Protein 2HC5 (pdb70)

Nearest PDB structures (foldseek):
  2hc5-assembly1_A  TM=8.595E-01  e=7.241E-18  Bacillus subtilis
  3j8g-assembly1_O  TM=4.737E-01  e=1.038E+00  Escherichia coli K-12
  5hl7-assembly1_L  TM=4.450E-01  e=1.623E+00  Staphylococcus aureus subsp. aureus NCTC 8325
  4v6o-assembly1_BQ  TM=3.387E-01  e=7.547E-01  Escherichia coli
  6wqq-assembly1_a  TM=3.383E-01  e=8.574E-01  Staphylococcus aureus

Structure (mmCIF, N/CA/C/O backbone):
data_2HC5
#
_entry.id   2HC5
#
_cell.length_a   1.000
_cell.length_b   1.000
_cell.length_c   1.000
_cell.angle_alpha   90.00
_cell.angle_beta   90.00
_cell.angle_gamma   90.00
#
_symmetry.space_group_name_H-M   'P 1'
#
loop_
_atom_site.group_PDB
_atom_site.id
_atom_site.type_symbol
_atom_site.label_atom_id
_atom_site.label_alt_id
_atom_site.label_comp_id
_atom_site.label_asym_id
_atom_site.label_entity_id
_atom_site.label_seq_id
_atom_site.pdbx_PDB_ins_code
_atom_site.Cartn_x
_atom_site.Cartn_y
_atom_site.Cartn_z
_atom_site.occupancy
_atom_site.B_iso_or_equiv
_atom_site.auth_seq_id
_atom_site.auth_comp_id
_atom_site.auth_asym_id
_atom_site.auth_atom_id
_atom_site.pdbx_PDB_model_num
ATOM 1 N N . LEU A 1 1 ? -0.303 3.244 -0.440 1.00 0.00 1 LEU A N 1
ATOM 2 C CA . LEU A 1 1 ? 1.094 2.829 -0.171 1.00 0.00 1 LEU A CA 1
ATOM 3 C C . LEU A 1 1 ? 2.030 4.024 -0.309 1.00 0.00 1 LEU A C 1
ATOM 4 O O . LEU A 1 1 ? 1.577 5.150 -0.504 1.00 0.00 1 LEU A O 1
ATOM 19 N N . ASN A 1 2 ? 3.333 3.775 -0.215 1.00 0.00 2 ASN A N 1
ATOM 20 C CA . ASN A 1 2 ? 4.327 4.830 -0.352 1.00 0.00 2 ASN A CA 1
ATOM 21 C C . ASN A 1 2 ? 5.244 4.535 -1.531 1.00 0.00 2 ASN A C 1
ATOM 22 O O . ASN A 1 2 ? 5.888 3.488 -1.578 1.00 0.00 2 ASN A O 1
ATOM 33 N N . ILE A 1 3 ? 5.303 5.460 -2.478 1.00 0.00 3 ILE A N 1
ATOM 34 C CA . ILE A 1 3 ? 6.092 5.264 -3.689 1.00 0.00 3 ILE A CA 1
ATOM 35 C C . ILE A 1 3 ? 7.480 5.883 -3.531 1.00 0.00 3 ILE A C 1
ATOM 36 O O . ILE A 1 3 ? 8.395 5.595 -4.300 1.00 0.00 3 ILE A O 1
ATOM 52 N N . GLU A 1 4 ? 7.645 6.694 -2.493 1.00 0.00 4 GLU A N 1
ATOM 53 C CA . GLU A 1 4 ? 8.893 7.421 -2.270 1.00 0.00 4 GLU A CA 1
ATOM 54 C C . GLU A 1 4 ? 10.026 6.470 -1.880 1.00 0.00 4 GLU A C 1
ATOM 55 O O . GLU A 1 4 ? 11.183 6.874 -1.778 1.00 0.00 4 GLU A O 1
ATOM 67 N N . ARG A 1 5 ? 9.685 5.207 -1.651 1.00 0.00 5 ARG A N 1
ATOM 68 C CA . ARG A 1 5 ? 10.669 4.204 -1.275 1.00 0.00 5 ARG A CA 1
ATOM 69 C C . ARG A 1 5 ? 10.646 3.048 -2.269 1.00 0.00 5 ARG A C 1
ATOM 70 O O . ARG A 1 5 ? 11.248 2.001 -2.041 1.00 0.00 5 ARG A O 1
ATOM 91 N N . LEU A 1 6 ? 9.957 3.257 -3.382 1.00 0.00 6 LEU A N 1
ATOM 92 C CA . LEU A 1 6 ? 9.862 2.249 -4.428 1.00 0.00 6 LEU A CA 1
ATOM 93 C C . LEU A 1 6 ? 11.084 2.320 -5.338 1.00 0.00 6 LEU A C 1
ATOM 94 O O . LEU A 1 6 ? 11.424 3.390 -5.845 1.00 0.00 6 LEU A O 1
ATOM 110 N N . THR A 1 7 ? 11.755 1.187 -5.529 1.00 0.00 7 THR A N 1
ATOM 111 C CA . THR A 1 7 ? 12.979 1.151 -6.324 1.00 0.00 7 THR A CA 1
ATOM 112 C C . THR A 1 7 ? 12.889 0.162 -7.494 1.00 0.00 7 THR A C 1
ATOM 113 O O . THR A 1 7 ? 13.634 0.276 -8.466 1.00 0.00 7 THR A O 1
ATOM 124 N N . THR A 1 8 ? 11.982 -0.811 -7.401 1.00 0.00 8 THR A N 1
ATOM 125 C CA . THR A 1 8 ? 11.980 -1.934 -8.335 1.00 0.00 8 THR A CA 1
ATOM 126 C C . THR A 1 8 ? 10.710 -1.982 -9.188 1.00 0.00 8 THR A C 1
ATOM 127 O O . THR A 1 8 ? 9.686 -1.392 -8.840 1.00 0.00 8 THR A O 1
ATOM 138 N N . LEU A 1 9 ? 10.800 -2.692 -10.309 1.00 0.00 9 LEU A N 1
ATOM 139 C CA . LEU A 1 9 ? 9.659 -2.924 -11.183 1.00 0.00 9 LEU A CA 1
ATOM 140 C C . LEU A 1 9 ? 9.411 -4.419 -11.333 1.00 0.00 9 LEU A C 1
ATOM 141 O O . LEU A 1 9 ? 8.748 -4.854 -12.274 1.00 0.00 9 LEU A O 1
ATOM 157 N N . GLN A 1 10 ? 9.945 -5.201 -10.399 1.00 0.00 10 GLN A N 1
ATOM 158 C CA . GLN A 1 10 ? 9.819 -6.660 -10.444 1.00 0.00 10 GLN A CA 1
ATOM 159 C C . GLN A 1 10 ? 8.362 -7.120 -10.647 1.00 0.00 10 GLN A C 1
ATOM 160 O O . GLN A 1 10 ? 8.103 -7.933 -11.535 1.00 0.00 10 GLN A O 1
ATOM 174 N N . PRO A 1 11 ? 7.384 -6.622 -9.848 1.00 0.00 11 PRO A N 1
ATOM 175 C CA . PRO A 1 11 ? 5.968 -6.991 -10.022 1.00 0.00 11 PRO A CA 1
ATOM 176 C C . PRO A 1 11 ? 5.423 -6.597 -11.397 1.00 0.00 11 PRO A C 1
ATOM 177 O O . PRO A 1 11 ? 4.489 -7.221 -11.908 1.00 0.00 11 PRO A O 1
ATOM 188 N N . VAL A 1 12 ? 6.017 -5.573 -12.001 1.00 0.00 12 VAL A N 1
ATOM 189 C CA . VAL A 1 12 ? 5.602 -5.118 -13.321 1.00 0.00 12 VAL A CA 1
ATOM 190 C C . VAL A 1 12 ? 6.085 -6.099 -14.378 1.00 0.00 12 VAL A C 1
ATOM 191 O O . VAL A 1 12 ? 5.316 -6.530 -15.229 1.00 0.00 12 VAL A O 1
ATOM 204 N N . TRP A 1 13 ? 7.364 -6.456 -14.300 1.00 0.00 13 TRP A N 1
ATOM 205 C CA . TRP A 1 13 ? 7.944 -7.431 -15.214 1.00 0.00 13 TRP A CA 1
ATOM 206 C C . TRP A 1 13 ? 7.261 -8.781 -15.046 1.00 0.00 13 TRP A C 1
ATOM 207 O O . TRP A 1 13 ? 7.034 -9.499 -16.021 1.00 0.00 13 TRP A O 1
ATOM 228 N N . ASP A 1 14 ? 6.938 -9.108 -13.799 1.00 0.00 14 ASP A N 1
ATOM 229 C CA . ASP A 1 14 ? 6.167 -10.305 -13.480 1.00 0.00 14 ASP A CA 1
ATOM 230 C C . ASP A 1 14 ? 4.897 -10.356 -14.324 1.00 0.00 14 ASP A C 1
ATOM 231 O O . ASP A 1 14 ? 4.646 -11.325 -15.038 1.00 0.00 14 ASP A O 1
ATOM 240 N N . ARG A 1 15 ? 4.117 -9.287 -14.261 1.00 0.00 15 ARG A N 1
ATOM 241 C CA . ARG A 1 15 ? 2.875 -9.195 -15.017 1.00 0.00 15 ARG A CA 1
ATOM 242 C C . ARG A 1 15 ? 3.142 -9.095 -16.520 1.00 0.00 15 ARG A C 1
ATOM 243 O O . ARG A 1 15 ? 2.567 -9.840 -17.308 1.00 0.00 15 ARG A O 1
ATOM 264 N N . TYR A 1 16 ? 4.031 -8.182 -16.896 1.00 0.00 16 TYR A N 1
ATOM 265 C CA . TYR A 1 16 ? 4.295 -7.879 -18.300 1.00 0.00 16 TYR A CA 1
ATOM 266 C C . TYR A 1 16 ? 4.723 -9.122 -19.074 1.00 0.00 16 TYR A C 1
ATOM 267 O O . TYR A 1 16 ? 4.210 -9.395 -20.159 1.00 0.00 16 TYR A O 1
ATOM 285 N N . ASP A 1 17 ? 5.651 -9.886 -18.516 1.00 0.00 17 ASP A N 1
ATOM 286 C CA . ASP A 1 17 ? 6.129 -11.082 -19.196 1.00 0.00 17 ASP A CA 1
ATOM 287 C C . ASP A 1 17 ? 5.107 -12.210 -19.113 1.00 0.00 17 ASP A C 1
ATOM 288 O O . ASP A 1 17 ? 5.118 -13.119 -19.931 1.00 0.00 17 ASP A O 1
ATOM 297 N N . THR A 1 18 ? 4.211 -12.154 -18.143 1.00 0.00 18 THR A N 1
ATOM 298 C CA . THR A 1 18 ? 3.104 -13.101 -18.110 1.00 0.00 18 THR A CA 1
ATOM 299 C C . THR A 1 18 ? 2.123 -12.775 -19.238 1.00 0.00 18 THR A C 1
ATOM 300 O O . THR A 1 18 ? 1.614 -13.666 -19.916 1.00 0.00 18 THR A O 1
ATOM 311 N N . GLN A 1 19 ? 1.901 -11.486 -19.451 1.00 0.00 19 GLN A N 1
ATOM 312 C CA . GLN A 1 19 ? 0.958 -11.010 -20.456 1.00 0.00 19 GLN A CA 1
ATOM 313 C C . GLN A 1 19 ? 1.476 -11.204 -21.870 1.00 0.00 19 GLN A C 1
ATOM 314 O O . GLN A 1 19 ? 0.878 -11.915 -22.670 1.00 0.00 19 GLN A O 1
ATOM 328 N N . ILE A 1 20 ? 2.589 -10.559 -22.161 1.00 0.00 20 ILE A N 1
ATOM 329 C CA . ILE A 1 20 ? 3.188 -10.579 -23.489 1.00 0.00 20 ILE A CA 1
ATOM 330 C C . ILE A 1 20 ? 3.434 -12.004 -23.987 1.00 0.00 20 ILE A C 1
ATOM 331 O O . ILE A 1 20 ? 3.319 -12.285 -25.179 1.00 0.00 20 ILE A O 1
ATOM 347 N N . HIS A 1 21 ? 3.758 -12.900 -23.067 1.00 0.00 21 HIS A N 1
ATOM 348 C CA . HIS A 1 21 ? 4.104 -14.267 -23.434 1.00 0.00 21 HIS A CA 1
ATOM 349 C C . HIS A 1 21 ? 2.861 -15.153 -23.470 1.00 0.00 21 HIS A C 1
ATOM 350 O O . HIS A 1 21 ? 2.783 -16.092 -24.262 1.00 0.00 21 HIS A O 1
ATOM 364 N N . ASN A 1 22 ? 1.890 -14.851 -22.621 1.00 0.00 22 ASN A N 1
ATOM 365 C CA . ASN A 1 22 ? 0.625 -15.574 -22.628 1.00 0.00 22 ASN A CA 1
ATOM 366 C C . ASN A 1 22 ? -0.506 -14.625 -23.013 1.00 0.00 22 ASN A C 1
ATOM 367 O O . ASN A 1 22 ? -1.333 -14.239 -22.179 1.00 0.00 22 ASN A O 1
ATOM 378 N N . GLN A 1 23 ? -0.505 -14.225 -24.278 1.00 0.00 23 GLN A N 1
ATOM 379 C CA . GLN A 1 23 ? -1.484 -13.279 -24.788 1.00 0.00 23 GLN A CA 1
ATOM 380 C C . GLN A 1 23 ? -2.862 -13.916 -24.885 1.00 0.00 23 GLN A C 1
ATOM 381 O O . GLN A 1 23 ? -3.000 -15.088 -25.247 1.00 0.00 23 GLN A O 1
ATOM 395 N N . LYS A 1 24 ? -3.877 -13.129 -24.576 1.00 0.00 24 LYS A N 1
ATOM 396 C CA . LYS A 1 24 ? -5.232 -13.636 -24.447 1.00 0.00 24 LYS A CA 1
ATOM 397 C C . LYS A 1 24 ? -6.162 -12.981 -25.466 1.00 0.00 24 LYS A C 1
ATOM 398 O O . LYS A 1 24 ? -5.746 -12.116 -26.244 1.00 0.00 24 LYS A O 1
ATOM 417 N N . ASP A 1 25 ? -7.417 -13.403 -25.449 1.00 0.00 25 ASP A N 1
ATOM 418 C CA . ASP A 1 25 ? -8.449 -12.820 -26.294 1.00 0.00 25 ASP A CA 1
ATOM 419 C C . ASP A 1 25 ? -9.651 -12.474 -25.426 1.00 0.00 25 ASP A C 1
ATOM 420 O O . ASP A 1 25 ? -10.595 -13.257 -25.294 1.00 0.00 25 ASP A O 1
ATOM 429 N N . ASN A 1 26 ? -9.586 -11.312 -24.798 1.00 0.00 26 ASN A N 1
ATOM 430 C CA . ASN A 1 26 ? -10.578 -10.918 -23.810 1.00 0.00 26 ASN A CA 1
ATOM 431 C C . ASN A 1 26 ? -10.498 -9.420 -23.557 1.00 0.00 26 ASN A C 1
ATOM 432 O O . ASN A 1 26 ? -9.407 -8.849 -23.548 1.00 0.00 26 ASN A O 1
ATOM 443 N N . ASP A 1 27 ? -11.643 -8.787 -23.361 1.00 0.00 27 ASP A N 1
ATOM 444 C CA . ASP A 1 27 ? -11.674 -7.362 -23.063 1.00 0.00 27 ASP A CA 1
ATOM 445 C C . ASP A 1 27 ? -12.046 -7.143 -21.603 1.00 0.00 27 ASP A C 1
ATOM 446 O O . ASP A 1 27 ? -13.070 -7.634 -21.129 1.00 0.00 27 ASP A O 1
ATOM 455 N N . ASN A 1 28 ? -11.191 -6.429 -20.895 1.00 0.00 28 ASN A N 1
ATOM 456 C CA . ASN A 1 28 ? -11.430 -6.094 -19.497 1.00 0.00 28 ASN A CA 1
ATOM 457 C C . ASN A 1 28 ? -11.344 -4.583 -19.316 1.00 0.00 28 ASN A C 1
ATOM 458 O O . ASN A 1 28 ? -10.939 -4.090 -18.258 1.00 0.00 28 ASN A O 1
ATOM 469 N N . GLU A 1 29 ? -11.762 -3.863 -20.361 1.00 0.00 29 GLU A N 1
ATOM 470 C CA . GLU A 1 29 ? -11.628 -2.410 -20.435 1.00 0.00 29 GLU A CA 1
ATOM 471 C C . GLU A 1 29 ? -10.160 -2.017 -20.463 1.00 0.00 29 GLU A C 1
ATOM 472 O O . GLU A 1 29 ? -9.734 -1.054 -19.822 1.00 0.00 29 GLU A O 1
ATOM 484 N N . VAL A 1 30 ? -9.395 -2.782 -21.221 1.00 0.00 30 VAL A N 1
ATOM 485 C CA . VAL A 1 30 ? -7.992 -2.492 -21.442 1.00 0.00 30 VAL A CA 1
ATOM 486 C C . VAL A 1 30 ? -7.860 -1.361 -22.462 1.00 0.00 30 VAL A C 1
ATOM 487 O O . VAL A 1 30 ? -8.607 -1.324 -23.442 1.00 0.00 30 VAL A O 1
ATOM 500 N N . PRO A 1 31 ? -6.959 -0.394 -22.213 1.00 0.00 31 PRO A N 1
ATOM 501 C CA . PRO A 1 31 ? -6.733 0.731 -23.129 1.00 0.00 31 PRO A CA 1
ATOM 502 C C . PRO A 1 31 ? -6.374 0.281 -24.547 1.00 0.00 31 PRO A C 1
ATOM 503 O O . PRO A 1 31 ? -5.246 -0.127 -24.816 1.00 0.00 31 PRO A O 1
ATOM 514 N N . VAL A 1 32 ? -7.351 0.342 -25.441 1.00 0.00 32 VAL A N 1
ATOM 515 C CA . VAL A 1 32 ? -7.145 -0.008 -26.834 1.00 0.00 32 VAL A CA 1
ATOM 516 C C . VAL A 1 32 ? -7.255 1.234 -27.692 1.00 0.00 32 VAL A C 1
ATOM 517 O O . VAL A 1 32 ? -8.323 1.842 -27.797 1.00 0.00 32 VAL A O 1
ATOM 530 N N . HIS A 1 33 ? -6.146 1.617 -28.284 1.00 0.00 33 HIS A N 1
ATOM 531 C CA . HIS A 1 33 ? -6.095 2.815 -29.096 1.00 0.00 33 HIS A CA 1
ATOM 532 C C . HIS A 1 33 ? -5.111 2.629 -30.235 1.00 0.00 33 HIS A C 1
ATOM 533 O O . HIS A 1 33 ? -4.195 1.814 -30.137 1.00 0.00 33 HIS A O 1
ATOM 547 N N . GLN A 1 34 ? -5.306 3.368 -31.314 1.00 0.00 34 GLN A N 1
ATOM 548 C CA . GLN A 1 34 ? -4.353 3.361 -32.407 1.00 0.00 34 GLN A CA 1
ATOM 549 C C . GLN A 1 34 ? -3.162 4.223 -32.029 1.00 0.00 34 GLN A C 1
ATOM 550 O O . GLN A 1 34 ? -3.281 5.443 -31.898 1.00 0.00 34 GLN A O 1
ATOM 564 N N . VAL A 1 35 ? -2.026 3.578 -31.826 1.00 0.00 35 VAL A N 1
ATOM 565 C CA . VAL A 1 35 ? -0.843 4.260 -31.338 1.00 0.00 35 VAL A CA 1
ATOM 566 C C . VAL A 1 35 ? -0.211 5.095 -32.441 1.00 0.00 35 VAL A C 1
ATOM 567 O O . VAL A 1 35 ? 0.555 4.599 -33.265 1.00 0.00 35 VAL A O 1
ATOM 580 N N . SER A 1 36 ? -0.593 6.354 -32.478 1.00 0.00 36 SER A N 1
ATOM 581 C CA . SER A 1 36 ? -0.002 7.306 -33.393 1.00 0.00 36 SER A CA 1
ATOM 582 C C . SER A 1 36 ? 1.172 7.986 -32.704 1.00 0.00 36 SER A C 1
ATOM 583 O O . SER A 1 36 ? 1.322 7.867 -31.487 1.00 0.00 36 SER A O 1
ATOM 591 N N . TYR A 1 37 ? 1.991 8.706 -33.466 1.00 0.00 37 TYR A N 1
ATOM 592 C CA . TYR A 1 37 ? 3.192 9.340 -32.925 1.00 0.00 37 TYR A CA 1
ATOM 593 C C . TYR A 1 37 ? 2.836 10.271 -31.764 1.00 0.00 37 TYR A C 1
ATOM 594 O O . TYR A 1 37 ? 3.568 10.365 -30.780 1.00 0.00 37 TYR A O 1
ATOM 612 N N . THR A 1 38 ? 1.685 10.927 -31.876 1.00 0.00 38 THR A N 1
ATOM 613 C CA . THR A 1 38 ? 1.203 11.823 -30.834 1.00 0.00 38 THR A CA 1
ATOM 614 C C . THR A 1 38 ? 0.852 11.049 -29.560 1.00 0.00 38 THR A C 1
ATOM 615 O O . THR A 1 38 ? 1.027 11.545 -28.450 1.00 0.00 38 THR A O 1
ATOM 626 N N . ASN A 1 39 ? 0.379 9.817 -29.731 1.00 0.00 39 ASN A N 1
ATOM 627 C CA . ASN A 1 39 ? -0.084 9.005 -28.608 1.00 0.00 39 ASN A CA 1
ATOM 628 C C . ASN A 1 39 ? 1.077 8.551 -27.738 1.00 0.00 39 ASN A C 1
ATOM 629 O O . ASN A 1 39 ? 0.916 8.381 -26.529 1.00 0.00 39 ASN A O 1
ATOM 640 N N . LEU A 1 40 ? 2.248 8.364 -28.345 1.00 0.00 40 LEU A N 1
ATOM 641 C CA . LEU A 1 40 ? 3.439 7.993 -27.584 1.00 0.00 40 LEU A CA 1
ATOM 642 C C . LEU A 1 40 ? 3.715 9.022 -26.498 1.00 0.00 40 LEU A C 1
ATOM 643 O O . LEU A 1 40 ? 3.787 8.687 -25.316 1.00 0.00 40 LEU A O 1
ATOM 659 N N . ALA A 1 41 ? 3.831 10.279 -26.907 1.00 0.00 41 ALA A N 1
ATOM 660 C CA . ALA A 1 41 ? 4.151 11.365 -25.990 1.00 0.00 41 ALA A CA 1
ATOM 661 C C . ALA A 1 41 ? 3.115 11.483 -24.873 1.00 0.00 41 ALA A C 1
ATOM 662 O O . ALA A 1 41 ? 3.464 11.771 -23.727 1.00 0.00 41 ALA A O 1
ATOM 669 N N . GLU A 1 42 ? 1.851 11.239 -25.210 1.00 0.00 42 GLU A N 1
ATOM 670 C CA . GLU A 1 42 ? 0.762 11.324 -24.240 1.00 0.00 42 GLU A CA 1
ATOM 671 C C . GLU A 1 42 ? 0.990 10.391 -23.055 1.00 0.00 42 GLU A C 1
ATOM 672 O O . GLU A 1 42 ? 1.021 10.838 -21.906 1.00 0.00 42 GLU A O 1
ATOM 684 N N . MET A 1 43 ? 1.166 9.107 -23.334 1.00 0.00 43 MET A N 1
ATOM 685 C CA . MET A 1 43 ? 1.351 8.124 -22.273 1.00 0.00 43 MET A CA 1
ATOM 686 C C . MET A 1 43 ? 2.737 8.234 -21.645 1.00 0.00 43 MET A C 1
ATOM 687 O O . MET A 1 43 ? 2.893 8.031 -20.444 1.00 0.00 43 MET A O 1
ATOM 701 N N . VAL A 1 44 ? 3.740 8.563 -22.452 1.00 0.00 44 VAL A N 1
ATOM 702 C CA . VAL A 1 44 ? 5.103 8.706 -21.948 1.00 0.00 44 VAL A CA 1
ATOM 703 C C . VAL A 1 44 ? 5.195 9.863 -20.950 1.00 0.00 44 VAL A C 1
ATOM 704 O O . VAL A 1 44 ? 5.890 9.766 -19.935 1.00 0.00 44 VAL A O 1
ATOM 717 N N . GLY A 1 45 ? 4.472 10.941 -21.234 1.00 0.00 45 GLY A N 1
ATOM 718 C CA . GLY A 1 45 ? 4.497 12.111 -20.375 1.00 0.00 45 GLY A CA 1
ATOM 719 C C . GLY A 1 45 ? 4.051 11.813 -18.956 1.00 0.00 45 GLY A C 1
ATOM 720 O O . GLY A 1 45 ? 4.766 12.115 -17.998 1.00 0.00 45 GLY A O 1
ATOM 724 N N . GLU A 1 46 ? 2.877 11.204 -18.817 1.00 0.00 46 GLU A N 1
ATOM 725 C CA . GLU A 1 46 ? 2.338 10.887 -17.500 1.00 0.00 46 GLU A CA 1
ATOM 726 C C . GLU A 1 46 ? 3.133 9.761 -16.844 1.00 0.00 46 GLU A C 1
ATOM 727 O O . GLU A 1 46 ? 3.261 9.710 -15.623 1.00 0.00 46 GLU A O 1
ATOM 739 N N . MET A 1 47 ? 3.687 8.882 -17.669 1.00 0.00 47 MET A N 1
ATOM 740 C CA . MET A 1 47 ? 4.463 7.749 -17.183 1.00 0.00 47 MET A CA 1
ATOM 741 C C . MET A 1 47 ? 5.703 8.225 -16.426 1.00 0.00 47 MET A C 1
ATOM 742 O O . MET A 1 47 ? 6.035 7.694 -15.367 1.00 0.00 47 MET A O 1
ATOM 756 N N . ASN A 1 48 ? 6.370 9.240 -16.967 1.00 0.00 48 ASN A N 1
ATOM 757 C CA . ASN A 1 48 ? 7.590 9.765 -16.356 1.00 0.00 48 ASN A CA 1
ATOM 758 C C . ASN A 1 48 ? 7.301 10.449 -15.025 1.00 0.00 48 ASN A C 1
ATOM 759 O O . ASN A 1 48 ? 7.988 10.206 -14.034 1.00 0.00 48 ASN A O 1
ATOM 770 N N . LYS A 1 49 ? 6.260 11.278 -14.994 1.00 0.00 49 LYS A N 1
ATOM 771 C CA . LYS A 1 49 ? 5.957 12.082 -13.809 1.00 0.00 49 LYS A CA 1
ATOM 772 C C . LYS A 1 49 ? 5.398 11.225 -12.672 1.00 0.00 49 LYS A C 1
ATOM 773 O O . LYS A 1 49 ? 5.147 11.721 -11.572 1.00 0.00 49 LYS A O 1
ATOM 792 N N . LEU A 1 50 ? 5.208 9.938 -12.936 1.00 0.00 50 LEU A N 1
ATOM 793 C CA . LEU A 1 50 ? 4.751 9.007 -11.912 1.00 0.00 50 LEU A CA 1
ATOM 794 C C . LEU A 1 50 ? 5.931 8.339 -11.212 1.00 0.00 50 LEU A C 1
ATOM 795 O O . LEU A 1 50 ? 5.811 7.895 -10.073 1.00 0.00 50 LEU A O 1
ATOM 811 N N . LEU A 1 51 ? 7.073 8.287 -11.890 1.00 0.00 51 LEU A N 1
ATOM 812 C CA . LEU A 1 51 ? 8.236 7.566 -11.375 1.00 0.00 51 LEU A CA 1
ATOM 813 C C . LEU A 1 51 ? 9.292 8.510 -10.804 1.00 0.00 51 LEU A C 1
ATOM 814 O O . LEU A 1 51 ? 10.134 8.104 -10.003 1.00 0.00 51 LEU A O 1
ATOM 830 N N . GLU A 1 52 ? 9.236 9.770 -11.208 1.00 0.00 52 GLU A N 1
ATOM 831 C CA . GLU A 1 52 ? 10.186 10.776 -10.733 1.00 0.00 52 GLU A CA 1
ATOM 832 C C . GLU A 1 52 ? 10.232 10.902 -9.196 1.00 0.00 52 GLU A C 1
ATOM 833 O O . GLU A 1 52 ? 11.322 11.023 -8.632 1.00 0.00 52 GLU A O 1
ATOM 845 N N . PRO A 1 53 ? 9.081 10.892 -8.479 1.00 0.00 53 PRO A N 1
ATOM 846 C CA . PRO A 1 53 ? 9.082 10.989 -7.008 1.00 0.00 53 PRO A CA 1
ATOM 847 C C . PRO A 1 53 ? 9.496 9.691 -6.299 1.00 0.00 53 PRO A C 1
ATOM 848 O O . PRO A 1 53 ? 9.308 9.554 -5.090 1.00 0.00 53 PRO A O 1
ATOM 859 N N . SER A 1 54 ? 10.062 8.747 -7.039 1.00 0.00 54 SER A N 1
ATOM 860 C CA . SER A 1 54 ? 10.504 7.490 -6.451 1.00 0.00 54 SER A CA 1
ATOM 861 C C . SER A 1 54 ? 11.979 7.252 -6.761 1.00 0.00 54 SER A C 1
ATOM 862 O O . SER A 1 54 ? 12.663 8.131 -7.293 1.00 0.00 54 SER A O 1
ATOM 870 N N . GLN A 1 55 ? 12.467 6.065 -6.423 1.00 0.00 55 GLN A N 1
ATOM 871 C CA . GLN A 1 55 ? 13.834 5.684 -6.747 1.00 0.00 55 GLN A CA 1
ATOM 872 C C . GLN A 1 55 ? 13.897 5.115 -8.153 1.00 0.00 55 GLN A C 1
ATOM 873 O O . GLN A 1 55 ? 14.975 4.986 -8.733 1.00 0.00 55 GLN A O 1
ATOM 887 N N . VAL A 1 56 ? 12.735 4.783 -8.698 1.00 0.00 56 VAL A N 1
ATOM 888 C CA . VAL A 1 56 ? 12.657 4.223 -10.032 1.00 0.00 56 VAL A CA 1
ATOM 889 C C . VAL A 1 56 ? 12.823 5.332 -11.069 1.00 0.00 56 VAL A C 1
ATOM 890 O O . VAL A 1 56 ? 11.855 5.781 -11.682 1.00 0.00 56 VAL A O 1
ATOM 903 N N . HIS A 1 57 ? 14.044 5.812 -11.230 1.00 0.00 57 HIS A N 1
ATOM 904 C CA . HIS A 1 57 ? 14.300 6.867 -12.191 1.00 0.00 57 HIS A CA 1
ATOM 905 C C . HIS A 1 57 ? 14.573 6.284 -13.561 1.00 0.00 57 HIS A C 1
ATOM 906 O O . HIS A 1 57 ? 15.722 6.121 -13.976 1.00 0.00 57 HIS A O 1
ATOM 920 N N . LEU A 1 58 ? 13.500 5.923 -14.238 1.00 0.00 58 LEU A N 1
ATOM 921 C CA . LEU A 1 58 ? 13.589 5.457 -15.605 1.00 0.00 58 LEU A CA 1
ATOM 922 C C . LEU A 1 58 ? 13.455 6.637 -16.550 1.00 0.00 58 LEU A C 1
ATOM 923 O O . LEU A 1 58 ? 12.602 7.505 -16.354 1.00 0.00 58 LEU A O 1
ATOM 939 N N . LYS A 1 59 ? 14.310 6.687 -17.547 1.00 0.00 59 LYS A N 1
ATOM 940 C CA . LYS A 1 59 ? 14.245 7.736 -18.540 1.00 0.00 59 LYS A CA 1
ATOM 941 C C . LYS A 1 59 ? 13.806 7.142 -19.864 1.00 0.00 59 LYS A C 1
ATOM 942 O O . LYS A 1 59 ? 14.555 6.417 -20.518 1.00 0.00 59 LYS A O 1
ATOM 961 N N . PHE A 1 60 ? 12.562 7.415 -20.220 1.00 0.00 60 PHE A N 1
ATOM 962 C CA . PHE A 1 60 ? 11.963 6.836 -21.409 1.00 0.00 60 PHE A CA 1
ATOM 963 C C . PHE A 1 60 ? 12.393 7.598 -22.652 1.00 0.00 60 PHE A C 1
ATOM 964 O O . PHE A 1 60 ? 12.290 8.825 -22.711 1.00 0.00 60 PHE A O 1
ATOM 981 N N . GLU A 1 61 ? 12.867 6.862 -23.642 1.00 0.00 61 GLU A N 1
ATOM 982 C CA . GLU A 1 61 ? 13.326 7.455 -24.885 1.00 0.00 61 GLU A CA 1
ATOM 983 C C . GLU A 1 61 ? 12.497 6.960 -26.057 1.00 0.00 61 GLU A C 1
ATOM 984 O O . GLU A 1 61 ? 12.254 5.763 -26.197 1.00 0.00 61 GLU A O 1
ATOM 996 N N . LEU A 1 62 ? 12.087 7.884 -26.906 1.00 0.00 62 LEU A N 1
ATOM 997 C CA . LEU A 1 62 ? 11.348 7.538 -28.104 1.00 0.00 62 LEU A CA 1
ATOM 998 C C . LEU A 1 62 ? 12.303 7.510 -29.281 1.00 0.00 62 LEU A C 1
ATOM 999 O O . LEU A 1 62 ? 12.916 8.523 -29.611 1.00 0.00 62 LEU A O 1
ATOM 1015 N N . HIS A 1 63 ? 12.455 6.354 -29.896 1.00 0.00 63 HIS A N 1
ATOM 1016 C CA . HIS A 1 63 ? 13.346 6.230 -31.032 1.00 0.00 63 HIS A CA 1
ATOM 1017 C C . HIS A 1 63 ? 12.662 5.516 -32.178 1.00 0.00 63 HIS A C 1
ATOM 1018 O O . HIS A 1 63 ? 12.072 4.447 -32.010 1.00 0.00 63 HIS A O 1
ATOM 1032 N N . ASP A 1 64 ? 12.741 6.133 -33.336 1.00 0.00 64 ASP A N 1
ATOM 1033 C CA . ASP A 1 64 ? 12.059 5.652 -34.520 1.00 0.00 64 ASP A CA 1
ATOM 1034 C C . ASP A 1 64 ? 13.015 4.867 -35.406 1.00 0.00 64 ASP A C 1
ATOM 1035 O O . ASP A 1 64 ? 14.194 5.211 -35.529 1.00 0.00 64 ASP A O 1
ATOM 1044 N N . LYS A 1 65 ? 12.506 3.797 -35.996 1.00 0.00 65 LYS A N 1
ATOM 1045 C CA . LYS A 1 65 ? 13.304 2.941 -36.855 1.00 0.00 65 LYS A CA 1
ATOM 1046 C C . LYS A 1 65 ? 12.453 2.357 -37.974 1.00 0.00 65 LYS A C 1
ATOM 1047 O O . LYS A 1 65 ? 11.431 1.723 -37.714 1.00 0.00 65 LYS A O 1
ATOM 1066 N N . LEU A 1 66 ? 12.877 2.594 -39.208 1.00 0.00 66 LEU A N 1
ATOM 1067 C CA . LEU A 1 66 ? 12.275 1.970 -40.385 1.00 0.00 66 LEU A CA 1
ATOM 1068 C C . LEU A 1 66 ? 10.788 2.342 -40.529 1.00 0.00 66 LEU A C 1
ATOM 1069 O O . LEU A 1 66 ? 10.444 3.280 -41.248 1.00 0.00 66 LEU A O 1
ATOM 1085 N N . ASN A 1 67 ? 9.918 1.619 -39.830 1.00 0.00 67 ASN A N 1
ATOM 1086 C CA . ASN A 1 67 ? 8.479 1.841 -39.912 1.00 0.00 67 ASN A CA 1
ATOM 1087 C C . ASN A 1 67 ? 7.898 2.049 -38.519 1.00 0.00 67 ASN A C 1
ATOM 1088 O O . ASN A 1 67 ? 6.758 2.489 -38.364 1.00 0.00 67 ASN A O 1
ATOM 1099 N N . GLU A 1 68 ? 8.700 1.755 -37.501 1.00 0.00 68 GLU A N 1
ATOM 1100 C CA . GLU A 1 68 ? 8.219 1.791 -36.132 1.00 0.00 68 GLU A CA 1
ATOM 1101 C C . GLU A 1 68 ? 8.853 2.939 -35.363 1.00 0.00 68 GLU A C 1
ATOM 1102 O O . GLU A 1 68 ? 9.810 3.564 -35.823 1.00 0.00 68 GLU A O 1
ATOM 1114 N N . TYR A 1 69 ? 8.294 3.212 -34.199 1.00 0.00 69 TYR A N 1
ATOM 1115 C CA . TYR A 1 69 ? 8.853 4.170 -33.257 1.00 0.00 69 TYR A CA 1
ATOM 1116 C C . TYR A 1 69 ? 8.521 3.710 -31.848 1.00 0.00 69 TYR A C 1
ATOM 1117 O O . TYR A 1 69 ? 7.383 3.826 -31.397 1.00 0.00 69 TYR A O 1
ATOM 1135 N N . TYR A 1 70 ? 9.505 3.144 -31.170 1.00 0.00 70 TYR A N 1
ATOM 1136 C CA . TYR A 1 70 ? 9.261 2.497 -29.894 1.00 0.00 70 TYR A CA 1
ATOM 1137 C C . TYR A 1 70 ? 9.896 3.268 -28.750 1.00 0.00 70 TYR A C 1
ATOM 1138 O O . TYR A 1 70 ? 10.738 4.150 -28.964 1.00 0.00 70 TYR A O 1
ATOM 1156 N N . VAL A 1 71 ? 9.496 2.922 -27.538 1.00 0.00 71 VAL A N 1
ATOM 1157 C CA . VAL A 1 71 ? 10.017 3.565 -26.350 1.00 0.00 71 VAL A CA 1
ATOM 1158 C C . VAL A 1 71 ? 10.984 2.633 -25.635 1.00 0.00 71 VAL A C 1
ATOM 1159 O O . VAL A 1 71 ? 10.603 1.555 -25.168 1.00 0.00 71 VAL A O 1
ATOM 1172 N N . LYS A 1 72 ? 12.240 3.038 -25.578 1.00 0.00 72 LYS A N 1
ATOM 1173 C CA . LYS A 1 72 ? 13.247 2.273 -24.867 1.00 0.00 72 LYS A CA 1
ATOM 1174 C C . LYS A 1 72 ? 13.450 2.858 -23.479 1.00 0.00 72 LYS A C 1
ATOM 1175 O O . LYS A 1 72 ? 13.562 4.075 -23.312 1.00 0.00 72 LYS A O 1
ATOM 1194 N N . VAL A 1 73 ? 13.468 1.987 -22.485 1.00 0.00 73 VAL A N 1
ATOM 1195 C CA . VAL A 1 73 ? 13.611 2.399 -21.100 1.00 0.00 73 VAL A CA 1
ATOM 1196 C C . VAL A 1 73 ? 15.078 2.427 -20.705 1.00 0.00 73 VAL A C 1
ATOM 1197 O O . VAL A 1 73 ? 15.745 1.389 -20.680 1.00 0.00 73 VAL A O 1
ATOM 1210 N N . ILE A 1 74 ? 15.578 3.614 -20.405 1.00 0.00 74 ILE A N 1
ATOM 1211 C CA . ILE A 1 74 ? 16.954 3.772 -19.973 1.00 0.00 74 ILE A CA 1
ATOM 1212 C C . ILE A 1 74 ? 17.009 3.936 -18.460 1.00 0.00 74 ILE A C 1
ATOM 1213 O O . ILE A 1 74 ? 16.383 4.840 -17.902 1.00 0.00 74 ILE A O 1
ATOM 1229 N N . GLU A 1 75 ? 17.736 3.047 -17.802 1.00 0.00 75 GLU A N 1
ATOM 1230 C CA . GLU A 1 75 ? 17.891 3.109 -16.359 1.00 0.00 75 GLU A CA 1
ATOM 1231 C C . GLU A 1 75 ? 18.950 4.148 -16.009 1.00 0.00 75 GLU A C 1
ATOM 1232 O O . GLU A 1 75 ? 20.105 4.026 -16.418 1.00 0.00 75 GLU A O 1
ATOM 1244 N N . ASP A 1 76 ? 18.554 5.169 -15.258 1.00 0.00 76 ASP A N 1
ATOM 1245 C CA . ASP A 1 76 ? 19.433 6.302 -14.972 1.00 0.00 76 ASP A CA 1
ATOM 1246 C C . ASP A 1 76 ? 20.703 5.877 -14.239 1.00 0.00 76 ASP A C 1
ATOM 1247 O O . ASP A 1 76 ? 21.773 6.435 -14.467 1.00 0.00 76 ASP A O 1
ATOM 1256 N N . SER A 1 77 ? 20.590 4.870 -13.389 1.00 0.00 77 SER A N 1
ATOM 1257 C CA . SER A 1 77 ? 21.712 4.430 -12.571 1.00 0.00 77 SER A CA 1
ATOM 1258 C C . SER A 1 77 ? 22.810 3.754 -13.397 1.00 0.00 77 SER A C 1
ATOM 1259 O O . SER A 1 77 ? 23.965 3.690 -12.965 1.00 0.00 77 SER A O 1
ATOM 1267 N N . THR A 1 78 ? 22.459 3.251 -14.576 1.00 0.00 78 THR A N 1
ATOM 1268 C CA . THR A 1 78 ? 23.424 2.554 -15.419 1.00 0.00 78 THR A CA 1
ATOM 1269 C C . THR A 1 78 ? 23.631 3.247 -16.767 1.00 0.00 78 THR A C 1
ATOM 1270 O O . THR A 1 78 ? 24.628 2.998 -17.448 1.00 0.00 78 THR A O 1
ATOM 1281 N N . ASN A 1 79 ? 22.680 4.105 -17.145 1.00 0.00 79 ASN A N 1
ATOM 1282 C CA . ASN A 1 79 ? 22.761 4.892 -18.386 1.00 0.00 79 ASN A CA 1
ATOM 1283 C C . ASN A 1 79 ? 22.554 4.026 -19.627 1.00 0.00 79 ASN A C 1
ATOM 1284 O O . ASN A 1 79 ? 22.863 4.449 -20.744 1.00 0.00 79 ASN A O 1
ATOM 1295 N N . GLU A 1 80 ? 22.007 2.830 -19.446 1.00 0.00 80 GLU A N 1
ATOM 1296 C CA . GLU A 1 80 ? 21.779 1.936 -20.572 1.00 0.00 80 GLU A CA 1
ATOM 1297 C C . GLU A 1 80 ? 20.310 1.550 -20.690 1.00 0.00 80 GLU A C 1
ATOM 1298 O O . GLU A 1 80 ? 19.534 1.692 -19.740 1.00 0.00 80 GLU A O 1
ATOM 1310 N N . VAL A 1 81 ? 19.941 1.067 -21.867 1.00 0.00 81 VAL A N 1
ATOM 1311 C CA . VAL A 1 81 ? 18.587 0.605 -22.122 1.00 0.00 81 VAL A CA 1
ATOM 1312 C C . VAL A 1 81 ? 18.386 -0.786 -21.535 1.00 0.00 81 VAL A C 1
ATOM 1313 O O . VAL A 1 81 ? 19.056 -1.737 -21.937 1.00 0.00 81 VAL A O 1
ATOM 1326 N N . ILE A 1 82 ? 17.473 -0.901 -20.585 1.00 0.00 82 ILE A N 1
ATOM 1327 C CA . ILE A 1 82 ? 17.226 -2.172 -19.916 1.00 0.00 82 ILE A CA 1
ATOM 1328 C C . ILE A 1 82 ? 15.992 -2.870 -20.477 1.00 0.00 82 ILE A C 1
ATOM 1329 O O . ILE A 1 82 ? 15.777 -4.057 -20.242 1.00 0.00 82 ILE A O 1
ATOM 1345 N N . ARG A 1 83 ? 15.186 -2.133 -21.230 1.00 0.00 83 ARG A N 1
ATOM 1346 C CA . ARG A 1 83 ? 13.936 -2.670 -21.751 1.00 0.00 83 ARG A CA 1
ATOM 1347 C C . ARG A 1 83 ? 13.485 -1.864 -22.963 1.00 0.00 83 ARG A C 1
ATOM 1348 O O . ARG A 1 83 ? 13.498 -0.638 -22.934 1.00 0.00 83 ARG A O 1
ATOM 1369 N N . GLU A 1 84 ? 13.105 -2.546 -24.031 1.00 0.00 84 GLU A N 1
ATOM 1370 C CA . GLU A 1 84 ? 12.606 -1.868 -25.219 1.00 0.00 84 GLU A CA 1
ATOM 1371 C C . GLU A 1 84 ? 11.180 -2.312 -25.511 1.00 0.00 84 GLU A C 1
ATOM 1372 O O . GLU A 1 84 ? 10.931 -3.496 -25.747 1.00 0.00 84 GLU A O 1
ATOM 1384 N N . ILE A 1 85 ? 10.247 -1.370 -25.478 1.00 0.00 85 ILE A N 1
ATOM 1385 C CA . ILE A 1 85 ? 8.845 -1.688 -25.689 1.00 0.00 85 ILE A CA 1
ATOM 1386 C C . ILE A 1 85 ? 8.343 -1.061 -26.988 1.00 0.00 85 ILE A C 1
ATOM 1387 O O . ILE A 1 85 ? 8.315 0.164 -27.127 1.00 0.00 85 ILE A O 1
ATOM 1403 N N . PRO A 1 86 ? 7.961 -1.895 -27.965 1.00 0.00 86 PRO A N 1
ATOM 1404 C CA . PRO A 1 86 ? 7.364 -1.422 -29.213 1.00 0.00 86 PRO A CA 1
ATOM 1405 C C . PRO A 1 86 ? 6.001 -0.770 -28.969 1.00 0.00 86 PRO A C 1
ATOM 1406 O O . PRO A 1 86 ? 5.290 -1.139 -28.030 1.00 0.00 86 PRO A O 1
ATOM 1417 N N . PRO A 1 87 ? 5.608 0.194 -29.821 1.00 0.00 87 PRO A N 1
ATOM 1418 C CA . PRO A 1 87 ? 4.367 0.966 -29.645 1.00 0.00 87 PRO A CA 1
ATOM 1419 C C . PRO A 1 87 ? 3.130 0.074 -29.564 1.00 0.00 87 PRO A C 1
ATOM 1420 O O . PRO A 1 87 ? 2.167 0.386 -28.866 1.00 0.00 87 PRO A O 1
ATOM 1431 N N . LYS A 1 88 ? 3.184 -1.056 -30.251 1.00 0.00 88 LYS A N 1
ATOM 1432 C CA . LYS A 1 88 ? 2.055 -1.974 -30.311 1.00 0.00 88 LYS A CA 1
ATOM 1433 C C . LYS A 1 88 ? 1.990 -2.885 -29.080 1.00 0.00 88 LYS A C 1
ATOM 1434 O O . LYS A 1 88 ? 1.140 -3.771 -28.998 1.00 0.00 88 LYS A O 1
ATOM 1453 N N . ARG A 1 89 ? 2.892 -2.669 -28.127 1.00 0.00 89 ARG A N 1
ATOM 1454 C CA . ARG A 1 89 ? 2.820 -3.359 -26.840 1.00 0.00 89 ARG A CA 1
ATOM 1455 C C . ARG A 1 89 ? 2.855 -2.345 -25.703 1.00 0.00 89 ARG A C 1
ATOM 1456 O O . ARG A 1 89 ? 2.752 -2.706 -24.530 1.00 0.00 89 ARG A O 1
ATOM 1477 N N . TRP A 1 90 ? 2.989 -1.075 -26.064 1.00 0.00 90 TRP A N 1
ATOM 1478 C CA . TRP A 1 90 ? 3.124 -0.007 -25.083 1.00 0.00 90 TRP A CA 1
ATOM 1479 C C . TRP A 1 90 ? 1.842 0.143 -24.265 1.00 0.00 90 TRP A C 1
ATOM 1480 O O . TRP A 1 90 ? 1.883 0.498 -23.090 1.00 0.00 90 TRP A O 1
ATOM 1501 N N . LEU A 1 91 ? 0.708 -0.158 -24.892 1.00 0.00 91 LEU A N 1
ATOM 1502 C CA . LEU A 1 91 ? -0.589 -0.058 -24.230 1.00 0.00 91 LEU A CA 1
ATOM 1503 C C . LEU A 1 91 ? -0.679 -1.022 -23.050 1.00 0.00 91 LEU A C 1
ATOM 1504 O O . LEU A 1 91 ? -1.219 -0.678 -21.997 1.00 0.00 91 LEU A O 1
ATOM 1520 N N . ASP A 1 92 ? -0.134 -2.224 -23.225 1.00 0.00 92 ASP A N 1
ATOM 1521 C CA . ASP A 1 92 ? -0.161 -3.231 -22.170 1.00 0.00 92 ASP A CA 1
ATOM 1522 C C . ASP A 1 92 ? 0.791 -2.849 -21.047 1.00 0.00 92 ASP A C 1
ATOM 1523 O O . ASP A 1 92 ? 0.433 -2.913 -19.874 1.00 0.00 92 ASP A O 1
ATOM 1532 N N . PHE A 1 93 ? 1.998 -2.425 -21.418 1.00 0.00 93 PHE A N 1
ATOM 1533 C CA . PHE A 1 93 ? 2.985 -1.973 -20.442 1.00 0.00 93 PHE A CA 1
ATOM 1534 C C . PHE A 1 93 ? 2.442 -0.793 -19.642 1.00 0.00 93 PHE A C 1
ATOM 1535 O O . PHE A 1 93 ? 2.623 -0.719 -18.423 1.00 0.00 93 PHE A O 1
ATOM 1552 N N . TYR A 1 94 ? 1.785 0.123 -20.345 1.00 0.00 94 TYR A N 1
ATOM 1553 C CA . TYR A 1 94 ? 1.145 1.271 -19.722 1.00 0.00 94 TYR A CA 1
ATOM 1554 C C . TYR A 1 94 ? 0.204 0.817 -18.613 1.00 0.00 94 TYR A C 1
ATOM 1555 O O . TYR A 1 94 ? 0.320 1.261 -17.474 1.00 0.00 94 TYR A O 1
ATOM 1573 N N . ALA A 1 95 ? -0.703 -0.094 -18.943 1.00 0.00 95 ALA A N 1
ATOM 1574 C CA . ALA A 1 95 ? -1.657 -0.606 -17.970 1.00 0.00 95 ALA A CA 1
ATOM 1575 C C . ALA A 1 95 ? -0.946 -1.379 -16.865 1.00 0.00 95 ALA A C 1
ATOM 1576 O O . ALA A 1 95 ? -1.215 -1.172 -15.680 1.00 0.00 95 ALA A O 1
ATOM 1583 N N . ALA A 1 96 ? -0.022 -2.250 -17.267 1.00 0.00 96 ALA A N 1
ATOM 1584 C CA . ALA A 1 96 ? 0.716 -3.099 -16.337 1.00 0.00 96 ALA A CA 1
ATOM 1585 C C . ALA A 1 96 ? 1.333 -2.295 -15.206 1.00 0.00 96 ALA A C 1
ATOM 1586 O O . ALA A 1 96 ? 1.181 -2.633 -14.030 1.00 0.00 96 ALA A O 1
ATOM 1593 N N . MET A 1 97 ? 2.025 -1.225 -15.559 1.00 0.00 97 MET A N 1
ATOM 1594 C CA . MET A 1 97 ? 2.704 -0.421 -14.561 1.00 0.00 97 MET A CA 1
ATOM 1595 C C . MET A 1 97 ? 1.743 0.550 -13.881 1.00 0.00 97 MET A C 1
ATOM 1596 O O . MET A 1 97 ? 1.957 0.921 -12.736 1.00 0.00 97 MET A O 1
ATOM 1610 N N . THR A 1 98 ? 0.691 0.966 -14.578 1.00 0.00 98 THR A N 1
ATOM 1611 C CA . THR A 1 98 ? -0.305 1.859 -13.985 1.00 0.00 98 THR A CA 1
ATOM 1612 C C . THR A 1 98 ? -1.037 1.189 -12.829 1.00 0.00 98 THR A C 1
ATOM 1613 O O . THR A 1 98 ? -1.213 1.802 -11.778 1.00 0.00 98 THR A O 1
ATOM 1624 N N . GLU A 1 99 ? -1.454 -0.061 -13.003 1.00 0.00 99 GLU A N 1
ATOM 1625 C CA . GLU A 1 99 ? -2.051 -0.798 -11.897 1.00 0.00 99 GLU A CA 1
ATOM 1626 C C . GLU A 1 99 ? -1.078 -0.849 -10.724 1.00 0.00 99 GLU A C 1
ATOM 1627 O O . GLU A 1 99 ? -1.458 -0.641 -9.577 1.00 0.00 99 GLU A O 1
ATOM 1639 N N . PHE A 1 100 ? 0.178 -1.117 -11.036 1.00 0.00 100 PHE A N 1
ATOM 1640 C CA . PHE A 1 100 ? 1.235 -1.173 -10.034 1.00 0.00 100 PHE A CA 1
ATOM 1641 C C . PHE A 1 100 ? 1.455 0.191 -9.363 1.00 0.00 100 PHE A C 1
ATOM 1642 O O . PHE A 1 100 ? 1.337 0.312 -8.146 1.00 0.00 100 PHE A O 1
ATOM 1659 N N . LEU A 1 101 ? 1.745 1.217 -10.159 1.00 0.00 101 LEU A N 1
ATOM 1660 C CA . LEU A 1 101 ? 2.073 2.538 -9.626 1.00 0.00 101 LEU A CA 1
ATOM 1661 C C . LEU A 1 101 ? 0.863 3.188 -8.971 1.00 0.00 101 LEU A C 1
ATOM 1662 O O . LEU A 1 101 ? 0.994 3.859 -7.951 1.00 0.00 101 LEU A O 1
ATOM 1678 N N . GLY A 1 102 ? -0.314 2.972 -9.545 1.00 0.00 102 GLY A N 1
ATOM 1679 C CA . GLY A 1 102 ? -1.523 3.569 -9.006 1.00 0.00 102 GLY A CA 1
ATOM 1680 C C . GLY A 1 102 ? -1.925 2.956 -7.681 1.00 0.00 102 GLY A C 1
ATOM 1681 O O . GLY A 1 102 ? -2.778 3.491 -6.972 1.00 0.00 102 GLY A O 1
ATOM 1685 N N . LEU A 1 103 ? -1.317 1.823 -7.352 1.00 0.00 103 LEU A N 1
ATOM 1686 C CA . LEU A 1 103 ? -1.498 1.228 -6.030 1.00 0.00 103 LEU A CA 1
ATOM 1687 C C . LEU A 1 103 ? -0.689 1.996 -4.990 1.00 0.00 103 LEU A C 1
ATOM 1688 O O . LEU A 1 103 ? -1.012 1.991 -3.801 1.00 0.00 103 LEU A O 1
ATOM 1704 N N . PHE A 1 104 ? 0.361 2.662 -5.450 1.00 0.00 104 PHE A N 1
ATOM 1705 C CA . PHE A 1 104 ? 1.202 3.461 -4.574 1.00 0.00 104 PHE A CA 1
ATOM 1706 C C . PHE A 1 104 ? 0.694 4.894 -4.497 1.00 0.00 104 PHE A C 1
ATOM 1707 O O . PHE A 1 104 ? 0.512 5.434 -3.406 1.00 0.00 104 PHE A O 1
ATOM 1724 N N . VAL A 1 105 ? 0.452 5.504 -5.654 1.00 0.00 105 VAL A N 1
ATOM 1725 C CA . VAL A 1 105 ? -0.010 6.887 -5.697 1.00 0.00 105 VAL A CA 1
ATOM 1726 C C . VAL A 1 105 ? -1.435 7.025 -5.221 1.00 0.00 105 VAL A C 1
ATOM 1727 O O . VAL A 1 105 ? -2.212 6.067 -5.235 1.00 0.00 105 VAL A O 1
ATOM 1740 N N . ASP A 1 106 ? -1.758 8.230 -4.787 1.00 0.00 106 ASP A N 1
ATOM 1741 C CA . ASP A 1 106 ? -3.093 8.556 -4.365 1.00 0.00 106 ASP A CA 1
ATOM 1742 C C . ASP A 1 106 ? -4.002 8.556 -5.573 1.00 0.00 106 ASP A C 1
ATOM 1743 O O . ASP A 1 106 ? -3.928 9.435 -6.433 1.00 0.00 106 ASP A O 1
ATOM 1752 N N . GLU A 1 107 ? -4.768 7.492 -5.652 1.00 0.00 107 GLU A N 1
ATOM 1753 C CA . GLU A 1 107 ? -5.790 7.267 -6.692 1.00 0.00 107 GLU A CA 1
ATOM 1754 C C . GLU A 1 107 ? -6.890 8.354 -6.691 1.00 0.00 107 GLU A C 1
ATOM 1755 O O . GLU A 1 107 ? -8.088 8.067 -6.683 1.00 0.00 107 GLU A O 1
ATOM 1767 N N . LYS A 1 108 ? -6.450 9.592 -6.703 1.00 0.00 108 LYS A N 1
ATOM 1768 C CA . LYS A 1 108 ? -7.304 10.770 -6.836 1.00 0.00 108 LYS A CA 1
ATOM 1769 C C . LYS A 1 108 ? -6.482 11.844 -7.533 1.00 0.00 108 LYS A C 1
ATOM 1770 O O . LYS A 1 108 ? -6.940 12.516 -8.455 1.00 0.00 108 LYS A O 1
ATOM 1789 N N . LYS A 1 109 ? -5.237 11.963 -7.083 1.00 0.00 109 LYS A N 1
ATOM 1790 C CA . LYS A 1 109 ? -4.272 12.905 -7.636 1.00 0.00 109 LYS A CA 1
ATOM 1791 C C . LYS A 1 109 ? -3.742 12.447 -8.989 1.00 0.00 109 LYS A C 1
ATOM 1792 O O . LYS A 1 109 ? -3.019 13.184 -9.660 1.00 0.00 109 LYS A O 1
ATOM 1811 N N . LEU A 1 110 ? -4.079 11.226 -9.384 1.00 0.00 110 LEU A N 1
ATOM 1812 C CA . LEU A 1 110 ? -3.573 10.681 -10.632 1.00 0.00 110 LEU A CA 1
ATOM 1813 C C . LEU A 1 110 ? -4.084 11.476 -11.834 1.00 0.00 110 LEU A C 1
ATOM 1814 O O . LEU A 1 110 ? -3.326 11.748 -12.764 1.00 0.00 110 LEU A O 1
ATOM 1830 N N . GLU A 1 111 ? -5.353 11.878 -11.752 1.00 0.00 111 GLU A N 1
ATOM 1831 C CA . GLU A 1 111 ? -6.067 12.641 -12.791 1.00 0.00 111 GLU A CA 1
ATOM 1832 C C . GLU A 1 111 ? -5.549 12.402 -14.212 1.00 0.00 111 GLU A C 1
ATOM 1833 O O . GLU A 1 111 ? -5.389 13.346 -14.988 1.00 0.00 111 GLU A O 1
ATOM 1845 N N . HIS A 1 112 ? -5.305 11.149 -14.564 1.00 0.00 112 HIS A N 1
ATOM 1846 C CA . HIS A 1 112 ? -4.906 10.838 -15.923 1.00 0.00 112 HIS A CA 1
ATOM 1847 C C . HIS A 1 112 ? -6.071 10.183 -16.660 1.00 0.00 112 HIS A C 1
ATOM 1848 O O . HIS A 1 112 ? -6.173 8.963 -16.768 1.00 0.00 112 HIS A O 1
ATOM 1862 N N . HIS A 1 113 ? -6.973 11.023 -17.140 1.00 0.00 113 HIS A N 1
ATOM 1863 C CA . HIS A 1 113 ? -8.233 10.554 -17.691 1.00 0.00 113 HIS A CA 1
ATOM 1864 C C . HIS A 1 113 ? -8.134 10.293 -19.189 1.00 0.00 113 HIS A C 1
ATOM 1865 O O . HIS A 1 113 ? -8.169 11.208 -20.006 1.00 0.00 113 HIS A O 1
ATOM 1879 N N . HIS A 1 114 ? -7.972 9.030 -19.537 1.00 0.00 114 HIS A N 1
ATOM 1880 C CA . HIS A 1 114 ? -8.046 8.615 -20.928 1.00 0.00 114 HIS A CA 1
ATOM 1881 C C . HIS A 1 114 ? -9.457 8.146 -21.233 1.00 0.00 114 HIS A C 1
ATOM 1882 O O . HIS A 1 114 ? -9.820 6.996 -20.974 1.00 0.00 114 HIS A O 1
ATOM 1896 N N . HIS A 1 115 ? -10.258 9.055 -21.764 1.00 0.00 115 HIS A N 1
ATOM 1897 C CA . HIS A 1 115 ? -11.678 8.810 -21.934 1.00 0.00 115 HIS A CA 1
ATOM 1898 C C . HIS A 1 115 ? -11.954 7.965 -23.175 1.00 0.00 115 HIS A C 1
ATOM 1899 O O . HIS A 1 115 ? -12.132 8.485 -24.274 1.00 0.00 115 HIS A O 1
ATOM 1913 N N . HIS A 1 116 ? -11.940 6.658 -22.985 1.00 0.00 116 HIS A N 1
ATOM 1914 C CA . HIS A 1 116 ? -12.380 5.721 -24.006 1.00 0.00 116 HIS A CA 1
ATOM 1915 C C . HIS A 1 116 ? -12.884 4.457 -23.332 1.00 0.00 116 HIS A C 1
ATOM 1916 O O . HIS A 1 116 ? -12.155 3.477 -23.178 1.00 0.00 116 HIS A O 1
ATOM 1930 N N . HIS A 1 117 ? -14.117 4.519 -22.872 1.00 0.00 117 HIS A N 1
ATOM 1931 C CA . HIS A 1 117 ? -14.759 3.394 -22.217 1.00 0.00 117 HIS A CA 1
ATOM 1932 C C . HIS A 1 117 ? -16.172 3.235 -22.744 1.00 0.00 117 HIS A C 1
ATOM 1946 N N . LEU A 1 1 ? 1.764 3.146 2.349 1.00 0.00 1 LEU A N 2
ATOM 1947 C CA . LEU A 1 1 ? 2.381 2.401 1.226 1.00 0.00 1 LEU A CA 2
ATOM 1948 C C . LEU A 1 1 ? 3.726 3.018 0.868 1.00 0.00 1 LEU A C 2
ATOM 1949 O O . LEU A 1 1 ? 4.761 2.346 0.897 1.00 0.00 1 LEU A O 2
ATOM 1964 N N . ASN A 1 2 ? 3.690 4.309 0.541 1.00 0.00 2 ASN A N 2
ATOM 1965 C CA . ASN A 1 2 ? 4.876 5.084 0.188 1.00 0.00 2 ASN A CA 2
ATOM 1966 C C . ASN A 1 2 ? 5.500 4.595 -1.113 1.00 0.00 2 ASN A C 2
ATOM 1967 O O . ASN A 1 2 ? 6.288 3.648 -1.128 1.00 0.00 2 ASN A O 2
ATOM 1978 N N . ILE A 1 3 ? 5.142 5.254 -2.210 1.00 0.00 3 ILE A N 2
ATOM 1979 C CA . ILE A 1 3 ? 5.753 4.978 -3.506 1.00 0.00 3 ILE A CA 2
ATOM 1980 C C . ILE A 1 3 ? 7.178 5.520 -3.507 1.00 0.00 3 ILE A C 2
ATOM 1981 O O . ILE A 1 3 ? 7.990 5.215 -4.381 1.00 0.00 3 ILE A O 2
ATOM 1997 N N . GLU A 1 4 ? 7.478 6.311 -2.484 1.00 0.00 4 GLU A N 2
ATOM 1998 C CA . GLU A 1 4 ? 8.817 6.824 -2.257 1.00 0.00 4 GLU A CA 2
ATOM 1999 C C . GLU A 1 4 ? 9.778 5.687 -1.898 1.00 0.00 4 GLU A C 2
ATOM 2000 O O . GLU A 1 4 ? 10.979 5.902 -1.758 1.00 0.00 4 GLU A O 2
ATOM 2012 N N . ARG A 1 5 ? 9.242 4.478 -1.758 1.00 0.00 5 ARG A N 2
ATOM 2013 C CA . ARG A 1 5 ? 10.050 3.315 -1.422 1.00 0.00 5 ARG A CA 2
ATOM 2014 C C . ARG A 1 5 ? 10.229 2.444 -2.654 1.00 0.00 5 ARG A C 2
ATOM 2015 O O . ARG A 1 5 ? 10.932 1.434 -2.619 1.00 0.00 5 ARG A O 2
ATOM 2036 N N . LEU A 1 6 ? 9.582 2.845 -3.740 1.00 0.00 6 LEU A N 2
ATOM 2037 C CA . LEU A 1 6 ? 9.615 2.089 -4.978 1.00 0.00 6 LEU A CA 2
ATOM 2038 C C . LEU A 1 6 ? 11.004 2.155 -5.603 1.00 0.00 6 LEU A C 2
ATOM 2039 O O . LEU A 1 6 ? 11.387 3.170 -6.185 1.00 0.00 6 LEU A O 2
ATOM 2055 N N . THR A 1 7 ? 11.760 1.081 -5.447 1.00 0.00 7 THR A N 2
ATOM 2056 C CA . THR A 1 7 ? 13.123 1.022 -5.938 1.00 0.00 7 THR A CA 2
ATOM 2057 C C . THR A 1 7 ? 13.226 0.263 -7.268 1.00 0.00 7 THR A C 2
ATOM 2058 O O . THR A 1 7 ? 13.908 0.703 -8.190 1.00 0.00 7 THR A O 2
ATOM 2069 N N . THR A 1 8 ? 12.544 -0.874 -7.364 1.00 0.00 8 THR A N 2
ATOM 2070 C CA . THR A 1 8 ? 12.676 -1.746 -8.526 1.00 0.00 8 THR A CA 2
ATOM 2071 C C . THR A 1 8 ? 11.322 -1.988 -9.205 1.00 0.00 8 THR A C 2
ATOM 2072 O O . THR A 1 8 ? 10.287 -2.043 -8.541 1.00 0.00 8 THR A O 2
ATOM 2083 N N . LEU A 1 9 ? 11.341 -2.148 -10.531 1.00 0.00 9 LEU A N 2
ATOM 2084 C CA . LEU A 1 9 ? 10.128 -2.431 -11.309 1.00 0.00 9 LEU A CA 2
ATOM 2085 C C . LEU A 1 9 ? 9.870 -3.933 -11.394 1.00 0.00 9 LEU A C 2
ATOM 2086 O O . LEU A 1 9 ? 9.218 -4.405 -12.327 1.00 0.00 9 LEU A O 2
ATOM 2102 N N . GLN A 1 10 ? 10.357 -4.673 -10.405 1.00 0.00 10 GLN A N 2
ATOM 2103 C CA . GLN A 1 10 ? 10.272 -6.134 -10.410 1.00 0.00 10 GLN A CA 2
ATOM 2104 C C . GLN A 1 10 ? 8.830 -6.641 -10.595 1.00 0.00 10 GLN A C 2
ATOM 2105 O O . GLN A 1 10 ? 8.594 -7.492 -11.457 1.00 0.00 10 GLN A O 2
ATOM 2119 N N . PRO A 1 11 ? 7.841 -6.142 -9.814 1.00 0.00 11 PRO A N 2
ATOM 2120 C CA . PRO A 1 11 ? 6.442 -6.570 -9.964 1.00 0.00 11 PRO A CA 2
ATOM 2121 C C . PRO A 1 11 ? 5.875 -6.243 -11.346 1.00 0.00 11 PRO A C 2
ATOM 2122 O O . PRO A 1 11 ? 5.031 -6.973 -11.871 1.00 0.00 11 PRO A O 2
ATOM 2133 N N . VAL A 1 12 ? 6.362 -5.158 -11.939 1.00 0.00 12 VAL A N 2
ATOM 2134 C CA . VAL A 1 12 ? 5.865 -4.702 -13.233 1.00 0.00 12 VAL A CA 2
ATOM 2135 C C . VAL A 1 12 ? 6.365 -5.613 -14.344 1.00 0.00 12 VAL A C 2
ATOM 2136 O O . VAL A 1 12 ? 5.608 -5.985 -15.236 1.00 0.00 12 VAL A O 2
ATOM 2149 N N . TRP A 1 13 ? 7.636 -5.988 -14.271 1.00 0.00 13 TRP A N 2
ATOM 2150 C CA . TRP A 1 13 ? 8.217 -6.891 -15.257 1.00 0.00 13 TRP A CA 2
ATOM 2151 C C . TRP A 1 13 ? 7.509 -8.243 -15.242 1.00 0.00 13 TRP A C 2
ATOM 2152 O O . TRP A 1 13 ? 7.301 -8.867 -16.287 1.00 0.00 13 TRP A O 2
ATOM 2173 N N . ASP A 1 14 ? 7.135 -8.689 -14.054 1.00 0.00 14 ASP A N 2
ATOM 2174 C CA . ASP A 1 14 ? 6.384 -9.931 -13.904 1.00 0.00 14 ASP A CA 2
ATOM 2175 C C . ASP A 1 14 ? 4.974 -9.775 -14.463 1.00 0.00 14 ASP A C 2
ATOM 2176 O O . ASP A 1 14 ? 4.453 -10.675 -15.126 1.00 0.00 14 ASP A O 2
ATOM 2185 N N . ARG A 1 15 ? 4.373 -8.616 -14.217 1.00 0.00 15 ARG A N 2
ATOM 2186 C CA . ARG A 1 15 ? 3.015 -8.345 -14.665 1.00 0.00 15 ARG A CA 2
ATOM 2187 C C . ARG A 1 15 ? 2.968 -8.183 -16.186 1.00 0.00 15 ARG A C 2
ATOM 2188 O O . ARG A 1 15 ? 1.993 -8.557 -16.830 1.00 0.00 15 ARG A O 2
ATOM 2209 N N . TYR A 1 16 ? 4.034 -7.628 -16.750 1.00 0.00 16 TYR A N 2
ATOM 2210 C CA . TYR A 1 16 ? 4.157 -7.473 -18.197 1.00 0.00 16 TYR A CA 2
ATOM 2211 C C . TYR A 1 16 ? 4.167 -8.827 -18.884 1.00 0.00 16 TYR A C 2
ATOM 2212 O O . TYR A 1 16 ? 3.420 -9.053 -19.837 1.00 0.00 16 TYR A O 2
ATOM 2230 N N . ASP A 1 17 ? 4.998 -9.729 -18.384 1.00 0.00 17 ASP A N 2
ATOM 2231 C CA . ASP A 1 17 ? 5.085 -11.067 -18.950 1.00 0.00 17 ASP A CA 2
ATOM 2232 C C . ASP A 1 17 ? 3.734 -11.763 -18.880 1.00 0.00 17 ASP A C 2
ATOM 2233 O O . ASP A 1 17 ? 3.243 -12.267 -19.884 1.00 0.00 17 ASP A O 2
ATOM 2242 N N . THR A 1 18 ? 3.121 -11.752 -17.701 1.00 0.00 18 THR A N 2
ATOM 2243 C CA . THR A 1 18 ? 1.875 -12.477 -17.485 1.00 0.00 18 THR A CA 2
ATOM 2244 C C . THR A 1 18 ? 0.713 -11.856 -18.275 1.00 0.00 18 THR A C 2
ATOM 2245 O O . THR A 1 18 ? -0.149 -12.572 -18.782 1.00 0.00 18 THR A O 2
ATOM 2256 N N . GLN A 1 19 ? 0.706 -10.533 -18.405 1.00 0.00 19 GLN A N 2
ATOM 2257 C CA . GLN A 1 19 ? -0.317 -9.840 -19.170 1.00 0.00 19 GLN A CA 2
ATOM 2258 C C . GLN A 1 19 ? -0.203 -10.212 -20.643 1.00 0.00 19 GLN A C 2
ATOM 2259 O O . GLN A 1 19 ? -1.200 -10.385 -21.336 1.00 0.00 19 GLN A O 2
ATOM 2273 N N . ILE A 1 20 ? 1.034 -10.346 -21.098 1.00 0.00 20 ILE A N 2
ATOM 2274 C CA . ILE A 1 20 ? 1.336 -10.729 -22.471 1.00 0.00 20 ILE A CA 2
ATOM 2275 C C . ILE A 1 20 ? 0.665 -12.063 -22.854 1.00 0.00 20 ILE A C 2
ATOM 2276 O O . ILE A 1 20 ? 0.426 -12.333 -24.032 1.00 0.00 20 ILE A O 2
ATOM 2292 N N . HIS A 1 21 ? 0.330 -12.883 -21.854 1.00 0.00 21 HIS A N 2
ATOM 2293 C CA . HIS A 1 21 ? -0.386 -14.137 -22.104 1.00 0.00 21 HIS A CA 2
ATOM 2294 C C . HIS A 1 21 ? -1.828 -13.842 -22.505 1.00 0.00 21 HIS A C 2
ATOM 2295 O O . HIS A 1 21 ? -2.429 -14.563 -23.304 1.00 0.00 21 HIS A O 2
ATOM 2309 N N . ASN A 1 22 ? -2.379 -12.775 -21.944 1.00 0.00 22 ASN A N 2
ATOM 2310 C CA . ASN A 1 22 ? -3.733 -12.349 -22.266 1.00 0.00 22 ASN A CA 2
ATOM 2311 C C . ASN A 1 22 ? -3.725 -11.535 -23.554 1.00 0.00 22 ASN A C 2
ATOM 2312 O O . ASN A 1 22 ? -4.303 -11.945 -24.563 1.00 0.00 22 ASN A O 2
ATOM 2323 N N . GLN A 1 23 ? -3.067 -10.376 -23.496 1.00 0.00 23 GLN A N 2
ATOM 2324 C CA . GLN A 1 23 ? -2.882 -9.493 -24.654 1.00 0.00 23 GLN A CA 2
ATOM 2325 C C . GLN A 1 23 ? -4.209 -8.893 -25.142 1.00 0.00 23 GLN A C 2
ATOM 2326 O O . GLN A 1 23 ? -4.234 -8.142 -26.116 1.00 0.00 23 GLN A O 2
ATOM 2340 N N . LYS A 1 24 ? -5.308 -9.213 -24.469 1.00 0.00 24 LYS A N 2
ATOM 2341 C CA . LYS A 1 24 ? -6.617 -8.722 -24.882 1.00 0.00 24 LYS A CA 2
ATOM 2342 C C . LYS A 1 24 ? -7.457 -8.286 -23.689 1.00 0.00 24 LYS A C 2
ATOM 2343 O O . LYS A 1 24 ? -8.019 -9.115 -22.972 1.00 0.00 24 LYS A O 2
ATOM 2362 N N . ASP A 1 25 ? -7.528 -6.987 -23.472 1.00 0.00 25 ASP A N 2
ATOM 2363 C CA . ASP A 1 25 ? -8.427 -6.423 -22.473 1.00 0.00 25 ASP A CA 2
ATOM 2364 C C . ASP A 1 25 ? -8.867 -5.043 -22.919 1.00 0.00 25 ASP A C 2
ATOM 2365 O O . ASP A 1 25 ? -8.039 -4.212 -23.286 1.00 0.00 25 ASP A O 2
ATOM 2374 N N . ASN A 1 26 ? -10.164 -4.806 -22.920 1.00 0.00 26 ASN A N 2
ATOM 2375 C CA . ASN A 1 26 ? -10.680 -3.519 -23.349 1.00 0.00 26 ASN A CA 2
ATOM 2376 C C . ASN A 1 26 ? -11.852 -3.095 -22.483 1.00 0.00 26 ASN A C 2
ATOM 2377 O O . ASN A 1 26 ? -12.961 -3.623 -22.612 1.00 0.00 26 ASN A O 2
ATOM 2388 N N . ASP A 1 27 ? -11.586 -2.165 -21.581 1.00 0.00 27 ASP A N 2
ATOM 2389 C CA . ASP A 1 27 ? -12.618 -1.601 -20.721 1.00 0.00 27 ASP A CA 2
ATOM 2390 C C . ASP A 1 27 ? -12.918 -0.182 -21.188 1.00 0.00 27 ASP A C 2
ATOM 2391 O O . ASP A 1 27 ? -12.053 0.477 -21.764 1.00 0.00 27 ASP A O 2
ATOM 2400 N N . ASN A 1 28 ? -14.128 0.298 -20.937 1.00 0.00 28 ASN A N 2
ATOM 2401 C CA . ASN A 1 28 ? -14.539 1.612 -21.425 1.00 0.00 28 ASN A CA 2
ATOM 2402 C C . ASN A 1 28 ? -13.768 2.732 -20.726 1.00 0.00 28 ASN A C 2
ATOM 2403 O O . ASN A 1 28 ? -13.755 3.874 -21.192 1.00 0.00 28 ASN A O 2
ATOM 2414 N N . GLU A 1 29 ? -13.116 2.404 -19.615 1.00 0.00 29 GLU A N 2
ATOM 2415 C CA . GLU A 1 29 ? -12.339 3.391 -18.878 1.00 0.00 29 GLU A CA 2
ATOM 2416 C C . GLU A 1 29 ? -10.854 3.311 -19.196 1.00 0.00 29 GLU A C 2
ATOM 2417 O O . GLU A 1 29 ? -10.044 4.006 -18.584 1.00 0.00 29 GLU A O 2
ATOM 2429 N N . VAL A 1 30 ? -10.493 2.473 -20.145 1.00 0.00 30 VAL A N 2
ATOM 2430 C CA . VAL A 1 30 ? -9.095 2.328 -20.514 1.00 0.00 30 VAL A CA 2
ATOM 2431 C C . VAL A 1 30 ? -8.936 1.949 -21.983 1.00 0.00 30 VAL A C 2
ATOM 2432 O O . VAL A 1 30 ? -9.263 0.840 -22.411 1.00 0.00 30 VAL A O 2
ATOM 2445 N N . PRO A 1 31 ? -8.436 2.896 -22.776 1.00 0.00 31 PRO A N 2
ATOM 2446 C CA . PRO A 1 31 ? -8.214 2.697 -24.198 1.00 0.00 31 PRO A CA 2
ATOM 2447 C C . PRO A 1 31 ? -6.904 1.974 -24.482 1.00 0.00 31 PRO A C 2
ATOM 2448 O O . PRO A 1 31 ? -5.852 2.594 -24.635 1.00 0.00 31 PRO A O 2
ATOM 2459 N N . VAL A 1 32 ? -6.968 0.656 -24.522 1.00 0.00 32 VAL A N 2
ATOM 2460 C CA . VAL A 1 32 ? -5.795 -0.153 -24.813 1.00 0.00 32 VAL A CA 2
ATOM 2461 C C . VAL A 1 32 ? -5.631 -0.301 -26.322 1.00 0.00 32 VAL A C 2
ATOM 2462 O O . VAL A 1 32 ? -5.646 -1.407 -26.865 1.00 0.00 32 VAL A O 2
ATOM 2475 N N . HIS A 1 33 ? -5.497 0.842 -26.986 1.00 0.00 33 HIS A N 2
ATOM 2476 C CA . HIS A 1 33 ? -5.352 0.908 -28.435 1.00 0.00 33 HIS A CA 2
ATOM 2477 C C . HIS A 1 33 ? -5.381 2.372 -28.868 1.00 0.00 33 HIS A C 2
ATOM 2478 O O . HIS A 1 33 ? -5.289 3.256 -28.018 1.00 0.00 33 HIS A O 2
ATOM 2492 N N . GLN A 1 34 ? -5.508 2.619 -30.178 1.00 0.00 34 GLN A N 2
ATOM 2493 C CA . GLN A 1 34 ? -5.582 3.983 -30.717 1.00 0.00 34 GLN A CA 2
ATOM 2494 C C . GLN A 1 34 ? -4.270 4.727 -30.480 1.00 0.00 34 GLN A C 2
ATOM 2495 O O . GLN A 1 34 ? -4.248 5.948 -30.309 1.00 0.00 34 GLN A O 2
ATOM 2509 N N . VAL A 1 35 ? -3.176 3.977 -30.506 1.00 0.00 35 VAL A N 2
ATOM 2510 C CA . VAL A 1 35 ? -1.861 4.524 -30.219 1.00 0.00 35 VAL A CA 2
ATOM 2511 C C . VAL A 1 35 ? -1.300 5.260 -31.430 1.00 0.00 35 VAL A C 2
ATOM 2512 O O . VAL A 1 35 ? -0.740 4.650 -32.341 1.00 0.00 35 VAL A O 2
ATOM 2525 N N . SER A 1 36 ? -1.487 6.567 -31.446 1.00 0.00 36 SER A N 2
ATOM 2526 C CA . SER A 1 36 ? -0.923 7.409 -32.486 1.00 0.00 36 SER A CA 2
ATOM 2527 C C . SER A 1 36 ? 0.375 8.031 -31.977 1.00 0.00 36 SER A C 2
ATOM 2528 O O . SER A 1 36 ? 0.714 7.872 -30.803 1.00 0.00 36 SER A O 2
ATOM 2536 N N . TYR A 1 37 ? 1.096 8.729 -32.852 1.00 0.00 37 TYR A N 2
ATOM 2537 C CA . TYR A 1 37 ? 2.371 9.352 -32.483 1.00 0.00 37 TYR A CA 2
ATOM 2538 C C . TYR A 1 37 ? 2.225 10.224 -31.237 1.00 0.00 37 TYR A C 2
ATOM 2539 O O . TYR A 1 37 ? 3.085 10.209 -30.352 1.00 0.00 37 TYR A O 2
ATOM 2557 N N . THR A 1 38 ? 1.131 10.971 -31.173 1.00 0.00 38 THR A N 2
ATOM 2558 C CA . THR A 1 38 ? 0.843 11.835 -30.037 1.00 0.00 38 THR A CA 2
ATOM 2559 C C . THR A 1 38 ? 0.812 11.042 -28.729 1.00 0.00 38 THR A C 2
ATOM 2560 O O . THR A 1 38 ? 1.307 11.505 -27.703 1.00 0.00 38 THR A O 2
ATOM 2571 N N . ASN A 1 39 ? 0.252 9.838 -28.784 1.00 0.00 39 ASN A N 2
ATOM 2572 C CA . ASN A 1 39 ? 0.136 8.981 -27.607 1.00 0.00 39 ASN A CA 2
ATOM 2573 C C . ASN A 1 39 ? 1.496 8.658 -27.017 1.00 0.00 39 ASN A C 2
ATOM 2574 O O . ASN A 1 39 ? 1.678 8.733 -25.805 1.00 0.00 39 ASN A O 2
ATOM 2585 N N . LEU A 1 40 ? 2.455 8.320 -27.875 1.00 0.00 40 LEU A N 2
ATOM 2586 C CA . LEU A 1 40 ? 3.805 8.002 -27.421 1.00 0.00 40 LEU A CA 2
ATOM 2587 C C . LEU A 1 40 ? 4.397 9.175 -26.652 1.00 0.00 40 LEU A C 2
ATOM 2588 O O . LEU A 1 40 ? 4.884 9.012 -25.537 1.00 0.00 40 LEU A O 2
ATOM 2604 N N . ALA A 1 41 ? 4.316 10.361 -27.244 1.00 0.00 41 ALA A N 2
ATOM 2605 C CA . ALA A 1 41 ? 4.852 11.572 -26.628 1.00 0.00 41 ALA A CA 2
ATOM 2606 C C . ALA A 1 41 ? 4.177 11.854 -25.288 1.00 0.00 41 ALA A C 2
ATOM 2607 O O . ALA A 1 41 ? 4.841 12.183 -24.305 1.00 0.00 41 ALA A O 2
ATOM 2614 N N . GLU A 1 42 ? 2.859 11.709 -25.256 1.00 0.00 42 GLU A N 2
ATOM 2615 C CA . GLU A 1 42 ? 2.096 11.931 -24.037 1.00 0.00 42 GLU A CA 2
ATOM 2616 C C . GLU A 1 42 ? 2.482 10.931 -22.953 1.00 0.00 42 GLU A C 2
ATOM 2617 O O . GLU A 1 42 ? 2.755 11.313 -21.812 1.00 0.00 42 GLU A O 2
ATOM 2629 N N . MET A 1 43 ? 2.531 9.656 -23.323 1.00 0.00 43 MET A N 2
ATOM 2630 C CA . MET A 1 43 ? 2.826 8.594 -22.370 1.00 0.00 43 MET A CA 2
ATOM 2631 C C . MET A 1 43 ? 4.240 8.717 -21.817 1.00 0.00 43 MET A C 2
ATOM 2632 O O . MET A 1 43 ? 4.471 8.443 -20.642 1.00 0.00 43 MET A O 2
ATOM 2646 N N . VAL A 1 44 ? 5.182 9.142 -22.655 1.00 0.00 44 VAL A N 2
ATOM 2647 C CA . VAL A 1 44 ? 6.558 9.360 -22.206 1.00 0.00 44 VAL A CA 2
ATOM 2648 C C . VAL A 1 44 ? 6.594 10.329 -21.024 1.00 0.00 44 VAL A C 2
ATOM 2649 O O . VAL A 1 44 ? 7.300 10.098 -20.038 1.00 0.00 44 VAL A O 2
ATOM 2662 N N . GLY A 1 45 ? 5.805 11.393 -21.119 1.00 0.00 45 GLY A N 2
ATOM 2663 C CA . GLY A 1 45 ? 5.768 12.388 -20.068 1.00 0.00 45 GLY A CA 2
ATOM 2664 C C . GLY A 1 45 ? 5.104 11.878 -18.805 1.00 0.00 45 GLY A C 2
ATOM 2665 O O . GLY A 1 45 ? 5.661 12.003 -17.714 1.00 0.00 45 GLY A O 2
ATOM 2669 N N . GLU A 1 46 ? 3.925 11.281 -18.947 1.00 0.00 46 GLU A N 2
ATOM 2670 C CA . GLU A 1 46 ? 3.153 10.841 -17.788 1.00 0.00 46 GLU A CA 2
ATOM 2671 C C . GLU A 1 46 ? 3.803 9.644 -17.094 1.00 0.00 46 GLU A C 2
ATOM 2672 O O . GLU A 1 46 ? 3.750 9.534 -15.871 1.00 0.00 46 GLU A O 2
ATOM 2684 N N . MET A 1 47 ? 4.438 8.763 -17.863 1.00 0.00 47 MET A N 2
ATOM 2685 C CA . MET A 1 47 ? 5.156 7.631 -17.281 1.00 0.00 47 MET A CA 2
ATOM 2686 C C . MET A 1 47 ? 6.299 8.123 -16.404 1.00 0.00 47 MET A C 2
ATOM 2687 O O . MET A 1 47 ? 6.541 7.585 -15.326 1.00 0.00 47 MET A O 2
ATOM 2701 N N . ASN A 1 48 ? 6.982 9.164 -16.865 1.00 0.00 48 ASN A N 2
ATOM 2702 C CA . ASN A 1 48 ? 8.058 9.775 -16.094 1.00 0.00 48 ASN A CA 2
ATOM 2703 C C . ASN A 1 48 ? 7.512 10.418 -14.826 1.00 0.00 48 ASN A C 2
ATOM 2704 O O . ASN A 1 48 ? 8.140 10.369 -13.766 1.00 0.00 48 ASN A O 2
ATOM 2715 N N . LYS A 1 49 ? 6.332 11.009 -14.941 1.00 0.00 49 LYS A N 2
ATOM 2716 C CA . LYS A 1 49 ? 5.743 11.775 -13.858 1.00 0.00 49 LYS A CA 2
ATOM 2717 C C . LYS A 1 49 ? 5.158 10.861 -12.782 1.00 0.00 49 LYS A C 2
ATOM 2718 O O . LYS A 1 49 ? 5.140 11.210 -11.603 1.00 0.00 49 LYS A O 2
ATOM 2737 N N . LEU A 1 50 ? 4.695 9.683 -13.186 1.00 0.00 50 LEU A N 2
ATOM 2738 C CA . LEU A 1 50 ? 4.154 8.712 -12.234 1.00 0.00 50 LEU A CA 2
ATOM 2739 C C . LEU A 1 50 ? 5.269 8.091 -11.396 1.00 0.00 50 LEU A C 2
ATOM 2740 O O . LEU A 1 50 ? 5.024 7.535 -10.327 1.00 0.00 50 LEU A O 2
ATOM 2756 N N . LEU A 1 51 ? 6.497 8.211 -11.881 1.00 0.00 51 LEU A N 2
ATOM 2757 C CA . LEU A 1 51 ? 7.654 7.652 -11.197 1.00 0.00 51 LEU A CA 2
ATOM 2758 C C . LEU A 1 51 ? 8.504 8.771 -10.616 1.00 0.00 51 LEU A C 2
ATOM 2759 O O . LEU A 1 51 ? 9.671 8.571 -10.275 1.00 0.00 51 LEU A O 2
ATOM 2775 N N . GLU A 1 52 ? 7.900 9.949 -10.504 1.00 0.00 52 GLU A N 2
ATOM 2776 C CA . GLU A 1 52 ? 8.569 11.139 -10.000 1.00 0.00 52 GLU A CA 2
ATOM 2777 C C . GLU A 1 52 ? 9.191 10.913 -8.607 1.00 0.00 52 GLU A C 2
ATOM 2778 O O . GLU A 1 52 ? 10.391 11.129 -8.430 1.00 0.00 52 GLU A O 2
ATOM 2790 N N . PRO A 1 53 ? 8.409 10.468 -7.597 1.00 0.00 53 PRO A N 2
ATOM 2791 C CA . PRO A 1 53 ? 8.916 10.304 -6.238 1.00 0.00 53 PRO A CA 2
ATOM 2792 C C . PRO A 1 53 ? 9.460 8.903 -5.952 1.00 0.00 53 PRO A C 2
ATOM 2793 O O . PRO A 1 53 ? 9.570 8.500 -4.794 1.00 0.00 53 PRO A O 2
ATOM 2804 N N . SER A 1 54 ? 9.809 8.162 -6.998 1.00 0.00 54 SER A N 2
ATOM 2805 C CA . SER A 1 54 ? 10.327 6.811 -6.820 1.00 0.00 54 SER A CA 2
ATOM 2806 C C . SER A 1 54 ? 11.840 6.834 -6.609 1.00 0.00 54 SER A C 2
ATOM 2807 O O . SER A 1 54 ? 12.468 7.896 -6.662 1.00 0.00 54 SER A O 2
ATOM 2815 N N . GLN A 1 55 ? 12.422 5.668 -6.366 1.00 0.00 55 GLN A N 2
ATOM 2816 C CA . GLN A 1 55 ? 13.867 5.548 -6.210 1.00 0.00 55 GLN A CA 2
ATOM 2817 C C . GLN A 1 55 ? 14.469 4.854 -7.421 1.00 0.00 55 GLN A C 2
ATOM 2818 O O . GLN A 1 55 ? 15.631 4.448 -7.406 1.00 0.00 55 GLN A O 2
ATOM 2832 N N . VAL A 1 56 ? 13.676 4.728 -8.469 1.00 0.00 56 VAL A N 2
ATOM 2833 C CA . VAL A 1 56 ? 14.091 3.986 -9.645 1.00 0.00 56 VAL A CA 2
ATOM 2834 C C . VAL A 1 56 ? 14.990 4.821 -10.544 1.00 0.00 56 VAL A C 2
ATOM 2835 O O . VAL A 1 56 ? 16.077 4.386 -10.917 1.00 0.00 56 VAL A O 2
ATOM 2848 N N . HIS A 1 57 ? 14.534 6.032 -10.857 1.00 0.00 57 HIS A N 2
ATOM 2849 C CA . HIS A 1 57 ? 15.155 6.859 -11.886 1.00 0.00 57 HIS A CA 2
ATOM 2850 C C . HIS A 1 57 ? 15.109 6.126 -13.225 1.00 0.00 57 HIS A C 2
ATOM 2851 O O . HIS A 1 57 ? 16.121 5.641 -13.727 1.00 0.00 57 HIS A O 2
ATOM 2865 N N . LEU A 1 58 ? 13.910 6.006 -13.771 1.00 0.00 58 LEU A N 2
ATOM 2866 C CA . LEU A 1 58 ? 13.703 5.292 -15.012 1.00 0.00 58 LEU A CA 2
ATOM 2867 C C . LEU A 1 58 ? 13.308 6.273 -16.110 1.00 0.00 58 LEU A C 2
ATOM 2868 O O . LEU A 1 58 ? 12.352 7.031 -15.954 1.00 0.00 58 LEU A O 2
ATOM 2884 N N . LYS A 1 59 ? 14.045 6.260 -17.210 1.00 0.00 59 LYS A N 2
ATOM 2885 C CA . LYS A 1 59 ? 13.773 7.167 -18.315 1.00 0.00 59 LYS A CA 2
ATOM 2886 C C . LYS A 1 59 ? 13.119 6.440 -19.481 1.00 0.00 59 LYS A C 2
ATOM 2887 O O . LYS A 1 59 ? 13.268 5.227 -19.640 1.00 0.00 59 LYS A O 2
ATOM 2906 N N . PHE A 1 60 ? 12.404 7.201 -20.292 1.00 0.00 60 PHE A N 2
ATOM 2907 C CA . PHE A 1 60 ? 11.751 6.678 -21.480 1.00 0.00 60 PHE A CA 2
ATOM 2908 C C . PHE A 1 60 ? 12.027 7.608 -22.657 1.00 0.00 60 PHE A C 2
ATOM 2909 O O . PHE A 1 60 ? 11.583 8.754 -22.657 1.00 0.00 60 PHE A O 2
ATOM 2926 N N . GLU A 1 61 ? 12.738 7.122 -23.666 1.00 0.00 61 GLU A N 2
ATOM 2927 C CA . GLU A 1 61 ? 13.090 7.958 -24.806 1.00 0.00 61 GLU A CA 2
ATOM 2928 C C . GLU A 1 61 ? 12.443 7.427 -26.075 1.00 0.00 61 GLU A C 2
ATOM 2929 O O . GLU A 1 61 ? 12.433 6.221 -26.321 1.00 0.00 61 GLU A O 2
ATOM 2941 N N . LEU A 1 62 ? 11.895 8.335 -26.867 1.00 0.00 62 LEU A N 2
ATOM 2942 C CA . LEU A 1 62 ? 11.215 7.971 -28.101 1.00 0.00 62 LEU A CA 2
ATOM 2943 C C . LEU A 1 62 ? 12.223 7.766 -29.222 1.00 0.00 62 LEU A C 2
ATOM 2944 O O . LEU A 1 62 ? 13.018 8.653 -29.531 1.00 0.00 62 LEU A O 2
ATOM 2960 N N . HIS A 1 63 ? 12.197 6.585 -29.817 1.00 0.00 63 HIS A N 2
ATOM 2961 C CA . HIS A 1 63 ? 13.064 6.280 -30.942 1.00 0.00 63 HIS A CA 2
ATOM 2962 C C . HIS A 1 63 ? 12.304 5.486 -31.986 1.00 0.00 63 HIS A C 2
ATOM 2963 O O . HIS A 1 63 ? 11.537 4.582 -31.657 1.00 0.00 63 HIS A O 2
ATOM 2977 N N . ASP A 1 64 ? 12.510 5.838 -33.241 1.00 0.00 64 ASP A N 2
ATOM 2978 C CA . ASP A 1 64 ? 11.778 5.217 -34.332 1.00 0.00 64 ASP A CA 2
ATOM 2979 C C . ASP A 1 64 ? 12.675 4.271 -35.125 1.00 0.00 64 ASP A C 2
ATOM 2980 O O . ASP A 1 64 ? 13.899 4.417 -35.140 1.00 0.00 64 ASP A O 2
ATOM 2989 N N . LYS A 1 65 ? 12.050 3.290 -35.757 1.00 0.00 65 LYS A N 2
ATOM 2990 C CA . LYS A 1 65 ? 12.739 2.350 -36.622 1.00 0.00 65 LYS A CA 2
ATOM 2991 C C . LYS A 1 65 ? 11.880 2.044 -37.843 1.00 0.00 65 LYS A C 2
ATOM 2992 O O . LYS A 1 65 ? 10.967 1.212 -37.779 1.00 0.00 65 LYS A O 2
ATOM 3011 N N . LEU A 1 66 ? 12.155 2.765 -38.932 1.00 0.00 66 LEU A N 2
ATOM 3012 C CA . LEU A 1 66 ? 11.444 2.609 -40.206 1.00 0.00 66 LEU A CA 2
ATOM 3013 C C . LEU A 1 66 ? 9.983 3.040 -40.089 1.00 0.00 66 LEU A C 2
ATOM 3014 O O . LEU A 1 66 ? 9.599 4.104 -40.574 1.00 0.00 66 LEU A O 2
ATOM 3030 N N . ASN A 1 67 ? 9.173 2.213 -39.448 1.00 0.00 67 ASN A N 2
ATOM 3031 C CA . ASN A 1 67 ? 7.759 2.507 -39.280 1.00 0.00 67 ASN A CA 2
ATOM 3032 C C . ASN A 1 67 ? 7.357 2.395 -37.809 1.00 0.00 67 ASN A C 2
ATOM 3033 O O . ASN A 1 67 ? 6.278 2.833 -37.410 1.00 0.00 67 ASN A O 2
ATOM 3044 N N . GLU A 1 68 ? 8.235 1.819 -37.000 1.00 0.00 68 GLU A N 2
ATOM 3045 C CA . GLU A 1 68 ? 7.942 1.621 -35.589 1.00 0.00 68 GLU A CA 2
ATOM 3046 C C . GLU A 1 68 ? 8.557 2.713 -34.741 1.00 0.00 68 GLU A C 2
ATOM 3047 O O . GLU A 1 68 ? 9.761 2.729 -34.504 1.00 0.00 68 GLU A O 2
ATOM 3059 N N . TYR A 1 69 ? 7.727 3.628 -34.306 1.00 0.00 69 TYR A N 2
ATOM 3060 C CA . TYR A 1 69 ? 8.134 4.635 -33.340 1.00 0.00 69 TYR A CA 2
ATOM 3061 C C . TYR A 1 69 ? 7.789 4.150 -31.939 1.00 0.00 69 TYR A C 2
ATOM 3062 O O . TYR A 1 69 ? 6.623 4.111 -31.549 1.00 0.00 69 TYR A O 2
ATOM 3080 N N . TYR A 1 70 ? 8.810 3.748 -31.198 1.00 0.00 70 TYR A N 2
ATOM 3081 C CA . TYR A 1 70 ? 8.604 3.074 -29.928 1.00 0.00 70 TYR A CA 2
ATOM 3082 C C . TYR A 1 70 ? 9.293 3.802 -28.781 1.00 0.00 70 TYR A C 2
ATOM 3083 O O . TYR A 1 70 ? 10.016 4.780 -28.988 1.00 0.00 70 TYR A O 2
ATOM 3101 N N . VAL A 1 71 ? 9.077 3.297 -27.575 1.00 0.00 71 VAL A N 2
ATOM 3102 C CA . VAL A 1 71 ? 9.647 3.888 -26.380 1.00 0.00 71 VAL A CA 2
ATOM 3103 C C . VAL A 1 71 ? 10.769 3.009 -25.841 1.00 0.00 71 VAL A C 2
ATOM 3104 O O . VAL A 1 71 ? 10.606 1.797 -25.676 1.00 0.00 71 VAL A O 2
ATOM 3117 N N . LYS A 1 72 ? 11.913 3.622 -25.594 1.00 0.00 72 LYS A N 2
ATOM 3118 C CA . LYS A 1 72 ? 13.057 2.918 -25.046 1.00 0.00 72 LYS A CA 2
ATOM 3119 C C . LYS A 1 72 ? 13.071 3.035 -23.531 1.00 0.00 72 LYS A C 2
ATOM 3120 O O . LYS A 1 72 ? 13.092 4.141 -22.990 1.00 0.00 72 LYS A O 2
ATOM 3139 N N . VAL A 1 73 ? 13.048 1.899 -22.857 1.00 0.00 73 VAL A N 2
ATOM 3140 C CA . VAL A 1 73 ? 13.142 1.875 -21.408 1.00 0.00 73 VAL A CA 2
ATOM 3141 C C . VAL A 1 73 ? 14.605 1.971 -21.001 1.00 0.00 73 VAL A C 2
ATOM 3142 O O . VAL A 1 73 ? 15.400 1.062 -21.261 1.00 0.00 73 VAL A O 2
ATOM 3155 N N . ILE A 1 74 ? 14.959 3.072 -20.365 1.00 0.00 74 ILE A N 2
ATOM 3156 C CA . ILE A 1 74 ? 16.345 3.340 -20.031 1.00 0.00 74 ILE A CA 2
ATOM 3157 C C . ILE A 1 74 ? 16.514 3.551 -18.537 1.00 0.00 74 ILE A C 2
ATOM 3158 O O . ILE A 1 74 ? 15.890 4.429 -17.948 1.00 0.00 74 ILE A O 2
ATOM 3174 N N . GLU A 1 75 ? 17.351 2.732 -17.932 1.00 0.00 75 GLU A N 2
ATOM 3175 C CA . GLU A 1 75 ? 17.670 2.869 -16.524 1.00 0.00 75 GLU A CA 2
ATOM 3176 C C . GLU A 1 75 ? 18.692 3.996 -16.383 1.00 0.00 75 GLU A C 2
ATOM 3177 O O . GLU A 1 75 ? 19.716 3.986 -17.060 1.00 0.00 75 GLU A O 2
ATOM 3189 N N . ASP A 1 76 ? 18.406 4.968 -15.528 1.00 0.00 76 ASP A N 2
ATOM 3190 C CA . ASP A 1 76 ? 19.186 6.205 -15.489 1.00 0.00 76 ASP A CA 2
ATOM 3191 C C . ASP A 1 76 ? 20.555 6.009 -14.845 1.00 0.00 76 ASP A C 2
ATOM 3192 O O . ASP A 1 76 ? 21.536 6.615 -15.276 1.00 0.00 76 ASP A O 2
ATOM 3201 N N . SER A 1 77 ? 20.626 5.158 -13.831 1.00 0.00 77 SER A N 2
ATOM 3202 C CA . SER A 1 77 ? 21.866 4.950 -13.089 1.00 0.00 77 SER A CA 2
ATOM 3203 C C . SER A 1 77 ? 22.945 4.363 -13.998 1.00 0.00 77 SER A C 2
ATOM 3204 O O . SER A 1 77 ? 24.072 4.865 -14.057 1.00 0.00 77 SER A O 2
ATOM 3212 N N . THR A 1 78 ? 22.591 3.301 -14.706 1.00 0.00 78 THR A N 2
ATOM 3213 C CA . THR A 1 78 ? 23.498 2.675 -15.656 1.00 0.00 78 THR A CA 2
ATOM 3214 C C . THR A 1 78 ? 23.512 3.438 -16.979 1.00 0.00 78 THR A C 2
ATOM 3215 O O . THR A 1 78 ? 24.484 3.366 -17.734 1.00 0.00 78 THR A O 2
ATOM 3226 N N . ASN A 1 79 ? 22.418 4.155 -17.246 1.00 0.00 79 ASN A N 2
ATOM 3227 C CA . ASN A 1 79 ? 22.305 5.058 -18.396 1.00 0.00 79 ASN A CA 2
ATOM 3228 C C . ASN A 1 79 ? 22.209 4.272 -19.706 1.00 0.00 79 ASN A C 2
ATOM 3229 O O . ASN A 1 79 ? 22.348 4.826 -20.795 1.00 0.00 79 ASN A O 2
ATOM 3240 N N . GLU A 1 80 ? 21.923 2.983 -19.600 1.00 0.00 80 GLU A N 2
ATOM 3241 C CA . GLU A 1 80 ? 21.833 2.133 -20.776 1.00 0.00 80 GLU A CA 2
ATOM 3242 C C . GLU A 1 80 ? 20.392 1.697 -21.016 1.00 0.00 80 GLU A C 2
ATOM 3243 O O . GLU A 1 80 ? 19.556 1.750 -20.108 1.00 0.00 80 GLU A O 2
ATOM 3255 N N . VAL A 1 81 ? 20.102 1.273 -22.240 1.00 0.00 81 VAL A N 2
ATOM 3256 C CA . VAL A 1 81 ? 18.767 0.812 -22.590 1.00 0.00 81 VAL A CA 2
ATOM 3257 C C . VAL A 1 81 ? 18.563 -0.610 -22.087 1.00 0.00 81 VAL A C 2
ATOM 3258 O O . VAL A 1 81 ? 19.031 -1.571 -22.697 1.00 0.00 81 VAL A O 2
ATOM 3271 N N . ILE A 1 82 ? 17.876 -0.731 -20.962 1.00 0.00 82 ILE A N 2
ATOM 3272 C CA . ILE A 1 82 ? 17.706 -2.019 -20.305 1.00 0.00 82 ILE A CA 2
ATOM 3273 C C . ILE A 1 82 ? 16.546 -2.803 -20.902 1.00 0.00 82 ILE A C 2
ATOM 3274 O O . ILE A 1 82 ? 16.452 -4.015 -20.719 1.00 0.00 82 ILE A O 2
ATOM 3290 N N . ARG A 1 83 ? 15.661 -2.114 -21.605 1.00 0.00 83 ARG A N 2
ATOM 3291 C CA . ARG A 1 83 ? 14.491 -2.754 -22.181 1.00 0.00 83 ARG A CA 2
ATOM 3292 C C . ARG A 1 83 ? 14.003 -1.959 -23.384 1.00 0.00 83 ARG A C 2
ATOM 3293 O O . ARG A 1 83 ? 14.005 -0.730 -23.361 1.00 0.00 83 ARG A O 2
ATOM 3314 N N . GLU A 1 84 ? 13.611 -2.652 -24.437 1.00 0.00 84 GLU A N 2
ATOM 3315 C CA . GLU A 1 84 ? 13.038 -2.004 -25.597 1.00 0.00 84 GLU A CA 2
ATOM 3316 C C . GLU A 1 84 ? 11.649 -2.562 -25.856 1.00 0.00 84 GLU A C 2
ATOM 3317 O O . GLU A 1 84 ? 11.478 -3.769 -26.026 1.00 0.00 84 GLU A O 2
ATOM 3329 N N . ILE A 1 85 ? 10.659 -1.684 -25.860 1.00 0.00 85 ILE A N 2
ATOM 3330 C CA . ILE A 1 85 ? 9.276 -2.105 -25.997 1.00 0.00 85 ILE A CA 2
ATOM 3331 C C . ILE A 1 85 ? 8.619 -1.430 -27.197 1.00 0.00 85 ILE A C 2
ATOM 3332 O O . ILE A 1 85 ? 8.464 -0.209 -27.226 1.00 0.00 85 ILE A O 2
ATOM 3348 N N . PRO A 1 86 ? 8.242 -2.222 -28.212 1.00 0.00 86 PRO A N 2
ATOM 3349 C CA . PRO A 1 86 ? 7.551 -1.717 -29.402 1.00 0.00 86 PRO A CA 2
ATOM 3350 C C . PRO A 1 86 ? 6.117 -1.287 -29.085 1.00 0.00 86 PRO A C 2
ATOM 3351 O O . PRO A 1 86 ? 5.550 -1.711 -28.079 1.00 0.00 86 PRO A O 2
ATOM 3362 N N . PRO A 1 87 ? 5.506 -0.446 -29.939 1.00 0.00 87 PRO A N 2
ATOM 3363 C CA . PRO A 1 87 ? 4.141 0.058 -29.724 1.00 0.00 87 PRO A CA 2
ATOM 3364 C C . PRO A 1 87 ? 3.120 -1.065 -29.536 1.00 0.00 87 PRO A C 2
ATOM 3365 O O . PRO A 1 87 ? 2.163 -0.927 -28.774 1.00 0.00 87 PRO A O 2
ATOM 3376 N N . LYS A 1 88 ? 3.356 -2.189 -30.204 1.00 0.00 88 LYS A N 2
ATOM 3377 C CA . LYS A 1 88 ? 2.450 -3.333 -30.134 1.00 0.00 88 LYS A CA 2
ATOM 3378 C C . LYS A 1 88 ? 2.588 -4.078 -28.801 1.00 0.00 88 LYS A C 2
ATOM 3379 O O . LYS A 1 88 ? 1.860 -5.033 -28.542 1.00 0.00 88 LYS A O 2
ATOM 3398 N N . ARG A 1 89 ? 3.533 -3.646 -27.970 1.00 0.00 89 ARG A N 2
ATOM 3399 C CA . ARG A 1 89 ? 3.758 -4.269 -26.667 1.00 0.00 89 ARG A CA 2
ATOM 3400 C C . ARG A 1 89 ? 3.691 -3.230 -25.551 1.00 0.00 89 ARG A C 2
ATOM 3401 O O . ARG A 1 89 ? 3.678 -3.568 -24.367 1.00 0.00 89 ARG A O 2
ATOM 3422 N N . TRP A 1 90 ? 3.660 -1.962 -25.942 1.00 0.00 90 TRP A N 2
ATOM 3423 C CA . TRP A 1 90 ? 3.694 -0.862 -24.990 1.00 0.00 90 TRP A CA 2
ATOM 3424 C C . TRP A 1 90 ? 2.391 -0.790 -24.203 1.00 0.00 90 TRP A C 2
ATOM 3425 O O . TRP A 1 90 ? 2.380 -0.400 -23.035 1.00 0.00 90 TRP A O 2
ATOM 3446 N N . LEU A 1 91 ? 1.302 -1.190 -24.844 1.00 0.00 91 LEU A N 2
ATOM 3447 C CA . LEU A 1 91 ? -0.007 -1.199 -24.207 1.00 0.00 91 LEU A CA 2
ATOM 3448 C C . LEU A 1 91 ? -0.008 -2.109 -22.987 1.00 0.00 91 LEU A C 2
ATOM 3449 O O . LEU A 1 91 ? -0.541 -1.754 -21.935 1.00 0.00 91 LEU A O 2
ATOM 3465 N N . ASP A 1 92 ? 0.612 -3.272 -23.131 1.00 0.00 92 ASP A N 2
ATOM 3466 C CA . ASP A 1 92 ? 0.691 -4.244 -22.049 1.00 0.00 92 ASP A CA 2
ATOM 3467 C C . ASP A 1 92 ? 1.505 -3.684 -20.889 1.00 0.00 92 ASP A C 2
ATOM 3468 O O . ASP A 1 92 ? 1.161 -3.877 -19.723 1.00 0.00 92 ASP A O 2
ATOM 3477 N N . PHE A 1 93 ? 2.575 -2.971 -21.220 1.00 0.00 93 PHE A N 2
ATOM 3478 C CA . PHE A 1 93 ? 3.433 -2.360 -20.210 1.00 0.00 93 PHE A CA 2
ATOM 3479 C C . PHE A 1 93 ? 2.701 -1.226 -19.500 1.00 0.00 93 PHE A C 2
ATOM 3480 O O . PHE A 1 93 ? 2.709 -1.144 -18.272 1.00 0.00 93 PHE A O 2
ATOM 3497 N N . TYR A 1 94 ? 2.061 -0.360 -20.279 1.00 0.00 94 TYR A N 2
ATOM 3498 C CA . TYR A 1 94 ? 1.320 0.767 -19.723 1.00 0.00 94 TYR A CA 2
ATOM 3499 C C . TYR A 1 94 ? 0.186 0.274 -18.827 1.00 0.00 94 TYR A C 2
ATOM 3500 O O . TYR A 1 94 ? -0.076 0.844 -17.767 1.00 0.00 94 TYR A O 2
ATOM 3518 N N . ALA A 1 95 ? -0.475 -0.798 -19.254 1.00 0.00 95 ALA A N 2
ATOM 3519 C CA . ALA A 1 95 ? -1.544 -1.403 -18.468 1.00 0.00 95 ALA A CA 2
ATOM 3520 C C . ALA A 1 95 ? -1.013 -1.930 -17.139 1.00 0.00 95 ALA A C 2
ATOM 3521 O O . ALA A 1 95 ? -1.646 -1.767 -16.098 1.00 0.00 95 ALA A O 2
ATOM 3528 N N . ALA A 1 96 ? 0.161 -2.547 -17.178 1.00 0.00 96 ALA A N 2
ATOM 3529 C CA . ALA A 1 96 ? 0.788 -3.067 -15.972 1.00 0.00 96 ALA A CA 2
ATOM 3530 C C . ALA A 1 96 ? 1.171 -1.932 -15.028 1.00 0.00 96 ALA A C 2
ATOM 3531 O O . ALA A 1 96 ? 1.048 -2.054 -13.810 1.00 0.00 96 ALA A O 2
ATOM 3538 N N . MET A 1 97 ? 1.616 -0.820 -15.603 1.00 0.00 97 MET A N 2
ATOM 3539 C CA . MET A 1 97 ? 2.038 0.336 -14.822 1.00 0.00 97 MET A CA 2
ATOM 3540 C C . MET A 1 97 ? 0.846 1.072 -14.213 1.00 0.00 97 MET A C 2
ATOM 3541 O O . MET A 1 97 ? 0.894 1.473 -13.059 1.00 0.00 97 MET A O 2
ATOM 3555 N N . THR A 1 98 ? -0.230 1.235 -14.969 1.00 0.00 98 THR A N 2
ATOM 3556 C CA . THR A 1 98 ? -1.379 1.987 -14.475 1.00 0.00 98 THR A CA 2
ATOM 3557 C C . THR A 1 98 ? -2.055 1.262 -13.310 1.00 0.00 98 THR A C 2
ATOM 3558 O O . THR A 1 98 ? -2.548 1.899 -12.379 1.00 0.00 98 THR A O 2
ATOM 3569 N N . GLU A 1 99 ? -2.039 -0.066 -13.332 1.00 0.00 99 GLU A N 2
ATOM 3570 C CA . GLU A 1 99 ? -2.564 -0.837 -12.214 1.00 0.00 99 GLU A CA 2
ATOM 3571 C C . GLU A 1 99 ? -1.597 -0.803 -11.036 1.00 0.00 99 GLU A C 2
ATOM 3572 O O . GLU A 1 99 ? -2.005 -0.922 -9.887 1.00 0.00 99 GLU A O 2
ATOM 3584 N N . PHE A 1 100 ? -0.312 -0.658 -11.330 1.00 0.00 100 PHE A N 2
ATOM 3585 C CA . PHE A 1 100 ? 0.712 -0.644 -10.291 1.00 0.00 100 PHE A CA 2
ATOM 3586 C C . PHE A 1 100 ? 0.829 0.737 -9.639 1.00 0.00 100 PHE A C 2
ATOM 3587 O O . PHE A 1 100 ? 0.638 0.875 -8.435 1.00 0.00 100 PHE A O 2
ATOM 3604 N N . LEU A 1 101 ? 1.107 1.762 -10.444 1.00 0.00 101 LEU A N 2
ATOM 3605 C CA . LEU A 1 101 ? 1.357 3.103 -9.919 1.00 0.00 101 LEU A CA 2
ATOM 3606 C C . LEU A 1 101 ? 0.063 3.771 -9.471 1.00 0.00 101 LEU A C 2
ATOM 3607 O O . LEU A 1 101 ? 0.068 4.588 -8.552 1.00 0.00 101 LEU A O 2
ATOM 3623 N N . GLY A 1 102 ? -1.048 3.412 -10.107 1.00 0.00 102 GLY A N 2
ATOM 3624 C CA . GLY A 1 102 ? -2.329 3.987 -9.731 1.00 0.00 102 GLY A CA 2
ATOM 3625 C C . GLY A 1 102 ? -2.826 3.450 -8.406 1.00 0.00 102 GLY A C 2
ATOM 3626 O O . GLY A 1 102 ? -3.812 3.933 -7.864 1.00 0.00 102 GLY A O 2
ATOM 3630 N N . LEU A 1 103 ? -2.149 2.436 -7.888 1.00 0.00 103 LEU A N 2
ATOM 3631 C CA . LEU A 1 103 ? -2.431 1.956 -6.537 1.00 0.00 103 LEU A CA 2
ATOM 3632 C C . LEU A 1 103 ? -1.628 2.753 -5.514 1.00 0.00 103 LEU A C 2
ATOM 3633 O O . LEU A 1 103 ? -1.863 2.656 -4.309 1.00 0.00 103 LEU A O 2
ATOM 3649 N N . PHE A 1 104 ? -0.685 3.545 -6.006 1.00 0.00 104 PHE A N 2
ATOM 3650 C CA . PHE A 1 104 ? 0.160 4.358 -5.145 1.00 0.00 104 PHE A CA 2
ATOM 3651 C C . PHE A 1 104 ? -0.290 5.815 -5.148 1.00 0.00 104 PHE A C 2
ATOM 3652 O O . PHE A 1 104 ? 0.220 6.630 -4.379 1.00 0.00 104 PHE A O 2
ATOM 3669 N N . VAL A 1 105 ? -1.244 6.136 -6.016 1.00 0.00 105 VAL A N 2
ATOM 3670 C CA . VAL A 1 105 ? -1.800 7.477 -6.071 1.00 0.00 105 VAL A CA 2
ATOM 3671 C C . VAL A 1 105 ? -2.622 7.740 -4.812 1.00 0.00 105 VAL A C 2
ATOM 3672 O O . VAL A 1 105 ? -3.284 6.837 -4.293 1.00 0.00 105 VAL A O 2
ATOM 3685 N N . ASP A 1 106 ? -2.567 8.959 -4.305 1.00 0.00 106 ASP A N 2
ATOM 3686 C CA . ASP A 1 106 ? -3.218 9.266 -3.040 1.00 0.00 106 ASP A CA 2
ATOM 3687 C C . ASP A 1 106 ? -4.645 9.755 -3.256 1.00 0.00 106 ASP A C 2
ATOM 3688 O O . ASP A 1 106 ? -4.912 10.956 -3.210 1.00 0.00 106 ASP A O 2
ATOM 3697 N N . GLU A 1 107 ? -5.538 8.804 -3.541 1.00 0.00 107 GLU A N 2
ATOM 3698 C CA . GLU A 1 107 ? -6.980 9.055 -3.678 1.00 0.00 107 GLU A CA 2
ATOM 3699 C C . GLU A 1 107 ? -7.309 9.989 -4.846 1.00 0.00 107 GLU A C 2
ATOM 3700 O O . GLU A 1 107 ? -7.765 9.536 -5.880 1.00 0.00 107 GLU A O 2
ATOM 3712 N N . LYS A 1 108 ? -7.051 11.282 -4.679 1.00 0.00 108 LYS A N 2
ATOM 3713 C CA . LYS A 1 108 ? -7.490 12.303 -5.637 1.00 0.00 108 LYS A CA 2
ATOM 3714 C C . LYS A 1 108 ? -6.962 12.053 -7.046 1.00 0.00 108 LYS A C 2
ATOM 3715 O O . LYS A 1 108 ? -7.640 12.348 -8.031 1.00 0.00 108 LYS A O 2
ATOM 3734 N N . LYS A 1 109 ? -5.771 11.490 -7.146 1.00 0.00 109 LYS A N 2
ATOM 3735 C CA . LYS A 1 109 ? -5.144 11.266 -8.443 1.00 0.00 109 LYS A CA 2
ATOM 3736 C C . LYS A 1 109 ? -5.597 9.944 -9.060 1.00 0.00 109 LYS A C 2
ATOM 3737 O O . LYS A 1 109 ? -4.984 9.450 -10.007 1.00 0.00 109 LYS A O 2
ATOM 3756 N N . LEU A 1 110 ? -6.686 9.389 -8.537 1.00 0.00 110 LEU A N 2
ATOM 3757 C CA . LEU A 1 110 ? -7.208 8.119 -9.027 1.00 0.00 110 LEU A CA 2
ATOM 3758 C C . LEU A 1 110 ? -7.851 8.292 -10.403 1.00 0.00 110 LEU A C 2
ATOM 3759 O O . LEU A 1 110 ? -7.936 7.338 -11.179 1.00 0.00 110 LEU A O 2
ATOM 3775 N N . GLU A 1 111 ? -8.296 9.523 -10.680 1.00 0.00 111 GLU A N 2
ATOM 3776 C CA . GLU A 1 111 ? -8.921 9.911 -11.949 1.00 0.00 111 GLU A CA 2
ATOM 3777 C C . GLU A 1 111 ? -10.288 9.253 -12.144 1.00 0.00 111 GLU A C 2
ATOM 3778 O O . GLU A 1 111 ? -11.277 9.922 -12.452 1.00 0.00 111 GLU A O 2
ATOM 3790 N N . HIS A 1 112 ? -10.332 7.945 -11.963 1.00 0.00 112 HIS A N 2
ATOM 3791 C CA . HIS A 1 112 ? -11.528 7.169 -12.237 1.00 0.00 112 HIS A CA 2
ATOM 3792 C C . HIS A 1 112 ? -12.565 7.352 -11.147 1.00 0.00 112 HIS A C 2
ATOM 3793 O O . HIS A 1 112 ? -12.259 7.826 -10.050 1.00 0.00 112 HIS A O 2
ATOM 3807 N N . HIS A 1 113 ? -13.795 6.979 -11.453 1.00 0.00 113 HIS A N 2
ATOM 3808 C CA . HIS A 1 113 ? -14.864 7.039 -10.479 1.00 0.00 113 HIS A CA 2
ATOM 3809 C C . HIS A 1 113 ? -14.792 5.823 -9.566 1.00 0.00 113 HIS A C 2
ATOM 3810 O O . HIS A 1 113 ? -15.130 4.711 -9.968 1.00 0.00 113 HIS A O 2
ATOM 3824 N N . HIS A 1 114 ? -14.332 6.041 -8.345 1.00 0.00 114 HIS A N 2
ATOM 3825 C CA . HIS A 1 114 ? -14.204 4.963 -7.376 1.00 0.00 114 HIS A CA 2
ATOM 3826 C C . HIS A 1 114 ? -15.591 4.567 -6.897 1.00 0.00 114 HIS A C 2
ATOM 3827 O O . HIS A 1 114 ? -16.240 5.316 -6.167 1.00 0.00 114 HIS A O 2
ATOM 3841 N N . HIS A 1 115 ? -16.045 3.401 -7.326 1.00 0.00 115 HIS A N 2
ATOM 3842 C CA . HIS A 1 115 ? -17.419 2.984 -7.088 1.00 0.00 115 HIS A CA 2
ATOM 3843 C C . HIS A 1 115 ? -17.651 2.627 -5.626 1.00 0.00 115 HIS A C 2
ATOM 3844 O O . HIS A 1 115 ? -18.615 3.086 -5.018 1.00 0.00 115 HIS A O 2
ATOM 3858 N N . HIS A 1 116 ? -16.770 1.817 -5.063 1.00 0.00 116 HIS A N 2
ATOM 3859 C CA . HIS A 1 116 ? -16.951 1.348 -3.698 1.00 0.00 116 HIS A CA 2
ATOM 3860 C C . HIS A 1 116 ? -15.709 1.629 -2.859 1.00 0.00 116 HIS A C 2
ATOM 3861 O O . HIS A 1 116 ? -14.616 1.158 -3.174 1.00 0.00 116 HIS A O 2
ATOM 3875 N N . HIS A 1 117 ? -15.883 2.416 -1.808 1.00 0.00 117 HIS A N 2
ATOM 3876 C CA . HIS A 1 117 ? -14.797 2.714 -0.883 1.00 0.00 117 HIS A CA 2
ATOM 3877 C C . HIS A 1 117 ? -15.129 2.171 0.499 1.00 0.00 117 HIS A C 2
ATOM 3891 N N . LEU A 1 1 ? 4.472 1.673 2.107 1.00 0.00 1 LEU A N 3
ATOM 3892 C CA . LEU A 1 1 ? 4.826 1.610 0.671 1.00 0.00 1 LEU A CA 3
ATOM 3893 C C . LEU A 1 1 ? 5.829 2.702 0.326 1.00 0.00 1 LEU A C 3
ATOM 3894 O O . LEU A 1 1 ? 6.971 2.406 -0.003 1.00 0.00 1 LEU A O 3
ATOM 3909 N N . ASN A 1 2 ? 5.386 3.958 0.422 1.00 0.00 2 ASN A N 3
ATOM 3910 C CA . ASN A 1 2 ? 6.227 5.123 0.175 1.00 0.00 2 ASN A CA 3
ATOM 3911 C C . ASN A 1 2 ? 6.960 5.032 -1.170 1.00 0.00 2 ASN A C 3
ATOM 3912 O O . ASN A 1 2 ? 8.085 4.532 -1.254 1.00 0.00 2 ASN A O 3
ATOM 3923 N N . ILE A 1 3 ? 6.312 5.546 -2.217 1.00 0.00 3 ILE A N 3
ATOM 3924 C CA . ILE A 1 3 ? 6.814 5.442 -3.592 1.00 0.00 3 ILE A CA 3
ATOM 3925 C C . ILE A 1 3 ? 8.247 5.983 -3.730 1.00 0.00 3 ILE A C 3
ATOM 3926 O O . ILE A 1 3 ? 9.014 5.523 -4.578 1.00 0.00 3 ILE A O 3
ATOM 3942 N N . GLU A 1 4 ? 8.610 6.922 -2.857 1.00 0.00 4 GLU A N 3
ATOM 3943 C CA . GLU A 1 4 ? 9.919 7.580 -2.891 1.00 0.00 4 GLU A CA 3
ATOM 3944 C C . GLU A 1 4 ? 11.067 6.566 -2.768 1.00 0.00 4 GLU A C 3
ATOM 3945 O O . GLU A 1 4 ? 12.200 6.852 -3.143 1.00 0.00 4 GLU A O 3
ATOM 3957 N N . ARG A 1 5 ? 10.763 5.367 -2.276 1.00 0.00 5 ARG A N 3
ATOM 3958 C CA . ARG A 1 5 ? 11.791 4.362 -2.029 1.00 0.00 5 ARG A CA 3
ATOM 3959 C C . ARG A 1 5 ? 11.384 3.033 -2.635 1.00 0.00 5 ARG A C 3
ATOM 3960 O O . ARG A 1 5 ? 11.860 1.978 -2.223 1.00 0.00 5 ARG A O 3
ATOM 3981 N N . LEU A 1 6 ? 10.506 3.101 -3.629 1.00 0.00 6 LEU A N 3
ATOM 3982 C CA . LEU A 1 6 ? 10.038 1.914 -4.332 1.00 0.00 6 LEU A CA 3
ATOM 3983 C C . LEU A 1 6 ? 11.213 1.140 -4.933 1.00 0.00 6 LEU A C 3
ATOM 3984 O O . LEU A 1 6 ? 11.395 -0.042 -4.647 1.00 0.00 6 LEU A O 3
ATOM 4000 N N . THR A 1 7 ? 12.002 1.845 -5.754 1.00 0.00 7 THR A N 3
ATOM 4001 C CA . THR A 1 7 ? 13.230 1.324 -6.385 1.00 0.00 7 THR A CA 3
ATOM 4002 C C . THR A 1 7 ? 13.084 -0.109 -6.923 1.00 0.00 7 THR A C 3
ATOM 4003 O O . THR A 1 7 ? 13.962 -0.951 -6.736 1.00 0.00 7 THR A O 3
ATOM 4014 N N . THR A 1 8 ? 11.996 -0.370 -7.639 1.00 0.00 8 THR A N 3
ATOM 4015 C CA . THR A 1 8 ? 11.794 -1.679 -8.247 1.00 0.00 8 THR A CA 3
ATOM 4016 C C . THR A 1 8 ? 10.591 -1.670 -9.189 1.00 0.00 8 THR A C 3
ATOM 4017 O O . THR A 1 8 ? 9.569 -1.043 -8.907 1.00 0.00 8 THR A O 3
ATOM 4028 N N . LEU A 1 9 ? 10.740 -2.341 -10.324 1.00 0.00 9 LEU A N 3
ATOM 4029 C CA . LEU A 1 9 ? 9.650 -2.504 -11.279 1.00 0.00 9 LEU A CA 3
ATOM 4030 C C . LEU A 1 9 ? 9.491 -3.972 -11.654 1.00 0.00 9 LEU A C 3
ATOM 4031 O O . LEU A 1 9 ? 8.885 -4.301 -12.673 1.00 0.00 9 LEU A O 3
ATOM 4047 N N . GLN A 1 10 ? 10.021 -4.851 -10.809 1.00 0.00 10 GLN A N 3
ATOM 4048 C CA . GLN A 1 10 ? 9.979 -6.289 -11.064 1.00 0.00 10 GLN A CA 3
ATOM 4049 C C . GLN A 1 10 ? 8.542 -6.799 -11.280 1.00 0.00 10 GLN A C 3
ATOM 4050 O O . GLN A 1 10 ? 8.292 -7.511 -12.254 1.00 0.00 10 GLN A O 3
ATOM 4064 N N . PRO A 1 11 ? 7.573 -6.458 -10.394 1.00 0.00 11 PRO A N 3
ATOM 4065 C CA . PRO A 1 11 ? 6.178 -6.892 -10.566 1.00 0.00 11 PRO A CA 3
ATOM 4066 C C . PRO A 1 11 ? 5.560 -6.375 -11.866 1.00 0.00 11 PRO A C 3
ATOM 4067 O O . PRO A 1 11 ? 4.604 -6.952 -12.386 1.00 0.00 11 PRO A O 3
ATOM 4078 N N . VAL A 1 12 ? 6.121 -5.295 -12.397 1.00 0.00 12 VAL A N 3
ATOM 4079 C CA . VAL A 1 12 ? 5.628 -4.704 -13.633 1.00 0.00 12 VAL A CA 3
ATOM 4080 C C . VAL A 1 12 ? 5.996 -5.586 -14.817 1.00 0.00 12 VAL A C 3
ATOM 4081 O O . VAL A 1 12 ? 5.177 -5.824 -15.705 1.00 0.00 12 VAL A O 3
ATOM 4094 N N . TRP A 1 13 ? 7.225 -6.094 -14.804 1.00 0.00 13 TRP A N 3
ATOM 4095 C CA . TRP A 1 13 ? 7.702 -6.971 -15.867 1.00 0.00 13 TRP A CA 3
ATOM 4096 C C . TRP A 1 13 ? 6.918 -8.280 -15.890 1.00 0.00 13 TRP A C 3
ATOM 4097 O O . TRP A 1 13 ? 6.762 -8.904 -16.943 1.00 0.00 13 TRP A O 3
ATOM 4118 N N . ASP A 1 14 ? 6.414 -8.683 -14.731 1.00 0.00 14 ASP A N 3
ATOM 4119 C CA . ASP A 1 14 ? 5.634 -9.910 -14.627 1.00 0.00 14 ASP A CA 3
ATOM 4120 C C . ASP A 1 14 ? 4.292 -9.743 -15.327 1.00 0.00 14 ASP A C 3
ATOM 4121 O O . ASP A 1 14 ? 3.919 -10.556 -16.173 1.00 0.00 14 ASP A O 3
ATOM 4130 N N . ARG A 1 15 ? 3.581 -8.664 -14.989 1.00 0.00 15 ARG A N 3
ATOM 4131 C CA . ARG A 1 15 ? 2.293 -8.365 -15.617 1.00 0.00 15 ARG A CA 3
ATOM 4132 C C . ARG A 1 15 ? 2.467 -8.101 -17.111 1.00 0.00 15 ARG A C 3
ATOM 4133 O O . ARG A 1 15 ? 1.576 -8.386 -17.913 1.00 0.00 15 ARG A O 3
ATOM 4154 N N . TYR A 1 16 ? 3.619 -7.541 -17.465 1.00 0.00 16 TYR A N 3
ATOM 4155 C CA . TYR A 1 16 ? 3.976 -7.294 -18.858 1.00 0.00 16 TYR A CA 3
ATOM 4156 C C . TYR A 1 16 ? 3.990 -8.599 -19.636 1.00 0.00 16 TYR A C 3
ATOM 4157 O O . TYR A 1 16 ? 3.545 -8.656 -20.775 1.00 0.00 16 TYR A O 3
ATOM 4175 N N . ASP A 1 17 ? 4.473 -9.655 -19.000 1.00 0.00 17 ASP A N 3
ATOM 4176 C CA . ASP A 1 17 ? 4.531 -10.954 -19.645 1.00 0.00 17 ASP A CA 3
ATOM 4177 C C . ASP A 1 17 ? 3.156 -11.611 -19.642 1.00 0.00 17 ASP A C 3
ATOM 4178 O O . ASP A 1 17 ? 2.644 -11.973 -20.695 1.00 0.00 17 ASP A O 3
ATOM 4187 N N . THR A 1 18 ? 2.541 -11.717 -18.467 1.00 0.00 18 THR A N 3
ATOM 4188 C CA . THR A 1 18 ? 1.266 -12.421 -18.319 1.00 0.00 18 THR A CA 3
ATOM 4189 C C . THR A 1 18 ? 0.226 -11.946 -19.335 1.00 0.00 18 THR A C 3
ATOM 4190 O O . THR A 1 18 ? -0.457 -12.759 -19.965 1.00 0.00 18 THR A O 3
ATOM 4201 N N . GLN A 1 19 ? 0.136 -10.635 -19.519 1.00 0.00 19 GLN A N 3
ATOM 4202 C CA . GLN A 1 19 ? -0.843 -10.053 -20.408 1.00 0.00 19 GLN A CA 3
ATOM 4203 C C . GLN A 1 19 ? -0.488 -10.312 -21.866 1.00 0.00 19 GLN A C 3
ATOM 4204 O O . GLN A 1 19 ? -1.367 -10.525 -22.703 1.00 0.00 19 GLN A O 3
ATOM 4218 N N . ILE A 1 20 ? 0.803 -10.286 -22.157 1.00 0.00 20 ILE A N 3
ATOM 4219 C CA . ILE A 1 20 ? 1.307 -10.565 -23.496 1.00 0.00 20 ILE A CA 3
ATOM 4220 C C . ILE A 1 20 ? 0.911 -11.976 -23.949 1.00 0.00 20 ILE A C 3
ATOM 4221 O O . ILE A 1 20 ? 0.799 -12.252 -25.141 1.00 0.00 20 ILE A O 3
ATOM 4237 N N . HIS A 1 21 ? 0.667 -12.858 -22.987 1.00 0.00 21 HIS A N 3
ATOM 4238 C CA . HIS A 1 21 ? 0.248 -14.225 -23.289 1.00 0.00 21 HIS A CA 3
ATOM 4239 C C . HIS A 1 21 ? -1.266 -14.361 -23.167 1.00 0.00 21 HIS A C 3
ATOM 4240 O O . HIS A 1 21 ? -1.825 -15.444 -23.347 1.00 0.00 21 HIS A O 3
ATOM 4254 N N . ASN A 1 22 ? -1.918 -13.251 -22.854 1.00 0.00 22 ASN A N 3
ATOM 4255 C CA . ASN A 1 22 ? -3.368 -13.213 -22.714 1.00 0.00 22 ASN A CA 3
ATOM 4256 C C . ASN A 1 22 ? -3.986 -12.562 -23.949 1.00 0.00 22 ASN A C 3
ATOM 4257 O O . ASN A 1 22 ? -4.660 -13.227 -24.735 1.00 0.00 22 ASN A O 3
ATOM 4268 N N . GLN A 1 23 ? -3.739 -11.259 -24.110 1.00 0.00 23 GLN A N 3
ATOM 4269 C CA . GLN A 1 23 ? -4.135 -10.517 -25.315 1.00 0.00 23 GLN A CA 3
ATOM 4270 C C . GLN A 1 23 ? -5.632 -10.639 -25.610 1.00 0.00 23 GLN A C 3
ATOM 4271 O O . GLN A 1 23 ? -6.036 -10.680 -26.772 1.00 0.00 23 GLN A O 3
ATOM 4285 N N . LYS A 1 24 ? -6.460 -10.665 -24.572 1.00 0.00 24 LYS A N 3
ATOM 4286 C CA . LYS A 1 24 ? -7.902 -10.807 -24.763 1.00 0.00 24 LYS A CA 3
ATOM 4287 C C . LYS A 1 24 ? -8.585 -9.456 -24.988 1.00 0.00 24 LYS A C 3
ATOM 4288 O O . LYS A 1 24 ? -9.725 -9.247 -24.572 1.00 0.00 24 LYS A O 3
ATOM 4307 N N . ASP A 1 25 ? -7.863 -8.561 -25.659 1.00 0.00 25 ASP A N 3
ATOM 4308 C CA . ASP A 1 25 ? -8.407 -7.306 -26.192 1.00 0.00 25 ASP A CA 3
ATOM 4309 C C . ASP A 1 25 ? -8.773 -6.283 -25.110 1.00 0.00 25 ASP A C 3
ATOM 4310 O O . ASP A 1 25 ? -7.984 -5.386 -24.810 1.00 0.00 25 ASP A O 3
ATOM 4319 N N . ASN A 1 26 ? -9.954 -6.418 -24.524 1.00 0.00 26 ASN A N 3
ATOM 4320 C CA . ASN A 1 26 ? -10.473 -5.397 -23.616 1.00 0.00 26 ASN A CA 3
ATOM 4321 C C . ASN A 1 26 ? -10.914 -6.005 -22.289 1.00 0.00 26 ASN A C 3
ATOM 4322 O O . ASN A 1 26 ? -11.345 -7.158 -22.237 1.00 0.00 26 ASN A O 3
ATOM 4333 N N . ASP A 1 27 ? -10.796 -5.224 -21.220 1.00 0.00 27 ASP A N 3
ATOM 4334 C CA . ASP A 1 27 ? -11.239 -5.656 -19.899 1.00 0.00 27 ASP A CA 3
ATOM 4335 C C . ASP A 1 27 ? -12.300 -4.704 -19.345 1.00 0.00 27 ASP A C 3
ATOM 4336 O O . ASP A 1 27 ? -13.497 -4.920 -19.545 1.00 0.00 27 ASP A O 3
ATOM 4345 N N . ASN A 1 28 ? -11.866 -3.643 -18.663 1.00 0.00 28 ASN A N 3
ATOM 4346 C CA . ASN A 1 28 ? -12.793 -2.680 -18.067 1.00 0.00 28 ASN A CA 3
ATOM 4347 C C . ASN A 1 28 ? -12.201 -1.274 -18.050 1.00 0.00 28 ASN A C 3
ATOM 4348 O O . ASN A 1 28 ? -12.558 -0.429 -18.866 1.00 0.00 28 ASN A O 3
ATOM 4359 N N . GLU A 1 29 ? -11.271 -1.044 -17.130 1.00 0.00 29 GLU A N 3
ATOM 4360 C CA . GLU A 1 29 ? -10.750 0.295 -16.882 1.00 0.00 29 GLU A CA 3
ATOM 4361 C C . GLU A 1 29 ? -9.585 0.619 -17.795 1.00 0.00 29 GLU A C 3
ATOM 4362 O O . GLU A 1 29 ? -9.246 1.785 -18.011 1.00 0.00 29 GLU A O 3
ATOM 4374 N N . VAL A 1 30 ? -8.996 -0.426 -18.323 1.00 0.00 30 VAL A N 3
ATOM 4375 C CA . VAL A 1 30 ? -7.821 -0.309 -19.174 1.00 0.00 30 VAL A CA 3
ATOM 4376 C C . VAL A 1 30 ? -8.134 0.484 -20.444 1.00 0.00 30 VAL A C 3
ATOM 4377 O O . VAL A 1 30 ? -9.072 0.163 -21.182 1.00 0.00 30 VAL A O 3
ATOM 4390 N N . PRO A 1 31 ? -7.372 1.558 -20.692 1.00 0.00 31 PRO A N 3
ATOM 4391 C CA . PRO A 1 31 ? -7.557 2.396 -21.866 1.00 0.00 31 PRO A CA 3
ATOM 4392 C C . PRO A 1 31 ? -6.921 1.789 -23.114 1.00 0.00 31 PRO A C 3
ATOM 4393 O O . PRO A 1 31 ? -5.725 1.943 -23.365 1.00 0.00 31 PRO A O 3
ATOM 4404 N N . VAL A 1 32 ? -7.730 1.076 -23.882 1.00 0.00 32 VAL A N 3
ATOM 4405 C CA . VAL A 1 32 ? -7.272 0.458 -25.107 1.00 0.00 32 VAL A CA 3
ATOM 4406 C C . VAL A 1 32 ? -7.704 1.299 -26.288 1.00 0.00 32 VAL A C 3
ATOM 4407 O O . VAL A 1 32 ? -8.889 1.405 -26.597 1.00 0.00 32 VAL A O 3
ATOM 4420 N N . HIS A 1 33 ? -6.729 1.914 -26.919 1.00 0.00 33 HIS A N 3
ATOM 4421 C CA . HIS A 1 33 ? -6.983 2.826 -28.018 1.00 0.00 33 HIS A CA 3
ATOM 4422 C C . HIS A 1 33 ? -5.853 2.760 -29.036 1.00 0.00 33 HIS A C 3
ATOM 4423 O O . HIS A 1 33 ? -4.773 2.250 -28.739 1.00 0.00 33 HIS A O 3
ATOM 4437 N N . GLN A 1 34 ? -6.114 3.271 -30.233 1.00 0.00 34 GLN A N 3
ATOM 4438 C CA . GLN A 1 34 ? -5.137 3.250 -31.314 1.00 0.00 34 GLN A CA 3
ATOM 4439 C C . GLN A 1 34 ? -3.985 4.202 -31.000 1.00 0.00 34 GLN A C 3
ATOM 4440 O O . GLN A 1 34 ? -4.190 5.400 -30.792 1.00 0.00 34 GLN A O 3
ATOM 4454 N N . VAL A 1 35 ? -2.777 3.663 -30.959 1.00 0.00 35 VAL A N 3
ATOM 4455 C CA . VAL A 1 35 ? -1.616 4.441 -30.562 1.00 0.00 35 VAL A CA 3
ATOM 4456 C C . VAL A 1 35 ? -0.878 4.990 -31.778 1.00 0.00 35 VAL A C 3
ATOM 4457 O O . VAL A 1 35 ? -0.496 4.241 -32.679 1.00 0.00 35 VAL A O 3
ATOM 4470 N N . SER A 1 36 ? -0.701 6.300 -31.800 1.00 0.00 36 SER A N 3
ATOM 4471 C CA . SER A 1 36 ? 0.058 6.956 -32.847 1.00 0.00 36 SER A CA 3
ATOM 4472 C C . SER A 1 36 ? 1.295 7.624 -32.239 1.00 0.00 36 SER A C 3
ATOM 4473 O O . SER A 1 36 ? 1.520 7.534 -31.027 1.00 0.00 36 SER A O 3
ATOM 4481 N N . TYR A 1 37 ? 2.082 8.298 -33.071 1.00 0.00 37 TYR A N 3
ATOM 4482 C CA . TYR A 1 37 ? 3.327 8.932 -32.634 1.00 0.00 37 TYR A CA 3
ATOM 4483 C C . TYR A 1 37 ? 3.056 9.956 -31.528 1.00 0.00 37 TYR A C 3
ATOM 4484 O O . TYR A 1 37 ? 3.715 9.957 -30.486 1.00 0.00 37 TYR A O 3
ATOM 4502 N N . THR A 1 38 ? 2.075 10.815 -31.759 1.00 0.00 38 THR A N 3
ATOM 4503 C CA . THR A 1 38 ? 1.695 11.838 -30.794 1.00 0.00 38 THR A CA 3
ATOM 4504 C C . THR A 1 38 ? 1.200 11.228 -29.484 1.00 0.00 38 THR A C 3
ATOM 4505 O O . THR A 1 38 ? 1.482 11.745 -28.402 1.00 0.00 38 THR A O 3
ATOM 4516 N N . ASN A 1 39 ? 0.481 10.116 -29.584 1.00 0.00 39 ASN A N 3
ATOM 4517 C CA . ASN A 1 39 ? -0.065 9.452 -28.404 1.00 0.00 39 ASN A CA 3
ATOM 4518 C C . ASN A 1 39 ? 1.039 8.901 -27.519 1.00 0.00 39 ASN A C 3
ATOM 4519 O O . ASN A 1 39 ? 0.963 8.995 -26.297 1.00 0.00 39 ASN A O 3
ATOM 4530 N N . LEU A 1 40 ? 2.070 8.336 -28.140 1.00 0.00 40 LEU A N 3
ATOM 4531 C CA . LEU A 1 40 ? 3.206 7.804 -27.397 1.00 0.00 40 LEU A CA 3
ATOM 4532 C C . LEU A 1 40 ? 3.793 8.869 -26.484 1.00 0.00 40 LEU A C 3
ATOM 4533 O O . LEU A 1 40 ? 3.971 8.636 -25.293 1.00 0.00 40 LEU A O 3
ATOM 4549 N N . ALA A 1 41 ? 4.044 10.050 -27.041 1.00 0.00 41 ALA A N 3
ATOM 4550 C CA . ALA A 1 41 ? 4.600 11.160 -26.272 1.00 0.00 41 ALA A CA 3
ATOM 4551 C C . ALA A 1 41 ? 3.700 11.525 -25.091 1.00 0.00 41 ALA A C 3
ATOM 4552 O O . ALA A 1 41 ? 4.180 11.950 -24.038 1.00 0.00 41 ALA A O 3
ATOM 4559 N N . GLU A 1 42 ? 2.395 11.349 -25.270 1.00 0.00 42 GLU A N 3
ATOM 4560 C CA . GLU A 1 42 ? 1.429 11.637 -24.220 1.00 0.00 42 GLU A CA 3
ATOM 4561 C C . GLU A 1 42 ? 1.595 10.666 -23.059 1.00 0.00 42 GLU A C 3
ATOM 4562 O O . GLU A 1 42 ? 1.765 11.086 -21.912 1.00 0.00 42 GLU A O 3
ATOM 4574 N N . MET A 1 43 ? 1.565 9.370 -23.361 1.00 0.00 43 MET A N 3
ATOM 4575 C CA . MET A 1 43 ? 1.730 8.352 -22.330 1.00 0.00 43 MET A CA 3
ATOM 4576 C C . MET A 1 43 ? 3.127 8.408 -21.725 1.00 0.00 43 MET A C 3
ATOM 4577 O O . MET A 1 43 ? 3.287 8.236 -20.522 1.00 0.00 43 MET A O 3
ATOM 4591 N N . VAL A 1 44 ? 4.135 8.663 -22.555 1.00 0.00 44 VAL A N 3
ATOM 4592 C CA . VAL A 1 44 ? 5.513 8.791 -22.072 1.00 0.00 44 VAL A CA 3
ATOM 4593 C C . VAL A 1 44 ? 5.611 9.840 -20.964 1.00 0.00 44 VAL A C 3
ATOM 4594 O O . VAL A 1 44 ? 6.321 9.643 -19.973 1.00 0.00 44 VAL A O 3
ATOM 4607 N N . GLY A 1 45 ? 4.871 10.932 -21.123 1.00 0.00 45 GLY A N 3
ATOM 4608 C CA . GLY A 1 45 ? 4.867 11.986 -20.125 1.00 0.00 45 GLY A CA 3
ATOM 4609 C C . GLY A 1 45 ? 4.379 11.500 -18.774 1.00 0.00 45 GLY A C 3
ATOM 4610 O O . GLY A 1 45 ? 5.063 11.663 -17.762 1.00 0.00 45 GLY A O 3
ATOM 4614 N N . GLU A 1 46 ? 3.208 10.872 -18.756 1.00 0.00 46 GLU A N 3
ATOM 4615 C CA . GLU A 1 46 ? 2.619 10.414 -17.505 1.00 0.00 46 GLU A CA 3
ATOM 4616 C C . GLU A 1 46 ? 3.397 9.232 -16.920 1.00 0.00 46 GLU A C 3
ATOM 4617 O O . GLU A 1 46 ? 3.451 9.065 -15.703 1.00 0.00 46 GLU A O 3
ATOM 4629 N N . MET A 1 47 ? 4.014 8.430 -17.789 1.00 0.00 47 MET A N 3
ATOM 4630 C CA . MET A 1 47 ? 4.848 7.309 -17.348 1.00 0.00 47 MET A CA 3
ATOM 4631 C C . MET A 1 47 ? 6.047 7.807 -16.545 1.00 0.00 47 MET A C 3
ATOM 4632 O O . MET A 1 47 ? 6.327 7.301 -15.458 1.00 0.00 47 MET A O 3
ATOM 4646 N N . ASN A 1 48 ? 6.743 8.810 -17.075 1.00 0.00 48 ASN A N 3
ATOM 4647 C CA . ASN A 1 48 ? 7.923 9.358 -16.404 1.00 0.00 48 ASN A CA 3
ATOM 4648 C C . ASN A 1 48 ? 7.554 9.962 -15.055 1.00 0.00 48 ASN A C 3
ATOM 4649 O O . ASN A 1 48 ? 8.242 9.743 -14.061 1.00 0.00 48 ASN A O 3
ATOM 4660 N N . LYS A 1 49 ? 6.441 10.689 -15.017 1.00 0.00 49 LYS A N 3
ATOM 4661 C CA . LYS A 1 49 ? 6.028 11.397 -13.805 1.00 0.00 49 LYS A CA 3
ATOM 4662 C C . LYS A 1 49 ? 5.536 10.437 -12.725 1.00 0.00 49 LYS A C 3
ATOM 4663 O O . LYS A 1 49 ? 5.205 10.855 -11.615 1.00 0.00 49 LYS A O 3
ATOM 4682 N N . LEU A 1 50 ? 5.487 9.156 -13.052 1.00 0.00 50 LEU A N 3
ATOM 4683 C CA . LEU A 1 50 ? 5.136 8.134 -12.075 1.00 0.00 50 LEU A CA 3
ATOM 4684 C C . LEU A 1 50 ? 6.378 7.644 -11.338 1.00 0.00 50 LEU A C 3
ATOM 4685 O O . LEU A 1 50 ? 6.294 7.188 -10.201 1.00 0.00 50 LEU A O 3
ATOM 4701 N N . LEU A 1 51 ? 7.530 7.760 -11.981 1.00 0.00 51 LEU A N 3
ATOM 4702 C CA . LEU A 1 51 ? 8.773 7.256 -11.409 1.00 0.00 51 LEU A CA 3
ATOM 4703 C C . LEU A 1 51 ? 9.719 8.390 -11.029 1.00 0.00 51 LEU A C 3
ATOM 4704 O O . LEU A 1 51 ? 10.700 8.178 -10.319 1.00 0.00 51 LEU A O 3
ATOM 4720 N N . GLU A 1 52 ? 9.421 9.594 -11.499 1.00 0.00 52 GLU A N 3
ATOM 4721 C CA . GLU A 1 52 ? 10.179 10.781 -11.111 1.00 0.00 52 GLU A CA 3
ATOM 4722 C C . GLU A 1 52 ? 10.203 10.983 -9.588 1.00 0.00 52 GLU A C 3
ATOM 4723 O O . GLU A 1 52 ? 11.267 11.215 -9.019 1.00 0.00 52 GLU A O 3
ATOM 4735 N N . PRO A 1 53 ? 9.044 10.908 -8.893 1.00 0.00 53 PRO A N 3
ATOM 4736 C CA . PRO A 1 53 ? 8.994 11.039 -7.435 1.00 0.00 53 PRO A CA 3
ATOM 4737 C C . PRO A 1 53 ? 9.316 9.729 -6.713 1.00 0.00 53 PRO A C 3
ATOM 4738 O O . PRO A 1 53 ? 8.776 9.454 -5.639 1.00 0.00 53 PRO A O 3
ATOM 4749 N N . SER A 1 54 ? 10.201 8.926 -7.289 1.00 0.00 54 SER A N 3
ATOM 4750 C CA . SER A 1 54 ? 10.600 7.681 -6.655 1.00 0.00 54 SER A CA 3
ATOM 4751 C C . SER A 1 54 ? 12.121 7.550 -6.652 1.00 0.00 54 SER A C 3
ATOM 4752 O O . SER A 1 54 ? 12.833 8.463 -7.078 1.00 0.00 54 SER A O 3
ATOM 4760 N N . GLN A 1 55 ? 12.604 6.412 -6.169 1.00 0.00 55 GLN A N 3
ATOM 4761 C CA . GLN A 1 55 ? 14.024 6.130 -6.096 1.00 0.00 55 GLN A CA 3
ATOM 4762 C C . GLN A 1 55 ? 14.582 5.868 -7.488 1.00 0.00 55 GLN A C 3
ATOM 4763 O O . GLN A 1 55 ? 15.670 6.327 -7.839 1.00 0.00 55 GLN A O 3
ATOM 4777 N N . VAL A 1 56 ? 13.812 5.131 -8.275 1.00 0.00 56 VAL A N 3
ATOM 4778 C CA . VAL A 1 56 ? 14.235 4.726 -9.601 1.00 0.00 56 VAL A CA 3
ATOM 4779 C C . VAL A 1 56 ? 13.645 5.643 -10.662 1.00 0.00 56 VAL A C 3
ATOM 4780 O O . VAL A 1 56 ? 12.454 5.579 -10.971 1.00 0.00 56 VAL A O 3
ATOM 4793 N N . HIS A 1 57 ? 14.480 6.503 -11.210 1.00 0.00 57 HIS A N 3
ATOM 4794 C CA . HIS A 1 57 ? 14.032 7.457 -12.208 1.00 0.00 57 HIS A CA 3
ATOM 4795 C C . HIS A 1 57 ? 14.199 6.877 -13.604 1.00 0.00 57 HIS A C 3
ATOM 4796 O O . HIS A 1 57 ? 15.199 7.130 -14.276 1.00 0.00 57 HIS A O 3
ATOM 4810 N N . LEU A 1 58 ? 13.238 6.068 -14.024 1.00 0.00 58 LEU A N 3
ATOM 4811 C CA . LEU A 1 58 ? 13.274 5.493 -15.358 1.00 0.00 58 LEU A CA 3
ATOM 4812 C C . LEU A 1 58 ? 12.989 6.559 -16.396 1.00 0.00 58 LEU A C 3
ATOM 4813 O O . LEU A 1 58 ? 11.928 7.185 -16.386 1.00 0.00 58 LEU A O 3
ATOM 4829 N N . LYS A 1 59 ? 13.943 6.768 -17.280 1.00 0.00 59 LYS A N 3
ATOM 4830 C CA . LYS A 1 59 ? 13.803 7.753 -18.334 1.00 0.00 59 LYS A CA 3
ATOM 4831 C C . LYS A 1 59 ? 13.267 7.085 -19.593 1.00 0.00 59 LYS A C 3
ATOM 4832 O O . LYS A 1 59 ? 13.972 6.333 -20.265 1.00 0.00 59 LYS A O 3
ATOM 4851 N N . PHE A 1 60 ? 11.997 7.330 -19.879 1.00 0.00 60 PHE A N 3
ATOM 4852 C CA . PHE A 1 60 ? 11.353 6.755 -21.050 1.00 0.00 60 PHE A CA 3
ATOM 4853 C C . PHE A 1 60 ? 11.552 7.669 -22.247 1.00 0.00 60 PHE A C 3
ATOM 4854 O O . PHE A 1 60 ? 11.094 8.810 -22.245 1.00 0.00 60 PHE A O 3
ATOM 4871 N N . GLU A 1 61 ? 12.241 7.176 -23.261 1.00 0.00 61 GLU A N 3
ATOM 4872 C CA . GLU A 1 61 ? 12.533 7.985 -24.432 1.00 0.00 61 GLU A CA 3
ATOM 4873 C C . GLU A 1 61 ? 11.924 7.355 -25.678 1.00 0.00 61 GLU A C 3
ATOM 4874 O O . GLU A 1 61 ? 12.001 6.139 -25.869 1.00 0.00 61 GLU A O 3
ATOM 4886 N N . LEU A 1 62 ? 11.311 8.181 -26.513 1.00 0.00 62 LEU A N 3
ATOM 4887 C CA . LEU A 1 62 ? 10.709 7.714 -27.751 1.00 0.00 62 LEU A CA 3
ATOM 4888 C C . LEU A 1 62 ? 11.743 7.714 -28.869 1.00 0.00 62 LEU A C 3
ATOM 4889 O O . LEU A 1 62 ? 12.414 8.721 -29.110 1.00 0.00 62 LEU A O 3
ATOM 4905 N N . HIS A 1 63 ? 11.889 6.575 -29.528 1.00 0.00 63 HIS A N 3
ATOM 4906 C CA . HIS A 1 63 ? 12.805 6.453 -30.650 1.00 0.00 63 HIS A CA 3
ATOM 4907 C C . HIS A 1 63 ? 12.147 5.711 -31.800 1.00 0.00 63 HIS A C 3
ATOM 4908 O O . HIS A 1 63 ? 11.492 4.687 -31.604 1.00 0.00 63 HIS A O 3
ATOM 4922 N N . ASP A 1 64 ? 12.325 6.239 -32.992 1.00 0.00 64 ASP A N 3
ATOM 4923 C CA . ASP A 1 64 ? 11.715 5.676 -34.180 1.00 0.00 64 ASP A CA 3
ATOM 4924 C C . ASP A 1 64 ? 12.779 5.123 -35.115 1.00 0.00 64 ASP A C 3
ATOM 4925 O O . ASP A 1 64 ? 13.965 5.431 -34.979 1.00 0.00 64 ASP A O 3
ATOM 4934 N N . LYS A 1 65 ? 12.347 4.299 -36.053 1.00 0.00 65 LYS A N 3
ATOM 4935 C CA . LYS A 1 65 ? 13.216 3.794 -37.098 1.00 0.00 65 LYS A CA 3
ATOM 4936 C C . LYS A 1 65 ? 12.442 3.762 -38.413 1.00 0.00 65 LYS A C 3
ATOM 4937 O O . LYS A 1 65 ? 11.537 4.573 -38.610 1.00 0.00 65 LYS A O 3
ATOM 4956 N N . LEU A 1 66 ? 12.801 2.839 -39.296 1.00 0.00 66 LEU A N 3
ATOM 4957 C CA . LEU A 1 66 ? 12.183 2.724 -40.616 1.00 0.00 66 LEU A CA 3
ATOM 4958 C C . LEU A 1 66 ? 10.652 2.725 -40.529 1.00 0.00 66 LEU A C 3
ATOM 4959 O O . LEU A 1 66 ? 9.999 3.674 -40.966 1.00 0.00 66 LEU A O 3
ATOM 4975 N N . ASN A 1 67 ? 10.086 1.666 -39.966 1.00 0.00 67 ASN A N 3
ATOM 4976 C CA . ASN A 1 67 ? 8.635 1.516 -39.927 1.00 0.00 67 ASN A CA 3
ATOM 4977 C C . ASN A 1 67 ? 8.092 1.605 -38.500 1.00 0.00 67 ASN A C 3
ATOM 4978 O O . ASN A 1 67 ? 6.949 2.007 -38.288 1.00 0.00 67 ASN A O 3
ATOM 4989 N N . GLU A 1 68 ? 8.910 1.238 -37.521 1.00 0.00 68 GLU A N 3
ATOM 4990 C CA . GLU A 1 68 ? 8.458 1.213 -36.132 1.00 0.00 68 GLU A CA 3
ATOM 4991 C C . GLU A 1 68 ? 8.926 2.438 -35.356 1.00 0.00 68 GLU A C 3
ATOM 4992 O O . GLU A 1 68 ? 9.953 3.039 -35.672 1.00 0.00 68 GLU A O 3
ATOM 5004 N N . TYR A 1 69 ? 8.150 2.796 -34.345 1.00 0.00 69 TYR A N 3
ATOM 5005 C CA . TYR A 1 69 ? 8.512 3.845 -33.405 1.00 0.00 69 TYR A CA 3
ATOM 5006 C C . TYR A 1 69 ? 8.140 3.401 -31.995 1.00 0.00 69 TYR A C 3
ATOM 5007 O O . TYR A 1 69 ? 6.966 3.214 -31.685 1.00 0.00 69 TYR A O 3
ATOM 5025 N N . TYR A 1 70 ? 9.143 3.205 -31.153 1.00 0.00 70 TYR A N 3
ATOM 5026 C CA . TYR A 1 70 ? 8.930 2.567 -29.860 1.00 0.00 70 TYR A CA 3
ATOM 5027 C C . TYR A 1 70 ? 9.461 3.422 -28.715 1.00 0.00 70 TYR A C 3
ATOM 5028 O O . TYR A 1 70 ? 10.216 4.374 -28.924 1.00 0.00 70 TYR A O 3
ATOM 5046 N N . VAL A 1 71 ? 9.071 3.061 -27.500 1.00 0.00 71 VAL A N 3
ATOM 5047 C CA . VAL A 1 71 ? 9.538 3.748 -26.308 1.00 0.00 71 VAL A CA 3
ATOM 5048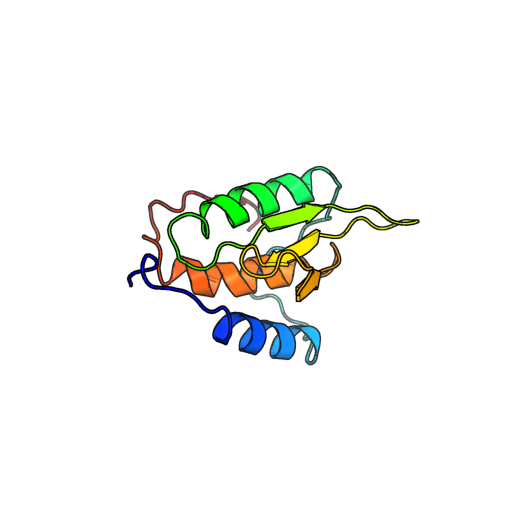 C C . VAL A 1 71 ? 10.486 2.840 -25.536 1.00 0.00 71 VAL A C 3
ATOM 5049 O O . VAL A 1 71 ? 10.197 1.663 -25.318 1.00 0.00 71 VAL A O 3
ATOM 5062 N N . LYS A 1 72 ? 11.622 3.380 -25.137 1.00 0.00 72 LYS A N 3
ATOM 5063 C CA . LYS A 1 72 ? 12.621 2.593 -24.439 1.00 0.00 72 LYS A CA 3
ATOM 5064 C C . LYS A 1 72 ? 12.739 3.038 -22.986 1.00 0.00 72 LYS A C 3
ATOM 5065 O O . LYS A 1 72 ? 12.608 4.222 -22.674 1.00 0.00 72 LYS A O 3
ATOM 5084 N N . VAL A 1 73 ? 12.969 2.072 -22.109 1.00 0.00 73 VAL A N 3
ATOM 5085 C CA . VAL A 1 73 ? 13.127 2.333 -20.689 1.00 0.00 73 VAL A CA 3
ATOM 5086 C C . VAL A 1 73 ? 14.606 2.436 -20.356 1.00 0.00 73 VAL A C 3
ATOM 5087 O O . VAL A 1 73 ? 15.349 1.455 -20.461 1.00 0.00 73 VAL A O 3
ATOM 5100 N N . ILE A 1 74 ? 15.031 3.624 -19.961 1.00 0.00 74 ILE A N 3
ATOM 5101 C CA . ILE A 1 74 ? 16.423 3.861 -19.631 1.00 0.00 74 ILE A CA 3
ATOM 5102 C C . ILE A 1 74 ? 16.577 4.103 -18.137 1.00 0.00 74 ILE A C 3
ATOM 5103 O O . ILE A 1 74 ? 16.105 5.109 -17.606 1.00 0.00 74 ILE A O 3
ATOM 5119 N N . GLU A 1 75 ? 17.215 3.162 -17.464 1.00 0.00 75 GLU A N 3
ATOM 5120 C CA . GLU A 1 75 ? 17.476 3.287 -16.041 1.00 0.00 75 GLU A CA 3
ATOM 5121 C C . GLU A 1 75 ? 18.473 4.413 -15.803 1.00 0.00 75 GLU A C 3
ATOM 5122 O O . GLU A 1 75 ? 19.461 4.537 -16.523 1.00 0.00 75 GLU A O 3
ATOM 5134 N N . ASP A 1 76 ? 18.206 5.244 -14.810 1.00 0.00 76 ASP A N 3
ATOM 5135 C CA . ASP A 1 76 ? 19.048 6.402 -14.546 1.00 0.00 76 ASP A CA 3
ATOM 5136 C C . ASP A 1 76 ? 20.284 6.001 -13.757 1.00 0.00 76 ASP A C 3
ATOM 5137 O O . ASP A 1 76 ? 21.354 6.589 -13.918 1.00 0.00 76 ASP A O 3
ATOM 5146 N N . SER A 1 77 ? 20.132 4.990 -12.917 1.00 0.00 77 SER A N 3
ATOM 5147 C CA . SER A 1 77 ? 21.227 4.535 -12.078 1.00 0.00 77 SER A CA 3
ATOM 5148 C C . SER A 1 77 ? 22.347 3.931 -12.931 1.00 0.00 77 SER A C 3
ATOM 5149 O O . SER A 1 77 ? 23.523 4.233 -12.732 1.00 0.00 77 SER A O 3
ATOM 5157 N N . THR A 1 78 ? 21.977 3.092 -13.891 1.00 0.00 78 THR A N 3
ATOM 5158 C CA . THR A 1 78 ? 22.954 2.434 -14.748 1.00 0.00 78 THR A CA 3
ATOM 5159 C C . THR A 1 78 ? 23.179 3.207 -16.047 1.00 0.00 78 THR A C 3
ATOM 5160 O O . THR A 1 78 ? 24.233 3.085 -16.674 1.00 0.00 78 THR A O 3
ATOM 5171 N N . ASN A 1 79 ? 22.175 3.992 -16.440 1.00 0.00 79 ASN A N 3
ATOM 5172 C CA . ASN A 1 79 ? 22.200 4.756 -17.694 1.00 0.00 79 ASN A CA 3
ATOM 5173 C C . ASN A 1 79 ? 22.176 3.834 -18.908 1.00 0.00 79 ASN A C 3
ATOM 5174 O O . ASN A 1 79 ? 22.539 4.232 -20.018 1.00 0.00 79 ASN A O 3
ATOM 5185 N N . GLU A 1 80 ? 21.732 2.604 -18.699 1.00 0.00 80 GLU A N 3
ATOM 5186 C CA . GLU A 1 80 ? 21.610 1.649 -19.787 1.00 0.00 80 GLU A CA 3
ATOM 5187 C C . GLU A 1 80 ? 20.146 1.460 -20.154 1.00 0.00 80 GLU A C 3
ATOM 5188 O O . GLU A 1 80 ? 19.246 1.894 -19.429 1.00 0.00 80 GLU A O 3
ATOM 5200 N N . VAL A 1 81 ? 19.910 0.809 -21.277 1.00 0.00 81 VAL A N 3
ATOM 5201 C CA . VAL A 1 81 ? 18.560 0.499 -21.705 1.00 0.00 81 VAL A CA 3
ATOM 5202 C C . VAL A 1 81 ? 18.161 -0.869 -21.172 1.00 0.00 81 VAL A C 3
ATOM 5203 O O . VAL A 1 81 ? 18.684 -1.894 -21.616 1.00 0.00 81 VAL A O 3
ATOM 5216 N N . ILE A 1 82 ? 17.256 -0.889 -20.209 1.00 0.00 82 ILE A N 3
ATOM 5217 C CA . ILE A 1 82 ? 16.872 -2.139 -19.570 1.00 0.00 82 ILE A CA 3
ATOM 5218 C C . ILE A 1 82 ? 15.692 -2.796 -20.281 1.00 0.00 82 ILE A C 3
ATOM 5219 O O . ILE A 1 82 ? 15.391 -3.966 -20.038 1.00 0.00 82 ILE A O 3
ATOM 5235 N N . ARG A 1 83 ? 15.031 -2.049 -21.161 1.00 0.00 83 ARG A N 3
ATOM 5236 C CA . ARG A 1 83 ? 13.922 -2.600 -21.930 1.00 0.00 83 ARG A CA 3
ATOM 5237 C C . ARG A 1 83 ? 13.536 -1.675 -23.080 1.00 0.00 83 ARG A C 3
ATOM 5238 O O . ARG A 1 83 ? 13.544 -0.452 -22.933 1.00 0.00 83 ARG A O 3
ATOM 5259 N N . GLU A 1 84 ? 13.206 -2.266 -24.219 1.00 0.00 84 GLU A N 3
ATOM 5260 C CA . GLU A 1 84 ? 12.688 -1.522 -25.358 1.00 0.00 84 GLU A CA 3
ATOM 5261 C C . GLU A 1 84 ? 11.321 -2.074 -25.743 1.00 0.00 84 GLU A C 3
ATOM 5262 O O . GLU A 1 84 ? 11.209 -3.218 -26.186 1.00 0.00 84 GLU A O 3
ATOM 5274 N N . ILE A 1 85 ? 10.285 -1.268 -25.558 1.00 0.00 85 ILE A N 3
ATOM 5275 C CA . ILE A 1 85 ? 8.921 -1.719 -25.788 1.00 0.00 85 ILE A CA 3
ATOM 5276 C C . ILE A 1 85 ? 8.379 -1.160 -27.101 1.00 0.00 85 ILE A C 3
ATOM 5277 O O . ILE A 1 85 ? 8.234 0.056 -27.258 1.00 0.00 85 ILE A O 3
ATOM 5293 N N . PRO A 1 86 ? 8.085 -2.044 -28.068 1.00 0.00 86 PRO A N 3
ATOM 5294 C CA . PRO A 1 86 ? 7.485 -1.646 -29.343 1.00 0.00 86 PRO A CA 3
ATOM 5295 C C . PRO A 1 86 ? 6.049 -1.150 -29.156 1.00 0.00 86 PRO A C 3
ATOM 5296 O O . PRO A 1 86 ? 5.381 -1.525 -28.191 1.00 0.00 86 PRO A O 3
ATOM 5307 N N . PRO A 1 87 ? 5.550 -0.311 -30.079 1.00 0.00 87 PRO A N 3
ATOM 5308 C CA . PRO A 1 87 ? 4.238 0.335 -29.948 1.00 0.00 87 PRO A CA 3
ATOM 5309 C C . PRO A 1 87 ? 3.093 -0.659 -29.749 1.00 0.00 87 PRO A C 3
ATOM 5310 O O . PRO A 1 87 ? 2.129 -0.371 -29.042 1.00 0.00 87 PRO A O 3
ATOM 5321 N N . LYS A 1 88 ? 3.206 -1.836 -30.353 1.00 0.00 88 LYS A N 3
ATOM 5322 C CA . LYS A 1 88 ? 2.149 -2.836 -30.258 1.00 0.00 88 LYS A CA 3
ATOM 5323 C C . LYS A 1 88 ? 2.337 -3.741 -29.037 1.00 0.00 88 LYS A C 3
ATOM 5324 O O . LYS A 1 88 ? 1.650 -4.748 -28.888 1.00 0.00 88 LYS A O 3
ATOM 5343 N N . ARG A 1 89 ? 3.278 -3.377 -28.173 1.00 0.00 89 ARG A N 3
ATOM 5344 C CA . ARG A 1 89 ? 3.445 -4.037 -26.878 1.00 0.00 89 ARG A CA 3
ATOM 5345 C C . ARG A 1 89 ? 3.322 -3.002 -25.768 1.00 0.00 89 ARG A C 3
ATOM 5346 O O . ARG A 1 89 ? 3.331 -3.326 -24.580 1.00 0.00 89 ARG A O 3
ATOM 5367 N N . TRP A 1 90 ? 3.208 -1.747 -26.181 1.00 0.00 90 TRP A N 3
ATOM 5368 C CA . TRP A 1 90 ? 3.167 -0.621 -25.261 1.00 0.00 90 TRP A CA 3
ATOM 5369 C C . TRP A 1 90 ? 1.961 -0.701 -24.332 1.00 0.00 90 TRP A C 3
ATOM 5370 O O . TRP A 1 90 ? 2.053 -0.352 -23.156 1.00 0.00 90 TRP A O 3
ATOM 5391 N N . LEU A 1 91 ? 0.841 -1.173 -24.859 1.00 0.00 91 LEU A N 3
ATOM 5392 C CA . LEU A 1 91 ? -0.395 -1.229 -24.091 1.00 0.00 91 LEU A CA 3
ATOM 5393 C C . LEU A 1 91 ? -0.255 -2.195 -22.921 1.00 0.00 91 LEU A C 3
ATOM 5394 O O . LEU A 1 91 ? -0.835 -1.979 -21.857 1.00 0.00 91 LEU A O 3
ATOM 5410 N N . ASP A 1 92 ? 0.539 -3.238 -23.119 1.00 0.00 92 ASP A N 3
ATOM 5411 C CA . ASP A 1 92 ? 0.796 -4.219 -22.073 1.00 0.00 92 ASP A CA 3
ATOM 5412 C C . ASP A 1 92 ? 1.609 -3.585 -20.954 1.00 0.00 92 ASP A C 3
ATOM 5413 O O . ASP A 1 92 ? 1.282 -3.715 -19.772 1.00 0.00 92 ASP A O 3
ATOM 5422 N N . PHE A 1 93 ? 2.655 -2.875 -21.346 1.00 0.00 93 PHE A N 3
ATOM 5423 C CA . PHE A 1 93 ? 3.537 -2.199 -20.403 1.00 0.00 93 PHE A CA 3
ATOM 5424 C C . PHE A 1 93 ? 2.804 -1.066 -19.680 1.00 0.00 93 PHE A C 3
ATOM 5425 O O . PHE A 1 93 ? 2.903 -0.926 -18.459 1.00 0.00 93 PHE A O 3
ATOM 5442 N N . TYR A 1 94 ? 2.063 -0.275 -20.446 1.00 0.00 94 TYR A N 3
ATOM 5443 C CA . TYR A 1 94 ? 1.311 0.857 -19.907 1.00 0.00 94 TYR A CA 3
ATOM 5444 C C . TYR A 1 94 ? 0.297 0.396 -18.861 1.00 0.00 94 TYR A C 3
ATOM 5445 O O . TYR A 1 94 ? 0.151 1.016 -17.803 1.00 0.00 94 TYR A O 3
ATOM 5463 N N . ALA A 1 95 ? -0.393 -0.697 -19.156 1.00 0.00 95 ALA A N 3
ATOM 5464 C CA . ALA A 1 95 ? -1.366 -1.256 -18.230 1.00 0.00 95 ALA A CA 3
ATOM 5465 C C . ALA A 1 95 ? -0.677 -1.766 -16.970 1.00 0.00 95 ALA A C 3
ATOM 5466 O O . ALA A 1 95 ? -1.134 -1.511 -15.856 1.00 0.00 95 ALA A O 3
ATOM 5473 N N . ALA A 1 96 ? 0.439 -2.466 -17.161 1.00 0.00 96 ALA A N 3
ATOM 5474 C CA . ALA A 1 96 ? 1.196 -3.044 -16.055 1.00 0.00 96 ALA A CA 3
ATOM 5475 C C . ALA A 1 96 ? 1.624 -1.980 -15.047 1.00 0.00 96 ALA A C 3
ATOM 5476 O O . ALA A 1 96 ? 1.470 -2.164 -13.839 1.00 0.00 96 ALA A O 3
ATOM 5483 N N . MET A 1 97 ? 2.152 -0.865 -15.546 1.00 0.00 97 MET A N 3
ATOM 5484 C CA . MET A 1 97 ? 2.615 0.209 -14.673 1.00 0.00 97 MET A CA 3
ATOM 5485 C C . MET A 1 97 ? 1.461 0.853 -13.915 1.00 0.00 97 MET A C 3
ATOM 5486 O O . MET A 1 97 ? 1.569 1.119 -12.724 1.00 0.00 97 MET A O 3
ATOM 5500 N N . THR A 1 98 ? 0.355 1.091 -14.605 1.00 0.00 98 THR A N 3
ATOM 5501 C CA . THR A 1 98 ? -0.803 1.732 -13.992 1.00 0.00 98 THR A CA 3
ATOM 5502 C C . THR A 1 98 ? -1.412 0.841 -12.911 1.00 0.00 98 THR A C 3
ATOM 5503 O O . THR A 1 98 ? -1.825 1.324 -11.858 1.00 0.00 98 THR A O 3
ATOM 5514 N N . GLU A 1 99 ? -1.444 -0.459 -13.168 1.00 0.00 99 GLU A N 3
ATOM 5515 C CA . GLU A 1 99 ? -1.921 -1.420 -12.185 1.00 0.00 99 GLU A CA 3
ATOM 5516 C C . GLU A 1 99 ? -1.063 -1.392 -10.926 1.00 0.00 99 GLU A C 3
ATOM 5517 O O . GLU A 1 99 ? -1.574 -1.500 -9.815 1.00 0.00 99 GLU A O 3
ATOM 5529 N N . PHE A 1 100 ? 0.243 -1.259 -11.112 1.00 0.00 100 PHE A N 3
ATOM 5530 C CA . PHE A 1 100 ? 1.180 -1.278 -9.996 1.00 0.00 100 PHE A CA 3
ATOM 5531 C C . PHE A 1 100 ? 1.288 0.087 -9.306 1.00 0.00 100 PHE A C 3
ATOM 5532 O O . PHE A 1 100 ? 1.035 0.206 -8.108 1.00 0.00 100 PHE A O 3
ATOM 5549 N N . LEU A 1 101 ? 1.647 1.122 -10.062 1.00 0.00 101 LEU A N 3
ATOM 5550 C CA . LEU A 1 101 ? 1.918 2.433 -9.471 1.00 0.00 101 LEU A CA 3
ATOM 5551 C C . LEU A 1 101 ? 0.631 3.184 -9.146 1.00 0.00 101 LEU A C 3
ATOM 5552 O O . LEU A 1 101 ? 0.633 4.102 -8.324 1.00 0.00 101 LEU A O 3
ATOM 5568 N N . GLY A 1 102 ? -0.475 2.783 -9.765 1.00 0.00 102 GLY A N 3
ATOM 5569 C CA . GLY A 1 102 ? -1.753 3.407 -9.465 1.00 0.00 102 GLY A CA 3
ATOM 5570 C C . GLY A 1 102 ? -2.342 2.877 -8.177 1.00 0.00 102 GLY A C 3
ATOM 5571 O O . GLY A 1 102 ? -3.499 3.133 -7.858 1.00 0.00 102 GLY A O 3
ATOM 5575 N N . LEU A 1 103 ? -1.547 2.106 -7.454 1.00 0.00 103 LEU A N 3
ATOM 5576 C CA . LEU A 1 103 ? -1.918 1.666 -6.115 1.00 0.00 103 LEU A CA 3
ATOM 5577 C C . LEU A 1 103 ? -1.396 2.651 -5.073 1.00 0.00 103 LEU A C 3
ATOM 5578 O O . LEU A 1 103 ? -1.882 2.695 -3.942 1.00 0.00 103 LEU A O 3
ATOM 5594 N N . PHE A 1 104 ? -0.419 3.459 -5.471 1.00 0.00 104 PHE A N 3
ATOM 5595 C CA . PHE A 1 104 ? 0.196 4.428 -4.566 1.00 0.00 104 PHE A CA 3
ATOM 5596 C C . PHE A 1 104 ? -0.476 5.790 -4.713 1.00 0.00 104 PHE A C 3
ATOM 5597 O O . PHE A 1 104 ? 0.034 6.805 -4.239 1.00 0.00 104 PHE A O 3
ATOM 5614 N N . VAL A 1 105 ? -1.630 5.799 -5.366 1.00 0.00 105 VAL A N 3
ATOM 5615 C CA . VAL A 1 105 ? -2.345 7.035 -5.641 1.00 0.00 105 VAL A CA 3
ATOM 5616 C C . VAL A 1 105 ? -3.135 7.522 -4.453 1.00 0.00 105 VAL A C 3
ATOM 5617 O O . VAL A 1 105 ? -3.770 6.753 -3.731 1.00 0.00 105 VAL A O 3
ATOM 5630 N N . ASP A 1 106 ? -3.037 8.819 -4.253 1.00 0.00 106 ASP A N 3
ATOM 5631 C CA . ASP A 1 106 ? -3.837 9.521 -3.290 1.00 0.00 106 ASP A CA 3
ATOM 5632 C C . ASP A 1 106 ? -4.765 10.424 -4.043 1.00 0.00 106 ASP A C 3
ATOM 5633 O O . ASP A 1 106 ? -4.337 11.238 -4.844 1.00 0.00 106 ASP A O 3
ATOM 5642 N N . GLU A 1 107 ? -6.020 10.142 -3.857 1.00 0.00 107 GLU A N 3
ATOM 5643 C CA . GLU A 1 107 ? -7.150 10.948 -4.343 1.00 0.00 107 GLU A CA 3
ATOM 5644 C C . GLU A 1 107 ? -6.798 12.410 -4.665 1.00 0.00 107 GLU A C 3
ATOM 5645 O O . GLU A 1 107 ? -7.041 12.876 -5.779 1.00 0.00 107 GLU A O 3
ATOM 5657 N N . LYS A 1 108 ? -6.242 13.133 -3.696 1.00 0.00 108 LYS A N 3
ATOM 5658 C CA . LYS A 1 108 ? -5.973 14.563 -3.871 1.00 0.00 108 LYS A CA 3
ATOM 5659 C C . LYS A 1 108 ? -4.698 14.817 -4.669 1.00 0.00 108 LYS A C 3
ATOM 5660 O O . LYS A 1 108 ? -4.388 15.955 -5.018 1.00 0.00 108 LYS A O 3
ATOM 5679 N N . LYS A 1 109 ? -3.972 13.759 -4.964 1.00 0.00 109 LYS A N 3
ATOM 5680 C CA . LYS A 1 109 ? -2.773 13.844 -5.779 1.00 0.00 109 LYS A CA 3
ATOM 5681 C C . LYS A 1 109 ? -3.027 13.228 -7.151 1.00 0.00 109 LYS A C 3
ATOM 5682 O O . LYS A 1 109 ? -2.108 13.058 -7.953 1.00 0.00 109 LYS A O 3
ATOM 5701 N N . LEU A 1 110 ? -4.287 12.896 -7.411 1.00 0.00 110 LEU A N 3
ATOM 5702 C CA . LEU A 1 110 ? -4.672 12.268 -8.669 1.00 0.00 110 LEU A CA 3
ATOM 5703 C C . LEU A 1 110 ? -4.605 13.251 -9.827 1.00 0.00 110 LEU A C 3
ATOM 5704 O O . LEU A 1 110 ? -3.750 13.134 -10.703 1.00 0.00 110 LEU A O 3
ATOM 5720 N N . GLU A 1 111 ? -5.522 14.206 -9.817 1.00 0.00 111 GLU A N 3
ATOM 5721 C CA . GLU A 1 111 ? -5.649 15.195 -10.890 1.00 0.00 111 GLU A CA 3
ATOM 5722 C C . GLU A 1 111 ? -5.965 14.525 -12.227 1.00 0.00 111 GLU A C 3
ATOM 5723 O O . GLU A 1 111 ? -5.590 15.017 -13.291 1.00 0.00 111 GLU A O 3
ATOM 5735 N N . HIS A 1 112 ? -6.666 13.400 -12.163 1.00 0.00 112 HIS A N 3
ATOM 5736 C CA . HIS A 1 112 ? -7.150 12.732 -13.364 1.00 0.00 112 HIS A CA 3
ATOM 5737 C C . HIS A 1 112 ? -8.631 13.024 -13.530 1.00 0.00 112 HIS A C 3
ATOM 5738 O O . HIS A 1 112 ? -9.376 13.043 -12.546 1.00 0.00 112 HIS A O 3
ATOM 5752 N N . HIS A 1 113 ? -9.043 13.245 -14.774 1.00 0.00 113 HIS A N 3
ATOM 5753 C CA . HIS A 1 113 ? -10.379 13.754 -15.072 1.00 0.00 113 HIS A CA 3
ATOM 5754 C C . HIS A 1 113 ? -11.484 12.881 -14.477 1.00 0.00 113 HIS A C 3
ATOM 5755 O O . HIS A 1 113 ? -11.571 11.682 -14.756 1.00 0.00 113 HIS A O 3
ATOM 5769 N N . HIS A 1 114 ? -12.314 13.515 -13.650 1.00 0.00 114 HIS A N 3
ATOM 5770 C CA . HIS A 1 114 ? -13.495 12.892 -13.060 1.00 0.00 114 HIS A CA 3
ATOM 5771 C C . HIS A 1 114 ? -13.116 11.781 -12.083 1.00 0.00 114 HIS A C 3
ATOM 5772 O O . HIS A 1 114 ? -12.870 12.048 -10.908 1.00 0.00 114 HIS A O 3
ATOM 5786 N N . HIS A 1 115 ? -13.031 10.553 -12.582 1.00 0.00 115 HIS A N 3
ATOM 5787 C CA . HIS A 1 115 ? -12.840 9.382 -11.733 1.00 0.00 115 HIS A CA 3
ATOM 5788 C C . HIS A 1 115 ? -12.836 8.128 -12.600 1.00 0.00 115 HIS A C 3
ATOM 5789 O O . HIS A 1 115 ? -13.884 7.551 -12.872 1.00 0.00 115 HIS A O 3
ATOM 5803 N N . HIS A 1 116 ? -11.659 7.730 -13.057 1.00 0.00 116 HIS A N 3
ATOM 5804 C CA . HIS A 1 116 ? -11.539 6.582 -13.952 1.00 0.00 116 HIS A CA 3
ATOM 5805 C C . HIS A 1 116 ? -11.000 5.368 -13.189 1.00 0.00 116 HIS A C 3
ATOM 5806 O O . HIS A 1 116 ? -10.254 4.553 -13.728 1.00 0.00 116 HIS A O 3
ATOM 5820 N N . HIS A 1 117 ? -11.400 5.258 -11.933 1.00 0.00 117 HIS A N 3
ATOM 5821 C CA . HIS A 1 117 ? -11.024 4.130 -11.095 1.00 0.00 117 HIS A CA 3
ATOM 5822 C C . HIS A 1 117 ? -11.907 4.105 -9.860 1.00 0.00 117 HIS A C 3
ATOM 5836 N N . LEU A 1 1 ? 3.003 0.740 -0.114 1.00 0.00 1 LEU A N 4
ATOM 5837 C CA . LEU A 1 1 ? 2.432 1.793 -0.987 1.00 0.00 1 LEU A CA 4
ATOM 5838 C C . LEU A 1 1 ? 3.337 3.024 -0.990 1.00 0.00 1 LEU A C 4
ATOM 5839 O O . LEU A 1 1 ? 4.450 2.971 -0.463 1.00 0.00 1 LEU A O 4
ATOM 5854 N N . ASN A 1 2 ? 2.835 4.126 -1.565 1.00 0.00 2 ASN A N 4
ATOM 5855 C CA . ASN A 1 2 ? 3.581 5.361 -1.733 1.00 0.00 2 ASN A CA 4
ATOM 5856 C C . ASN A 1 2 ? 4.806 5.170 -2.628 1.00 0.00 2 ASN A C 4
ATOM 5857 O O . ASN A 1 2 ? 5.745 4.450 -2.287 1.00 0.00 2 ASN A O 4
ATOM 5868 N N . ILE A 1 3 ? 4.797 5.840 -3.771 1.00 0.00 3 ILE A N 4
ATOM 5869 C CA . ILE A 1 3 ? 5.837 5.661 -4.774 1.00 0.00 3 ILE A CA 4
ATOM 5870 C C . ILE A 1 3 ? 7.185 6.205 -4.291 1.00 0.00 3 ILE A C 4
ATOM 5871 O O . ILE A 1 3 ? 8.237 5.832 -4.810 1.00 0.00 3 ILE A O 4
ATOM 5887 N N . GLU A 1 4 ? 7.149 7.055 -3.268 1.00 0.00 4 GLU A N 4
ATOM 5888 C CA . GLU A 1 4 ? 8.368 7.599 -2.677 1.00 0.00 4 GLU A CA 4
ATOM 5889 C C . GLU A 1 4 ? 9.199 6.491 -2.037 1.00 0.00 4 GLU A C 4
ATOM 5890 O O . GLU A 1 4 ? 10.377 6.671 -1.745 1.00 0.00 4 GLU A O 4
ATOM 5902 N N . ARG A 1 5 ? 8.581 5.336 -1.838 1.00 0.00 5 ARG A N 4
ATOM 5903 C CA . ARG A 1 5 ? 9.233 4.232 -1.153 1.00 0.00 5 ARG A CA 4
ATOM 5904 C C . ARG A 1 5 ? 9.469 3.091 -2.131 1.00 0.00 5 ARG A C 4
ATOM 5905 O O . ARG A 1 5 ? 9.842 1.981 -1.748 1.00 0.00 5 ARG A O 4
ATOM 5926 N N . LEU A 1 6 ? 9.249 3.386 -3.401 1.00 0.00 6 LEU A N 4
ATOM 5927 C CA . LEU A 1 6 ? 9.423 2.410 -4.463 1.00 0.00 6 LEU A CA 4
ATOM 5928 C C . LEU A 1 6 ? 10.840 2.501 -5.017 1.00 0.00 6 LEU A C 4
ATOM 5929 O O . LEU A 1 6 ? 11.368 3.599 -5.183 1.00 0.00 6 LEU A O 4
ATOM 5945 N N . THR A 1 7 ? 11.461 1.359 -5.285 1.00 0.00 7 THR A N 4
ATOM 5946 C CA . THR A 1 7 ? 12.820 1.352 -5.812 1.00 0.00 7 THR A CA 4
ATOM 5947 C C . THR A 1 7 ? 12.920 0.576 -7.124 1.00 0.00 7 THR A C 4
ATOM 5948 O O . THR A 1 7 ? 13.536 1.040 -8.083 1.00 0.00 7 THR A O 4
ATOM 5959 N N . THR A 1 8 ? 12.318 -0.607 -7.165 1.00 0.00 8 THR A N 4
ATOM 5960 C CA . THR A 1 8 ? 12.429 -1.475 -8.327 1.00 0.00 8 THR A CA 4
ATOM 5961 C C . THR A 1 8 ? 11.132 -1.503 -9.134 1.00 0.00 8 THR A C 4
ATOM 5962 O O . THR A 1 8 ? 10.055 -1.204 -8.618 1.00 0.00 8 THR A O 4
ATOM 5973 N N . LEU A 1 9 ? 11.254 -1.866 -10.405 1.00 0.00 9 LEU A N 4
ATOM 5974 C CA . LEU A 1 9 ? 10.108 -1.962 -11.297 1.00 0.00 9 LEU A CA 4
ATOM 5975 C C . LEU A 1 9 ? 9.868 -3.425 -11.665 1.00 0.00 9 LEU A C 4
ATOM 5976 O O . LEU A 1 9 ? 9.080 -3.738 -12.558 1.00 0.00 9 LEU A O 4
ATOM 5992 N N . GLN A 1 10 ? 10.553 -4.316 -10.956 1.00 0.00 10 GLN A N 4
ATOM 5993 C CA . GLN A 1 10 ? 10.477 -5.754 -11.221 1.00 0.00 10 GLN A CA 4
ATOM 5994 C C . GLN A 1 10 ? 9.029 -6.283 -11.214 1.00 0.00 10 GLN A C 4
ATOM 5995 O O . GLN A 1 10 ? 8.664 -7.061 -12.097 1.00 0.00 10 GLN A O 4
ATOM 6009 N N . PRO A 1 11 ? 8.175 -5.890 -10.235 1.00 0.00 11 PRO A N 4
ATOM 6010 C CA . PRO A 1 11 ? 6.760 -6.300 -10.220 1.00 0.00 11 PRO A CA 4
ATOM 6011 C C . PRO A 1 11 ? 6.015 -5.944 -11.513 1.00 0.00 11 PRO A C 4
ATOM 6012 O O . PRO A 1 11 ? 4.996 -6.555 -11.838 1.00 0.00 11 PRO A O 4
ATOM 6023 N N . VAL A 1 12 ? 6.521 -4.959 -12.251 1.00 0.00 12 VAL A N 4
ATOM 6024 C CA . VAL A 1 12 ? 5.920 -4.583 -13.525 1.00 0.00 12 VAL A CA 4
ATOM 6025 C C . VAL A 1 12 ? 6.336 -5.555 -14.623 1.00 0.00 12 VAL A C 4
ATOM 6026 O O . VAL A 1 12 ? 5.511 -5.982 -15.430 1.00 0.00 12 VAL A O 4
ATOM 6039 N N . TRP A 1 13 ? 7.617 -5.909 -14.643 1.00 0.00 13 TRP A N 4
ATOM 6040 C CA . TRP A 1 13 ? 8.123 -6.876 -15.609 1.00 0.00 13 TRP A CA 4
ATOM 6041 C C . TRP A 1 13 ? 7.454 -8.226 -15.387 1.00 0.00 13 TRP A C 4
ATOM 6042 O O . TRP A 1 13 ? 7.245 -8.999 -16.325 1.00 0.00 13 TRP A O 4
ATOM 6063 N N . ASP A 1 14 ? 7.098 -8.481 -14.136 1.00 0.00 14 ASP A N 4
ATOM 6064 C CA . ASP A 1 14 ? 6.345 -9.673 -13.772 1.00 0.00 14 ASP A CA 4
ATOM 6065 C C . ASP A 1 14 ? 4.967 -9.637 -14.418 1.00 0.00 14 ASP A C 4
ATOM 6066 O O . ASP A 1 14 ? 4.531 -10.614 -15.025 1.00 0.00 14 ASP A O 4
ATOM 6075 N N . ARG A 1 15 ? 4.293 -8.494 -14.292 1.00 0.00 15 ARG A N 4
ATOM 6076 C CA . ARG A 1 15 ? 3.013 -8.265 -14.966 1.00 0.00 15 ARG A CA 4
ATOM 6077 C C . ARG A 1 15 ? 3.158 -8.493 -16.465 1.00 0.00 15 ARG A C 4
ATOM 6078 O O . ARG A 1 15 ? 2.341 -9.170 -17.088 1.00 0.00 15 ARG A O 4
ATOM 6099 N N . TYR A 1 16 ? 4.214 -7.913 -17.020 1.00 0.00 16 TYR A N 4
ATOM 6100 C CA . TYR A 1 16 ? 4.488 -7.980 -18.449 1.00 0.00 16 TYR A CA 4
ATOM 6101 C C . TYR A 1 16 ? 4.587 -9.430 -18.918 1.00 0.00 16 TYR A C 4
ATOM 6102 O O . TYR A 1 16 ? 3.848 -9.853 -19.806 1.00 0.00 16 TYR A O 4
ATOM 6120 N N . ASP A 1 17 ? 5.463 -10.199 -18.285 1.00 0.00 17 ASP A N 4
ATOM 6121 C CA . ASP A 1 17 ? 5.677 -11.588 -18.681 1.00 0.00 17 ASP A CA 4
ATOM 6122 C C . ASP A 1 17 ? 4.412 -12.410 -18.492 1.00 0.00 17 ASP A C 4
ATOM 6123 O O . ASP A 1 17 ? 4.047 -13.202 -19.356 1.00 0.00 17 ASP A O 4
ATOM 6132 N N . THR A 1 18 ? 3.733 -12.202 -17.374 1.00 0.00 18 THR A N 4
ATOM 6133 C CA . THR A 1 18 ? 2.535 -12.966 -17.047 1.00 0.00 18 THR A CA 4
ATOM 6134 C C . THR A 1 18 ? 1.445 -12.803 -18.122 1.00 0.00 18 THR A C 4
ATOM 6135 O O . THR A 1 18 ? 0.581 -13.668 -18.282 1.00 0.00 18 THR A O 4
ATOM 6146 N N . GLN A 1 19 ? 1.500 -11.714 -18.874 1.00 0.00 19 GLN A N 4
ATOM 6147 C CA . GLN A 1 19 ? 0.567 -11.513 -19.974 1.00 0.00 19 GLN A CA 4
ATOM 6148 C C . GLN A 1 19 ? 1.160 -12.041 -21.273 1.00 0.00 19 GLN A C 4
ATOM 6149 O O . GLN A 1 19 ? 0.554 -12.856 -21.971 1.00 0.00 19 GLN A O 4
ATOM 6163 N N . ILE A 1 20 ? 2.369 -11.594 -21.560 1.00 0.00 20 ILE A N 4
ATOM 6164 C CA . ILE A 1 20 ? 3.066 -11.927 -22.792 1.00 0.00 20 ILE A CA 4
ATOM 6165 C C . ILE A 1 20 ? 3.305 -13.433 -22.950 1.00 0.00 20 ILE A C 4
ATOM 6166 O O . ILE A 1 20 ? 3.131 -13.982 -24.040 1.00 0.00 20 ILE A O 4
ATOM 6182 N N . HIS A 1 21 ? 3.669 -14.101 -21.856 1.00 0.00 21 HIS A N 4
ATOM 6183 C CA . HIS A 1 21 ? 4.072 -15.511 -21.901 1.00 0.00 21 HIS A CA 4
ATOM 6184 C C . HIS A 1 21 ? 2.905 -16.421 -22.299 1.00 0.00 21 HIS A C 4
ATOM 6185 O O . HIS A 1 21 ? 3.097 -17.607 -22.561 1.00 0.00 21 HIS A O 4
ATOM 6199 N N . ASN A 1 22 ? 1.699 -15.863 -22.332 1.00 0.00 22 ASN A N 4
ATOM 6200 C CA . ASN A 1 22 ? 0.508 -16.637 -22.670 1.00 0.00 22 ASN A CA 4
ATOM 6201 C C . ASN A 1 22 ? 0.370 -16.744 -24.188 1.00 0.00 22 ASN A C 4
ATOM 6202 O O . ASN A 1 22 ? -0.338 -17.615 -24.696 1.00 0.00 22 ASN A O 4
ATOM 6213 N N . GLN A 1 23 ? 1.066 -15.854 -24.902 1.00 0.00 23 GLN A N 4
ATOM 6214 C CA . GLN A 1 23 ? 1.021 -15.811 -26.366 1.00 0.00 23 GLN A CA 4
ATOM 6215 C C . GLN A 1 23 ? -0.416 -15.650 -26.855 1.00 0.00 23 GLN A C 4
ATOM 6216 O O . GLN A 1 23 ? -0.816 -16.216 -27.873 1.00 0.00 23 GLN A O 4
ATOM 6230 N N . LYS A 1 24 ? -1.180 -14.857 -26.125 1.00 0.00 24 LYS A N 4
ATOM 6231 C CA . LYS A 1 24 ? -2.579 -14.633 -26.436 1.00 0.00 24 LYS A CA 4
ATOM 6232 C C . LYS A 1 24 ? -2.867 -13.139 -26.518 1.00 0.00 24 LYS A C 4
ATOM 6233 O O . LYS A 1 24 ? -2.602 -12.402 -25.568 1.00 0.00 24 LYS A O 4
ATOM 6252 N N . ASP A 1 25 ? -3.383 -12.691 -27.655 1.00 0.00 25 ASP A N 4
ATOM 6253 C CA . ASP A 1 25 ? -3.775 -11.295 -27.804 1.00 0.00 25 ASP A CA 4
ATOM 6254 C C . ASP A 1 25 ? -5.101 -11.059 -27.095 1.00 0.00 25 ASP A C 4
ATOM 6255 O O . ASP A 1 25 ? -6.008 -11.892 -27.160 1.00 0.00 25 ASP A O 4
ATOM 6264 N N . ASN A 1 26 ? -5.198 -9.937 -26.396 1.00 0.00 26 ASN A N 4
ATOM 6265 C CA . ASN A 1 26 ? -6.342 -9.670 -25.535 1.00 0.00 26 ASN A CA 4
ATOM 6266 C C . ASN A 1 26 ? -6.729 -8.194 -25.564 1.00 0.00 26 ASN A C 4
ATOM 6267 O O . ASN A 1 26 ? -5.871 -7.317 -25.479 1.00 0.00 26 ASN A O 4
ATOM 6278 N N . ASP A 1 27 ? -8.024 -7.932 -25.694 1.00 0.00 27 ASP A N 4
ATOM 6279 C CA . ASP A 1 27 ? -8.545 -6.568 -25.665 1.00 0.00 27 ASP A CA 4
ATOM 6280 C C . ASP A 1 27 ? -9.791 -6.501 -24.789 1.00 0.00 27 ASP A C 4
ATOM 6281 O O . ASP A 1 27 ? -10.468 -5.474 -24.726 1.00 0.00 27 ASP A O 4
ATOM 6290 N N . ASN A 1 28 ? -10.070 -7.596 -24.091 1.00 0.00 28 ASN A N 4
ATOM 6291 C CA . ASN A 1 28 ? -11.313 -7.732 -23.334 1.00 0.00 28 ASN A CA 4
ATOM 6292 C C . ASN A 1 28 ? -11.360 -6.784 -22.144 1.00 0.00 28 ASN A C 4
ATOM 6293 O O . ASN A 1 28 ? -12.358 -6.095 -21.930 1.00 0.00 28 ASN A O 4
ATOM 6304 N N . GLU A 1 29 ? -10.281 -6.738 -21.376 1.00 0.00 29 GLU A N 4
ATOM 6305 C CA . GLU A 1 29 ? -10.223 -5.884 -20.201 1.00 0.00 29 GLU A CA 4
ATOM 6306 C C . GLU A 1 29 ? -8.918 -5.104 -20.192 1.00 0.00 29 GLU A C 4
ATOM 6307 O O . GLU A 1 29 ? -7.908 -5.550 -19.645 1.00 0.00 29 GLU A O 4
ATOM 6319 N N . VAL A 1 30 ? -8.946 -3.971 -20.865 1.00 0.00 30 VAL A N 4
ATOM 6320 C CA . VAL A 1 30 ? -7.798 -3.077 -20.955 1.00 0.00 30 VAL A CA 4
ATOM 6321 C C . VAL A 1 30 ? -8.294 -1.637 -21.121 1.00 0.00 30 VAL A C 4
ATOM 6322 O O . VAL A 1 30 ? -9.329 -1.411 -21.752 1.00 0.00 30 VAL A O 4
ATOM 6335 N N . PRO A 1 31 ? -7.599 -0.637 -20.537 1.00 0.00 31 PRO A N 4
ATOM 6336 C CA . PRO A 1 31 ? -7.998 0.773 -20.660 1.00 0.00 31 PRO A CA 4
ATOM 6337 C C . PRO A 1 31 ? -7.687 1.352 -22.034 1.00 0.00 31 PRO A C 4
ATOM 6338 O O . PRO A 1 31 ? -7.604 2.568 -22.218 1.00 0.00 31 PRO A O 4
ATOM 6349 N N . VAL A 1 32 ? -7.568 0.438 -22.973 1.00 0.00 32 VAL A N 4
ATOM 6350 C CA . VAL A 1 32 ? -7.326 0.708 -24.382 1.00 0.00 32 VAL A CA 4
ATOM 6351 C C . VAL A 1 32 ? -6.244 1.746 -24.624 1.00 0.00 32 VAL A C 4
ATOM 6352 O O . VAL A 1 32 ? -5.066 1.401 -24.683 1.00 0.00 32 VAL A O 4
ATOM 6365 N N . HIS A 1 33 ? -6.655 3.005 -24.737 1.00 0.00 33 HIS A N 4
ATOM 6366 C CA . HIS A 1 33 ? -5.771 4.069 -25.186 1.00 0.00 33 HIS A CA 4
ATOM 6367 C C . HIS A 1 33 ? -5.361 3.823 -26.632 1.00 0.00 33 HIS A C 4
ATOM 6368 O O . HIS A 1 33 ? -4.368 3.147 -26.900 1.00 0.00 33 HIS A O 4
ATOM 6382 N N . GLN A 1 34 ? -6.160 4.341 -27.558 1.00 0.00 34 GLN A N 4
ATOM 6383 C CA . GLN A 1 34 ? -5.902 4.161 -28.979 1.00 0.00 34 GLN A CA 4
ATOM 6384 C C . GLN A 1 34 ? -4.535 4.723 -29.346 1.00 0.00 34 GLN A C 4
ATOM 6385 O O . GLN A 1 34 ? -4.330 5.941 -29.377 1.00 0.00 34 GLN A O 4
ATOM 6399 N N . VAL A 1 35 ? -3.608 3.809 -29.606 1.00 0.00 35 VAL A N 4
ATOM 6400 C CA . VAL A 1 35 ? -2.213 4.147 -29.824 1.00 0.00 35 VAL A CA 4
ATOM 6401 C C . VAL A 1 35 ? -2.029 5.096 -30.999 1.00 0.00 35 VAL A C 4
ATOM 6402 O O . VAL A 1 35 ? -2.678 4.971 -32.038 1.00 0.00 35 VAL A O 4
ATOM 6415 N N . SER A 1 36 ? -1.134 6.039 -30.804 1.00 0.00 36 SER A N 4
ATOM 6416 C CA . SER A 1 36 ? -0.755 6.995 -31.818 1.00 0.00 36 SER A CA 4
ATOM 6417 C C . SER A 1 36 ? 0.622 7.522 -31.453 1.00 0.00 36 SER A C 4
ATOM 6418 O O . SER A 1 36 ? 1.072 7.310 -30.323 1.00 0.00 36 SER A O 4
ATOM 6426 N N . TYR A 1 37 ? 1.295 8.190 -32.380 1.00 0.00 37 TYR A N 4
ATOM 6427 C CA . TYR A 1 37 ? 2.593 8.779 -32.076 1.00 0.00 37 TYR A CA 4
ATOM 6428 C C . TYR A 1 37 ? 2.421 9.788 -30.943 1.00 0.00 37 TYR A C 4
ATOM 6429 O O . TYR A 1 37 ? 3.292 9.944 -30.087 1.00 0.00 37 TYR A O 4
ATOM 6447 N N . THR A 1 38 ? 1.262 10.438 -30.935 1.00 0.00 38 THR A N 4
ATOM 6448 C CA . THR A 1 38 ? 0.889 11.349 -29.868 1.00 0.00 38 THR A CA 4
ATOM 6449 C C . THR A 1 38 ? 0.704 10.587 -28.560 1.00 0.00 38 THR A C 4
ATOM 6450 O O . THR A 1 38 ? 1.347 10.885 -27.555 1.00 0.00 38 THR A O 4
ATOM 6461 N N . ASN A 1 39 ? -0.160 9.578 -28.607 1.00 0.00 39 ASN A N 4
ATOM 6462 C CA . ASN A 1 39 ? -0.569 8.834 -27.420 1.00 0.00 39 ASN A CA 4
ATOM 6463 C C . ASN A 1 39 ? 0.618 8.190 -26.725 1.00 0.00 39 ASN A C 4
ATOM 6464 O O . ASN A 1 39 ? 0.685 8.165 -25.499 1.00 0.00 39 ASN A O 4
ATOM 6475 N N . LEU A 1 40 ? 1.550 7.664 -27.508 1.00 0.00 40 LEU A N 4
ATOM 6476 C CA . LEU A 1 40 ? 2.755 7.067 -26.953 1.00 0.00 40 LEU A CA 4
ATOM 6477 C C . LEU A 1 40 ? 3.529 8.094 -26.137 1.00 0.00 40 LEU A C 4
ATOM 6478 O O . LEU A 1 40 ? 3.894 7.838 -24.994 1.00 0.00 40 LEU A O 4
ATOM 6494 N N . ALA A 1 41 ? 3.749 9.266 -26.723 1.00 0.00 41 ALA A N 4
ATOM 6495 C CA . ALA A 1 41 ? 4.464 10.341 -26.046 1.00 0.00 41 ALA A CA 4
ATOM 6496 C C . ALA A 1 41 ? 3.690 10.829 -24.822 1.00 0.00 41 ALA A C 4
ATOM 6497 O O . ALA A 1 41 ? 4.283 11.210 -23.814 1.00 0.00 41 ALA A O 4
ATOM 6504 N N . GLU A 1 42 ? 2.363 10.811 -24.917 1.00 0.00 42 GLU A N 4
ATOM 6505 C CA . GLU A 1 42 ? 1.506 11.211 -23.808 1.00 0.00 42 GLU A CA 4
ATOM 6506 C C . GLU A 1 42 ? 1.599 10.210 -22.660 1.00 0.00 42 GLU A C 4
ATOM 6507 O O . GLU A 1 42 ? 1.739 10.596 -21.499 1.00 0.00 42 GLU A O 4
ATOM 6519 N N . MET A 1 43 ? 1.535 8.926 -22.994 1.00 0.00 43 MET A N 4
ATOM 6520 C CA . MET A 1 43 ? 1.644 7.871 -21.995 1.00 0.00 43 MET A CA 4
ATOM 6521 C C . MET A 1 43 ? 3.054 7.806 -21.417 1.00 0.00 43 MET A C 4
ATOM 6522 O O . MET A 1 43 ? 3.236 7.525 -20.235 1.00 0.00 43 MET A O 4
ATOM 6536 N N . VAL A 1 44 ? 4.054 8.070 -22.245 1.00 0.00 44 VAL A N 4
ATOM 6537 C CA . VAL A 1 44 ? 5.421 8.204 -21.758 1.00 0.00 44 VAL A CA 4
ATOM 6538 C C . VAL A 1 44 ? 5.516 9.415 -20.832 1.00 0.00 44 VAL A C 4
ATOM 6539 O O . VAL A 1 44 ? 6.181 9.376 -19.793 1.00 0.00 44 VAL A O 4
ATOM 6552 N N . GLY A 1 45 ? 4.816 10.477 -21.206 1.00 0.00 45 GLY A N 4
ATOM 6553 C CA . GLY A 1 45 ? 4.794 11.684 -20.407 1.00 0.00 45 GLY A CA 4
ATOM 6554 C C . GLY A 1 45 ? 4.206 11.462 -19.028 1.00 0.00 45 GLY A C 4
ATOM 6555 O O . GLY A 1 45 ? 4.800 11.864 -18.027 1.00 0.00 45 GLY A O 4
ATOM 6559 N N . GLU A 1 46 ? 3.047 10.809 -18.965 1.00 0.00 46 GLU A N 4
ATOM 6560 C CA . GLU A 1 46 ? 2.392 10.554 -17.685 1.00 0.00 46 GLU A CA 4
ATOM 6561 C C . GLU A 1 46 ? 3.233 9.615 -16.822 1.00 0.00 46 GLU A C 4
ATOM 6562 O O . GLU A 1 46 ? 3.239 9.732 -15.598 1.00 0.00 46 GLU A O 4
ATOM 6574 N N . MET A 1 47 ? 3.973 8.711 -17.459 1.00 0.00 47 MET A N 4
ATOM 6575 C CA . MET A 1 47 ? 4.889 7.835 -16.733 1.00 0.00 47 MET A CA 4
ATOM 6576 C C . MET A 1 47 ? 5.984 8.648 -16.068 1.00 0.00 47 MET A C 4
ATOM 6577 O O . MET A 1 47 ? 6.308 8.436 -14.901 1.00 0.00 47 MET A O 4
ATOM 6591 N N . ASN A 1 48 ? 6.532 9.599 -16.812 1.00 0.00 48 ASN A N 4
ATOM 6592 C CA . ASN A 1 48 ? 7.569 10.482 -16.290 1.00 0.00 48 ASN A CA 4
ATOM 6593 C C . ASN A 1 48 ? 7.033 11.337 -15.146 1.00 0.00 48 ASN A C 4
ATOM 6594 O O . ASN A 1 48 ? 7.798 11.838 -14.331 1.00 0.00 48 ASN A O 4
ATOM 6605 N N . LYS A 1 49 ? 5.718 11.512 -15.102 1.00 0.00 49 LYS A N 4
ATOM 6606 C CA . LYS A 1 49 ? 5.075 12.240 -14.012 1.00 0.00 49 LYS A CA 4
ATOM 6607 C C . LYS A 1 49 ? 4.995 11.371 -12.759 1.00 0.00 49 LYS A C 4
ATOM 6608 O O . LYS A 1 49 ? 5.332 11.812 -11.659 1.00 0.00 49 LYS A O 4
ATOM 6627 N N . LEU A 1 50 ? 4.564 10.128 -12.947 1.00 0.00 50 LEU A N 4
ATOM 6628 C CA . LEU A 1 50 ? 4.259 9.235 -11.834 1.00 0.00 50 LEU A CA 4
ATOM 6629 C C . LEU A 1 50 ? 5.488 8.921 -10.976 1.00 0.00 50 LEU A C 4
ATOM 6630 O O . LEU A 1 50 ? 5.432 9.013 -9.750 1.00 0.00 50 LEU A O 4
ATOM 6646 N N . LEU A 1 51 ? 6.607 8.592 -11.614 1.00 0.00 51 LEU A N 4
ATOM 6647 C CA . LEU A 1 51 ? 7.738 8.000 -10.898 1.00 0.00 51 LEU A CA 4
ATOM 6648 C C . LEU A 1 51 ? 8.872 8.992 -10.691 1.00 0.00 51 LEU A C 4
ATOM 6649 O O . LEU A 1 51 ? 9.994 8.606 -10.360 1.00 0.00 51 LEU A O 4
ATOM 6665 N N . GLU A 1 52 ? 8.567 10.269 -10.862 1.00 0.00 52 GLU A N 4
ATOM 6666 C CA . GLU A 1 52 ? 9.534 11.331 -10.610 1.00 0.00 52 GLU A CA 4
ATOM 6667 C C . GLU A 1 52 ? 10.106 11.270 -9.181 1.00 0.00 52 GLU A C 4
ATOM 6668 O O . GLU A 1 52 ? 11.327 11.238 -9.010 1.00 0.00 52 GLU A O 4
ATOM 6680 N N . PRO A 1 53 ? 9.253 11.238 -8.131 1.00 0.00 53 PRO A N 4
ATOM 6681 C CA . PRO A 1 53 ? 9.717 11.228 -6.743 1.00 0.00 53 PRO A CA 4
ATOM 6682 C C . PRO A 1 53 ? 10.045 9.823 -6.237 1.00 0.00 53 PRO A C 4
ATOM 6683 O O . PRO A 1 53 ? 10.103 9.587 -5.030 1.00 0.00 53 PRO A O 4
ATOM 6694 N N . SER A 1 54 ? 10.271 8.895 -7.154 1.00 0.00 54 SER A N 4
ATOM 6695 C CA . SER A 1 54 ? 10.552 7.519 -6.774 1.00 0.00 54 SER A CA 4
ATOM 6696 C C . SER A 1 54 ? 12.035 7.204 -6.949 1.00 0.00 54 SER A C 4
ATOM 6697 O O . SER A 1 54 ? 12.769 7.948 -7.602 1.00 0.00 54 SER A O 4
ATOM 6705 N N . GLN A 1 55 ? 12.470 6.093 -6.362 1.00 0.00 55 GLN A N 4
ATOM 6706 C CA . GLN A 1 55 ? 13.849 5.644 -6.498 1.00 0.00 55 GLN A CA 4
ATOM 6707 C C . GLN A 1 55 ? 14.026 4.853 -7.788 1.00 0.00 55 GLN A C 4
ATOM 6708 O O . GLN A 1 55 ? 15.136 4.437 -8.129 1.00 0.00 55 GLN A O 4
ATOM 6722 N N . VAL A 1 56 ? 12.925 4.640 -8.495 1.00 0.00 56 VAL A N 4
ATOM 6723 C CA . VAL A 1 56 ? 12.957 3.923 -9.757 1.00 0.00 56 VAL A CA 4
ATOM 6724 C C . VAL A 1 56 ? 13.544 4.811 -10.852 1.00 0.00 56 VAL A C 4
ATOM 6725 O O . VAL A 1 56 ? 12.823 5.553 -11.520 1.00 0.00 56 VAL A O 4
ATOM 6738 N N . HIS A 1 57 ? 14.858 4.758 -11.014 1.00 0.00 57 HIS A N 4
ATOM 6739 C CA . HIS A 1 57 ? 15.525 5.570 -12.022 1.00 0.00 57 HIS A CA 4
ATOM 6740 C C . HIS A 1 57 ? 15.547 4.857 -13.365 1.00 0.00 57 HIS A C 4
ATOM 6741 O O . HIS A 1 57 ? 16.593 4.402 -13.831 1.00 0.00 57 HIS A O 4
ATOM 6755 N N . LEU A 1 58 ? 14.375 4.734 -13.964 1.00 0.00 58 LEU A N 4
ATOM 6756 C CA . LEU A 1 58 ? 14.253 4.184 -15.300 1.00 0.00 58 LEU A CA 4
ATOM 6757 C C . LEU A 1 58 ? 13.649 5.228 -16.225 1.00 0.00 58 LEU A C 4
ATOM 6758 O O . LEU A 1 58 ? 12.561 5.744 -15.970 1.00 0.00 58 LEU A O 4
ATOM 6774 N N . LYS A 1 59 ? 14.371 5.554 -17.278 1.00 0.00 59 LYS A N 4
ATOM 6775 C CA . LYS A 1 59 ? 13.946 6.587 -18.203 1.00 0.00 59 LYS A CA 4
ATOM 6776 C C . LYS A 1 59 ? 13.339 5.961 -19.448 1.00 0.00 59 LYS A C 4
ATOM 6777 O O . LYS A 1 59 ? 13.955 5.113 -20.094 1.00 0.00 59 LYS A O 4
ATOM 6796 N N . PHE A 1 60 ? 12.119 6.362 -19.762 1.00 0.00 60 PHE A N 4
ATOM 6797 C CA . PHE A 1 60 ? 11.416 5.843 -20.920 1.00 0.00 60 PHE A CA 4
ATOM 6798 C C . PHE A 1 60 ? 11.268 6.935 -21.966 1.00 0.00 60 PHE A C 4
ATOM 6799 O O . PHE A 1 60 ? 10.778 8.023 -21.662 1.00 0.00 60 PHE A O 4
ATOM 6816 N N . GLU A 1 61 ? 11.710 6.656 -23.184 1.00 0.00 61 GLU A N 4
ATOM 6817 C CA . GLU A 1 61 ? 11.567 7.607 -24.275 1.00 0.00 61 GLU A CA 4
ATOM 6818 C C . GLU A 1 61 ? 10.981 6.940 -25.506 1.00 0.00 61 GLU A C 4
ATOM 6819 O O . GLU A 1 61 ? 11.325 5.802 -25.831 1.00 0.00 61 GLU A O 4
ATOM 6831 N N . LEU A 1 62 ? 10.108 7.657 -26.198 1.00 0.00 62 LEU A N 4
ATOM 6832 C CA . LEU A 1 62 ? 9.600 7.200 -27.479 1.00 0.00 62 LEU A CA 4
ATOM 6833 C C . LEU A 1 62 ? 10.527 7.676 -28.581 1.00 0.00 62 LEU A C 4
ATOM 6834 O O . LEU A 1 62 ? 10.453 8.825 -29.014 1.00 0.00 62 LEU A O 4
ATOM 6850 N N . HIS A 1 63 ? 11.419 6.807 -29.014 1.00 0.00 63 HIS A N 4
ATOM 6851 C CA . HIS A 1 63 ? 12.360 7.166 -30.057 1.00 0.00 63 HIS A CA 4
ATOM 6852 C C . HIS A 1 63 ? 12.179 6.285 -31.273 1.00 0.00 63 HIS A C 4
ATOM 6853 O O . HIS A 1 63 ? 12.447 5.083 -31.236 1.00 0.00 63 HIS A O 4
ATOM 6867 N N . ASP A 1 64 ? 11.704 6.892 -32.343 1.00 0.00 64 ASP A N 4
ATOM 6868 C CA . ASP A 1 64 ? 11.533 6.199 -33.603 1.00 0.00 64 ASP A CA 4
ATOM 6869 C C . ASP A 1 64 ? 12.874 6.086 -34.313 1.00 0.00 64 ASP A C 4
ATOM 6870 O O . ASP A 1 64 ? 13.730 6.960 -34.179 1.00 0.00 64 ASP A O 4
ATOM 6879 N N . LYS A 1 65 ? 13.074 4.993 -35.027 1.00 0.00 65 LYS A N 4
ATOM 6880 C CA . LYS A 1 65 ? 14.281 4.825 -35.823 1.00 0.00 65 LYS A CA 4
ATOM 6881 C C . LYS A 1 65 ? 14.054 5.384 -37.221 1.00 0.00 65 LYS A C 4
ATOM 6882 O O . LYS A 1 65 ? 14.955 5.950 -37.839 1.00 0.00 65 LYS A O 4
ATOM 6901 N N . LEU A 1 66 ? 12.818 5.256 -37.681 1.00 0.00 66 LEU A N 4
ATOM 6902 C CA . LEU A 1 66 ? 12.432 5.648 -39.017 1.00 0.00 66 LEU A CA 4
ATOM 6903 C C . LEU A 1 66 ? 10.937 5.424 -39.171 1.00 0.00 66 LEU A C 4
ATOM 6904 O O . LEU A 1 66 ? 10.159 6.366 -39.289 1.00 0.00 66 LEU A O 4
ATOM 6920 N N . ASN A 1 67 ? 10.550 4.159 -39.144 1.00 0.00 67 ASN A N 4
ATOM 6921 C CA . ASN A 1 67 ? 9.146 3.781 -39.175 1.00 0.00 67 ASN A CA 4
ATOM 6922 C C . ASN A 1 67 ? 8.763 3.143 -37.851 1.00 0.00 67 ASN A C 4
ATOM 6923 O O . ASN A 1 67 ? 7.667 3.348 -37.333 1.00 0.00 67 ASN A O 4
ATOM 6934 N N . GLU A 1 68 ? 9.681 2.355 -37.311 1.00 0.00 68 GLU A N 4
ATOM 6935 C CA . GLU A 1 68 ? 9.485 1.716 -36.022 1.00 0.00 68 GLU A CA 4
ATOM 6936 C C . GLU A 1 68 ? 9.700 2.711 -34.889 1.00 0.00 68 GLU A C 4
ATOM 6937 O O . GLU A 1 68 ? 10.828 3.131 -34.621 1.00 0.00 68 GLU A O 4
ATOM 6949 N N . TYR A 1 69 ? 8.613 3.107 -34.261 1.00 0.00 69 TYR A N 4
ATOM 6950 C CA . TYR A 1 69 ? 8.676 3.934 -33.066 1.00 0.00 69 TYR A CA 4
ATOM 6951 C C . TYR A 1 69 ? 8.347 3.095 -31.843 1.00 0.00 69 TYR A C 4
ATOM 6952 O O . TYR A 1 69 ? 7.264 2.523 -31.746 1.00 0.00 69 TYR A O 4
ATOM 6970 N N . TYR A 1 70 ? 9.291 2.999 -30.923 1.00 0.00 70 TYR A N 4
ATOM 6971 C CA . TYR A 1 70 ? 9.093 2.198 -29.728 1.00 0.00 70 TYR A CA 4
ATOM 6972 C C . TYR A 1 70 ? 9.645 2.906 -28.503 1.00 0.00 70 TYR A C 4
ATOM 6973 O O . TYR A 1 70 ? 10.369 3.900 -28.617 1.00 0.00 70 TYR A O 4
ATOM 6991 N N . VAL A 1 71 ? 9.296 2.394 -27.336 1.00 0.00 71 VAL A N 4
ATOM 6992 C CA . VAL A 1 71 ? 9.736 2.978 -26.084 1.00 0.00 71 VAL A CA 4
ATOM 6993 C C . VAL A 1 71 ? 11.024 2.322 -25.617 1.00 0.00 71 VAL A C 4
ATOM 6994 O O . VAL A 1 71 ? 11.093 1.102 -25.453 1.00 0.00 71 VAL A O 4
ATOM 7007 N N . LYS A 1 72 ? 12.043 3.138 -25.425 1.00 0.00 72 LYS A N 4
ATOM 7008 C CA . LYS A 1 72 ? 13.329 2.659 -24.952 1.00 0.00 72 LYS A CA 4
ATOM 7009 C C . LYS A 1 72 ? 13.341 2.645 -23.436 1.00 0.00 72 LYS A C 4
ATOM 7010 O O . LYS A 1 72 ? 13.114 3.681 -22.809 1.00 0.00 72 LYS A O 4
ATOM 7029 N N . VAL A 1 73 ? 13.584 1.488 -22.843 1.00 0.00 73 VAL A N 4
ATOM 7030 C CA . VAL A 1 73 ? 13.745 1.423 -21.406 1.00 0.00 73 VAL A CA 4
ATOM 7031 C C . VAL A 1 73 ? 15.210 1.640 -21.069 1.00 0.00 73 VAL A C 4
ATOM 7032 O O . VAL A 1 73 ? 16.063 0.811 -21.392 1.00 0.00 73 VAL A O 4
ATOM 7045 N N . ILE A 1 74 ? 15.499 2.757 -20.428 1.00 0.00 74 ILE A N 4
ATOM 7046 C CA . ILE A 1 74 ? 16.867 3.106 -20.093 1.00 0.00 74 ILE A CA 4
ATOM 7047 C C . ILE A 1 74 ? 17.059 3.110 -18.590 1.00 0.00 74 ILE A C 4
ATOM 7048 O O . ILE A 1 74 ? 16.511 3.957 -17.882 1.00 0.00 74 ILE A O 4
ATOM 7064 N N . GLU A 1 75 ? 17.828 2.159 -18.103 1.00 0.00 75 GLU A N 4
ATOM 7065 C CA . GLU A 1 75 ? 18.156 2.111 -16.697 1.00 0.00 75 GLU A CA 4
ATOM 7066 C C . GLU A 1 75 ? 19.231 3.153 -16.415 1.00 0.00 75 GLU A C 4
ATOM 7067 O O . GLU A 1 75 ? 20.345 3.064 -16.937 1.00 0.00 75 GLU A O 4
ATOM 7079 N N . ASP A 1 76 ? 18.895 4.150 -15.609 1.00 0.00 76 ASP A N 4
ATOM 7080 C CA . ASP A 1 76 ? 19.773 5.302 -15.413 1.00 0.00 76 ASP A CA 4
ATOM 7081 C C . ASP A 1 76 ? 21.067 4.911 -14.705 1.00 0.00 76 ASP A C 4
ATOM 7082 O O . ASP A 1 76 ? 22.119 5.484 -14.972 1.00 0.00 76 ASP A O 4
ATOM 7091 N N . SER A 1 77 ? 20.990 3.919 -13.829 1.00 0.00 77 SER A N 4
ATOM 7092 C CA . SER A 1 77 ? 22.145 3.506 -13.043 1.00 0.00 77 SER A CA 4
ATOM 7093 C C . SER A 1 77 ? 23.266 2.954 -13.925 1.00 0.00 77 SER A C 4
ATOM 7094 O O . SER A 1 77 ? 24.450 3.155 -13.639 1.00 0.00 77 SER A O 4
ATOM 7102 N N . THR A 1 78 ? 22.896 2.265 -14.995 1.00 0.00 78 THR A N 4
ATOM 7103 C CA . THR A 1 78 ? 23.870 1.735 -15.935 1.00 0.00 78 THR A CA 4
ATOM 7104 C C . THR A 1 78 ? 24.090 2.705 -17.094 1.00 0.00 78 THR A C 4
ATOM 7105 O O . THR A 1 78 ? 25.145 2.694 -17.732 1.00 0.00 78 THR A O 4
ATOM 7116 N N . ASN A 1 79 ? 23.081 3.549 -17.337 1.00 0.00 79 ASN A N 4
ATOM 7117 C CA . ASN A 1 79 ? 23.121 4.569 -18.393 1.00 0.00 79 ASN A CA 4
ATOM 7118 C C . ASN A 1 79 ? 23.058 3.933 -19.775 1.00 0.00 79 ASN A C 4
ATOM 7119 O O . ASN A 1 79 ? 23.638 4.450 -20.730 1.00 0.00 79 ASN A O 4
ATOM 7130 N N . GLU A 1 80 ? 22.341 2.823 -19.886 1.00 0.00 80 GLU A N 4
ATOM 7131 C CA . GLU A 1 80 ? 22.187 2.151 -21.169 1.00 0.00 80 GLU A CA 4
ATOM 7132 C C . GLU A 1 80 ? 20.751 1.671 -21.357 1.00 0.00 80 GLU A C 4
ATOM 7133 O O . GLU A 1 80 ? 19.981 1.581 -20.397 1.00 0.00 80 GLU A O 4
ATOM 7145 N N . VAL A 1 81 ? 20.393 1.377 -22.599 1.00 0.00 81 VAL A N 4
ATOM 7146 C CA . VAL A 1 81 ? 19.074 0.844 -22.904 1.00 0.00 81 VAL A CA 4
ATOM 7147 C C . VAL A 1 81 ? 19.042 -0.648 -22.600 1.00 0.00 81 VAL A C 4
ATOM 7148 O O . VAL A 1 81 ? 19.734 -1.436 -23.246 1.00 0.00 81 VAL A O 4
ATOM 7161 N N . ILE A 1 82 ? 18.252 -1.029 -21.611 1.00 0.00 82 ILE A N 4
ATOM 7162 C CA . ILE A 1 82 ? 18.205 -2.416 -21.182 1.00 0.00 82 ILE A CA 4
ATOM 7163 C C . ILE A 1 82 ? 17.219 -3.225 -22.014 1.00 0.00 82 ILE A C 4
ATOM 7164 O O . ILE A 1 82 ? 17.461 -4.400 -22.288 1.00 0.00 82 ILE A O 4
ATOM 7180 N N . ARG A 1 83 ? 16.117 -2.605 -22.426 1.00 0.00 83 ARG A N 4
ATOM 7181 C CA . ARG A 1 83 ? 15.107 -3.305 -23.194 1.00 0.00 83 ARG A CA 4
ATOM 7182 C C . ARG A 1 83 ? 14.315 -2.327 -24.057 1.00 0.00 83 ARG A C 4
ATOM 7183 O O . ARG A 1 83 ? 14.161 -1.160 -23.697 1.00 0.00 83 ARG A O 4
ATOM 7204 N N . GLU A 1 84 ? 13.824 -2.801 -25.191 1.00 0.00 84 GLU A N 4
ATOM 7205 C CA . GLU A 1 84 ? 12.930 -2.013 -26.023 1.00 0.00 84 GLU A CA 4
ATOM 7206 C C . GLU A 1 84 ? 11.499 -2.518 -25.882 1.00 0.00 84 GLU A C 4
ATOM 7207 O O . GLU A 1 84 ? 11.267 -3.726 -25.774 1.00 0.00 84 GLU A O 4
ATOM 7219 N N . ILE A 1 85 ? 10.548 -1.594 -25.861 1.00 0.00 85 ILE A N 4
ATOM 7220 C CA . ILE A 1 85 ? 9.138 -1.946 -25.810 1.00 0.00 85 ILE A CA 4
ATOM 7221 C C . ILE A 1 85 ? 8.435 -1.454 -27.074 1.00 0.00 85 ILE A C 4
ATOM 7222 O O . ILE A 1 85 ? 8.274 -0.250 -27.271 1.00 0.00 85 ILE A O 4
ATOM 7238 N N . PRO A 1 86 ? 8.036 -2.381 -27.958 1.00 0.00 86 PRO A N 4
ATOM 7239 C CA . PRO A 1 86 ? 7.337 -2.041 -29.204 1.00 0.00 86 PRO A CA 4
ATOM 7240 C C . PRO A 1 86 ? 5.954 -1.439 -28.936 1.00 0.00 86 PRO A C 4
ATOM 7241 O O . PRO A 1 86 ? 5.330 -1.733 -27.915 1.00 0.00 86 PRO A O 4
ATOM 7252 N N . PRO A 1 87 ? 5.450 -0.610 -29.868 1.00 0.00 87 PRO A N 4
ATOM 7253 C CA . PRO A 1 87 ? 4.216 0.170 -29.677 1.00 0.00 87 PRO A CA 4
ATOM 7254 C C . PRO A 1 87 ? 2.999 -0.679 -29.303 1.00 0.00 87 PRO A C 4
ATOM 7255 O O . PRO A 1 87 ? 2.250 -0.331 -28.394 1.00 0.00 87 PRO A O 4
ATOM 7266 N N . LYS A 1 88 ? 2.801 -1.794 -29.988 1.00 0.00 88 LYS A N 4
ATOM 7267 C CA . LYS A 1 88 ? 1.615 -2.608 -29.746 1.00 0.00 88 LYS A CA 4
ATOM 7268 C C . LYS A 1 88 ? 1.837 -3.620 -28.617 1.00 0.00 88 LYS A C 4
ATOM 7269 O O . LYS A 1 88 ? 0.969 -4.438 -28.321 1.00 0.00 88 LYS A O 4
ATOM 7288 N N . ARG A 1 89 ? 3.002 -3.547 -27.987 1.00 0.00 89 ARG A N 4
ATOM 7289 C CA . ARG A 1 89 ? 3.278 -4.314 -26.775 1.00 0.00 89 ARG A CA 4
ATOM 7290 C C . ARG A 1 89 ? 3.337 -3.361 -25.588 1.00 0.00 89 ARG A C 4
ATOM 7291 O O . ARG A 1 89 ? 3.534 -3.763 -24.446 1.00 0.00 89 ARG A O 4
ATOM 7312 N N . TRP A 1 90 ? 3.194 -2.081 -25.893 1.00 0.00 90 TRP A N 4
ATOM 7313 C CA . TRP A 1 90 ? 3.141 -1.037 -24.884 1.00 0.00 90 TRP A CA 4
ATOM 7314 C C . TRP A 1 90 ? 1.818 -1.083 -24.124 1.00 0.00 90 TRP A C 4
ATOM 7315 O O . TRP A 1 90 ? 1.750 -0.688 -22.969 1.00 0.00 90 TRP A O 4
ATOM 7336 N N . LEU A 1 91 ? 0.777 -1.578 -24.782 1.00 0.00 91 LEU A N 4
ATOM 7337 C CA . LEU A 1 91 ? -0.568 -1.599 -24.206 1.00 0.00 91 LEU A CA 4
ATOM 7338 C C . LEU A 1 91 ? -0.626 -2.417 -22.920 1.00 0.00 91 LEU A C 4
ATOM 7339 O O . LEU A 1 91 ? -1.084 -1.928 -21.885 1.00 0.00 91 LEU A O 4
ATOM 7355 N N . ASP A 1 92 ? -0.155 -3.654 -22.981 1.00 0.00 92 ASP A N 4
ATOM 7356 C CA . ASP A 1 92 ? -0.167 -4.532 -21.815 1.00 0.00 92 ASP A CA 4
ATOM 7357 C C . ASP A 1 92 ? 0.818 -4.038 -20.759 1.00 0.00 92 ASP A C 4
ATOM 7358 O O . ASP A 1 92 ? 0.606 -4.228 -19.556 1.00 0.00 92 ASP A O 4
ATOM 7367 N N . PHE A 1 93 ? 1.875 -3.380 -21.213 1.00 0.00 93 PHE A N 4
ATOM 7368 C CA . PHE A 1 93 ? 2.858 -2.797 -20.316 1.00 0.00 93 PHE A CA 4
ATOM 7369 C C . PHE A 1 93 ? 2.267 -1.579 -19.601 1.00 0.00 93 PHE A C 4
ATOM 7370 O O . PHE A 1 93 ? 2.440 -1.404 -18.390 1.00 0.00 93 PHE A O 4
ATOM 7387 N N . TYR A 1 94 ? 1.553 -0.755 -20.358 1.00 0.00 94 TYR A N 4
ATOM 7388 C CA . TYR A 1 94 ? 0.907 0.436 -19.820 1.00 0.00 94 TYR A CA 4
ATOM 7389 C C . TYR A 1 94 ? -0.176 0.060 -18.818 1.00 0.00 94 TYR A C 4
ATOM 7390 O O . TYR A 1 94 ? -0.279 0.666 -17.748 1.00 0.00 94 TYR A O 4
ATOM 7408 N N . ALA A 1 95 ? -0.979 -0.941 -19.169 1.00 0.00 95 ALA A N 4
ATOM 7409 C CA . ALA A 1 95 ? -2.045 -1.417 -18.295 1.00 0.00 95 ALA A CA 4
ATOM 7410 C C . ALA A 1 95 ? -1.485 -1.856 -16.947 1.00 0.00 95 ALA A C 4
ATOM 7411 O O . ALA A 1 95 ? -2.085 -1.612 -15.900 1.00 0.00 95 ALA A O 4
ATOM 7418 N N . ALA A 1 96 ? -0.319 -2.484 -16.983 1.00 0.00 96 ALA A N 4
ATOM 7419 C CA . ALA A 1 96 ? 0.343 -2.940 -15.772 1.00 0.00 96 ALA A CA 4
ATOM 7420 C C . ALA A 1 96 ? 0.806 -1.766 -14.916 1.00 0.00 96 ALA A C 4
ATOM 7421 O O . ALA A 1 96 ? 0.589 -1.743 -13.704 1.00 0.00 96 ALA A O 4
ATOM 7428 N N . MET A 1 97 ? 1.429 -0.783 -15.554 1.00 0.00 97 MET A N 4
ATOM 7429 C CA . MET A 1 97 ? 2.025 0.337 -14.833 1.00 0.00 97 MET A CA 4
ATOM 7430 C C . MET A 1 97 ? 0.980 1.333 -14.337 1.00 0.00 97 MET A C 4
ATOM 7431 O O . MET A 1 97 ? 1.163 1.940 -13.285 1.00 0.00 97 MET A O 4
ATOM 7445 N N . THR A 1 98 ? -0.108 1.510 -15.073 1.00 0.00 98 THR A N 4
ATOM 7446 C CA . THR A 1 98 ? -1.124 2.478 -14.676 1.00 0.00 98 THR A CA 4
ATOM 7447 C C . THR A 1 98 ? -1.793 2.048 -13.371 1.00 0.00 98 THR A C 4
ATOM 7448 O O . THR A 1 98 ? -2.185 2.890 -12.563 1.00 0.00 98 THR A O 4
ATOM 7459 N N . GLU A 1 99 ? -1.890 0.741 -13.148 1.00 0.00 99 GLU A N 4
ATOM 7460 C CA . GLU A 1 99 ? -2.319 0.244 -11.856 1.00 0.00 99 GLU A CA 4
ATOM 7461 C C . GLU A 1 99 ? -1.176 0.391 -10.860 1.00 0.00 99 GLU A C 4
ATOM 7462 O O . GLU A 1 99 ? -1.328 1.006 -9.810 1.00 0.00 99 GLU A O 4
ATOM 7474 N N . PHE A 1 100 ? -0.015 -0.135 -11.238 1.00 0.00 100 PHE A N 4
ATOM 7475 C CA . PHE A 1 100 ? 1.152 -0.196 -10.361 1.00 0.00 100 PHE A CA 4
ATOM 7476 C C . PHE A 1 100 ? 1.540 1.180 -9.811 1.00 0.00 100 PHE A C 4
ATOM 7477 O O . PHE A 1 100 ? 1.568 1.377 -8.599 1.00 0.00 100 PHE A O 4
ATOM 7494 N N . LEU A 1 101 ? 1.813 2.137 -10.693 1.00 0.00 101 LEU A N 4
ATOM 7495 C CA . LEU A 1 101 ? 2.268 3.455 -10.255 1.00 0.00 101 LEU A CA 4
ATOM 7496 C C . LEU A 1 101 ? 1.102 4.295 -9.761 1.00 0.00 101 LEU A C 4
ATOM 7497 O O . LEU A 1 101 ? 1.253 5.081 -8.831 1.00 0.00 101 LEU A O 4
ATOM 7513 N N . GLY A 1 102 ? -0.066 4.115 -10.367 1.00 0.00 102 GLY A N 4
ATOM 7514 C CA . GLY A 1 102 ? -1.220 4.895 -9.968 1.00 0.00 102 GLY A CA 4
ATOM 7515 C C . GLY A 1 102 ? -1.714 4.520 -8.583 1.00 0.00 102 GLY A C 4
ATOM 7516 O O . GLY A 1 102 ? -2.386 5.307 -7.921 1.00 0.00 102 GLY A O 4
ATOM 7520 N N . LEU A 1 103 ? -1.387 3.311 -8.147 1.00 0.00 103 LEU A N 4
ATOM 7521 C CA . LEU A 1 103 ? -1.666 2.899 -6.768 1.00 0.00 103 LEU A CA 4
ATOM 7522 C C . LEU A 1 103 ? -0.747 3.633 -5.793 1.00 0.00 103 LEU A C 4
ATOM 7523 O O . LEU A 1 103 ? -1.042 3.740 -4.602 1.00 0.00 103 LEU A O 4
ATOM 7539 N N . PHE A 1 104 ? 0.361 4.142 -6.310 1.00 0.00 104 PHE A N 4
ATOM 7540 C CA . PHE A 1 104 ? 1.384 4.766 -5.483 1.00 0.00 104 PHE A CA 4
ATOM 7541 C C . PHE A 1 104 ? 1.325 6.293 -5.568 1.00 0.00 104 PHE A C 4
ATOM 7542 O O . PHE A 1 104 ? 2.124 6.984 -4.933 1.00 0.00 104 PHE A O 4
ATOM 7559 N N . VAL A 1 105 ? 0.382 6.814 -6.347 1.00 0.00 105 VAL A N 4
ATOM 7560 C CA . VAL A 1 105 ? 0.265 8.258 -6.550 1.00 0.00 105 VAL A CA 4
ATOM 7561 C C . VAL A 1 105 ? -0.946 8.825 -5.823 1.00 0.00 105 VAL A C 4
ATOM 7562 O O . VAL A 1 105 ? -1.807 8.079 -5.352 1.00 0.00 105 VAL A O 4
ATOM 7575 N N . ASP A 1 106 ? -1.014 10.148 -5.744 1.00 0.00 106 ASP A N 4
ATOM 7576 C CA . ASP A 1 106 ? -2.094 10.805 -5.023 1.00 0.00 106 ASP A CA 4
ATOM 7577 C C . ASP A 1 106 ? -2.992 11.605 -5.961 1.00 0.00 106 ASP A C 4
ATOM 7578 O O . ASP A 1 106 ? -2.777 12.794 -6.172 1.00 0.00 106 ASP A O 4
ATOM 7587 N N . GLU A 1 107 ? -3.925 10.892 -6.581 1.00 0.00 107 GLU A N 4
ATOM 7588 C CA . GLU A 1 107 ? -5.097 11.466 -7.269 1.00 0.00 107 GLU A CA 4
ATOM 7589 C C . GLU A 1 107 ? -4.771 12.534 -8.320 1.00 0.00 107 GLU A C 4
ATOM 7590 O O . GLU A 1 107 ? -4.787 12.247 -9.509 1.00 0.00 107 GLU A O 4
ATOM 7602 N N . LYS A 1 108 ? -4.511 13.773 -7.906 1.00 0.00 108 LYS A N 4
ATOM 7603 C CA . LYS A 1 108 ? -4.288 14.847 -8.871 1.00 0.00 108 LYS A CA 4
ATOM 7604 C C . LYS A 1 108 ? -2.937 14.695 -9.556 1.00 0.00 108 LYS A C 4
ATOM 7605 O O . LYS A 1 108 ? -2.648 15.368 -10.544 1.00 0.00 108 LYS A O 4
ATOM 7624 N N . LYS A 1 109 ? -2.120 13.792 -9.041 1.00 0.00 109 LYS A N 4
ATOM 7625 C CA . LYS A 1 109 ? -0.869 13.438 -9.697 1.00 0.00 109 LYS A CA 4
ATOM 7626 C C . LYS A 1 109 ? -1.145 12.386 -10.774 1.00 0.00 109 LYS A C 4
ATOM 7627 O O . LYS A 1 109 ? -0.233 11.847 -11.394 1.00 0.00 109 LYS A O 4
ATOM 7646 N N . LEU A 1 110 ? -2.432 12.106 -10.969 1.00 0.00 110 LEU A N 4
ATOM 7647 C CA . LEU A 1 110 ? -2.907 11.216 -12.023 1.00 0.00 110 LEU A CA 4
ATOM 7648 C C . LEU A 1 110 ? -3.423 12.023 -13.213 1.00 0.00 110 LEU A C 4
ATOM 7649 O O . LEU A 1 110 ? 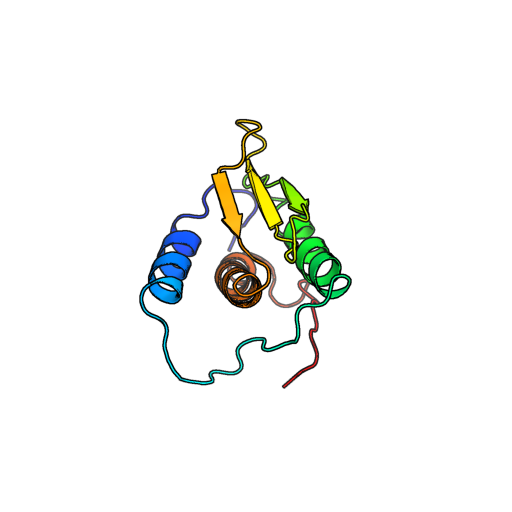-3.846 11.452 -14.218 1.00 0.00 110 LEU A O 4
ATOM 7665 N N . GLU A 1 111 ? -3.402 13.354 -13.072 1.00 0.00 111 GLU A N 4
ATOM 7666 C CA . GLU A 1 111 ? -3.862 14.278 -14.088 1.00 0.00 111 GLU A CA 4
ATOM 7667 C C . GLU A 1 111 ? -5.359 14.131 -14.428 1.00 0.00 111 GLU A C 4
ATOM 7668 O O . GLU A 1 111 ? -5.918 14.953 -15.152 1.00 0.00 111 GLU A O 4
ATOM 7680 N N . HIS A 1 112 ? -6.034 13.124 -13.884 1.00 0.00 112 HIS A N 4
ATOM 7681 C CA . HIS A 1 112 ? -7.443 12.919 -14.217 1.00 0.00 112 HIS A CA 4
ATOM 7682 C C . HIS A 1 112 ? -8.358 13.796 -13.353 1.00 0.00 112 HIS A C 4
ATOM 7683 O O . HIS A 1 112 ? -9.342 13.328 -12.777 1.00 0.00 112 HIS A O 4
ATOM 7697 N N . HIS A 1 113 ? -8.018 15.083 -13.297 1.00 0.00 113 HIS A N 4
ATOM 7698 C CA . HIS A 1 113 ? -8.774 16.077 -12.538 1.00 0.00 113 HIS A CA 4
ATOM 7699 C C . HIS A 1 113 ? -8.808 15.747 -11.051 1.00 0.00 113 HIS A C 4
ATOM 7700 O O . HIS A 1 113 ? -7.831 15.968 -10.336 1.00 0.00 113 HIS A O 4
ATOM 7714 N N . HIS A 1 114 ? -9.925 15.205 -10.591 1.00 0.00 114 HIS A N 4
ATOM 7715 C CA . HIS A 1 114 ? -10.090 14.877 -9.185 1.00 0.00 114 HIS A CA 4
ATOM 7716 C C . HIS A 1 114 ? -10.767 13.520 -9.051 1.00 0.00 114 HIS A C 4
ATOM 7717 O O . HIS A 1 114 ? -10.375 12.701 -8.227 1.00 0.00 114 HIS A O 4
ATOM 7731 N N . HIS A 1 115 ? -11.792 13.301 -9.866 1.00 0.00 115 HIS A N 4
ATOM 7732 C CA . HIS A 1 115 ? -12.460 12.004 -9.963 1.00 0.00 115 HIS A CA 4
ATOM 7733 C C . HIS A 1 115 ? -13.114 11.858 -11.329 1.00 0.00 115 HIS A C 4
ATOM 7734 O O . HIS A 1 115 ? -13.318 12.849 -12.033 1.00 0.00 115 HIS A O 4
ATOM 7748 N N . HIS A 1 116 ? -13.429 10.628 -11.711 1.00 0.00 116 HIS A N 4
ATOM 7749 C CA . HIS A 1 116 ? -14.113 10.381 -12.974 1.00 0.00 116 HIS A CA 4
ATOM 7750 C C . HIS A 1 116 ? -15.419 9.643 -12.728 1.00 0.00 116 HIS A C 4
ATOM 7751 O O . HIS A 1 116 ? -15.670 9.157 -11.622 1.00 0.00 116 HIS A O 4
ATOM 7765 N N . HIS A 1 117 ? -16.235 9.553 -13.760 1.00 0.00 117 HIS A N 4
ATOM 7766 C CA . HIS A 1 117 ? -17.450 8.765 -13.705 1.00 0.00 117 HIS A CA 4
ATOM 7767 C C . HIS A 1 117 ? -17.459 7.802 -14.888 1.00 0.00 117 HIS A C 4
ATOM 7781 N N . LEU A 1 1 ? 2.166 0.015 1.315 1.00 0.00 1 LEU A N 5
ATOM 7782 C CA . LEU A 1 1 ? 3.247 0.139 0.310 1.00 0.00 1 LEU A CA 5
ATOM 7783 C C . LEU A 1 1 ? 3.738 1.577 0.244 1.00 0.00 1 LEU A C 5
ATOM 7784 O O . LEU A 1 1 ? 2.945 2.515 0.338 1.00 0.00 1 LEU A O 5
ATOM 7799 N N . ASN A 1 2 ? 5.044 1.751 0.090 1.00 0.00 2 ASN A N 5
ATOM 7800 C CA . ASN A 1 2 ? 5.634 3.076 0.033 1.00 0.00 2 ASN A CA 5
ATOM 7801 C C . ASN A 1 2 ? 6.325 3.297 -1.308 1.00 0.00 2 ASN A C 5
ATOM 7802 O O . ASN A 1 2 ? 7.271 2.586 -1.659 1.00 0.00 2 ASN A O 5
ATOM 7813 N N . ILE A 1 3 ? 5.850 4.286 -2.053 1.00 0.00 3 ILE A N 5
ATOM 7814 C CA . ILE A 1 3 ? 6.413 4.603 -3.359 1.00 0.00 3 ILE A CA 5
ATOM 7815 C C . ILE A 1 3 ? 7.781 5.278 -3.217 1.00 0.00 3 ILE A C 5
ATOM 7816 O O . ILE A 1 3 ? 8.655 5.123 -4.072 1.00 0.00 3 ILE A O 5
ATOM 7832 N N . GLU A 1 4 ? 7.982 5.975 -2.101 1.00 0.00 4 GLU A N 5
ATOM 7833 C CA . GLU A 1 4 ? 9.214 6.723 -1.866 1.00 0.00 4 GLU A CA 5
ATOM 7834 C C . GLU A 1 4 ? 10.350 5.782 -1.480 1.00 0.00 4 GLU A C 5
ATOM 7835 O O . GLU A 1 4 ? 11.464 6.224 -1.194 1.00 0.00 4 GLU A O 5
ATOM 7847 N N . ARG A 1 5 ? 10.055 4.488 -1.443 1.00 0.00 5 ARG A N 5
ATOM 7848 C CA . ARG A 1 5 ? 11.041 3.483 -1.070 1.00 0.00 5 ARG A CA 5
ATOM 7849 C C . ARG A 1 5 ? 10.995 2.310 -2.045 1.00 0.00 5 ARG A C 5
ATOM 7850 O O . ARG A 1 5 ? 11.620 1.279 -1.815 1.00 0.00 5 ARG A O 5
ATOM 7871 N N . LEU A 1 6 ? 10.262 2.488 -3.141 1.00 0.00 6 LEU A N 5
ATOM 7872 C CA . LEU A 1 6 ? 10.044 1.416 -4.113 1.00 0.00 6 LEU A CA 5
ATOM 7873 C C . LEU A 1 6 ? 11.358 0.964 -4.755 1.00 0.00 6 LEU A C 5
ATOM 7874 O O . LEU A 1 6 ? 11.755 -0.186 -4.605 1.00 0.00 6 LEU A O 5
ATOM 7890 N N . THR A 1 7 ? 11.993 1.889 -5.484 1.00 0.00 7 THR A N 5
ATOM 7891 C CA . THR A 1 7 ? 13.303 1.689 -6.138 1.00 0.00 7 THR A CA 5
ATOM 7892 C C . THR A 1 7 ? 13.393 0.401 -6.973 1.00 0.00 7 THR A C 5
ATOM 7893 O O . THR A 1 7 ? 14.489 -0.092 -7.247 1.00 0.00 7 THR A O 5
ATOM 7904 N N . THR A 1 8 ? 12.254 -0.119 -7.414 1.00 0.00 8 THR A N 5
ATOM 7905 C CA . THR A 1 8 ? 12.245 -1.275 -8.297 1.00 0.00 8 THR A CA 5
ATOM 7906 C C . THR A 1 8 ? 10.901 -1.412 -9.003 1.00 0.00 8 THR A C 5
ATOM 7907 O O . THR A 1 8 ? 9.841 -1.238 -8.397 1.00 0.00 8 THR A O 5
ATOM 7918 N N . LEU A 1 9 ? 10.951 -1.688 -10.295 1.00 0.00 9 LEU A N 5
ATOM 7919 C CA . LEU A 1 9 ? 9.745 -1.944 -11.067 1.00 0.00 9 LEU A CA 5
ATOM 7920 C C . LEU A 1 9 ? 9.650 -3.421 -11.419 1.00 0.00 9 LEU A C 5
ATOM 7921 O O . LEU A 1 9 ? 9.022 -3.799 -12.408 1.00 0.00 9 LEU A O 5
ATOM 7937 N N . GLN A 1 10 ? 10.268 -4.254 -10.588 1.00 0.00 10 GLN A N 5
ATOM 7938 C CA . GLN A 1 10 ? 10.239 -5.702 -10.774 1.00 0.00 10 GLN A CA 5
ATOM 7939 C C . GLN A 1 10 ? 8.804 -6.241 -10.901 1.00 0.00 10 GLN A C 5
ATOM 7940 O O . GLN A 1 10 ? 8.528 -7.013 -11.820 1.00 0.00 10 GLN A O 5
ATOM 7954 N N . PRO A 1 11 ? 7.862 -5.860 -9.997 1.00 0.00 11 PRO A N 5
ATOM 7955 C CA . PRO A 1 11 ? 6.459 -6.288 -10.109 1.00 0.00 11 PRO A CA 5
ATOM 7956 C C . PRO A 1 11 ? 5.828 -5.856 -11.431 1.00 0.00 11 PRO A C 5
ATOM 7957 O O . PRO A 1 11 ? 4.945 -6.529 -11.964 1.00 0.00 11 PRO A O 5
ATOM 7968 N N . VAL A 1 12 ? 6.303 -4.737 -11.963 1.00 0.00 12 VAL A N 5
ATOM 7969 C CA . VAL A 1 12 ? 5.791 -4.210 -13.216 1.00 0.00 12 VAL A CA 5
ATOM 7970 C C . VAL A 1 12 ? 6.305 -5.043 -14.386 1.00 0.00 12 VAL A C 5
ATOM 7971 O O . VAL A 1 12 ? 5.540 -5.424 -15.271 1.00 0.00 12 VAL A O 5
ATOM 7984 N N . TRP A 1 13 ? 7.601 -5.334 -14.374 1.00 0.00 13 TRP A N 5
ATOM 7985 C CA . TRP A 1 13 ? 8.195 -6.201 -15.385 1.00 0.00 13 TRP A CA 5
ATOM 7986 C C . TRP A 1 13 ? 7.602 -7.601 -15.299 1.00 0.00 13 TRP A C 5
ATOM 7987 O O . TRP A 1 13 ? 7.421 -8.277 -16.312 1.00 0.00 13 TRP A O 5
ATOM 8008 N N . ASP A 1 14 ? 7.303 -8.024 -14.078 1.00 0.00 14 ASP A N 5
ATOM 8009 C CA . ASP A 1 14 ? 6.645 -9.302 -13.841 1.00 0.00 14 ASP A CA 5
ATOM 8010 C C . ASP A 1 14 ? 5.311 -9.346 -14.571 1.00 0.00 14 ASP A C 5
ATOM 8011 O O . ASP A 1 14 ? 4.983 -10.325 -15.240 1.00 0.00 14 ASP A O 5
ATOM 8020 N N . ARG A 1 15 ? 4.554 -8.263 -14.453 1.00 0.00 15 ARG A N 5
ATOM 8021 C CA . ARG A 1 15 ? 3.291 -8.125 -15.162 1.00 0.00 15 ARG A CA 5
ATOM 8022 C C . ARG A 1 15 ? 3.510 -8.075 -16.668 1.00 0.00 15 ARG A C 5
ATOM 8023 O O . ARG A 1 15 ? 2.734 -8.631 -17.426 1.00 0.00 15 ARG A O 5
ATOM 8044 N N . TYR A 1 16 ? 4.571 -7.400 -17.088 1.00 0.00 16 TYR A N 5
ATOM 8045 C CA . TYR A 1 16 ? 4.889 -7.250 -18.507 1.00 0.00 16 TYR A CA 5
ATOM 8046 C C . TYR A 1 16 ? 5.146 -8.603 -19.151 1.00 0.00 16 TYR A C 5
ATOM 8047 O O . TYR A 1 16 ? 4.658 -8.880 -20.244 1.00 0.00 16 TYR A O 5
ATOM 8065 N N . ASP A 1 17 ? 5.894 -9.448 -18.464 1.00 0.00 17 ASP A N 5
ATOM 8066 C CA . ASP A 1 17 ? 6.169 -10.783 -18.967 1.00 0.00 17 ASP A CA 5
ATOM 8067 C C . ASP A 1 17 ? 4.914 -11.653 -18.937 1.00 0.00 17 ASP A C 5
ATOM 8068 O O . ASP A 1 17 ? 4.656 -12.392 -19.881 1.00 0.00 17 ASP A O 5
ATOM 8077 N N . THR A 1 18 ? 4.119 -11.538 -17.875 1.00 0.00 18 THR A N 5
ATOM 8078 C CA . THR A 1 18 ? 2.929 -12.371 -17.716 1.00 0.00 18 THR A CA 5
ATOM 8079 C C . THR A 1 18 ? 1.775 -11.914 -18.617 1.00 0.00 18 THR A C 5
ATOM 8080 O O . THR A 1 18 ? 1.064 -12.740 -19.191 1.00 0.00 18 THR A O 5
ATOM 8091 N N . GLN A 1 19 ? 1.595 -10.603 -18.747 1.00 0.00 19 GLN A N 5
ATOM 8092 C CA . GLN A 1 19 ? 0.555 -10.036 -19.600 1.00 0.00 19 GLN A CA 5
ATOM 8093 C C . GLN A 1 19 ? 0.757 -10.489 -21.037 1.00 0.00 19 GLN A C 5
ATOM 8094 O O . GLN A 1 19 ? -0.198 -10.736 -21.771 1.00 0.00 19 GLN A O 5
ATOM 8108 N N . ILE A 1 20 ? 2.021 -10.597 -21.415 1.00 0.00 20 ILE A N 5
ATOM 8109 C CA . ILE A 1 20 ? 2.422 -11.056 -22.735 1.00 0.00 20 ILE A CA 5
ATOM 8110 C C . ILE A 1 20 ? 1.795 -12.421 -23.083 1.00 0.00 20 ILE A C 5
ATOM 8111 O O . ILE A 1 20 ? 1.634 -12.759 -24.257 1.00 0.00 20 ILE A O 5
ATOM 8127 N N . HIS A 1 21 ? 1.390 -13.168 -22.057 1.00 0.00 21 HIS A N 5
ATOM 8128 C CA . HIS A 1 21 ? 0.754 -14.475 -22.250 1.00 0.00 21 HIS A CA 5
ATOM 8129 C C . HIS A 1 21 ? -0.720 -14.316 -22.634 1.00 0.00 21 HIS A C 5
ATOM 8130 O O . HIS A 1 21 ? -1.380 -15.284 -23.013 1.00 0.00 21 HIS A O 5
ATOM 8144 N N . ASN A 1 22 ? -1.235 -13.097 -22.528 1.00 0.00 22 ASN A N 5
ATOM 8145 C CA . ASN A 1 22 ? -2.649 -12.835 -22.772 1.00 0.00 22 ASN A CA 5
ATOM 8146 C C . ASN A 1 22 ? -2.828 -11.734 -23.816 1.00 0.00 22 ASN A C 5
ATOM 8147 O O . ASN A 1 22 ? -3.135 -12.014 -24.975 1.00 0.00 22 ASN A O 5
ATOM 8158 N N . GLN A 1 23 ? -2.613 -10.485 -23.392 1.00 0.00 23 GLN A N 5
ATOM 8159 C CA . GLN A 1 23 ? -2.744 -9.313 -24.266 1.00 0.00 23 GLN A CA 5
ATOM 8160 C C . GLN A 1 23 ? -4.150 -9.201 -24.852 1.00 0.00 23 GLN A C 5
ATOM 8161 O O . GLN A 1 23 ? -4.328 -8.723 -25.974 1.00 0.00 23 GLN A O 5
ATOM 8175 N N . LYS A 1 24 ? -5.146 -9.623 -24.088 1.00 0.00 24 LYS A N 5
ATOM 8176 C CA . LYS A 1 24 ? -6.524 -9.600 -24.555 1.00 0.00 24 LYS A CA 5
ATOM 8177 C C . LYS A 1 24 ? -7.386 -8.725 -23.654 1.00 0.00 24 LYS A C 5
ATOM 8178 O O . LYS A 1 24 ? -7.508 -8.985 -22.454 1.00 0.00 24 LYS A O 5
ATOM 8197 N N . ASP A 1 25 ? -7.961 -7.676 -24.232 1.00 0.00 25 ASP A N 5
ATOM 8198 C CA . ASP A 1 25 ? -8.857 -6.786 -23.497 1.00 0.00 25 ASP A CA 5
ATOM 8199 C C . ASP A 1 25 ? -10.251 -7.400 -23.451 1.00 0.00 25 ASP A C 5
ATOM 8200 O O . ASP A 1 25 ? -11.006 -7.201 -22.500 1.00 0.00 25 ASP A O 5
ATOM 8209 N N . ASN A 1 26 ? -10.572 -8.136 -24.511 1.00 0.00 26 ASN A N 5
ATOM 8210 C CA . ASN A 1 26 ? -11.788 -8.941 -24.595 1.00 0.00 26 ASN A CA 5
ATOM 8211 C C . ASN A 1 26 ? -13.062 -8.095 -24.574 1.00 0.00 26 ASN A C 5
ATOM 8212 O O . ASN A 1 26 ? -13.732 -7.990 -23.543 1.00 0.00 26 ASN A O 5
ATOM 8223 N N . ASP A 1 27 ? -13.340 -7.441 -25.707 1.00 0.00 27 ASP A N 5
ATOM 8224 C CA . ASP A 1 27 ? -14.678 -6.905 -26.024 1.00 0.00 27 ASP A CA 5
ATOM 8225 C C . ASP A 1 27 ? -15.098 -5.676 -25.204 1.00 0.00 27 ASP A C 5
ATOM 8226 O O . ASP A 1 27 ? -15.916 -4.880 -25.664 1.00 0.00 27 ASP A O 5
ATOM 8235 N N . ASN A 1 28 ? -14.529 -5.499 -24.021 1.00 0.00 28 ASN A N 5
ATOM 8236 C CA . ASN A 1 28 ? -15.049 -4.519 -23.062 1.00 0.00 28 ASN A CA 5
ATOM 8237 C C . ASN A 1 28 ? -14.674 -3.084 -23.432 1.00 0.00 28 ASN A C 5
ATOM 8238 O O . ASN A 1 28 ? -14.942 -2.154 -22.671 1.00 0.00 28 ASN A O 5
ATOM 8249 N N . GLU A 1 29 ? -14.058 -2.916 -24.600 1.00 0.00 29 GLU A N 5
ATOM 8250 C CA . GLU A 1 29 ? -13.754 -1.597 -25.157 1.00 0.00 29 GLU A CA 5
ATOM 8251 C C . GLU A 1 29 ? -12.902 -0.746 -24.217 1.00 0.00 29 GLU A C 5
ATOM 8252 O O . GLU A 1 29 ? -13.380 0.229 -23.631 1.00 0.00 29 GLU A O 5
ATOM 8264 N N . VAL A 1 30 ? -11.648 -1.126 -24.068 1.00 0.00 30 VAL A N 5
ATOM 8265 C CA . VAL A 1 30 ? -10.691 -0.342 -23.323 1.00 0.00 30 VAL A CA 5
ATOM 8266 C C . VAL A 1 30 ? -9.759 0.364 -24.303 1.00 0.00 30 VAL A C 5
ATOM 8267 O O . VAL A 1 30 ? -9.830 0.108 -25.507 1.00 0.00 30 VAL A O 5
ATOM 8280 N N . PRO A 1 31 ? -8.905 1.284 -23.829 1.00 0.00 31 PRO A N 5
ATOM 8281 C CA . PRO A 1 31 ? -7.854 1.869 -24.667 1.00 0.00 31 PRO A CA 5
ATOM 8282 C C . PRO A 1 31 ? -6.913 0.793 -25.216 1.00 0.00 31 PRO A C 5
ATOM 8283 O O . PRO A 1 31 ? -6.033 0.298 -24.509 1.00 0.00 31 PRO A O 5
ATOM 8294 N N . VAL A 1 32 ? -7.118 0.422 -26.473 1.00 0.00 32 VAL A N 5
ATOM 8295 C CA . VAL A 1 32 ? -6.392 -0.670 -27.083 1.00 0.00 32 VAL A CA 5
ATOM 8296 C C . VAL A 1 32 ? -6.382 -0.506 -28.590 1.00 0.00 32 VAL A C 5
ATOM 8297 O O . VAL A 1 32 ? -7.246 0.167 -29.155 1.00 0.00 32 VAL A O 5
ATOM 8310 N N . HIS A 1 33 ? -5.360 -1.078 -29.213 1.00 0.00 33 HIS A N 5
ATOM 8311 C CA . HIS A 1 33 ? -5.218 -1.102 -30.668 1.00 0.00 33 HIS A CA 5
ATOM 8312 C C . HIS A 1 33 ? -4.751 0.241 -31.223 1.00 0.00 33 HIS A C 5
ATOM 8313 O O . HIS A 1 33 ? -3.622 0.364 -31.697 1.00 0.00 33 HIS A O 5
ATOM 8327 N N . GLN A 1 34 ? -5.615 1.245 -31.152 1.00 0.00 34 GLN A N 5
ATOM 8328 C CA . GLN A 1 34 ? -5.331 2.533 -31.762 1.00 0.00 34 GLN A CA 5
ATOM 8329 C C . GLN A 1 34 ? -4.410 3.378 -30.888 1.00 0.00 34 GLN A C 5
ATOM 8330 O O . GLN A 1 34 ? -4.861 4.176 -30.066 1.00 0.00 34 GLN A O 5
ATOM 8344 N N . VAL A 1 35 ? -3.118 3.155 -31.052 1.00 0.00 35 VAL A N 5
ATOM 8345 C CA . VAL A 1 35 ? -2.101 3.972 -30.410 1.00 0.00 35 VAL A CA 5
ATOM 8346 C C . VAL A 1 35 ? -1.194 4.560 -31.481 1.00 0.00 35 VAL A C 5
ATOM 8347 O O . VAL A 1 35 ? -0.492 3.827 -32.182 1.00 0.00 35 VAL A O 5
ATOM 8360 N N . SER A 1 36 ? -1.238 5.871 -31.632 1.00 0.00 36 SER A N 5
ATOM 8361 C CA . SER A 1 36 ? -0.487 6.535 -32.683 1.00 0.00 36 SER A CA 5
ATOM 8362 C C . SER A 1 36 ? 0.761 7.211 -32.117 1.00 0.00 36 SER A C 5
ATOM 8363 O O . SER A 1 36 ? 1.008 7.170 -30.911 1.00 0.00 36 SER A O 5
ATOM 8371 N N . TYR A 1 37 ? 1.536 7.835 -33.004 1.00 0.00 37 TYR A N 5
ATOM 8372 C CA . TYR A 1 37 ? 2.759 8.544 -32.632 1.00 0.00 37 TYR A CA 5
ATOM 8373 C C . TYR A 1 37 ? 2.467 9.586 -31.553 1.00 0.00 37 TYR A C 5
ATOM 8374 O O . TYR A 1 37 ? 3.273 9.810 -30.649 1.00 0.00 37 TYR A O 5
ATOM 8392 N N . THR A 1 38 ? 1.296 10.201 -31.654 1.00 0.00 38 THR A N 5
ATOM 8393 C CA . THR A 1 38 ? 0.843 11.171 -30.675 1.00 0.00 38 THR A CA 5
ATOM 8394 C C . THR A 1 38 ? 0.695 10.538 -29.295 1.00 0.00 38 THR A C 5
ATOM 8395 O O . THR A 1 38 ? 1.209 11.062 -28.307 1.00 0.00 38 THR A O 5
ATOM 8406 N N . ASN A 1 39 ? 0.024 9.390 -29.241 1.00 0.00 39 ASN A N 5
ATOM 8407 C CA . ASN A 1 39 ? -0.292 8.733 -27.978 1.00 0.00 39 ASN A CA 5
ATOM 8408 C C . ASN A 1 39 ? 0.967 8.320 -27.237 1.00 0.00 39 ASN A C 5
ATOM 8409 O O . ASN A 1 39 ? 0.993 8.319 -26.006 1.00 0.00 39 ASN A O 5
ATOM 8420 N N . LEU A 1 40 ? 2.010 7.975 -27.983 1.00 0.00 40 LEU A N 5
ATOM 8421 C CA . LEU A 1 40 ? 3.302 7.683 -27.379 1.00 0.00 40 LEU A CA 5
ATOM 8422 C C . LEU A 1 40 ? 3.791 8.884 -26.584 1.00 0.00 40 LEU A C 5
ATOM 8423 O O . LEU A 1 40 ? 4.051 8.777 -25.390 1.00 0.00 40 LEU A O 5
ATOM 8439 N N . ALA A 1 41 ? 3.871 10.036 -27.242 1.00 0.00 41 ALA A N 5
ATOM 8440 C CA . ALA A 1 41 ? 4.337 11.258 -26.596 1.00 0.00 41 ALA A CA 5
ATOM 8441 C C . ALA A 1 41 ? 3.430 11.639 -25.430 1.00 0.00 41 ALA A C 5
ATOM 8442 O O . ALA A 1 41 ? 3.907 12.035 -24.365 1.00 0.00 41 ALA A O 5
ATOM 8449 N N . GLU A 1 42 ? 2.127 11.502 -25.642 1.00 0.00 42 GLU A N 5
ATOM 8450 C CA . GLU A 1 42 ? 1.128 11.809 -24.623 1.00 0.00 42 GLU A CA 5
ATOM 8451 C C . GLU A 1 42 ? 1.339 10.969 -23.363 1.00 0.00 42 GLU A C 5
ATOM 8452 O O . GLU A 1 42 ? 1.496 11.498 -22.262 1.00 0.00 42 GLU A O 5
ATOM 8464 N N . MET A 1 43 ? 1.356 9.656 -23.541 1.00 0.00 43 MET A N 5
ATOM 8465 C CA . MET A 1 43 ? 1.372 8.725 -22.419 1.00 0.00 43 MET A CA 5
ATOM 8466 C C . MET A 1 43 ? 2.763 8.576 -21.803 1.00 0.00 43 MET A C 5
ATOM 8467 O O . MET A 1 43 ? 2.878 8.361 -20.602 1.00 0.00 43 MET A O 5
ATOM 8481 N N . VAL A 1 44 ? 3.817 8.706 -22.606 1.00 0.00 44 VAL A N 5
ATOM 8482 C CA . VAL A 1 44 ? 5.179 8.623 -22.074 1.00 0.00 44 VAL A CA 5
ATOM 8483 C C . VAL A 1 44 ? 5.425 9.739 -21.058 1.00 0.00 44 VAL A C 5
ATOM 8484 O O . VAL A 1 44 ? 6.091 9.534 -20.041 1.00 0.00 44 VAL A O 5
ATOM 8497 N N . GLY A 1 45 ? 4.853 10.909 -21.320 1.00 0.00 45 GLY A N 5
ATOM 8498 C CA . GLY A 1 45 ? 4.964 12.011 -20.383 1.00 0.00 45 GLY A CA 5
ATOM 8499 C C . GLY A 1 45 ? 4.273 11.707 -19.068 1.00 0.00 45 GLY A C 5
ATOM 8500 O O . GLY A 1 45 ? 4.774 12.049 -17.994 1.00 0.00 45 GLY A O 5
ATOM 8504 N N . GLU A 1 46 ? 3.128 11.043 -19.150 1.00 0.00 46 GLU A N 5
ATOM 8505 C CA . GLU A 1 46 ? 2.371 10.672 -17.969 1.00 0.00 46 GLU A CA 5
ATOM 8506 C C . GLU A 1 46 ? 3.046 9.505 -17.247 1.00 0.00 46 GLU A C 5
ATOM 8507 O O . GLU A 1 46 ? 2.996 9.415 -16.020 1.00 0.00 46 GLU A O 5
ATOM 8519 N N . MET A 1 47 ? 3.708 8.645 -18.010 1.00 0.00 47 MET A N 5
ATOM 8520 C CA . MET A 1 47 ? 4.464 7.533 -17.443 1.00 0.00 47 MET A CA 5
ATOM 8521 C C . MET A 1 47 ? 5.619 8.044 -16.590 1.00 0.00 47 MET A C 5
ATOM 8522 O O . MET A 1 47 ? 5.894 7.509 -15.517 1.00 0.00 47 MET A O 5
ATOM 8536 N N . ASN A 1 48 ? 6.285 9.089 -17.068 1.00 0.00 48 ASN A N 5
ATOM 8537 C CA . ASN A 1 48 ? 7.388 9.698 -16.326 1.00 0.00 48 ASN A CA 5
ATOM 8538 C C . ASN A 1 48 ? 6.891 10.279 -15.007 1.00 0.00 48 ASN A C 5
ATOM 8539 O O . ASN A 1 48 ? 7.587 10.235 -13.996 1.00 0.00 48 ASN A O 5
ATOM 8550 N N . LYS A 1 49 ? 5.663 10.789 -15.010 1.00 0.00 49 LYS A N 5
ATOM 8551 C CA . LYS A 1 49 ? 5.089 11.384 -13.808 1.00 0.00 49 LYS A CA 5
ATOM 8552 C C . LYS A 1 49 ? 4.419 10.341 -12.924 1.00 0.00 49 LYS A C 5
ATOM 8553 O O . LYS A 1 49 ? 3.742 10.681 -11.953 1.00 0.00 49 LYS A O 5
ATOM 8572 N N . LEU A 1 50 ? 4.589 9.079 -13.269 1.00 0.00 50 LEU A N 5
ATOM 8573 C CA . LEU A 1 50 ? 4.149 7.991 -12.403 1.00 0.00 50 LEU A CA 5
ATOM 8574 C C . LEU A 1 50 ? 5.260 7.600 -11.431 1.00 0.00 50 LEU A C 5
ATOM 8575 O O . LEU A 1 50 ? 4.998 7.061 -10.357 1.00 0.00 50 LEU A O 5
ATOM 8591 N N . LEU A 1 51 ? 6.501 7.894 -11.809 1.00 0.00 51 LEU A N 5
ATOM 8592 C CA . LEU A 1 51 ? 7.661 7.522 -11.004 1.00 0.00 51 LEU A CA 5
ATOM 8593 C C . LEU A 1 51 ? 8.292 8.744 -10.349 1.00 0.00 51 LEU A C 5
ATOM 8594 O O . LEU A 1 51 ? 9.328 8.638 -9.691 1.00 0.00 51 LEU A O 5
ATOM 8610 N N . GLU A 1 52 ? 7.648 9.895 -10.517 1.00 0.00 52 GLU A N 5
ATOM 8611 C CA . GLU A 1 52 ? 8.168 11.166 -10.013 1.00 0.00 52 GLU A CA 5
ATOM 8612 C C . GLU A 1 52 ? 8.549 11.117 -8.523 1.00 0.00 52 GLU A C 5
ATOM 8613 O O . GLU A 1 52 ? 9.682 11.448 -8.178 1.00 0.00 52 GLU A O 5
ATOM 8625 N N . PRO A 1 53 ? 7.639 10.709 -7.612 1.00 0.00 53 PRO A N 5
ATOM 8626 C CA . PRO A 1 53 ? 7.925 10.710 -6.180 1.00 0.00 53 PRO A CA 5
ATOM 8627 C C . PRO A 1 53 ? 8.526 9.393 -5.684 1.00 0.00 53 PRO A C 5
ATOM 8628 O O . PRO A 1 53 ? 8.500 9.104 -4.486 1.00 0.00 53 PRO A O 5
ATOM 8639 N N . SER A 1 54 ? 9.075 8.598 -6.592 1.00 0.00 54 SER A N 5
ATOM 8640 C CA . SER A 1 54 ? 9.605 7.295 -6.223 1.00 0.00 54 SER A CA 5
ATOM 8641 C C . SER A 1 54 ? 11.133 7.310 -6.169 1.00 0.00 54 SER A C 5
ATOM 8642 O O . SER A 1 54 ? 11.765 8.368 -6.200 1.00 0.00 54 SER A O 5
ATOM 8650 N N . GLN A 1 55 ? 11.710 6.118 -6.075 1.00 0.00 55 GLN A N 5
ATOM 8651 C CA . GLN A 1 55 ? 13.156 5.947 -6.068 1.00 0.00 55 GLN A CA 5
ATOM 8652 C C . GLN A 1 55 ? 13.615 5.424 -7.423 1.00 0.00 55 GLN A C 5
ATOM 8653 O O . GLN A 1 55 ? 14.808 5.236 -7.659 1.00 0.00 55 GLN A O 5
ATOM 8667 N N . VAL A 1 56 ? 12.657 5.185 -8.309 1.00 0.00 56 VAL A N 5
ATOM 8668 C CA . VAL A 1 56 ? 12.937 4.539 -9.577 1.00 0.00 56 VAL A CA 5
ATOM 8669 C C . VAL A 1 56 ? 13.301 5.576 -10.629 1.00 0.00 56 VAL A C 5
ATOM 8670 O O . VAL A 1 56 ? 12.476 6.407 -11.005 1.00 0.00 56 VAL A O 5
ATOM 8683 N N . HIS A 1 57 ? 14.536 5.532 -11.095 1.00 0.00 57 HIS A N 5
ATOM 8684 C CA . HIS A 1 57 ? 14.995 6.484 -12.092 1.00 0.00 57 HIS A CA 5
ATOM 8685 C C . HIS A 1 57 ? 15.099 5.823 -13.456 1.00 0.00 57 HIS A C 5
ATOM 8686 O O . HIS A 1 57 ? 16.184 5.428 -13.893 1.00 0.00 57 HIS A O 5
ATOM 8700 N N . LEU A 1 58 ? 13.957 5.669 -14.112 1.00 0.00 58 LEU A N 5
ATOM 8701 C CA . LEU A 1 58 ? 13.918 5.107 -15.454 1.00 0.00 58 LEU A CA 5
ATOM 8702 C C . LEU A 1 58 ? 13.489 6.169 -16.454 1.00 0.00 58 LEU A C 5
ATOM 8703 O O . LEU A 1 58 ? 12.459 6.816 -16.281 1.00 0.00 58 LEU A O 5
ATOM 8719 N N . LYS A 1 59 ? 14.291 6.347 -17.486 1.00 0.00 59 LYS A N 5
ATOM 8720 C CA . LYS A 1 59 ? 14.019 7.343 -18.506 1.00 0.00 59 LYS A CA 5
ATOM 8721 C C . LYS A 1 59 ? 13.522 6.670 -19.776 1.00 0.00 59 LYS A C 5
ATOM 8722 O O . LYS A 1 59 ? 14.077 5.661 -20.211 1.00 0.00 59 LYS A O 5
ATOM 8741 N N . PHE A 1 60 ? 12.462 7.217 -20.346 1.00 0.00 60 PHE A N 5
ATOM 8742 C CA . PHE A 1 60 ? 11.837 6.631 -21.518 1.00 0.00 60 PHE A CA 5
ATOM 8743 C C . PHE A 1 60 ? 12.024 7.535 -22.728 1.00 0.00 60 PHE A C 5
ATOM 8744 O O . PHE A 1 60 ? 11.763 8.736 -22.661 1.00 0.00 60 PHE A O 5
ATOM 8761 N N . GLU A 1 61 ? 12.470 6.953 -23.828 1.00 0.00 61 GLU A N 5
ATOM 8762 C CA . GLU A 1 61 ? 12.684 7.693 -25.063 1.00 0.00 61 GLU A CA 5
ATOM 8763 C C . GLU A 1 61 ? 11.786 7.161 -26.168 1.00 0.00 61 GLU A C 5
ATOM 8764 O O . GLU A 1 61 ? 11.369 6.007 -26.131 1.00 0.00 61 GLU A O 5
ATOM 8776 N N . LEU A 1 62 ? 11.487 8.000 -27.141 1.00 0.00 62 LEU A N 5
ATOM 8777 C CA . LEU A 1 62 ? 10.768 7.560 -28.323 1.00 0.00 62 LEU A CA 5
ATOM 8778 C C . LEU A 1 62 ? 11.711 7.567 -29.512 1.00 0.00 62 LEU A C 5
ATOM 8779 O O . LEU A 1 62 ? 11.945 8.606 -30.130 1.00 0.00 62 LEU A O 5
ATOM 8795 N N . HIS A 1 63 ? 12.280 6.416 -29.815 1.00 0.00 63 HIS A N 5
ATOM 8796 C CA . HIS A 1 63 ? 13.231 6.330 -30.903 1.00 0.00 63 HIS A CA 5
ATOM 8797 C C . HIS A 1 63 ? 12.611 5.693 -32.125 1.00 0.00 63 HIS A C 5
ATOM 8798 O O . HIS A 1 63 ? 12.022 4.612 -32.061 1.00 0.00 63 HIS A O 5
ATOM 8812 N N . ASP A 1 64 ? 12.734 6.399 -33.227 1.00 0.00 64 ASP A N 5
ATOM 8813 C CA . ASP A 1 64 ? 12.263 5.929 -34.511 1.00 0.00 64 ASP A CA 5
ATOM 8814 C C . ASP A 1 64 ? 13.399 5.218 -35.234 1.00 0.00 64 ASP A C 5
ATOM 8815 O O . ASP A 1 64 ? 14.573 5.492 -34.977 1.00 0.00 64 ASP A O 5
ATOM 8824 N N . LYS A 1 65 ? 13.062 4.297 -36.118 1.00 0.00 65 LYS A N 5
ATOM 8825 C CA . LYS A 1 65 ? 14.079 3.549 -36.839 1.00 0.00 65 LYS A CA 5
ATOM 8826 C C . LYS A 1 65 ? 13.963 3.793 -38.338 1.00 0.00 65 LYS A C 5
ATOM 8827 O O . LYS A 1 65 ? 14.632 4.670 -38.883 1.00 0.00 65 LYS A O 5
ATOM 8846 N N . LEU A 1 66 ? 13.106 3.033 -39.001 1.00 0.00 66 LEU A N 5
ATOM 8847 C CA . LEU A 1 66 ? 12.868 3.226 -40.421 1.00 0.00 66 LEU A CA 5
ATOM 8848 C C . LEU A 1 66 ? 11.450 3.729 -40.629 1.00 0.00 66 LEU A C 5
ATOM 8849 O O . LEU A 1 66 ? 11.232 4.874 -41.027 1.00 0.00 66 LEU A O 5
ATOM 8865 N N . ASN A 1 67 ? 10.492 2.867 -40.347 1.00 0.00 67 ASN A N 5
ATOM 8866 C CA . ASN A 1 67 ? 9.086 3.245 -40.345 1.00 0.00 67 ASN A CA 5
ATOM 8867 C C . ASN A 1 67 ? 8.531 2.997 -38.947 1.00 0.00 67 ASN A C 5
ATOM 8868 O O . ASN A 1 67 ? 7.394 3.343 -38.617 1.00 0.00 67 ASN A O 5
ATOM 8879 N N . GLU A 1 68 ? 9.387 2.414 -38.124 1.00 0.00 68 GLU A N 5
ATOM 8880 C CA . GLU A 1 68 ? 9.035 1.992 -36.784 1.00 0.00 68 GLU A CA 5
ATOM 8881 C C . GLU A 1 68 ? 9.396 3.073 -35.778 1.00 0.00 68 GLU A C 5
ATOM 8882 O O . GLU A 1 68 ? 10.243 3.928 -36.041 1.00 0.00 68 GLU A O 5
ATOM 8894 N N . TYR A 1 69 ? 8.748 3.017 -34.630 1.00 0.00 69 TYR A N 5
ATOM 8895 C CA . TYR A 1 69 ? 9.038 3.902 -33.516 1.00 0.00 69 TYR A CA 5
ATOM 8896 C C . TYR A 1 69 ? 8.601 3.210 -32.235 1.00 0.00 69 TYR A C 5
ATOM 8897 O O . TYR A 1 69 ? 7.497 2.681 -32.169 1.00 0.00 69 TYR A O 5
ATOM 8915 N N . TYR A 1 70 ? 9.468 3.164 -31.238 1.00 0.00 70 TYR A N 5
ATOM 8916 C CA . TYR A 1 70 ? 9.156 2.442 -30.015 1.00 0.00 70 TYR A CA 5
ATOM 8917 C C . TYR A 1 70 ? 9.763 3.121 -28.794 1.00 0.00 70 TYR A C 5
ATOM 8918 O O . TYR A 1 70 ? 10.527 4.085 -28.915 1.00 0.00 70 TYR A O 5
ATOM 8936 N N . VAL A 1 71 ? 9.428 2.597 -27.626 1.00 0.00 71 VAL A N 5
ATOM 8937 C CA . VAL A 1 71 ? 9.860 3.172 -26.366 1.00 0.00 71 VAL A CA 5
ATOM 8938 C C . VAL A 1 71 ? 11.219 2.623 -25.953 1.00 0.00 71 VAL A C 5
ATOM 8939 O O . VAL A 1 71 ? 11.428 1.408 -25.887 1.00 0.00 71 VAL A O 5
ATOM 8952 N N . LYS A 1 72 ? 12.134 3.535 -25.694 1.00 0.00 72 LYS A N 5
ATOM 8953 C CA . LYS A 1 72 ? 13.476 3.201 -25.259 1.00 0.00 72 LYS A CA 5
ATOM 8954 C C . LYS A 1 72 ? 13.558 3.325 -23.744 1.00 0.00 72 LYS A C 5
ATOM 8955 O O . LYS A 1 72 ? 13.608 4.435 -23.220 1.00 0.00 72 LYS A O 5
ATOM 8974 N N . VAL A 1 73 ? 13.537 2.203 -23.041 1.00 0.00 73 VAL A N 5
ATOM 8975 C CA . VAL A 1 73 ? 13.619 2.241 -21.589 1.00 0.00 73 VAL A CA 5
ATOM 8976 C C . VAL A 1 73 ? 15.076 2.213 -21.149 1.00 0.00 73 VAL A C 5
ATOM 8977 O O . VAL A 1 73 ? 15.775 1.213 -21.335 1.00 0.00 73 VAL A O 5
ATOM 8990 N N . ILE A 1 74 ? 15.526 3.308 -20.558 1.00 0.00 74 ILE A N 5
ATOM 8991 C CA . ILE A 1 74 ? 16.908 3.435 -20.132 1.00 0.00 74 ILE A CA 5
ATOM 8992 C C . ILE A 1 74 ? 16.984 3.642 -18.630 1.00 0.00 74 ILE A C 5
ATOM 8993 O O . ILE A 1 74 ? 16.354 4.551 -18.084 1.00 0.00 74 ILE A O 5
ATOM 9009 N N . GLU A 1 75 ? 17.749 2.794 -17.966 1.00 0.00 75 GLU A N 5
ATOM 9010 C CA . GLU A 1 75 ? 17.947 2.909 -16.532 1.00 0.00 75 GLU A CA 5
ATOM 9011 C C . GLU A 1 75 ? 19.069 3.905 -16.251 1.00 0.00 75 GLU A C 5
ATOM 9012 O O . GLU A 1 75 ? 20.155 3.795 -16.820 1.00 0.00 75 GLU A O 5
ATOM 9024 N N . ASP A 1 76 ? 18.798 4.871 -15.380 1.00 0.00 76 ASP A N 5
ATOM 9025 C CA . ASP A 1 76 ? 19.747 5.952 -15.094 1.00 0.00 76 ASP A CA 5
ATOM 9026 C C . ASP A 1 76 ? 21.064 5.427 -14.524 1.00 0.00 76 ASP A C 5
ATOM 9027 O O . ASP A 1 76 ? 22.128 5.995 -14.775 1.00 0.00 76 ASP A O 5
ATOM 9036 N N . SER A 1 77 ? 20.987 4.341 -13.772 1.00 0.00 77 SER A N 5
ATOM 9037 C CA . SER A 1 77 ? 22.152 3.791 -13.097 1.00 0.00 77 SER A CA 5
ATOM 9038 C C . SER A 1 77 ? 23.122 3.130 -14.082 1.00 0.00 77 SER A C 5
ATOM 9039 O O . SER A 1 77 ? 24.311 3.455 -14.104 1.00 0.00 77 SER A O 5
ATOM 9047 N N . THR A 1 78 ? 22.619 2.216 -14.900 1.00 0.00 78 THR A N 5
ATOM 9048 C CA . THR A 1 78 ? 23.468 1.468 -15.822 1.00 0.00 78 THR A CA 5
ATOM 9049 C C . THR A 1 78 ? 23.653 2.190 -17.159 1.00 0.00 78 THR A C 5
ATOM 9050 O O . THR A 1 78 ? 24.571 1.865 -17.918 1.00 0.00 78 THR A O 5
ATOM 9061 N N . ASN A 1 79 ? 22.773 3.156 -17.441 1.00 0.00 79 ASN A N 5
ATOM 9062 C CA . ASN A 1 79 ? 22.803 3.927 -18.694 1.00 0.00 79 ASN A CA 5
ATOM 9063 C C . ASN A 1 79 ? 22.594 3.029 -19.909 1.00 0.00 79 ASN A C 5
ATOM 9064 O O . ASN A 1 79 ? 22.987 3.372 -21.026 1.00 0.00 79 ASN A O 5
ATOM 9075 N N . GLU A 1 80 ? 21.957 1.889 -19.697 1.00 0.00 80 GLU A N 5
ATOM 9076 C CA . GLU A 1 80 ? 21.693 0.971 -20.789 1.00 0.00 80 GLU A CA 5
ATOM 9077 C C . GLU A 1 80 ? 20.201 0.788 -20.994 1.00 0.00 80 GLU A C 5
ATOM 9078 O O . GLU A 1 80 ? 19.387 1.202 -20.163 1.00 0.00 80 GLU A O 5
ATOM 9090 N N . VAL A 1 81 ? 19.853 0.166 -22.104 1.00 0.00 81 VAL A N 5
ATOM 9091 C CA . VAL A 1 81 ? 18.469 -0.094 -22.428 1.00 0.00 81 VAL A CA 5
ATOM 9092 C C . VAL A 1 81 ? 18.042 -1.412 -21.806 1.00 0.00 81 VAL A C 5
ATOM 9093 O O . VAL A 1 81 ? 18.488 -2.481 -22.221 1.00 0.00 81 VAL A O 5
ATOM 9106 N N . ILE A 1 82 ? 17.200 -1.334 -20.791 1.00 0.00 82 ILE A N 5
ATOM 9107 C CA . ILE A 1 82 ? 16.772 -2.527 -20.077 1.00 0.00 82 ILE A CA 5
ATOM 9108 C C . ILE A 1 82 ? 15.499 -3.106 -20.685 1.00 0.00 82 ILE A C 5
ATOM 9109 O O . ILE A 1 82 ? 15.039 -4.174 -20.276 1.00 0.00 82 ILE A O 5
ATOM 9125 N N . ARG A 1 83 ? 14.937 -2.402 -21.665 1.00 0.00 83 ARG A N 5
ATOM 9126 C CA . ARG A 1 83 ? 13.753 -2.879 -22.369 1.00 0.00 83 ARG A CA 5
ATOM 9127 C C . ARG A 1 83 ? 13.463 -2.005 -23.586 1.00 0.00 83 ARG A C 5
ATOM 9128 O O . ARG A 1 83 ? 13.533 -0.778 -23.508 1.00 0.00 83 ARG A O 5
ATOM 9149 N N . GLU A 1 84 ? 13.157 -2.635 -24.708 1.00 0.00 84 GLU A N 5
ATOM 9150 C CA . GLU A 1 84 ? 12.663 -1.917 -25.874 1.00 0.00 84 GLU A CA 5
ATOM 9151 C C . GLU A 1 84 ? 11.209 -2.300 -26.109 1.00 0.00 84 GLU A C 5
ATOM 9152 O O . GLU A 1 84 ? 10.903 -3.448 -26.447 1.00 0.00 84 GLU A O 5
ATOM 9164 N N . ILE A 1 85 ? 10.315 -1.349 -25.903 1.00 0.00 85 ILE A N 5
ATOM 9165 C CA . ILE A 1 85 ? 8.889 -1.628 -25.935 1.00 0.00 85 ILE A CA 5
ATOM 9166 C C . ILE A 1 85 ? 8.237 -1.052 -27.189 1.00 0.00 85 ILE A C 5
ATOM 9167 O O . ILE A 1 85 ? 8.195 0.162 -27.375 1.00 0.00 85 ILE A O 5
ATOM 9183 N N . PRO A 1 86 ? 7.735 -1.927 -28.072 1.00 0.00 86 PRO A N 5
ATOM 9184 C CA . PRO A 1 86 ? 7.001 -1.514 -29.274 1.00 0.00 86 PRO A CA 5
ATOM 9185 C C . PRO A 1 86 ? 5.613 -0.969 -28.920 1.00 0.00 86 PRO A C 5
ATOM 9186 O O . PRO A 1 86 ? 5.062 -1.315 -27.875 1.00 0.00 86 PRO A O 5
ATOM 9197 N N . PRO A 1 87 ? 5.025 -0.112 -29.775 1.00 0.00 87 PRO A N 5
ATOM 9198 C CA . PRO A 1 87 ? 3.713 0.499 -29.506 1.00 0.00 87 PRO A CA 5
ATOM 9199 C C . PRO A 1 87 ? 2.624 -0.543 -29.257 1.00 0.00 87 PRO A C 5
ATOM 9200 O O . PRO A 1 87 ? 1.759 -0.367 -28.400 1.00 0.00 87 PRO A O 5
ATOM 9211 N N . LYS A 1 88 ? 2.694 -1.645 -29.995 1.00 0.00 88 LYS A N 5
ATOM 9212 C CA . LYS A 1 88 ? 1.725 -2.733 -29.870 1.00 0.00 88 LYS A CA 5
ATOM 9213 C C . LYS A 1 88 ? 1.992 -3.584 -28.626 1.00 0.00 88 LYS A C 5
ATOM 9214 O O . LYS A 1 88 ? 1.326 -4.589 -28.391 1.00 0.00 88 LYS A O 5
ATOM 9233 N N . ARG A 1 89 ? 2.975 -3.172 -27.840 1.00 0.00 89 ARG A N 5
ATOM 9234 C CA . ARG A 1 89 ? 3.301 -3.845 -26.590 1.00 0.00 89 ARG A CA 5
ATOM 9235 C C . ARG A 1 89 ? 3.321 -2.815 -25.461 1.00 0.00 89 ARG A C 5
ATOM 9236 O O . ARG A 1 89 ? 3.566 -3.132 -24.298 1.00 0.00 89 ARG A O 5
ATOM 9257 N N . TRP A 1 90 ? 3.053 -1.569 -25.830 1.00 0.00 90 TRP A N 5
ATOM 9258 C CA . TRP A 1 90 ? 3.095 -0.454 -24.897 1.00 0.00 90 TRP A CA 5
ATOM 9259 C C . TRP A 1 90 ? 1.935 -0.542 -23.913 1.00 0.00 90 TRP A C 5
ATOM 9260 O O . TRP A 1 90 ? 2.036 -0.102 -22.767 1.00 0.00 90 TRP A O 5
ATOM 9281 N N . LEU A 1 91 ? 0.849 -1.148 -24.364 1.00 0.00 91 LEU A N 5
ATOM 9282 C CA . LEU A 1 91 ? -0.334 -1.318 -23.539 1.00 0.00 91 LEU A CA 5
ATOM 9283 C C . LEU A 1 91 ? -0.043 -2.259 -22.378 1.00 0.00 91 LEU A C 5
ATOM 9284 O O . LEU A 1 91 ? -0.527 -2.052 -21.266 1.00 0.00 91 LEU A O 5
ATOM 9300 N N . ASP A 1 92 ? 0.768 -3.278 -22.647 1.00 0.00 92 ASP A N 5
ATOM 9301 C CA . ASP A 1 92 ? 1.177 -4.242 -21.631 1.00 0.00 92 ASP A CA 5
ATOM 9302 C C . ASP A 1 92 ? 1.852 -3.530 -20.464 1.00 0.00 92 ASP A C 5
ATOM 9303 O O . ASP A 1 92 ? 1.493 -3.727 -19.301 1.00 0.00 92 ASP A O 5
ATOM 9312 N N . PHE A 1 93 ? 2.820 -2.688 -20.790 1.00 0.00 93 PHE A N 5
ATOM 9313 C CA . PHE A 1 93 ? 3.587 -1.973 -19.784 1.00 0.00 93 PHE A CA 5
ATOM 9314 C C . PHE A 1 93 ? 2.745 -0.873 -19.136 1.00 0.00 93 PHE A C 5
ATOM 9315 O O . PHE A 1 93 ? 2.806 -0.664 -17.923 1.00 0.00 93 PHE A O 5
ATOM 9332 N N . TYR A 1 94 ? 1.948 -0.184 -19.949 1.00 0.00 94 TYR A N 5
ATOM 9333 C CA . TYR A 1 94 ? 1.103 0.902 -19.457 1.00 0.00 94 TYR A CA 5
ATOM 9334 C C . TYR A 1 94 ? 0.087 0.388 -18.437 1.00 0.00 94 TYR A C 5
ATOM 9335 O O . TYR A 1 94 ? -0.091 0.984 -17.372 1.00 0.00 94 TYR A O 5
ATOM 9353 N N . ALA A 1 95 ? -0.564 -0.727 -18.757 1.00 0.00 95 ALA A N 5
ATOM 9354 C CA . ALA A 1 95 ? -1.568 -1.310 -17.872 1.00 0.00 95 ALA A CA 5
ATOM 9355 C C . ALA A 1 95 ? -0.936 -1.770 -16.564 1.00 0.00 95 ALA A C 5
ATOM 9356 O O . ALA A 1 95 ? -1.517 -1.609 -15.491 1.00 0.00 95 ALA A O 5
ATOM 9363 N N . ALA A 1 96 ? 0.264 -2.328 -16.664 1.00 0.00 96 ALA A N 5
ATOM 9364 C CA . ALA A 1 96 ? 0.991 -2.793 -15.491 1.00 0.00 96 ALA A CA 5
ATOM 9365 C C . ALA A 1 96 ? 1.333 -1.634 -14.560 1.00 0.00 96 ALA A C 5
ATOM 9366 O O . ALA A 1 96 ? 1.094 -1.702 -13.351 1.00 0.00 96 ALA A O 5
ATOM 9373 N N . MET A 1 97 ? 1.878 -0.568 -15.138 1.00 0.00 97 MET A N 5
ATOM 9374 C CA . MET A 1 97 ? 2.298 0.604 -14.372 1.00 0.00 97 MET A CA 5
ATOM 9375 C C . MET A 1 97 ? 1.113 1.329 -13.749 1.00 0.00 97 MET A C 5
ATOM 9376 O O . MET A 1 97 ? 1.136 1.658 -12.572 1.00 0.00 97 MET A O 5
ATOM 9390 N N . THR A 1 98 ? 0.073 1.567 -14.532 1.00 0.00 98 THR A N 5
ATOM 9391 C CA . THR A 1 98 ? -1.058 2.361 -14.066 1.00 0.00 98 THR A CA 5
ATOM 9392 C C . THR A 1 98 ? -1.784 1.711 -12.891 1.00 0.00 98 THR A C 5
ATOM 9393 O O . THR A 1 98 ? -2.297 2.411 -12.018 1.00 0.00 98 THR A O 5
ATOM 9404 N N . GLU A 1 99 ? -1.829 0.388 -12.860 1.00 0.00 99 GLU A N 5
ATOM 9405 C CA . GLU A 1 99 ? -2.452 -0.301 -11.740 1.00 0.00 99 GLU A CA 5
ATOM 9406 C C . GLU A 1 99 ? -1.553 -0.258 -10.512 1.00 0.00 99 GLU A C 5
ATOM 9407 O O . GLU A 1 99 ? -1.992 0.125 -9.432 1.00 0.00 99 GLU A O 5
ATOM 9419 N N . PHE A 1 100 ? -0.290 -0.625 -10.688 1.00 0.00 100 PHE A N 5
ATOM 9420 C CA . PHE A 1 100 ? 0.635 -0.731 -9.565 1.00 0.00 100 PHE A CA 5
ATOM 9421 C C . PHE A 1 100 ? 1.063 0.647 -9.055 1.00 0.00 100 PHE A C 5
ATOM 9422 O O . PHE A 1 100 ? 1.036 0.908 -7.859 1.00 0.00 100 PHE A O 5
ATOM 9439 N N . LEU A 1 101 ? 1.448 1.527 -9.964 1.00 0.00 101 LEU A N 5
ATOM 9440 C CA . LEU A 1 101 ? 1.942 2.849 -9.589 1.00 0.00 101 LEU A CA 5
ATOM 9441 C C . LEU A 1 101 ? 0.789 3.787 -9.264 1.00 0.00 101 LEU A C 5
ATOM 9442 O O . LEU A 1 101 ? 0.903 4.642 -8.387 1.00 0.00 101 LEU A O 5
ATOM 9458 N N . GLY A 1 102 ? -0.330 3.602 -9.954 1.00 0.00 102 GLY A N 5
ATOM 9459 C CA . GLY A 1 102 ? -1.468 4.487 -9.784 1.00 0.00 102 GLY A CA 5
ATOM 9460 C C . GLY A 1 102 ? -2.139 4.340 -8.434 1.00 0.00 102 GLY A C 5
ATOM 9461 O O . GLY A 1 102 ? -2.920 5.197 -8.034 1.00 0.00 102 GLY A O 5
ATOM 9465 N N . LEU A 1 103 ? -1.844 3.251 -7.733 1.00 0.00 103 LEU A N 5
ATOM 9466 C CA . LEU A 1 103 ? -2.377 3.061 -6.385 1.00 0.00 103 LEU A CA 5
ATOM 9467 C C . LEU A 1 103 ? -1.455 3.688 -5.339 1.00 0.00 103 LEU A C 5
ATOM 9468 O O . LEU A 1 103 ? -1.736 3.649 -4.142 1.00 0.00 103 LEU A O 5
ATOM 9484 N N . PHE A 1 104 ? -0.344 4.249 -5.801 1.00 0.00 104 PHE A N 5
ATOM 9485 C CA . PHE A 1 104 ? 0.537 5.032 -4.946 1.00 0.00 104 PHE A CA 5
ATOM 9486 C C . PHE A 1 104 ? 0.171 6.504 -5.060 1.00 0.00 104 PHE A C 5
ATOM 9487 O O . PHE A 1 104 ? 0.015 7.205 -4.059 1.00 0.00 104 PHE A O 5
ATOM 9504 N N . VAL A 1 105 ? 0.021 6.957 -6.297 1.00 0.00 105 VAL A N 5
ATOM 9505 C CA . VAL A 1 105 ? -0.365 8.335 -6.568 1.00 0.00 105 VAL A CA 5
ATOM 9506 C C . VAL A 1 105 ? -1.876 8.506 -6.431 1.00 0.00 105 VAL A C 5
ATOM 9507 O O . VAL A 1 105 ? -2.641 8.188 -7.339 1.00 0.00 105 VAL A O 5
ATOM 9520 N N . ASP A 1 106 ? -2.285 9.017 -5.281 1.00 0.00 106 ASP A N 5
ATOM 9521 C CA . ASP A 1 106 ? -3.691 9.076 -4.898 1.00 0.00 106 ASP A CA 5
ATOM 9522 C C . ASP A 1 106 ? -4.461 10.185 -5.624 1.00 0.00 106 ASP A C 5
ATOM 9523 O O . ASP A 1 106 ? -4.600 11.288 -5.106 1.00 0.00 106 ASP A O 5
ATOM 9532 N N . GLU A 1 107 ? -4.901 9.880 -6.847 1.00 0.00 107 GLU A N 5
ATOM 9533 C CA . GLU A 1 107 ? -5.850 10.711 -7.617 1.00 0.00 107 GLU A CA 5
ATOM 9534 C C . GLU A 1 107 ? -5.449 12.192 -7.699 1.00 0.00 107 GLU A C 5
ATOM 9535 O O . GLU A 1 107 ? -4.821 12.611 -8.662 1.00 0.00 107 GLU A O 5
ATOM 9547 N N . LYS A 1 108 ? -5.814 12.993 -6.704 1.00 0.00 108 LYS A N 5
ATOM 9548 C CA . LYS A 1 108 ? -5.440 14.404 -6.698 1.00 0.00 108 LYS A CA 5
ATOM 9549 C C . LYS A 1 108 ? -3.929 14.550 -6.568 1.00 0.00 108 LYS A C 5
ATOM 9550 O O . LYS A 1 108 ? -3.353 15.571 -6.940 1.00 0.00 108 LYS A O 5
ATOM 9569 N N . LYS A 1 109 ? -3.298 13.495 -6.074 1.00 0.00 109 LYS A N 5
ATOM 9570 C CA . LYS A 1 109 ? -1.853 13.450 -5.906 1.00 0.00 109 LYS A CA 5
ATOM 9571 C C . LYS A 1 109 ? -1.188 13.011 -7.210 1.00 0.00 109 LYS A C 5
ATOM 9572 O O . LYS A 1 109 ? 0.036 12.953 -7.304 1.00 0.00 109 LYS A O 5
ATOM 9591 N N . LEU A 1 110 ? -2.018 12.681 -8.201 1.00 0.00 110 LEU A N 5
ATOM 9592 C CA . LEU A 1 110 ? -1.536 12.273 -9.521 1.00 0.00 110 LEU A CA 5
ATOM 9593 C C . LEU A 1 110 ? -0.901 13.444 -10.254 1.00 0.00 110 LEU A C 5
ATOM 9594 O O . LEU A 1 110 ? 0.125 13.291 -10.910 1.00 0.00 110 LEU A O 5
ATOM 9610 N N . GLU A 1 111 ? -1.548 14.600 -10.135 1.00 0.00 111 GLU A N 5
ATOM 9611 C CA . GLU A 1 111 ? -1.186 15.817 -10.871 1.00 0.00 111 GLU A CA 5
ATOM 9612 C C . GLU A 1 111 ? -1.546 15.677 -12.356 1.00 0.00 111 GLU A C 5
ATOM 9613 O O . GLU A 1 111 ? -1.400 16.616 -13.140 1.00 0.00 111 GLU A O 5
ATOM 9625 N N . HIS A 1 112 ? -2.032 14.503 -12.738 1.00 0.00 112 HIS A N 5
ATOM 9626 C CA . HIS A 1 112 ? -2.460 14.268 -14.110 1.00 0.00 112 HIS A CA 5
ATOM 9627 C C . HIS A 1 112 ? -3.832 14.895 -14.309 1.00 0.00 112 HIS A C 5
ATOM 9628 O O . HIS A 1 112 ? -4.695 14.769 -13.442 1.00 0.00 112 HIS A O 5
ATOM 9642 N N . HIS A 1 113 ? -4.020 15.565 -15.441 1.00 0.00 113 HIS A N 5
ATOM 9643 C CA . HIS A 1 113 ? -5.242 16.332 -15.699 1.00 0.00 113 HIS A CA 5
ATOM 9644 C C . HIS A 1 113 ? -6.487 15.466 -15.557 1.00 0.00 113 HIS A C 5
ATOM 9645 O O . HIS A 1 113 ? -7.333 15.712 -14.698 1.00 0.00 113 HIS A O 5
ATOM 9659 N N . HIS A 1 114 ? -6.603 14.460 -16.408 1.00 0.00 114 HIS A N 5
ATOM 9660 C CA . HIS A 1 114 ? -7.745 13.555 -16.370 1.00 0.00 114 HIS A CA 5
ATOM 9661 C C . HIS A 1 114 ? -7.274 12.132 -16.614 1.00 0.00 114 HIS A C 5
ATOM 9662 O O . HIS A 1 114 ? -7.088 11.717 -17.759 1.00 0.00 114 HIS A O 5
ATOM 9676 N N . HIS A 1 115 ? -7.034 11.397 -15.543 1.00 0.00 115 HIS A N 5
ATOM 9677 C CA . HIS A 1 115 ? -6.587 10.022 -15.665 1.00 0.00 115 HIS A CA 5
ATOM 9678 C C . HIS A 1 115 ? -7.661 9.067 -15.160 1.00 0.00 115 HIS A C 5
ATOM 9679 O O . HIS A 1 115 ? -7.653 8.660 -13.999 1.00 0.00 115 HIS A O 5
ATOM 9693 N N . HIS A 1 116 ? -8.609 8.759 -16.031 1.00 0.00 116 HIS A N 5
ATOM 9694 C CA . HIS A 1 116 ? -9.597 7.727 -15.760 1.00 0.00 116 HIS A CA 5
ATOM 9695 C C . HIS A 1 116 ? -10.268 7.314 -17.060 1.00 0.00 116 HIS A C 5
ATOM 9696 O O . HIS A 1 116 ? -11.323 7.828 -17.431 1.00 0.00 116 HIS A O 5
ATOM 9710 N N . HIS A 1 117 ? -9.625 6.406 -17.760 1.00 0.00 117 HIS A N 5
ATOM 9711 C CA . HIS A 1 117 ? -10.105 5.941 -19.046 1.00 0.00 117 HIS A CA 5
ATOM 9712 C C . HIS A 1 117 ? -9.906 4.439 -19.138 1.00 0.00 117 HIS A C 5
ATOM 9726 N N . LEU A 1 1 ? -0.257 2.575 -1.637 1.00 0.00 1 LEU A N 6
ATOM 9727 C CA . LEU A 1 1 ? 1.101 2.046 -1.371 1.00 0.00 1 LEU A CA 6
ATOM 9728 C C . LEU A 1 1 ? 2.120 3.179 -1.317 1.00 0.00 1 LEU A C 6
ATOM 9729 O O . LEU A 1 1 ? 1.954 4.205 -1.974 1.00 0.00 1 LEU A O 6
ATOM 9744 N N . ASN A 1 2 ? 3.172 2.976 -0.527 1.00 0.00 2 ASN A N 6
ATOM 9745 C CA . ASN A 1 2 ? 4.230 3.970 -0.344 1.00 0.00 2 ASN A CA 6
ATOM 9746 C C . ASN A 1 2 ? 5.099 4.051 -1.603 1.00 0.00 2 ASN A C 6
ATOM 9747 O O . ASN A 1 2 ? 5.831 3.111 -1.916 1.00 0.00 2 ASN A O 6
ATOM 9758 N N . ILE A 1 3 ? 5.029 5.171 -2.315 1.00 0.00 3 ILE A N 6
ATOM 9759 C CA . ILE A 1 3 ? 5.711 5.301 -3.602 1.00 0.00 3 ILE A CA 6
ATOM 9760 C C . ILE A 1 3 ? 7.110 5.888 -3.432 1.00 0.00 3 ILE A C 6
ATOM 9761 O O . ILE A 1 3 ? 7.993 5.664 -4.260 1.00 0.00 3 ILE A O 6
ATOM 9777 N N . GLU A 1 4 ? 7.320 6.605 -2.338 1.00 0.00 4 GLU A N 6
ATOM 9778 C CA . GLU A 1 4 ? 8.606 7.238 -2.060 1.00 0.00 4 GLU A CA 6
ATOM 9779 C C . GLU A 1 4 ? 9.675 6.204 -1.700 1.00 0.00 4 GLU A C 6
ATOM 9780 O O . GLU A 1 4 ? 10.829 6.551 -1.443 1.00 0.00 4 GLU A O 6
ATOM 9792 N N . ARG A 1 5 ? 9.291 4.934 -1.683 1.00 0.00 5 ARG A N 6
ATOM 9793 C CA . ARG A 1 5 ? 10.231 3.859 -1.399 1.00 0.00 5 ARG A CA 6
ATOM 9794 C C . ARG A 1 5 ? 10.396 2.985 -2.632 1.00 0.00 5 ARG A C 6
ATOM 9795 O O . ARG A 1 5 ? 11.218 2.070 -2.656 1.00 0.00 5 ARG A O 6
ATOM 9816 N N . LEU A 1 6 ? 9.598 3.275 -3.653 1.00 0.00 6 LEU A N 6
ATOM 9817 C CA . LEU A 1 6 ? 9.590 2.484 -4.869 1.00 0.00 6 LEU A CA 6
ATOM 9818 C C . LEU A 1 6 ? 10.904 2.666 -5.622 1.00 0.00 6 LEU A C 6
ATOM 9819 O O . LEU A 1 6 ? 11.099 3.662 -6.311 1.00 0.00 6 LEU A O 6
ATOM 9835 N N . THR A 1 7 ? 11.809 1.717 -5.461 1.00 0.00 7 THR A N 6
ATOM 9836 C CA . THR A 1 7 ? 13.139 1.828 -6.040 1.00 0.00 7 THR A CA 6
ATOM 9837 C C . THR A 1 7 ? 13.284 0.914 -7.256 1.00 0.00 7 THR A C 6
ATOM 9838 O O . THR A 1 7 ? 14.164 1.108 -8.096 1.00 0.00 7 THR A O 6
ATOM 9849 N N . THR A 1 8 ? 12.403 -0.068 -7.357 1.00 0.00 8 THR A N 6
ATOM 9850 C CA . THR A 1 8 ? 12.485 -1.052 -8.422 1.00 0.00 8 THR A CA 6
ATOM 9851 C C . THR A 1 8 ? 11.129 -1.252 -9.087 1.00 0.00 8 THR A C 6
ATOM 9852 O O . THR A 1 8 ? 10.086 -1.080 -8.457 1.00 0.00 8 THR A O 6
ATOM 9863 N N . LEU A 1 9 ? 11.150 -1.608 -10.364 1.00 0.00 9 LEU A N 6
ATOM 9864 C CA . LEU A 1 9 ? 9.926 -1.912 -11.096 1.00 0.00 9 LEU A CA 6
ATOM 9865 C C . LEU A 1 9 ? 9.754 -3.416 -11.230 1.00 0.00 9 LEU A C 6
ATOM 9866 O O . LEU A 1 9 ? 9.052 -3.894 -12.120 1.00 0.00 9 LEU A O 6
ATOM 9882 N N . GLN A 1 10 ? 10.385 -4.156 -10.325 1.00 0.00 10 GLN A N 6
ATOM 9883 C CA . GLN A 1 10 ? 10.304 -5.614 -10.314 1.00 0.00 10 GLN A CA 6
ATOM 9884 C C . GLN A 1 10 ? 8.847 -6.113 -10.360 1.00 0.00 10 GLN A C 6
ATOM 9885 O O . GLN A 1 10 ? 8.518 -6.952 -11.199 1.00 0.00 10 GLN A O 6
ATOM 9899 N N . PRO A 1 11 ? 7.941 -5.614 -9.480 1.00 0.00 11 PRO A N 6
ATOM 9900 C CA . PRO A 1 11 ? 6.530 -6.030 -9.502 1.00 0.00 11 PRO A CA 6
ATOM 9901 C C . PRO A 1 11 ? 5.854 -5.715 -10.836 1.00 0.00 11 PRO A C 6
ATOM 9902 O O . PRO A 1 11 ? 4.918 -6.403 -11.250 1.00 0.00 11 PRO A O 6
ATOM 9913 N N . VAL A 1 12 ? 6.342 -4.680 -11.513 1.00 0.00 12 VAL A N 6
ATOM 9914 C CA . VAL A 1 12 ? 5.811 -4.301 -12.812 1.00 0.00 12 VAL A CA 6
ATOM 9915 C C . VAL A 1 12 ? 6.236 -5.324 -13.853 1.00 0.00 12 VAL A C 6
ATOM 9916 O O . VAL A 1 12 ? 5.438 -5.743 -14.689 1.00 0.00 12 VAL A O 6
ATOM 9929 N N . TRP A 1 13 ? 7.495 -5.739 -13.774 1.00 0.00 13 TRP A N 6
ATOM 9930 C CA . TRP A 1 13 ? 8.032 -6.739 -14.685 1.00 0.00 13 TRP A CA 6
ATOM 9931 C C . TRP A 1 13 ? 7.305 -8.065 -14.519 1.00 0.00 13 TRP A C 6
ATOM 9932 O O . TRP A 1 13 ? 6.952 -8.708 -15.503 1.00 0.00 13 TRP A O 6
ATOM 9953 N N . ASP A 1 14 ? 7.069 -8.460 -13.269 1.00 0.00 14 ASP A N 6
ATOM 9954 C CA . ASP A 1 14 ? 6.326 -9.685 -12.977 1.00 0.00 14 ASP A CA 6
ATOM 9955 C C . ASP A 1 14 ? 4.955 -9.655 -13.637 1.00 0.00 14 ASP A C 6
ATOM 9956 O O . ASP A 1 14 ? 4.479 -10.664 -14.168 1.00 0.00 14 ASP A O 6
ATOM 9965 N N . ARG A 1 15 ? 4.326 -8.489 -13.615 1.00 0.00 15 ARG A N 6
ATOM 9966 C CA . ARG A 1 15 ? 3.008 -8.328 -14.201 1.00 0.00 15 ARG A CA 6
ATOM 9967 C C . ARG A 1 15 ? 3.115 -8.263 -15.724 1.00 0.00 15 ARG A C 6
ATOM 9968 O O . ARG A 1 15 ? 2.381 -8.942 -16.428 1.00 0.00 15 ARG A O 6
ATOM 9989 N N . TYR A 1 16 ? 4.066 -7.473 -16.211 1.00 0.00 16 TYR A N 6
ATOM 9990 C CA . TYR A 1 16 ? 4.284 -7.282 -17.649 1.00 0.00 16 TYR A CA 6
ATOM 9991 C C . TYR A 1 16 ? 4.675 -8.585 -18.341 1.00 0.00 16 TYR A C 6
ATOM 9992 O O . TYR A 1 16 ? 4.167 -8.900 -19.413 1.00 0.00 16 TYR A O 6
ATOM 10010 N N . ASP A 1 17 ? 5.564 -9.349 -17.722 1.00 0.00 17 ASP A N 6
ATOM 10011 C CA . ASP A 1 17 ? 6.001 -10.618 -18.294 1.00 0.00 17 ASP A CA 6
ATOM 10012 C C . ASP A 1 17 ? 4.846 -11.604 -18.413 1.00 0.00 17 ASP A C 6
ATOM 10013 O O . ASP A 1 17 ? 4.893 -12.519 -19.227 1.00 0.00 17 ASP A O 6
ATOM 10022 N N . THR A 1 18 ? 3.814 -11.410 -17.600 1.00 0.00 18 THR A N 6
ATOM 10023 C CA . THR A 1 18 ? 2.603 -12.224 -17.678 1.00 0.00 18 THR A CA 6
ATOM 10024 C C . THR A 1 18 ? 1.610 -11.604 -18.662 1.00 0.00 18 THR A C 6
ATOM 10025 O O . THR A 1 18 ? 1.030 -12.295 -19.501 1.00 0.00 18 THR A O 6
ATOM 10036 N N . GLN A 1 19 ? 1.442 -10.290 -18.552 1.00 0.00 19 GLN A N 6
ATOM 10037 C CA . GLN A 1 19 ? 0.545 -9.510 -19.387 1.00 0.00 19 GLN A CA 6
ATOM 10038 C C . GLN A 1 19 ? 0.848 -9.714 -20.865 1.00 0.00 19 GLN A C 6
ATOM 10039 O O . GLN A 1 19 ? -0.062 -9.872 -21.678 1.00 0.00 19 GLN A O 6
ATOM 10053 N N . ILE A 1 20 ? 2.135 -9.744 -21.180 1.00 0.00 20 ILE A N 6
ATOM 10054 C CA . ILE A 1 20 ? 2.621 -10.010 -22.529 1.00 0.00 20 ILE A CA 6
ATOM 10055 C C . ILE A 1 20 ? 1.920 -11.222 -23.168 1.00 0.00 20 ILE A C 6
ATOM 10056 O O . ILE A 1 20 ? 1.749 -11.288 -24.390 1.00 0.00 20 ILE A O 6
ATOM 10072 N N . HIS A 1 21 ? 1.487 -12.160 -22.337 1.00 0.00 21 HIS A N 6
ATOM 10073 C CA . HIS A 1 21 ? 0.862 -13.382 -22.821 1.00 0.00 21 HIS A CA 6
ATOM 10074 C C . HIS A 1 21 ? -0.590 -13.150 -23.226 1.00 0.00 21 HIS A C 6
ATOM 10075 O O . HIS A 1 21 ? -1.037 -13.651 -24.256 1.00 0.00 21 HIS A O 6
ATOM 10089 N N . ASN A 1 22 ? -1.319 -12.372 -22.436 1.00 0.00 22 ASN A N 6
ATOM 10090 C CA . ASN A 1 22 ? -2.758 -12.242 -22.638 1.00 0.00 22 ASN A CA 6
ATOM 10091 C C . ASN A 1 22 ? -3.207 -10.789 -22.532 1.00 0.00 22 ASN A C 6
ATOM 10092 O O . ASN A 1 22 ? -3.355 -10.259 -21.433 1.00 0.00 22 ASN A O 6
ATOM 10103 N N . GLN A 1 23 ? -3.427 -10.147 -23.675 1.00 0.00 23 GLN A N 6
ATOM 10104 C CA . GLN A 1 23 ? -3.867 -8.753 -23.701 1.00 0.00 23 GLN A CA 6
ATOM 10105 C C . GLN A 1 23 ? -5.386 -8.649 -23.617 1.00 0.00 23 GLN A C 6
ATOM 10106 O O . GLN A 1 23 ? -5.945 -7.554 -23.656 1.00 0.00 23 GLN A O 6
ATOM 10120 N N . LYS A 1 24 ? -6.049 -9.789 -23.504 1.00 0.00 24 LYS A N 6
ATOM 10121 C CA . LYS A 1 24 ? -7.502 -9.814 -23.441 1.00 0.00 24 LYS A CA 6
ATOM 10122 C C . LYS A 1 24 ? -7.984 -9.493 -22.033 1.00 0.00 24 LYS A C 6
ATOM 10123 O O . LYS A 1 24 ? -7.474 -10.038 -21.055 1.00 0.00 24 LYS A O 6
ATOM 10142 N N . ASP A 1 25 ? -8.961 -8.604 -21.942 1.00 0.00 25 ASP A N 6
ATOM 10143 C CA . ASP A 1 25 ? -9.568 -8.257 -20.664 1.00 0.00 25 ASP A CA 6
ATOM 10144 C C . ASP A 1 25 ? -10.954 -7.679 -20.891 1.00 0.00 25 ASP A C 6
ATOM 10145 O O . ASP A 1 25 ? -11.923 -8.073 -20.242 1.00 0.00 25 ASP A O 6
ATOM 10154 N N . ASN A 1 26 ? -11.044 -6.745 -21.825 1.00 0.00 26 ASN A N 6
ATOM 10155 C CA . ASN A 1 26 ? -12.326 -6.192 -22.233 1.00 0.00 26 ASN A CA 6
ATOM 10156 C C . ASN A 1 26 ? -12.689 -6.736 -23.607 1.00 0.00 26 ASN A C 6
ATOM 10157 O O . ASN A 1 26 ? -11.826 -6.847 -24.476 1.00 0.00 26 ASN A O 6
ATOM 10168 N N . ASP A 1 27 ? -13.953 -7.088 -23.797 1.00 0.00 27 ASP A N 6
ATOM 10169 C CA . ASP A 1 27 ? -14.392 -7.728 -25.035 1.00 0.00 27 ASP A CA 6
ATOM 10170 C C . ASP A 1 27 ? -14.841 -6.691 -26.055 1.00 0.00 27 ASP A C 6
ATOM 10171 O O . ASP A 1 27 ? -14.610 -6.844 -27.255 1.00 0.00 27 ASP A O 6
ATOM 10180 N N . ASN A 1 28 ? -15.488 -5.638 -25.570 1.00 0.00 28 ASN A N 6
ATOM 10181 C CA . ASN A 1 28 ? -16.074 -4.630 -26.448 1.00 0.00 28 ASN A CA 6
ATOM 10182 C C . ASN A 1 28 ? -14.995 -3.834 -27.173 1.00 0.00 28 ASN A C 6
ATOM 10183 O O . ASN A 1 28 ? -15.010 -3.725 -28.401 1.00 0.00 28 ASN A O 6
ATOM 10194 N N . GLU A 1 29 ? -14.050 -3.298 -26.413 1.00 0.00 29 GLU A N 6
ATOM 10195 C CA . GLU A 1 29 ? -12.990 -2.481 -26.973 1.00 0.00 29 GLU A CA 6
ATOM 10196 C C . GLU A 1 29 ? -11.693 -2.691 -26.221 1.00 0.00 29 GLU A C 6
ATOM 10197 O O . GLU A 1 29 ? -11.483 -2.132 -25.145 1.00 0.00 29 GLU A O 6
ATOM 10209 N N . VAL A 1 30 ? -10.849 -3.537 -26.778 1.00 0.00 30 VAL A N 6
ATOM 10210 C CA . VAL A 1 30 ? -9.474 -3.642 -26.335 1.00 0.00 30 VAL A CA 6
ATOM 10211 C C . VAL A 1 30 ? -8.781 -2.285 -26.505 1.00 0.00 30 VAL A C 6
ATOM 10212 O O . VAL A 1 30 ? -9.238 -1.452 -27.292 1.00 0.00 30 VAL A O 6
ATOM 10225 N N . PRO A 1 31 ? -7.694 -2.032 -25.758 1.00 0.00 31 PRO A N 6
ATOM 10226 C CA . PRO A 1 31 ? -6.986 -0.744 -25.804 1.00 0.00 31 PRO A CA 6
ATOM 10227 C C . PRO A 1 31 ? -6.462 -0.408 -27.201 1.00 0.00 31 PRO A C 6
ATOM 10228 O O . PRO A 1 31 ? -5.406 -0.892 -27.615 1.00 0.00 31 PRO A O 6
ATOM 10239 N N . VAL A 1 32 ? -7.217 0.406 -27.930 1.00 0.00 32 VAL A N 6
ATOM 10240 C CA . VAL A 1 32 ? -6.816 0.830 -29.263 1.00 0.00 32 VAL A CA 6
ATOM 10241 C C . VAL A 1 32 ? -5.986 2.096 -29.181 1.00 0.00 32 VAL A C 6
ATOM 10242 O O . VAL A 1 32 ? -4.820 2.107 -29.568 1.00 0.00 32 VAL A O 6
ATOM 10255 N N . HIS A 1 33 ? -6.614 3.159 -28.687 1.00 0.00 33 HIS A N 6
ATOM 10256 C CA . HIS A 1 33 ? -5.941 4.435 -28.411 1.00 0.00 33 HIS A CA 6
ATOM 10257 C C . HIS A 1 33 ? -5.581 5.209 -29.675 1.00 0.00 33 HIS A C 6
ATOM 10258 O O . HIS A 1 33 ? -5.229 6.383 -29.591 1.00 0.00 33 HIS A O 6
ATOM 10272 N N . GLN A 1 34 ? -5.683 4.557 -30.830 1.00 0.00 34 GLN A N 6
ATOM 10273 C CA . GLN A 1 34 ? -5.259 5.149 -32.098 1.00 0.00 34 GLN A CA 6
ATOM 10274 C C . GLN A 1 34 ? -3.772 5.488 -32.034 1.00 0.00 34 GLN A C 6
ATOM 10275 O O . GLN A 1 34 ? -3.387 6.648 -31.869 1.00 0.00 34 GLN A O 6
ATOM 10289 N N . VAL A 1 35 ? -2.945 4.457 -32.138 1.00 0.00 35 VAL A N 6
ATOM 10290 C CA . VAL A 1 35 ? -1.507 4.599 -31.961 1.00 0.00 35 VAL A CA 6
ATOM 10291 C C . VAL A 1 35 ? -0.899 5.495 -33.035 1.00 0.00 35 VAL A C 6
ATOM 10292 O O . VAL A 1 35 ? -0.973 5.200 -34.229 1.00 0.00 35 VAL A O 6
ATOM 10305 N N . SER A 1 36 ? -0.302 6.584 -32.585 1.00 0.00 36 SER A N 6
ATOM 10306 C CA . SER A 1 36 ? 0.341 7.547 -33.457 1.00 0.00 36 SER A CA 6
ATOM 10307 C C . SER A 1 36 ? 1.473 8.206 -32.679 1.00 0.00 36 SER A C 6
ATOM 10308 O O . SER A 1 36 ? 1.611 7.951 -31.480 1.00 0.00 36 SER A O 6
ATOM 10316 N N . TYR A 1 37 ? 2.268 9.050 -33.336 1.00 0.00 37 TYR A N 6
ATOM 10317 C CA . TYR A 1 37 ? 3.382 9.727 -32.665 1.00 0.00 37 TYR A CA 6
ATOM 10318 C C . TYR A 1 37 ? 2.904 10.438 -31.401 1.00 0.00 37 TYR A C 6
ATOM 10319 O O . TYR A 1 37 ? 3.503 10.296 -30.333 1.00 0.00 37 TYR A O 6
ATOM 10337 N N . THR A 1 38 ? 1.821 11.198 -31.537 1.00 0.00 38 THR A N 6
ATOM 10338 C CA . THR A 1 38 ? 1.241 11.928 -30.418 1.00 0.00 38 THR A CA 6
ATOM 10339 C C . THR A 1 38 ? 0.926 10.986 -29.263 1.00 0.00 38 THR A C 6
ATOM 10340 O O . THR A 1 38 ? 1.203 11.285 -28.106 1.00 0.00 38 THR A O 6
ATOM 10351 N N . ASN A 1 39 ? 0.392 9.822 -29.605 1.00 0.00 39 ASN A N 6
ATOM 10352 C CA . ASN A 1 39 ? -0.119 8.893 -28.609 1.00 0.00 39 ASN A CA 6
ATOM 10353 C C . ASN A 1 39 ? 1.012 8.283 -27.796 1.00 0.00 39 ASN A C 6
ATOM 10354 O O . ASN A 1 39 ? 0.887 8.109 -26.587 1.00 0.00 39 ASN A O 6
ATOM 10365 N N . LEU A 1 40 ? 2.121 7.976 -28.460 1.00 0.00 40 LEU A N 6
ATOM 10366 C CA . LEU A 1 40 ? 3.302 7.479 -27.766 1.00 0.00 40 LEU A CA 6
ATOM 10367 C C . LEU A 1 40 ? 3.763 8.499 -26.734 1.00 0.00 40 LEU A C 6
ATOM 10368 O O . LEU A 1 40 ? 3.912 8.178 -25.554 1.00 0.00 40 LEU A O 6
ATOM 10384 N N . ALA A 1 41 ? 3.949 9.736 -27.189 1.00 0.00 41 ALA A N 6
ATOM 10385 C CA . ALA A 1 41 ? 4.450 10.811 -26.339 1.00 0.00 41 ALA A CA 6
ATOM 10386 C C . ALA A 1 41 ? 3.519 11.085 -25.159 1.00 0.00 41 ALA A C 6
ATOM 10387 O O . ALA A 1 41 ? 3.979 11.432 -24.071 1.00 0.00 41 ALA A O 6
ATOM 10394 N N . GLU A 1 42 ? 2.218 10.928 -25.379 1.00 0.00 42 GLU A N 6
ATOM 10395 C CA . GLU A 1 42 ? 1.227 11.147 -24.330 1.00 0.00 42 GLU A CA 6
ATOM 10396 C C . GLU A 1 42 ? 1.465 10.227 -23.133 1.00 0.00 42 GLU A C 6
ATOM 10397 O O . GLU A 1 42 ? 1.590 10.693 -21.999 1.00 0.00 42 GLU A O 6
ATOM 10409 N N . MET A 1 43 ? 1.549 8.924 -23.383 1.00 0.00 43 MET A N 6
ATOM 10410 C CA . MET A 1 43 ? 1.776 7.973 -22.301 1.00 0.00 43 MET A CA 6
ATOM 10411 C C . MET A 1 43 ? 3.202 8.071 -21.764 1.00 0.00 43 MET A C 6
ATOM 10412 O O . MET A 1 43 ? 3.418 7.975 -20.558 1.00 0.00 43 MET A O 6
ATOM 10426 N N . VAL A 1 44 ? 4.177 8.277 -22.653 1.00 0.00 44 VAL A N 6
ATOM 10427 C CA . VAL A 1 44 ? 5.574 8.420 -22.227 1.00 0.00 44 VAL A CA 6
ATOM 10428 C C . VAL A 1 44 ? 5.718 9.586 -21.250 1.00 0.00 44 VAL A C 6
ATOM 10429 O O . VAL A 1 44 ? 6.495 9.521 -20.289 1.00 0.00 44 VAL A O 6
ATOM 10442 N N . GLY A 1 45 ? 4.944 10.636 -21.489 1.00 0.00 45 GLY A N 6
ATOM 10443 C CA . GLY A 1 45 ? 4.958 11.787 -20.615 1.00 0.00 45 GLY A CA 6
ATOM 10444 C C . GLY A 1 45 ? 4.520 11.453 -19.203 1.00 0.00 45 GLY A C 6
ATOM 10445 O O . GLY A 1 45 ? 5.188 11.831 -18.238 1.00 0.00 45 GLY A O 6
ATOM 10449 N N . GLU A 1 46 ? 3.418 10.718 -19.069 1.00 0.00 46 GLU A N 6
ATOM 10450 C CA . GLU A 1 46 ? 2.887 10.415 -17.748 1.00 0.00 46 GLU A CA 6
ATOM 10451 C C . GLU A 1 46 ? 3.726 9.346 -17.048 1.00 0.00 46 GLU A C 6
ATOM 10452 O O . GLU A 1 46 ? 3.858 9.359 -15.825 1.00 0.00 46 GLU A O 6
ATOM 10464 N N . MET A 1 47 ? 4.315 8.440 -17.826 1.00 0.00 47 MET A N 6
ATOM 10465 C CA . MET A 1 47 ? 5.174 7.391 -17.272 1.00 0.00 47 MET A CA 6
ATOM 10466 C C . MET A 1 47 ? 6.323 8.004 -16.484 1.00 0.00 47 MET A C 6
ATOM 10467 O O . MET A 1 47 ? 6.699 7.510 -15.423 1.00 0.00 47 MET A O 6
ATOM 10481 N N . ASN A 1 48 ? 6.856 9.107 -16.996 1.00 0.00 48 ASN A N 6
ATOM 10482 C CA . ASN A 1 48 ? 8.001 9.761 -16.374 1.00 0.00 48 ASN A CA 6
ATOM 10483 C C . ASN A 1 48 ? 7.604 10.532 -15.119 1.00 0.00 48 ASN A C 6
ATOM 10484 O O . ASN A 1 48 ? 8.424 10.723 -14.222 1.00 0.00 48 ASN A O 6
ATOM 10495 N N . LYS A 1 49 ? 6.347 10.964 -15.038 1.00 0.00 49 LYS A N 6
ATOM 10496 C CA . LYS A 1 49 ? 5.900 11.745 -13.888 1.00 0.00 49 LYS A CA 6
ATOM 10497 C C . LYS A 1 49 ? 5.281 10.858 -12.809 1.00 0.00 49 LYS A C 6
ATOM 10498 O O . LYS A 1 49 ? 4.953 11.328 -11.719 1.00 0.00 49 LYS A O 6
ATOM 10517 N N . LEU A 1 50 ? 5.104 9.581 -13.121 1.00 0.00 50 LEU A N 6
ATOM 10518 C CA . LEU A 1 50 ? 4.588 8.626 -12.147 1.00 0.00 50 LEU A CA 6
ATOM 10519 C C . LEU A 1 50 ? 5.722 8.049 -11.314 1.00 0.00 50 LEU A C 6
ATOM 10520 O O . LEU A 1 50 ? 5.512 7.578 -10.199 1.00 0.00 50 LEU A O 6
ATOM 10536 N N . LEU A 1 51 ? 6.931 8.120 -11.848 1.00 0.00 51 LEU A N 6
ATOM 10537 C CA . LEU A 1 51 ? 8.082 7.509 -11.203 1.00 0.00 51 LEU A CA 6
ATOM 10538 C C . LEU A 1 51 ? 9.071 8.557 -10.710 1.00 0.00 51 LEU A C 6
ATOM 10539 O O . LEU A 1 51 ? 10.195 8.223 -10.337 1.00 0.00 51 LEU A O 6
ATOM 10555 N N . GLU A 1 52 ? 8.656 9.821 -10.691 1.00 0.00 52 GLU A N 6
ATOM 10556 C CA . GLU A 1 52 ? 9.552 10.888 -10.258 1.00 0.00 52 GLU A CA 6
ATOM 10557 C C . GLU A 1 52 ? 9.729 10.951 -8.723 1.00 0.00 52 GLU A C 6
ATOM 10558 O O . GLU A 1 52 ? 10.831 11.237 -8.258 1.00 0.00 52 GLU A O 6
ATOM 10570 N N . PRO A 1 53 ? 8.680 10.682 -7.894 1.00 0.00 53 PRO A N 6
ATOM 10571 C CA . PRO A 1 53 ? 8.840 10.643 -6.431 1.00 0.00 53 PRO A CA 6
ATOM 10572 C C . PRO A 1 53 ? 9.447 9.325 -5.951 1.00 0.00 53 PRO A C 6
ATOM 10573 O O . PRO A 1 53 ? 9.632 9.108 -4.754 1.00 0.00 53 PRO A O 6
ATOM 10584 N N . SER A 1 54 ? 9.742 8.449 -6.897 1.00 0.00 54 SER A N 6
ATOM 10585 C CA . SER A 1 54 ? 10.277 7.137 -6.588 1.00 0.00 54 SER A CA 6
ATOM 10586 C C . SER A 1 54 ? 11.805 7.156 -6.568 1.00 0.00 54 SER A C 6
ATOM 10587 O O . SER A 1 54 ? 12.429 8.210 -6.709 1.00 0.00 54 SER A O 6
ATOM 10595 N N . GLN A 1 55 ? 12.399 5.986 -6.387 1.00 0.00 55 GLN A N 6
ATOM 10596 C CA . GLN A 1 55 ? 13.851 5.854 -6.353 1.00 0.00 55 GLN A CA 6
ATOM 10597 C C . GLN A 1 55 ? 14.325 4.984 -7.512 1.00 0.00 55 GLN A C 6
ATOM 10598 O O . GLN A 1 55 ? 15.475 4.543 -7.547 1.00 0.00 55 GLN A O 6
ATOM 10612 N N . VAL A 1 56 ? 13.432 4.759 -8.468 1.00 0.00 56 VAL A N 6
ATOM 10613 C CA . VAL A 1 56 ? 13.718 3.897 -9.607 1.00 0.00 56 VAL A CA 6
ATOM 10614 C C . VAL A 1 56 ? 14.775 4.529 -10.507 1.00 0.00 56 VAL A C 6
ATOM 10615 O O . VAL A 1 56 ? 15.714 3.859 -10.938 1.00 0.00 56 VAL A O 6
ATOM 10628 N N . HIS A 1 57 ? 14.616 5.826 -10.765 1.00 0.00 57 HIS A N 6
ATOM 10629 C CA . HIS A 1 57 ? 15.512 6.573 -11.650 1.00 0.00 57 HIS A CA 6
ATOM 10630 C C . HIS A 1 57 ? 15.588 5.920 -13.026 1.00 0.00 57 HIS A C 6
ATOM 10631 O O . HIS A 1 57 ? 16.575 5.263 -13.367 1.00 0.00 57 HIS A O 6
ATOM 10645 N N . LEU A 1 58 ? 14.527 6.076 -13.798 1.00 0.00 58 LEU A N 6
ATOM 10646 C CA . LEU A 1 58 ? 14.469 5.518 -15.136 1.00 0.00 58 LEU A CA 6
ATOM 10647 C C . LEU A 1 58 ? 14.261 6.608 -16.178 1.00 0.00 58 LEU A C 6
ATOM 10648 O O . LEU A 1 58 ? 13.650 7.641 -15.900 1.00 0.00 58 LEU A O 6
ATOM 10664 N N . LYS A 1 59 ? 14.789 6.377 -17.370 1.00 0.00 59 LYS A N 6
ATOM 10665 C CA . LYS A 1 59 ? 14.657 7.312 -18.479 1.00 0.00 59 LYS A CA 6
ATOM 10666 C C . LYS A 1 59 ? 13.942 6.610 -19.628 1.00 0.00 59 LYS A C 6
ATOM 10667 O O . LYS A 1 59 ? 14.088 5.400 -19.801 1.00 0.00 59 LYS A O 6
ATOM 10686 N N . PHE A 1 60 ? 13.172 7.352 -20.404 1.00 0.00 60 PHE A N 6
ATOM 10687 C CA . PHE A 1 60 ? 12.476 6.780 -21.550 1.00 0.00 60 PHE A CA 6
ATOM 10688 C C . PHE A 1 60 ? 12.753 7.615 -22.793 1.00 0.00 60 PHE A C 6
ATOM 10689 O O . PHE A 1 60 ? 12.549 8.827 -22.778 1.00 0.00 60 PHE A O 6
ATOM 10706 N N . GLU A 1 61 ? 13.235 6.982 -23.858 1.00 0.00 61 GLU A N 6
ATOM 10707 C CA . GLU A 1 61 ? 13.472 7.692 -25.104 1.00 0.00 61 GLU A CA 6
ATOM 10708 C C . GLU A 1 61 ? 12.628 7.093 -26.221 1.00 0.00 61 GLU A C 6
ATOM 10709 O O . GLU A 1 61 ? 12.546 5.871 -26.360 1.00 0.00 61 GLU A O 6
ATOM 10721 N N . LEU A 1 62 ? 12.011 7.952 -27.013 1.00 0.00 62 LEU A N 6
ATOM 10722 C CA . LEU A 1 62 ? 11.157 7.513 -28.103 1.00 0.00 62 LEU A CA 6
ATOM 10723 C C . LEU A 1 62 ? 11.894 7.625 -29.430 1.00 0.00 62 LEU A C 6
ATOM 10724 O O . LEU A 1 62 ? 12.118 8.724 -29.943 1.00 0.00 62 LEU A O 6
ATOM 10740 N N . HIS A 1 63 ? 12.282 6.488 -29.976 1.00 0.00 63 HIS A N 6
ATOM 10741 C CA . HIS A 1 63 ? 13.000 6.467 -31.239 1.00 0.00 63 HIS A CA 6
ATOM 10742 C C . HIS A 1 63 ? 12.104 5.955 -32.350 1.00 0.00 63 HIS A C 6
ATOM 10743 O O . HIS A 1 63 ? 11.271 5.071 -32.138 1.00 0.00 63 HIS A O 6
ATOM 10757 N N . ASP A 1 64 ? 12.272 6.529 -33.527 1.00 0.00 64 ASP A N 6
ATOM 10758 C CA . ASP A 1 64 ? 11.449 6.183 -34.670 1.00 0.00 64 ASP A CA 6
ATOM 10759 C C . ASP A 1 64 ? 12.300 5.553 -35.760 1.00 0.00 64 ASP A C 6
ATOM 10760 O O . ASP A 1 64 ? 13.497 5.828 -35.862 1.00 0.00 64 ASP A O 6
ATOM 10769 N N . LYS A 1 65 ? 11.686 4.689 -36.547 1.00 0.00 65 LYS A N 6
ATOM 10770 C CA . LYS A 1 65 ? 12.338 4.089 -37.699 1.00 0.00 65 LYS A CA 6
ATOM 10771 C C . LYS A 1 65 ? 11.275 3.628 -38.668 1.00 0.00 65 LYS A C 6
ATOM 10772 O O . LYS A 1 65 ? 10.252 3.097 -38.237 1.00 0.00 65 LYS A O 6
ATOM 10791 N N . LEU A 1 66 ? 11.508 3.830 -39.958 1.00 0.00 66 LEU A N 6
ATOM 10792 C CA . LEU A 1 66 ? 10.557 3.430 -40.985 1.00 0.00 66 LEU A CA 6
ATOM 10793 C C . LEU A 1 66 ? 9.192 4.085 -40.767 1.00 0.00 66 LEU A C 6
ATOM 10794 O O . LEU A 1 66 ? 8.926 5.171 -41.284 1.00 0.00 66 LEU A O 6
ATOM 10810 N N . ASN A 1 67 ? 8.347 3.427 -39.986 1.00 0.00 67 ASN A N 6
ATOM 10811 C CA . ASN A 1 67 ? 7.034 3.955 -39.638 1.00 0.00 67 ASN A CA 6
ATOM 10812 C C . ASN A 1 67 ? 6.716 3.640 -38.173 1.00 0.00 67 ASN A C 6
ATOM 10813 O O . ASN A 1 67 ? 5.672 4.021 -37.645 1.00 0.00 67 ASN A O 6
ATOM 10824 N N . GLU A 1 68 ? 7.658 2.987 -37.498 1.00 0.00 68 GLU A N 6
ATOM 10825 C CA . GLU A 1 68 ? 7.440 2.519 -36.138 1.00 0.00 68 GLU A CA 6
ATOM 10826 C C . GLU A 1 68 ? 8.053 3.480 -35.128 1.00 0.00 68 GLU A C 6
ATOM 10827 O O . GLU A 1 68 ? 9.084 4.104 -35.390 1.00 0.00 68 GLU A O 6
ATOM 10839 N N . TYR A 1 69 ? 7.404 3.596 -33.978 1.00 0.00 69 TYR A N 6
ATOM 10840 C CA . TYR A 1 69 ? 7.906 4.406 -32.877 1.00 0.00 69 TYR A CA 6
ATOM 10841 C C . TYR A 1 69 ? 7.947 3.546 -31.620 1.00 0.00 69 TYR A C 6
ATOM 10842 O O . TYR A 1 69 ? 6.903 3.103 -31.144 1.00 0.00 69 TYR A O 6
ATOM 10860 N N . TYR A 1 70 ? 9.129 3.286 -31.090 1.00 0.00 70 TYR A N 6
ATOM 10861 C CA . TYR A 1 70 ? 9.235 2.432 -29.915 1.00 0.00 70 TYR A CA 6
ATOM 10862 C C . TYR A 1 70 ? 9.998 3.128 -28.798 1.00 0.00 70 TYR A C 6
ATOM 10863 O O . TYR A 1 70 ? 10.832 4.006 -29.044 1.00 0.00 70 TYR A O 6
ATOM 10881 N N . VAL A 1 71 ? 9.703 2.732 -27.569 1.00 0.00 71 VAL A N 6
ATOM 10882 C CA . VAL A 1 71 ? 10.262 3.387 -26.403 1.00 0.00 71 VAL A CA 6
ATOM 10883 C C . VAL A 1 71 ? 11.401 2.567 -25.815 1.00 0.00 71 VAL A C 6
ATOM 10884 O O . VAL A 1 71 ? 11.262 1.366 -25.569 1.00 0.00 71 VAL A O 6
ATOM 10897 N N . LYS A 1 72 ? 12.530 3.219 -25.609 1.00 0.00 72 LYS A N 6
ATOM 10898 C CA . LYS A 1 72 ? 13.678 2.583 -24.993 1.00 0.00 72 LYS A CA 6
ATOM 10899 C C . LYS A 1 72 ? 13.670 2.854 -23.498 1.00 0.00 72 LYS A C 6
ATOM 10900 O O . LYS A 1 72 ? 13.805 4.002 -23.073 1.00 0.00 72 LYS A O 6
ATOM 10919 N N . VAL A 1 73 ? 13.488 1.813 -22.708 1.00 0.00 73 VAL A N 6
ATOM 10920 C CA . VAL A 1 73 ? 13.509 1.950 -21.265 1.00 0.00 73 VAL A CA 6
ATOM 10921 C C . VAL A 1 73 ? 14.948 1.895 -20.771 1.00 0.00 73 VAL A C 6
ATOM 10922 O O . VAL A 1 73 ? 15.619 0.867 -20.883 1.00 0.00 73 VAL A O 6
ATOM 10935 N N . ILE A 1 74 ? 15.411 3.004 -20.223 1.00 0.00 74 ILE A N 6
ATOM 10936 C CA . ILE A 1 74 ? 16.797 3.135 -19.804 1.00 0.00 74 ILE A CA 6
ATOM 10937 C C . ILE A 1 74 ? 16.874 3.367 -18.304 1.00 0.00 74 ILE A C 6
ATOM 10938 O O . ILE A 1 74 ? 16.108 4.150 -17.756 1.00 0.00 74 ILE A O 6
ATOM 10954 N N . GLU A 1 75 ? 17.780 2.675 -17.638 1.00 0.00 75 GLU A N 6
ATOM 10955 C CA . GLU A 1 75 ? 17.995 2.900 -16.223 1.00 0.00 75 GLU A CA 6
ATOM 10956 C C . GLU A 1 75 ? 19.010 4.022 -16.041 1.00 0.00 75 GLU A C 6
ATOM 10957 O O . GLU A 1 75 ? 20.054 4.022 -16.689 1.00 0.00 75 GLU A O 6
ATOM 10969 N N . ASP A 1 76 ? 18.701 4.978 -15.173 1.00 0.00 76 ASP A N 6
ATOM 10970 C CA . ASP A 1 76 ? 19.579 6.134 -14.960 1.00 0.00 76 ASP A CA 6
ATOM 10971 C C . ASP A 1 76 ? 20.932 5.695 -14.406 1.00 0.00 76 ASP A C 6
ATOM 10972 O O . ASP A 1 76 ? 21.971 6.242 -14.772 1.00 0.00 76 ASP A O 6
ATOM 10981 N N . SER A 1 77 ? 20.908 4.687 -13.543 1.00 0.00 77 SER A N 6
ATOM 10982 C CA . SER A 1 77 ? 22.117 4.192 -12.897 1.00 0.00 77 SER A CA 6
ATOM 10983 C C . SER A 1 77 ? 23.086 3.572 -13.911 1.00 0.00 77 SER A C 6
ATOM 10984 O O . SER A 1 77 ? 24.181 4.091 -14.129 1.00 0.00 77 SER A O 6
ATOM 10992 N N . THR A 1 78 ? 22.678 2.469 -14.533 1.00 0.00 78 THR A N 6
ATOM 10993 C CA . THR A 1 78 ? 23.528 1.765 -15.490 1.00 0.00 78 THR A CA 6
ATOM 10994 C C . THR A 1 78 ? 23.658 2.537 -16.801 1.00 0.00 78 THR A C 6
ATOM 10995 O O . THR A 1 78 ? 24.595 2.318 -17.573 1.00 0.00 78 THR A O 6
ATOM 11006 N N . ASN A 1 79 ? 22.700 3.431 -17.041 1.00 0.00 79 ASN A N 6
ATOM 11007 C CA . ASN A 1 79 ? 22.677 4.279 -18.235 1.00 0.00 79 ASN A CA 6
ATOM 11008 C C . ASN A 1 79 ? 22.607 3.421 -19.497 1.00 0.00 79 ASN A C 6
ATOM 11009 O O . ASN A 1 79 ? 23.180 3.760 -20.534 1.00 0.00 79 ASN A O 6
ATOM 11020 N N . GLU A 1 80 ? 21.901 2.305 -19.398 1.00 0.00 80 GLU A N 6
ATOM 11021 C CA . GLU A 1 80 ? 21.709 1.421 -20.538 1.00 0.00 80 GLU A CA 6
ATOM 11022 C C . GLU A 1 80 ? 20.236 1.076 -20.699 1.00 0.00 80 GLU A C 6
ATOM 11023 O O . GLU A 1 80 ? 19.444 1.220 -19.762 1.00 0.00 80 GLU A O 6
ATOM 11035 N N . VAL A 1 81 ? 19.876 0.622 -21.886 1.00 0.00 81 VAL A N 6
ATOM 11036 C CA . VAL A 1 81 ? 18.515 0.205 -22.163 1.00 0.00 81 VAL A CA 6
ATOM 11037 C C . VAL A 1 81 ? 18.249 -1.152 -21.518 1.00 0.00 81 VAL A C 6
ATOM 11038 O O . VAL A 1 81 ? 18.664 -2.189 -22.037 1.00 0.00 81 VAL A O 6
ATOM 11051 N N . ILE A 1 82 ? 17.570 -1.137 -20.380 1.00 0.00 82 ILE A N 6
ATOM 11052 C CA . ILE A 1 82 ? 17.297 -2.359 -19.632 1.00 0.00 82 ILE A CA 6
ATOM 11053 C C . ILE A 1 82 ? 16.038 -3.045 -20.144 1.00 0.00 82 ILE A C 6
ATOM 11054 O O . ILE A 1 82 ? 15.747 -4.188 -19.787 1.00 0.00 82 ILE A O 6
ATOM 11070 N N . ARG A 1 83 ? 15.292 -2.340 -20.984 1.00 0.00 83 ARG A N 6
ATOM 11071 C CA . ARG A 1 83 ? 14.061 -2.875 -21.543 1.00 0.00 83 ARG A CA 6
ATOM 11072 C C . ARG A 1 83 ? 13.717 -2.127 -22.828 1.00 0.00 83 ARG A C 6
ATOM 11073 O O . ARG A 1 83 ? 13.763 -0.903 -22.864 1.00 0.00 83 ARG A O 6
ATOM 11094 N N . GLU A 1 84 ? 13.400 -2.849 -23.890 1.00 0.00 84 GLU A N 6
ATOM 11095 C CA . GLU A 1 84 ? 13.022 -2.212 -25.136 1.00 0.00 84 GLU A CA 6
ATOM 11096 C C . GLU A 1 84 ? 11.647 -2.694 -25.569 1.00 0.00 84 GLU A C 6
ATOM 11097 O O . GLU A 1 84 ? 11.452 -3.875 -25.855 1.00 0.00 84 GLU A O 6
ATOM 11109 N N . ILE A 1 85 ? 10.694 -1.776 -25.608 1.00 0.00 85 ILE A N 6
ATOM 11110 C CA . ILE A 1 85 ? 9.304 -2.132 -25.841 1.00 0.00 85 ILE A CA 6
ATOM 11111 C C . ILE A 1 85 ? 8.793 -1.549 -27.157 1.00 0.00 85 ILE A C 6
ATOM 11112 O O . ILE A 1 85 ? 8.797 -0.332 -27.352 1.00 0.00 85 ILE A O 6
ATOM 11128 N N . PRO A 1 86 ? 8.353 -2.420 -28.082 1.00 0.00 86 PRO A N 6
ATOM 11129 C CA . PRO A 1 86 ? 7.770 -1.990 -29.353 1.00 0.00 86 PRO A CA 6
ATOM 11130 C C . PRO A 1 86 ? 6.381 -1.379 -29.156 1.00 0.00 86 PRO A C 6
ATOM 11131 O O . PRO A 1 86 ? 5.700 -1.683 -28.173 1.00 0.00 86 PRO A O 6
ATOM 11142 N N . PRO A 1 87 ? 5.933 -0.526 -30.099 1.00 0.00 87 PRO A N 6
ATOM 11143 C CA . PRO A 1 87 ? 4.669 0.222 -29.975 1.00 0.00 87 PRO A CA 6
ATOM 11144 C C . PRO A 1 87 ? 3.458 -0.673 -29.714 1.00 0.00 87 PRO A C 6
ATOM 11145 O O . PRO A 1 87 ? 2.525 -0.281 -29.014 1.00 0.00 87 PRO A O 6
ATOM 11156 N N . LYS A 1 88 ? 3.489 -1.881 -30.261 1.00 0.00 88 LYS A N 6
ATOM 11157 C CA . LYS A 1 88 ? 2.362 -2.800 -30.148 1.00 0.00 88 LYS A CA 6
ATOM 11158 C C . LYS A 1 88 ? 2.285 -3.435 -28.757 1.00 0.00 88 LYS A C 6
ATOM 11159 O O . LYS A 1 88 ? 1.296 -4.079 -28.422 1.00 0.00 88 LYS A O 6
ATOM 11178 N N . ARG A 1 89 ? 3.329 -3.255 -27.949 1.00 0.00 89 ARG A N 6
ATOM 11179 C CA . ARG A 1 89 ? 3.320 -3.748 -26.573 1.00 0.00 89 ARG A CA 6
ATOM 11180 C C . ARG A 1 89 ? 3.464 -2.604 -25.578 1.00 0.00 89 ARG A C 6
ATOM 11181 O O . ARG A 1 89 ? 3.532 -2.825 -24.371 1.00 0.00 89 ARG A O 6
ATOM 11202 N N . TRP A 1 90 ? 3.504 -1.384 -26.086 1.00 0.00 90 TRP A N 6
ATOM 11203 C CA . TRP A 1 90 ? 3.627 -0.213 -25.235 1.00 0.00 90 TRP A CA 6
ATOM 11204 C C . TRP A 1 90 ? 2.383 -0.057 -24.369 1.00 0.00 90 TRP A C 6
ATOM 11205 O O . TRP A 1 90 ? 2.466 0.286 -23.189 1.00 0.00 90 TRP A O 6
ATOM 11226 N N . LEU A 1 91 ? 1.228 -0.332 -24.960 1.00 0.00 91 LEU A N 6
ATOM 11227 C CA . LEU A 1 91 ? -0.034 -0.262 -24.236 1.00 0.00 91 LEU A CA 6
ATOM 11228 C C . LEU A 1 91 ? -0.161 -1.444 -23.278 1.00 0.00 91 LEU A C 6
ATOM 11229 O O . LEU A 1 91 ? -0.848 -1.360 -22.261 1.00 0.00 91 LEU A O 6
ATOM 11245 N N . ASP A 1 92 ? 0.516 -2.535 -23.613 1.00 0.00 92 ASP A N 6
ATOM 11246 C CA . ASP A 1 92 ? 0.584 -3.711 -22.745 1.00 0.00 92 ASP A CA 6
ATOM 11247 C C . ASP A 1 92 ? 1.323 -3.350 -21.460 1.00 0.00 92 ASP A C 6
ATOM 11248 O O . ASP A 1 92 ? 0.832 -3.569 -20.351 1.00 0.00 92 ASP A O 6
ATOM 11257 N N . PHE A 1 93 ? 2.493 -2.749 -21.634 1.00 0.00 93 PHE A N 6
ATOM 11258 C CA . PHE A 1 93 ? 3.292 -2.249 -20.524 1.00 0.00 93 PHE A CA 6
ATOM 11259 C C . PHE A 1 93 ? 2.520 -1.191 -19.736 1.00 0.00 93 PHE A C 6
ATOM 11260 O O . PHE A 1 93 ? 2.547 -1.173 -18.502 1.00 0.00 93 PHE A O 6
ATOM 11277 N N . TYR A 1 94 ? 1.821 -0.317 -20.459 1.00 0.00 94 TYR A N 6
ATOM 11278 C CA . TYR A 1 94 ? 1.036 0.749 -19.842 1.00 0.00 94 TYR A CA 6
ATOM 11279 C C . TYR A 1 94 ? -0.036 0.173 -18.915 1.00 0.00 94 TYR A C 6
ATOM 11280 O O . TYR A 1 94 ? -0.340 0.751 -17.869 1.00 0.00 94 TYR A O 6
ATOM 11298 N N . ALA A 1 95 ? -0.600 -0.966 -19.304 1.00 0.00 95 ALA A N 6
ATOM 11299 C CA . ALA A 1 95 ? -1.597 -1.643 -18.485 1.00 0.00 95 ALA A CA 6
ATOM 11300 C C . ALA A 1 95 ? -0.992 -2.064 -17.150 1.00 0.00 95 ALA A C 6
ATOM 11301 O O . ALA A 1 95 ? -1.513 -1.723 -16.087 1.00 0.00 95 ALA A O 6
ATOM 11308 N N . ALA A 1 96 ? 0.131 -2.773 -17.213 1.00 0.00 96 ALA A N 6
ATOM 11309 C CA . ALA A 1 96 ? 0.821 -3.234 -16.012 1.00 0.00 96 ALA A CA 6
ATOM 11310 C C . ALA A 1 96 ? 1.222 -2.061 -15.119 1.00 0.00 96 ALA A C 6
ATOM 11311 O O . ALA A 1 96 ? 1.118 -2.133 -13.894 1.00 0.00 96 ALA A O 6
ATOM 11318 N N . MET A 1 97 ? 1.660 -0.976 -15.745 1.00 0.00 97 MET A N 6
ATOM 11319 C CA . MET A 1 97 ? 2.071 0.221 -15.023 1.00 0.00 97 MET A CA 6
ATOM 11320 C C . MET A 1 97 ? 0.911 0.841 -14.254 1.00 0.00 97 MET A C 6
ATOM 11321 O O . MET A 1 97 ? 1.037 1.140 -13.070 1.00 0.00 97 MET A O 6
ATOM 11335 N N . THR A 1 98 ? -0.221 1.021 -14.920 1.00 0.00 98 THR A N 6
ATOM 11336 C CA . THR A 1 98 ? -1.359 1.684 -14.299 1.00 0.00 98 THR A CA 6
ATOM 11337 C C . THR A 1 98 ? -2.005 0.815 -13.230 1.00 0.00 98 THR A C 6
ATOM 11338 O O . THR A 1 98 ? -2.546 1.331 -12.253 1.00 0.00 98 THR A O 6
ATOM 11349 N N . GLU A 1 99 ? -1.948 -0.496 -13.406 1.00 0.00 99 GLU A N 6
ATOM 11350 C CA . GLU A 1 99 ? -2.452 -1.405 -12.389 1.00 0.00 99 GLU A CA 6
ATOM 11351 C C . GLU A 1 99 ? -1.582 -1.333 -11.140 1.00 0.00 99 GLU A C 6
ATOM 11352 O O . GLU A 1 99 ? -2.078 -1.443 -10.020 1.00 0.00 99 GLU A O 6
ATOM 11364 N N . PHE A 1 100 ? -0.283 -1.144 -11.340 1.00 0.00 100 PHE A N 6
ATOM 11365 C CA . PHE A 1 100 ? 0.657 -1.088 -10.229 1.00 0.00 100 PHE A CA 6
ATOM 11366 C C . PHE A 1 100 ? 0.703 0.305 -9.595 1.00 0.00 100 PHE A C 6
ATOM 11367 O O . PHE A 1 100 ? 0.423 0.458 -8.410 1.00 0.00 100 PHE A O 6
ATOM 11384 N N . LEU A 1 101 ? 1.028 1.329 -10.387 1.00 0.00 101 LEU A N 6
ATOM 11385 C CA . LEU A 1 101 ? 1.189 2.679 -9.843 1.00 0.00 101 LEU A CA 6
ATOM 11386 C C . LEU A 1 101 ? -0.158 3.335 -9.582 1.00 0.00 101 LEU A C 6
ATOM 11387 O O . LEU A 1 101 ? -0.237 4.361 -8.909 1.00 0.00 101 LEU A O 6
ATOM 11403 N N . GLY A 1 102 ? -1.219 2.731 -10.098 1.00 0.00 102 GLY A N 6
ATOM 11404 C CA . GLY A 1 102 ? -2.558 3.190 -9.783 1.00 0.00 102 GLY A CA 6
ATOM 11405 C C . GLY A 1 102 ? -2.909 2.902 -8.338 1.00 0.00 102 GLY A C 6
ATOM 11406 O O . GLY A 1 102 ? -3.902 3.400 -7.816 1.00 0.00 102 GLY A O 6
ATOM 11410 N N . LEU A 1 103 ? -2.073 2.095 -7.699 1.00 0.00 103 LEU A N 6
ATOM 11411 C CA . LEU A 1 103 ? -2.236 1.765 -6.287 1.00 0.00 103 LEU A CA 6
ATOM 11412 C C . LEU A 1 103 ? -1.383 2.691 -5.427 1.00 0.00 103 LEU A C 6
ATOM 11413 O O . LEU A 1 103 ? -1.499 2.717 -4.200 1.00 0.00 103 LEU A O 6
ATOM 11429 N N . PHE A 1 104 ? -0.515 3.441 -6.081 1.00 0.00 104 PHE A N 6
ATOM 11430 C CA . PHE A 1 104 ? 0.316 4.421 -5.401 1.00 0.00 104 PHE A CA 6
ATOM 11431 C C . PHE A 1 104 ? -0.310 5.795 -5.548 1.00 0.00 104 PHE A C 6
ATOM 11432 O O . PHE A 1 104 ? -0.319 6.597 -4.616 1.00 0.00 104 PHE A O 6
ATOM 11449 N N . VAL A 1 105 ? -0.846 6.046 -6.735 1.00 0.00 105 VAL A N 6
ATOM 11450 C CA . VAL A 1 105 ? -1.513 7.296 -7.034 1.00 0.00 105 VAL A CA 6
ATOM 11451 C C . VAL A 1 105 ? -2.947 7.250 -6.541 1.00 0.00 105 VAL A C 6
ATOM 11452 O O . VAL A 1 105 ? -3.486 6.174 -6.278 1.00 0.00 105 VAL A O 6
ATOM 11465 N N . ASP A 1 106 ? -3.560 8.408 -6.407 1.00 0.00 106 ASP A N 6
ATOM 11466 C CA . ASP A 1 106 ? -4.986 8.465 -6.132 1.00 0.00 106 ASP A CA 6
ATOM 11467 C C . ASP A 1 106 ? -5.583 9.719 -6.746 1.00 0.00 106 ASP A C 6
ATOM 11468 O O . ASP A 1 106 ? -6.727 10.085 -6.494 1.00 0.00 106 ASP A O 6
ATOM 11477 N N . GLU A 1 107 ? -4.797 10.336 -7.606 1.00 0.00 107 GLU A N 6
ATOM 11478 C CA . GLU A 1 107 ? -5.158 11.594 -8.220 1.00 0.00 107 GLU A CA 6
ATOM 11479 C C . GLU A 1 107 ? -6.180 11.381 -9.334 1.00 0.00 107 GLU A C 6
ATOM 11480 O O . GLU A 1 107 ? -7.247 11.981 -9.324 1.00 0.00 107 GLU A O 6
ATOM 11492 N N . LYS A 1 108 ? -5.856 10.505 -10.284 1.00 0.00 108 LYS A N 6
ATOM 11493 C CA . LYS A 1 108 ? -6.739 10.255 -11.429 1.00 0.00 108 LYS A CA 6
ATOM 11494 C C . LYS A 1 108 ? -8.099 9.734 -10.981 1.00 0.00 108 LYS A C 6
ATOM 11495 O O . LYS A 1 108 ? -9.089 9.847 -11.700 1.00 0.00 108 LYS A O 6
ATOM 11514 N N . LYS A 1 109 ? -8.143 9.166 -9.787 1.00 0.00 109 LYS A N 6
ATOM 11515 C CA . LYS A 1 109 ? -9.353 8.539 -9.290 1.00 0.00 109 LYS A CA 6
ATOM 11516 C C . LYS A 1 109 ? -10.064 9.400 -8.251 1.00 0.00 109 LYS A C 6
ATOM 11517 O O . LYS A 1 109 ? -10.977 8.924 -7.576 1.00 0.00 109 LYS A O 6
ATOM 11536 N N . LEU A 1 110 ? -9.674 10.667 -8.129 1.00 0.00 110 LEU A N 6
ATOM 11537 C CA . LEU A 1 110 ? -10.309 11.538 -7.147 1.00 0.00 110 LEU A CA 6
ATOM 11538 C C . LEU A 1 110 ? -11.674 11.998 -7.649 1.00 0.00 110 LEU A C 6
ATOM 11539 O O . LEU A 1 110 ? -12.635 12.046 -6.883 1.00 0.00 110 LEU A O 6
ATOM 11555 N N . GLU A 1 111 ? -11.733 12.278 -8.958 1.00 0.00 111 GLU A N 6
ATOM 11556 C CA . GLU A 1 111 ? -12.934 12.756 -9.672 1.00 0.00 111 GLU A CA 6
ATOM 11557 C C . GLU A 1 111 ? -13.850 13.646 -8.822 1.00 0.00 111 GLU A C 6
ATOM 11558 O O . GLU A 1 111 ? -15.071 13.623 -8.982 1.00 0.00 111 GLU A O 6
ATOM 11570 N N . HIS A 1 112 ? -13.265 14.471 -7.964 1.00 0.00 112 HIS A N 6
ATOM 11571 C CA . HIS A 1 112 ? -14.050 15.310 -7.073 1.00 0.00 112 HIS A CA 6
ATOM 11572 C C . HIS A 1 112 ? -13.550 16.743 -7.080 1.00 0.00 112 HIS A C 6
ATOM 11573 O O . HIS A 1 112 ? -12.346 16.984 -7.189 1.00 0.00 112 HIS A O 6
ATOM 11587 N N . HIS A 1 113 ? -14.493 17.683 -6.981 1.00 0.00 113 HIS A N 6
ATOM 11588 C CA . HIS A 1 113 ? -14.196 19.117 -6.975 1.00 0.00 113 HIS A CA 6
ATOM 11589 C C . HIS A 1 113 ? -13.629 19.542 -8.328 1.00 0.00 113 HIS A C 6
ATOM 11590 O O . HIS A 1 113 ? -13.030 20.606 -8.471 1.00 0.00 113 HIS A O 6
ATOM 11604 N N . HIS A 1 114 ? -13.863 18.704 -9.325 1.00 0.00 114 HIS A N 6
ATOM 11605 C CA . HIS A 1 114 ? -13.363 18.931 -10.667 1.00 0.00 114 HIS A CA 6
ATOM 11606 C C . HIS A 1 114 ? -14.340 18.311 -11.657 1.00 0.00 114 HIS A C 6
ATOM 11607 O O . HIS A 1 114 ? -14.609 17.110 -11.597 1.00 0.00 114 HIS A O 6
ATOM 11621 N N . HIS A 1 115 ? -14.883 19.126 -12.549 1.00 0.00 115 HIS A N 6
ATOM 11622 C CA . HIS A 1 115 ? -15.869 18.651 -13.507 1.00 0.00 115 HIS A CA 6
ATOM 11623 C C . HIS A 1 115 ? -15.168 17.801 -14.560 1.00 0.00 115 HIS A C 6
ATOM 11624 O O . HIS A 1 115 ? -14.623 18.321 -15.533 1.00 0.00 115 HIS A O 6
ATOM 11638 N N . HIS A 1 116 ? -15.149 16.493 -14.326 1.00 0.00 116 HIS A N 6
ATOM 11639 C CA . HIS A 1 116 ? -14.399 15.565 -15.172 1.00 0.00 116 HIS A CA 6
ATOM 11640 C C . HIS A 1 116 ? -15.092 15.321 -16.506 1.00 0.00 116 HIS A C 6
ATOM 11641 O O . HIS A 1 116 ? -14.445 14.979 -17.492 1.00 0.00 116 HIS A O 6
ATOM 11655 N N . HIS A 1 117 ? -16.399 15.506 -16.544 1.00 0.00 117 HIS A N 6
ATOM 11656 C CA . HIS A 1 117 ? -17.146 15.329 -17.778 1.00 0.00 117 HIS A CA 6
ATOM 11657 C C . HIS A 1 117 ? -18.270 16.342 -17.849 1.00 0.00 117 HIS A C 6
ATOM 11671 N N . LEU A 1 1 ? 2.915 2.637 1.621 1.00 0.00 1 LEU A N 7
ATOM 11672 C CA . LEU A 1 1 ? 3.831 2.112 0.585 1.00 0.00 1 LEU A CA 7
ATOM 11673 C C . LEU A 1 1 ? 5.024 3.047 0.412 1.00 0.00 1 LEU A C 7
ATOM 11674 O O . LEU A 1 1 ? 6.172 2.601 0.402 1.00 0.00 1 LEU A O 7
ATOM 11689 N N . ASN A 1 2 ? 4.733 4.344 0.285 1.00 0.00 2 ASN A N 7
ATOM 11690 C CA . ASN A 1 2 ? 5.755 5.382 0.109 1.00 0.00 2 ASN A CA 7
ATOM 11691 C C . ASN A 1 2 ? 6.487 5.197 -1.215 1.00 0.00 2 ASN A C 7
ATOM 11692 O O . ASN A 1 2 ? 7.441 4.426 -1.322 1.00 0.00 2 ASN A O 7
ATOM 11703 N N . ILE A 1 3 ? 6.025 5.916 -2.224 1.00 0.00 3 ILE A N 7
ATOM 11704 C CA . ILE A 1 3 ? 6.545 5.770 -3.576 1.00 0.00 3 ILE A CA 7
ATOM 11705 C C . ILE A 1 3 ? 7.994 6.260 -3.680 1.00 0.00 3 ILE A C 7
ATOM 11706 O O . ILE A 1 3 ? 8.736 5.839 -4.566 1.00 0.00 3 ILE A O 7
ATOM 11722 N N . GLU A 1 4 ? 8.413 7.100 -2.736 1.00 0.00 4 GLU A N 7
ATOM 11723 C CA . GLU A 1 4 ? 9.766 7.655 -2.747 1.00 0.00 4 GLU A CA 7
ATOM 11724 C C . GLU A 1 4 ? 10.816 6.567 -2.521 1.00 0.00 4 GLU A C 7
ATOM 11725 O O . GLU A 1 4 ? 12.003 6.772 -2.768 1.00 0.00 4 GLU A O 7
ATOM 11737 N N . ARG A 1 5 ? 10.371 5.406 -2.060 1.00 0.00 5 ARG A N 7
ATOM 11738 C CA . ARG A 1 5 ? 11.279 4.312 -1.765 1.00 0.00 5 ARG A CA 7
ATOM 11739 C C . ARG A 1 5 ? 11.063 3.173 -2.743 1.00 0.00 5 ARG A C 7
ATOM 11740 O O . ARG A 1 5 ? 11.669 2.108 -2.628 1.00 0.00 5 ARG A O 7
ATOM 11761 N N . LEU A 1 6 ? 10.201 3.415 -3.716 1.00 0.00 6 LEU A N 7
ATOM 11762 C CA . LEU A 1 6 ? 9.963 2.457 -4.772 1.00 0.00 6 LEU A CA 7
ATOM 11763 C C . LEU A 1 6 ? 11.164 2.439 -5.709 1.00 0.00 6 LEU A C 7
ATOM 11764 O O . LEU A 1 6 ? 11.316 3.319 -6.555 1.00 0.00 6 LEU A O 7
ATOM 11780 N N . THR A 1 7 ? 12.033 1.456 -5.520 1.00 0.00 7 THR A N 7
ATOM 11781 C CA . THR A 1 7 ? 13.284 1.387 -6.258 1.00 0.00 7 THR A CA 7
ATOM 11782 C C . THR A 1 7 ? 13.387 0.081 -7.054 1.00 0.00 7 THR A C 7
ATOM 11783 O O . THR A 1 7 ? 14.481 -0.366 -7.404 1.00 0.00 7 THR A O 7
ATOM 11794 N N . THR A 1 8 ? 12.244 -0.510 -7.373 1.00 0.00 8 THR A N 7
ATOM 11795 C CA . THR A 1 8 ? 12.229 -1.741 -8.142 1.00 0.00 8 THR A CA 7
ATOM 11796 C C . THR A 1 8 ? 11.152 -1.704 -9.223 1.00 0.00 8 THR A C 7
ATOM 11797 O O . THR A 1 8 ? 10.072 -1.148 -9.024 1.00 0.00 8 THR A O 7
ATOM 11808 N N . LEU A 1 9 ? 11.472 -2.280 -10.376 1.00 0.00 9 LEU A N 7
ATOM 11809 C CA . LEU A 1 9 ? 10.517 -2.407 -11.471 1.00 0.00 9 LEU A CA 7
ATOM 11810 C C . LEU A 1 9 ? 10.180 -3.873 -11.696 1.00 0.00 9 LEU A C 7
ATOM 11811 O O . LEU A 1 9 ? 9.459 -4.219 -12.631 1.00 0.00 9 LEU A O 7
ATOM 11827 N N . GLN A 1 10 ? 10.705 -4.729 -10.825 1.00 0.00 10 GLN A N 7
ATOM 11828 C CA . GLN A 1 10 ? 10.528 -6.170 -10.960 1.00 0.00 10 GLN A CA 7
ATOM 11829 C C . GLN A 1 10 ? 9.050 -6.567 -10.945 1.00 0.00 10 GLN A C 7
ATOM 11830 O O . GLN A 1 10 ? 8.616 -7.300 -11.830 1.00 0.00 10 GLN A O 7
ATOM 11844 N N . PRO A 1 11 ? 8.241 -6.096 -9.965 1.00 0.00 11 PRO A N 7
ATOM 11845 C CA . PRO A 1 11 ? 6.806 -6.399 -9.936 1.00 0.00 11 PRO A CA 7
ATOM 11846 C C . PRO A 1 11 ? 6.099 -5.959 -11.216 1.00 0.00 11 PRO A C 7
ATOM 11847 O O . PRO A 1 11 ? 5.075 -6.526 -11.601 1.00 0.00 11 PRO A O 7
ATOM 11858 N N . VAL A 1 12 ? 6.650 -4.946 -11.878 1.00 0.00 12 VAL A N 7
ATOM 11859 C CA . VAL A 1 12 ? 6.088 -4.464 -13.129 1.00 0.00 12 VAL A CA 7
ATOM 11860 C C . VAL A 1 12 ? 6.510 -5.371 -14.276 1.00 0.00 12 VAL A C 7
ATOM 11861 O O . VAL A 1 12 ? 5.675 -5.822 -15.049 1.00 0.00 12 VAL A O 7
ATOM 11874 N N . TRP A 1 13 ? 7.806 -5.652 -14.363 1.00 0.00 13 TRP A N 7
ATOM 11875 C CA . TRP A 1 13 ? 8.326 -6.524 -15.413 1.00 0.00 13 TRP A CA 7
ATOM 11876 C C . TRP A 1 13 ? 7.731 -7.919 -15.307 1.00 0.00 13 TRP A C 7
ATOM 11877 O O . TRP A 1 13 ? 7.338 -8.510 -16.312 1.00 0.00 13 TRP A O 7
ATOM 11898 N N . ASP A 1 14 ? 7.687 -8.442 -14.087 1.00 0.00 14 ASP A N 7
ATOM 11899 C CA . ASP A 1 14 ? 7.067 -9.738 -13.823 1.00 0.00 14 ASP A CA 7
ATOM 11900 C C . ASP A 1 14 ? 5.659 -9.790 -14.403 1.00 0.00 14 ASP A C 7
ATOM 11901 O O . ASP A 1 14 ? 5.308 -10.717 -15.132 1.00 0.00 14 ASP A O 7
ATOM 11910 N N . ARG A 1 15 ? 4.868 -8.770 -14.099 1.00 0.00 15 ARG A N 7
ATOM 11911 C CA . ARG A 1 15 ? 3.494 -8.700 -14.576 1.00 0.00 15 ARG A CA 7
ATOM 11912 C C . ARG A 1 15 ? 3.455 -8.443 -16.078 1.00 0.00 15 ARG A C 7
ATOM 11913 O O . ARG A 1 15 ? 2.655 -9.042 -16.795 1.00 0.00 15 ARG A O 7
ATOM 11934 N N . TYR A 1 16 ? 4.340 -7.570 -16.542 1.00 0.00 16 TYR A N 7
ATOM 11935 C CA . TYR A 1 16 ? 4.419 -7.208 -17.951 1.00 0.00 16 TYR A CA 7
ATOM 11936 C C . TYR A 1 16 ? 4.608 -8.443 -18.825 1.00 0.00 16 TYR A C 7
ATOM 11937 O O . TYR A 1 16 ? 3.876 -8.642 -19.790 1.00 0.00 16 TYR A O 7
ATOM 11955 N N . ASP A 1 17 ? 5.578 -9.282 -18.479 1.00 0.00 17 ASP A N 7
ATOM 11956 C CA . ASP A 1 17 ? 5.833 -10.501 -19.243 1.00 0.00 17 ASP A CA 7
ATOM 11957 C C . ASP A 1 17 ? 4.686 -11.498 -19.080 1.00 0.00 17 ASP A C 7
ATOM 11958 O O . ASP A 1 17 ? 4.421 -12.304 -19.970 1.00 0.00 17 ASP A O 7
ATOM 11967 N N . THR A 1 18 ? 3.981 -11.413 -17.953 1.00 0.00 18 THR A N 7
ATOM 11968 C CA . THR A 1 18 ? 2.822 -12.267 -17.711 1.00 0.00 18 THR A CA 7
ATOM 11969 C C . THR A 1 18 ? 1.623 -11.797 -18.549 1.00 0.00 18 THR A C 7
ATOM 11970 O O . THR A 1 18 ? 0.612 -12.489 -18.670 1.00 0.00 18 THR A O 7
ATOM 11981 N N . GLN A 1 19 ? 1.744 -10.616 -19.133 1.00 0.00 19 GLN A N 7
ATOM 11982 C CA . GLN A 1 19 ? 0.740 -10.118 -20.059 1.00 0.00 19 GLN A CA 7
ATOM 11983 C C . GLN A 1 19 ? 1.239 -10.267 -21.492 1.00 0.00 19 GLN A C 7
ATOM 11984 O O . GLN A 1 19 ? 0.511 -10.711 -22.375 1.00 0.00 19 GLN A O 7
ATOM 11998 N N . ILE A 1 20 ? 2.504 -9.921 -21.696 1.00 0.00 20 ILE A N 7
ATOM 11999 C CA . ILE A 1 20 ? 3.148 -9.993 -22.990 1.00 0.00 20 ILE A CA 7
ATOM 12000 C C . ILE A 1 20 ? 3.235 -11.421 -23.545 1.00 0.00 20 ILE A C 7
ATOM 12001 O O . ILE A 1 20 ? 3.413 -11.609 -24.748 1.00 0.00 20 ILE A O 7
ATOM 12017 N N . HIS A 1 21 ? 3.096 -12.427 -22.686 1.00 0.00 21 HIS A N 7
ATOM 12018 C CA . HIS A 1 21 ? 3.101 -13.811 -23.161 1.00 0.00 21 HIS A CA 7
ATOM 12019 C C . HIS A 1 21 ? 1.735 -14.174 -23.749 1.00 0.00 21 HIS A C 7
ATOM 12020 O O . HIS A 1 21 ? 1.533 -15.278 -24.249 1.00 0.00 21 HIS A O 7
ATOM 12034 N N . ASN A 1 22 ? 0.801 -13.231 -23.672 1.00 0.00 22 ASN A N 7
ATOM 12035 C CA . ASN A 1 22 ? -0.530 -13.411 -24.242 1.00 0.00 22 ASN A CA 7
ATOM 12036 C C . ASN A 1 22 ? -0.795 -12.310 -25.268 1.00 0.00 22 ASN A C 7
ATOM 12037 O O . ASN A 1 22 ? -1.359 -12.570 -26.333 1.00 0.00 22 ASN A O 7
ATOM 12048 N N . GLN A 1 23 ? -0.387 -11.083 -24.925 1.00 0.00 23 GLN A N 7
ATOM 12049 C CA . GLN A 1 23 ? -0.426 -9.939 -25.841 1.00 0.00 23 GLN A CA 7
ATOM 12050 C C . GLN A 1 23 ? -1.839 -9.536 -26.254 1.00 0.00 23 GLN A C 7
ATOM 12051 O O . GLN A 1 23 ? -2.837 -9.987 -25.679 1.00 0.00 23 GLN A O 7
ATOM 12065 N N . LYS A 1 24 ? -1.880 -8.641 -27.241 1.00 0.00 24 LYS A N 7
ATOM 12066 C CA . LYS A 1 24 ? -3.103 -8.218 -27.907 1.00 0.00 24 LYS A CA 7
ATOM 12067 C C . LYS A 1 24 ? -3.952 -7.319 -27.019 1.00 0.00 24 LYS A C 7
ATOM 12068 O O . LYS A 1 24 ? -5.070 -7.674 -26.637 1.00 0.00 24 LYS A O 7
ATOM 12087 N N . ASP A 1 25 ? -3.383 -6.165 -26.680 1.00 0.00 25 ASP A N 7
ATOM 12088 C CA . ASP A 1 25 ? -4.108 -5.077 -26.013 1.00 0.00 25 ASP A CA 7
ATOM 12089 C C . ASP A 1 25 ? -4.732 -5.539 -24.697 1.00 0.00 25 ASP A C 7
ATOM 12090 O O . ASP A 1 25 ? -5.956 -5.501 -24.537 1.00 0.00 25 ASP A O 7
ATOM 12099 N N . ASN A 1 26 ? -3.904 -5.988 -23.763 1.00 0.00 26 ASN A N 7
ATOM 12100 C CA . ASN A 1 26 ? -4.398 -6.425 -22.460 1.00 0.00 26 ASN A CA 7
ATOM 12101 C C . ASN A 1 26 ? -4.759 -5.217 -21.596 1.00 0.00 26 ASN A C 7
ATOM 12102 O O . ASN A 1 26 ? -3.917 -4.668 -20.888 1.00 0.00 26 ASN A O 7
ATOM 12113 N N . ASP A 1 27 ? -6.012 -4.790 -21.692 1.00 0.00 27 ASP A N 7
ATOM 12114 C CA . ASP A 1 27 ? -6.494 -3.612 -20.971 1.00 0.00 27 ASP A CA 7
ATOM 12115 C C . ASP A 1 27 ? -6.999 -3.966 -19.578 1.00 0.00 27 ASP A C 7
ATOM 12116 O O . ASP A 1 27 ? -7.606 -5.018 -19.369 1.00 0.00 27 ASP A O 7
ATOM 12125 N N . ASN A 1 28 ? -6.753 -3.069 -18.635 1.00 0.00 28 ASN A N 7
ATOM 12126 C CA . ASN A 1 28 ? -7.279 -3.204 -17.289 1.00 0.00 28 ASN A CA 7
ATOM 12127 C C . ASN A 1 28 ? -8.571 -2.398 -17.158 1.00 0.00 28 ASN A C 7
ATOM 12128 O O . ASN A 1 28 ? -9.667 -2.955 -17.231 1.00 0.00 28 ASN A O 7
ATOM 12139 N N . GLU A 1 29 ? -8.433 -1.083 -16.983 1.00 0.00 29 GLU A N 7
ATOM 12140 C CA . GLU A 1 29 ? -9.585 -0.188 -16.866 1.00 0.00 29 GLU A CA 7
ATOM 12141 C C . GLU A 1 29 ? -9.270 1.177 -17.474 1.00 0.00 29 GLU A C 7
ATOM 12142 O O . GLU A 1 29 ? -9.896 2.185 -17.128 1.00 0.00 29 GLU A O 7
ATOM 12154 N N . VAL A 1 30 ? -8.319 1.209 -18.395 1.00 0.00 30 VAL A N 7
ATOM 12155 C CA . VAL A 1 30 ? -7.845 2.463 -18.936 1.00 0.00 30 VAL A CA 7
ATOM 12156 C C . VAL A 1 30 ? -8.497 2.778 -20.278 1.00 0.00 30 VAL A C 7
ATOM 12157 O O . VAL A 1 30 ? -8.661 1.898 -21.125 1.00 0.00 30 VAL A O 7
ATOM 12170 N N . PRO A 1 31 ? -8.908 4.038 -20.476 1.00 0.00 31 PRO A N 7
ATOM 12171 C CA . PRO A 1 31 ? -9.510 4.476 -21.731 1.00 0.00 31 PRO A CA 7
ATOM 12172 C C . PRO A 1 31 ? -8.471 4.686 -22.825 1.00 0.00 31 PRO A C 7
ATOM 12173 O O . PRO A 1 31 ? -7.971 5.793 -23.028 1.00 0.00 31 PRO A O 7
ATOM 12184 N N . VAL A 1 32 ? -8.132 3.605 -23.505 1.00 0.00 32 VAL A N 7
ATOM 12185 C CA . VAL A 1 32 ? -7.159 3.642 -24.577 1.00 0.00 32 VAL A CA 7
ATOM 12186 C C . VAL A 1 32 ? -7.366 2.459 -25.506 1.00 0.00 32 VAL A C 7
ATOM 12187 O O . VAL A 1 32 ? -7.623 1.338 -25.065 1.00 0.00 32 VAL A O 7
ATOM 12200 N N . HIS A 1 33 ? -7.306 2.726 -26.794 1.00 0.00 33 HIS A N 7
ATOM 12201 C CA . HIS A 1 33 ? -7.511 1.694 -27.795 1.00 0.00 33 HIS A CA 7
ATOM 12202 C C . HIS A 1 33 ? -6.847 2.076 -29.114 1.00 0.00 33 HIS A C 7
ATOM 12203 O O . HIS A 1 33 ? -6.304 1.221 -29.813 1.00 0.00 33 HIS A O 7
ATOM 12217 N N . GLN A 1 34 ? -6.877 3.361 -29.436 1.00 0.00 34 GLN A N 7
ATOM 12218 C CA . GLN A 1 34 ? -6.226 3.863 -30.634 1.00 0.00 34 GLN A CA 7
ATOM 12219 C C . GLN A 1 34 ? -5.011 4.685 -30.220 1.00 0.00 34 GLN A C 7
ATOM 12220 O O . GLN A 1 34 ? -5.137 5.641 -29.459 1.00 0.00 34 GLN A O 7
ATOM 12234 N N . VAL A 1 35 ? -3.841 4.299 -30.702 1.00 0.00 35 VAL A N 7
ATOM 12235 C CA . VAL A 1 35 ? -2.607 4.983 -30.348 1.00 0.00 35 VAL A CA 7
ATOM 12236 C C . VAL A 1 35 ? -2.022 5.688 -31.568 1.00 0.00 35 VAL A C 7
ATOM 12237 O O . VAL A 1 35 ? -1.935 5.108 -32.651 1.00 0.00 35 VAL A O 7
ATOM 12250 N N . SER A 1 36 ? -1.634 6.940 -31.392 1.00 0.00 36 SER A N 7
ATOM 12251 C CA . SER A 1 36 ? -1.074 7.721 -32.480 1.00 0.00 36 SER A CA 7
ATOM 12252 C C . SER A 1 36 ? 0.254 8.340 -32.050 1.00 0.00 36 SER A C 7
ATOM 12253 O O . SER A 1 36 ? 0.660 8.209 -30.891 1.00 0.00 36 SER A O 7
ATOM 12261 N N . TYR A 1 37 ? 0.914 9.017 -32.987 1.00 0.00 37 TYR A N 7
ATOM 12262 C CA . TYR A 1 37 ? 2.207 9.655 -32.741 1.00 0.00 37 TYR A CA 7
ATOM 12263 C C . TYR A 1 37 ? 2.134 10.593 -31.537 1.00 0.00 37 TYR A C 7
ATOM 12264 O O . TYR A 1 37 ? 2.905 10.464 -30.584 1.00 0.00 37 TYR A O 7
ATOM 12282 N N . THR A 1 38 ? 1.197 11.531 -31.592 1.00 0.00 38 THR A N 7
ATOM 12283 C CA . THR A 1 38 ? 1.024 12.515 -30.532 1.00 0.00 38 THR A CA 7
ATOM 12284 C C . THR A 1 38 ? 0.657 11.842 -29.211 1.00 0.00 38 THR A C 7
ATOM 12285 O O . THR A 1 38 ? 1.161 12.210 -28.149 1.00 0.00 38 THR A O 7
ATOM 12296 N N . ASN A 1 39 ? -0.213 10.840 -29.295 1.00 0.00 39 ASN A N 7
ATOM 12297 C CA . ASN A 1 39 ? -0.643 10.080 -28.123 1.00 0.00 39 ASN A CA 7
ATOM 12298 C C . ASN A 1 39 ? 0.554 9.485 -27.396 1.00 0.00 39 ASN A C 7
ATOM 12299 O O . ASN A 1 39 ? 0.666 9.600 -26.180 1.00 0.00 39 ASN A O 7
ATOM 12310 N N . LEU A 1 40 ? 1.451 8.863 -28.152 1.00 0.00 40 LEU A N 7
ATOM 12311 C CA . LEU A 1 40 ? 2.644 8.241 -27.587 1.00 0.00 40 LEU A CA 7
ATOM 12312 C C . LEU A 1 40 ? 3.454 9.236 -26.770 1.00 0.00 40 LEU A C 7
ATOM 12313 O O . LEU A 1 40 ? 3.814 8.955 -25.632 1.00 0.00 40 LEU A O 7
ATOM 12329 N N . ALA A 1 41 ? 3.713 10.405 -27.339 1.00 0.00 41 ALA A N 7
ATOM 12330 C CA . ALA A 1 41 ? 4.479 11.435 -26.647 1.00 0.00 41 ALA A CA 7
ATOM 12331 C C . ALA A 1 41 ? 3.785 11.859 -25.353 1.00 0.00 41 ALA A C 7
ATOM 12332 O O . ALA A 1 41 ? 4.435 12.180 -24.355 1.00 0.00 41 ALA A O 7
ATOM 12339 N N . GLU A 1 42 ? 2.461 11.835 -25.372 1.00 0.00 42 GLU A N 7
ATOM 12340 C CA . GLU A 1 42 ? 1.669 12.205 -24.211 1.00 0.00 42 GLU A CA 7
ATOM 12341 C C . GLU A 1 42 ? 1.678 11.104 -23.151 1.00 0.00 42 GLU A C 7
ATOM 12342 O O . GLU A 1 42 ? 1.969 11.370 -21.983 1.00 0.00 42 GLU A O 7
ATOM 12354 N N . MET A 1 43 ? 1.383 9.870 -23.552 1.00 0.00 43 MET A N 7
ATOM 12355 C CA . MET A 1 43 ? 1.353 8.759 -22.604 1.00 0.00 43 MET A CA 7
ATOM 12356 C C . MET A 1 43 ? 2.745 8.456 -22.053 1.00 0.00 43 MET A C 7
ATOM 12357 O O . MET A 1 43 ? 2.894 8.155 -20.873 1.00 0.00 43 MET A O 7
ATOM 12371 N N . VAL A 1 44 ? 3.773 8.547 -22.891 1.00 0.00 44 VAL A N 7
ATOM 12372 C CA . VAL A 1 44 ? 5.141 8.358 -22.414 1.00 0.00 44 VAL A CA 7
ATOM 12373 C C . VAL A 1 44 ? 5.495 9.453 -21.413 1.00 0.00 44 VAL A C 7
ATOM 12374 O O . VAL A 1 44 ? 6.167 9.205 -20.411 1.00 0.00 44 VAL A O 7
ATOM 12387 N N . GLY A 1 45 ? 5.001 10.655 -21.675 1.00 0.00 45 GLY A N 7
ATOM 12388 C CA . GLY A 1 45 ? 5.229 11.762 -20.772 1.00 0.00 45 GLY A CA 7
ATOM 12389 C C . GLY A 1 45 ? 4.594 11.539 -19.412 1.00 0.00 45 GLY A C 7
ATOM 12390 O O . GLY A 1 45 ? 5.209 11.814 -18.379 1.00 0.00 45 GLY A O 7
ATOM 12394 N N . GLU A 1 46 ? 3.369 11.024 -19.401 1.00 0.00 46 GLU A N 7
ATOM 12395 C CA . GLU A 1 46 ? 2.661 10.807 -18.148 1.00 0.00 46 GLU A CA 7
ATOM 12396 C C . GLU A 1 46 ? 3.219 9.594 -17.402 1.00 0.00 46 GLU A C 7
ATOM 12397 O O . GLU A 1 46 ? 3.058 9.480 -16.184 1.00 0.00 46 GLU A O 7
ATOM 12409 N N . MET A 1 47 ? 3.884 8.697 -18.121 1.00 0.00 47 MET A N 7
ATOM 12410 C CA . MET A 1 47 ? 4.563 7.575 -17.482 1.00 0.00 47 MET A CA 7
ATOM 12411 C C . MET A 1 47 ? 5.668 8.093 -16.572 1.00 0.00 47 MET A C 7
ATOM 12412 O O . MET A 1 47 ? 5.871 7.588 -15.469 1.00 0.00 47 MET A O 7
ATOM 12426 N N . ASN A 1 48 ? 6.352 9.134 -17.033 1.00 0.00 48 ASN A N 7
ATOM 12427 C CA . ASN A 1 48 ? 7.446 9.729 -16.278 1.00 0.00 48 ASN A CA 7
ATOM 12428 C C . ASN A 1 48 ? 6.947 10.378 -14.992 1.00 0.00 48 ASN A C 7
ATOM 12429 O O . ASN A 1 48 ? 7.573 10.242 -13.946 1.00 0.00 48 ASN A O 7
ATOM 12440 N N . LYS A 1 49 ? 5.807 11.064 -15.056 1.00 0.00 49 LYS A N 7
ATOM 12441 C CA . LYS A 1 49 ? 5.295 11.780 -13.887 1.00 0.00 49 LYS A CA 7
ATOM 12442 C C . LYS A 1 49 ? 4.671 10.828 -12.867 1.00 0.00 49 LYS A C 7
ATOM 12443 O O . LYS A 1 49 ? 4.353 11.225 -11.748 1.00 0.00 49 LYS A O 7
ATOM 12462 N N . LEU A 1 50 ? 4.512 9.566 -13.246 1.00 0.00 50 LEU A N 7
ATOM 12463 C CA . LEU A 1 50 ? 4.005 8.555 -12.323 1.00 0.00 50 LEU A CA 7
ATOM 12464 C C . LEU A 1 50 ? 5.153 7.904 -11.561 1.00 0.00 50 LEU A C 7
ATOM 12465 O O . LEU A 1 50 ? 4.940 7.196 -10.581 1.00 0.00 50 LEU A O 7
ATOM 12481 N N . LEU A 1 51 ? 6.369 8.176 -12.007 1.00 0.00 51 LEU A N 7
ATOM 12482 C CA . LEU A 1 51 ? 7.562 7.624 -11.391 1.00 0.00 51 LEU A CA 7
ATOM 12483 C C . LEU A 1 51 ? 8.477 8.765 -10.983 1.00 0.00 51 LEU A C 7
ATOM 12484 O O . LEU A 1 51 ? 9.610 8.563 -10.542 1.00 0.00 51 LEU A O 7
ATOM 12500 N N . GLU A 1 52 ? 7.956 9.971 -11.123 1.00 0.00 52 GLU A N 7
ATOM 12501 C CA . GLU A 1 52 ? 8.673 11.168 -10.820 1.00 0.00 52 GLU A CA 7
ATOM 12502 C C . GLU A 1 52 ? 8.999 11.277 -9.319 1.00 0.00 52 GLU A C 7
ATOM 12503 O O . GLU A 1 52 ? 10.148 11.537 -8.966 1.00 0.00 52 GLU A O 7
ATOM 12515 N N . PRO A 1 53 ? 8.017 11.074 -8.408 1.00 0.00 53 PRO A N 7
ATOM 12516 C CA . PRO A 1 53 ? 8.272 11.132 -6.969 1.00 0.00 53 PRO A CA 7
ATOM 12517 C C . PRO A 1 53 ? 8.725 9.787 -6.394 1.00 0.00 53 PRO A C 7
ATOM 12518 O O . PRO A 1 53 ? 8.520 9.510 -5.214 1.00 0.00 53 PRO A O 7
ATOM 12529 N N . SER A 1 54 ? 9.340 8.953 -7.225 1.00 0.00 54 SER A N 7
ATOM 12530 C CA . SER A 1 54 ? 9.807 7.652 -6.772 1.00 0.00 54 SER A CA 7
ATOM 12531 C C . SER A 1 54 ? 11.331 7.580 -6.811 1.00 0.00 54 SER A C 7
ATOM 12532 O O . SER A 1 54 ? 12.001 8.552 -7.173 1.00 0.00 54 SER A O 7
ATOM 12540 N N . GLN A 1 55 ? 11.871 6.427 -6.440 1.00 0.00 55 GLN A N 7
ATOM 12541 C CA . GLN A 1 55 ? 13.306 6.227 -6.410 1.00 0.00 55 GLN A CA 7
ATOM 12542 C C . GLN A 1 55 ? 13.792 5.649 -7.732 1.00 0.00 55 GLN A C 7
ATOM 12543 O O . GLN A 1 55 ? 14.971 5.750 -8.074 1.00 0.00 55 GLN A O 7
ATOM 12557 N N . VAL A 1 56 ? 12.881 5.044 -8.480 1.00 0.00 56 VAL A N 7
ATOM 12558 C CA . VAL A 1 56 ? 13.237 4.477 -9.764 1.00 0.00 56 VAL A CA 7
ATOM 12559 C C . VAL A 1 56 ? 13.335 5.561 -10.827 1.00 0.00 56 VAL A C 7
ATOM 12560 O O . VAL A 1 56 ? 12.331 6.103 -11.287 1.00 0.00 56 VAL A O 7
ATOM 12573 N N . HIS A 1 57 ? 14.558 5.888 -11.204 1.00 0.00 57 HIS A N 7
ATOM 12574 C CA . HIS A 1 57 ? 14.789 6.914 -12.206 1.00 0.00 57 HIS A CA 7
ATOM 12575 C C . HIS A 1 57 ? 15.034 6.283 -13.568 1.00 0.00 57 HIS A C 7
ATOM 12576 O O . HIS A 1 57 ? 16.130 6.364 -14.120 1.00 0.00 57 HIS A O 7
ATOM 12590 N N . LEU A 1 58 ? 14.009 5.632 -14.092 1.00 0.00 58 LEU A N 7
ATOM 12591 C CA . LEU A 1 58 ? 14.099 4.994 -15.395 1.00 0.00 58 LEU A CA 7
ATOM 12592 C C . LEU A 1 58 ? 13.634 5.960 -16.471 1.00 0.00 58 LEU A C 7
ATOM 12593 O O . LEU A 1 58 ? 12.516 6.472 -16.424 1.00 0.00 58 LEU A O 7
ATOM 12609 N N . LYS A 1 59 ? 14.508 6.216 -17.425 1.00 0.00 59 LYS A N 7
ATOM 12610 C CA . LYS A 1 59 ? 14.269 7.231 -18.437 1.00 0.00 59 LYS A CA 7
ATOM 12611 C C . LYS A 1 59 ? 13.754 6.590 -19.715 1.00 0.00 59 LYS A C 7
ATOM 12612 O O . LYS A 1 59 ? 14.391 5.699 -20.272 1.00 0.00 59 LYS A O 7
ATOM 12631 N N . PHE A 1 60 ? 12.586 7.029 -20.159 1.00 0.00 60 PHE A N 7
ATOM 12632 C CA . PHE A 1 60 ? 11.970 6.480 -21.358 1.00 0.00 60 PHE A CA 7
ATOM 12633 C C . PHE A 1 60 ? 12.334 7.319 -22.577 1.00 0.00 60 PHE A C 7
ATOM 12634 O O . PHE A 1 60 ? 12.147 8.535 -22.575 1.00 0.00 60 PHE A O 7
ATOM 12651 N N . GLU A 1 61 ? 12.844 6.668 -23.613 1.00 0.00 61 GLU A N 7
ATOM 12652 C CA . GLU A 1 61 ? 13.230 7.360 -24.832 1.00 0.00 61 GLU A CA 7
ATOM 12653 C C . GLU A 1 61 ? 12.417 6.857 -26.012 1.00 0.00 61 GLU A C 7
ATOM 12654 O O . GLU A 1 61 ? 12.254 5.650 -26.194 1.00 0.00 61 GLU A O 7
ATOM 12666 N N . LEU A 1 62 ? 11.927 7.780 -26.820 1.00 0.00 62 LEU A N 7
ATOM 12667 C CA . LEU A 1 62 ? 11.172 7.425 -28.008 1.00 0.00 62 LEU A CA 7
ATOM 12668 C C . LEU A 1 62 ? 12.055 7.569 -29.237 1.00 0.00 62 LEU A C 7
ATOM 12669 O O . LEU A 1 62 ? 12.183 8.653 -29.805 1.00 0.00 62 LEU A O 7
ATOM 12685 N N . HIS A 1 63 ? 12.694 6.483 -29.619 1.00 0.00 63 HIS A N 7
ATOM 12686 C CA . HIS A 1 63 ? 13.568 6.492 -30.778 1.00 0.00 63 HIS A CA 7
ATOM 12687 C C . HIS A 1 63 ? 12.905 5.792 -31.949 1.00 0.00 63 HIS A C 7
ATOM 12688 O O . HIS A 1 63 ? 12.399 4.675 -31.816 1.00 0.00 63 HIS A O 7
ATOM 12702 N N . ASP A 1 64 ? 12.895 6.465 -33.083 1.00 0.00 64 ASP A N 7
ATOM 12703 C CA . ASP A 1 64 ? 12.286 5.926 -34.283 1.00 0.00 64 ASP A CA 7
ATOM 12704 C C . ASP A 1 64 ? 13.341 5.290 -35.176 1.00 0.00 64 ASP A C 7
ATOM 12705 O O . ASP A 1 64 ? 14.523 5.645 -35.112 1.00 0.00 64 ASP A O 7
ATOM 12714 N N . LYS A 1 65 ? 12.913 4.348 -35.999 1.00 0.00 65 LYS A N 7
ATOM 12715 C CA . LYS A 1 65 ? 13.802 3.679 -36.937 1.00 0.00 65 LYS A CA 7
ATOM 12716 C C . LYS A 1 65 ? 13.006 3.274 -38.169 1.00 0.00 65 LYS A C 7
ATOM 12717 O O . LYS A 1 65 ? 11.893 2.778 -38.036 1.00 0.00 65 LYS A O 7
ATOM 12736 N N . LEU A 1 66 ? 13.567 3.504 -39.352 1.00 0.00 66 LEU A N 7
ATOM 12737 C CA . LEU A 1 66 ? 12.990 3.016 -40.605 1.00 0.00 66 LEU A CA 7
ATOM 12738 C C . LEU A 1 66 ? 11.509 3.382 -40.772 1.00 0.00 66 LEU A C 7
ATOM 12739 O O . LEU A 1 66 ? 11.175 4.423 -41.338 1.00 0.00 66 LEU A O 7
ATOM 12755 N N . ASN A 1 67 ? 10.633 2.515 -40.273 1.00 0.00 67 ASN A N 7
ATOM 12756 C CA . ASN A 1 67 ? 9.192 2.675 -40.432 1.00 0.00 67 ASN A CA 7
ATOM 12757 C C . ASN A 1 67 ? 8.491 2.524 -39.078 1.00 0.00 67 ASN A C 7
ATOM 12758 O O . ASN A 1 67 ? 7.266 2.574 -38.984 1.00 0.00 67 ASN A O 7
ATOM 12769 N N . GLU A 1 68 ? 9.281 2.367 -38.026 1.00 0.00 68 GLU A N 7
ATOM 12770 C CA . GLU A 1 68 ? 8.752 2.073 -36.699 1.00 0.00 68 GLU A CA 7
ATOM 12771 C C . GLU A 1 68 ? 9.349 3.000 -35.643 1.00 0.00 68 GLU A C 7
ATOM 12772 O O . GLU A 1 68 ? 10.190 3.847 -35.940 1.00 0.00 68 GLU A O 7
ATOM 12784 N N . TYR A 1 69 ? 8.903 2.811 -34.412 1.00 0.00 69 TYR A N 7
ATOM 12785 C CA . TYR A 1 69 ? 9.435 3.509 -33.249 1.00 0.00 69 TYR A CA 7
ATOM 12786 C C . TYR A 1 69 ? 9.064 2.730 -31.998 1.00 0.00 69 TYR A C 7
ATOM 12787 O O . TYR A 1 69 ? 8.120 1.946 -32.025 1.00 0.00 69 TYR A O 7
ATOM 12805 N N . TYR A 1 70 ? 9.803 2.926 -30.917 1.00 0.00 70 TYR A N 7
ATOM 12806 C CA . TYR A 1 70 ? 9.541 2.200 -29.681 1.00 0.00 70 TYR A CA 7
ATOM 12807 C C . TYR A 1 70 ? 10.029 2.976 -28.466 1.00 0.00 70 TYR A C 7
ATOM 12808 O O . TYR A 1 70 ? 10.793 3.937 -28.595 1.00 0.00 70 TYR A O 7
ATOM 12826 N N . VAL A 1 71 ? 9.589 2.547 -27.293 1.00 0.00 71 VAL A N 7
ATOM 12827 C CA . VAL A 1 71 ? 9.948 3.203 -26.049 1.00 0.00 71 VAL A CA 7
ATOM 12828 C C . VAL A 1 71 ? 11.080 2.454 -25.362 1.00 0.00 71 VAL A C 7
ATOM 12829 O O . VAL A 1 71 ? 10.916 1.310 -24.938 1.00 0.00 71 VAL A O 7
ATOM 12842 N N . LYS A 1 72 ? 12.229 3.098 -25.274 1.00 0.00 72 LYS A N 7
ATOM 12843 C CA . LYS A 1 72 ? 13.391 2.517 -24.622 1.00 0.00 72 LYS A CA 7
ATOM 12844 C C . LYS A 1 72 ? 13.374 2.852 -23.144 1.00 0.00 72 LYS A C 7
ATOM 12845 O O . LYS A 1 72 ? 13.128 3.999 -22.773 1.00 0.00 72 LYS A O 7
ATOM 12864 N N . VAL A 1 73 ? 13.624 1.868 -22.299 1.00 0.00 73 VAL A N 7
ATOM 12865 C CA . VAL A 1 73 ? 13.739 2.123 -20.876 1.00 0.00 73 VAL A CA 7
ATOM 12866 C C . VAL A 1 73 ? 15.208 2.143 -20.478 1.00 0.00 73 VAL A C 7
ATOM 12867 O O . VAL A 1 73 ? 15.886 1.117 -20.526 1.00 0.00 73 VAL A O 7
ATOM 12880 N N . ILE A 1 74 ? 15.690 3.309 -20.083 1.00 0.00 74 ILE A N 7
ATOM 12881 C CA . ILE A 1 74 ? 17.081 3.471 -19.707 1.00 0.00 74 ILE A CA 7
ATOM 12882 C C . ILE A 1 74 ? 17.220 3.564 -18.196 1.00 0.00 74 ILE A C 7
ATOM 12883 O O . ILE A 1 74 ? 16.612 4.424 -17.557 1.00 0.00 74 ILE A O 7
ATOM 12899 N N . GLU A 1 75 ? 18.011 2.671 -17.633 1.00 0.00 75 GLU A N 7
ATOM 12900 C CA . GLU A 1 75 ? 18.283 2.682 -16.210 1.00 0.00 75 GLU A CA 7
ATOM 12901 C C . GLU A 1 75 ? 19.333 3.754 -15.929 1.00 0.00 75 GLU A C 7
ATOM 12902 O O . GLU A 1 75 ? 20.396 3.766 -16.549 1.00 0.00 75 GLU A O 7
ATOM 12914 N N . ASP A 1 76 ? 19.013 4.657 -15.007 1.00 0.00 76 ASP A N 7
ATOM 12915 C CA . ASP A 1 76 ? 19.837 5.840 -14.737 1.00 0.00 76 ASP A CA 7
ATOM 12916 C C . ASP A 1 76 ? 21.287 5.502 -14.400 1.00 0.00 76 ASP A C 7
ATOM 12917 O O . ASP A 1 76 ? 22.204 6.005 -15.044 1.00 0.00 76 ASP A O 7
ATOM 12926 N N . SER A 1 77 ? 21.495 4.655 -13.407 1.00 0.00 77 SER A N 7
ATOM 12927 C CA . SER A 1 77 ? 22.832 4.443 -12.872 1.00 0.00 77 SER A CA 7
ATOM 12928 C C . SER A 1 77 ? 23.716 3.673 -13.853 1.00 0.00 77 SER A C 7
ATOM 12929 O O . SER A 1 77 ? 24.868 4.047 -14.083 1.00 0.00 77 SER A O 7
ATOM 12937 N N . THR A 1 78 ? 23.178 2.608 -14.434 1.00 0.00 78 THR A N 7
ATOM 12938 C CA . THR A 1 78 ? 23.946 1.785 -15.355 1.00 0.00 78 THR A CA 7
ATOM 12939 C C . THR A 1 78 ? 24.029 2.433 -16.741 1.00 0.00 78 THR A C 7
ATOM 12940 O O . THR A 1 78 ? 24.942 2.143 -17.515 1.00 0.00 78 THR A O 7
ATOM 12951 N N . ASN A 1 79 ? 23.070 3.313 -17.041 1.00 0.00 79 ASN A N 7
ATOM 12952 C CA . ASN A 1 79 ? 23.014 4.026 -18.324 1.00 0.00 79 ASN A CA 7
ATOM 12953 C C . ASN A 1 79 ? 22.679 3.086 -19.477 1.00 0.00 79 ASN A C 7
ATOM 12954 O O . ASN A 1 79 ? 22.895 3.423 -20.641 1.00 0.00 79 ASN A O 7
ATOM 12965 N N . GLU A 1 80 ? 22.132 1.922 -19.168 1.00 0.00 80 GLU A N 7
ATOM 12966 C CA . GLU A 1 80 ? 21.810 0.954 -20.207 1.00 0.00 80 GLU A CA 7
ATOM 12967 C C . GLU A 1 80 ? 20.302 0.848 -20.401 1.00 0.00 80 GLU A C 7
ATOM 12968 O O . GLU A 1 80 ? 19.523 1.283 -19.552 1.00 0.00 80 GLU A O 7
ATOM 12980 N N . VAL A 1 81 ? 19.902 0.258 -21.515 1.00 0.00 81 VAL A N 7
ATOM 12981 C CA . VAL A 1 81 ? 18.497 0.055 -21.809 1.00 0.00 81 VAL A CA 7
ATOM 12982 C C . VAL A 1 81 ? 18.072 -1.326 -21.329 1.00 0.00 81 VAL A C 7
ATOM 12983 O O . VAL A 1 81 ? 18.370 -2.332 -21.970 1.00 0.00 81 VAL A O 7
ATOM 12996 N N . ILE A 1 82 ? 17.386 -1.368 -20.197 1.00 0.00 82 ILE A N 7
ATOM 12997 C CA . ILE A 1 82 ? 17.055 -2.632 -19.547 1.00 0.00 82 ILE A CA 7
ATOM 12998 C C . ILE A 1 82 ? 15.757 -3.236 -20.079 1.00 0.00 82 ILE A C 7
ATOM 12999 O O . ILE A 1 82 ? 15.392 -4.358 -19.719 1.00 0.00 82 ILE A O 7
ATOM 13015 N N . ARG A 1 83 ? 15.055 -2.486 -20.923 1.00 0.00 83 ARG A N 7
ATOM 13016 C CA . ARG A 1 83 ? 13.843 -2.977 -21.565 1.00 0.00 83 ARG A CA 7
ATOM 13017 C C . ARG A 1 83 ? 13.444 -2.053 -22.711 1.00 0.00 83 ARG A C 7
ATOM 13018 O O . ARG A 1 83 ? 13.693 -0.850 -22.655 1.00 0.00 83 ARG A O 7
ATOM 13039 N N . GLU A 1 84 ? 12.845 -2.614 -23.749 1.00 0.00 84 GLU A N 7
ATOM 13040 C CA . GLU A 1 84 ? 12.306 -1.814 -24.840 1.00 0.00 84 GLU A CA 7
ATOM 13041 C C . GLU A 1 84 ? 10.873 -2.236 -25.139 1.00 0.00 84 GLU A C 7
ATOM 13042 O O . GLU A 1 84 ? 10.597 -3.416 -25.361 1.00 0.00 84 GLU A O 7
ATOM 13054 N N . ILE A 1 85 ? 9.961 -1.272 -25.113 1.00 0.00 85 ILE A N 7
ATOM 13055 C CA . ILE A 1 85 ? 8.545 -1.548 -25.309 1.00 0.00 85 ILE A CA 7
ATOM 13056 C C . ILE A 1 85 ? 8.056 -0.966 -26.635 1.00 0.00 85 ILE A C 7
ATOM 13057 O O . ILE A 1 85 ? 8.112 0.248 -26.847 1.00 0.00 85 ILE A O 7
ATOM 13073 N N . PRO A 1 86 ? 7.596 -1.826 -27.550 1.00 0.00 86 PRO A N 7
ATOM 13074 C CA . PRO A 1 86 ? 7.004 -1.391 -28.811 1.00 0.00 86 PRO A CA 7
ATOM 13075 C C . PRO A 1 86 ? 5.560 -0.921 -28.625 1.00 0.00 86 PRO A C 7
ATOM 13076 O O . PRO A 1 86 ? 4.830 -1.462 -27.794 1.00 0.00 86 PRO A O 7
ATOM 13087 N N . PRO A 1 87 ? 5.127 0.087 -29.401 1.00 0.00 87 PRO A N 7
ATOM 13088 C CA . PRO A 1 87 ? 3.772 0.652 -29.303 1.00 0.00 87 PRO A CA 7
ATOM 13089 C C . PRO A 1 87 ? 2.680 -0.378 -29.574 1.00 0.00 87 PRO A C 7
ATOM 13090 O O . PRO A 1 87 ? 1.533 -0.200 -29.175 1.00 0.00 87 PRO A O 7
ATOM 13101 N N . LYS A 1 88 ? 3.051 -1.464 -30.240 1.00 0.00 88 LYS A N 7
ATOM 13102 C CA . LYS A 1 88 ? 2.108 -2.534 -30.551 1.00 0.00 88 LYS A CA 7
ATOM 13103 C C . LYS A 1 88 ? 1.881 -3.432 -29.334 1.00 0.00 88 LYS A C 7
ATOM 13104 O O . LYS A 1 88 ? 1.115 -4.395 -29.390 1.00 0.00 88 LYS A O 7
ATOM 13123 N N . ARG A 1 89 ? 2.562 -3.108 -28.240 1.00 0.00 89 ARG A N 7
ATOM 13124 C CA . ARG A 1 89 ? 2.363 -3.775 -26.960 1.00 0.00 89 ARG A CA 7
ATOM 13125 C C . ARG A 1 89 ? 2.287 -2.715 -25.864 1.00 0.00 89 ARG A C 7
ATOM 13126 O O . ARG A 1 89 ? 2.513 -2.989 -24.686 1.00 0.00 89 ARG A O 7
ATOM 13147 N N . TRP A 1 90 ? 1.959 -1.494 -26.277 1.00 0.00 90 TRP A N 7
ATOM 13148 C CA . TRP A 1 90 ? 1.975 -0.339 -25.390 1.00 0.00 90 TRP A CA 7
ATOM 13149 C C . TRP A 1 90 ? 0.843 -0.386 -24.368 1.00 0.00 90 TRP A C 7
ATOM 13150 O O . TRP A 1 90 ? 1.044 -0.051 -23.199 1.00 0.00 90 TRP A O 7
ATOM 13171 N N . LEU A 1 91 ? -0.340 -0.800 -24.803 1.00 0.00 91 LEU A N 7
ATOM 13172 C CA . LEU A 1 91 ? -1.504 -0.820 -23.923 1.00 0.00 91 LEU A CA 7
ATOM 13173 C C . LEU A 1 91 ? -1.310 -1.853 -22.829 1.00 0.00 91 LEU A C 7
ATOM 13174 O O . LEU A 1 91 ? -1.713 -1.646 -21.687 1.00 0.00 91 LEU A O 7
ATOM 13190 N N . ASP A 1 92 ? -0.658 -2.949 -23.191 1.00 0.00 92 ASP A N 7
ATOM 13191 C CA . ASP A 1 92 ? -0.336 -4.009 -22.246 1.00 0.00 92 ASP A CA 7
ATOM 13192 C C . ASP A 1 92 ? 0.585 -3.465 -21.159 1.00 0.00 92 ASP A C 7
ATOM 13193 O O . ASP A 1 92 ? 0.405 -3.744 -19.974 1.00 0.00 92 ASP A O 7
ATOM 13202 N N . PHE A 1 93 ? 1.556 -2.662 -21.578 1.00 0.00 93 PHE A N 7
ATOM 13203 C CA . PHE A 1 93 ? 2.504 -2.053 -20.655 1.00 0.00 93 PHE A CA 7
ATOM 13204 C C . PHE A 1 93 ? 1.826 -0.980 -19.805 1.00 0.00 93 PHE A C 7
ATOM 13205 O O . PHE A 1 93 ? 2.020 -0.924 -18.589 1.00 0.00 93 PHE A O 7
ATOM 13222 N N . TYR A 1 94 ? 1.034 -0.131 -20.453 1.00 0.00 94 TYR A N 7
ATOM 13223 C CA . TYR A 1 94 ? 0.345 0.952 -19.765 1.00 0.00 94 TYR A CA 7
ATOM 13224 C C . TYR A 1 94 ? -0.593 0.403 -18.695 1.00 0.00 94 TYR A C 7
ATOM 13225 O O . TYR A 1 94 ? -0.693 0.963 -17.601 1.00 0.00 94 TYR A O 7
ATOM 13243 N N . ALA A 1 95 ? -1.260 -0.701 -19.006 1.00 0.00 95 ALA A N 7
ATOM 13244 C CA . ALA A 1 95 ? -2.145 -1.350 -18.054 1.00 0.00 95 ALA A CA 7
ATOM 13245 C C . ALA A 1 95 ? -1.379 -1.769 -16.805 1.00 0.00 95 ALA A C 7
ATOM 13246 O O . ALA A 1 95 ? -1.764 -1.412 -15.690 1.00 0.00 95 ALA A O 7
ATOM 13253 N N . ALA A 1 96 ? -0.276 -2.487 -17.002 1.00 0.00 96 ALA A N 7
ATOM 13254 C CA . ALA A 1 96 ? 0.550 -2.963 -15.895 1.00 0.00 96 ALA A CA 7
ATOM 13255 C C . ALA A 1 96 ? 0.967 -1.815 -14.981 1.00 0.00 96 ALA A C 7
ATOM 13256 O O . ALA A 1 96 ? 0.983 -1.950 -13.756 1.00 0.00 96 ALA A O 7
ATOM 13263 N N . MET A 1 97 ? 1.289 -0.679 -15.586 1.00 0.00 97 MET A N 7
ATOM 13264 C CA . MET A 1 97 ? 1.678 0.500 -14.829 1.00 0.00 97 MET A CA 7
ATOM 13265 C C . MET A 1 97 ? 0.522 0.999 -13.970 1.00 0.00 97 MET A C 7
ATOM 13266 O O . MET A 1 97 ? 0.697 1.266 -12.790 1.00 0.00 97 MET A O 7
ATOM 13280 N N . THR A 1 98 ? -0.663 1.100 -14.547 1.00 0.00 98 THR A N 7
ATOM 13281 C CA . THR A 1 98 ? -1.818 1.589 -13.799 1.00 0.00 98 THR A CA 7
ATOM 13282 C C . THR A 1 98 ? -2.265 0.591 -12.733 1.00 0.00 98 THR A C 7
ATOM 13283 O O . THR A 1 98 ? -2.878 0.970 -11.736 1.00 0.00 98 THR A O 7
ATOM 13294 N N . GLU A 1 99 ? -1.958 -0.682 -12.945 1.00 0.00 99 GLU A N 7
ATOM 13295 C CA . GLU A 1 99 ? -2.272 -1.708 -11.963 1.00 0.00 99 GLU A CA 7
ATOM 13296 C C . GLU A 1 99 ? -1.304 -1.643 -10.782 1.00 0.00 99 GLU A C 7
ATOM 13297 O O . GLU A 1 99 ? -1.727 -1.627 -9.629 1.00 0.00 99 GLU A O 7
ATOM 13309 N N . PHE A 1 100 ? -0.007 -1.576 -11.072 1.00 0.00 100 PHE A N 7
ATOM 13310 C CA . PHE A 1 100 ? 1.007 -1.545 -10.020 1.00 0.00 100 PHE A CA 7
ATOM 13311 C C . PHE A 1 100 ? 1.139 -0.151 -9.408 1.00 0.00 100 PHE A C 7
ATOM 13312 O O . PHE A 1 100 ? 0.989 0.020 -8.197 1.00 0.00 100 PHE A O 7
ATOM 13329 N N . LEU A 1 101 ? 1.412 0.847 -10.243 1.00 0.00 101 LEU A N 7
ATOM 13330 C CA . LEU A 1 101 ? 1.620 2.207 -9.760 1.00 0.00 101 LEU A CA 7
ATOM 13331 C C . LEU A 1 101 ? 0.323 2.766 -9.188 1.00 0.00 101 LEU A C 7
ATOM 13332 O O . LEU A 1 101 ? 0.346 3.642 -8.328 1.00 0.00 101 LEU A O 7
ATOM 13348 N N . GLY A 1 102 ? -0.809 2.236 -9.657 1.00 0.00 102 GLY A N 7
ATOM 13349 C CA . GLY A 1 102 ? -2.100 2.667 -9.147 1.00 0.00 102 GLY A CA 7
ATOM 13350 C C . GLY A 1 102 ? -2.372 2.142 -7.752 1.00 0.00 102 GLY A C 7
ATOM 13351 O O . GLY A 1 102 ? -3.367 2.499 -7.131 1.00 0.00 102 GLY A O 7
ATOM 13355 N N . LEU A 1 103 ? -1.494 1.277 -7.268 1.00 0.00 103 LEU A N 7
ATOM 13356 C CA . LEU A 1 103 ? -1.570 0.805 -5.890 1.00 0.00 103 LEU A CA 7
ATOM 13357 C C . LEU A 1 103 ? -0.696 1.673 -4.989 1.00 0.00 103 LEU A C 7
ATOM 13358 O O . LEU A 1 103 ? -0.903 1.745 -3.776 1.00 0.00 103 LEU A O 7
ATOM 13374 N N . PHE A 1 104 ? 0.272 2.347 -5.601 1.00 0.00 104 PHE A N 7
ATOM 13375 C CA . PHE A 1 104 ? 1.219 3.192 -4.879 1.00 0.00 104 PHE A CA 7
ATOM 13376 C C . PHE A 1 104 ? 0.867 4.667 -5.056 1.00 0.00 104 PHE A C 7
ATOM 13377 O O . PHE A 1 104 ? 1.661 5.552 -4.734 1.00 0.00 104 PHE A O 7
ATOM 13394 N N . VAL A 1 105 ? -0.337 4.915 -5.553 1.00 0.00 105 VAL A N 7
ATOM 13395 C CA . VAL A 1 105 ? -0.795 6.267 -5.842 1.00 0.00 105 VAL A CA 7
ATOM 13396 C C . VAL A 1 105 ? -0.962 7.104 -4.579 1.00 0.00 105 VAL A C 7
ATOM 13397 O O . VAL A 1 105 ? -0.981 6.587 -3.462 1.00 0.00 105 VAL A O 7
ATOM 13410 N N . ASP A 1 106 ? -1.094 8.405 -4.782 1.00 0.00 106 ASP A N 7
ATOM 13411 C CA . ASP A 1 106 ? -1.165 9.368 -3.689 1.00 0.00 106 ASP A CA 7
ATOM 13412 C C . ASP A 1 106 ? -2.577 9.951 -3.579 1.00 0.00 106 ASP A C 7
ATOM 13413 O O . ASP A 1 106 ? -2.815 10.883 -2.816 1.00 0.00 106 ASP A O 7
ATOM 13422 N N . GLU A 1 107 ? -3.518 9.355 -4.322 1.00 0.00 107 GLU A N 7
ATOM 13423 C CA . GLU A 1 107 ? -4.878 9.898 -4.478 1.00 0.00 107 GLU A CA 7
ATOM 13424 C C . GLU A 1 107 ? -4.821 11.142 -5.371 1.00 0.00 107 GLU A C 7
ATOM 13425 O O . GLU A 1 107 ? -3.749 11.720 -5.563 1.00 0.00 107 GLU A O 7
ATOM 13437 N N . LYS A 1 108 ? -5.962 11.513 -5.959 1.00 0.00 108 LYS A N 7
ATOM 13438 C CA . LYS A 1 108 ? -6.052 12.633 -6.913 1.00 0.00 108 LYS A CA 7
ATOM 13439 C C . LYS A 1 108 ? -5.359 12.323 -8.249 1.00 0.00 108 LYS A C 7
ATOM 13440 O O . LYS A 1 108 ? -5.776 12.807 -9.300 1.00 0.00 108 LYS A O 7
ATOM 13459 N N . LYS A 1 109 ? -4.298 11.530 -8.206 1.00 0.00 109 LYS A N 7
ATOM 13460 C CA . LYS A 1 109 ? -3.560 11.152 -9.404 1.00 0.00 109 LYS A CA 7
ATOM 13461 C C . LYS A 1 109 ? -3.896 9.717 -9.802 1.00 0.00 109 LYS A C 7
ATOM 13462 O O . LYS A 1 109 ? -3.067 9.005 -10.367 1.00 0.00 109 LYS A O 7
ATOM 13481 N N . LEU A 1 110 ? -5.123 9.308 -9.519 1.00 0.00 110 LEU A N 7
ATOM 13482 C CA . LEU A 1 110 ? -5.540 7.929 -9.756 1.00 0.00 110 LEU A CA 7
ATOM 13483 C C . LEU A 1 110 ? -6.803 7.844 -10.605 1.00 0.00 110 LEU A C 7
ATOM 13484 O O . LEU A 1 110 ? -6.939 6.935 -11.425 1.00 0.00 110 LEU A O 7
ATOM 13500 N N . GLU A 1 111 ? -7.715 8.791 -10.404 1.00 0.00 111 GLU A N 7
ATOM 13501 C CA . GLU A 1 111 ? -8.988 8.837 -11.136 1.00 0.00 111 GLU A CA 7
ATOM 13502 C C . GLU A 1 111 ? -9.706 7.489 -11.068 1.00 0.00 111 GLU A C 7
ATOM 13503 O O . GLU A 1 111 ? -10.377 7.074 -12.015 1.00 0.00 111 GLU A O 7
ATOM 13515 N N . HIS A 1 112 ? -9.558 6.824 -9.928 1.00 0.00 112 HIS A N 7
ATOM 13516 C CA . HIS A 1 112 ? -10.117 5.489 -9.714 1.00 0.00 112 HIS A CA 7
ATOM 13517 C C . HIS A 1 112 ? -11.642 5.506 -9.728 1.00 0.00 112 HIS A C 7
ATOM 13518 O O . HIS A 1 112 ? -12.278 5.990 -8.797 1.00 0.00 112 HIS A O 7
ATOM 13532 N N . HIS A 1 113 ? -12.222 4.986 -10.803 1.00 0.00 113 HIS A N 7
ATOM 13533 C CA . HIS A 1 113 ? -13.672 4.848 -10.891 1.00 0.00 113 HIS A CA 7
ATOM 13534 C C . HIS A 1 113 ? -14.097 3.554 -10.206 1.00 0.00 113 HIS A C 7
ATOM 13535 O O . HIS A 1 113 ? -15.264 3.357 -9.870 1.00 0.00 113 HIS A O 7
ATOM 13549 N N . HIS A 1 114 ? -13.121 2.681 -10.005 1.00 0.00 114 HIS A N 7
ATOM 13550 C CA . HIS A 1 114 ? -13.360 1.337 -9.510 1.00 0.00 114 HIS A CA 7
ATOM 13551 C C . HIS A 1 114 ? -12.098 0.820 -8.829 1.00 0.00 114 HIS A C 7
ATOM 13552 O O . HIS A 1 114 ? -10.987 1.129 -9.261 1.00 0.00 114 HIS A O 7
ATOM 13566 N N . HIS A 1 115 ? -12.261 0.067 -7.753 1.00 0.00 115 HIS A N 7
ATOM 13567 C CA . HIS A 1 115 ? -11.119 -0.514 -7.063 1.00 0.00 115 HIS A CA 7
ATOM 13568 C C . HIS A 1 115 ? -10.823 -1.905 -7.610 1.00 0.00 115 HIS A C 7
ATOM 13569 O O . HIS A 1 115 ? -11.517 -2.869 -7.297 1.00 0.00 115 HIS A O 7
ATOM 13583 N N . HIS A 1 116 ? -9.800 -1.993 -8.444 1.00 0.00 116 HIS A N 7
ATOM 13584 C CA . HIS A 1 116 ? -9.391 -3.267 -9.023 1.00 0.00 116 HIS A CA 7
ATOM 13585 C C . HIS A 1 116 ? -8.195 -3.836 -8.272 1.00 0.00 116 HIS A C 7
ATOM 13586 O O . HIS A 1 116 ? -7.654 -3.200 -7.363 1.00 0.00 116 HIS A O 7
ATOM 13600 N N . HIS A 1 117 ? -7.787 -5.030 -8.667 1.00 0.00 117 HIS A N 7
ATOM 13601 C CA . HIS A 1 117 ? -6.529 -5.599 -8.224 1.00 0.00 117 HIS A CA 7
ATOM 13602 C C . HIS A 1 117 ? -5.710 -5.953 -9.458 1.00 0.00 117 HIS A C 7
ATOM 13616 N N . LEU A 1 1 ? 3.549 2.549 2.328 1.00 0.00 1 LEU A N 8
ATOM 13617 C CA . LEU A 1 1 ? 3.714 2.374 0.866 1.00 0.00 1 LEU A CA 8
ATOM 13618 C C . LEU A 1 1 ? 4.349 3.622 0.269 1.00 0.00 1 LEU A C 8
ATOM 13619 O O . LEU A 1 1 ? 3.761 4.703 0.309 1.00 0.00 1 LEU A O 8
ATOM 13634 N N . ASN A 1 2 ? 5.547 3.481 -0.282 1.00 0.00 2 ASN A N 8
ATOM 13635 C CA . ASN A 1 2 ? 6.290 4.636 -0.761 1.00 0.00 2 ASN A CA 8
ATOM 13636 C C . ASN A 1 2 ? 6.827 4.428 -2.168 1.00 0.00 2 ASN A C 8
ATOM 13637 O O . ASN A 1 2 ? 7.591 3.499 -2.424 1.00 0.00 2 ASN A O 8
ATOM 13648 N N . ILE A 1 3 ? 6.439 5.317 -3.070 1.00 0.00 3 ILE A N 8
ATOM 13649 C CA . ILE A 1 3 ? 6.992 5.332 -4.417 1.00 0.00 3 ILE A CA 8
ATOM 13650 C C . ILE A 1 3 ? 8.451 5.787 -4.356 1.00 0.00 3 ILE A C 8
ATOM 13651 O O . ILE A 1 3 ? 9.271 5.455 -5.217 1.00 0.00 3 ILE A O 8
ATOM 13667 N N . GLU A 1 4 ? 8.764 6.506 -3.284 1.00 0.00 4 GLU A N 8
ATOM 13668 C CA . GLU A 1 4 ? 10.096 7.047 -3.058 1.00 0.00 4 GLU A CA 8
ATOM 13669 C C . GLU A 1 4 ? 11.109 5.939 -2.784 1.00 0.00 4 GLU A C 8
ATOM 13670 O O . GLU A 1 4 ? 12.314 6.170 -2.814 1.00 0.00 4 GLU A O 8
ATOM 13682 N N . ARG A 1 5 ? 10.625 4.728 -2.529 1.00 0.00 5 ARG A N 8
ATOM 13683 C CA . ARG A 1 5 ? 11.507 3.628 -2.162 1.00 0.00 5 ARG A CA 8
ATOM 13684 C C . ARG A 1 5 ? 11.330 2.469 -3.126 1.00 0.00 5 ARG A C 8
ATOM 13685 O O . ARG A 1 5 ? 11.791 1.358 -2.866 1.00 0.00 5 ARG A O 8
ATOM 13706 N N . LEU A 1 6 ? 10.653 2.741 -4.232 1.00 0.00 6 LEU A N 8
ATOM 13707 C CA . LEU A 1 6 ? 10.364 1.721 -5.227 1.00 0.00 6 LEU A CA 8
ATOM 13708 C C . LEU A 1 6 ? 11.656 1.081 -5.737 1.00 0.00 6 LEU A C 8
ATOM 13709 O O . LEU A 1 6 ? 11.951 -0.071 -5.421 1.00 0.00 6 LEU A O 8
ATOM 13725 N N . THR A 1 7 ? 12.400 1.836 -6.548 1.00 0.00 7 THR A N 8
ATOM 13726 C CA . THR A 1 7 ? 13.749 1.456 -6.982 1.00 0.00 7 THR A CA 8
ATOM 13727 C C . THR A 1 7 ? 13.756 0.257 -7.953 1.00 0.00 7 THR A C 8
ATOM 13728 O O . THR A 1 7 ? 14.779 -0.041 -8.569 1.00 0.00 7 THR A O 8
ATOM 13739 N N . THR A 1 8 ? 12.623 -0.422 -8.101 1.00 0.00 8 THR A N 8
ATOM 13740 C CA . THR A 1 8 ? 12.538 -1.571 -8.994 1.00 0.00 8 THR A CA 8
ATOM 13741 C C . THR A 1 8 ? 11.148 -1.678 -9.615 1.00 0.00 8 THR A C 8
ATOM 13742 O O . THR A 1 8 ? 10.148 -1.311 -8.995 1.00 0.00 8 THR A O 8
ATOM 13753 N N . LEU A 1 9 ? 11.093 -2.168 -10.847 1.00 0.00 9 LEU A N 8
ATOM 13754 C CA . LEU A 1 9 ? 9.830 -2.370 -11.543 1.00 0.00 9 LEU A CA 8
ATOM 13755 C C . LEU A 1 9 ? 9.584 -3.859 -11.741 1.00 0.00 9 LEU A C 8
ATOM 13756 O O . LEU A 1 9 ? 8.883 -4.264 -12.668 1.00 0.00 9 LEU A O 8
ATOM 13772 N N . GLN A 1 10 ? 10.157 -4.667 -10.849 1.00 0.00 10 GLN A N 8
ATOM 13773 C CA . GLN A 1 10 ? 10.073 -6.124 -10.953 1.00 0.00 10 GLN A CA 8
ATOM 13774 C C . GLN A 1 10 ? 8.625 -6.619 -11.098 1.00 0.00 10 GLN A C 8
ATOM 13775 O O . GLN A 1 10 ? 8.335 -7.372 -12.028 1.00 0.00 10 GLN A O 8
ATOM 13789 N N . PRO A 1 11 ? 7.685 -6.210 -10.208 1.00 0.00 11 PRO A N 8
ATOM 13790 C CA . PRO A 1 11 ? 6.283 -6.646 -10.308 1.00 0.00 11 PRO A CA 8
ATOM 13791 C C . PRO A 1 11 ? 5.644 -6.235 -11.634 1.00 0.00 11 PRO A C 8
ATOM 13792 O O . PRO A 1 11 ? 4.731 -6.900 -12.130 1.00 0.00 11 PRO A O 8
ATOM 13803 N N . VAL A 1 12 ? 6.137 -5.145 -12.209 1.00 0.00 12 VAL A N 8
ATOM 13804 C CA . VAL A 1 12 ? 5.633 -4.662 -13.485 1.00 0.00 12 VAL A CA 8
ATOM 13805 C C . VAL A 1 12 ? 6.106 -5.577 -14.605 1.00 0.00 12 VAL A C 8
ATOM 13806 O O . VAL A 1 12 ? 5.326 -5.971 -15.468 1.00 0.00 12 VAL A O 8
ATOM 13819 N N . TRP A 1 13 ? 7.387 -5.928 -14.562 1.00 0.00 13 TRP A N 8
ATOM 13820 C CA . TRP A 1 13 ? 7.979 -6.805 -15.564 1.00 0.00 13 TRP A CA 8
ATOM 13821 C C . TRP A 1 13 ? 7.349 -8.193 -15.518 1.00 0.00 13 TRP A C 8
ATOM 13822 O O . TRP A 1 13 ? 7.025 -8.770 -16.557 1.00 0.00 13 TRP A O 8
ATOM 13843 N N . ASP A 1 14 ? 7.166 -8.719 -14.308 1.00 0.00 14 ASP A N 8
ATOM 13844 C CA . ASP A 1 14 ? 6.514 -10.015 -14.127 1.00 0.00 14 ASP A CA 8
ATOM 13845 C C . ASP A 1 14 ? 5.125 -10.012 -14.752 1.00 0.00 14 ASP A C 8
ATOM 13846 O O . ASP A 1 14 ? 4.740 -10.951 -15.451 1.00 0.00 14 ASP A O 8
ATOM 13855 N N . ARG A 1 15 ? 4.379 -8.944 -14.503 1.00 0.00 15 ARG A N 8
ATOM 13856 C CA . ARG A 1 15 ? 3.034 -8.811 -15.035 1.00 0.00 15 ARG A CA 8
ATOM 13857 C C . ARG A 1 15 ? 3.079 -8.620 -16.549 1.00 0.00 15 ARG A C 8
ATOM 13858 O O . ARG A 1 15 ? 2.291 -9.214 -17.273 1.00 0.00 15 ARG A O 8
ATOM 13879 N N . TYR A 1 16 ? 4.033 -7.821 -17.011 1.00 0.00 16 TYR A N 8
ATOM 13880 C CA . TYR A 1 16 ? 4.196 -7.527 -18.435 1.00 0.00 16 TYR A CA 8
ATOM 13881 C C . TYR A 1 16 ? 4.392 -8.804 -19.251 1.00 0.00 16 TYR A C 8
ATOM 13882 O O . TYR A 1 16 ? 3.636 -9.066 -20.189 1.00 0.00 16 TYR A O 8
ATOM 13900 N N . ASP A 1 17 ? 5.372 -9.615 -18.876 1.00 0.00 17 ASP A N 8
ATOM 13901 C CA . ASP A 1 17 ? 5.667 -10.838 -19.622 1.00 0.00 17 ASP A CA 8
ATOM 13902 C C . ASP A 1 17 ? 4.555 -11.876 -19.479 1.00 0.00 17 ASP A C 8
ATOM 13903 O O . ASP A 1 17 ? 4.422 -12.769 -20.307 1.00 0.00 17 ASP A O 8
ATOM 13912 N N . THR A 1 18 ? 3.753 -11.766 -18.434 1.00 0.00 18 THR A N 8
ATOM 13913 C CA . THR A 1 18 ? 2.614 -12.657 -18.273 1.00 0.00 18 THR A CA 8
ATOM 13914 C C . THR A 1 18 ? 1.438 -12.164 -19.124 1.00 0.00 18 THR A C 8
ATOM 13915 O O . THR A 1 18 ? 0.775 -12.942 -19.815 1.00 0.00 18 THR A O 8
ATOM 13926 N N . GLN A 1 19 ? 1.228 -10.855 -19.087 1.00 0.00 19 GLN A N 8
ATOM 13927 C CA . GLN A 1 19 ? 0.130 -10.188 -19.764 1.00 0.00 19 GLN A CA 8
ATOM 13928 C C . GLN A 1 19 ? 0.248 -10.308 -21.278 1.00 0.00 19 GLN A C 8
ATOM 13929 O O . GLN A 1 19 ? -0.715 -10.658 -21.963 1.00 0.00 19 GLN A O 8
ATOM 13943 N N . ILE A 1 20 ? 1.443 -10.021 -21.774 1.00 0.00 20 ILE A N 8
ATOM 13944 C CA . ILE A 1 20 ? 1.756 -10.093 -23.197 1.00 0.00 20 ILE A CA 8
ATOM 13945 C C . ILE A 1 20 ? 1.341 -11.434 -23.804 1.00 0.00 20 ILE A C 8
ATOM 13946 O O . ILE A 1 20 ? 0.910 -11.504 -24.954 1.00 0.00 20 ILE A O 8
ATOM 13962 N N . HIS A 1 21 ? 1.451 -12.492 -23.018 1.00 0.00 21 HIS A N 8
ATOM 13963 C CA . HIS A 1 21 ? 1.207 -13.835 -23.523 1.00 0.00 21 HIS A CA 8
ATOM 13964 C C . HIS A 1 21 ? -0.248 -14.237 -23.335 1.00 0.00 21 HIS A C 8
ATOM 13965 O O . HIS A 1 21 ? -0.676 -15.291 -23.802 1.00 0.00 21 HIS A O 8
ATOM 13979 N N . ASN A 1 22 ? -1.010 -13.384 -22.667 1.00 0.00 22 ASN A N 8
ATOM 13980 C CA . ASN A 1 22 ? -2.429 -13.629 -22.454 1.00 0.00 22 ASN A CA 8
ATOM 13981 C C . ASN A 1 22 ? -3.243 -13.022 -23.592 1.00 0.00 22 ASN A C 8
ATOM 13982 O O . ASN A 1 22 ? -3.871 -13.745 -24.364 1.00 0.00 22 ASN A O 8
ATOM 13993 N N . GLN A 1 23 ? -3.198 -11.691 -23.691 1.00 0.00 23 GLN A N 8
ATOM 13994 C CA . GLN A 1 23 ? -3.901 -10.940 -24.736 1.00 0.00 23 GLN A CA 8
ATOM 13995 C C . GLN A 1 23 ? -5.406 -11.217 -24.736 1.00 0.00 23 GLN A C 8
ATOM 13996 O O . GLN A 1 23 ? -5.878 -12.184 -25.339 1.00 0.00 23 GLN A O 8
ATOM 14010 N N . LYS A 1 24 ? -6.157 -10.365 -24.059 1.00 0.00 24 LYS A N 8
ATOM 14011 C CA . LYS A 1 24 ? -7.608 -10.454 -24.085 1.00 0.00 24 LYS A CA 8
ATOM 14012 C C . LYS A 1 24 ? -8.199 -9.145 -24.600 1.00 0.00 24 LYS A C 8
ATOM 14013 O O . LYS A 1 24 ? -7.671 -8.065 -24.328 1.00 0.00 24 LYS A O 8
ATOM 14032 N N . ASP A 1 25 ? -9.290 -9.249 -25.344 1.00 0.00 25 ASP A N 8
ATOM 14033 C CA . ASP A 1 25 ? -9.859 -8.109 -26.067 1.00 0.00 25 ASP A CA 8
ATOM 14034 C C . ASP A 1 25 ? -10.791 -7.269 -25.190 1.00 0.00 25 ASP A C 8
ATOM 14035 O O . ASP A 1 25 ? -11.600 -6.487 -25.698 1.00 0.00 25 ASP A O 8
ATOM 14044 N N . ASN A 1 26 ? -10.656 -7.408 -23.879 1.00 0.00 26 ASN A N 8
ATOM 14045 C CA . ASN A 1 26 ? -11.465 -6.631 -22.946 1.00 0.00 26 ASN A CA 8
ATOM 14046 C C . ASN A 1 26 ? -10.566 -5.862 -21.982 1.00 0.00 26 ASN A C 8
ATOM 14047 O O . ASN A 1 26 ? -9.649 -6.430 -21.375 1.00 0.00 26 ASN A O 8
ATOM 14058 N N . ASP A 1 27 ? -10.832 -4.567 -21.861 1.00 0.00 27 ASP A N 8
ATOM 14059 C CA . ASP A 1 27 ? -10.048 -3.671 -21.013 1.00 0.00 27 ASP A CA 8
ATOM 14060 C C . ASP A 1 27 ? -10.215 -3.995 -19.528 1.00 0.00 27 ASP A C 8
ATOM 14061 O O . ASP A 1 27 ? -11.272 -4.457 -19.095 1.00 0.00 27 ASP A O 8
ATOM 14070 N N . ASN A 1 28 ? -9.160 -3.749 -18.756 1.00 0.00 28 ASN A N 8
ATOM 14071 C CA . ASN A 1 28 ? -9.201 -3.936 -17.314 1.00 0.00 28 ASN A CA 8
ATOM 14072 C C . ASN A 1 28 ? -9.829 -2.716 -16.658 1.00 0.00 28 ASN A C 8
ATOM 14073 O O . ASN A 1 28 ? -10.921 -2.794 -16.087 1.00 0.00 28 ASN A O 8
ATOM 14084 N N . GLU A 1 29 ? -9.138 -1.588 -16.770 1.00 0.00 29 GLU A N 8
ATOM 14085 C CA . GLU A 1 29 ? -9.602 -0.323 -16.212 1.00 0.00 29 GLU A CA 8
ATOM 14086 C C . GLU A 1 29 ? -8.695 0.815 -16.676 1.00 0.00 29 GLU A C 8
ATOM 14087 O O . GLU A 1 29 ? -8.589 1.850 -16.014 1.00 0.00 29 GLU A O 8
ATOM 14099 N N . VAL A 1 30 ? -8.066 0.632 -17.824 1.00 0.00 30 VAL A N 8
ATOM 14100 C CA . VAL A 1 30 ? -7.061 1.571 -18.291 1.00 0.00 30 VAL A CA 8
ATOM 14101 C C . VAL A 1 30 ? -7.481 2.207 -19.616 1.00 0.00 30 VAL A C 8
ATOM 14102 O O . VAL A 1 30 ? -7.867 1.519 -20.564 1.00 0.00 30 VAL A O 8
ATOM 14115 N N . PRO A 1 31 ? -7.447 3.544 -19.689 1.00 0.00 31 PRO A N 8
ATOM 14116 C CA . PRO A 1 31 ? -7.850 4.272 -20.887 1.00 0.00 31 PRO A CA 8
ATOM 14117 C C . PRO A 1 31 ? -6.775 4.278 -21.962 1.00 0.00 31 PRO A C 8
ATOM 14118 O O . PRO A 1 31 ? -6.128 5.297 -22.225 1.00 0.00 31 PRO A O 8
ATOM 14129 N N . VAL A 1 32 ? -6.586 3.123 -22.574 1.00 0.00 32 VAL A N 8
ATOM 14130 C CA . VAL A 1 32 ? -5.622 2.979 -23.650 1.00 0.00 32 VAL A CA 8
ATOM 14131 C C . VAL A 1 32 ? -6.093 1.955 -24.674 1.00 0.00 32 VAL A C 8
ATOM 14132 O O . VAL A 1 32 ? -6.326 0.785 -24.361 1.00 0.00 32 VAL A O 8
ATOM 14145 N N . HIS A 1 33 ? -6.268 2.439 -25.897 1.00 0.00 33 HIS A N 8
ATOM 14146 C CA . HIS A 1 33 ? -6.725 1.623 -27.012 1.00 0.00 33 HIS A CA 8
ATOM 14147 C C . HIS A 1 33 ? -6.861 2.484 -28.258 1.00 0.00 33 HIS A C 8
ATOM 14148 O O . HIS A 1 33 ? -7.198 3.666 -28.157 1.00 0.00 33 HIS A O 8
ATOM 14162 N N . GLN A 1 34 ? -6.593 1.889 -29.422 1.00 0.00 34 GLN A N 8
ATOM 14163 C CA . GLN A 1 34 ? -6.731 2.577 -30.706 1.00 0.00 34 GLN A CA 8
ATOM 14164 C C . GLN A 1 34 ? -5.907 3.861 -30.709 1.00 0.00 34 GLN A C 8
ATOM 14165 O O . GLN A 1 34 ? -6.371 4.924 -31.131 1.00 0.00 34 GLN A O 8
ATOM 14179 N N . VAL A 1 35 ? -4.673 3.739 -30.243 1.00 0.00 35 VAL A N 8
ATOM 14180 C CA . VAL A 1 35 ? -3.791 4.880 -30.088 1.00 0.00 35 VAL A CA 8
ATOM 14181 C C . VAL A 1 35 ? -3.067 5.191 -31.390 1.00 0.00 35 VAL A C 8
ATOM 14182 O O . VAL A 1 35 ? -3.279 4.528 -32.408 1.00 0.00 35 VAL A O 8
ATOM 14195 N N . SER A 1 36 ? -2.217 6.201 -31.345 1.00 0.00 36 SER A N 8
ATOM 14196 C CA . SER A 1 36 ? -1.447 6.605 -32.502 1.00 0.00 36 SER A CA 8
ATOM 14197 C C . SER A 1 36 ? -0.137 7.241 -32.037 1.00 0.00 36 SER A C 8
ATOM 14198 O O . SER A 1 36 ? 0.077 7.396 -30.833 1.00 0.00 36 SER A O 8
ATOM 14206 N N . TYR A 1 37 ? 0.718 7.599 -32.993 1.00 0.00 37 TYR A N 8
ATOM 14207 C CA . TYR A 1 37 ? 2.037 8.175 -32.714 1.00 0.00 37 TYR A CA 8
ATOM 14208 C C . TYR A 1 37 ? 1.964 9.298 -31.676 1.00 0.00 37 TYR A C 8
ATOM 14209 O O . TYR A 1 37 ? 2.795 9.375 -30.770 1.00 0.00 37 TYR A O 8
ATOM 14227 N N . THR A 1 38 ? 0.960 10.152 -31.807 1.00 0.00 38 THR A N 8
ATOM 14228 C CA . THR A 1 38 ? 0.775 11.271 -30.896 1.00 0.00 38 THR A CA 8
ATOM 14229 C C . THR A 1 38 ? 0.474 10.807 -29.472 1.00 0.00 38 THR A C 8
ATOM 14230 O O . THR A 1 38 ? 1.034 11.333 -28.506 1.00 0.00 38 THR A O 8
ATOM 14241 N N . ASN A 1 39 ? -0.390 9.806 -29.348 1.00 0.00 39 ASN A N 8
ATOM 14242 C CA . ASN A 1 39 ? -0.793 9.293 -28.040 1.00 0.00 39 ASN A CA 8
ATOM 14243 C C . ASN A 1 39 ? 0.391 8.702 -27.289 1.00 0.00 39 ASN A C 8
ATOM 14244 O O . ASN A 1 39 ? 0.448 8.776 -26.063 1.00 0.00 39 ASN A O 8
ATOM 14255 N N . LEU A 1 40 ? 1.329 8.110 -28.023 1.00 0.00 40 LEU A N 8
ATOM 14256 C CA . LEU A 1 40 ? 2.523 7.540 -27.410 1.00 0.00 40 LEU A CA 8
ATOM 14257 C C . LEU A 1 40 ? 3.271 8.602 -26.618 1.00 0.00 40 LEU A C 8
ATOM 14258 O O . LEU A 1 40 ? 3.568 8.409 -25.441 1.00 0.00 40 LEU A O 8
ATOM 14274 N N . ALA A 1 41 ? 3.541 9.733 -27.258 1.00 0.00 41 ALA A N 8
ATOM 14275 C CA . ALA A 1 41 ? 4.248 10.831 -26.611 1.00 0.00 41 ALA A CA 8
ATOM 14276 C C . ALA A 1 41 ? 3.503 11.299 -25.364 1.00 0.00 41 ALA A C 8
ATOM 14277 O O . ALA A 1 41 ? 4.116 11.581 -24.331 1.00 0.00 41 ALA A O 8
ATOM 14284 N N . GLU A 1 42 ? 2.178 11.349 -25.462 1.00 0.00 42 GLU A N 8
ATOM 14285 C CA . GLU A 1 42 ? 1.331 11.744 -24.343 1.00 0.00 42 GLU A CA 8
ATOM 14286 C C . GLU A 1 42 ? 1.541 10.809 -23.152 1.00 0.00 42 GLU A C 8
ATOM 14287 O O . GLU A 1 42 ? 1.757 11.255 -22.021 1.00 0.00 42 GLU A O 8
ATOM 14299 N N . MET A 1 43 ? 1.499 9.512 -23.421 1.00 0.00 43 MET A N 8
ATOM 14300 C CA . MET A 1 43 ? 1.608 8.512 -22.368 1.00 0.00 43 MET A CA 8
ATOM 14301 C C . MET A 1 43 ? 3.036 8.401 -21.839 1.00 0.00 43 MET A C 8
ATOM 14302 O O . MET A 1 43 ? 3.242 8.085 -20.671 1.00 0.00 43 MET A O 8
ATOM 14316 N N . VAL A 1 44 ? 4.020 8.669 -22.689 1.00 0.00 44 VAL A N 8
ATOM 14317 C CA . VAL A 1 44 ? 5.414 8.677 -22.250 1.00 0.00 44 VAL A CA 8
ATOM 14318 C C . VAL A 1 44 ? 5.638 9.799 -21.241 1.00 0.00 44 VAL A C 8
ATOM 14319 O O . VAL A 1 44 ? 6.329 9.620 -20.234 1.00 0.00 44 VAL A O 8
ATOM 14332 N N . GLY A 1 45 ? 5.022 10.945 -21.508 1.00 0.00 45 GLY A N 8
ATOM 14333 C CA . GLY A 1 45 ? 5.147 12.087 -20.626 1.00 0.00 45 GLY A CA 8
ATOM 14334 C C . GLY A 1 45 ? 4.586 11.819 -19.245 1.00 0.00 45 GLY A C 8
ATOM 14335 O O . GLY A 1 45 ? 5.221 12.137 -18.238 1.00 0.00 45 GLY A O 8
ATOM 14339 N N . GLU A 1 46 ? 3.406 11.215 -19.187 1.00 0.00 46 GLU A N 8
ATOM 14340 C CA . GLU A 1 46 ? 2.752 10.953 -17.911 1.00 0.00 46 GLU A CA 8
ATOM 14341 C C . GLU A 1 46 ? 3.453 9.839 -17.138 1.00 0.00 46 GLU A C 8
ATOM 14342 O O . GLU A 1 46 ? 3.364 9.781 -15.912 1.00 0.00 46 GLU A O 8
ATOM 14354 N N . MET A 1 47 ? 4.161 8.967 -17.852 1.00 0.00 47 MET A N 8
ATOM 14355 C CA . MET A 1 47 ? 4.992 7.952 -17.203 1.00 0.00 47 MET A CA 8
ATOM 14356 C C . MET A 1 47 ? 5.999 8.619 -16.277 1.00 0.00 47 MET A C 8
ATOM 14357 O O . MET A 1 47 ? 6.241 8.155 -15.167 1.00 0.00 47 MET A O 8
ATOM 14371 N N . ASN A 1 48 ? 6.561 9.730 -16.740 1.00 0.00 48 ASN A N 8
ATOM 14372 C CA . ASN A 1 48 ? 7.575 10.461 -15.982 1.00 0.00 48 ASN A CA 8
ATOM 14373 C C . ASN A 1 48 ? 6.962 11.118 -14.751 1.00 0.00 48 ASN A C 8
ATOM 14374 O O . ASN A 1 48 ? 7.653 11.403 -13.777 1.00 0.00 48 ASN A O 8
ATOM 14385 N N . LYS A 1 49 ? 5.659 11.348 -14.804 1.00 0.00 49 LYS A N 8
ATOM 14386 C CA . LYS A 1 49 ? 4.957 12.044 -13.736 1.00 0.00 49 LYS A CA 8
ATOM 14387 C C . LYS A 1 49 ? 4.552 11.072 -12.630 1.00 0.00 49 LYS A C 8
ATOM 14388 O O . LYS A 1 49 ? 4.575 11.417 -11.450 1.00 0.00 49 LYS A O 8
ATOM 14407 N N . LEU A 1 50 ? 4.199 9.852 -13.025 1.00 0.00 50 LEU A N 8
ATOM 14408 C CA . LEU A 1 50 ? 3.717 8.843 -12.083 1.00 0.00 50 LEU A CA 8
ATOM 14409 C C . LEU A 1 50 ? 4.801 8.417 -11.094 1.00 0.00 50 LEU A C 8
ATOM 14410 O O . LEU A 1 50 ? 4.521 8.175 -9.922 1.00 0.00 50 LEU A O 8
ATOM 14426 N N . LEU A 1 51 ? 6.037 8.336 -11.563 1.00 0.00 51 LEU A N 8
ATOM 14427 C CA . LEU A 1 51 ? 7.143 7.916 -10.711 1.00 0.00 51 LEU A CA 8
ATOM 14428 C C . LEU A 1 51 ? 8.193 9.018 -10.617 1.00 0.00 51 LEU A C 8
ATOM 14429 O O . LEU A 1 51 ? 9.383 8.755 -10.458 1.00 0.00 51 LEU A O 8
ATOM 14445 N N . GLU A 1 52 ? 7.720 10.255 -10.686 1.00 0.00 52 GLU A N 8
ATOM 14446 C CA . GLU A 1 52 ? 8.569 11.434 -10.593 1.00 0.00 52 GLU A CA 8
ATOM 14447 C C . GLU A 1 52 ? 9.486 11.400 -9.351 1.00 0.00 52 GLU A C 8
ATOM 14448 O O . GLU A 1 52 ? 10.697 11.589 -9.476 1.00 0.00 52 GLU A O 8
ATOM 14460 N N . PRO A 1 53 ? 8.943 11.158 -8.133 1.00 0.00 53 PRO A N 8
ATOM 14461 C CA . PRO A 1 53 ? 9.745 11.095 -6.918 1.00 0.00 53 PRO A CA 8
ATOM 14462 C C . PRO A 1 53 ? 10.150 9.667 -6.539 1.00 0.00 53 PRO A C 8
ATOM 14463 O O . PRO A 1 53 ? 10.301 9.352 -5.358 1.00 0.00 53 PRO A O 8
ATOM 14474 N N . SER A 1 54 ? 10.333 8.809 -7.532 1.00 0.00 54 SER A N 8
ATOM 14475 C CA . SER A 1 54 ? 10.725 7.430 -7.272 1.00 0.00 54 SER A CA 8
ATOM 14476 C C . SER A 1 54 ? 12.237 7.319 -7.106 1.00 0.00 54 SER A C 8
ATOM 14477 O O . SER A 1 54 ? 12.992 8.098 -7.689 1.00 0.00 54 SER A O 8
ATOM 14485 N N . GLN A 1 55 ? 12.673 6.345 -6.314 1.00 0.00 55 GLN A N 8
ATOM 14486 C CA . GLN A 1 55 ? 14.087 6.062 -6.145 1.00 0.00 55 GLN A CA 8
ATOM 14487 C C . GLN A 1 55 ? 14.668 5.494 -7.437 1.00 0.00 55 GLN A C 8
ATOM 14488 O O . GLN A 1 55 ? 15.864 5.610 -7.703 1.00 0.00 55 GLN A O 8
ATOM 14502 N N . VAL A 1 56 ? 13.796 4.896 -8.240 1.00 0.00 56 VAL A N 8
ATOM 14503 C CA . VAL A 1 56 ? 14.216 4.149 -9.416 1.00 0.00 56 VAL A CA 8
ATOM 14504 C C . VAL A 1 56 ? 14.488 5.077 -10.610 1.00 0.00 56 VAL A C 8
ATOM 14505 O O . VAL A 1 56 ? 15.311 4.768 -11.469 1.00 0.00 56 VAL A O 8
ATOM 14518 N N . HIS A 1 57 ? 13.787 6.213 -10.648 1.00 0.00 57 HIS A N 8
ATOM 14519 C CA . HIS A 1 57 ? 13.976 7.240 -11.687 1.00 0.00 57 HIS A CA 8
ATOM 14520 C C . HIS A 1 57 ? 13.427 6.795 -13.049 1.00 0.00 57 HIS A C 8
ATOM 14521 O O . HIS A 1 57 ? 12.353 7.233 -13.458 1.00 0.00 57 HIS A O 8
ATOM 14535 N N . LEU A 1 58 ? 14.159 5.893 -13.708 1.00 0.00 58 LEU A N 8
ATOM 14536 C CA . LEU A 1 58 ? 13.939 5.533 -15.115 1.00 0.00 58 LEU A CA 8
ATOM 14537 C C . LEU A 1 58 ? 14.122 6.702 -16.081 1.00 0.00 58 LEU A C 8
ATOM 14538 O O . LEU A 1 58 ? 13.891 7.866 -15.755 1.00 0.00 58 LEU A O 8
ATOM 14554 N N . LYS A 1 59 ? 14.572 6.358 -17.276 1.00 0.00 59 LYS A N 8
ATOM 14555 C CA . LYS A 1 59 ? 14.640 7.289 -18.387 1.00 0.00 59 LYS A CA 8
ATOM 14556 C C . LYS A 1 59 ? 13.820 6.727 -19.547 1.00 0.00 59 LYS A C 8
ATOM 14557 O O . LYS A 1 59 ? 14.101 5.633 -20.036 1.00 0.00 59 LYS A O 8
ATOM 14576 N N . PHE A 1 60 ? 12.794 7.450 -19.967 1.00 0.00 60 PHE A N 8
ATOM 14577 C CA . PHE A 1 60 ? 11.917 6.972 -21.031 1.00 0.00 60 PHE A CA 8
ATOM 14578 C C . PHE A 1 60 ? 12.129 7.772 -22.309 1.00 0.00 60 PHE A C 8
ATOM 14579 O O . PHE A 1 60 ? 11.940 8.987 -22.326 1.00 0.00 60 PHE A O 8
ATOM 14596 N N . GLU A 1 61 ? 12.519 7.090 -23.379 1.00 0.00 61 GLU A N 8
ATOM 14597 C CA . GLU A 1 61 ? 12.746 7.755 -24.656 1.00 0.00 61 GLU A CA 8
ATOM 14598 C C . GLU A 1 61 ? 11.952 7.105 -25.781 1.00 0.00 61 GLU A C 8
ATOM 14599 O O . GLU A 1 61 ? 11.831 5.879 -25.844 1.00 0.00 61 GLU A O 8
ATOM 14611 N N . LEU A 1 62 ? 11.426 7.935 -26.673 1.00 0.00 62 LEU A N 8
ATOM 14612 C CA . LEU A 1 62 ? 10.761 7.459 -27.875 1.00 0.00 62 LEU A CA 8
ATOM 14613 C C . LEU A 1 62 ? 11.749 7.492 -29.032 1.00 0.00 62 LEU A C 8
ATOM 14614 O O . LEU A 1 62 ? 12.078 8.563 -29.543 1.00 0.00 62 LEU A O 8
ATOM 14630 N N . HIS A 1 63 ? 12.248 6.331 -29.426 1.00 0.00 63 HIS A N 8
ATOM 14631 C CA . HIS A 1 63 ? 13.230 6.264 -30.498 1.00 0.00 63 HIS A CA 8
ATOM 14632 C C . HIS A 1 63 ? 12.647 5.587 -31.724 1.00 0.00 63 HIS A C 8
ATOM 14633 O O . HIS A 1 63 ? 12.108 4.479 -31.645 1.00 0.00 63 HIS A O 8
ATOM 14647 N N . ASP A 1 64 ? 12.742 6.277 -32.845 1.00 0.00 64 ASP A N 8
ATOM 14648 C CA . ASP A 1 64 ? 12.261 5.770 -34.118 1.00 0.00 64 ASP A CA 8
ATOM 14649 C C . ASP A 1 64 ? 13.416 5.154 -34.903 1.00 0.00 64 ASP A C 8
ATOM 14650 O O . ASP A 1 64 ? 14.569 5.561 -34.741 1.00 0.00 64 ASP A O 8
ATOM 14659 N N . LYS A 1 65 ? 13.109 4.164 -35.732 1.00 0.00 65 LYS A N 8
ATOM 14660 C CA . LYS A 1 65 ? 14.130 3.472 -36.513 1.00 0.00 65 LYS A CA 8
ATOM 14661 C C . LYS A 1 65 ? 13.522 2.867 -37.775 1.00 0.00 65 LYS A C 8
ATOM 14662 O O . LYS A 1 65 ? 12.495 2.189 -37.708 1.00 0.00 65 LYS A O 8
ATOM 14681 N N . LEU A 1 66 ? 14.159 3.125 -38.917 1.00 0.00 66 LEU A N 8
ATOM 14682 C CA . LEU A 1 66 ? 13.751 2.563 -40.204 1.00 0.00 66 LEU A CA 8
ATOM 14683 C C . LEU A 1 66 ? 12.388 3.109 -40.638 1.00 0.00 66 LEU A C 8
ATOM 14684 O O . LEU A 1 66 ? 12.303 3.994 -41.490 1.00 0.00 66 LEU A O 8
ATOM 14700 N N . ASN A 1 67 ? 11.332 2.574 -40.050 1.00 0.00 67 ASN A N 8
ATOM 14701 C CA . ASN A 1 67 ? 9.974 3.039 -40.302 1.00 0.00 67 ASN A CA 8
ATOM 14702 C C . ASN A 1 67 ? 9.144 2.889 -39.026 1.00 0.00 67 ASN A C 8
ATOM 14703 O O . ASN A 1 67 ? 7.946 3.160 -39.002 1.00 0.00 67 ASN A O 8
ATOM 14714 N N . GLU A 1 68 ? 9.816 2.505 -37.946 1.00 0.00 68 GLU A N 8
ATOM 14715 C CA . GLU A 1 68 ? 9.149 2.170 -36.700 1.00 0.00 68 GLU A CA 8
ATOM 14716 C C . GLU A 1 68 ? 9.469 3.199 -35.631 1.00 0.00 68 GLU A C 8
ATOM 14717 O O . GLU A 1 68 ? 10.384 4.003 -35.789 1.00 0.00 68 GLU A O 8
ATOM 14729 N N . TYR A 1 69 ? 8.716 3.160 -34.547 1.00 0.00 69 TYR A N 8
ATOM 14730 C CA . TYR A 1 69 ? 8.970 4.010 -33.395 1.00 0.00 69 TYR A CA 8
ATOM 14731 C C . TYR A 1 69 ? 8.499 3.306 -32.130 1.00 0.00 69 TYR A C 8
ATOM 14732 O O . TYR A 1 69 ? 7.394 2.770 -32.086 1.00 0.00 69 TYR A O 8
ATOM 14750 N N . TYR A 1 70 ? 9.345 3.281 -31.113 1.00 0.00 70 TYR A N 8
ATOM 14751 C CA . TYR A 1 70 ? 9.030 2.556 -29.893 1.00 0.00 70 TYR A CA 8
ATOM 14752 C C . TYR A 1 70 ? 9.542 3.301 -28.668 1.00 0.00 70 TYR A C 8
ATOM 14753 O O . TYR A 1 70 ? 10.393 4.188 -28.777 1.00 0.00 70 TYR A O 8
ATOM 14771 N N . VAL A 1 71 ? 9.033 2.926 -27.509 1.00 0.00 71 VAL A N 8
ATOM 14772 C CA . VAL A 1 71 ? 9.443 3.541 -26.259 1.00 0.00 71 VAL A CA 8
ATOM 14773 C C . VAL A 1 71 ? 10.387 2.606 -25.517 1.00 0.00 71 VAL A C 8
ATOM 14774 O O . VAL A 1 71 ? 10.036 1.466 -25.217 1.00 0.00 71 VAL A O 8
ATOM 14787 N N . LYS A 1 72 ? 11.588 3.073 -25.235 1.00 0.00 72 LYS A N 8
ATOM 14788 C CA . LYS A 1 72 ? 12.568 2.233 -24.576 1.00 0.00 72 LYS A CA 8
ATOM 14789 C C . LYS A 1 72 ? 12.831 2.700 -23.152 1.00 0.00 72 LYS A C 8
ATOM 14790 O O . LYS A 1 72 ? 12.975 3.897 -22.885 1.00 0.00 72 LYS A O 8
ATOM 14809 N N . VAL A 1 73 ? 12.871 1.737 -22.248 1.00 0.00 73 VAL A N 8
ATOM 14810 C CA . VAL A 1 73 ? 13.055 1.997 -20.834 1.00 0.00 73 VAL A CA 8
ATOM 14811 C C . VAL A 1 73 ? 14.535 1.922 -20.480 1.00 0.00 73 VAL A C 8
ATOM 14812 O O . VAL A 1 73 ? 15.163 0.868 -20.595 1.00 0.00 73 VAL A O 8
ATOM 14825 N N . ILE A 1 74 ? 15.085 3.045 -20.064 1.00 0.00 74 ILE A N 8
ATOM 14826 C CA . ILE A 1 74 ? 16.485 3.120 -19.693 1.00 0.00 74 ILE A CA 8
ATOM 14827 C C . ILE A 1 74 ? 16.608 3.278 -18.187 1.00 0.00 74 ILE A C 8
ATOM 14828 O O . ILE A 1 74 ? 15.981 4.156 -17.604 1.00 0.00 74 ILE A O 8
ATOM 14844 N N . GLU A 1 75 ? 17.392 2.426 -17.553 1.00 0.00 75 GLU A N 8
ATOM 14845 C CA . GLU A 1 75 ? 17.613 2.546 -16.125 1.00 0.00 75 GLU A CA 8
ATOM 14846 C C . GLU A 1 75 ? 18.560 3.710 -15.855 1.00 0.00 75 GLU A C 8
ATOM 14847 O O . GLU A 1 75 ? 19.693 3.739 -16.344 1.00 0.00 75 GLU A O 8
ATOM 14859 N N . ASP A 1 76 ? 18.084 4.656 -15.068 1.00 0.00 76 ASP A N 8
ATOM 14860 C CA . ASP A 1 76 ? 18.776 5.916 -14.851 1.00 0.00 76 ASP A CA 8
ATOM 14861 C C . ASP A 1 76 ? 20.053 5.712 -14.046 1.00 0.00 76 ASP A C 8
ATOM 14862 O O . ASP A 1 76 ? 21.047 6.406 -14.250 1.00 0.00 76 ASP A O 8
ATOM 14871 N N . SER A 1 77 ? 20.028 4.735 -13.152 1.00 0.00 77 SER A N 8
ATOM 14872 C CA . SER A 1 77 ? 21.153 4.483 -12.264 1.00 0.00 77 SER A CA 8
ATOM 14873 C C . SER A 1 77 ? 22.260 3.695 -12.969 1.00 0.00 77 SER A C 8
ATOM 14874 O O . SER A 1 77 ? 23.437 3.827 -12.632 1.00 0.00 77 SER A O 8
ATOM 14882 N N . THR A 1 78 ? 21.884 2.898 -13.959 1.00 0.00 78 THR A N 8
ATOM 14883 C CA . THR A 1 78 ? 22.833 2.024 -14.635 1.00 0.00 78 THR A CA 8
ATOM 14884 C C . THR A 1 78 ? 23.277 2.620 -15.974 1.00 0.00 78 THR A C 8
ATOM 14885 O O . THR A 1 78 ? 24.282 2.199 -16.549 1.00 0.00 78 THR A O 8
ATOM 14896 N N . ASN A 1 79 ? 22.509 3.599 -16.464 1.00 0.00 79 ASN A N 8
ATOM 14897 C CA . ASN A 1 79 ? 22.873 4.367 -17.665 1.00 0.00 79 ASN A CA 8
ATOM 14898 C C . ASN A 1 79 ? 22.724 3.538 -18.938 1.00 0.00 79 ASN A C 8
ATOM 14899 O O . ASN A 1 79 ? 23.291 3.880 -19.977 1.00 0.00 79 ASN A O 8
ATOM 14910 N N . GLU A 1 80 ? 21.944 2.468 -18.877 1.00 0.00 80 GLU A N 8
ATOM 14911 C CA . GLU A 1 80 ? 21.736 1.626 -20.047 1.00 0.00 80 GLU A CA 8
ATOM 14912 C C . GLU A 1 80 ? 20.271 1.225 -20.181 1.00 0.00 80 GLU A C 8
ATOM 14913 O O . GLU A 1 80 ? 19.492 1.339 -19.233 1.00 0.00 80 GLU A O 8
ATOM 14925 N N . VAL A 1 81 ? 19.908 0.757 -21.366 1.00 0.00 81 VAL A N 8
ATOM 14926 C CA . VAL A 1 81 ? 18.530 0.399 -21.664 1.00 0.00 81 VAL A CA 8
ATOM 14927 C C . VAL A 1 81 ? 18.224 -0.995 -21.140 1.00 0.00 81 VAL A C 8
ATOM 14928 O O . VAL A 1 81 ? 18.958 -1.943 -21.417 1.00 0.00 81 VAL A O 8
ATOM 14941 N N . ILE A 1 82 ? 17.144 -1.123 -20.387 1.00 0.00 82 ILE A N 8
ATOM 14942 C CA . ILE A 1 82 ? 16.796 -2.401 -19.785 1.00 0.00 82 ILE A CA 8
ATOM 14943 C C . ILE A 1 82 ? 15.620 -3.062 -20.497 1.00 0.00 82 ILE A C 8
ATOM 14944 O O . ILE A 1 82 ? 15.339 -4.239 -20.273 1.00 0.00 82 ILE A O 8
ATOM 14960 N N . ARG A 1 83 ? 14.935 -2.313 -21.360 1.00 0.00 83 ARG A N 8
ATOM 14961 C CA . ARG A 1 83 ? 13.791 -2.854 -22.090 1.00 0.00 83 ARG A CA 8
ATOM 14962 C C . ARG A 1 83 ? 13.410 -1.943 -23.254 1.00 0.00 83 ARG A C 8
ATOM 14963 O O . ARG A 1 83 ? 13.319 -0.729 -23.090 1.00 0.00 83 ARG A O 8
ATOM 14984 N N . GLU A 1 84 ? 13.199 -2.522 -24.426 1.00 0.00 84 GLU A N 8
ATOM 14985 C CA . GLU A 1 84 ? 12.666 -1.772 -25.559 1.00 0.00 84 GLU A CA 8
ATOM 14986 C C . GLU A 1 84 ? 11.240 -2.227 -25.854 1.00 0.00 84 GLU A C 8
ATOM 14987 O O . GLU A 1 84 ? 11.008 -3.390 -26.184 1.00 0.00 84 GLU A O 8
ATOM 14999 N N . ILE A 1 85 ? 10.292 -1.310 -25.724 1.00 0.00 85 ILE A N 8
ATOM 15000 C CA . ILE A 1 85 ? 8.881 -1.642 -25.837 1.00 0.00 85 ILE A CA 8
ATOM 15001 C C . ILE A 1 85 ? 8.259 -1.037 -27.096 1.00 0.00 85 ILE A C 8
ATOM 15002 O O . ILE A 1 85 ? 8.155 0.185 -27.231 1.00 0.00 85 ILE A O 8
ATOM 15018 N N . PRO A 1 86 ? 7.847 -1.893 -28.039 1.00 0.00 86 PRO A N 8
ATOM 15019 C CA . PRO A 1 86 ? 7.176 -1.454 -29.260 1.00 0.00 86 PRO A CA 8
ATOM 15020 C C . PRO A 1 86 ? 5.726 -1.040 -28.994 1.00 0.00 86 PRO A C 8
ATOM 15021 O O . PRO A 1 86 ? 5.103 -1.517 -28.044 1.00 0.00 86 PRO A O 8
ATOM 15032 N N . PRO A 1 87 ? 5.167 -0.164 -29.847 1.00 0.00 87 PRO A N 8
ATOM 15033 C CA . PRO A 1 87 ? 3.839 0.438 -29.638 1.00 0.00 87 PRO A CA 8
ATOM 15034 C C . PRO A 1 87 ? 2.721 -0.585 -29.442 1.00 0.00 87 PRO A C 8
ATOM 15035 O O . PRO A 1 87 ? 1.792 -0.356 -28.667 1.00 0.00 87 PRO A O 8
ATOM 15046 N N . LYS A 1 88 ? 2.820 -1.721 -30.121 1.00 0.00 88 LYS A N 8
ATOM 15047 C CA . LYS A 1 88 ? 1.760 -2.724 -30.075 1.00 0.00 88 LYS A CA 8
ATOM 15048 C C . LYS A 1 88 ? 1.736 -3.457 -28.735 1.00 0.00 88 LYS A C 8
ATOM 15049 O O . LYS A 1 88 ? 0.760 -4.133 -28.411 1.00 0.00 88 LYS A O 8
ATOM 15068 N N . ARG A 1 89 ? 2.808 -3.326 -27.967 1.00 0.00 89 ARG A N 8
ATOM 15069 C CA . ARG A 1 89 ? 2.870 -3.931 -26.643 1.00 0.00 89 ARG A CA 8
ATOM 15070 C C . ARG A 1 89 ? 3.043 -2.857 -25.579 1.00 0.00 89 ARG A C 8
ATOM 15071 O O . ARG A 1 89 ? 3.371 -3.142 -24.425 1.00 0.00 89 ARG A O 8
ATOM 15092 N N . TRP A 1 90 ? 2.820 -1.613 -25.982 1.00 0.00 90 TRP A N 8
ATOM 15093 C CA . TRP A 1 90 ? 2.861 -0.497 -25.057 1.00 0.00 90 TRP A CA 8
ATOM 15094 C C . TRP A 1 90 ? 1.656 -0.541 -24.129 1.00 0.00 90 TRP A C 8
ATOM 15095 O O . TRP A 1 90 ? 1.767 -0.256 -22.938 1.00 0.00 90 TRP A O 8
ATOM 15116 N N . LEU A 1 91 ? 0.510 -0.915 -24.687 1.00 0.00 91 LEU A N 8
ATOM 15117 C CA . LEU A 1 91 ? -0.740 -0.928 -23.938 1.00 0.00 91 LEU A CA 8
ATOM 15118 C C . LEU A 1 91 ? -0.651 -1.865 -22.741 1.00 0.00 91 LEU A C 8
ATOM 15119 O O . LEU A 1 91 ? -1.184 -1.565 -21.673 1.00 0.00 91 LEU A O 8
ATOM 15135 N N . ASP A 1 92 ? 0.035 -2.987 -22.925 1.00 0.00 92 ASP A N 8
ATOM 15136 C CA . ASP A 1 92 ? 0.252 -3.947 -21.848 1.00 0.00 92 ASP A CA 8
ATOM 15137 C C . ASP A 1 92 ? 1.051 -3.290 -20.724 1.00 0.00 92 ASP A C 8
ATOM 15138 O O . ASP A 1 92 ? 0.639 -3.292 -19.562 1.00 0.00 92 ASP A O 8
ATOM 15147 N N . PHE A 1 93 ? 2.179 -2.691 -21.094 1.00 0.00 93 PHE A N 8
ATOM 15148 C CA . PHE A 1 93 ? 3.053 -2.022 -20.138 1.00 0.00 93 PHE A CA 8
ATOM 15149 C C . PHE A 1 93 ? 2.322 -0.881 -19.435 1.00 0.00 93 PHE A C 8
ATOM 15150 O O . PHE A 1 93 ? 2.356 -0.774 -18.212 1.00 0.00 93 PHE A O 8
ATOM 15167 N N . TYR A 1 94 ? 1.655 -0.042 -20.221 1.00 0.00 94 TYR A N 8
ATOM 15168 C CA . TYR A 1 94 ? 0.933 1.113 -19.696 1.00 0.00 94 TYR A CA 8
ATOM 15169 C C . TYR A 1 94 ? -0.141 0.673 -18.701 1.00 0.00 94 TYR A C 8
ATOM 15170 O O . TYR A 1 94 ? -0.327 1.301 -17.657 1.00 0.00 94 TYR A O 8
ATOM 15188 N N . ALA A 1 95 ? -0.828 -0.419 -19.021 1.00 0.00 95 ALA A N 8
ATOM 15189 C CA . ALA A 1 95 ? -1.839 -0.968 -18.133 1.00 0.00 95 ALA A CA 8
ATOM 15190 C C . ALA A 1 95 ? -1.212 -1.431 -16.825 1.00 0.00 95 ALA A C 8
ATOM 15191 O O . ALA A 1 95 ? -1.652 -1.036 -15.742 1.00 0.00 95 ALA A O 8
ATOM 15198 N N . ALA A 1 96 ? -0.160 -2.238 -16.933 1.00 0.00 96 ALA A N 8
ATOM 15199 C CA . ALA A 1 96 ? 0.534 -2.762 -15.761 1.00 0.00 96 ALA A CA 8
ATOM 15200 C C . ALA A 1 96 ? 1.052 -1.630 -14.877 1.00 0.00 96 ALA A C 8
ATOM 15201 O O . ALA A 1 96 ? 1.011 -1.717 -13.649 1.00 0.00 96 ALA A O 8
ATOM 15208 N N . MET A 1 97 ? 1.524 -0.563 -15.516 1.00 0.00 97 MET A N 8
ATOM 15209 C CA . MET A 1 97 ? 2.015 0.612 -14.800 1.00 0.00 97 MET A CA 8
ATOM 15210 C C . MET A 1 97 ? 0.920 1.219 -13.936 1.00 0.00 97 MET A C 8
ATOM 15211 O O . MET A 1 97 ? 1.134 1.500 -12.759 1.00 0.00 97 MET A O 8
ATOM 15225 N N . THR A 1 98 ? -0.260 1.405 -14.511 1.00 0.00 98 THR A N 8
ATOM 15226 C CA . THR A 1 98 ? -1.362 2.022 -13.788 1.00 0.00 98 THR A CA 8
ATOM 15227 C C . THR A 1 98 ? -1.957 1.085 -12.738 1.00 0.00 98 THR A C 8
ATOM 15228 O O . THR A 1 98 ? -2.501 1.542 -11.735 1.00 0.00 98 THR A O 8
ATOM 15239 N N . GLU A 1 99 ? -1.850 -0.219 -12.961 1.00 0.00 99 GLU A N 8
ATOM 15240 C CA . GLU A 1 99 ? -2.342 -1.191 -11.991 1.00 0.00 99 GLU A CA 8
ATOM 15241 C C . GLU A 1 99 ? -1.404 -1.273 -10.789 1.00 0.00 99 GLU A C 8
ATOM 15242 O O . GLU A 1 99 ? -1.853 -1.383 -9.645 1.00 0.00 99 GLU A O 8
ATOM 15254 N N . PHE A 1 100 ? -0.101 -1.232 -11.052 1.00 0.00 100 PHE A N 8
ATOM 15255 C CA . PHE A 1 100 ? 0.893 -1.315 -9.983 1.00 0.00 100 PHE A CA 8
ATOM 15256 C C . PHE A 1 100 ? 1.144 0.045 -9.323 1.00 0.00 100 PHE A C 8
ATOM 15257 O O . PHE A 1 100 ? 0.944 0.202 -8.119 1.00 0.00 100 PHE A O 8
ATOM 15274 N N . LEU A 1 101 ? 1.556 1.036 -10.111 1.00 0.00 101 LEU A N 8
ATOM 15275 C CA . LEU A 1 101 ? 1.927 2.337 -9.555 1.00 0.00 101 LEU A CA 8
ATOM 15276 C C . LEU A 1 101 ? 0.693 3.146 -9.184 1.00 0.00 101 LEU A C 8
ATOM 15277 O O . LEU A 1 101 ? 0.781 4.103 -8.417 1.00 0.00 101 LEU A O 8
ATOM 15293 N N . GLY A 1 102 ? -0.461 2.737 -9.701 1.00 0.00 102 GLY A N 8
ATOM 15294 C CA . GLY A 1 102 ? -1.709 3.389 -9.345 1.00 0.00 102 GLY A CA 8
ATOM 15295 C C . GLY A 1 102 ? -2.167 3.007 -7.953 1.00 0.00 102 GLY A C 8
ATOM 15296 O O . GLY A 1 102 ? -3.292 3.305 -7.553 1.00 0.00 102 GLY A O 8
ATOM 15300 N N . LEU A 1 103 ? -1.300 2.314 -7.233 1.00 0.00 103 LEU A N 8
ATOM 15301 C CA . LEU A 1 103 ? -1.525 2.024 -5.825 1.00 0.00 103 LEU A CA 8
ATOM 15302 C C . LEU A 1 103 ? -0.690 2.959 -4.954 1.00 0.00 103 LEU A C 8
ATOM 15303 O O . LEU A 1 103 ? -1.036 3.230 -3.805 1.00 0.00 103 LEU A O 8
ATOM 15319 N N . PHE A 1 104 ? 0.409 3.455 -5.522 1.00 0.00 104 PHE A N 8
ATOM 15320 C CA . PHE A 1 104 ? 1.335 4.336 -4.806 1.00 0.00 104 PHE A CA 8
ATOM 15321 C C . PHE A 1 104 ? 0.927 5.795 -4.987 1.00 0.00 104 PHE A C 8
ATOM 15322 O O . PHE A 1 104 ? 1.467 6.690 -4.336 1.00 0.00 104 PHE A O 8
ATOM 15339 N N . VAL A 1 105 ? -0.020 6.014 -5.891 1.00 0.00 105 VAL A N 8
ATOM 15340 C CA . VAL A 1 105 ? -0.471 7.354 -6.247 1.00 0.00 105 VAL A CA 8
ATOM 15341 C C . VAL A 1 105 ? -1.048 8.110 -5.051 1.00 0.00 105 VAL A C 8
ATOM 15342 O O . VAL A 1 105 ? -1.825 7.567 -4.263 1.00 0.00 105 VAL A O 8
ATOM 15355 N N . ASP A 1 106 ? -0.664 9.371 -4.927 1.00 0.00 106 ASP A N 8
ATOM 15356 C CA . ASP A 1 106 ? -1.153 10.215 -3.848 1.00 0.00 106 ASP A CA 8
ATOM 15357 C C . ASP A 1 106 ? -2.366 11.018 -4.309 1.00 0.00 106 ASP A C 8
ATOM 15358 O O . ASP A 1 106 ? -2.215 12.124 -4.809 1.00 0.00 106 ASP A O 8
ATOM 15367 N N . GLU A 1 107 ? -3.536 10.376 -4.212 1.00 0.00 107 GLU A N 8
ATOM 15368 C CA . GLU A 1 107 ? -4.880 10.967 -4.437 1.00 0.00 107 GLU A CA 8
ATOM 15369 C C . GLU A 1 107 ? -4.924 12.192 -5.372 1.00 0.00 107 GLU A C 8
ATOM 15370 O O . GLU A 1 107 ? -5.399 12.091 -6.499 1.00 0.00 107 GLU A O 8
ATOM 15382 N N . LYS A 1 108 ? -4.460 13.348 -4.907 1.00 0.00 108 LYS A N 8
ATOM 15383 C CA . LYS A 1 108 ? -4.546 14.582 -5.691 1.00 0.00 108 LYS A CA 8
ATOM 15384 C C . LYS A 1 108 ? -3.655 14.553 -6.933 1.00 0.00 108 LYS A C 8
ATOM 15385 O O . LYS A 1 108 ? -3.761 15.428 -7.792 1.00 0.00 108 LYS A O 8
ATOM 15404 N N . LYS A 1 109 ? -2.785 13.561 -7.033 1.00 0.00 109 LYS A N 8
ATOM 15405 C CA . LYS A 1 109 ? -1.977 13.378 -8.235 1.00 0.00 109 LYS A CA 8
ATOM 15406 C C . LYS A 1 109 ? -2.728 12.512 -9.243 1.00 0.00 109 LYS A C 8
ATOM 15407 O O . LYS A 1 109 ? -2.267 12.296 -10.358 1.00 0.00 109 LYS A O 8
ATOM 15426 N N . LEU A 1 110 ? -3.893 12.022 -8.828 1.00 0.00 110 LEU A N 8
ATOM 15427 C CA . LEU A 1 110 ? -4.732 11.180 -9.674 1.00 0.00 110 LEU A CA 8
ATOM 15428 C C . LEU A 1 110 ? -5.551 12.013 -10.643 1.00 0.00 110 LEU A C 8
ATOM 15429 O O . LEU A 1 110 ? -5.602 11.729 -11.839 1.00 0.00 110 LEU A O 8
ATOM 15445 N N . GLU A 1 111 ? -6.198 13.031 -10.098 1.00 0.00 111 GLU A N 8
ATOM 15446 C CA . GLU A 1 111 ? -7.084 13.917 -10.858 1.00 0.00 111 GLU A CA 8
ATOM 15447 C C . GLU A 1 111 ? -8.235 13.156 -11.520 1.00 0.00 111 GLU A C 8
ATOM 15448 O O . GLU A 1 111 ? -8.897 13.673 -12.421 1.00 0.00 111 GLU A O 8
ATOM 15460 N N . HIS A 1 112 ? -8.478 11.931 -11.064 1.00 0.00 112 HIS A N 8
ATOM 15461 C CA . HIS A 1 112 ? -9.657 11.189 -11.485 1.00 0.00 112 HIS A CA 8
ATOM 15462 C C . HIS A 1 112 ? -10.872 11.833 -10.837 1.00 0.00 112 HIS A C 8
ATOM 15463 O O . HIS A 1 112 ? -11.016 11.803 -9.611 1.00 0.00 112 HIS A O 8
ATOM 15477 N N . HIS A 1 113 ? -11.726 12.439 -11.652 1.00 0.00 113 HIS A N 8
ATOM 15478 C CA . HIS A 1 113 ? -12.785 13.293 -11.136 1.00 0.00 113 HIS A CA 8
ATOM 15479 C C . HIS A 1 113 ? -13.917 12.482 -10.516 1.00 0.00 113 HIS A C 8
ATOM 15480 O O . HIS A 1 113 ? -14.916 12.177 -11.165 1.00 0.00 113 HIS A O 8
ATOM 15494 N N . HIS A 1 114 ? -13.714 12.105 -9.267 1.00 0.00 114 HIS A N 8
ATOM 15495 C CA . HIS A 1 114 ? -14.741 11.488 -8.446 1.00 0.00 114 HIS A CA 8
ATOM 15496 C C . HIS A 1 114 ? -14.378 11.703 -6.991 1.00 0.00 114 HIS A C 8
ATOM 15497 O O . HIS A 1 114 ? -15.171 12.244 -6.223 1.00 0.00 114 HIS A O 8
ATOM 15511 N N . HIS A 1 115 ? -13.166 11.271 -6.634 1.00 0.00 115 HIS A N 8
ATOM 15512 C CA . HIS A 1 115 ? -12.526 11.644 -5.371 1.00 0.00 115 HIS A CA 8
ATOM 15513 C C . HIS A 1 115 ? -13.424 11.368 -4.164 1.00 0.00 115 HIS A C 8
ATOM 15514 O O . HIS A 1 115 ? -14.145 12.252 -3.697 1.00 0.00 115 HIS A O 8
ATOM 15528 N N . HIS A 1 116 ? -13.374 10.148 -3.653 1.00 0.00 116 HIS A N 8
ATOM 15529 C CA . HIS A 1 116 ? -14.189 9.787 -2.503 1.00 0.00 116 HIS A CA 8
ATOM 15530 C C . HIS A 1 116 ? -13.563 8.631 -1.731 1.00 0.00 116 HIS A C 8
ATOM 15531 O O . HIS A 1 116 ? -13.534 7.496 -2.206 1.00 0.00 116 HIS A O 8
ATOM 15545 N N . HIS A 1 117 ? -13.074 8.931 -0.540 1.00 0.00 117 HIS A N 8
ATOM 15546 C CA . HIS A 1 117 ? -12.516 7.909 0.329 1.00 0.00 117 HIS A CA 8
ATOM 15547 C C . HIS A 1 117 ? -13.426 7.702 1.534 1.00 0.00 117 HIS A C 8
ATOM 15561 N N . LEU A 1 1 ? 2.633 2.429 1.961 1.00 0.00 1 LEU A N 9
ATOM 15562 C CA . LEU A 1 1 ? 3.551 2.192 0.829 1.00 0.00 1 LEU A CA 9
ATOM 15563 C C . LEU A 1 1 ? 3.959 3.516 0.191 1.00 0.00 1 LEU A C 9
ATOM 15564 O O . LEU A 1 1 ? 3.173 4.159 -0.505 1.00 0.00 1 LEU A O 9
ATOM 15579 N N . ASN A 1 2 ? 5.187 3.935 0.456 1.00 0.00 2 ASN A N 9
ATOM 15580 C CA . ASN A 1 2 ? 5.678 5.205 -0.051 1.00 0.00 2 ASN A CA 9
ATOM 15581 C C . ASN A 1 2 ? 6.516 4.991 -1.307 1.00 0.00 2 ASN A C 9
ATOM 15582 O O . ASN A 1 2 ? 7.440 4.174 -1.325 1.00 0.00 2 ASN A O 9
ATOM 15593 N N . ILE A 1 3 ? 6.190 5.739 -2.352 1.00 0.00 3 ILE A N 9
ATOM 15594 C CA . ILE A 1 3 ? 6.855 5.604 -3.643 1.00 0.00 3 ILE A CA 9
ATOM 15595 C C . ILE A 1 3 ? 8.256 6.220 -3.612 1.00 0.00 3 ILE A C 9
ATOM 15596 O O . ILE A 1 3 ? 9.101 5.910 -4.453 1.00 0.00 3 ILE A O 9
ATOM 15612 N N . GLU A 1 4 ? 8.510 7.057 -2.609 1.00 0.00 4 GLU A N 9
ATOM 15613 C CA . GLU A 1 4 ? 9.785 7.760 -2.490 1.00 0.00 4 GLU A CA 9
ATOM 15614 C C . GLU A 1 4 ? 10.934 6.809 -2.143 1.00 0.00 4 GLU A C 9
ATOM 15615 O O . GLU A 1 4 ? 12.080 7.235 -1.998 1.00 0.00 4 GLU A O 9
ATOM 15627 N N . ARG A 1 5 ? 10.631 5.523 -2.003 1.00 0.00 5 ARG A N 9
ATOM 15628 C CA . ARG A 1 5 ? 11.664 4.525 -1.758 1.00 0.00 5 ARG A CA 9
ATOM 15629 C C . ARG A 1 5 ? 11.548 3.384 -2.757 1.00 0.00 5 ARG A C 9
ATOM 15630 O O . ARG A 1 5 ? 12.268 2.393 -2.663 1.00 0.00 5 ARG A O 9
ATOM 15651 N N . LEU A 1 6 ? 10.641 3.535 -3.716 1.00 0.00 6 LEU A N 9
ATOM 15652 C CA . LEU A 1 6 ? 10.409 2.502 -4.716 1.00 0.00 6 LEU A CA 9
ATOM 15653 C C . LEU A 1 6 ? 11.614 2.384 -5.639 1.00 0.00 6 LEU A C 9
ATOM 15654 O O . LEU A 1 6 ? 11.949 3.324 -6.357 1.00 0.00 6 LEU A O 9
ATOM 15670 N N . THR A 1 7 ? 12.269 1.238 -5.610 1.00 0.00 7 THR A N 9
ATOM 15671 C CA . THR A 1 7 ? 13.464 1.038 -6.410 1.00 0.00 7 THR A CA 9
ATOM 15672 C C . THR A 1 7 ? 13.402 -0.280 -7.186 1.00 0.00 7 THR A C 9
ATOM 15673 O O . THR A 1 7 ? 14.414 -0.758 -7.711 1.00 0.00 7 THR A O 9
ATOM 15684 N N . THR A 1 8 ? 12.213 -0.854 -7.290 1.00 0.00 8 THR A N 9
ATOM 15685 C CA . THR A 1 8 ? 12.037 -2.076 -8.056 1.00 0.00 8 THR A CA 9
ATOM 15686 C C . THR A 1 8 ? 10.786 -2.008 -8.925 1.00 0.00 8 THR A C 9
ATOM 15687 O O . THR A 1 8 ? 9.771 -1.429 -8.537 1.00 0.00 8 THR A O 9
ATOM 15698 N N . LEU A 1 9 ? 10.881 -2.592 -10.111 1.00 0.00 9 LEU A N 9
ATOM 15699 C CA . LEU A 1 9 ? 9.774 -2.613 -11.056 1.00 0.00 9 LEU A CA 9
ATOM 15700 C C . LEU A 1 9 ? 9.515 -4.042 -11.516 1.00 0.00 9 LEU A C 9
ATOM 15701 O O . LEU A 1 9 ? 8.793 -4.275 -12.483 1.00 0.00 9 LEU A O 9
ATOM 15717 N N . GLN A 1 10 ? 10.092 -4.997 -10.793 1.00 0.00 10 GLN A N 9
ATOM 15718 C CA . GLN A 1 10 ? 10.008 -6.408 -11.167 1.00 0.00 10 GLN A CA 9
ATOM 15719 C C . GLN A 1 10 ? 8.555 -6.910 -11.245 1.00 0.00 10 GLN A C 9
ATOM 15720 O O . GLN A 1 10 ? 8.204 -7.599 -12.204 1.00 0.00 10 GLN A O 9
ATOM 15734 N N . PRO A 1 11 ? 7.686 -6.591 -10.250 1.00 0.00 11 PRO A N 9
ATOM 15735 C CA . PRO A 1 11 ? 6.261 -6.956 -10.310 1.00 0.00 11 PRO A CA 9
ATOM 15736 C C . PRO A 1 11 ? 5.586 -6.467 -11.591 1.00 0.00 11 PRO A C 9
ATOM 15737 O O . PRO A 1 11 ? 4.674 -7.111 -12.110 1.00 0.00 11 PRO A O 9
ATOM 15748 N N . VAL A 1 12 ? 6.065 -5.342 -12.112 1.00 0.00 12 VAL A N 9
ATOM 15749 C CA . VAL A 1 12 ? 5.509 -4.763 -13.327 1.00 0.00 12 VAL A CA 9
ATOM 15750 C C . VAL A 1 12 ? 5.882 -5.619 -14.528 1.00 0.00 12 VAL A C 9
ATOM 15751 O O . VAL A 1 12 ? 5.042 -5.913 -15.377 1.00 0.00 12 VAL A O 9
ATOM 15764 N N . TRP A 1 13 ? 7.140 -6.037 -14.575 1.00 0.00 13 TRP A N 9
ATOM 15765 C CA . TRP A 1 13 ? 7.634 -6.872 -15.662 1.00 0.00 13 TRP A CA 9
ATOM 15766 C C . TRP A 1 13 ? 6.972 -8.247 -15.648 1.00 0.00 13 TRP A C 9
ATOM 15767 O O . TRP A 1 13 ? 6.692 -8.824 -16.701 1.00 0.00 13 TRP A O 9
ATOM 15788 N N . ASP A 1 14 ? 6.720 -8.763 -14.453 1.00 0.00 14 ASP A N 9
ATOM 15789 C CA . ASP A 1 14 ? 6.065 -10.060 -14.306 1.00 0.00 14 ASP A CA 9
ATOM 15790 C C . ASP A 1 14 ? 4.593 -9.960 -14.698 1.00 0.00 14 ASP A C 9
ATOM 15791 O O . ASP A 1 14 ? 4.052 -10.846 -15.361 1.00 0.00 14 ASP A O 9
ATOM 15800 N N . ARG A 1 15 ? 3.959 -8.864 -14.302 1.00 0.00 15 ARG A N 9
ATOM 15801 C CA . ARG A 1 15 ? 2.568 -8.603 -14.660 1.00 0.00 15 ARG A CA 9
ATOM 15802 C C . ARG A 1 15 ? 2.459 -8.328 -16.159 1.00 0.00 15 ARG A C 9
ATOM 15803 O O . ARG A 1 15 ? 1.418 -8.557 -16.768 1.00 0.00 15 ARG A O 9
ATOM 15824 N N . TYR A 1 16 ? 3.547 -7.838 -16.737 1.00 0.00 16 TYR A N 9
ATOM 15825 C CA . TYR A 1 16 ? 3.638 -7.621 -18.174 1.00 0.00 16 TYR A CA 9
ATOM 15826 C C . TYR A 1 16 ? 3.713 -8.949 -18.911 1.00 0.00 16 TYR A C 9
ATOM 15827 O O . TYR A 1 16 ? 2.949 -9.191 -19.839 1.00 0.00 16 TYR A O 9
ATOM 15845 N N . ASP A 1 17 ? 4.620 -9.814 -18.475 1.00 0.00 17 ASP A N 9
ATOM 15846 C CA . ASP A 1 17 ? 4.785 -11.128 -19.091 1.00 0.00 17 ASP A CA 9
ATOM 15847 C C . ASP A 1 17 ? 3.475 -11.904 -19.060 1.00 0.00 17 ASP A C 9
ATOM 15848 O O . ASP A 1 17 ? 3.065 -12.490 -20.059 1.00 0.00 17 ASP A O 9
ATOM 15857 N N . THR A 1 18 ? 2.804 -11.863 -17.916 1.00 0.00 18 THR A N 9
ATOM 15858 C CA . THR A 1 18 ? 1.548 -12.578 -17.730 1.00 0.00 18 THR A CA 9
ATOM 15859 C C . THR A 1 18 ? 0.401 -11.938 -18.512 1.00 0.00 18 THR A C 9
ATOM 15860 O O . THR A 1 18 ? -0.506 -12.632 -18.967 1.00 0.00 18 THR A O 9
ATOM 15871 N N . GLN A 1 19 ? 0.446 -10.621 -18.677 1.00 0.00 19 GLN A N 9
ATOM 15872 C CA . GLN A 1 19 ? -0.570 -9.910 -19.424 1.00 0.00 19 GLN A CA 9
ATOM 15873 C C . GLN A 1 19 ? -0.407 -10.165 -20.914 1.00 0.00 19 GLN A C 9
ATOM 15874 O O . GLN A 1 19 ? -1.384 -10.340 -21.639 1.00 0.00 19 GLN A O 9
ATOM 15888 N N . ILE A 1 20 ? 0.849 -10.204 -21.344 1.00 0.00 20 ILE A N 9
ATOM 15889 C CA . ILE A 1 20 ? 1.217 -10.479 -22.729 1.00 0.00 20 ILE A CA 9
ATOM 15890 C C . ILE A 1 20 ? 0.581 -11.786 -23.233 1.00 0.00 20 ILE A C 9
ATOM 15891 O O . ILE A 1 20 ? 0.458 -12.011 -24.441 1.00 0.00 20 ILE A O 9
ATOM 15907 N N . HIS A 1 21 ? 0.141 -12.625 -22.299 1.00 0.00 21 HIS A N 9
ATOM 15908 C CA . HIS A 1 21 ? -0.591 -13.846 -22.635 1.00 0.00 21 HIS A CA 9
ATOM 15909 C C . HIS A 1 21 ? -1.845 -13.515 -23.437 1.00 0.00 21 HIS A C 9
ATOM 15910 O O . HIS A 1 21 ? -2.239 -14.268 -24.329 1.00 0.00 21 HIS A O 9
ATOM 15924 N N . ASN A 1 22 ? -2.448 -12.375 -23.138 1.00 0.00 22 ASN A N 9
ATOM 15925 C CA . ASN A 1 22 ? -3.645 -11.936 -23.837 1.00 0.00 22 ASN A CA 9
ATOM 15926 C C . ASN A 1 22 ? -3.299 -10.869 -24.863 1.00 0.00 22 ASN A C 9
ATOM 15927 O O . ASN A 1 22 ? -2.733 -9.837 -24.524 1.00 0.00 22 ASN A O 9
ATOM 15938 N N . GLN A 1 23 ? -3.635 -11.131 -26.113 1.00 0.00 23 GLN A N 9
ATOM 15939 C CA . GLN A 1 23 ? -3.444 -10.156 -27.178 1.00 0.00 23 GLN A CA 9
ATOM 15940 C C . GLN A 1 23 ? -4.684 -10.118 -28.063 1.00 0.00 23 GLN A C 9
ATOM 15941 O O . GLN A 1 23 ? -4.625 -9.714 -29.225 1.00 0.00 23 GLN A O 9
ATOM 15955 N N . LYS A 1 24 ? -5.817 -10.526 -27.496 1.00 0.00 24 LYS A N 9
ATOM 15956 C CA . LYS A 1 24 ? -7.059 -10.648 -28.256 1.00 0.00 24 LYS A CA 9
ATOM 15957 C C . LYS A 1 24 ? -7.888 -9.366 -28.168 1.00 0.00 24 LYS A C 9
ATOM 15958 O O . LYS A 1 24 ? -9.014 -9.303 -28.665 1.00 0.00 24 LYS A O 9
ATOM 15977 N N . ASP A 1 25 ? -7.344 -8.352 -27.525 1.00 0.00 25 ASP A N 9
ATOM 15978 C CA . ASP A 1 25 ? -8.074 -7.107 -27.329 1.00 0.00 25 ASP A CA 9
ATOM 15979 C C . ASP A 1 25 ? -7.569 -6.022 -28.268 1.00 0.00 25 ASP A C 9
ATOM 15980 O O . ASP A 1 25 ? -6.436 -6.085 -28.758 1.00 0.00 25 ASP A O 9
ATOM 15989 N N . ASN A 1 26 ? -8.420 -5.035 -28.525 1.00 0.00 26 ASN A N 9
ATOM 15990 C CA . ASN A 1 26 ? -8.093 -3.935 -29.426 1.00 0.00 26 ASN A CA 9
ATOM 15991 C C . ASN A 1 26 ? -9.057 -2.773 -29.207 1.00 0.00 26 ASN A C 9
ATOM 15992 O O . ASN A 1 26 ? -8.670 -1.709 -28.725 1.00 0.00 26 ASN A O 9
ATOM 16003 N N . ASP A 1 27 ? -10.319 -2.988 -29.558 1.00 0.00 27 ASP A N 9
ATOM 16004 C CA . ASP A 1 27 ? -11.349 -1.974 -29.370 1.00 0.00 27 ASP A CA 9
ATOM 16005 C C . ASP A 1 27 ? -12.272 -2.397 -28.241 1.00 0.00 27 ASP A C 9
ATOM 16006 O O . ASP A 1 27 ? -13.319 -3.006 -28.463 1.00 0.00 27 ASP A O 9
ATOM 16015 N N . ASN A 1 28 ? -11.844 -2.111 -27.021 1.00 0.00 28 ASN A N 9
ATOM 16016 C CA . ASN A 1 28 ? -12.554 -2.554 -25.831 1.00 0.00 28 ASN A CA 9
ATOM 16017 C C . ASN A 1 28 ? -12.590 -1.435 -24.801 1.00 0.00 28 ASN A C 9
ATOM 16018 O O . ASN A 1 28 ? -12.248 -0.295 -25.107 1.00 0.00 28 ASN A O 9
ATOM 16029 N N . GLU A 1 29 ? -12.983 -1.770 -23.576 1.00 0.00 29 GLU A N 9
ATOM 16030 C CA . GLU A 1 29 ? -13.053 -0.794 -22.490 1.00 0.00 29 GLU A CA 9
ATOM 16031 C C . GLU A 1 29 ? -11.683 -0.594 -21.842 1.00 0.00 29 GLU A C 9
ATOM 16032 O O . GLU A 1 29 ? -11.579 -0.253 -20.662 1.00 0.00 29 GLU A O 9
ATOM 16044 N N . VAL A 1 30 ? -10.640 -0.793 -22.632 1.00 0.00 30 VAL A N 9
ATOM 16045 C CA . VAL A 1 30 ? -9.275 -0.626 -22.170 1.00 0.00 30 VAL A CA 9
ATOM 16046 C C . VAL A 1 30 ? -8.858 0.844 -22.273 1.00 0.00 30 VAL A C 9
ATOM 16047 O O . VAL A 1 30 ? -9.159 1.515 -23.264 1.00 0.00 30 VAL A O 9
ATOM 16060 N N . PRO A 1 31 ? -8.211 1.373 -21.225 1.00 0.00 31 PRO A N 9
ATOM 16061 C CA . PRO A 1 31 ? -7.686 2.740 -21.228 1.00 0.00 31 PRO A CA 9
ATOM 16062 C C . PRO A 1 31 ? -6.635 2.940 -22.313 1.00 0.00 31 PRO A C 9
ATOM 16063 O O . PRO A 1 31 ? -5.548 2.367 -22.243 1.00 0.00 31 PRO A O 9
ATOM 16074 N N . VAL A 1 32 ? -6.983 3.758 -23.308 1.00 0.00 32 VAL A N 9
ATOM 16075 C CA . VAL A 1 32 ? -6.120 4.036 -24.453 1.00 0.00 32 VAL A CA 9
ATOM 16076 C C . VAL A 1 32 ? -6.074 2.849 -25.412 1.00 0.00 32 VAL A C 9
ATOM 16077 O O . VAL A 1 32 ? -5.709 1.737 -25.044 1.00 0.00 32 VAL A O 9
ATOM 16090 N N . HIS A 1 33 ? -6.462 3.108 -26.653 1.00 0.00 33 HIS A N 9
ATOM 16091 C CA . HIS A 1 33 ? -6.512 2.075 -27.674 1.00 0.00 33 HIS A CA 9
ATOM 16092 C C . HIS A 1 33 ? -6.273 2.685 -29.049 1.00 0.00 33 HIS A C 9
ATOM 16093 O O . HIS A 1 33 ? -6.254 3.909 -29.183 1.00 0.00 33 HIS A O 9
ATOM 16107 N N . GLN A 1 34 ? -6.099 1.820 -30.052 1.00 0.00 34 GLN A N 9
ATOM 16108 C CA . GLN A 1 34 ? -5.664 2.222 -31.397 1.00 0.00 34 GLN A CA 9
ATOM 16109 C C . GLN A 1 34 ? -4.206 2.656 -31.374 1.00 0.00 34 GLN A C 9
ATOM 16110 O O . GLN A 1 34 ? -3.332 1.961 -31.895 1.00 0.00 34 GLN A O 9
ATOM 16124 N N . VAL A 1 35 ? -3.978 3.797 -30.758 1.00 0.00 35 VAL A N 9
ATOM 16125 C CA . VAL A 1 35 ? -2.639 4.337 -30.509 1.00 0.00 35 VAL A CA 9
ATOM 16126 C C . VAL A 1 35 ? -1.968 4.835 -31.791 1.00 0.00 35 VAL A C 9
ATOM 16127 O O . VAL A 1 35 ? -1.941 4.152 -32.811 1.00 0.00 35 VAL A O 9
ATOM 16140 N N . SER A 1 36 ? -1.437 6.044 -31.727 1.00 0.00 36 SER A N 9
ATOM 16141 C CA . SER A 1 36 ? -0.689 6.611 -32.831 1.00 0.00 36 SER A CA 9
ATOM 16142 C C . SER A 1 36 ? 0.488 7.419 -32.282 1.00 0.00 36 SER A C 9
ATOM 16143 O O . SER A 1 36 ? 0.672 7.491 -31.066 1.00 0.00 36 SER A O 9
ATOM 16151 N N . TYR A 1 37 ? 1.254 8.025 -33.181 1.00 0.00 37 TYR A N 9
ATOM 16152 C CA . TYR A 1 37 ? 2.479 8.754 -32.837 1.00 0.00 37 TYR A CA 9
ATOM 16153 C C . TYR A 1 37 ? 2.276 9.721 -31.668 1.00 0.00 37 TYR A C 9
ATOM 16154 O O . TYR A 1 37 ? 3.058 9.714 -30.714 1.00 0.00 37 TYR A O 9
ATOM 16172 N N . THR A 1 38 ? 1.229 10.535 -31.732 1.00 0.00 38 THR A N 9
ATOM 16173 C CA . THR A 1 38 ? 0.966 11.522 -30.691 1.00 0.00 38 THR A CA 9
ATOM 16174 C C . THR A 1 38 ? 0.704 10.857 -29.340 1.00 0.00 38 THR A C 9
ATOM 16175 O O . THR A 1 38 ? 1.121 11.362 -28.297 1.00 0.00 38 THR A O 9
ATOM 16186 N N . ASN A 1 39 ? 0.042 9.703 -29.369 1.00 0.00 39 ASN A N 9
ATOM 16187 C CA . ASN A 1 39 ? -0.333 8.999 -28.146 1.00 0.00 39 ASN A CA 9
ATOM 16188 C C . ASN A 1 39 ? 0.883 8.536 -27.363 1.00 0.00 39 ASN A C 9
ATOM 16189 O O . ASN A 1 39 ? 0.888 8.600 -26.136 1.00 0.00 39 ASN A O 9
ATOM 16200 N N . LEU A 1 40 ? 1.919 8.073 -28.059 1.00 0.00 40 LEU A N 9
ATOM 16201 C CA . LEU A 1 40 ? 3.130 7.621 -27.383 1.00 0.00 40 LEU A CA 9
ATOM 16202 C C . LEU A 1 40 ? 3.707 8.741 -26.527 1.00 0.00 40 LEU A C 9
ATOM 16203 O O . LEU A 1 40 ? 4.035 8.530 -25.361 1.00 0.00 40 LEU A O 9
ATOM 16219 N N . ALA A 1 41 ? 3.780 9.939 -27.098 1.00 0.00 41 ALA A N 9
ATOM 16220 C CA . ALA A 1 41 ? 4.307 11.099 -26.388 1.00 0.00 41 ALA A CA 9
ATOM 16221 C C . ALA A 1 41 ? 3.427 11.447 -25.190 1.00 0.00 41 ALA A C 9
ATOM 16222 O O . ALA A 1 41 ? 3.922 11.892 -24.149 1.00 0.00 41 ALA A O 9
ATOM 16229 N N . GLU A 1 42 ? 2.123 11.235 -25.342 1.00 0.00 42 GLU A N 9
ATOM 16230 C CA . GLU A 1 42 ? 1.166 11.483 -24.269 1.00 0.00 42 GLU A CA 9
ATOM 16231 C C . GLU A 1 42 ? 1.418 10.544 -23.091 1.00 0.00 42 GLU A C 9
ATOM 16232 O O . GLU A 1 42 ? 1.488 10.982 -21.941 1.00 0.00 42 GLU A O 9
ATOM 16244 N N . MET A 1 43 ? 1.571 9.254 -23.384 1.00 0.00 43 MET A N 9
ATOM 16245 C CA . MET A 1 43 ? 1.788 8.260 -22.338 1.00 0.00 43 MET A CA 9
ATOM 16246 C C . MET A 1 43 ? 3.180 8.374 -21.722 1.00 0.00 43 MET A C 9
ATOM 16247 O O . MET A 1 43 ? 3.333 8.209 -20.516 1.00 0.00 43 MET A O 9
ATOM 16261 N N . VAL A 1 44 ? 4.194 8.658 -22.538 1.00 0.00 44 VAL A N 9
ATOM 16262 C CA . VAL A 1 44 ? 5.557 8.806 -22.027 1.00 0.00 44 VAL A CA 9
ATOM 16263 C C . VAL A 1 44 ? 5.605 9.867 -20.928 1.00 0.00 44 VAL A C 9
ATOM 16264 O O . VAL A 1 44 ? 6.183 9.642 -19.866 1.00 0.00 44 VAL A O 9
ATOM 16277 N N . GLY A 1 45 ? 4.954 10.993 -21.180 1.00 0.00 45 GLY A N 9
ATOM 16278 C CA . GLY A 1 45 ? 4.936 12.085 -20.226 1.00 0.00 45 GLY A CA 9
ATOM 16279 C C . GLY A 1 45 ? 4.312 11.697 -18.897 1.00 0.00 45 GLY A C 9
ATOM 16280 O O . GLY A 1 45 ? 4.860 12.006 -17.836 1.00 0.00 45 GLY A O 9
ATOM 16284 N N . GLU A 1 46 ? 3.176 11.006 -18.946 1.00 0.00 46 GLU A N 9
ATOM 16285 C CA . GLU A 1 46 ? 2.485 10.608 -17.727 1.00 0.00 46 GLU A CA 9
ATOM 16286 C C . GLU A 1 46 ? 3.246 9.491 -17.012 1.00 0.00 46 GLU A C 9
ATOM 16287 O O . GLU A 1 46 ? 3.258 9.432 -15.783 1.00 0.00 46 GLU A O 9
ATOM 16299 N N . MET A 1 47 ? 3.901 8.621 -17.783 1.00 0.00 47 MET A N 9
ATOM 16300 C CA . MET A 1 47 ? 4.767 7.591 -17.210 1.00 0.00 47 MET A CA 9
ATOM 16301 C C . MET A 1 47 ? 5.849 8.238 -16.361 1.00 0.00 47 MET A C 9
ATOM 16302 O O . MET A 1 47 ? 6.139 7.783 -15.254 1.00 0.00 47 MET A O 9
ATOM 16316 N N . ASN A 1 48 ? 6.429 9.316 -16.887 1.00 0.00 48 ASN A N 9
ATOM 16317 C CA . ASN A 1 48 ? 7.474 10.050 -16.181 1.00 0.00 48 ASN A CA 9
ATOM 16318 C C . ASN A 1 48 ? 6.959 10.532 -14.833 1.00 0.00 48 ASN A C 9
ATOM 16319 O O . ASN A 1 48 ? 7.549 10.249 -13.795 1.00 0.00 48 ASN A O 9
ATOM 16330 N N . LYS A 1 49 ? 5.829 11.230 -14.868 1.00 0.00 49 LYS A N 9
ATOM 16331 C CA . LYS A 1 49 ? 5.270 11.872 -13.680 1.00 0.00 49 LYS A CA 9
ATOM 16332 C C . LYS A 1 49 ? 4.951 10.863 -12.581 1.00 0.00 49 LYS A C 9
ATOM 16333 O O . LYS A 1 49 ? 5.096 11.165 -11.395 1.00 0.00 49 LYS A O 9
ATOM 16352 N N . LEU A 1 50 ? 4.521 9.671 -12.977 1.00 0.00 50 LEU A N 9
ATOM 16353 C CA . LEU A 1 50 ? 4.117 8.646 -12.019 1.00 0.00 50 LEU A CA 9
ATOM 16354 C C . LEU A 1 50 ? 5.283 8.192 -11.143 1.00 0.00 50 LEU A C 9
ATOM 16355 O O . LEU A 1 50 ? 5.145 8.106 -9.927 1.00 0.00 50 LEU A O 9
ATOM 16371 N N . LEU A 1 51 ? 6.436 7.937 -11.752 1.00 0.00 51 LEU A N 9
ATOM 16372 C CA . LEU A 1 51 ? 7.576 7.396 -11.012 1.00 0.00 51 LEU A CA 9
ATOM 16373 C C . LEU A 1 51 ? 8.683 8.434 -10.855 1.00 0.00 51 LEU A C 9
ATOM 16374 O O . LEU A 1 51 ? 9.824 8.097 -10.542 1.00 0.00 51 LEU A O 9
ATOM 16390 N N . GLU A 1 52 ? 8.328 9.693 -11.062 1.00 0.00 52 GLU A N 9
ATOM 16391 C CA . GLU A 1 52 ? 9.247 10.806 -10.847 1.00 0.00 52 GLU A CA 9
ATOM 16392 C C . GLU A 1 52 ? 9.785 10.845 -9.409 1.00 0.00 52 GLU A C 9
ATOM 16393 O O . GLU A 1 52 ? 10.994 10.958 -9.212 1.00 0.00 52 GLU A O 9
ATOM 16405 N N . PRO A 1 53 ? 8.913 10.759 -8.375 1.00 0.00 53 PRO A N 9
ATOM 16406 C CA . PRO A 1 53 ? 9.360 10.752 -6.977 1.00 0.00 53 PRO A CA 9
ATOM 16407 C C . PRO A 1 53 ? 9.885 9.386 -6.531 1.00 0.00 53 PRO A C 9
ATOM 16408 O O . PRO A 1 53 ? 10.142 9.165 -5.347 1.00 0.00 53 PRO A O 9
ATOM 16419 N N . SER A 1 54 ? 10.037 8.478 -7.483 1.00 0.00 54 SER A N 9
ATOM 16420 C CA . SER A 1 54 ? 10.507 7.134 -7.197 1.00 0.00 54 SER A CA 9
ATOM 16421 C C . SER A 1 54 ? 12.023 7.056 -7.375 1.00 0.00 54 SER A C 9
ATOM 16422 O O . SER A 1 54 ? 12.609 7.862 -8.098 1.00 0.00 54 SER A O 9
ATOM 16430 N N . GLN A 1 55 ? 12.648 6.077 -6.727 1.00 0.00 55 GLN A N 9
ATOM 16431 C CA . GLN A 1 55 ? 14.100 5.951 -6.734 1.00 0.00 55 GLN A CA 9
ATOM 16432 C C . GLN A 1 55 ? 14.602 5.461 -8.084 1.00 0.00 55 GLN A C 9
ATOM 16433 O O . GLN A 1 55 ? 15.741 5.725 -8.465 1.00 0.00 55 GLN A O 9
ATOM 16447 N N . VAL A 1 56 ? 13.746 4.747 -8.805 1.00 0.00 56 VAL A N 9
ATOM 16448 C CA . VAL A 1 56 ? 14.133 4.168 -10.083 1.00 0.00 56 VAL A CA 9
ATOM 16449 C C . VAL A 1 56 ? 14.431 5.246 -11.127 1.00 0.00 56 VAL A C 9
ATOM 16450 O O . VAL A 1 56 ? 15.283 5.047 -11.992 1.00 0.00 56 VAL A O 9
ATOM 16463 N N . HIS A 1 57 ? 13.728 6.384 -11.026 1.00 0.00 57 HIS A N 9
ATOM 16464 C CA . HIS A 1 57 ? 13.885 7.498 -11.973 1.00 0.00 57 HIS A CA 9
ATOM 16465 C C . HIS A 1 57 ? 13.961 7.002 -13.411 1.00 0.00 57 HIS A C 9
ATOM 16466 O O . HIS A 1 57 ? 14.916 7.284 -14.135 1.00 0.00 57 HIS A O 9
ATOM 16480 N N . LEU A 1 58 ? 12.944 6.266 -13.816 1.00 0.00 58 LEU A N 9
ATOM 16481 C CA . LEU A 1 58 ? 12.946 5.630 -15.117 1.00 0.00 58 LEU A CA 9
ATOM 16482 C C . LEU A 1 58 ? 12.666 6.648 -16.218 1.00 0.00 58 LEU A C 9
ATOM 16483 O O . LEU A 1 58 ? 11.661 7.359 -16.183 1.00 0.00 58 LEU A O 9
ATOM 16499 N N . LYS A 1 59 ? 13.572 6.714 -17.182 1.00 0.00 59 LYS A N 9
ATOM 16500 C CA . LYS A 1 59 ? 13.473 7.670 -18.275 1.00 0.00 59 LYS A CA 9
ATOM 16501 C C . LYS A 1 59 ? 13.066 6.960 -19.560 1.00 0.00 59 LYS A C 9
ATOM 16502 O O . LYS A 1 59 ? 13.387 5.788 -19.760 1.00 0.00 59 LYS A O 9
ATOM 16521 N N . PHE A 1 60 ? 12.353 7.667 -20.426 1.00 0.00 60 PHE A N 9
ATOM 16522 C CA . PHE A 1 60 ? 11.861 7.078 -21.662 1.00 0.00 60 PHE A CA 9
ATOM 16523 C C . PHE A 1 60 ? 12.193 7.972 -22.852 1.00 0.00 60 PHE A C 9
ATOM 16524 O O . PHE A 1 60 ? 11.894 9.168 -22.844 1.00 0.00 60 PHE A O 9
ATOM 16541 N N . GLU A 1 61 ? 12.814 7.395 -23.872 1.00 0.00 61 GLU A N 9
ATOM 16542 C CA . GLU A 1 61 ? 13.114 8.128 -25.090 1.00 0.00 61 GLU A CA 9
ATOM 16543 C C . GLU A 1 61 ? 12.420 7.482 -26.283 1.00 0.00 61 GLU A C 9
ATOM 16544 O O . GLU A 1 61 ? 12.461 6.265 -26.446 1.00 0.00 61 GLU A O 9
ATOM 16556 N N . LEU A 1 62 ? 11.792 8.297 -27.118 1.00 0.00 62 LEU A N 9
ATOM 16557 C CA . LEU A 1 62 ? 11.149 7.792 -28.325 1.00 0.00 62 LEU A CA 9
ATOM 16558 C C . LEU A 1 62 ? 12.144 7.780 -29.465 1.00 0.00 62 LEU A C 9
ATOM 16559 O O . LEU A 1 62 ? 12.605 8.830 -29.909 1.00 0.00 62 LEU A O 9
ATOM 16575 N N . HIS A 1 63 ? 12.495 6.599 -29.925 1.00 0.00 63 HIS A N 9
ATOM 16576 C CA . HIS A 1 63 ? 13.401 6.480 -31.046 1.00 0.00 63 HIS A CA 9
ATOM 16577 C C . HIS A 1 63 ? 12.819 5.559 -32.088 1.00 0.00 63 HIS A C 9
ATOM 16578 O O . HIS A 1 63 ? 12.167 4.563 -31.770 1.00 0.00 63 HIS A O 9
ATOM 16592 N N . ASP A 1 64 ? 13.045 5.916 -33.328 1.00 0.00 64 ASP A N 9
ATOM 16593 C CA . ASP A 1 64 ? 12.360 5.295 -34.438 1.00 0.00 64 ASP A CA 9
ATOM 16594 C C . ASP A 1 64 ? 13.151 4.128 -35.012 1.00 0.00 64 ASP A C 9
ATOM 16595 O O . ASP A 1 64 ? 14.299 3.879 -34.635 1.00 0.00 64 ASP A O 9
ATOM 16604 N N . LYS A 1 65 ? 12.503 3.413 -35.915 1.00 0.00 65 LYS A N 9
ATOM 16605 C CA . LYS A 1 65 ? 13.082 2.264 -36.579 1.00 0.00 65 LYS A CA 9
ATOM 16606 C C . LYS A 1 65 ? 12.557 2.208 -38.012 1.00 0.00 65 LYS A C 9
ATOM 16607 O O . LYS A 1 65 ? 11.660 1.420 -38.329 1.00 0.00 65 LYS A O 9
ATOM 16626 N N . LEU A 1 66 ? 13.086 3.104 -38.849 1.00 0.00 66 LEU A N 9
ATOM 16627 C CA . LEU A 1 66 ? 12.693 3.224 -40.259 1.00 0.00 66 LEU A CA 9
ATOM 16628 C C . LEU A 1 66 ? 11.279 3.804 -40.371 1.00 0.00 66 LEU A C 9
ATOM 16629 O O . LEU A 1 66 ? 11.112 4.995 -40.636 1.00 0.00 66 LEU A O 9
ATOM 16645 N N . ASN A 1 67 ? 10.273 2.963 -40.173 1.00 0.00 67 ASN A N 9
ATOM 16646 C CA . ASN A 1 67 ? 8.879 3.399 -40.204 1.00 0.00 67 ASN A CA 9
ATOM 16647 C C . ASN A 1 67 ? 8.271 3.224 -38.815 1.00 0.00 67 ASN A C 9
ATOM 16648 O O . ASN A 1 67 ? 7.339 3.929 -38.427 1.00 0.00 67 ASN A O 9
ATOM 16659 N N . GLU A 1 68 ? 8.840 2.303 -38.053 1.00 0.00 68 GLU A N 9
ATOM 16660 C CA . GLU A 1 68 ? 8.390 2.049 -36.695 1.00 0.00 68 GLU A CA 9
ATOM 16661 C C . GLU A 1 68 ? 8.970 3.083 -35.743 1.00 0.00 68 GLU A C 9
ATOM 16662 O O . GLU A 1 68 ? 9.887 3.820 -36.097 1.00 0.00 68 GLU A O 9
ATOM 16674 N N . TYR A 1 69 ? 8.427 3.135 -34.543 1.00 0.00 69 TYR A N 9
ATOM 16675 C CA . TYR A 1 69 ? 8.945 3.995 -33.494 1.00 0.00 69 TYR A CA 9
ATOM 16676 C C . TYR A 1 69 ? 8.589 3.398 -32.144 1.00 0.00 69 TYR A C 9
ATOM 16677 O O . TYR A 1 69 ? 7.438 3.047 -31.896 1.00 0.00 69 TYR A O 9
ATOM 16695 N N . TYR A 1 70 ? 9.583 3.249 -31.286 1.00 0.00 70 TYR A N 9
ATOM 16696 C CA . TYR A 1 70 ? 9.382 2.561 -30.025 1.00 0.00 70 TYR A CA 9
ATOM 16697 C C . TYR A 1 70 ? 9.935 3.370 -28.860 1.00 0.00 70 TYR A C 9
ATOM 16698 O O . TYR A 1 70 ? 10.642 4.366 -29.053 1.00 0.00 70 TYR A O 9
ATOM 16716 N N . VAL A 1 71 ? 9.622 2.922 -27.658 1.00 0.00 71 VAL A N 9
ATOM 16717 C CA . VAL A 1 71 ? 10.033 3.615 -26.452 1.00 0.00 71 VAL A CA 9
ATOM 16718 C C . VAL A 1 71 ? 11.245 2.936 -25.823 1.00 0.00 71 VAL A C 9
ATOM 16719 O O . VAL A 1 71 ? 11.203 1.753 -25.471 1.00 0.00 71 VAL A O 9
ATOM 16732 N N . LYS A 1 72 ? 12.328 3.687 -25.705 1.00 0.00 72 LYS A N 9
ATOM 16733 C CA . LYS A 1 72 ? 13.535 3.206 -25.055 1.00 0.00 72 LYS A CA 9
ATOM 16734 C C . LYS A 1 72 ? 13.434 3.418 -23.557 1.00 0.00 72 LYS A C 9
ATOM 16735 O O . LYS A 1 72 ? 13.403 4.558 -23.087 1.00 0.00 72 LYS A O 9
ATOM 16754 N N . VAL A 1 73 ? 13.368 2.332 -22.813 1.00 0.00 73 VAL A N 9
ATOM 16755 C CA . VAL A 1 73 ? 13.319 2.411 -21.368 1.00 0.00 73 VAL A CA 9
ATOM 16756 C C . VAL A 1 73 ? 14.733 2.498 -20.812 1.00 0.00 73 VAL A C 9
ATOM 16757 O O . VAL A 1 73 ? 15.512 1.547 -20.916 1.00 0.00 73 VAL A O 9
ATOM 16770 N N . ILE A 1 74 ? 15.057 3.635 -20.221 1.00 0.00 74 ILE A N 9
ATOM 16771 C CA . ILE A 1 74 ? 16.388 3.865 -19.693 1.00 0.00 74 ILE A CA 9
ATOM 16772 C C . ILE A 1 74 ? 16.340 3.969 -18.178 1.00 0.00 74 ILE A C 9
ATOM 16773 O O . ILE A 1 74 ? 15.794 4.928 -17.628 1.00 0.00 74 ILE A O 9
ATOM 16789 N N . GLU A 1 75 ? 16.905 2.975 -17.513 1.00 0.00 75 GLU A N 9
ATOM 16790 C CA . GLU A 1 75 ? 16.901 2.930 -16.060 1.00 0.00 75 GLU A CA 9
ATOM 16791 C C . GLU A 1 75 ? 17.998 3.849 -15.531 1.00 0.00 75 GLU A C 9
ATOM 16792 O O . GLU A 1 75 ? 19.127 3.825 -16.025 1.00 0.00 75 GLU A O 9
ATOM 16804 N N . ASP A 1 76 ? 17.656 4.678 -14.553 1.00 0.00 76 ASP A N 9
ATOM 16805 C CA . ASP A 1 76 ? 18.563 5.735 -14.096 1.00 0.00 76 ASP A CA 9
ATOM 16806 C C . ASP A 1 76 ? 19.854 5.184 -13.499 1.00 0.00 76 ASP A C 9
ATOM 16807 O O . ASP A 1 76 ? 20.947 5.599 -13.893 1.00 0.00 76 ASP A O 9
ATOM 16816 N N . SER A 1 77 ? 19.726 4.246 -12.572 1.00 0.00 77 SER A N 9
ATOM 16817 C CA . SER A 1 77 ? 20.868 3.753 -11.818 1.00 0.00 77 SER A CA 9
ATOM 16818 C C . SER A 1 77 ? 21.838 2.991 -12.718 1.00 0.00 77 SER A C 9
ATOM 16819 O O . SER A 1 77 ? 23.037 3.278 -12.731 1.00 0.00 77 SER A O 9
ATOM 16827 N N . THR A 1 78 ? 21.324 2.027 -13.471 1.00 0.00 78 THR A N 9
ATOM 16828 C CA . THR A 1 78 ? 22.156 1.251 -14.385 1.00 0.00 78 THR A CA 9
ATOM 16829 C C . THR A 1 78 ? 22.668 2.112 -15.537 1.00 0.00 78 THR A C 9
ATOM 16830 O O . THR A 1 78 ? 23.743 1.857 -16.084 1.00 0.00 78 THR A O 9
ATOM 16841 N N . ASN A 1 79 ? 21.883 3.130 -15.892 1.00 0.00 79 ASN A N 9
ATOM 16842 C CA . ASN A 1 79 ? 22.240 4.076 -16.948 1.00 0.00 79 ASN A CA 9
ATOM 16843 C C . ASN A 1 79 ? 22.389 3.357 -18.287 1.00 0.00 79 ASN A C 9
ATOM 16844 O O . ASN A 1 79 ? 23.319 3.613 -19.053 1.00 0.00 79 ASN A O 9
ATOM 16855 N N . GLU A 1 80 ? 21.470 2.446 -18.554 1.00 0.00 80 GLU A N 9
ATOM 16856 C CA . GLU A 1 80 ? 21.439 1.743 -19.825 1.00 0.00 80 GLU A CA 9
ATOM 16857 C C . GLU A 1 80 ? 20.001 1.561 -20.288 1.00 0.00 80 GLU A C 9
ATOM 16858 O O . GLU A 1 80 ? 19.063 1.721 -19.499 1.00 0.00 80 GLU A O 9
ATOM 16870 N N . VAL A 1 81 ? 19.825 1.233 -21.559 1.00 0.00 81 VAL A N 9
ATOM 16871 C CA . VAL A 1 81 ? 18.504 0.946 -22.086 1.00 0.00 81 VAL A CA 9
ATOM 16872 C C . VAL A 1 81 ? 18.145 -0.502 -21.779 1.00 0.00 81 VAL A C 9
ATOM 16873 O O . VAL A 1 81 ? 18.571 -1.422 -22.478 1.00 0.00 81 VAL A O 9
ATOM 16886 N N . ILE A 1 82 ? 17.386 -0.701 -20.711 1.00 0.00 82 ILE A N 9
ATOM 16887 C CA . ILE A 1 82 ? 17.077 -2.042 -20.235 1.00 0.00 82 ILE A CA 9
ATOM 16888 C C . ILE A 1 82 ? 15.987 -2.703 -21.073 1.00 0.00 82 ILE A C 9
ATOM 16889 O O . ILE A 1 82 ? 15.908 -3.929 -21.146 1.00 0.00 82 ILE A O 9
ATOM 16905 N N . ARG A 1 83 ? 15.152 -1.890 -21.709 1.00 0.00 83 ARG A N 9
ATOM 16906 C CA . ARG A 1 83 ? 14.057 -2.409 -22.515 1.00 0.00 83 ARG A CA 9
ATOM 16907 C C . ARG A 1 83 ? 13.730 -1.459 -23.657 1.00 0.00 83 ARG A C 9
ATOM 16908 O O . ARG A 1 83 ? 13.691 -0.247 -23.474 1.00 0.00 83 ARG A O 9
ATOM 16929 N N . GLU A 1 84 ? 13.514 -2.016 -24.834 1.00 0.00 84 GLU A N 9
ATOM 16930 C CA . GLU A 1 84 ? 13.033 -1.247 -25.971 1.00 0.00 84 GLU A CA 9
ATOM 16931 C C . GLU A 1 84 ? 11.655 -1.760 -26.376 1.00 0.00 84 GLU A C 9
ATOM 16932 O O . GLU A 1 84 ? 11.530 -2.804 -27.019 1.00 0.00 84 GLU A O 9
ATOM 16944 N N . ILE A 1 85 ? 10.627 -1.032 -25.972 1.00 0.00 85 ILE A N 9
ATOM 16945 C CA . ILE A 1 85 ? 9.254 -1.492 -26.121 1.00 0.00 85 ILE A CA 9
ATOM 16946 C C . ILE A 1 85 ? 8.610 -0.940 -27.392 1.00 0.00 85 ILE A C 9
ATOM 16947 O O . ILE A 1 85 ? 8.457 0.273 -27.542 1.00 0.00 85 ILE A O 9
ATOM 16963 N N . PRO A 1 86 ? 8.242 -1.831 -28.330 1.00 0.00 86 PRO A N 9
ATOM 16964 C CA . PRO A 1 86 ? 7.538 -1.447 -29.560 1.00 0.00 86 PRO A CA 9
ATOM 16965 C C . PRO A 1 86 ? 6.099 -1.009 -29.278 1.00 0.00 86 PRO A C 9
ATOM 16966 O O . PRO A 1 86 ? 5.518 -1.393 -28.259 1.00 0.00 86 PRO A O 9
ATOM 16977 N N . PRO A 1 87 ? 5.501 -0.216 -30.184 1.00 0.00 87 PRO A N 9
ATOM 16978 C CA . PRO A 1 87 ? 4.157 0.349 -29.995 1.00 0.00 87 PRO A CA 9
ATOM 16979 C C . PRO A 1 87 ? 3.096 -0.710 -29.679 1.00 0.00 87 PRO A C 9
ATOM 16980 O O . PRO A 1 87 ? 2.235 -0.498 -28.826 1.00 0.00 87 PRO A O 9
ATOM 16991 N N . LYS A 1 88 ? 3.179 -1.860 -30.341 1.00 0.00 88 LYS A N 9
ATOM 16992 C CA . LYS A 1 88 ? 2.183 -2.914 -30.161 1.00 0.00 88 LYS A CA 9
ATOM 16993 C C . LYS A 1 88 ? 2.457 -3.739 -28.900 1.00 0.00 88 LYS A C 9
ATOM 16994 O O . LYS A 1 88 ? 1.822 -4.765 -28.673 1.00 0.00 88 LYS A O 9
ATOM 17013 N N . ARG A 1 89 ? 3.407 -3.291 -28.090 1.00 0.00 89 ARG A N 9
ATOM 17014 C CA . ARG A 1 89 ? 3.685 -3.924 -26.803 1.00 0.00 89 ARG A CA 9
ATOM 17015 C C . ARG A 1 89 ? 3.549 -2.905 -25.680 1.00 0.00 89 ARG A C 9
ATOM 17016 O O . ARG A 1 89 ? 3.683 -3.233 -24.500 1.00 0.00 89 ARG A O 9
ATOM 17037 N N . TRP A 1 90 ? 3.295 -1.664 -26.064 1.00 0.00 90 TRP A N 9
ATOM 17038 C CA . TRP A 1 90 ? 3.243 -0.559 -25.121 1.00 0.00 90 TRP A CA 9
ATOM 17039 C C . TRP A 1 90 ? 2.004 -0.629 -24.230 1.00 0.00 90 TRP A C 9
ATOM 17040 O O . TRP A 1 90 ? 2.071 -0.324 -23.041 1.00 0.00 90 TRP A O 9
ATOM 17061 N N . LEU A 1 91 ? 0.880 -1.039 -24.803 1.00 0.00 91 LEU A N 9
ATOM 17062 C CA . LEU A 1 91 ? -0.386 -1.040 -24.076 1.00 0.00 91 LEU A CA 9
ATOM 17063 C C . LEU A 1 91 ? -0.333 -1.972 -22.872 1.00 0.00 91 LEU A C 9
ATOM 17064 O O . LEU A 1 91 ? -0.755 -1.600 -21.778 1.00 0.00 91 LEU A O 9
ATOM 17080 N N . ASP A 1 92 ? 0.206 -3.170 -23.072 1.00 0.00 92 ASP A N 9
ATOM 17081 C CA . ASP A 1 92 ? 0.352 -4.135 -21.986 1.00 0.00 92 ASP A CA 9
ATOM 17082 C C . ASP A 1 92 ? 1.209 -3.557 -20.868 1.00 0.00 92 ASP A C 9
ATOM 17083 O O . ASP A 1 92 ? 0.891 -3.699 -19.684 1.00 0.00 92 ASP A O 9
ATOM 17092 N N . PHE A 1 93 ? 2.290 -2.884 -21.251 1.00 0.00 93 PHE A N 9
ATOM 17093 C CA . PHE A 1 93 ? 3.176 -2.254 -20.285 1.00 0.00 93 PHE A CA 9
ATOM 17094 C C . PHE A 1 93 ? 2.445 -1.146 -19.540 1.00 0.00 93 PHE A C 9
ATOM 17095 O O . PHE A 1 93 ? 2.471 -1.097 -18.313 1.00 0.00 93 PHE A O 9
ATOM 17112 N N . TYR A 1 94 ? 1.783 -0.278 -20.294 1.00 0.00 94 TYR A N 9
ATOM 17113 C CA . TYR A 1 94 ? 1.052 0.848 -19.723 1.00 0.00 94 TYR A CA 9
ATOM 17114 C C . TYR A 1 94 ? 0.013 0.372 -18.710 1.00 0.00 94 TYR A C 9
ATOM 17115 O O . TYR A 1 94 ? -0.120 0.943 -17.621 1.00 0.00 94 TYR A O 9
ATOM 17133 N N . ALA A 1 95 ? -0.714 -0.680 -19.065 1.00 0.00 95 ALA A N 9
ATOM 17134 C CA . ALA A 1 95 ? -1.730 -1.236 -18.183 1.00 0.00 95 ALA A CA 9
ATOM 17135 C C . ALA A 1 95 ? -1.102 -1.782 -16.905 1.00 0.00 95 ALA A C 9
ATOM 17136 O O . ALA A 1 95 ? -1.528 -1.443 -15.804 1.00 0.00 95 ALA A O 9
ATOM 17143 N N . ALA A 1 96 ? -0.066 -2.601 -17.060 1.00 0.00 96 ALA A N 9
ATOM 17144 C CA . ALA A 1 96 ? 0.586 -3.234 -15.916 1.00 0.00 96 ALA A CA 9
ATOM 17145 C C . ALA A 1 96 ? 1.271 -2.204 -15.021 1.00 0.00 96 ALA A C 9
ATOM 17146 O O . ALA A 1 96 ? 1.222 -2.302 -13.793 1.00 0.00 96 ALA A O 9
ATOM 17153 N N . MET A 1 97 ? 1.898 -1.217 -15.647 1.00 0.00 97 MET A N 9
ATOM 17154 C CA . MET A 1 97 ? 2.627 -0.177 -14.931 1.00 0.00 97 MET A CA 9
ATOM 17155 C C . MET A 1 97 ? 1.687 0.614 -14.025 1.00 0.00 97 MET A C 9
ATOM 17156 O O . MET A 1 97 ? 1.972 0.823 -12.846 1.00 0.00 97 MET A O 9
ATOM 17170 N N . THR A 1 98 ? 0.552 1.024 -14.575 1.00 0.00 98 THR A N 9
ATOM 17171 C CA . THR A 1 98 ? -0.394 1.856 -13.845 1.00 0.00 98 THR A CA 9
ATOM 17172 C C . THR A 1 98 ? -1.101 1.080 -12.741 1.00 0.00 98 THR A C 9
ATOM 17173 O O . THR A 1 98 ? -1.546 1.667 -11.760 1.00 0.00 98 THR A O 9
ATOM 17184 N N . GLU A 1 99 ? -1.199 -0.231 -12.888 1.00 0.00 99 GLU A N 9
ATOM 17185 C CA . GLU A 1 99 ? -1.790 -1.050 -11.843 1.00 0.00 99 GLU A CA 9
ATOM 17186 C C . GLU A 1 99 ? -0.879 -1.090 -10.622 1.00 0.00 99 GLU A C 9
ATOM 17187 O O . GLU A 1 99 ? -1.350 -1.130 -9.488 1.00 0.00 99 GLU A O 9
ATOM 17199 N N . PHE A 1 100 ? 0.425 -1.078 -10.867 1.00 0.00 100 PHE A N 9
ATOM 17200 C CA . PHE A 1 100 ? 1.404 -1.091 -9.788 1.00 0.00 100 PHE A CA 9
ATOM 17201 C C . PHE A 1 100 ? 1.635 0.314 -9.229 1.00 0.00 100 PHE A C 9
ATOM 17202 O O . PHE A 1 100 ? 1.486 0.547 -8.029 1.00 0.00 100 PHE A O 9
ATOM 17219 N N . LEU A 1 101 ? 1.987 1.260 -10.100 1.00 0.00 101 LEU A N 9
ATOM 17220 C CA . LEU A 1 101 ? 2.284 2.626 -9.664 1.00 0.00 101 LEU A CA 9
ATOM 17221 C C . LEU A 1 101 ? 1.018 3.339 -9.196 1.00 0.00 101 LEU A C 9
ATOM 17222 O O . LEU A 1 101 ? 1.079 4.259 -8.380 1.00 0.00 101 LEU A O 9
ATOM 17238 N N . GLY A 1 102 ? -0.131 2.887 -9.687 1.00 0.00 102 GLY A N 9
ATOM 17239 C CA . GLY A 1 102 ? -1.397 3.469 -9.280 1.00 0.00 102 GLY A CA 9
ATOM 17240 C C . GLY A 1 102 ? -1.806 3.037 -7.884 1.00 0.00 102 GLY A C 9
ATOM 17241 O O . GLY A 1 102 ? -2.881 3.392 -7.400 1.00 0.00 102 GLY A O 9
ATOM 17245 N N . LEU A 1 103 ? -0.947 2.254 -7.248 1.00 0.00 103 LEU A N 9
ATOM 17246 C CA . LEU A 1 103 ? -1.131 1.888 -5.849 1.00 0.00 103 LEU A CA 9
ATOM 17247 C C . LEU A 1 103 ? -0.449 2.910 -4.947 1.00 0.00 103 LEU A C 9
ATOM 17248 O O . LEU A 1 103 ? -0.802 3.062 -3.775 1.00 0.00 103 LEU A O 9
ATOM 17264 N N . PHE A 1 104 ? 0.526 3.618 -5.508 1.00 0.00 104 PHE A N 9
ATOM 17265 C CA . PHE A 1 104 ? 1.313 4.583 -4.750 1.00 0.00 104 PHE A CA 9
ATOM 17266 C C . PHE A 1 104 ? 0.781 5.999 -4.938 1.00 0.00 104 PHE A C 9
ATOM 17267 O O . PHE A 1 104 ? 0.992 6.866 -4.089 1.00 0.00 104 PHE A O 9
ATOM 17284 N N . VAL A 1 105 ? 0.105 6.225 -6.059 1.00 0.00 105 VAL A N 9
ATOM 17285 C CA . VAL A 1 105 ? -0.445 7.536 -6.378 1.00 0.00 105 VAL A CA 9
ATOM 17286 C C . VAL A 1 105 ? -1.458 7.976 -5.320 1.00 0.00 105 VAL A C 9
ATOM 17287 O O . VAL A 1 105 ? -2.457 7.301 -5.069 1.00 0.00 105 VAL A O 9
ATOM 17300 N N . ASP A 1 106 ? -1.191 9.109 -4.696 1.00 0.00 106 ASP A N 9
ATOM 17301 C CA . ASP A 1 106 ? -1.987 9.547 -3.565 1.00 0.00 106 ASP A CA 9
ATOM 17302 C C . ASP A 1 106 ? -3.053 10.556 -3.978 1.00 0.00 106 ASP A C 9
ATOM 17303 O O . ASP A 1 106 ? -2.818 11.764 -3.939 1.00 0.00 106 ASP A O 9
ATOM 17312 N N . GLU A 1 107 ? -4.200 10.032 -4.423 1.00 0.00 107 GLU A N 9
ATOM 17313 C CA . GLU A 1 107 ? -5.405 10.833 -4.683 1.00 0.00 107 GLU A CA 9
ATOM 17314 C C . GLU A 1 107 ? -5.230 11.811 -5.846 1.00 0.00 107 GLU A C 9
ATOM 17315 O O . GLU A 1 107 ? -5.805 11.626 -6.915 1.00 0.00 107 GLU A O 9
ATOM 17327 N N . LYS A 1 108 ? -4.436 12.845 -5.634 1.00 0.00 108 LYS A N 9
ATOM 17328 C CA . LYS A 1 108 ? -4.284 13.906 -6.614 1.00 0.00 108 LYS A CA 9
ATOM 17329 C C . LYS A 1 108 ? -3.422 13.432 -7.775 1.00 0.00 108 LYS A C 9
ATOM 17330 O O . LYS A 1 108 ? -3.375 14.060 -8.829 1.00 0.00 108 LYS A O 9
ATOM 17349 N N . LYS A 1 109 ? -2.745 12.314 -7.574 1.00 0.00 109 LYS A N 9
ATOM 17350 C CA . LYS A 1 109 ? -1.948 11.716 -8.617 1.00 0.00 109 LYS A CA 9
ATOM 17351 C C . LYS A 1 109 ? -2.782 10.673 -9.360 1.00 0.00 109 LYS A C 9
ATOM 17352 O O . LYS A 1 109 ? -2.281 9.954 -10.223 1.00 0.00 109 LYS A O 9
ATOM 17371 N N . LEU A 1 110 ? -4.064 10.601 -9.003 1.00 0.00 110 LEU A N 9
ATOM 17372 C CA . LEU A 1 110 ? -5.006 9.709 -9.667 1.00 0.00 110 LEU A CA 9
ATOM 17373 C C . LEU A 1 110 ? -5.564 10.357 -10.922 1.00 0.00 110 LEU A C 9
ATOM 17374 O O . LEU A 1 110 ? -5.127 10.063 -12.035 1.00 0.00 110 LEU A O 9
ATOM 17390 N N . GLU A 1 111 ? -6.560 11.212 -10.712 1.00 0.00 111 GLU A N 9
ATOM 17391 C CA . GLU A 1 111 ? -7.231 11.956 -11.770 1.00 0.00 111 GLU A CA 9
ATOM 17392 C C . GLU A 1 111 ? -8.078 11.047 -12.671 1.00 0.00 111 GLU A C 9
ATOM 17393 O O . GLU A 1 111 ? -8.889 11.534 -13.459 1.00 0.00 111 GLU A O 9
ATOM 17405 N N . HIS A 1 112 ? -7.915 9.729 -12.547 1.00 0.00 112 HIS A N 9
ATOM 17406 C CA . HIS A 1 112 ? -8.661 8.807 -13.392 1.00 0.00 112 HIS A CA 9
ATOM 17407 C C . HIS A 1 112 ? -10.157 8.947 -13.145 1.00 0.00 112 HIS A C 9
ATOM 17408 O O . HIS A 1 112 ? -10.623 8.884 -12.005 1.00 0.00 112 HIS A O 9
ATOM 17422 N N . HIS A 1 113 ? -10.895 9.174 -14.215 1.00 0.00 113 HIS A N 9
ATOM 17423 C CA . HIS A 1 113 ? -12.334 9.344 -14.124 1.00 0.00 113 HIS A CA 9
ATOM 17424 C C . HIS A 1 113 ? -13.018 7.989 -14.118 1.00 0.00 113 HIS A C 9
ATOM 17425 O O . HIS A 1 113 ? -12.360 6.960 -14.295 1.00 0.00 113 HIS A O 9
ATOM 17439 N N . HIS A 1 114 ? -14.336 7.995 -13.917 1.00 0.00 114 HIS A N 9
ATOM 17440 C CA . HIS A 1 114 ? -15.125 6.767 -13.856 1.00 0.00 114 HIS A CA 9
ATOM 17441 C C . HIS A 1 114 ? -14.737 5.951 -12.627 1.00 0.00 114 HIS A C 9
ATOM 17442 O O . HIS A 1 114 ? -13.917 6.377 -11.810 1.00 0.00 114 HIS A O 9
ATOM 17456 N N . HIS A 1 115 ? -15.341 4.788 -12.489 1.00 0.00 115 HIS A N 9
ATOM 17457 C CA . HIS A 1 115 ? -14.953 3.851 -11.446 1.00 0.00 115 HIS A CA 9
ATOM 17458 C C . HIS A 1 115 ? -14.392 2.588 -12.079 1.00 0.00 115 HIS A C 9
ATOM 17459 O O . HIS A 1 115 ? -14.707 1.471 -11.665 1.00 0.00 115 HIS A O 9
ATOM 17473 N N . HIS A 1 116 ? -13.556 2.772 -13.089 1.00 0.00 116 HIS A N 9
ATOM 17474 C CA . HIS A 1 116 ? -12.994 1.650 -13.821 1.00 0.00 116 HIS A CA 9
ATOM 17475 C C . HIS A 1 116 ? -11.659 1.234 -13.214 1.00 0.00 116 HIS A C 9
ATOM 17476 O O . HIS A 1 116 ? -10.594 1.691 -13.637 1.00 0.00 116 HIS A O 9
ATOM 17490 N N . HIS A 1 117 ? -11.735 0.390 -12.200 1.00 0.00 117 HIS A N 9
ATOM 17491 C CA . HIS A 1 117 ? -10.555 -0.136 -11.529 1.00 0.00 117 HIS A CA 9
ATOM 17492 C C . HIS A 1 117 ? -10.967 -1.289 -10.633 1.00 0.00 117 HIS A C 9
ATOM 17506 N N . LEU A 1 1 ? 2.995 0.632 1.333 1.00 0.00 1 LEU A N 10
ATOM 17507 C CA . LEU A 1 1 ? 3.146 1.110 -0.057 1.00 0.00 1 LEU A CA 10
ATOM 17508 C C . LEU A 1 1 ? 4.262 2.149 -0.153 1.00 0.00 1 LEU A C 10
ATOM 17509 O O . LEU A 1 1 ? 5.436 1.792 -0.130 1.00 0.00 1 LEU A O 10
ATOM 17524 N N . ASN A 1 2 ? 3.880 3.431 -0.218 1.00 0.00 2 ASN A N 10
ATOM 17525 C CA . ASN A 1 2 ? 4.829 4.541 -0.384 1.00 0.00 2 ASN A CA 10
ATOM 17526 C C . ASN A 1 2 ? 5.630 4.417 -1.682 1.00 0.00 2 ASN A C 10
ATOM 17527 O O . ASN A 1 2 ? 6.522 3.577 -1.811 1.00 0.00 2 ASN A O 10
ATOM 17538 N N . ILE A 1 3 ? 5.322 5.281 -2.638 1.00 0.00 3 ILE A N 10
ATOM 17539 C CA . ILE A 1 3 ? 5.965 5.247 -3.948 1.00 0.00 3 ILE A CA 10
ATOM 17540 C C . ILE A 1 3 ? 7.430 5.676 -3.840 1.00 0.00 3 ILE A C 10
ATOM 17541 O O . ILE A 1 3 ? 8.248 5.357 -4.701 1.00 0.00 3 ILE A O 10
ATOM 17557 N N . GLU A 1 4 ? 7.763 6.368 -2.756 1.00 0.00 4 GLU A N 10
ATOM 17558 C CA . GLU A 1 4 ? 9.136 6.803 -2.513 1.00 0.00 4 GLU A CA 10
ATOM 17559 C C . GLU A 1 4 ? 10.030 5.598 -2.223 1.00 0.00 4 GLU A C 10
ATOM 17560 O O . GLU A 1 4 ? 11.248 5.726 -2.146 1.00 0.00 4 GLU A O 10
ATOM 17572 N N . ARG A 1 5 ? 9.417 4.432 -2.061 1.00 0.00 5 ARG A N 10
ATOM 17573 C CA . ARG A 1 5 ? 10.150 3.223 -1.721 1.00 0.00 5 ARG A CA 10
ATOM 17574 C C . ARG A 1 5 ? 10.244 2.323 -2.933 1.00 0.00 5 ARG A C 10
ATOM 17575 O O . ARG A 1 5 ? 10.866 1.262 -2.890 1.00 0.00 5 ARG A O 10
ATOM 17596 N N . LEU A 1 6 ? 9.610 2.752 -4.014 1.00 0.00 6 LEU A N 10
ATOM 17597 C CA . LEU A 1 6 ? 9.632 1.995 -5.244 1.00 0.00 6 LEU A CA 10
ATOM 17598 C C . LEU A 1 6 ? 11.032 2.048 -5.852 1.00 0.00 6 LEU A C 10
ATOM 17599 O O . LEU A 1 6 ? 11.457 3.090 -6.348 1.00 0.00 6 LEU A O 10
ATOM 17615 N N . THR A 1 7 ? 11.752 0.939 -5.779 1.00 0.00 7 THR A N 10
ATOM 17616 C CA . THR A 1 7 ? 13.127 0.890 -6.255 1.00 0.00 7 THR A CA 10
ATOM 17617 C C . THR A 1 7 ? 13.203 0.511 -7.730 1.00 0.00 7 THR A C 10
ATOM 17618 O O . THR A 1 7 ? 13.952 1.111 -8.500 1.00 0.00 7 THR A O 10
ATOM 17629 N N . THR A 1 8 ? 12.431 -0.492 -8.116 1.00 0.00 8 THR A N 10
ATOM 17630 C CA . THR A 1 8 ? 12.418 -0.956 -9.490 1.00 0.00 8 THR A CA 10
ATOM 17631 C C . THR A 1 8 ? 11.067 -1.589 -9.823 1.00 0.00 8 THR A C 10
ATOM 17632 O O . THR A 1 8 ? 10.212 -1.743 -8.948 1.00 0.00 8 THR A O 10
ATOM 17643 N N . LEU A 1 9 ? 10.889 -1.974 -11.078 1.00 0.00 9 LEU A N 10
ATOM 17644 C CA . LEU A 1 9 ? 9.606 -2.464 -11.561 1.00 0.00 9 LEU A CA 10
ATOM 17645 C C . LEU A 1 9 ? 9.551 -3.988 -11.558 1.00 0.00 9 LEU A C 10
ATOM 17646 O O . LEU A 1 9 ? 8.970 -4.589 -12.457 1.00 0.00 9 LEU A O 10
ATOM 17662 N N . GLN A 1 10 ? 10.127 -4.604 -10.531 1.00 0.00 10 GLN A N 10
ATOM 17663 C CA . GLN A 1 10 ? 10.165 -6.065 -10.430 1.00 0.00 10 GLN A CA 10
ATOM 17664 C C . GLN A 1 10 ? 8.762 -6.694 -10.575 1.00 0.00 10 GLN A C 10
ATOM 17665 O O . GLN A 1 10 ? 8.558 -7.516 -11.468 1.00 0.00 10 GLN A O 10
ATOM 17679 N N . PRO A 1 11 ? 7.762 -6.305 -9.743 1.00 0.00 11 PRO A N 10
ATOM 17680 C CA . PRO A 1 11 ? 6.417 -6.894 -9.824 1.00 0.00 11 PRO A CA 10
ATOM 17681 C C . PRO A 1 11 ? 5.717 -6.539 -11.131 1.00 0.00 11 PRO A C 10
ATOM 17682 O O . PRO A 1 11 ? 4.791 -7.225 -11.565 1.00 0.00 11 PRO A O 10
ATOM 17693 N N . VAL A 1 12 ? 6.180 -5.469 -11.764 1.00 0.00 12 VAL A N 10
ATOM 17694 C CA . VAL A 1 12 ? 5.608 -5.010 -13.018 1.00 0.00 12 VAL A CA 10
ATOM 17695 C C . VAL A 1 12 ? 6.025 -5.934 -14.150 1.00 0.00 12 VAL A C 10
ATOM 17696 O O . VAL A 1 12 ? 5.207 -6.311 -14.982 1.00 0.00 12 VAL A O 10
ATOM 17709 N N . TRP A 1 13 ? 7.297 -6.315 -14.159 1.00 0.00 13 TRP A N 10
ATOM 17710 C CA . TRP A 1 13 ? 7.819 -7.217 -15.176 1.00 0.00 13 TRP A CA 10
ATOM 17711 C C . TRP A 1 13 ? 7.213 -8.610 -15.028 1.00 0.00 13 TRP A C 10
ATOM 17712 O O . TRP A 1 13 ? 6.986 -9.307 -16.019 1.00 0.00 13 TRP A O 10
ATOM 17733 N N . ASP A 1 14 ? 6.944 -9.007 -13.787 1.00 0.00 14 ASP A N 10
ATOM 17734 C CA . ASP A 1 14 ? 6.305 -10.293 -13.523 1.00 0.00 14 ASP A CA 10
ATOM 17735 C C . ASP A 1 14 ? 4.899 -10.331 -14.105 1.00 0.00 14 ASP A C 10
ATOM 17736 O O . ASP A 1 14 ? 4.485 -11.334 -14.689 1.00 0.00 14 ASP A O 10
ATOM 17745 N N . ARG A 1 15 ? 4.165 -9.240 -13.929 1.00 0.00 15 ARG A N 10
ATOM 17746 C CA . ARG A 1 15 ? 2.826 -9.112 -14.467 1.00 0.00 15 ARG A CA 10
ATOM 17747 C C . ARG A 1 15 ? 2.863 -8.837 -15.967 1.00 0.00 15 ARG A C 10
ATOM 17748 O O . ARG A 1 15 ? 1.944 -9.197 -16.699 1.00 0.00 15 ARG A O 10
ATOM 17769 N N . TYR A 1 16 ? 3.929 -8.182 -16.407 1.00 0.00 16 TYR A N 10
ATOM 17770 C CA . TYR A 1 16 ? 4.151 -7.909 -17.821 1.00 0.00 16 TYR A CA 10
ATOM 17771 C C . TYR A 1 16 ? 4.095 -9.205 -18.624 1.00 0.00 16 TYR A C 10
ATOM 17772 O O . TYR A 1 16 ? 3.449 -9.275 -19.666 1.00 0.00 16 TYR A O 10
ATOM 17790 N N . ASP A 1 17 ? 4.756 -10.234 -18.113 1.00 0.00 17 ASP A N 10
ATOM 17791 C CA . ASP A 1 17 ? 4.788 -11.537 -18.773 1.00 0.00 17 ASP A CA 10
ATOM 17792 C C . ASP A 1 17 ? 3.393 -12.162 -18.819 1.00 0.00 17 ASP A C 10
ATOM 17793 O O . ASP A 1 17 ? 2.980 -12.722 -19.837 1.00 0.00 17 ASP A O 10
ATOM 17802 N N . THR A 1 18 ? 2.659 -12.026 -17.723 1.00 0.00 18 THR A N 10
ATOM 17803 C CA . THR A 1 18 ? 1.344 -12.637 -17.593 1.00 0.00 18 THR A CA 10
ATOM 17804 C C . THR A 1 18 ? 0.263 -11.844 -18.332 1.00 0.00 18 THR A C 10
ATOM 17805 O O . THR A 1 18 ? -0.879 -12.292 -18.436 1.00 0.00 18 THR A O 10
ATOM 17816 N N . GLN A 1 19 ? 0.609 -10.658 -18.814 1.00 0.00 19 GLN A N 10
ATOM 17817 C CA . GLN A 1 19 ? -0.297 -9.887 -19.659 1.00 0.00 19 GLN A CA 10
ATOM 17818 C C . GLN A 1 19 ? 0.111 -9.998 -21.129 1.00 0.00 19 GLN A C 10
ATOM 17819 O O . GLN A 1 19 ? -0.729 -10.208 -22.002 1.00 0.00 19 GLN A O 10
ATOM 17833 N N . ILE A 1 20 ? 1.410 -9.898 -21.380 1.00 0.00 20 ILE A N 10
ATOM 17834 C CA . ILE A 1 20 ? 1.961 -9.958 -22.733 1.00 0.00 20 ILE A CA 10
ATOM 17835 C C . ILE A 1 20 ? 1.610 -11.271 -23.444 1.00 0.00 20 ILE A C 10
ATOM 17836 O O . ILE A 1 20 ? 1.476 -11.306 -24.671 1.00 0.00 20 ILE A O 10
ATOM 17852 N N . HIS A 1 21 ? 1.430 -12.338 -22.675 1.00 0.00 21 HIS A N 10
ATOM 17853 C CA . HIS A 1 21 ? 1.182 -13.655 -23.258 1.00 0.00 21 HIS A CA 10
ATOM 17854 C C . HIS A 1 21 ? -0.277 -13.823 -23.702 1.00 0.00 21 HIS A C 10
ATOM 17855 O O . HIS A 1 21 ? -0.643 -14.862 -24.245 1.00 0.00 21 HIS A O 10
ATOM 17869 N N . ASN A 1 22 ? -1.104 -12.806 -23.470 1.00 0.00 22 ASN A N 10
ATOM 17870 C CA . ASN A 1 22 ? -2.529 -12.903 -23.783 1.00 0.00 22 ASN A CA 10
ATOM 17871 C C . ASN A 1 22 ? -3.125 -11.528 -24.067 1.00 0.00 22 ASN A C 10
ATOM 17872 O O . ASN A 1 22 ? -3.253 -10.700 -23.170 1.00 0.00 22 ASN A O 10
ATOM 17883 N N . GLN A 1 23 ? -3.503 -11.298 -25.318 1.00 0.00 23 GLN A N 10
ATOM 17884 C CA . GLN A 1 23 ? -4.056 -10.011 -25.734 1.00 0.00 23 GLN A CA 10
ATOM 17885 C C . GLN A 1 23 ? -5.554 -9.936 -25.427 1.00 0.00 23 GLN A C 10
ATOM 17886 O O . GLN A 1 23 ? -6.352 -9.537 -26.280 1.00 0.00 23 GLN A O 10
ATOM 17900 N N . LYS A 1 24 ? -5.937 -10.302 -24.213 1.00 0.00 24 LYS A N 10
ATOM 17901 C CA . LYS A 1 24 ? -7.345 -10.346 -23.849 1.00 0.00 24 LYS A CA 10
ATOM 17902 C C . LYS A 1 24 ? -7.666 -9.462 -22.656 1.00 0.00 24 LYS A C 10
ATOM 17903 O O . LYS A 1 24 ? -7.262 -9.746 -21.528 1.00 0.00 24 LYS A O 10
ATOM 17922 N N . ASP A 1 25 ? -8.388 -8.387 -22.937 1.00 0.00 25 ASP A N 10
ATOM 17923 C CA . ASP A 1 25 ? -8.977 -7.535 -21.912 1.00 0.00 25 ASP A CA 10
ATOM 17924 C C . ASP A 1 25 ? -9.867 -6.501 -22.584 1.00 0.00 25 ASP A C 10
ATOM 17925 O O . ASP A 1 25 ? -9.443 -5.382 -22.866 1.00 0.00 25 ASP A O 10
ATOM 17934 N N . ASN A 1 26 ? -11.088 -6.907 -22.885 1.00 0.00 26 ASN A N 10
ATOM 17935 C CA . ASN A 1 26 ? -12.011 -6.065 -23.628 1.00 0.00 26 ASN A CA 10
ATOM 17936 C C . ASN A 1 26 ? -13.087 -5.521 -22.700 1.00 0.00 26 ASN A C 10
ATOM 17937 O O . ASN A 1 26 ? -14.025 -6.235 -22.336 1.00 0.00 26 ASN A O 10
ATOM 17948 N N . ASP A 1 27 ? -12.928 -4.268 -22.298 1.00 0.00 27 ASP A N 10
ATOM 17949 C CA . ASP A 1 27 ? -13.905 -3.603 -21.448 1.00 0.00 27 ASP A CA 10
ATOM 17950 C C . ASP A 1 27 ? -13.933 -2.113 -21.755 1.00 0.00 27 ASP A C 10
ATOM 17951 O O . ASP A 1 27 ? -12.880 -1.477 -21.847 1.00 0.00 27 ASP A O 10
ATOM 17960 N N . ASN A 1 28 ? -15.145 -1.576 -21.916 1.00 0.00 28 ASN A N 10
ATOM 17961 C CA . ASN A 1 28 ? -15.357 -0.169 -22.275 1.00 0.00 28 ASN A CA 10
ATOM 17962 C C . ASN A 1 28 ? -14.762 0.159 -23.643 1.00 0.00 28 ASN A C 10
ATOM 17963 O O . ASN A 1 28 ? -13.559 0.397 -23.781 1.00 0.00 28 ASN A O 10
ATOM 17974 N N . GLU A 1 29 ? -15.623 0.191 -24.654 1.00 0.00 29 GLU A N 10
ATOM 17975 C CA . GLU A 1 29 ? -15.196 0.424 -26.024 1.00 0.00 29 GLU A CA 10
ATOM 17976 C C . GLU A 1 29 ? -15.009 1.914 -26.299 1.00 0.00 29 GLU A C 10
ATOM 17977 O O . GLU A 1 29 ? -15.745 2.526 -27.075 1.00 0.00 29 GLU A O 10
ATOM 17989 N N . VAL A 1 30 ? -14.044 2.494 -25.614 1.00 0.00 30 VAL A N 10
ATOM 17990 C CA . VAL A 1 30 ? -13.638 3.860 -25.868 1.00 0.00 30 VAL A CA 10
ATOM 17991 C C . VAL A 1 30 ? -12.796 3.928 -27.143 1.00 0.00 30 VAL A C 10
ATOM 17992 O O . VAL A 1 30 ? -12.108 2.964 -27.483 1.00 0.00 30 VAL A O 10
ATOM 18005 N N . PRO A 1 31 ? -12.860 5.050 -27.879 1.00 0.00 31 PRO A N 10
ATOM 18006 C CA . PRO A 1 31 ? -12.125 5.210 -29.140 1.00 0.00 31 PRO A CA 10
ATOM 18007 C C . PRO A 1 31 ? -10.613 5.321 -28.942 1.00 0.00 31 PRO A C 10
ATOM 18008 O O . PRO A 1 31 ? -10.072 6.416 -28.771 1.00 0.00 31 PRO A O 10
ATOM 18019 N N . VAL A 1 32 ? -9.950 4.172 -28.942 1.00 0.00 32 VAL A N 10
ATOM 18020 C CA . VAL A 1 32 ? -8.501 4.103 -28.823 1.00 0.00 32 VAL A CA 10
ATOM 18021 C C . VAL A 1 32 ? -8.035 2.670 -29.073 1.00 0.00 32 VAL A C 10
ATOM 18022 O O . VAL A 1 32 ? -8.637 1.717 -28.584 1.00 0.00 32 VAL A O 10
ATOM 18035 N N . HIS A 1 33 ? -6.987 2.520 -29.869 1.00 0.00 33 HIS A N 10
ATOM 18036 C CA . HIS A 1 33 ? -6.506 1.196 -30.246 1.00 0.00 33 HIS A CA 10
ATOM 18037 C C . HIS A 1 33 ? -4.983 1.173 -30.382 1.00 0.00 33 HIS A C 10
ATOM 18038 O O . HIS A 1 33 ? -4.301 0.493 -29.623 1.00 0.00 33 HIS A O 10
ATOM 18052 N N . GLN A 1 34 ? -4.445 1.936 -31.324 1.00 0.00 34 GLN A N 10
ATOM 18053 C CA . GLN A 1 34 ? -2.999 2.015 -31.509 1.00 0.00 34 GLN A CA 10
ATOM 18054 C C . GLN A 1 34 ? -2.445 3.224 -30.761 1.00 0.00 34 GLN A C 10
ATOM 18055 O O . GLN A 1 34 ? -1.377 3.740 -31.098 1.00 0.00 34 GLN A O 10
ATOM 18069 N N . VAL A 1 35 ? -3.180 3.656 -29.737 1.00 0.00 35 VAL A N 10
ATOM 18070 C CA . VAL A 1 35 ? -2.843 4.852 -28.968 1.00 0.00 35 VAL A CA 10
ATOM 18071 C C . VAL A 1 35 ? -2.856 6.093 -29.868 1.00 0.00 35 VAL A C 10
ATOM 18072 O O . VAL A 1 35 ? -3.930 6.630 -30.155 1.00 0.00 35 VAL A O 10
ATOM 18085 N N . SER A 1 36 ? -1.676 6.500 -30.329 1.00 0.00 36 SER A N 10
ATOM 18086 C CA . SER A 1 36 ? -1.497 7.682 -31.174 1.00 0.00 36 SER A CA 10
ATOM 18087 C C . SER A 1 36 ? -0.030 8.095 -31.151 1.00 0.00 36 SER A C 10
ATOM 18088 O O . SER A 1 36 ? 0.672 7.833 -30.174 1.00 0.00 36 SER A O 10
ATOM 18096 N N . TYR A 1 37 ? 0.428 8.745 -32.214 1.00 0.00 37 TYR A N 10
ATOM 18097 C CA . TYR A 1 37 ? 1.796 9.243 -32.264 1.00 0.00 37 TYR A CA 10
ATOM 18098 C C . TYR A 1 37 ? 1.969 10.378 -31.260 1.00 0.00 37 TYR A C 10
ATOM 18099 O O . TYR A 1 37 ? 3.015 10.512 -30.620 1.00 0.00 37 TYR A O 10
ATOM 18117 N N . THR A 1 38 ? 0.924 11.185 -31.120 1.00 0.00 38 THR A N 10
ATOM 18118 C CA . THR A 1 38 ? 0.913 12.268 -30.149 1.00 0.00 38 THR A CA 10
ATOM 18119 C C . THR A 1 38 ? 0.836 11.703 -28.743 1.00 0.00 38 THR A C 10
ATOM 18120 O O . THR A 1 38 ? 1.600 12.079 -27.854 1.00 0.00 38 THR A O 10
ATOM 18131 N N . ASN A 1 39 ? -0.085 10.765 -28.575 1.00 0.00 39 ASN A N 10
ATOM 18132 C CA . ASN A 1 39 ? -0.414 10.222 -27.270 1.00 0.00 39 ASN A CA 10
ATOM 18133 C C . ASN A 1 39 ? 0.763 9.459 -26.682 1.00 0.00 39 ASN A C 10
ATOM 18134 O O . ASN A 1 39 ? 0.918 9.389 -25.468 1.00 0.00 39 ASN A O 10
ATOM 18145 N N . LEU A 1 40 ? 1.591 8.893 -27.551 1.00 0.00 40 LEU A N 10
ATOM 18146 C CA . LEU A 1 40 ? 2.783 8.180 -27.113 1.00 0.00 40 LEU A CA 10
ATOM 18147 C C . LEU A 1 40 ? 3.691 9.128 -26.324 1.00 0.00 40 LEU A C 10
ATOM 18148 O O . LEU A 1 40 ? 4.154 8.796 -25.233 1.00 0.00 40 LEU A O 10
ATOM 18164 N N . ALA A 1 41 ? 3.906 10.322 -26.869 1.00 0.00 41 ALA A N 10
ATOM 18165 C CA . ALA A 1 41 ? 4.742 11.325 -26.218 1.00 0.00 41 ALA A CA 10
ATOM 18166 C C . ALA A 1 41 ? 4.054 11.879 -24.973 1.00 0.00 41 ALA A C 10
ATOM 18167 O O . ALA A 1 41 ? 4.712 12.237 -23.996 1.00 0.00 41 ALA A O 10
ATOM 18174 N N . GLU A 1 42 ? 2.732 11.946 -25.013 1.00 0.00 42 GLU A N 10
ATOM 18175 C CA . GLU A 1 42 ? 1.958 12.385 -23.858 1.00 0.00 42 GLU A CA 10
ATOM 18176 C C . GLU A 1 42 ? 2.074 11.362 -22.729 1.00 0.00 42 GLU A C 10
ATOM 18177 O O . GLU A 1 42 ? 2.161 11.721 -21.553 1.00 0.00 42 GLU A O 10
ATOM 18189 N N . MET A 1 43 ? 2.098 10.086 -23.100 1.00 0.00 43 MET A N 10
ATOM 18190 C CA . MET A 1 43 ? 2.203 9.004 -22.127 1.00 0.00 43 MET A CA 10
ATOM 18191 C C . MET A 1 43 ? 3.614 8.883 -21.564 1.00 0.00 43 MET A C 10
ATOM 18192 O O . MET A 1 43 ? 3.782 8.771 -20.356 1.00 0.00 43 MET A O 10
ATOM 18206 N N . VAL A 1 44 ? 4.632 8.904 -22.425 1.00 0.00 44 VAL A N 10
ATOM 18207 C CA . VAL A 1 44 ? 6.016 8.792 -21.953 1.00 0.00 44 VAL A CA 10
ATOM 18208 C C . VAL A 1 44 ? 6.343 9.888 -20.946 1.00 0.00 44 VAL A C 10
ATOM 18209 O O . VAL A 1 44 ? 7.057 9.648 -19.974 1.00 0.00 44 VAL A O 10
ATOM 18222 N N . GLY A 1 45 ? 5.792 11.074 -21.168 1.00 0.00 45 GLY A N 10
ATOM 18223 C CA . GLY A 1 45 ? 5.996 12.170 -20.247 1.00 0.00 45 GLY A CA 10
ATOM 18224 C C . GLY A 1 45 ? 5.434 11.869 -18.873 1.00 0.00 45 GLY A C 10
ATOM 18225 O O . GLY A 1 45 ? 6.084 12.121 -17.859 1.00 0.00 45 GLY A O 10
ATOM 18229 N N . GLU A 1 46 ? 4.232 11.306 -18.834 1.00 0.00 46 GLU A N 10
ATOM 18230 C CA . GLU A 1 46 ? 3.580 11.016 -17.569 1.00 0.00 46 GLU A CA 10
ATOM 18231 C C . GLU A 1 46 ? 4.101 9.717 -16.955 1.00 0.00 46 GLU A C 10
ATOM 18232 O O . GLU A 1 46 ? 4.041 9.541 -15.735 1.00 0.00 46 GLU A O 10
ATOM 18244 N N . MET A 1 47 ? 4.608 8.815 -17.796 1.00 0.00 47 MET A N 10
ATOM 18245 C CA . MET A 1 47 ? 5.254 7.590 -17.324 1.00 0.00 47 MET A CA 10
ATOM 18246 C C . MET A 1 47 ? 6.488 7.943 -16.511 1.00 0.00 47 MET A C 10
ATOM 18247 O O . MET A 1 47 ? 6.693 7.423 -15.415 1.00 0.00 47 MET A O 10
ATOM 18261 N N . ASN A 1 48 ? 7.296 8.845 -17.058 1.00 0.00 48 ASN A N 10
ATOM 18262 C CA . ASN A 1 48 ? 8.480 9.350 -16.367 1.00 0.00 48 ASN A CA 10
ATOM 18263 C C . ASN A 1 48 ? 8.099 9.904 -14.997 1.00 0.00 48 ASN A C 10
ATOM 18264 O O . ASN A 1 48 ? 8.762 9.636 -13.999 1.00 0.00 48 ASN A O 10
ATOM 18275 N N . LYS A 1 49 ? 6.989 10.635 -14.951 1.00 0.00 49 LYS A N 10
ATOM 18276 C CA . LYS A 1 49 ? 6.540 11.298 -13.725 1.00 0.00 49 LYS A CA 10
ATOM 18277 C C . LYS A 1 49 ? 6.043 10.304 -12.675 1.00 0.00 49 LYS A C 10
ATOM 18278 O O . LYS A 1 49 ? 5.742 10.684 -11.548 1.00 0.00 49 LYS A O 10
ATOM 18297 N N . LEU A 1 50 ? 5.959 9.039 -13.046 1.00 0.00 50 LEU A N 10
ATOM 18298 C CA . LEU A 1 50 ? 5.564 7.992 -12.107 1.00 0.00 50 LEU A CA 10
ATOM 18299 C C . LEU A 1 50 ? 6.793 7.308 -11.520 1.00 0.00 50 LEU A C 10
ATOM 18300 O O . LEU A 1 50 ? 6.735 6.704 -10.450 1.00 0.00 50 LEU A O 10
ATOM 18316 N N . LEU A 1 51 ? 7.911 7.426 -12.217 1.00 0.00 51 LEU A N 10
ATOM 18317 C CA . LEU A 1 51 ? 9.118 6.710 -11.832 1.00 0.00 51 LEU A CA 10
ATOM 18318 C C . LEU A 1 51 ? 10.227 7.662 -11.389 1.00 0.00 51 LEU A C 10
ATOM 18319 O O . LEU A 1 51 ? 11.289 7.229 -10.944 1.00 0.00 51 LEU A O 10
ATOM 18335 N N . GLU A 1 52 ? 9.973 8.955 -11.515 1.00 0.00 52 GLU A N 10
ATOM 18336 C CA . GLU A 1 52 ? 10.895 9.979 -11.031 1.00 0.00 52 GLU A CA 10
ATOM 18337 C C . GLU A 1 52 ? 10.753 10.225 -9.517 1.00 0.00 52 GLU A C 10
ATOM 18338 O O . GLU A 1 52 ? 11.762 10.363 -8.826 1.00 0.00 52 GLU A O 10
ATOM 18350 N N . PRO A 1 53 ? 9.515 10.309 -8.961 1.00 0.00 53 PRO A N 10
ATOM 18351 C CA . PRO A 1 53 ? 9.325 10.475 -7.509 1.00 0.00 53 PRO A CA 10
ATOM 18352 C C . PRO A 1 53 ? 9.804 9.265 -6.712 1.00 0.00 53 PRO A C 10
ATOM 18353 O O . PRO A 1 53 ? 10.039 9.352 -5.505 1.00 0.00 53 PRO A O 10
ATOM 18364 N N . SER A 1 54 ? 9.947 8.144 -7.399 1.00 0.00 54 SER A N 10
ATOM 18365 C CA . SER A 1 54 ? 10.412 6.919 -6.780 1.00 0.00 54 SER A CA 10
ATOM 18366 C C . SER A 1 54 ? 11.930 6.784 -6.921 1.00 0.00 54 SER A C 10
ATOM 18367 O O . SER A 1 54 ? 12.603 7.699 -7.402 1.00 0.00 54 SER A O 10
ATOM 18375 N N . GLN A 1 55 ? 12.461 5.640 -6.511 1.00 0.00 55 GLN A N 10
ATOM 18376 C CA . GLN A 1 55 ? 13.899 5.405 -6.531 1.00 0.00 55 GLN A CA 10
ATOM 18377 C C . GLN A 1 55 ? 14.311 4.707 -7.819 1.00 0.00 55 GLN A C 10
ATOM 18378 O O . GLN A 1 55 ? 15.474 4.348 -7.997 1.00 0.00 55 GLN A O 10
ATOM 18392 N N . VAL A 1 56 ? 13.348 4.527 -8.713 1.00 0.00 56 VAL A N 10
ATOM 18393 C CA . VAL A 1 56 ? 13.591 3.838 -9.972 1.00 0.00 56 VAL A CA 10
ATOM 18394 C C . VAL A 1 56 ? 14.338 4.745 -10.942 1.00 0.00 56 VAL A C 10
ATOM 18395 O O . VAL A 1 56 ? 15.441 4.423 -11.389 1.00 0.00 56 VAL A O 10
ATOM 18408 N N . HIS A 1 57 ? 13.719 5.886 -11.246 1.00 0.00 57 HIS A N 10
ATOM 18409 C CA . HIS A 1 57 ? 14.262 6.859 -12.188 1.00 0.00 57 HIS A CA 10
ATOM 18410 C C . HIS A 1 57 ? 14.473 6.250 -13.568 1.00 0.00 57 HIS A C 10
ATOM 18411 O O . HIS A 1 57 ? 15.598 5.947 -13.971 1.00 0.00 57 HIS A O 10
ATOM 18425 N N . LEU A 1 58 ? 13.376 6.055 -14.281 1.00 0.00 58 LEU A N 10
ATOM 18426 C CA . LEU A 1 58 ? 13.436 5.566 -15.648 1.00 0.00 58 LEU A CA 10
ATOM 18427 C C . LEU A 1 58 ? 13.128 6.695 -16.615 1.00 0.00 58 LEU A C 10
ATOM 18428 O O . LEU A 1 58 ? 12.177 7.448 -16.419 1.00 0.00 58 LEU A O 10
ATOM 18444 N N . LYS A 1 59 ? 13.946 6.813 -17.645 1.00 0.00 59 LYS A N 10
ATOM 18445 C CA . LYS A 1 59 ? 13.806 7.875 -18.627 1.00 0.00 59 LYS A CA 10
ATOM 18446 C C . LYS A 1 59 ? 13.454 7.282 -19.988 1.00 0.00 59 LYS A C 10
ATOM 18447 O O . LYS A 1 59 ? 14.292 6.661 -20.644 1.00 0.00 59 LYS A O 10
ATOM 18466 N N . PHE A 1 60 ? 12.204 7.455 -20.393 1.00 0.00 60 PHE A N 10
ATOM 18467 C CA . PHE A 1 60 ? 11.707 6.868 -21.632 1.00 0.00 60 PHE A CA 10
ATOM 18468 C C . PHE A 1 60 ? 12.123 7.689 -22.846 1.00 0.00 60 PHE A C 10
ATOM 18469 O O . PHE A 1 60 ? 12.000 8.912 -22.853 1.00 0.00 60 PHE A O 10
ATOM 18486 N N . GLU A 1 61 ? 12.610 7.006 -23.871 1.00 0.00 61 GLU A N 10
ATOM 18487 C CA . GLU A 1 61 ? 12.978 7.652 -25.121 1.00 0.00 61 GLU A CA 10
ATOM 18488 C C . GLU A 1 61 ? 12.148 7.097 -26.268 1.00 0.00 61 GLU A C 10
ATOM 18489 O O . GLU A 1 61 ? 11.987 5.882 -26.396 1.00 0.00 61 GLU A O 10
ATOM 18501 N N . LEU A 1 62 ? 11.636 7.986 -27.103 1.00 0.00 62 LEU A N 10
ATOM 18502 C CA . LEU A 1 62 ? 10.878 7.579 -28.271 1.00 0.00 62 LEU A CA 10
ATOM 18503 C C . LEU A 1 62 ? 11.686 7.829 -29.530 1.00 0.00 62 LEU A C 10
ATOM 18504 O O . LEU A 1 62 ? 11.892 8.974 -29.939 1.00 0.00 62 LEU A O 10
ATOM 18520 N N . HIS A 1 63 ? 12.157 6.753 -30.130 1.00 0.00 63 HIS A N 10
ATOM 18521 C CA . HIS A 1 63 ? 12.888 6.836 -31.377 1.00 0.00 63 HIS A CA 10
ATOM 18522 C C . HIS A 1 63 ? 12.132 6.082 -32.454 1.00 0.00 63 HIS A C 10
ATOM 18523 O O . HIS A 1 63 ? 10.983 5.701 -32.253 1.00 0.00 63 HIS A O 10
ATOM 18537 N N . ASP A 1 64 ? 12.757 5.877 -33.591 1.00 0.00 64 ASP A N 10
ATOM 18538 C CA . ASP A 1 64 ? 12.090 5.212 -34.693 1.00 0.00 64 ASP A CA 10
ATOM 18539 C C . ASP A 1 64 ? 12.904 4.021 -35.180 1.00 0.00 64 ASP A C 10
ATOM 18540 O O . ASP A 1 64 ? 14.131 4.082 -35.275 1.00 0.00 64 ASP A O 10
ATOM 18549 N N . LYS A 1 65 ? 12.207 2.930 -35.450 1.00 0.00 65 LYS A N 10
ATOM 18550 C CA . LYS A 1 65 ? 12.829 1.716 -35.947 1.00 0.00 65 LYS A CA 10
ATOM 18551 C C . LYS A 1 65 ? 12.781 1.692 -37.470 1.00 0.00 65 LYS A C 10
ATOM 18552 O O . LYS A 1 65 ? 13.810 1.765 -38.143 1.00 0.00 65 LYS A O 10
ATOM 18571 N N . LEU A 1 66 ? 11.570 1.610 -37.998 1.00 0.00 66 LEU A N 10
ATOM 18572 C CA . LEU A 1 66 ? 11.343 1.589 -39.429 1.00 0.00 66 LEU A CA 10
ATOM 18573 C C . LEU A 1 66 ? 9.914 2.025 -39.712 1.00 0.00 66 LEU A C 10
ATOM 18574 O O . LEU A 1 66 ? 9.678 3.040 -40.364 1.00 0.00 66 LEU A O 10
ATOM 18590 N N . ASN A 1 67 ? 8.962 1.246 -39.215 1.00 0.00 67 ASN A N 10
ATOM 18591 C CA . ASN A 1 67 ? 7.556 1.623 -39.274 1.00 0.00 67 ASN A CA 10
ATOM 18592 C C . ASN A 1 67 ? 7.017 1.773 -37.858 1.00 0.00 67 ASN A C 10
ATOM 18593 O O . ASN A 1 67 ? 5.964 2.367 -37.627 1.00 0.00 67 ASN A O 10
ATOM 18604 N N . GLU A 1 68 ? 7.753 1.227 -36.905 1.00 0.00 68 GLU A N 10
ATOM 18605 C CA . GLU A 1 68 ? 7.384 1.337 -35.511 1.00 0.00 68 GLU A CA 10
ATOM 18606 C C . GLU A 1 68 ? 8.269 2.356 -34.818 1.00 0.00 68 GLU A C 10
ATOM 18607 O O . GLU A 1 68 ? 9.442 2.516 -35.168 1.00 0.00 68 GLU A O 10
ATOM 18619 N N . TYR A 1 69 ? 7.705 3.033 -33.839 1.00 0.00 69 TYR A N 10
ATOM 18620 C CA . TYR A 1 69 ? 8.453 3.992 -33.049 1.00 0.00 69 TYR A CA 10
ATOM 18621 C C . TYR A 1 69 ? 8.911 3.326 -31.758 1.00 0.00 69 TYR A C 10
ATOM 18622 O O . TYR A 1 69 ? 8.102 3.002 -30.892 1.00 0.00 69 TYR A O 10
ATOM 18640 N N . TYR A 1 70 ? 10.211 3.102 -31.659 1.00 0.00 70 TYR A N 10
ATOM 18641 C CA . TYR A 1 70 ? 10.786 2.326 -30.571 1.00 0.00 70 TYR A CA 10
ATOM 18642 C C . TYR A 1 70 ? 10.827 3.120 -29.274 1.00 0.00 70 TYR A C 10
ATOM 18643 O O . TYR A 1 70 ? 11.503 4.150 -29.178 1.00 0.00 70 TYR A O 10
ATOM 18661 N N . VAL A 1 71 ? 10.105 2.630 -28.278 1.00 0.00 71 VAL A N 10
ATOM 18662 C CA . VAL A 1 71 ? 10.097 3.244 -26.966 1.00 0.00 71 VAL A CA 10
ATOM 18663 C C . VAL A 1 71 ? 11.051 2.494 -26.047 1.00 0.00 71 VAL A C 10
ATOM 18664 O O . VAL A 1 71 ? 10.719 1.430 -25.522 1.00 0.00 71 VAL A O 10
ATOM 18677 N N . LYS A 1 72 ? 12.247 3.025 -25.874 1.00 0.00 72 LYS A N 10
ATOM 18678 C CA . LYS A 1 72 ? 13.241 2.361 -25.052 1.00 0.00 72 LYS A CA 10
ATOM 18679 C C . LYS A 1 72 ? 13.358 3.029 -23.694 1.00 0.00 72 LYS A C 10
ATOM 18680 O O . LYS A 1 72 ? 13.280 4.254 -23.575 1.00 0.00 72 LYS A O 10
ATOM 18699 N N . VAL A 1 73 ? 13.525 2.211 -22.673 1.00 0.00 73 VAL A N 10
ATOM 18700 C CA . VAL A 1 73 ? 13.614 2.695 -21.312 1.00 0.00 73 VAL A CA 10
ATOM 18701 C C . VAL A 1 73 ? 15.070 2.824 -20.896 1.00 0.00 73 VAL A C 10
ATOM 18702 O O . VAL A 1 73 ? 15.798 1.830 -20.832 1.00 0.00 73 VAL A O 10
ATOM 18715 N N . ILE A 1 74 ? 15.495 4.046 -20.636 1.00 0.00 74 ILE A N 10
ATOM 18716 C CA . ILE A 1 74 ? 16.848 4.300 -20.181 1.00 0.00 74 ILE A CA 10
ATOM 18717 C C . ILE A 1 74 ? 16.837 4.619 -18.693 1.00 0.00 74 ILE A C 10
ATOM 18718 O O . ILE A 1 74 ? 16.301 5.645 -18.277 1.00 0.00 74 ILE A O 10
ATOM 18734 N N . GLU A 1 75 ? 17.400 3.729 -17.892 1.00 0.00 75 GLU A N 10
ATOM 18735 C CA . GLU A 1 75 ? 17.445 3.934 -16.454 1.00 0.00 75 GLU A CA 10
ATOM 18736 C C . GLU A 1 75 ? 18.440 5.037 -16.132 1.00 0.00 75 GLU A C 10
ATOM 18737 O O . GLU A 1 75 ? 19.499 5.116 -16.751 1.00 0.00 75 GLU A O 10
ATOM 18749 N N . ASP A 1 76 ? 18.097 5.894 -15.183 1.00 0.00 76 ASP A N 10
ATOM 18750 C CA . ASP A 1 76 ? 18.976 6.992 -14.809 1.00 0.00 76 ASP A CA 10
ATOM 18751 C C . ASP A 1 76 ? 20.062 6.505 -13.860 1.00 0.00 76 ASP A C 10
ATOM 18752 O O . ASP A 1 76 ? 21.200 6.966 -13.916 1.00 0.00 76 ASP A O 10
ATOM 18761 N N . SER A 1 77 ? 19.701 5.553 -13.006 1.00 0.00 77 SER A N 10
ATOM 18762 C CA . SER A 1 77 ? 20.612 5.022 -11.997 1.00 0.00 77 SER A CA 10
ATOM 18763 C C . SER A 1 77 ? 21.870 4.418 -12.632 1.00 0.00 77 SER A C 10
ATOM 18764 O O . SER A 1 77 ? 22.986 4.854 -12.348 1.00 0.00 77 SER A O 10
ATOM 18772 N N . THR A 1 78 ? 21.691 3.419 -13.490 1.00 0.00 78 THR A N 10
ATOM 18773 C CA . THR A 1 78 ? 22.811 2.830 -14.215 1.00 0.00 78 THR A CA 10
ATOM 18774 C C . THR A 1 78 ? 23.172 3.675 -15.434 1.00 0.00 78 THR A C 10
ATOM 18775 O O . THR A 1 78 ? 24.288 3.598 -15.950 1.00 0.00 78 THR A O 10
ATOM 18786 N N . ASN A 1 79 ? 22.211 4.487 -15.868 1.00 0.00 79 ASN A N 10
ATOM 18787 C CA . ASN A 1 79 ? 22.375 5.376 -17.016 1.00 0.00 79 ASN A CA 10
ATOM 18788 C C . ASN A 1 79 ? 22.672 4.568 -18.276 1.00 0.00 79 ASN A C 10
ATOM 18789 O O . ASN A 1 79 ? 23.760 4.650 -18.854 1.00 0.00 79 ASN A O 10
ATOM 18800 N N . GLU A 1 80 ? 21.695 3.755 -18.672 1.00 0.00 80 GLU A N 10
ATOM 18801 C CA . GLU A 1 80 ? 21.808 2.911 -19.855 1.00 0.00 80 GLU A CA 10
ATOM 18802 C C . GLU A 1 80 ? 20.430 2.388 -20.257 1.00 0.00 80 GLU A C 10
ATOM 18803 O O . GLU A 1 80 ? 19.499 2.384 -19.449 1.00 0.00 80 GLU A O 10
ATOM 18815 N N . VAL A 1 81 ? 20.299 1.967 -21.508 1.00 0.00 81 VAL A N 10
ATOM 18816 C CA . VAL A 1 81 ? 19.057 1.365 -21.983 1.00 0.00 81 VAL A CA 10
ATOM 18817 C C . VAL A 1 81 ? 18.874 -0.011 -21.355 1.00 0.00 81 VAL A C 10
ATOM 18818 O O . VAL A 1 81 ? 19.741 -0.879 -21.474 1.00 0.00 81 VAL A O 10
ATOM 18831 N N . ILE A 1 82 ? 17.756 -0.205 -20.673 1.00 0.00 82 ILE A N 10
ATOM 18832 C CA . ILE A 1 82 ? 17.497 -1.470 -20.000 1.00 0.00 82 ILE A CA 10
ATOM 18833 C C . ILE A 1 82 ? 16.290 -2.195 -20.588 1.00 0.00 82 ILE A C 10
ATOM 18834 O O . ILE A 1 82 ? 16.028 -3.343 -20.241 1.00 0.00 82 ILE A O 10
ATOM 18850 N N . ARG A 1 83 ? 15.554 -1.534 -21.472 1.00 0.00 83 ARG A N 10
ATOM 18851 C CA . ARG A 1 83 ? 14.353 -2.135 -22.038 1.00 0.00 83 ARG A CA 10
ATOM 18852 C C . ARG A 1 83 ? 14.005 -1.509 -23.385 1.00 0.00 83 ARG A C 10
ATOM 18853 O O . ARG A 1 83 ? 14.129 -0.299 -23.563 1.00 0.00 83 ARG A O 10
ATOM 18874 N N . GLU A 1 84 ? 13.576 -2.339 -24.327 1.00 0.00 84 GLU A N 10
ATOM 18875 C CA . GLU A 1 84 ? 13.129 -1.862 -25.628 1.00 0.00 84 GLU A CA 10
ATOM 18876 C C . GLU A 1 84 ? 11.684 -2.296 -25.859 1.00 0.00 84 GLU A C 10
ATOM 18877 O O . GLU A 1 84 ? 11.404 -3.487 -25.991 1.00 0.00 84 GLU A O 10
ATOM 18889 N N . ILE A 1 85 ? 10.768 -1.338 -25.891 1.00 0.00 85 ILE A N 10
ATOM 18890 C CA . ILE A 1 85 ? 9.350 -1.644 -26.014 1.00 0.00 85 ILE A CA 10
ATOM 18891 C C . ILE A 1 85 ? 8.788 -1.171 -27.356 1.00 0.00 85 ILE A C 10
ATOM 18892 O O . ILE A 1 85 ? 8.918 0.000 -27.721 1.00 0.00 85 ILE A O 10
ATOM 18908 N N . PRO A 1 86 ? 8.182 -2.090 -28.123 1.00 0.00 86 PRO A N 10
ATOM 18909 C CA . PRO A 1 86 ? 7.469 -1.741 -29.348 1.00 0.00 86 PRO A CA 10
ATOM 18910 C C . PRO A 1 86 ? 6.146 -1.037 -29.036 1.00 0.00 86 PRO A C 10
ATOM 18911 O O . PRO A 1 86 ? 5.445 -1.411 -28.095 1.00 0.00 86 PRO A O 10
ATOM 18922 N N . PRO A 1 87 ? 5.776 -0.028 -29.837 1.00 0.00 87 PRO A N 10
ATOM 18923 C CA . PRO A 1 87 ? 4.605 0.823 -29.563 1.00 0.00 87 PRO A CA 10
ATOM 18924 C C . PRO A 1 87 ? 3.291 0.046 -29.530 1.00 0.00 87 PRO A C 10
ATOM 18925 O O . PRO A 1 87 ? 2.358 0.416 -28.822 1.00 0.00 87 PRO A O 10
ATOM 18936 N N . LYS A 1 88 ? 3.225 -1.046 -30.278 1.00 0.00 88 LYS A N 10
ATOM 18937 C CA . LYS A 1 88 ? 2.009 -1.849 -30.327 1.00 0.00 88 LYS A CA 10
ATOM 18938 C C . LYS A 1 88 ? 1.985 -2.882 -29.203 1.00 0.00 88 LYS A C 10
ATOM 18939 O O . LYS A 1 88 ? 1.114 -3.747 -29.157 1.00 0.00 88 LYS A O 10
ATOM 18958 N N . ARG A 1 89 ? 2.955 -2.779 -28.299 1.00 0.00 89 ARG A N 10
ATOM 18959 C CA . ARG A 1 89 ? 2.967 -3.569 -27.069 1.00 0.00 89 ARG A CA 10
ATOM 18960 C C . ARG A 1 89 ? 3.050 -2.635 -25.874 1.00 0.00 89 ARG A C 10
ATOM 18961 O O . ARG A 1 89 ? 3.208 -3.059 -24.729 1.00 0.00 89 ARG A O 10
ATOM 18982 N N . TRP A 1 90 ? 2.953 -1.347 -26.169 1.00 0.00 90 TRP A N 10
ATOM 18983 C CA . TRP A 1 90 ? 2.961 -0.313 -25.145 1.00 0.00 90 TRP A CA 10
ATOM 18984 C C . TRP A 1 90 ? 1.722 -0.433 -24.262 1.00 0.00 90 TRP A C 10
ATOM 18985 O O . TRP A 1 90 ? 1.756 -0.095 -23.081 1.00 0.00 90 TRP A O 10
ATOM 19006 N N . LEU A 1 91 ? 0.639 -0.933 -24.849 1.00 0.00 91 LEU A N 10
ATOM 19007 C CA . LEU A 1 91 ? -0.617 -1.135 -24.130 1.00 0.00 91 LEU A CA 10
ATOM 19008 C C . LEU A 1 91 ? -0.417 -2.058 -22.932 1.00 0.00 91 LEU A C 10
ATOM 19009 O O . LEU A 1 91 ? -0.894 -1.778 -21.831 1.00 0.00 91 LEU A O 10
ATOM 19025 N N . ASP A 1 92 ? 0.296 -3.153 -23.168 1.00 0.00 92 ASP A N 10
ATOM 19026 C CA . ASP A 1 92 ? 0.588 -4.141 -22.136 1.00 0.00 92 ASP A CA 10
ATOM 19027 C C . ASP A 1 92 ? 1.357 -3.501 -20.991 1.00 0.00 92 ASP A C 10
ATOM 19028 O O . ASP A 1 92 ? 0.987 -3.630 -19.822 1.00 0.00 92 ASP A O 10
ATOM 19037 N N . PHE A 1 93 ? 2.421 -2.792 -21.343 1.00 0.00 93 PHE A N 10
ATOM 19038 C CA . PHE A 1 93 ? 3.252 -2.110 -20.361 1.00 0.00 93 PHE A CA 10
ATOM 19039 C C . PHE A 1 93 ? 2.448 -1.046 -19.619 1.00 0.00 93 PHE A C 10
ATOM 19040 O O . PHE A 1 93 ? 2.530 -0.933 -18.396 1.00 0.00 93 PHE A O 10
ATOM 19057 N N . TYR A 1 94 ? 1.664 -0.279 -20.369 1.00 0.00 94 TYR A N 10
ATOM 19058 C CA . TYR A 1 94 ? 0.832 0.773 -19.795 1.00 0.00 94 TYR A CA 10
ATOM 19059 C C . TYR A 1 94 ? -0.162 0.190 -18.791 1.00 0.00 94 TYR A C 10
ATOM 19060 O O . TYR A 1 94 ? -0.398 0.771 -17.729 1.00 0.00 94 TYR A O 10
ATOM 19078 N N . 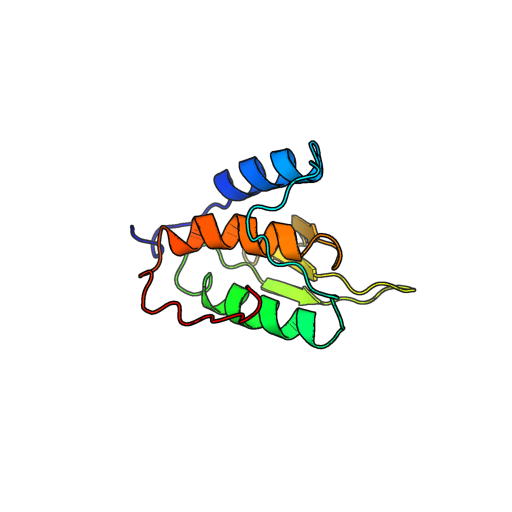ALA A 1 95 ? -0.732 -0.960 -19.130 1.00 0.00 95 ALA A N 10
ATOM 19079 C CA . ALA A 1 95 ? -1.670 -1.641 -18.249 1.00 0.00 95 ALA A CA 10
ATOM 19080 C C . ALA A 1 95 ? -0.999 -2.016 -16.932 1.00 0.00 95 ALA A C 10
ATOM 19081 O O . ALA A 1 95 ? -1.509 -1.704 -15.855 1.00 0.00 95 ALA A O 10
ATOM 19088 N N . ALA A 1 96 ? 0.154 -2.668 -17.030 1.00 0.00 96 ALA A N 10
ATOM 19089 C CA . ALA A 1 96 ? 0.914 -3.072 -15.852 1.00 0.00 96 ALA A CA 10
ATOM 19090 C C . ALA A 1 96 ? 1.276 -1.866 -14.988 1.00 0.00 96 ALA A C 10
ATOM 19091 O O . ALA A 1 96 ? 1.174 -1.916 -13.761 1.00 0.00 96 ALA A O 10
ATOM 19098 N N . MET A 1 97 ? 1.685 -0.782 -15.639 1.00 0.00 97 MET A N 10
ATOM 19099 C CA . MET A 1 97 ? 2.044 0.452 -14.944 1.00 0.00 97 MET A CA 10
ATOM 19100 C C . MET A 1 97 ? 0.855 1.025 -14.183 1.00 0.00 97 MET A C 10
ATOM 19101 O O . MET A 1 97 ? 0.977 1.387 -13.014 1.00 0.00 97 MET A O 10
ATOM 19115 N N . THR A 1 98 ? -0.292 1.085 -14.844 1.00 0.00 98 THR A N 10
ATOM 19116 C CA . THR A 1 98 ? -1.491 1.658 -14.243 1.00 0.00 98 THR A CA 10
ATOM 19117 C C . THR A 1 98 ? -1.995 0.783 -13.096 1.00 0.00 98 THR A C 10
ATOM 19118 O O . THR A 1 98 ? -2.470 1.288 -12.080 1.00 0.00 98 THR A O 10
ATOM 19129 N N . GLU A 1 99 ? -1.874 -0.528 -13.259 1.00 0.00 99 GLU A N 10
ATOM 19130 C CA . GLU A 1 99 ? -2.266 -1.465 -12.216 1.00 0.00 99 GLU A CA 10
ATOM 19131 C C . GLU A 1 99 ? -1.357 -1.349 -11.000 1.00 0.00 99 GLU A C 10
ATOM 19132 O O . GLU A 1 99 ? -1.829 -1.329 -9.866 1.00 0.00 99 GLU A O 10
ATOM 19144 N N . PHE A 1 100 ? -0.052 -1.276 -11.233 1.00 0.00 100 PHE A N 10
ATOM 19145 C CA . PHE A 1 100 ? 0.900 -1.273 -10.133 1.00 0.00 100 PHE A CA 10
ATOM 19146 C C . PHE A 1 100 ? 1.058 0.117 -9.516 1.00 0.00 100 PHE A C 10
ATOM 19147 O O . PHE A 1 100 ? 0.813 0.297 -8.329 1.00 0.00 100 PHE A O 10
ATOM 19164 N N . LEU A 1 101 ? 1.447 1.106 -10.318 1.00 0.00 101 LEU A N 10
ATOM 19165 C CA . LEU A 1 101 ? 1.729 2.434 -9.778 1.00 0.00 101 LEU A CA 10
ATOM 19166 C C . LEU A 1 101 ? 0.449 3.232 -9.579 1.00 0.00 101 LEU A C 10
ATOM 19167 O O . LEU A 1 101 ? 0.419 4.184 -8.801 1.00 0.00 101 LEU A O 10
ATOM 19183 N N . GLY A 1 102 ? -0.617 2.822 -10.252 1.00 0.00 102 GLY A N 10
ATOM 19184 C CA . GLY A 1 102 ? -1.854 3.579 -10.199 1.00 0.00 102 GLY A CA 10
ATOM 19185 C C . GLY A 1 102 ? -2.648 3.357 -8.922 1.00 0.00 102 GLY A C 10
ATOM 19186 O O . GLY A 1 102 ? -3.735 3.913 -8.760 1.00 0.00 102 GLY A O 10
ATOM 19190 N N . LEU A 1 103 ? -2.125 2.540 -8.016 1.00 0.00 103 LEU A N 10
ATOM 19191 C CA . LEU A 1 103 ? -2.746 2.393 -6.705 1.00 0.00 103 LEU A CA 10
ATOM 19192 C C . LEU A 1 103 ? -1.953 3.151 -5.640 1.00 0.00 103 LEU A C 10
ATOM 19193 O O . LEU A 1 103 ? -2.367 3.230 -4.485 1.00 0.00 103 LEU A O 10
ATOM 19209 N N . PHE A 1 104 ? -0.815 3.712 -6.043 1.00 0.00 104 PHE A N 10
ATOM 19210 C CA . PHE A 1 104 ? -0.038 4.596 -5.173 1.00 0.00 104 PHE A CA 10
ATOM 19211 C C . PHE A 1 104 ? -0.473 6.039 -5.390 1.00 0.00 104 PHE A C 10
ATOM 19212 O O . PHE A 1 104 ? -0.222 6.917 -4.563 1.00 0.00 104 PHE A O 10
ATOM 19229 N N . VAL A 1 105 ? -1.139 6.260 -6.512 1.00 0.00 105 VAL A N 10
ATOM 19230 C CA . VAL A 1 105 ? -1.410 7.600 -7.003 1.00 0.00 105 VAL A CA 10
ATOM 19231 C C . VAL A 1 105 ? -2.842 8.035 -6.733 1.00 0.00 105 VAL A C 10
ATOM 19232 O O . VAL A 1 105 ? -3.732 7.209 -6.506 1.00 0.00 105 VAL A O 10
ATOM 19245 N N . ASP A 1 106 ? -3.048 9.344 -6.766 1.00 0.00 106 ASP A N 10
ATOM 19246 C CA . ASP A 1 106 ? -4.370 9.927 -6.586 1.00 0.00 106 ASP A CA 10
ATOM 19247 C C . ASP A 1 106 ? -4.491 11.210 -7.393 1.00 0.00 106 ASP A C 10
ATOM 19248 O O . ASP A 1 106 ? -4.223 12.282 -6.867 1.00 0.00 106 ASP A O 10
ATOM 19257 N N . GLU A 1 107 ? -4.785 11.046 -8.692 1.00 0.00 107 GLU A N 10
ATOM 19258 C CA . GLU A 1 107 ? -5.175 12.128 -9.630 1.00 0.00 107 GLU A CA 10
ATOM 19259 C C . GLU A 1 107 ? -4.399 13.438 -9.428 1.00 0.00 107 GLU A C 10
ATOM 19260 O O . GLU A 1 107 ? -3.502 13.772 -10.203 1.00 0.00 107 GLU A O 10
ATOM 19272 N N . LYS A 1 108 ? -4.768 14.166 -8.388 1.00 0.00 108 LYS A N 10
ATOM 19273 C CA . LYS A 1 108 ? -4.171 15.449 -8.056 1.00 0.00 108 LYS A CA 10
ATOM 19274 C C . LYS A 1 108 ? -2.649 15.340 -7.985 1.00 0.00 108 LYS A C 10
ATOM 19275 O O . LYS A 1 108 ? -1.930 16.222 -8.450 1.00 0.00 108 LYS A O 10
ATOM 19294 N N . LYS A 1 109 ? -2.170 14.238 -7.422 1.00 0.00 109 LYS A N 10
ATOM 19295 C CA . LYS A 1 109 ? -0.738 14.056 -7.197 1.00 0.00 109 LYS A CA 10
ATOM 19296 C C . LYS A 1 109 ? -0.071 13.362 -8.381 1.00 0.00 109 LYS A C 10
ATOM 19297 O O . LYS A 1 109 ? 1.085 12.955 -8.298 1.00 0.00 109 LYS A O 10
ATOM 19316 N N . LEU A 1 110 ? -0.801 13.232 -9.483 1.00 0.00 110 LEU A N 10
ATOM 19317 C CA . LEU A 1 110 ? -0.252 12.622 -10.689 1.00 0.00 110 LEU A CA 10
ATOM 19318 C C . LEU A 1 110 ? 0.678 13.581 -11.409 1.00 0.00 110 LEU A C 10
ATOM 19319 O O . LEU A 1 110 ? 1.652 13.165 -12.029 1.00 0.00 110 LEU A O 10
ATOM 19335 N N . GLU A 1 111 ? 0.342 14.863 -11.328 1.00 0.00 111 GLU A N 10
ATOM 19336 C CA . GLU A 1 111 ? 0.967 15.904 -12.143 1.00 0.00 111 GLU A CA 10
ATOM 19337 C C . GLU A 1 111 ? 0.632 15.667 -13.624 1.00 0.00 111 GLU A C 10
ATOM 19338 O O . GLU A 1 111 ? 1.226 16.262 -14.523 1.00 0.00 111 GLU A O 10
ATOM 19350 N N . HIS A 1 112 ? -0.346 14.794 -13.863 1.00 0.00 112 HIS A N 10
ATOM 19351 C CA . HIS A 1 112 ? -0.810 14.505 -15.217 1.00 0.00 112 HIS A CA 10
ATOM 19352 C C . HIS A 1 112 ? -1.999 15.398 -15.537 1.00 0.00 112 HIS A C 10
ATOM 19353 O O . HIS A 1 112 ? -1.890 16.354 -16.301 1.00 0.00 112 HIS A O 10
ATOM 19367 N N . HIS A 1 113 ? -3.125 15.085 -14.912 1.00 0.00 113 HIS A N 10
ATOM 19368 C CA . HIS A 1 113 ? -4.350 15.841 -15.102 1.00 0.00 113 HIS A CA 10
ATOM 19369 C C . HIS A 1 113 ? -4.454 16.922 -14.029 1.00 0.00 113 HIS A C 10
ATOM 19370 O O . HIS A 1 113 ? -4.450 18.111 -14.346 1.00 0.00 113 HIS A O 10
ATOM 19384 N N . HIS A 1 114 ? -4.537 16.499 -12.766 1.00 0.00 114 HIS A N 10
ATOM 19385 C CA . HIS A 1 114 ? -4.547 17.420 -11.626 1.00 0.00 114 HIS A CA 10
ATOM 19386 C C . HIS A 1 114 ? -5.756 18.352 -11.702 1.00 0.00 114 HIS A C 10
ATOM 19387 O O . HIS A 1 114 ? -5.649 19.512 -12.100 1.00 0.00 114 HIS A O 10
ATOM 19401 N N . HIS A 1 115 ? -6.912 17.819 -11.353 1.00 0.00 115 HIS A N 10
ATOM 19402 C CA . HIS A 1 115 ? -8.152 18.579 -11.395 1.00 0.00 115 HIS A CA 10
ATOM 19403 C C . HIS A 1 115 ? -9.011 18.261 -10.180 1.00 0.00 115 HIS A C 10
ATOM 19404 O O . HIS A 1 115 ? -9.193 19.097 -9.297 1.00 0.00 115 HIS A O 10
ATOM 19418 N N . HIS A 1 116 ? -9.486 17.024 -10.140 1.00 0.00 116 HIS A N 10
ATOM 19419 C CA . HIS A 1 116 ? -10.470 16.564 -9.163 1.00 0.00 116 HIS A CA 10
ATOM 19420 C C . HIS A 1 116 ? -11.044 15.241 -9.667 1.00 0.00 116 HIS A C 10
ATOM 19421 O O . HIS A 1 116 ? -12.073 14.770 -9.187 1.00 0.00 116 HIS A O 10
ATOM 19435 N N . HIS A 1 117 ? -10.325 14.629 -10.613 1.00 0.00 117 HIS A N 10
ATOM 19436 C CA . HIS A 1 117 ? -10.862 13.536 -11.417 1.00 0.00 117 HIS A CA 10
ATOM 19437 C C . HIS A 1 117 ? -12.034 14.055 -12.248 1.00 0.00 117 HIS A C 10
ATOM 19451 N N . LEU A 1 1 ? 4.151 -0.634 1.712 1.00 0.00 1 LEU A N 11
ATOM 19452 C CA . LEU A 1 1 ? 4.069 -0.039 0.360 1.00 0.00 1 LEU A CA 11
ATOM 19453 C C . LEU A 1 1 ? 4.185 1.477 0.421 1.00 0.00 1 LEU A C 11
ATOM 19454 O O . LEU A 1 1 ? 3.363 2.147 1.046 1.00 0.00 1 LEU A O 11
ATOM 19469 N N . ASN A 1 2 ? 5.214 2.011 -0.219 1.00 0.00 2 ASN A N 11
ATOM 19470 C CA . ASN A 1 2 ? 5.356 3.447 -0.380 1.00 0.00 2 ASN A CA 11
ATOM 19471 C C . ASN A 1 2 ? 6.058 3.749 -1.697 1.00 0.00 2 ASN A C 11
ATOM 19472 O O . ASN A 1 2 ? 7.096 3.161 -2.002 1.00 0.00 2 ASN A O 11
ATOM 19483 N N . ILE A 1 3 ? 5.496 4.668 -2.468 1.00 0.00 3 ILE A N 11
ATOM 19484 C CA . ILE A 1 3 ? 6.018 4.979 -3.794 1.00 0.00 3 ILE A CA 11
ATOM 19485 C C . ILE A 1 3 ? 7.410 5.603 -3.702 1.00 0.00 3 ILE A C 11
ATOM 19486 O O . ILE A 1 3 ? 8.250 5.393 -4.571 1.00 0.00 3 ILE A O 11
ATOM 19502 N N . GLU A 1 4 ? 7.670 6.320 -2.617 1.00 0.00 4 GLU A N 11
ATOM 19503 C CA . GLU A 1 4 ? 8.951 6.990 -2.442 1.00 0.00 4 GLU A CA 11
ATOM 19504 C C . GLU A 1 4 ? 10.062 5.998 -2.111 1.00 0.00 4 GLU A C 11
ATOM 19505 O O . GLU A 1 4 ? 11.230 6.372 -2.031 1.00 0.00 4 GLU A O 11
ATOM 19517 N N . ARG A 1 5 ? 9.698 4.736 -1.922 1.00 0.00 5 ARG A N 11
ATOM 19518 C CA . ARG A 1 5 ? 10.678 3.701 -1.633 1.00 0.00 5 ARG A CA 11
ATOM 19519 C C . ARG A 1 5 ? 10.679 2.682 -2.763 1.00 0.00 5 ARG A C 11
ATOM 19520 O O . ARG A 1 5 ? 11.331 1.640 -2.683 1.00 0.00 5 ARG A O 11
ATOM 19541 N N . LEU A 1 6 ? 9.938 3.000 -3.819 1.00 0.00 6 LEU A N 11
ATOM 19542 C CA . LEU A 1 6 ? 9.790 2.108 -4.957 1.00 0.00 6 LEU A CA 11
ATOM 19543 C C . LEU A 1 6 ? 11.039 2.128 -5.824 1.00 0.00 6 LEU A C 11
ATOM 19544 O O . LEU A 1 6 ? 11.329 3.116 -6.500 1.00 0.00 6 LEU A O 11
ATOM 19560 N N . THR A 1 7 ? 11.783 1.037 -5.777 1.00 0.00 7 THR A N 11
ATOM 19561 C CA . THR A 1 7 ? 12.945 0.870 -6.622 1.00 0.00 7 THR A CA 11
ATOM 19562 C C . THR A 1 7 ? 13.025 -0.571 -7.139 1.00 0.00 7 THR A C 11
ATOM 19563 O O . THR A 1 7 ? 13.705 -1.425 -6.569 1.00 0.00 7 THR A O 11
ATOM 19574 N N . THR A 1 8 ? 12.266 -0.855 -8.195 1.00 0.00 8 THR A N 11
ATOM 19575 C CA . THR A 1 8 ? 12.274 -2.185 -8.791 1.00 0.00 8 THR A CA 11
ATOM 19576 C C . THR A 1 8 ? 11.561 -2.226 -10.149 1.00 0.00 8 THR A C 11
ATOM 19577 O O . THR A 1 8 ? 12.194 -2.482 -11.174 1.00 0.00 8 THR A O 11
ATOM 19588 N N . LEU A 1 9 ? 10.250 -1.968 -10.142 1.00 0.00 9 LEU A N 11
ATOM 19589 C CA . LEU A 1 9 ? 9.392 -2.080 -11.323 1.00 0.00 9 LEU A CA 11
ATOM 19590 C C . LEU A 1 9 ? 9.208 -3.537 -11.752 1.00 0.00 9 LEU A C 11
ATOM 19591 O O . LEU A 1 9 ? 8.559 -3.809 -12.757 1.00 0.00 9 LEU A O 11
ATOM 19607 N N . GLN A 1 10 ? 9.747 -4.467 -10.966 1.00 0.00 10 GLN A N 11
ATOM 19608 C CA . GLN A 1 10 ? 9.604 -5.894 -11.244 1.00 0.00 10 GLN A CA 11
ATOM 19609 C C . GLN A 1 10 ? 8.129 -6.310 -11.328 1.00 0.00 10 GLN A C 11
ATOM 19610 O O . GLN A 1 10 ? 7.753 -6.995 -12.270 1.00 0.00 10 GLN A O 11
ATOM 19624 N N . PRO A 1 11 ? 7.267 -5.922 -10.355 1.00 0.00 11 PRO A N 11
ATOM 19625 C CA . PRO A 1 11 ? 5.825 -6.218 -10.424 1.00 0.00 11 PRO A CA 11
ATOM 19626 C C . PRO A 1 11 ? 5.182 -5.739 -11.730 1.00 0.00 11 PRO A C 11
ATOM 19627 O O . PRO A 1 11 ? 4.187 -6.303 -12.185 1.00 0.00 11 PRO A O 11
ATOM 19638 N N . VAL A 1 12 ? 5.758 -4.703 -12.333 1.00 0.00 12 VAL A N 11
ATOM 19639 C CA . VAL A 1 12 ? 5.272 -4.195 -13.609 1.00 0.00 12 VAL A CA 11
ATOM 19640 C C . VAL A 1 12 ? 5.714 -5.115 -14.741 1.00 0.00 12 VAL A C 11
ATOM 19641 O O . VAL A 1 12 ? 4.903 -5.548 -15.562 1.00 0.00 12 VAL A O 11
ATOM 19654 N N . TRP A 1 13 ? 7.002 -5.434 -14.754 1.00 0.00 13 TRP A N 11
ATOM 19655 C CA . TRP A 1 13 ? 7.569 -6.326 -15.757 1.00 0.00 13 TRP A CA 11
ATOM 19656 C C . TRP A 1 13 ? 6.996 -7.729 -15.616 1.00 0.00 13 TRP A C 11
ATOM 19657 O O . TRP A 1 13 ? 6.882 -8.466 -16.594 1.00 0.00 13 TRP A O 11
ATOM 19678 N N . ASP A 1 14 ? 6.638 -8.083 -14.393 1.00 0.00 14 ASP A N 11
ATOM 19679 C CA . ASP A 1 14 ? 6.047 -9.381 -14.097 1.00 0.00 14 ASP A CA 11
ATOM 19680 C C . ASP A 1 14 ? 4.737 -9.553 -14.856 1.00 0.00 14 ASP A C 11
ATOM 19681 O O . ASP A 1 14 ? 4.505 -10.580 -15.493 1.00 0.00 14 ASP A O 11
ATOM 19690 N N . ARG A 1 15 ? 3.899 -8.522 -14.809 1.00 0.00 15 ARG A N 11
ATOM 19691 C CA . ARG A 1 15 ? 2.621 -8.543 -15.508 1.00 0.00 15 ARG A CA 11
ATOM 19692 C C . ARG A 1 15 ? 2.829 -8.519 -17.018 1.00 0.00 15 ARG A C 11
ATOM 19693 O O . ARG A 1 15 ? 2.098 -9.165 -17.759 1.00 0.00 15 ARG A O 11
ATOM 19714 N N . TYR A 1 16 ? 3.840 -7.778 -17.458 1.00 0.00 16 TYR A N 11
ATOM 19715 C CA . TYR A 1 16 ? 4.205 -7.718 -18.873 1.00 0.00 16 TYR A CA 11
ATOM 19716 C C . TYR A 1 16 ? 4.631 -9.093 -19.378 1.00 0.00 16 TYR A C 11
ATOM 19717 O O . TYR A 1 16 ? 4.193 -9.544 -20.438 1.00 0.00 16 TYR A O 11
ATOM 19735 N N . ASP A 1 17 ? 5.466 -9.762 -18.603 1.00 0.00 17 ASP A N 11
ATOM 19736 C CA . ASP A 1 17 ? 5.951 -11.084 -18.965 1.00 0.00 17 ASP A CA 11
ATOM 19737 C C . ASP A 1 17 ? 4.799 -12.082 -18.981 1.00 0.00 17 ASP A C 11
ATOM 19738 O O . ASP A 1 17 ? 4.709 -12.925 -19.868 1.00 0.00 17 ASP A O 11
ATOM 19747 N N . THR A 1 18 ? 3.912 -11.963 -18.001 1.00 0.00 18 THR A N 11
ATOM 19748 C CA . THR A 1 18 ? 2.738 -12.819 -17.905 1.00 0.00 18 THR A CA 11
ATOM 19749 C C . THR A 1 18 ? 1.732 -12.529 -19.026 1.00 0.00 18 THR A C 11
ATOM 19750 O O . THR A 1 18 ? 1.150 -13.449 -19.598 1.00 0.00 18 THR A O 11
ATOM 19761 N N . GLN A 1 19 ? 1.539 -11.257 -19.344 1.00 0.00 19 GLN A N 11
ATOM 19762 C CA . GLN A 1 19 ? 0.640 -10.853 -20.415 1.00 0.00 19 GLN A CA 11
ATOM 19763 C C . GLN A 1 19 ? 1.110 -11.428 -21.747 1.00 0.00 19 GLN A C 11
ATOM 19764 O O . GLN A 1 19 ? 0.307 -11.859 -22.571 1.00 0.00 19 GLN A O 11
ATOM 19778 N N . ILE A 1 20 ? 2.425 -11.434 -21.932 1.00 0.00 20 ILE A N 11
ATOM 19779 C CA . ILE A 1 20 ? 3.059 -11.975 -23.128 1.00 0.00 20 ILE A CA 11
ATOM 19780 C C . ILE A 1 20 ? 2.582 -13.406 -23.435 1.00 0.00 20 ILE A C 11
ATOM 19781 O O . ILE A 1 20 ? 2.646 -13.864 -24.579 1.00 0.00 20 ILE A O 11
ATOM 19797 N N . HIS A 1 21 ? 2.065 -14.090 -22.415 1.00 0.00 21 HIS A N 11
ATOM 19798 C CA . HIS A 1 21 ? 1.536 -15.443 -22.572 1.00 0.00 21 HIS A CA 11
ATOM 19799 C C . HIS A 1 21 ? 0.301 -15.441 -23.464 1.00 0.00 21 HIS A C 11
ATOM 19800 O O . HIS A 1 21 ? -0.016 -16.443 -24.104 1.00 0.00 21 HIS A O 11
ATOM 19814 N N . ASN A 1 22 ? -0.389 -14.311 -23.504 1.00 0.00 22 ASN A N 11
ATOM 19815 C CA . ASN A 1 22 ? -1.635 -14.202 -24.240 1.00 0.00 22 ASN A CA 11
ATOM 19816 C C . ASN A 1 22 ? -1.768 -12.820 -24.872 1.00 0.00 22 ASN A C 11
ATOM 19817 O O . ASN A 1 22 ? -2.383 -11.919 -24.300 1.00 0.00 22 ASN A O 11
ATOM 19828 N N . GLN A 1 23 ? -1.177 -12.644 -26.043 1.00 0.00 23 GLN A N 11
ATOM 19829 C CA . GLN A 1 23 ? -1.263 -11.368 -26.739 1.00 0.00 23 GLN A CA 11
ATOM 19830 C C . GLN A 1 23 ? -2.364 -11.409 -27.793 1.00 0.00 23 GLN A C 11
ATOM 19831 O O . GLN A 1 23 ? -2.257 -12.104 -28.810 1.00 0.00 23 GLN A O 11
ATOM 19845 N N . LYS A 1 24 ? -3.440 -10.689 -27.532 1.00 0.00 24 LYS A N 11
ATOM 19846 C CA . LYS A 1 24 ? -4.553 -10.625 -28.462 1.00 0.00 24 LYS A CA 11
ATOM 19847 C C . LYS A 1 24 ? -4.408 -9.398 -29.355 1.00 0.00 24 LYS A C 11
ATOM 19848 O O . LYS A 1 24 ? -3.792 -8.410 -28.966 1.00 0.00 24 LYS A O 11
ATOM 19867 N N . ASP A 1 25 ? -4.973 -9.464 -30.552 1.00 0.00 25 ASP A N 11
ATOM 19868 C CA . ASP A 1 25 ? -4.882 -8.356 -31.505 1.00 0.00 25 ASP A CA 11
ATOM 19869 C C . ASP A 1 25 ? -5.929 -7.291 -31.185 1.00 0.00 25 ASP A C 11
ATOM 19870 O O . ASP A 1 25 ? -6.174 -6.374 -31.970 1.00 0.00 25 ASP A O 11
ATOM 19879 N N . ASN A 1 26 ? -6.531 -7.428 -30.019 1.00 0.00 26 ASN A N 11
ATOM 19880 C CA . ASN A 1 26 ? -7.533 -6.500 -29.533 1.00 0.00 26 ASN A CA 11
ATOM 19881 C C . ASN A 1 26 ? -7.528 -6.567 -28.014 1.00 0.00 26 ASN A C 11
ATOM 19882 O O . ASN A 1 26 ? -6.895 -7.458 -27.444 1.00 0.00 26 ASN A O 11
ATOM 19893 N N . ASP A 1 27 ? -8.209 -5.644 -27.352 1.00 0.00 27 ASP A N 11
ATOM 19894 C CA . ASP A 1 27 ? -8.257 -5.652 -25.895 1.00 0.00 27 ASP A CA 11
ATOM 19895 C C . ASP A 1 27 ? -9.107 -6.819 -25.414 1.00 0.00 27 ASP A C 11
ATOM 19896 O O . ASP A 1 27 ? -9.817 -7.442 -26.201 1.00 0.00 27 ASP A O 11
ATOM 19905 N N . ASN A 1 28 ? -9.034 -7.112 -24.128 1.00 0.00 28 ASN A N 11
ATOM 19906 C CA . ASN A 1 28 ? -9.789 -8.220 -23.569 1.00 0.00 28 ASN A CA 11
ATOM 19907 C C . ASN A 1 28 ? -11.037 -7.725 -22.852 1.00 0.00 28 ASN A C 11
ATOM 19908 O O . ASN A 1 28 ? -12.136 -8.237 -23.071 1.00 0.00 28 ASN A O 11
ATOM 19919 N N . GLU A 1 29 ? -10.866 -6.713 -22.013 1.00 0.00 29 GLU A N 11
ATOM 19920 C CA . GLU A 1 29 ? -11.960 -6.204 -21.193 1.00 0.00 29 GLU A CA 11
ATOM 19921 C C . GLU A 1 29 ? -11.634 -4.812 -20.658 1.00 0.00 29 GLU A C 11
ATOM 19922 O O . GLU A 1 29 ? -12.177 -4.382 -19.639 1.00 0.00 29 GLU A O 11
ATOM 19934 N N . VAL A 1 30 ? -10.768 -4.095 -21.364 1.00 0.00 30 VAL A N 11
ATOM 19935 C CA . VAL A 1 30 ? -10.288 -2.811 -20.902 1.00 0.00 30 VAL A CA 11
ATOM 19936 C C . VAL A 1 30 ? -10.697 -1.689 -21.852 1.00 0.00 30 VAL A C 11
ATOM 19937 O O . VAL A 1 30 ? -10.686 -1.860 -23.068 1.00 0.00 30 VAL A O 11
ATOM 19950 N N . PRO A 1 31 ? -11.049 -0.516 -21.303 1.00 0.00 31 PRO A N 11
ATOM 19951 C CA . PRO A 1 31 ? -11.491 0.637 -22.095 1.00 0.00 31 PRO A CA 11
ATOM 19952 C C . PRO A 1 31 ? -10.330 1.404 -22.706 1.00 0.00 31 PRO A C 11
ATOM 19953 O O . PRO A 1 31 ? -10.342 2.633 -22.791 1.00 0.00 31 PRO A O 11
ATOM 19964 N N . VAL A 1 32 ? -9.344 0.656 -23.152 1.00 0.00 32 VAL A N 11
ATOM 19965 C CA . VAL A 1 32 ? -8.153 1.215 -23.756 1.00 0.00 32 VAL A CA 11
ATOM 19966 C C . VAL A 1 32 ? -7.395 0.144 -24.524 1.00 0.00 32 VAL A C 11
ATOM 19967 O O . VAL A 1 32 ? -7.057 -0.910 -23.989 1.00 0.00 32 VAL A O 11
ATOM 19980 N N . HIS A 1 33 ? -7.170 0.406 -25.802 1.00 0.00 33 HIS A N 11
ATOM 19981 C CA . HIS A 1 33 ? -6.528 -0.557 -26.679 1.00 0.00 33 HIS A CA 11
ATOM 19982 C C . HIS A 1 33 ? -6.088 0.117 -27.973 1.00 0.00 33 HIS A C 11
ATOM 19983 O O . HIS A 1 33 ? -6.169 -0.466 -29.052 1.00 0.00 33 HIS A O 11
ATOM 19997 N N . GLN A 1 34 ? -5.610 1.343 -27.846 1.00 0.00 34 GLN A N 11
ATOM 19998 C CA . GLN A 1 34 ? -5.146 2.101 -28.994 1.00 0.00 34 GLN A CA 11
ATOM 19999 C C . GLN A 1 34 ? -3.869 2.846 -28.635 1.00 0.00 34 GLN A C 11
ATOM 20000 O O . GLN A 1 34 ? -3.760 3.409 -27.546 1.00 0.00 34 GLN A O 11
ATOM 20014 N N . VAL A 1 35 ? -2.905 2.823 -29.542 1.00 0.00 35 VAL A N 11
ATOM 20015 C CA . VAL A 1 35 ? -1.626 3.476 -29.334 1.00 0.00 35 VAL A CA 11
ATOM 20016 C C . VAL A 1 35 ? -1.212 4.108 -30.650 1.00 0.00 35 VAL A C 11
ATOM 20017 O O . VAL A 1 35 ? -1.635 3.655 -31.713 1.00 0.00 35 VAL A O 11
ATOM 20030 N N . SER A 1 36 ? -0.397 5.138 -30.588 1.00 0.00 36 SER A N 11
ATOM 20031 C CA . SER A 1 36 ? -0.044 5.883 -31.771 1.00 0.00 36 SER A CA 11
ATOM 20032 C C . SER A 1 36 ? 1.113 6.813 -31.450 1.00 0.00 36 SER A C 11
ATOM 20033 O O . SER A 1 36 ? 1.561 6.862 -30.303 1.00 0.00 36 SER A O 11
ATOM 20041 N N . TYR A 1 37 ? 1.583 7.551 -32.445 1.00 0.00 37 TYR A N 11
ATOM 20042 C CA . TYR A 1 37 ? 2.658 8.508 -32.240 1.00 0.00 37 TYR A CA 11
ATOM 20043 C C . TYR A 1 37 ? 2.222 9.560 -31.218 1.00 0.00 37 TYR A C 11
ATOM 20044 O O . TYR A 1 37 ? 3.030 10.062 -30.435 1.00 0.00 37 TYR A O 11
ATOM 20062 N N . THR A 1 38 ? 0.928 9.870 -31.221 1.00 0.00 38 THR A N 11
ATOM 20063 C CA . THR A 1 38 ? 0.361 10.808 -30.267 1.00 0.00 38 THR A CA 11
ATOM 20064 C C . THR A 1 38 ? 0.241 10.169 -28.881 1.00 0.00 38 THR A C 11
ATOM 20065 O O . THR A 1 38 ? 0.670 10.751 -27.879 1.00 0.00 38 THR A O 11
ATOM 20076 N N . ASN A 1 39 ? -0.325 8.961 -28.833 1.00 0.00 39 ASN A N 11
ATOM 20077 C CA . ASN A 1 39 ? -0.556 8.267 -27.563 1.00 0.00 39 ASN A CA 11
ATOM 20078 C C . ASN A 1 39 ? 0.753 8.038 -26.818 1.00 0.00 39 ASN A C 11
ATOM 20079 O O . ASN A 1 39 ? 0.802 8.142 -25.595 1.00 0.00 39 ASN A O 11
ATOM 20090 N N . LEU A 1 40 ? 1.812 7.743 -27.561 1.00 0.00 40 LEU A N 11
ATOM 20091 C CA . LEU A 1 40 ? 3.128 7.550 -26.966 1.00 0.00 40 LEU A CA 11
ATOM 20092 C C . LEU A 1 40 ? 3.560 8.792 -26.193 1.00 0.00 40 LEU A C 11
ATOM 20093 O O . LEU A 1 40 ? 3.859 8.713 -25.005 1.00 0.00 40 LEU A O 11
ATOM 20109 N N . ALA A 1 41 ? 3.557 9.941 -26.868 1.00 0.00 41 ALA A N 11
ATOM 20110 C CA . ALA A 1 41 ? 3.969 11.199 -26.249 1.00 0.00 41 ALA A CA 11
ATOM 20111 C C . ALA A 1 41 ? 3.101 11.524 -25.035 1.00 0.00 41 ALA A C 11
ATOM 20112 O O . ALA A 1 41 ? 3.599 11.993 -24.008 1.00 0.00 41 ALA A O 11
ATOM 20119 N N . GLU A 1 42 ? 1.806 11.259 -25.164 1.00 0.00 42 GLU A N 11
ATOM 20120 C CA . GLU A 1 42 ? 0.851 11.465 -24.079 1.00 0.00 42 GLU A CA 11
ATOM 20121 C C . GLU A 1 42 ? 1.226 10.640 -22.851 1.00 0.00 42 GLU A C 11
ATOM 20122 O O . GLU A 1 42 ? 1.343 11.170 -21.743 1.00 0.00 42 GLU A O 11
ATOM 20134 N N . MET A 1 43 ? 1.435 9.347 -23.062 1.00 0.00 43 MET A N 11
ATOM 20135 C CA . MET A 1 43 ? 1.682 8.420 -21.966 1.00 0.00 43 MET A CA 11
ATOM 20136 C C . MET A 1 43 ? 3.092 8.575 -21.394 1.00 0.00 43 MET A C 11
ATOM 20137 O O . MET A 1 43 ? 3.267 8.566 -20.181 1.00 0.00 43 MET A O 11
ATOM 20151 N N . VAL A 1 44 ? 4.092 8.724 -22.260 1.00 0.00 44 VAL A N 11
ATOM 20152 C CA . VAL A 1 44 ? 5.484 8.847 -21.811 1.00 0.00 44 VAL A CA 11
ATOM 20153 C C . VAL A 1 44 ? 5.647 10.000 -20.813 1.00 0.00 44 VAL A C 11
ATOM 20154 O O . VAL A 1 44 ? 6.401 9.892 -19.840 1.00 0.00 44 VAL A O 11
ATOM 20167 N N . GLY A 1 45 ? 4.914 11.082 -21.043 1.00 0.00 45 GLY A N 11
ATOM 20168 C CA . GLY A 1 45 ? 4.974 12.226 -20.151 1.00 0.00 45 GLY A CA 11
ATOM 20169 C C . GLY A 1 45 ? 4.507 11.894 -18.745 1.00 0.00 45 GLY A C 11
ATOM 20170 O O . GLY A 1 45 ? 5.195 12.190 -17.768 1.00 0.00 45 GLY A O 11
ATOM 20174 N N . GLU A 1 46 ? 3.350 11.251 -18.637 1.00 0.00 46 GLU A N 11
ATOM 20175 C CA . GLU A 1 46 ? 2.792 10.913 -17.336 1.00 0.00 46 GLU A CA 11
ATOM 20176 C C . GLU A 1 46 ? 3.539 9.746 -16.692 1.00 0.00 46 GLU A C 11
ATOM 20177 O O . GLU A 1 46 ? 3.623 9.665 -15.469 1.00 0.00 46 GLU A O 11
ATOM 20189 N N . MET A 1 47 ? 4.091 8.853 -17.518 1.00 0.00 47 MET A N 11
ATOM 20190 C CA . MET A 1 47 ? 4.906 7.747 -17.016 1.00 0.00 47 MET A CA 11
ATOM 20191 C C . MET A 1 47 ? 6.072 8.282 -16.195 1.00 0.00 47 MET A C 11
ATOM 20192 O O . MET A 1 47 ? 6.344 7.800 -15.095 1.00 0.00 47 MET A O 11
ATOM 20206 N N . ASN A 1 48 ? 6.745 9.296 -16.732 1.00 0.00 48 ASN A N 11
ATOM 20207 C CA . ASN A 1 48 ? 7.854 9.938 -16.032 1.00 0.00 48 ASN A CA 11
ATOM 20208 C C . ASN A 1 48 ? 7.408 10.461 -14.674 1.00 0.00 48 ASN A C 11
ATOM 20209 O O . ASN A 1 48 ? 8.044 10.198 -13.656 1.00 0.00 48 ASN A O 11
ATOM 20220 N N . LYS A 1 49 ? 6.282 11.162 -14.658 1.00 0.00 49 LYS A N 11
ATOM 20221 C CA . LYS A 1 49 ? 5.811 11.813 -13.442 1.00 0.00 49 LYS A CA 11
ATOM 20222 C C . LYS A 1 49 ? 5.019 10.857 -12.556 1.00 0.00 49 LYS A C 11
ATOM 20223 O O . LYS A 1 49 ? 4.247 11.283 -11.694 1.00 0.00 49 LYS A O 11
ATOM 20242 N N . LEU A 1 50 ? 5.208 9.568 -12.786 1.00 0.00 50 LEU A N 11
ATOM 20243 C CA . LEU A 1 50 ? 4.753 8.543 -11.859 1.00 0.00 50 LEU A CA 11
ATOM 20244 C C . LEU A 1 50 ? 5.953 7.922 -11.162 1.00 0.00 50 LEU A C 11
ATOM 20245 O O . LEU A 1 50 ? 5.844 7.397 -10.059 1.00 0.00 50 LEU A O 11
ATOM 20261 N N . LEU A 1 51 ? 7.109 8.024 -11.809 1.00 0.00 51 LEU A N 11
ATOM 20262 C CA . LEU A 1 51 ? 8.337 7.438 -11.290 1.00 0.00 51 LEU A CA 11
ATOM 20263 C C . LEU A 1 51 ? 9.240 8.502 -10.673 1.00 0.00 51 LEU A C 11
ATOM 20264 O O . LEU A 1 51 ? 10.205 8.187 -9.977 1.00 0.00 51 LEU A O 11
ATOM 20280 N N . GLU A 1 52 ? 8.927 9.764 -10.927 1.00 0.00 52 GLU A N 11
ATOM 20281 C CA . GLU A 1 52 ? 9.651 10.866 -10.302 1.00 0.00 52 GLU A CA 11
ATOM 20282 C C . GLU A 1 52 ? 9.547 10.831 -8.773 1.00 0.00 52 GLU A C 11
ATOM 20283 O O . GLU A 1 52 ? 10.556 10.996 -8.087 1.00 0.00 52 GLU A O 11
ATOM 20295 N N . PRO A 1 53 ? 8.338 10.633 -8.197 1.00 0.00 53 PRO A N 11
ATOM 20296 C CA . PRO A 1 53 ? 8.184 10.498 -6.741 1.00 0.00 53 PRO A CA 11
ATOM 20297 C C . PRO A 1 53 ? 8.829 9.224 -6.186 1.00 0.00 53 PRO A C 11
ATOM 20298 O O . PRO A 1 53 ? 8.993 9.085 -4.975 1.00 0.00 53 PRO A O 11
ATOM 20309 N N . SER A 1 54 ? 9.208 8.303 -7.065 1.00 0.00 54 SER A N 11
ATOM 20310 C CA . SER A 1 54 ? 9.846 7.069 -6.628 1.00 0.00 54 SER A CA 11
ATOM 20311 C C . SER A 1 54 ? 11.362 7.179 -6.761 1.00 0.00 54 SER A C 11
ATOM 20312 O O . SER A 1 54 ? 11.886 8.239 -7.106 1.00 0.00 54 SER A O 11
ATOM 20320 N N . GLN A 1 55 ? 12.060 6.088 -6.485 1.00 0.00 55 GLN A N 11
ATOM 20321 C CA . GLN A 1 55 ? 13.515 6.073 -6.545 1.00 0.00 55 GLN A CA 11
ATOM 20322 C C . GLN A 1 55 ? 13.994 5.858 -7.974 1.00 0.00 55 GLN A C 11
ATOM 20323 O O . GLN A 1 55 ? 14.990 6.439 -8.407 1.00 0.00 55 GLN A O 11
ATOM 20337 N N . VAL A 1 56 ? 13.270 5.025 -8.705 1.00 0.00 56 VAL A N 11
ATOM 20338 C CA . VAL A 1 56 ? 13.686 4.618 -10.035 1.00 0.00 56 VAL A CA 11
ATOM 20339 C C . VAL A 1 56 ? 13.301 5.644 -11.095 1.00 0.00 56 VAL A C 11
ATOM 20340 O O . VAL A 1 56 ? 12.182 5.652 -11.603 1.00 0.00 56 VAL A O 11
ATOM 20353 N N . HIS A 1 57 ? 14.240 6.520 -11.416 1.00 0.00 57 HIS A N 11
ATOM 20354 C CA . HIS A 1 57 ? 14.051 7.467 -12.499 1.00 0.00 57 HIS A CA 11
ATOM 20355 C C . HIS A 1 57 ? 14.536 6.861 -13.807 1.00 0.00 57 HIS A C 11
ATOM 20356 O O . HIS A 1 57 ? 15.653 7.123 -14.254 1.00 0.00 57 HIS A O 11
ATOM 20370 N N . LEU A 1 58 ? 13.710 6.012 -14.392 1.00 0.00 58 LEU A N 11
ATOM 20371 C CA . LEU A 1 58 ? 14.024 5.427 -15.683 1.00 0.00 58 LEU A CA 11
ATOM 20372 C C . LEU A 1 58 ? 13.561 6.361 -16.786 1.00 0.00 58 LEU A C 11
ATOM 20373 O O . LEU A 1 58 ? 12.425 6.834 -16.778 1.00 0.00 58 LEU A O 11
ATOM 20389 N N . LYS A 1 59 ? 14.449 6.637 -17.723 1.00 0.00 59 LYS A N 11
ATOM 20390 C CA . LYS A 1 59 ? 14.164 7.587 -18.780 1.00 0.00 59 LYS A CA 11
ATOM 20391 C C . LYS A 1 59 ? 13.612 6.877 -20.006 1.00 0.00 59 LYS A C 11
ATOM 20392 O O . LYS A 1 59 ? 14.221 5.942 -20.521 1.00 0.00 59 LYS A O 11
ATOM 20411 N N . PHE A 1 60 ? 12.452 7.319 -20.455 1.00 0.00 60 PHE A N 11
ATOM 20412 C CA . PHE A 1 60 ? 11.806 6.730 -21.614 1.00 0.00 60 PHE A CA 11
ATOM 20413 C C . PHE A 1 60 ? 12.110 7.569 -22.846 1.00 0.00 60 PHE A C 11
ATOM 20414 O O . PHE A 1 60 ? 11.779 8.752 -22.891 1.00 0.00 60 PHE A O 11
ATOM 20431 N N . GLU A 1 61 ? 12.739 6.971 -23.840 1.00 0.00 61 GLU A N 11
ATOM 20432 C CA . GLU A 1 61 ? 13.120 7.714 -25.020 1.00 0.00 61 GLU A CA 11
ATOM 20433 C C . GLU A 1 61 ? 12.431 7.151 -26.249 1.00 0.00 61 GLU A C 11
ATOM 20434 O O . GLU A 1 61 ? 12.381 5.939 -26.445 1.00 0.00 61 GLU A O 11
ATOM 20446 N N . LEU A 1 62 ? 11.902 8.038 -27.070 1.00 0.00 62 LEU A N 11
ATOM 20447 C CA . LEU A 1 62 ? 11.190 7.629 -28.264 1.00 0.00 62 LEU A CA 11
ATOM 20448 C C . LEU A 1 62 ? 12.137 7.636 -29.448 1.00 0.00 62 LEU A C 11
ATOM 20449 O O . LEU A 1 62 ? 12.575 8.694 -29.902 1.00 0.00 62 LEU A O 11
ATOM 20465 N N . HIS A 1 63 ? 12.476 6.455 -29.932 1.00 0.00 63 HIS A N 11
ATOM 20466 C CA . HIS A 1 63 ? 13.370 6.340 -31.067 1.00 0.00 63 HIS A CA 11
ATOM 20467 C C . HIS A 1 63 ? 12.750 5.485 -32.146 1.00 0.00 63 HIS A C 11
ATOM 20468 O O . HIS A 1 63 ? 12.126 4.458 -31.869 1.00 0.00 63 HIS A O 11
ATOM 20482 N N . ASP A 1 64 ? 12.911 5.934 -33.373 1.00 0.00 64 ASP A N 11
ATOM 20483 C CA . ASP A 1 64 ? 12.318 5.277 -34.515 1.00 0.00 64 ASP A CA 11
ATOM 20484 C C . ASP A 1 64 ? 13.403 4.763 -35.450 1.00 0.00 64 ASP A C 11
ATOM 20485 O O . ASP A 1 64 ? 14.557 5.203 -35.383 1.00 0.00 64 ASP A O 11
ATOM 20494 N N . LYS A 1 65 ? 13.031 3.826 -36.303 1.00 0.00 65 LYS A N 11
ATOM 20495 C CA . LYS A 1 65 ? 13.927 3.310 -37.319 1.00 0.00 65 LYS A CA 11
ATOM 20496 C C . LYS A 1 65 ? 13.130 2.845 -38.527 1.00 0.00 65 LYS A C 11
ATOM 20497 O O . LYS A 1 65 ? 12.262 1.974 -38.410 1.00 0.00 65 LYS A O 11
ATOM 20516 N N . LEU A 1 66 ? 13.407 3.462 -39.669 1.00 0.00 66 LEU A N 11
ATOM 20517 C CA . LEU A 1 66 ? 12.850 3.046 -40.945 1.00 0.00 66 LEU A CA 11
ATOM 20518 C C . LEU A 1 66 ? 11.334 3.267 -40.994 1.00 0.00 66 LEU A C 11
ATOM 20519 O O . LEU A 1 66 ? 10.853 4.245 -41.572 1.00 0.00 66 LEU A O 11
ATOM 20535 N N . ASN A 1 67 ? 10.590 2.366 -40.375 1.00 0.00 67 ASN A N 11
ATOM 20536 C CA . ASN A 1 67 ? 9.140 2.452 -40.346 1.00 0.00 67 ASN A CA 11
ATOM 20537 C C . ASN A 1 67 ? 8.614 2.362 -38.921 1.00 0.00 67 ASN A C 11
ATOM 20538 O O . ASN A 1 67 ? 7.493 2.792 -38.644 1.00 0.00 67 ASN A O 11
ATOM 20549 N N . GLU A 1 68 ? 9.431 1.840 -38.012 1.00 0.00 68 GLU A N 11
ATOM 20550 C CA . GLU A 1 68 ? 8.968 1.533 -36.663 1.00 0.00 68 GLU A CA 11
ATOM 20551 C C . GLU A 1 68 ? 9.410 2.594 -35.668 1.00 0.00 68 GLU A C 11
ATOM 20552 O O . GLU A 1 68 ? 10.432 3.245 -35.856 1.00 0.00 68 GLU A O 11
ATOM 20564 N N . TYR A 1 69 ? 8.628 2.751 -34.612 1.00 0.00 69 TYR A N 11
ATOM 20565 C CA . TYR A 1 69 ? 8.938 3.691 -33.541 1.00 0.00 69 TYR A CA 11
ATOM 20566 C C . TYR A 1 69 ? 8.552 3.079 -32.202 1.00 0.00 69 TYR A C 11
ATOM 20567 O O . TYR A 1 69 ? 7.409 2.673 -32.005 1.00 0.00 69 TYR A O 11
ATOM 20585 N N . TYR A 1 70 ? 9.511 2.991 -31.296 1.00 0.00 70 TYR A N 11
ATOM 20586 C CA . TYR A 1 70 ? 9.281 2.338 -30.021 1.00 0.00 70 TYR A CA 11
ATOM 20587 C C . TYR A 1 70 ? 9.916 3.118 -28.876 1.00 0.00 70 TYR A C 11
ATOM 20588 O O . TYR A 1 70 ? 10.735 4.018 -29.091 1.00 0.00 70 TYR A O 11
ATOM 20606 N N . VAL A 1 71 ? 9.532 2.769 -27.660 1.00 0.00 71 VAL A N 11
ATOM 20607 C CA . VAL A 1 71 ? 9.997 3.481 -26.485 1.00 0.00 71 VAL A CA 11
ATOM 20608 C C . VAL A 1 71 ? 11.114 2.710 -25.795 1.00 0.00 71 VAL A C 11
ATOM 20609 O O . VAL A 1 71 ? 10.965 1.531 -25.465 1.00 0.00 71 VAL A O 11
ATOM 20622 N N . LYS A 1 72 ? 12.233 3.384 -25.601 1.00 0.00 72 LYS A N 11
ATOM 20623 C CA . LYS A 1 72 ? 13.383 2.805 -24.930 1.00 0.00 72 LYS A CA 11
ATOM 20624 C C . LYS A 1 72 ? 13.354 3.156 -23.454 1.00 0.00 72 LYS A C 11
ATOM 20625 O O . LYS A 1 72 ? 13.103 4.305 -23.097 1.00 0.00 72 LYS A O 11
ATOM 20644 N N . VAL A 1 73 ? 13.607 2.182 -22.605 1.00 0.00 73 VAL A N 11
ATOM 20645 C CA . VAL A 1 73 ? 13.686 2.432 -21.182 1.00 0.00 73 VAL A CA 11
ATOM 20646 C C . VAL A 1 73 ? 15.143 2.433 -20.742 1.00 0.00 73 VAL A C 11
ATOM 20647 O O . VAL A 1 73 ? 15.821 1.401 -20.784 1.00 0.00 73 VAL A O 11
ATOM 20660 N N . ILE A 1 74 ? 15.616 3.590 -20.322 1.00 0.00 74 ILE A N 11
ATOM 20661 C CA . ILE A 1 74 ? 17.000 3.750 -19.918 1.00 0.00 74 ILE A CA 11
ATOM 20662 C C . ILE A 1 74 ? 17.102 3.836 -18.405 1.00 0.00 74 ILE A C 11
ATOM 20663 O O . ILE A 1 74 ? 16.549 4.747 -17.783 1.00 0.00 74 ILE A O 11
ATOM 20679 N N . GLU A 1 75 ? 17.799 2.881 -17.817 1.00 0.00 75 GLU A N 11
ATOM 20680 C CA . GLU A 1 75 ? 18.024 2.875 -16.385 1.00 0.00 75 GLU A CA 11
ATOM 20681 C C . GLU A 1 75 ? 19.150 3.856 -16.077 1.00 0.00 75 GLU A C 11
ATOM 20682 O O . GLU A 1 75 ? 20.289 3.651 -16.493 1.00 0.00 75 GLU A O 11
ATOM 20694 N N . ASP A 1 76 ? 18.823 4.923 -15.363 1.00 0.00 76 ASP A N 11
ATOM 20695 C CA . ASP A 1 76 ? 19.731 6.058 -15.215 1.00 0.00 76 ASP A CA 11
ATOM 20696 C C . ASP A 1 76 ? 20.964 5.722 -14.375 1.00 0.00 76 ASP A C 11
ATOM 20697 O O . ASP A 1 76 ? 22.034 6.290 -14.591 1.00 0.00 76 ASP A O 11
ATOM 20706 N N . SER A 1 77 ? 20.829 4.796 -13.437 1.00 0.00 77 SER A N 11
ATOM 20707 C CA . SER A 1 77 ? 21.943 4.444 -12.565 1.00 0.00 77 SER A CA 11
ATOM 20708 C C . SER A 1 77 ? 23.004 3.637 -13.321 1.00 0.00 77 SER A C 11
ATOM 20709 O O . SER A 1 77 ? 24.198 3.758 -13.044 1.00 0.00 77 SER A O 11
ATOM 20717 N N . THR A 1 78 ? 22.574 2.829 -14.281 1.00 0.00 78 THR A N 11
ATOM 20718 C CA . THR A 1 78 ? 23.500 2.057 -15.101 1.00 0.00 78 THR A CA 11
ATOM 20719 C C . THR A 1 78 ? 23.819 2.775 -16.414 1.00 0.00 78 THR A C 11
ATOM 20720 O O . THR A 1 78 ? 24.823 2.481 -17.062 1.00 0.00 78 THR A O 11
ATOM 20731 N N . ASN A 1 79 ? 22.953 3.715 -16.792 1.00 0.00 79 ASN A N 11
ATOM 20732 C CA . ASN A 1 79 ? 23.123 4.518 -18.009 1.00 0.00 79 ASN A CA 11
ATOM 20733 C C . ASN A 1 79 ? 23.023 3.657 -19.265 1.00 0.00 79 ASN A C 11
ATOM 20734 O O . ASN A 1 79 ? 23.600 3.980 -20.305 1.00 0.00 79 ASN A O 11
ATOM 20745 N N . GLU A 1 80 ? 22.261 2.577 -19.178 1.00 0.00 80 GLU A N 11
ATOM 20746 C CA . GLU A 1 80 ? 22.065 1.694 -20.315 1.00 0.00 80 GLU A CA 11
ATOM 20747 C C . GLU A 1 80 ? 20.581 1.432 -20.533 1.00 0.00 80 GLU A C 11
ATOM 20748 O O . GLU A 1 80 ? 19.768 1.583 -19.615 1.00 0.00 80 GLU A O 11
ATOM 20760 N N . VAL A 1 81 ? 20.236 1.049 -21.753 1.00 0.00 81 VAL A N 11
ATOM 20761 C CA . VAL A 1 81 ? 18.852 0.771 -22.105 1.00 0.00 81 VAL A CA 11
ATOM 20762 C C . VAL A 1 81 ? 18.495 -0.658 -21.724 1.00 0.00 81 VAL A C 11
ATOM 20763 O O . VAL A 1 81 ? 18.872 -1.609 -22.407 1.00 0.00 81 VAL A O 11
ATOM 20776 N N . ILE A 1 82 ? 17.779 -0.803 -20.622 1.00 0.00 82 ILE A N 11
ATOM 20777 C CA . ILE A 1 82 ? 17.464 -2.120 -20.091 1.00 0.00 82 ILE A CA 11
ATOM 20778 C C . ILE A 1 82 ? 16.222 -2.711 -20.747 1.00 0.00 82 ILE A C 11
ATOM 20779 O O . ILE A 1 82 ? 16.033 -3.927 -20.749 1.00 0.00 82 ILE A O 11
ATOM 20795 N N . ARG A 1 83 ? 15.373 -1.856 -21.306 1.00 0.00 83 ARG A N 11
ATOM 20796 C CA . ARG A 1 83 ? 14.134 -2.312 -21.923 1.00 0.00 83 ARG A CA 11
ATOM 20797 C C . ARG A 1 83 ? 13.788 -1.499 -23.156 1.00 0.00 83 ARG A C 11
ATOM 20798 O O . ARG A 1 83 ? 14.197 -0.349 -23.291 1.00 0.00 83 ARG A O 11
ATOM 20819 N N . GLU A 1 84 ? 13.014 -2.116 -24.029 1.00 0.00 84 GLU A N 11
ATOM 20820 C CA . GLU A 1 84 ? 12.505 -1.472 -25.238 1.00 0.00 84 GLU A CA 11
ATOM 20821 C C . GLU A 1 84 ? 11.128 -2.043 -25.552 1.00 0.00 84 GLU A C 11
ATOM 20822 O O . GLU A 1 84 ? 10.986 -3.246 -25.771 1.00 0.00 84 GLU A O 11
ATOM 20834 N N . ILE A 1 85 ? 10.113 -1.194 -25.549 1.00 0.00 85 ILE A N 11
ATOM 20835 C CA . ILE A 1 85 ? 8.747 -1.654 -25.748 1.00 0.00 85 ILE A CA 11
ATOM 20836 C C . ILE A 1 85 ? 8.200 -1.167 -27.088 1.00 0.00 85 ILE A C 11
ATOM 20837 O O . ILE A 1 85 ? 8.192 0.035 -27.365 1.00 0.00 85 ILE A O 11
ATOM 20853 N N . PRO A 1 86 ? 7.750 -2.104 -27.942 1.00 0.00 86 PRO A N 11
ATOM 20854 C CA . PRO A 1 86 ? 7.128 -1.774 -29.228 1.00 0.00 86 PRO A CA 11
ATOM 20855 C C . PRO A 1 86 ? 5.722 -1.205 -29.048 1.00 0.00 86 PRO A C 11
ATOM 20856 O O . PRO A 1 86 ? 5.032 -1.533 -28.078 1.00 0.00 86 PRO A O 11
ATOM 20867 N N . PRO A 1 87 ? 5.266 -0.359 -29.986 1.00 0.00 87 PRO A N 11
ATOM 20868 C CA . PRO A 1 87 ? 3.965 0.313 -29.880 1.00 0.00 87 PRO A CA 11
ATOM 20869 C C . PRO A 1 87 ? 2.795 -0.667 -29.882 1.00 0.00 87 PRO A C 11
ATOM 20870 O O . PRO A 1 87 ? 1.730 -0.376 -29.342 1.00 0.00 87 PRO A O 11
ATOM 20881 N N . LYS A 1 88 ? 3.008 -1.836 -30.478 1.00 0.00 88 LYS A N 11
ATOM 20882 C CA . LYS A 1 88 ? 1.963 -2.854 -30.563 1.00 0.00 88 LYS A CA 11
ATOM 20883 C C . LYS A 1 88 ? 1.894 -3.699 -29.291 1.00 0.00 88 LYS A C 11
ATOM 20884 O O . LYS A 1 88 ? 1.072 -4.602 -29.188 1.00 0.00 88 LYS A O 11
ATOM 20903 N N . ARG A 1 89 ? 2.768 -3.409 -28.335 1.00 0.00 89 ARG A N 11
ATOM 20904 C CA . ARG A 1 89 ? 2.770 -4.116 -27.063 1.00 0.00 89 ARG A CA 11
ATOM 20905 C C . ARG A 1 89 ? 3.002 -3.123 -25.923 1.00 0.00 89 ARG A C 11
ATOM 20906 O O . ARG A 1 89 ? 3.405 -3.481 -24.816 1.00 0.00 89 ARG A O 11
ATOM 20927 N N . TRP A 1 90 ? 2.749 -1.856 -26.222 1.00 0.00 90 TRP A N 11
ATOM 20928 C CA . TRP A 1 90 ? 2.902 -0.779 -25.255 1.00 0.00 90 TRP A CA 11
ATOM 20929 C C . TRP A 1 90 ? 1.797 -0.832 -24.199 1.00 0.00 90 TRP A C 11
ATOM 20930 O O . TRP A 1 90 ? 1.995 -0.417 -23.055 1.00 0.00 90 TRP A O 11
ATOM 20951 N N . LEU A 1 91 ? 0.641 -1.363 -24.592 1.00 0.00 91 LEU A N 11
ATOM 20952 C CA . LEU A 1 91 ? -0.516 -1.451 -23.702 1.00 0.00 91 LEU A CA 11
ATOM 20953 C C . LEU A 1 91 ? -0.186 -2.248 -22.447 1.00 0.00 91 LEU A C 11
ATOM 20954 O O . LEU A 1 91 ? -0.572 -1.867 -21.341 1.00 0.00 91 LEU A O 11
ATOM 20970 N N . ASP A 1 92 ? 0.535 -3.347 -22.636 1.00 0.00 92 ASP A N 11
ATOM 20971 C CA . ASP A 1 92 ? 0.953 -4.221 -21.544 1.00 0.00 92 ASP A CA 11
ATOM 20972 C C . ASP A 1 92 ? 1.694 -3.429 -20.477 1.00 0.00 92 ASP A C 11
ATOM 20973 O O . ASP A 1 92 ? 1.391 -3.517 -19.285 1.00 0.00 92 ASP A O 11
ATOM 20982 N N . PHE A 1 93 ? 2.659 -2.641 -20.928 1.00 0.00 93 PHE A N 11
ATOM 20983 C CA . PHE A 1 93 ? 3.485 -1.834 -20.044 1.00 0.00 93 PHE A CA 11
ATOM 20984 C C . PHE A 1 93 ? 2.653 -0.759 -19.341 1.00 0.00 93 PHE A C 11
ATOM 20985 O O . PHE A 1 93 ? 2.719 -0.606 -18.118 1.00 0.00 93 PHE A O 11
ATOM 21002 N N . TYR A 1 94 ? 1.856 -0.036 -20.120 1.00 0.00 94 TYR A N 11
ATOM 21003 C CA . TYR A 1 94 ? 1.059 1.071 -19.597 1.00 0.00 94 TYR A CA 11
ATOM 21004 C C . TYR A 1 94 ? 0.035 0.585 -18.569 1.00 0.00 94 TYR A C 11
ATOM 21005 O O . TYR A 1 94 ? -0.108 1.176 -17.496 1.00 0.00 94 TYR A O 11
ATOM 21023 N N . ALA A 1 95 ? -0.663 -0.499 -18.896 1.00 0.00 95 ALA A N 11
ATOM 21024 C CA . ALA A 1 95 ? -1.697 -1.039 -18.020 1.00 0.00 95 ALA A CA 11
ATOM 21025 C C . ALA A 1 95 ? -1.100 -1.562 -16.719 1.00 0.00 95 ALA A C 11
ATOM 21026 O O . ALA A 1 95 ? -1.731 -1.486 -15.664 1.00 0.00 95 ALA A O 11
ATOM 21033 N N . ALA A 1 96 ? 0.115 -2.086 -16.794 1.00 0.00 96 ALA A N 11
ATOM 21034 C CA . ALA A 1 96 ? 0.785 -2.619 -15.619 1.00 0.00 96 ALA A CA 11
ATOM 21035 C C . ALA A 1 96 ? 1.190 -1.504 -14.659 1.00 0.00 96 ALA A C 11
ATOM 21036 O O . ALA A 1 96 ? 1.004 -1.621 -13.448 1.00 0.00 96 ALA A O 11
ATOM 21043 N N . MET A 1 97 ? 1.729 -0.417 -15.201 1.00 0.00 97 MET A N 11
ATOM 21044 C CA . MET A 1 97 ? 2.218 0.682 -14.371 1.00 0.00 97 MET A CA 11
ATOM 21045 C C . MET A 1 97 ? 1.092 1.401 -13.640 1.00 0.00 97 MET A C 11
ATOM 21046 O O . MET A 1 97 ? 1.169 1.598 -12.432 1.00 0.00 97 MET A O 11
ATOM 21060 N N . THR A 1 98 ? 0.049 1.788 -14.359 1.00 0.00 98 THR A N 11
ATOM 21061 C CA . THR A 1 98 ? -1.030 2.569 -13.758 1.00 0.00 98 THR A CA 11
ATOM 21062 C C . THR A 1 98 ? -1.777 1.773 -12.693 1.00 0.00 98 THR A C 11
ATOM 21063 O O . THR A 1 98 ? -2.274 2.344 -11.721 1.00 0.00 98 THR A O 11
ATOM 21074 N N . GLU A 1 99 ? -1.840 0.462 -12.860 1.00 0.00 99 GLU A N 11
ATOM 21075 C CA . GLU A 1 99 ? -2.490 -0.386 -11.898 1.00 0.00 99 GLU A CA 11
ATOM 21076 C C . GLU A 1 99 ? -1.629 -0.519 -10.643 1.00 0.00 99 GLU A C 11
ATOM 21077 O O . GLU A 1 99 ? -2.141 -0.532 -9.523 1.00 0.00 99 GLU A O 11
ATOM 21089 N N . PHE A 1 100 ? -0.315 -0.597 -10.847 1.00 0.00 100 PHE A N 11
ATOM 21090 C CA . PHE A 1 100 ? 0.631 -0.788 -9.753 1.00 0.00 100 PHE A CA 11
ATOM 21091 C C . PHE A 1 100 ? 0.964 0.527 -9.043 1.00 0.00 100 PHE A C 11
ATOM 21092 O O . PHE A 1 100 ? 0.748 0.654 -7.839 1.00 0.00 100 PHE A O 11
ATOM 21109 N N . LEU A 1 101 ? 1.467 1.516 -9.783 1.00 0.00 101 LEU A N 11
ATOM 21110 C CA . LEU A 1 101 ? 1.912 2.764 -9.166 1.00 0.00 101 LEU A CA 11
ATOM 21111 C C . LEU A 1 101 ? 0.734 3.567 -8.632 1.00 0.00 101 LEU A C 11
ATOM 21112 O O . LEU A 1 101 ? 0.864 4.273 -7.632 1.00 0.00 101 LEU A O 11
ATOM 21128 N N . GLY A 1 102 ? -0.421 3.440 -9.281 1.00 0.00 102 GLY A N 11
ATOM 21129 C CA . GLY A 1 102 ? -1.604 4.162 -8.836 1.00 0.00 102 GLY A CA 11
ATOM 21130 C C . GLY A 1 102 ? -2.096 3.674 -7.489 1.00 0.00 102 GLY A C 11
ATOM 21131 O O . GLY A 1 102 ? -2.903 4.332 -6.834 1.00 0.00 102 GLY A O 11
ATOM 21135 N N . LEU A 1 103 ? -1.605 2.515 -7.076 1.00 0.00 103 LEU A N 11
ATOM 21136 C CA . LEU A 1 103 ? -1.927 1.973 -5.757 1.00 0.00 103 LEU A CA 11
ATOM 21137 C C . LEU A 1 103 ? -1.233 2.764 -4.649 1.00 0.00 103 LEU A C 11
ATOM 21138 O O . LEU A 1 103 ? -1.679 2.762 -3.500 1.00 0.00 103 LEU A O 11
ATOM 21154 N N . PHE A 1 104 ? -0.148 3.447 -4.999 1.00 0.00 104 PHE A N 11
ATOM 21155 C CA . PHE A 1 104 ? 0.626 4.210 -4.024 1.00 0.00 104 PHE A CA 11
ATOM 21156 C C . PHE A 1 104 ? 0.157 5.661 -3.975 1.00 0.00 104 PHE A C 11
ATOM 21157 O O . PHE A 1 104 ? 0.590 6.439 -3.125 1.00 0.00 104 PHE A O 11
ATOM 21174 N N . VAL A 1 105 ? -0.729 6.020 -4.893 1.00 0.00 105 VAL A N 11
ATOM 21175 C CA . VAL A 1 105 ? -1.208 7.391 -5.001 1.00 0.00 105 VAL A CA 11
ATOM 21176 C C . VAL A 1 105 ? -2.736 7.455 -4.958 1.00 0.00 105 VAL A C 11
ATOM 21177 O O . VAL A 1 105 ? -3.420 7.121 -5.925 1.00 0.00 105 VAL A O 11
ATOM 21190 N N . ASP A 1 106 ? -3.266 7.881 -3.821 1.00 0.00 106 ASP A N 11
ATOM 21191 C CA . ASP A 1 106 ? -4.708 7.940 -3.621 1.00 0.00 106 ASP A CA 11
ATOM 21192 C C . ASP A 1 106 ? -5.266 9.322 -3.960 1.00 0.00 106 ASP A C 11
ATOM 21193 O O . ASP A 1 106 ? -5.404 10.163 -3.079 1.00 0.00 106 ASP A O 11
ATOM 21202 N N . GLU A 1 107 ? -5.508 9.547 -5.253 1.00 0.00 107 GLU A N 11
ATOM 21203 C CA . GLU A 1 107 ? -6.225 10.732 -5.769 1.00 0.00 107 GLU A CA 11
ATOM 21204 C C . GLU A 1 107 ? -5.627 12.072 -5.297 1.00 0.00 107 GLU A C 11
ATOM 21205 O O . GLU A 1 107 ? -4.949 12.760 -6.061 1.00 0.00 107 GLU A O 11
ATOM 21217 N N . LYS A 1 108 ? -5.883 12.444 -4.051 1.00 0.00 108 LYS A N 11
ATOM 21218 C CA . LYS A 1 108 ? -5.367 13.688 -3.494 1.00 0.00 108 LYS A CA 11
ATOM 21219 C C . LYS A 1 108 ? -3.842 13.648 -3.417 1.00 0.00 108 LYS A C 11
ATOM 21220 O O . LYS A 1 108 ? -3.182 14.683 -3.347 1.00 0.00 108 LYS A O 11
ATOM 21239 N N . LYS A 1 109 ? -3.293 12.440 -3.434 1.00 0.00 109 LYS A N 11
ATOM 21240 C CA . LYS A 1 109 ? -1.850 12.250 -3.364 1.00 0.00 109 LYS A CA 11
ATOM 21241 C C . LYS A 1 109 ? -1.268 12.027 -4.759 1.00 0.00 109 LYS A C 11
ATOM 21242 O O . LYS A 1 109 ? -0.114 11.633 -4.897 1.00 0.00 109 LYS A O 11
ATOM 21261 N N . LEU A 1 110 ? -2.071 12.283 -5.789 1.00 0.00 110 LEU A N 11
ATOM 21262 C CA . LEU A 1 110 ? -1.641 12.065 -7.170 1.00 0.00 110 LEU A CA 11
ATOM 21263 C C . LEU A 1 110 ? -0.638 13.117 -7.627 1.00 0.00 110 LEU A C 11
ATOM 21264 O O . LEU A 1 110 ? 0.170 12.860 -8.522 1.00 0.00 110 LEU A O 11
ATOM 21280 N N . GLU A 1 111 ? -0.728 14.305 -7.033 1.00 0.00 111 GLU A N 11
ATOM 21281 C CA . GLU A 1 111 ? 0.146 15.439 -7.368 1.00 0.00 111 GLU A CA 11
ATOM 21282 C C . GLU A 1 111 ? -0.182 16.034 -8.741 1.00 0.00 111 GLU A C 11
ATOM 21283 O O . GLU A 1 111 ? 0.020 17.226 -8.972 1.00 0.00 111 GLU A O 11
ATOM 21295 N N . HIS A 1 112 ? -0.677 15.202 -9.650 1.00 0.00 112 HIS A N 11
ATOM 21296 C CA . HIS A 1 112 ? -1.159 15.677 -10.939 1.00 0.00 112 HIS A CA 11
ATOM 21297 C C . HIS A 1 112 ? -2.468 16.422 -10.723 1.00 0.00 112 HIS A C 11
ATOM 21298 O O . HIS A 1 112 ? -3.506 15.794 -10.521 1.00 0.00 112 HIS A O 11
ATOM 21312 N N . HIS A 1 113 ? -2.400 17.754 -10.724 1.00 0.00 113 HIS A N 11
ATOM 21313 C CA . HIS A 1 113 ? -3.553 18.595 -10.386 1.00 0.00 113 HIS A CA 11
ATOM 21314 C C . HIS A 1 113 ? -4.797 18.202 -11.182 1.00 0.00 113 HIS A C 11
ATOM 21315 O O . HIS A 1 113 ? -4.795 18.201 -12.418 1.00 0.00 113 HIS A O 11
ATOM 21329 N N . HIS A 1 114 ? -5.849 17.853 -10.454 1.00 0.00 114 HIS A N 11
ATOM 21330 C CA . HIS A 1 114 ? -7.095 17.396 -11.056 1.00 0.00 114 HIS A CA 11
ATOM 21331 C C . HIS A 1 114 ? -8.279 18.167 -10.483 1.00 0.00 114 HIS A C 11
ATOM 21332 O O . HIS A 1 114 ? -8.384 18.361 -9.271 1.00 0.00 114 HIS A O 11
ATOM 21346 N N . HIS A 1 115 ? -9.154 18.622 -11.366 1.00 0.00 115 HIS A N 11
ATOM 21347 C CA . HIS A 1 115 ? -10.290 19.445 -10.969 1.00 0.00 115 HIS A CA 11
ATOM 21348 C C . HIS A 1 115 ? -11.570 18.613 -10.914 1.00 0.00 115 HIS A C 11
ATOM 21349 O O . HIS A 1 115 ? -11.792 17.764 -11.780 1.00 0.00 115 HIS A O 11
ATOM 21363 N N . HIS A 1 116 ? -12.398 18.871 -9.895 1.00 0.00 116 HIS A N 11
ATOM 21364 C CA . HIS A 1 116 ? -13.674 18.173 -9.693 1.00 0.00 116 HIS A CA 11
ATOM 21365 C C . HIS A 1 116 ? -13.441 16.725 -9.268 1.00 0.00 116 HIS A C 11
ATOM 21366 O O . HIS A 1 116 ? -13.752 16.347 -8.138 1.00 0.00 116 HIS A O 11
ATOM 21380 N N . HIS A 1 117 ? -12.903 15.927 -10.177 1.00 0.00 117 HIS A N 11
ATOM 21381 C CA . HIS A 1 117 ? -12.521 14.561 -9.867 1.00 0.00 117 HIS A CA 11
ATOM 21382 C C . HIS A 1 117 ? -11.075 14.554 -9.404 1.00 0.00 117 HIS A C 11
ATOM 21396 N N . LEU A 1 1 ? 4.212 0.810 2.186 1.00 0.00 1 LEU A N 12
ATOM 21397 C CA . LEU A 1 1 ? 3.888 1.380 0.858 1.00 0.00 1 LEU A CA 12
ATOM 21398 C C . LEU A 1 1 ? 4.582 2.721 0.658 1.00 0.00 1 LEU A C 12
ATOM 21399 O O . LEU A 1 1 ? 4.044 3.766 1.019 1.00 0.00 1 LEU A O 12
ATOM 21414 N N . ASN A 1 2 ? 5.789 2.694 0.111 1.00 0.00 2 ASN A N 12
ATOM 21415 C CA . ASN A 1 2 ? 6.515 3.922 -0.189 1.00 0.00 2 ASN A CA 12
ATOM 21416 C C . ASN A 1 2 ? 7.054 3.895 -1.607 1.00 0.00 2 ASN A C 12
ATOM 21417 O O . ASN A 1 2 ? 7.969 3.135 -1.920 1.00 0.00 2 ASN A O 12
ATOM 21428 N N . ILE A 1 3 ? 6.485 4.730 -2.461 1.00 0.00 3 ILE A N 12
ATOM 21429 C CA . ILE A 1 3 ? 6.908 4.805 -3.850 1.00 0.00 3 ILE A CA 12
ATOM 21430 C C . ILE A 1 3 ? 8.144 5.698 -3.978 1.00 0.00 3 ILE A C 12
ATOM 21431 O O . ILE A 1 3 ? 8.905 5.593 -4.937 1.00 0.00 3 ILE A O 12
ATOM 21447 N N . GLU A 1 4 ? 8.362 6.539 -2.967 1.00 0.00 4 GLU A N 12
ATOM 21448 C CA . GLU A 1 4 ? 9.472 7.499 -2.971 1.00 0.00 4 GLU A CA 12
ATOM 21449 C C . GLU A 1 4 ? 10.825 6.801 -2.865 1.00 0.00 4 GLU A C 12
ATOM 21450 O O . GLU A 1 4 ? 11.874 7.431 -2.994 1.00 0.00 4 GLU A O 12
ATOM 21462 N N . ARG A 1 5 ? 10.793 5.501 -2.624 1.00 0.00 5 ARG A N 12
ATOM 21463 C CA . ARG A 1 5 ? 12.004 4.701 -2.586 1.00 0.00 5 ARG A CA 12
ATOM 21464 C C . ARG A 1 5 ? 11.739 3.343 -3.209 1.00 0.00 5 ARG A C 12
ATOM 21465 O O . ARG A 1 5 ? 12.261 2.316 -2.774 1.00 0.00 5 ARG A O 12
ATOM 21486 N N . LEU A 1 6 ? 10.918 3.363 -4.246 1.00 0.00 6 LEU A N 12
ATOM 21487 C CA . LEU A 1 6 ? 10.671 2.186 -5.052 1.00 0.00 6 LEU A CA 12
ATOM 21488 C C . LEU A 1 6 ? 11.786 2.055 -6.078 1.00 0.00 6 LEU A C 12
ATOM 21489 O O . LEU A 1 6 ? 11.887 2.864 -6.996 1.00 0.00 6 LEU A O 12
ATOM 21505 N N . THR A 1 7 ? 12.643 1.066 -5.910 1.00 0.00 7 THR A N 12
ATOM 21506 C CA . THR A 1 7 ? 13.769 0.905 -6.815 1.00 0.00 7 THR A CA 12
ATOM 21507 C C . THR A 1 7 ? 13.723 -0.460 -7.510 1.00 0.00 7 THR A C 12
ATOM 21508 O O . THR A 1 7 ? 14.738 -0.963 -7.991 1.00 0.00 7 THR A O 12
ATOM 21519 N N . THR A 1 8 ? 12.537 -1.046 -7.587 1.00 0.00 8 THR A N 12
ATOM 21520 C CA . THR A 1 8 ? 12.376 -2.328 -8.253 1.00 0.00 8 THR A CA 12
ATOM 21521 C C . THR A 1 8 ? 11.098 -2.355 -9.084 1.00 0.00 8 THR A C 12
ATOM 21522 O O . THR A 1 8 ? 10.083 -1.769 -8.705 1.00 0.00 8 THR A O 12
ATOM 21533 N N . LEU A 1 9 ? 11.164 -3.025 -10.227 1.00 0.00 9 LEU A N 12
ATOM 21534 C CA . LEU A 1 9 ? 10.011 -3.181 -11.106 1.00 0.00 9 LEU A CA 12
ATOM 21535 C C . LEU A 1 9 ? 9.693 -4.658 -11.285 1.00 0.00 9 LEU A C 12
ATOM 21536 O O . LEU A 1 9 ? 9.036 -5.048 -12.250 1.00 0.00 9 LEU A O 12
ATOM 21552 N N . GLN A 1 10 ? 10.151 -5.471 -10.339 1.00 0.00 10 GLN A N 12
ATOM 21553 C CA . GLN A 1 10 ? 9.979 -6.921 -10.408 1.00 0.00 10 GLN A CA 12
ATOM 21554 C C . GLN A 1 10 ? 8.509 -7.323 -10.631 1.00 0.00 10 GLN A C 12
ATOM 21555 O O . GLN A 1 10 ? 8.226 -8.114 -11.534 1.00 0.00 10 GLN A O 12
ATOM 21569 N N . PRO A 1 11 ? 7.546 -6.799 -9.833 1.00 0.00 11 PRO A N 12
ATOM 21570 C CA . PRO A 1 11 ? 6.124 -7.122 -10.022 1.00 0.00 11 PRO A CA 12
ATOM 21571 C C . PRO A 1 11 ? 5.584 -6.615 -11.359 1.00 0.00 11 PRO A C 12
ATOM 21572 O O . PRO A 1 11 ? 4.656 -7.192 -11.923 1.00 0.00 11 PRO A O 12
ATOM 21583 N N . VAL A 1 12 ? 6.189 -5.553 -11.871 1.00 0.00 12 VAL A N 12
ATOM 21584 C CA . VAL A 1 12 ? 5.743 -4.942 -13.116 1.00 0.00 12 VAL A CA 12
ATOM 21585 C C . VAL A 1 12 ? 6.178 -5.783 -14.308 1.00 0.00 12 VAL A C 12
ATOM 21586 O O . VAL A 1 12 ? 5.367 -6.115 -15.172 1.00 0.00 12 VAL A O 12
ATOM 21599 N N . TRP A 1 13 ? 7.459 -6.140 -14.336 1.00 0.00 13 TRP A N 12
ATOM 21600 C CA . TRP A 1 13 ? 7.999 -6.965 -15.410 1.00 0.00 13 TRP A CA 12
ATOM 21601 C C . TRP A 1 13 ? 7.292 -8.313 -15.463 1.00 0.00 13 TRP A C 12
ATOM 21602 O O . TRP A 1 13 ? 6.966 -8.812 -16.540 1.00 0.00 13 TRP A O 12
ATOM 21623 N N . ASP A 1 14 ? 7.048 -8.887 -14.291 1.00 0.00 14 ASP A N 12
ATOM 21624 C CA . ASP A 1 14 ? 6.369 -10.172 -14.197 1.00 0.00 14 ASP A CA 12
ATOM 21625 C C . ASP A 1 14 ? 4.965 -10.075 -14.783 1.00 0.00 14 ASP A C 12
ATOM 21626 O O . ASP A 1 14 ? 4.524 -10.961 -15.514 1.00 0.00 14 ASP A O 12
ATOM 21635 N N . ARG A 1 15 ? 4.280 -8.977 -14.476 1.00 0.00 15 ARG A N 12
ATOM 21636 C CA . ARG A 1 15 ? 2.929 -8.742 -14.974 1.00 0.00 15 ARG A CA 12
ATOM 21637 C C . ARG A 1 15 ? 2.947 -8.482 -16.479 1.00 0.00 15 ARG A C 12
ATOM 21638 O O . ARG A 1 15 ? 2.070 -8.938 -17.208 1.00 0.00 15 ARG A O 12
ATOM 21659 N N . TYR A 1 16 ? 3.966 -7.759 -16.934 1.00 0.00 16 TYR A N 12
ATOM 21660 C CA . TYR A 1 16 ? 4.135 -7.458 -18.354 1.00 0.00 16 TYR A CA 12
ATOM 21661 C C . TYR A 1 16 ? 4.348 -8.737 -19.156 1.00 0.00 16 TYR A C 12
ATOM 21662 O O . TYR A 1 16 ? 3.737 -8.928 -20.207 1.00 0.00 16 TYR A O 12
ATOM 21680 N N . ASP A 1 17 ? 5.194 -9.623 -18.652 1.00 0.00 17 ASP A N 12
ATOM 21681 C CA . ASP A 1 17 ? 5.444 -10.886 -19.329 1.00 0.00 17 ASP A CA 12
ATOM 21682 C C . ASP A 1 17 ? 4.276 -11.848 -19.150 1.00 0.00 17 ASP A C 12
ATOM 21683 O O . ASP A 1 17 ? 4.101 -12.771 -19.935 1.00 0.00 17 ASP A O 12
ATOM 21692 N N . THR A 1 18 ? 3.466 -11.636 -18.126 1.00 0.00 18 THR A N 12
ATOM 21693 C CA . THR A 1 18 ? 2.231 -12.396 -17.987 1.00 0.00 18 THR A CA 12
ATOM 21694 C C . THR A 1 18 ? 1.230 -11.936 -19.047 1.00 0.00 18 THR A C 12
ATOM 21695 O O . THR A 1 18 ? 0.592 -12.751 -19.712 1.00 0.00 18 THR A O 12
ATOM 21706 N N . GLN A 1 19 ? 1.141 -10.621 -19.213 1.00 0.00 19 GLN A N 12
ATOM 21707 C CA . GLN A 1 19 ? 0.273 -10.008 -20.216 1.00 0.00 19 GLN A CA 12
ATOM 21708 C C . GLN A 1 19 ? 0.623 -10.453 -21.624 1.00 0.00 19 GLN A C 12
ATOM 21709 O O . GLN A 1 19 ? -0.140 -11.152 -22.293 1.00 0.00 19 GLN A O 12
ATOM 21723 N N . ILE A 1 20 ? 1.801 -10.036 -22.042 1.00 0.00 20 ILE A N 12
ATOM 21724 C CA . ILE A 1 20 ? 2.261 -10.175 -23.410 1.00 0.00 20 ILE A CA 12
ATOM 21725 C C . ILE A 1 20 ? 2.247 -11.627 -23.897 1.00 0.00 20 ILE A C 12
ATOM 21726 O O . ILE A 1 20 ? 2.123 -11.890 -25.092 1.00 0.00 20 ILE A O 12
ATOM 21742 N N . HIS A 1 21 ? 2.335 -12.564 -22.968 1.00 0.00 21 HIS A N 12
ATOM 21743 C CA . HIS A 1 21 ? 2.460 -13.970 -23.330 1.00 0.00 21 HIS A CA 12
ATOM 21744 C C . HIS A 1 21 ? 1.113 -14.686 -23.256 1.00 0.00 21 HIS A C 12
ATOM 21745 O O . HIS A 1 21 ? 1.050 -15.912 -23.368 1.00 0.00 21 HIS A O 12
ATOM 21759 N N . ASN A 1 22 ? 0.039 -13.925 -23.073 1.00 0.00 22 ASN A N 12
ATOM 21760 C CA . ASN A 1 22 ? -1.302 -14.501 -23.046 1.00 0.00 22 ASN A CA 12
ATOM 21761 C C . ASN A 1 22 ? -2.135 -13.965 -24.211 1.00 0.00 22 ASN A C 12
ATOM 21762 O O . ASN A 1 22 ? -2.223 -14.613 -25.255 1.00 0.00 22 ASN A O 12
ATOM 21773 N N . GLN A 1 23 ? -2.728 -12.777 -24.039 1.00 0.00 23 GLN A N 12
ATOM 21774 C CA . GLN A 1 23 ? -3.503 -12.110 -25.099 1.00 0.00 23 GLN A CA 12
ATOM 21775 C C . GLN A 1 23 ? -4.640 -12.988 -25.624 1.00 0.00 23 GLN A C 12
ATOM 21776 O O . GLN A 1 23 ? -5.079 -12.826 -26.763 1.00 0.00 23 GLN A O 12
ATOM 21790 N N . LYS A 1 24 ? -5.137 -13.892 -24.795 1.00 0.00 24 LYS A N 12
ATOM 21791 C CA . LYS A 1 24 ? -6.110 -14.879 -25.250 1.00 0.00 24 LYS A CA 12
ATOM 21792 C C . LYS A 1 24 ? -7.538 -14.334 -25.185 1.00 0.00 24 LYS A C 12
ATOM 21793 O O . LYS A 1 24 ? -7.739 -13.122 -25.060 1.00 0.00 24 LYS A O 12
ATOM 21812 N N . ASP A 1 25 ? -8.519 -15.239 -25.292 1.00 0.00 25 ASP A N 12
ATOM 21813 C CA . ASP A 1 25 ? -9.939 -14.869 -25.303 1.00 0.00 25 ASP A CA 12
ATOM 21814 C C . ASP A 1 25 ? -10.259 -13.937 -24.143 1.00 0.00 25 ASP A C 12
ATOM 21815 O O . ASP A 1 25 ? -10.666 -12.789 -24.344 1.00 0.00 25 ASP A O 12
ATOM 21824 N N . ASN A 1 26 ? -10.074 -14.436 -22.931 1.00 0.00 26 ASN A N 12
ATOM 21825 C CA . ASN A 1 26 ? -10.226 -13.620 -21.745 1.00 0.00 26 ASN A CA 12
ATOM 21826 C C . ASN A 1 26 ? -8.864 -13.219 -21.222 1.00 0.00 26 ASN A C 12
ATOM 21827 O O . ASN A 1 26 ? -8.016 -14.067 -20.947 1.00 0.00 26 ASN A O 12
ATOM 21838 N N . ASP A 1 27 ? -8.655 -11.925 -21.113 1.00 0.00 27 ASP A N 12
ATOM 21839 C CA . ASP A 1 27 ? -7.403 -11.387 -20.608 1.00 0.00 27 ASP A CA 12
ATOM 21840 C C . ASP A 1 27 ? -7.726 -10.303 -19.586 1.00 0.00 27 ASP A C 12
ATOM 21841 O O . ASP A 1 27 ? -8.866 -10.208 -19.128 1.00 0.00 27 ASP A O 12
ATOM 21850 N N . ASN A 1 28 ? -6.751 -9.495 -19.220 1.00 0.00 28 ASN A N 12
ATOM 21851 C CA . ASN A 1 28 ? -6.997 -8.393 -18.305 1.00 0.00 28 ASN A CA 12
ATOM 21852 C C . ASN A 1 28 ? -7.681 -7.262 -19.069 1.00 0.00 28 ASN A C 12
ATOM 21853 O O . ASN A 1 28 ? -7.682 -7.257 -20.303 1.00 0.00 28 ASN A O 12
ATOM 21864 N N . GLU A 1 29 ? -8.261 -6.310 -18.351 1.00 0.00 29 GLU A N 12
ATOM 21865 C CA . GLU A 1 29 ? -8.964 -5.192 -18.977 1.00 0.00 29 GLU A CA 12
ATOM 21866 C C . GLU A 1 29 ? -7.987 -4.153 -19.532 1.00 0.00 29 GLU A C 12
ATOM 21867 O O . GLU A 1 29 ? -8.211 -2.943 -19.426 1.00 0.00 29 GLU A O 12
ATOM 21879 N N . VAL A 1 30 ? -6.921 -4.638 -20.149 1.00 0.00 30 VAL A N 12
ATOM 21880 C CA . VAL A 1 30 ? -5.923 -3.779 -20.760 1.00 0.00 30 VAL A CA 12
ATOM 21881 C C . VAL A 1 30 ? -6.510 -3.075 -21.984 1.00 0.00 30 VAL A C 12
ATOM 21882 O O . VAL A 1 30 ? -7.110 -3.712 -22.850 1.00 0.00 30 VAL A O 12
ATOM 21895 N N . PRO A 1 31 ? -6.375 -1.746 -22.051 1.00 0.00 31 PRO A N 12
ATOM 21896 C CA . PRO A 1 31 ? -6.915 -0.962 -23.157 1.00 0.00 31 PRO A CA 12
ATOM 21897 C C . PRO A 1 31 ? -6.089 -1.109 -24.432 1.00 0.00 31 PRO A C 12
ATOM 21898 O O . PRO A 1 31 ? -5.144 -0.353 -24.675 1.00 0.00 31 PRO A O 12
ATOM 21909 N N . VAL A 1 32 ? -6.443 -2.096 -25.236 1.00 0.00 32 VAL A N 12
ATOM 21910 C CA . VAL A 1 32 ? -5.745 -2.354 -26.480 1.00 0.00 32 VAL A CA 12
ATOM 21911 C C . VAL A 1 32 ? -6.467 -1.693 -27.632 1.00 0.00 32 VAL A C 12
ATOM 21912 O O . VAL A 1 32 ? -7.492 -2.176 -28.115 1.00 0.00 32 VAL A O 12
ATOM 21925 N N . HIS A 1 33 ? -5.920 -0.575 -28.049 1.00 0.00 33 HIS A N 12
ATOM 21926 C CA . HIS A 1 33 ? -6.481 0.208 -29.128 1.00 0.00 33 HIS A CA 12
ATOM 21927 C C . HIS A 1 33 ? -5.379 1.005 -29.813 1.00 0.00 33 HIS A C 12
ATOM 21928 O O . HIS A 1 33 ? -4.373 1.335 -29.184 1.00 0.00 33 HIS A O 12
ATOM 21942 N N . GLN A 1 34 ? -5.567 1.307 -31.090 1.00 0.00 34 GLN A N 12
ATOM 21943 C CA . GLN A 1 34 ? -4.541 1.985 -31.872 1.00 0.00 34 GLN A CA 12
ATOM 21944 C C . GLN A 1 34 ? -4.253 3.382 -31.335 1.00 0.00 34 GLN A C 12
ATOM 21945 O O . GLN A 1 34 ? -5.076 4.292 -31.459 1.00 0.00 34 GLN A O 12
ATOM 21959 N N . VAL A 1 35 ? -3.093 3.532 -30.722 1.00 0.00 35 VAL A N 12
ATOM 21960 C CA . VAL A 1 35 ? -2.586 4.840 -30.348 1.00 0.00 35 VAL A CA 12
ATOM 21961 C C . VAL A 1 35 ? -1.761 5.393 -31.503 1.00 0.00 35 VAL A C 12
ATOM 21962 O O . VAL A 1 35 ? -0.798 4.771 -31.945 1.00 0.00 35 VAL A O 12
ATOM 21975 N N . SER A 1 36 ? -2.146 6.557 -31.998 1.00 0.00 36 SER A N 12
ATOM 21976 C CA . SER A 1 36 ? -1.654 7.015 -33.286 1.00 0.00 36 SER A CA 12
ATOM 21977 C C . SER A 1 36 ? -0.497 7.994 -33.143 1.00 0.00 36 SER A C 12
ATOM 21978 O O . SER A 1 36 ? -0.698 9.206 -33.213 1.00 0.00 36 SER A O 12
ATOM 21986 N N . TYR A 1 37 ? 0.702 7.443 -32.914 1.00 0.00 37 TYR A N 12
ATOM 21987 C CA . TYR A 1 37 ? 1.963 8.202 -32.909 1.00 0.00 37 TYR A CA 12
ATOM 21988 C C . TYR A 1 37 ? 2.016 9.238 -31.782 1.00 0.00 37 TYR A C 12
ATOM 21989 O O . TYR A 1 37 ? 2.773 9.089 -30.822 1.00 0.00 37 TYR A O 12
ATOM 22007 N N . THR A 1 38 ? 1.194 10.269 -31.897 1.00 0.00 38 THR A N 12
ATOM 22008 C CA . THR A 1 38 ? 1.192 11.375 -30.957 1.00 0.00 38 THR A CA 12
ATOM 22009 C C . THR A 1 38 ? 0.696 10.920 -29.582 1.00 0.00 38 THR A C 12
ATOM 22010 O O . THR A 1 38 ? 1.074 11.490 -28.559 1.00 0.00 38 THR A O 12
ATOM 22021 N N . ASN A 1 39 ? -0.126 9.869 -29.564 1.00 0.00 39 ASN A N 12
ATOM 22022 C CA . ASN A 1 39 ? -0.667 9.344 -28.317 1.00 0.00 39 ASN A CA 12
ATOM 22023 C C . ASN A 1 39 ? 0.450 8.842 -27.427 1.00 0.00 39 ASN A C 12
ATOM 22024 O O . ASN A 1 39 ? 0.424 9.047 -26.215 1.00 0.00 39 ASN A O 12
ATOM 22035 N N . LEU A 1 40 ? 1.440 8.196 -28.034 1.00 0.00 40 LEU A N 12
ATOM 22036 C CA . LEU A 1 40 ? 2.588 7.695 -27.288 1.00 0.00 40 LEU A CA 12
ATOM 22037 C C . LEU A 1 40 ? 3.235 8.813 -26.481 1.00 0.00 40 LEU A C 12
ATOM 22038 O O . LEU A 1 40 ? 3.495 8.645 -25.297 1.00 0.00 40 LEU A O 12
ATOM 22054 N N . ALA A 1 41 ? 3.458 9.959 -27.117 1.00 0.00 41 ALA A N 12
ATOM 22055 C CA . ALA A 1 41 ? 4.075 11.103 -26.446 1.00 0.00 41 ALA A CA 12
ATOM 22056 C C . ALA A 1 41 ? 3.219 11.566 -25.270 1.00 0.00 41 ALA A C 12
ATOM 22057 O O . ALA A 1 41 ? 3.734 11.860 -24.190 1.00 0.00 41 ALA A O 12
ATOM 22064 N N . GLU A 1 42 ? 1.910 11.599 -25.488 1.00 0.00 42 GLU A N 12
ATOM 22065 C CA . GLU A 1 42 ? 0.956 11.989 -24.453 1.00 0.00 42 GLU A CA 12
ATOM 22066 C C . GLU A 1 42 ? 1.042 11.046 -23.255 1.00 0.00 42 GLU A C 12
ATOM 22067 O O . GLU A 1 42 ? 0.954 11.471 -22.099 1.00 0.00 42 GLU A O 12
ATOM 22079 N N . MET A 1 43 ? 1.213 9.768 -23.547 1.00 0.00 43 MET A N 12
ATOM 22080 C CA . MET A 1 43 ? 1.267 8.731 -22.525 1.00 0.00 43 MET A CA 12
ATOM 22081 C C . MET A 1 43 ? 2.643 8.674 -21.862 1.00 0.00 43 MET A C 12
ATOM 22082 O O . MET A 1 43 ? 2.746 8.519 -20.646 1.00 0.00 43 MET A O 12
ATOM 22096 N N . VAL A 1 44 ? 3.695 8.817 -22.660 1.00 0.00 44 VAL A N 12
ATOM 22097 C CA . VAL A 1 44 ? 5.064 8.804 -22.148 1.00 0.00 44 VAL A CA 12
ATOM 22098 C C . VAL A 1 44 ? 5.295 9.954 -21.168 1.00 0.00 44 VAL A C 12
ATOM 22099 O O . VAL A 1 44 ? 5.950 9.781 -20.136 1.00 0.00 44 VAL A O 12
ATOM 22112 N N . GLY A 1 45 ? 4.741 11.119 -21.489 1.00 0.00 45 GLY A N 12
ATOM 22113 C CA . GLY A 1 45 ? 4.896 12.288 -20.639 1.00 0.00 45 GLY A CA 12
ATOM 22114 C C . GLY A 1 45 ? 4.464 12.033 -19.206 1.00 0.00 45 GLY A C 12
ATOM 22115 O O . GLY A 1 45 ? 5.234 12.252 -18.271 1.00 0.00 45 GLY A O 12
ATOM 22119 N N . GLU A 1 46 ? 3.245 11.538 -19.033 1.00 0.00 46 GLU A N 12
ATOM 22120 C CA . GLU A 1 46 ? 2.715 11.279 -17.700 1.00 0.00 46 GLU A CA 12
ATOM 22121 C C . GLU A 1 46 ? 3.371 10.048 -17.081 1.00 0.00 46 GLU A C 12
ATOM 22122 O O . GLU A 1 46 ? 3.527 9.967 -15.861 1.00 0.00 46 GLU A O 12
ATOM 22134 N N . MET A 1 47 ? 3.766 9.103 -17.928 1.00 0.00 47 MET A N 12
ATOM 22135 C CA . MET A 1 47 ? 4.426 7.885 -17.473 1.00 0.00 47 MET A CA 12
ATOM 22136 C C . MET A 1 47 ? 5.733 8.220 -16.755 1.00 0.00 47 MET A C 12
ATOM 22137 O O . MET A 1 47 ? 6.055 7.634 -15.723 1.00 0.00 47 MET A O 12
ATOM 22151 N N . ASN A 1 48 ? 6.468 9.184 -17.299 1.00 0.00 48 ASN A N 12
ATOM 22152 C CA . ASN A 1 48 ? 7.718 9.633 -16.689 1.00 0.00 48 ASN A CA 12
ATOM 22153 C C . ASN A 1 48 ? 7.462 10.301 -15.345 1.00 0.00 48 ASN A C 12
ATOM 22154 O O . ASN A 1 48 ? 8.245 10.152 -14.408 1.00 0.00 48 ASN A O 12
ATOM 22165 N N . LYS A 1 49 ? 6.352 11.024 -15.259 1.00 0.00 49 LYS A N 12
ATOM 22166 C CA . LYS A 1 49 ? 6.017 11.793 -14.066 1.00 0.00 49 LYS A CA 12
ATOM 22167 C C . LYS A 1 49 ? 5.657 10.878 -12.902 1.00 0.00 49 LYS A C 12
ATOM 22168 O O . LYS A 1 49 ? 5.903 11.204 -11.741 1.00 0.00 49 LYS A O 12
ATOM 22187 N N . LEU A 1 50 ? 5.094 9.724 -13.221 1.00 0.00 50 LEU A N 12
ATOM 22188 C CA . LEU A 1 50 ? 4.680 8.762 -12.206 1.00 0.00 50 LEU A CA 12
ATOM 22189 C C . LEU A 1 50 ? 5.883 8.089 -11.542 1.00 0.00 50 LEU A C 12
ATOM 22190 O O . LEU A 1 50 ? 5.747 7.436 -10.508 1.00 0.00 50 LEU A O 12
ATOM 22206 N N . LEU A 1 51 ? 7.062 8.253 -12.131 1.00 0.00 51 LEU A N 12
ATOM 22207 C CA . LEU A 1 51 ? 8.268 7.617 -11.606 1.00 0.00 51 LEU A CA 12
ATOM 22208 C C . LEU A 1 51 ? 9.310 8.641 -11.173 1.00 0.00 51 LEU A C 12
ATOM 22209 O O . LEU A 1 51 ? 10.442 8.286 -10.843 1.00 0.00 51 LEU A O 12
ATOM 22225 N N . GLU A 1 52 ? 8.920 9.908 -11.155 1.00 0.00 52 GLU A N 12
ATOM 22226 C CA . GLU A 1 52 ? 9.820 10.981 -10.737 1.00 0.00 52 GLU A CA 12
ATOM 22227 C C . GLU A 1 52 ? 10.185 10.878 -9.247 1.00 0.00 52 GLU A C 12
ATOM 22228 O O . GLU A 1 52 ? 11.367 10.915 -8.906 1.00 0.00 52 GLU A O 12
ATOM 22240 N N . PRO A 1 53 ? 9.195 10.757 -8.325 1.00 0.00 53 PRO A N 12
ATOM 22241 C CA . PRO A 1 53 ? 9.478 10.657 -6.887 1.00 0.00 53 PRO A CA 12
ATOM 22242 C C . PRO A 1 53 ? 10.027 9.287 -6.487 1.00 0.00 53 PRO A C 12
ATOM 22243 O O . PRO A 1 53 ? 10.446 9.085 -5.348 1.00 0.00 53 PRO A O 12
ATOM 22254 N N . SER A 1 54 ? 10.035 8.361 -7.432 1.00 0.00 54 SER A N 12
ATOM 22255 C CA . SER A 1 54 ? 10.486 7.007 -7.172 1.00 0.00 54 SER A CA 12
ATOM 22256 C C . SER A 1 54 ? 12.003 6.908 -7.362 1.00 0.00 54 SER A C 12
ATOM 22257 O O . SER A 1 54 ? 12.635 7.842 -7.859 1.00 0.00 54 SER A O 12
ATOM 22265 N N . GLN A 1 55 ? 12.586 5.775 -6.969 1.00 0.00 55 GLN A N 12
ATOM 22266 C CA . GLN A 1 55 ? 14.023 5.568 -7.117 1.00 0.00 55 GLN A CA 12
ATOM 22267 C C . GLN A 1 55 ? 14.347 5.068 -8.508 1.00 0.00 55 GLN A C 12
ATOM 22268 O O . GLN A 1 55 ? 15.390 5.412 -9.075 1.00 0.00 55 GLN A O 12
ATOM 22282 N N . VAL A 1 56 ? 13.458 4.256 -9.060 1.00 0.00 56 VAL A N 12
ATOM 22283 C CA . VAL A 1 56 ? 13.623 3.787 -10.418 1.00 0.00 56 VAL A CA 12
ATOM 22284 C C . VAL A 1 56 ? 13.306 4.904 -11.399 1.00 0.00 56 VAL A C 12
ATOM 22285 O O . VAL A 1 56 ? 12.171 5.062 -11.842 1.00 0.00 56 VAL A O 12
ATOM 22298 N N . HIS A 1 57 ? 14.308 5.712 -11.695 1.00 0.00 57 HIS A N 12
ATOM 22299 C CA . HIS A 1 57 ? 14.154 6.760 -12.682 1.00 0.00 57 HIS A CA 12
ATOM 22300 C C . HIS A 1 57 ? 14.275 6.175 -14.075 1.00 0.00 57 HIS A C 12
ATOM 22301 O O . HIS A 1 57 ? 15.360 6.150 -14.663 1.00 0.00 57 HIS A O 12
ATOM 22315 N N . LEU A 1 58 ? 13.168 5.651 -14.572 1.00 0.00 58 LEU A N 12
ATOM 22316 C CA . LEU A 1 58 ? 13.123 5.154 -15.931 1.00 0.00 58 LEU A CA 12
ATOM 22317 C C . LEU A 1 58 ? 12.868 6.306 -16.873 1.00 0.00 58 LEU A C 12
ATOM 22318 O O . LEU A 1 58 ? 11.836 6.976 -16.795 1.00 0.00 58 LEU A O 12
ATOM 22334 N N . LYS A 1 59 ? 13.825 6.557 -17.733 1.00 0.00 59 LYS A N 12
ATOM 22335 C CA . LYS A 1 59 ? 13.708 7.608 -18.710 1.00 0.00 59 LYS A CA 12
ATOM 22336 C C . LYS A 1 59 ? 13.159 7.012 -19.989 1.00 0.00 59 LYS A C 12
ATOM 22337 O O . LYS A 1 59 ? 13.857 6.290 -20.702 1.00 0.00 59 LYS A O 12
ATOM 22356 N N . PHE A 1 60 ? 11.888 7.276 -20.240 1.00 0.00 60 PHE A N 12
ATOM 22357 C CA . PHE A 1 60 ? 11.211 6.722 -21.395 1.00 0.00 60 PHE A CA 12
ATOM 22358 C C . PHE A 1 60 ? 11.493 7.579 -22.606 1.00 0.00 60 PHE A C 12
ATOM 22359 O O . PHE A 1 60 ? 11.081 8.739 -22.663 1.00 0.00 60 PHE A O 12
ATOM 22376 N N . GLU A 1 61 ? 12.191 7.010 -23.570 1.00 0.00 61 GLU A N 12
ATOM 22377 C CA . GLU A 1 61 ? 12.615 7.760 -24.733 1.00 0.00 61 GLU A CA 12
ATOM 22378 C C . GLU A 1 61 ? 11.987 7.191 -25.992 1.00 0.00 61 GLU A C 12
ATOM 22379 O O . GLU A 1 61 ? 11.974 5.974 -26.201 1.00 0.00 61 GLU A O 12
ATOM 22391 N N . LEU A 1 62 ? 11.478 8.078 -26.829 1.00 0.00 62 LEU A N 12
ATOM 22392 C CA . LEU A 1 62 ? 10.868 7.682 -28.085 1.00 0.00 62 LEU A CA 12
ATOM 22393 C C . LEU A 1 62 ? 11.917 7.662 -29.186 1.00 0.00 62 LEU A C 12
ATOM 22394 O O . LEU A 1 62 ? 12.268 8.698 -29.751 1.00 0.00 62 LEU A O 12
ATOM 22410 N N . HIS A 1 63 ? 12.438 6.482 -29.465 1.00 0.00 63 HIS A N 12
ATOM 22411 C CA . HIS A 1 63 ? 13.441 6.329 -30.500 1.00 0.00 63 HIS A CA 12
ATOM 22412 C C . HIS A 1 63 ? 12.866 5.575 -31.682 1.00 0.00 63 HIS A C 12
ATOM 22413 O O . HIS A 1 63 ? 12.481 4.409 -31.568 1.00 0.00 63 HIS A O 12
ATOM 22427 N N . ASP A 1 64 ? 12.789 6.261 -32.805 1.00 0.00 64 ASP A N 12
ATOM 22428 C CA . ASP A 1 64 ? 12.288 5.671 -34.032 1.00 0.00 64 ASP A CA 12
ATOM 22429 C C . ASP A 1 64 ? 13.374 4.837 -34.694 1.00 0.00 64 ASP A C 12
ATOM 22430 O O . ASP A 1 64 ? 14.567 5.074 -34.493 1.00 0.00 64 ASP A O 12
ATOM 22439 N N . LYS A 1 65 ? 12.953 3.853 -35.457 1.00 0.00 65 LYS A N 12
ATOM 22440 C CA . LYS A 1 65 ? 13.872 2.964 -36.135 1.00 0.00 65 LYS A CA 12
ATOM 22441 C C . LYS A 1 65 ? 13.925 3.344 -37.614 1.00 0.00 65 LYS A C 12
ATOM 22442 O O . LYS A 1 65 ? 14.082 4.518 -37.946 1.00 0.00 65 LYS A O 12
ATOM 22461 N N . LEU A 1 66 ? 13.780 2.371 -38.499 1.00 0.00 66 LEU A N 12
ATOM 22462 C CA . LEU A 1 66 ? 13.764 2.649 -39.922 1.00 0.00 66 LEU A CA 12
ATOM 22463 C C . LEU A 1 66 ? 12.377 3.113 -40.337 1.00 0.00 66 LEU A C 12
ATOM 22464 O O . LEU A 1 66 ? 12.223 4.115 -41.032 1.00 0.00 66 LEU A O 12
ATOM 22480 N N . ASN A 1 67 ? 11.370 2.375 -39.899 1.00 0.00 67 ASN A N 12
ATOM 22481 C CA . ASN A 1 67 ? 9.984 2.719 -40.191 1.00 0.00 67 ASN A CA 12
ATOM 22482 C C . ASN A 1 67 ? 9.132 2.658 -38.923 1.00 0.00 67 ASN A C 12
ATOM 22483 O O . ASN A 1 67 ? 8.070 3.276 -38.843 1.00 0.00 67 ASN A O 12
ATOM 22494 N N . GLU A 1 68 ? 9.613 1.925 -37.923 1.00 0.00 68 GLU A N 12
ATOM 22495 C CA . GLU A 1 68 ? 8.896 1.796 -36.661 1.00 0.00 68 GLU A CA 12
ATOM 22496 C C . GLU A 1 68 ? 9.357 2.855 -35.670 1.00 0.00 68 GLU A C 12
ATOM 22497 O O . GLU A 1 68 ? 10.341 3.552 -35.907 1.00 0.00 68 GLU A O 12
ATOM 22509 N N . TYR A 1 69 ? 8.641 2.968 -34.565 1.00 0.00 69 TYR A N 12
ATOM 22510 C CA . TYR A 1 69 ? 8.985 3.905 -33.507 1.00 0.00 69 TYR A CA 12
ATOM 22511 C C . TYR A 1 69 ? 8.556 3.314 -32.173 1.00 0.00 69 TYR A C 12
ATOM 22512 O O . TYR A 1 69 ? 7.415 2.888 -32.025 1.00 0.00 69 TYR A O 12
ATOM 22530 N N . TYR A 1 70 ? 9.465 3.252 -31.216 1.00 0.00 70 TYR A N 12
ATOM 22531 C CA . TYR A 1 70 ? 9.159 2.612 -29.945 1.00 0.00 70 TYR A CA 12
ATOM 22532 C C . TYR A 1 70 ? 9.691 3.418 -28.773 1.00 0.00 70 TYR A C 12
ATOM 22533 O O . TYR A 1 70 ? 10.522 4.314 -28.938 1.00 0.00 70 TYR A O 12
ATOM 22551 N N . VAL A 1 71 ? 9.207 3.085 -27.589 1.00 0.00 71 VAL A N 12
ATOM 22552 C CA . VAL A 1 71 ? 9.643 3.743 -26.375 1.00 0.00 71 VAL A CA 12
ATOM 22553 C C . VAL A 1 71 ? 10.504 2.793 -25.558 1.00 0.00 71 VAL A C 12
ATOM 22554 O O . VAL A 1 71 ? 10.034 1.756 -25.087 1.00 0.00 71 VAL A O 12
ATOM 22567 N N . LYS A 1 72 ? 11.769 3.138 -25.407 1.00 0.00 72 LYS A N 12
ATOM 22568 C CA . LYS A 1 72 ? 12.692 2.290 -24.678 1.00 0.00 72 LYS A CA 12
ATOM 22569 C C . LYS A 1 72 ? 12.865 2.787 -23.251 1.00 0.00 72 LYS A C 12
ATOM 22570 O O . LYS A 1 72 ? 12.768 3.988 -22.983 1.00 0.00 72 LYS A O 12
ATOM 22589 N N . VAL A 1 73 ? 13.116 1.858 -22.343 1.00 0.00 73 VAL A N 12
ATOM 22590 C CA . VAL A 1 73 ? 13.231 2.173 -20.931 1.00 0.00 73 VAL A CA 12
ATOM 22591 C C . VAL A 1 73 ? 14.694 2.212 -20.504 1.00 0.00 73 VAL A C 12
ATOM 22592 O O . VAL A 1 73 ? 15.396 1.195 -20.545 1.00 0.00 73 VAL A O 12
ATOM 22605 N N . ILE A 1 74 ? 15.144 3.388 -20.097 1.00 0.00 74 ILE A N 12
ATOM 22606 C CA . ILE A 1 74 ? 16.520 3.583 -19.675 1.00 0.00 74 ILE A CA 12
ATOM 22607 C C . ILE A 1 74 ? 16.561 3.955 -18.199 1.00 0.00 74 ILE A C 12
ATOM 22608 O O . ILE A 1 74 ? 15.998 4.969 -17.794 1.00 0.00 74 ILE A O 12
ATOM 22624 N N . GLU A 1 75 ? 17.211 3.128 -17.400 1.00 0.00 75 GLU A N 12
ATOM 22625 C CA . GLU A 1 75 ? 17.318 3.384 -15.972 1.00 0.00 75 GLU A CA 12
ATOM 22626 C C . GLU A 1 75 ? 18.446 4.374 -15.706 1.00 0.00 75 GLU A C 12
ATOM 22627 O O . GLU A 1 75 ? 19.601 4.089 -16.003 1.00 0.00 75 GLU A O 12
ATOM 22639 N N . ASP A 1 76 ? 18.107 5.536 -15.152 1.00 0.00 76 ASP A N 12
ATOM 22640 C CA . ASP A 1 76 ? 19.095 6.591 -14.899 1.00 0.00 76 ASP A CA 12
ATOM 22641 C C . ASP A 1 76 ? 20.150 6.131 -13.893 1.00 0.00 76 ASP A C 12
ATOM 22642 O O . ASP A 1 76 ? 21.278 6.616 -13.897 1.00 0.00 76 ASP A O 12
ATOM 22651 N N . SER A 1 77 ? 19.776 5.179 -13.047 1.00 0.00 77 SER A N 12
ATOM 22652 C CA . SER A 1 77 ? 20.667 4.664 -12.014 1.00 0.00 77 SER A CA 12
ATOM 22653 C C . SER A 1 77 ? 21.876 3.941 -12.620 1.00 0.00 77 SER A C 12
ATOM 22654 O O . SER A 1 77 ? 22.948 3.891 -12.016 1.00 0.00 77 SER A O 12
ATOM 22662 N N . THR A 1 78 ? 21.698 3.366 -13.803 1.00 0.00 78 THR A N 12
ATOM 22663 C CA . THR A 1 78 ? 22.782 2.677 -14.490 1.00 0.00 78 THR A CA 12
ATOM 22664 C C . THR A 1 78 ? 23.132 3.373 -15.803 1.00 0.00 78 THR A C 12
ATOM 22665 O O . THR A 1 78 ? 24.211 3.159 -16.366 1.00 0.00 78 THR A O 12
ATOM 22676 N N . ASN A 1 79 ? 22.212 4.214 -16.272 1.00 0.00 79 ASN A N 12
ATOM 22677 C CA . ASN A 1 79 ? 22.358 4.944 -17.532 1.00 0.00 79 ASN A CA 12
ATOM 22678 C C . ASN A 1 79 ? 22.404 3.994 -18.720 1.00 0.00 79 ASN A C 12
ATOM 22679 O O . ASN A 1 79 ? 22.947 4.325 -19.771 1.00 0.00 79 ASN A O 12
ATOM 22690 N N . GLU A 1 80 ? 21.799 2.825 -18.562 1.00 0.00 80 GLU A N 12
ATOM 22691 C CA . GLU A 1 80 ? 21.750 1.843 -19.635 1.00 0.00 80 GLU A CA 12
ATOM 22692 C C . GLU A 1 80 ? 20.310 1.414 -19.901 1.00 0.00 80 GLU A C 12
ATOM 22693 O O . GLU A 1 80 ? 19.402 1.751 -19.138 1.00 0.00 80 GLU A O 12
ATOM 22705 N N . VAL A 1 81 ? 20.106 0.674 -20.980 1.00 0.00 81 VAL A N 12
ATOM 22706 C CA . VAL A 1 81 ? 18.771 0.250 -21.372 1.00 0.00 81 VAL A CA 12
ATOM 22707 C C . VAL A 1 81 ? 18.427 -1.083 -20.722 1.00 0.00 81 VAL A C 12
ATOM 22708 O O . VAL A 1 81 ? 19.214 -2.029 -20.777 1.00 0.00 81 VAL A O 12
ATOM 22721 N N . ILE A 1 82 ? 17.261 -1.152 -20.097 1.00 0.00 82 ILE A N 12
ATOM 22722 C CA . ILE A 1 82 ? 16.840 -2.372 -19.422 1.00 0.00 82 ILE A CA 12
ATOM 22723 C C . ILE A 1 82 ? 15.620 -3.000 -20.093 1.00 0.00 82 ILE A C 12
ATOM 22724 O O . ILE A 1 82 ? 15.191 -4.090 -19.709 1.00 0.00 82 ILE A O 12
ATOM 22740 N N . ARG A 1 83 ? 15.068 -2.318 -21.095 1.00 0.00 83 ARG A N 12
ATOM 22741 C CA . ARG A 1 83 ? 13.896 -2.819 -21.812 1.00 0.00 83 ARG A CA 12
ATOM 22742 C C . ARG A 1 83 ? 13.566 -1.914 -22.998 1.00 0.00 83 ARG A C 12
ATOM 22743 O O . ARG A 1 83 ? 13.792 -0.705 -22.936 1.00 0.00 83 ARG A O 12
ATOM 22764 N N . GLU A 1 84 ? 13.043 -2.494 -24.071 1.00 0.00 84 GLU A N 12
ATOM 22765 C CA . GLU A 1 84 ? 12.544 -1.713 -25.202 1.00 0.00 84 GLU A CA 12
ATOM 22766 C C . GLU A 1 84 ? 11.127 -2.151 -25.544 1.00 0.00 84 GLU A C 12
ATOM 22767 O O . GLU A 1 84 ? 10.905 -3.294 -25.941 1.00 0.00 84 GLU A O 12
ATOM 22779 N N . ILE A 1 85 ? 10.166 -1.250 -25.379 1.00 0.00 85 ILE A N 12
ATOM 22780 C CA . ILE A 1 85 ? 8.768 -1.589 -25.602 1.00 0.00 85 ILE A CA 12
ATOM 22781 C C . ILE A 1 85 ? 8.263 -0.990 -26.915 1.00 0.00 85 ILE A C 12
ATOM 22782 O O . ILE A 1 85 ? 8.262 0.230 -27.099 1.00 0.00 85 ILE A O 12
ATOM 22798 N N . PRO A 1 86 ? 7.850 -1.852 -27.855 1.00 0.00 86 PRO A N 12
ATOM 22799 C CA . PRO A 1 86 ? 7.253 -1.421 -29.121 1.00 0.00 86 PRO A CA 12
ATOM 22800 C C . PRO A 1 86 ? 5.862 -0.828 -28.912 1.00 0.00 86 PRO A C 12
ATOM 22801 O O . PRO A 1 86 ? 5.182 -1.165 -27.943 1.00 0.00 86 PRO A O 12
ATOM 22812 N N . PRO A 1 87 ? 5.406 0.038 -29.833 1.00 0.00 87 PRO A N 12
ATOM 22813 C CA . PRO A 1 87 ? 4.136 0.765 -29.691 1.00 0.00 87 PRO A CA 12
ATOM 22814 C C . PRO A 1 87 ? 2.939 -0.174 -29.562 1.00 0.00 87 PRO A C 12
ATOM 22815 O O . PRO A 1 87 ? 1.975 0.126 -28.862 1.00 0.00 87 PRO A O 12
ATOM 22826 N N . LYS A 1 88 ? 3.027 -1.326 -30.214 1.00 0.00 88 LYS A N 12
ATOM 22827 C CA . LYS A 1 88 ? 1.929 -2.285 -30.233 1.00 0.00 88 LYS A CA 12
ATOM 22828 C C . LYS A 1 88 ? 1.808 -3.031 -28.901 1.00 0.00 88 LYS A C 12
ATOM 22829 O O . LYS A 1 88 ? 0.807 -3.693 -28.643 1.00 0.00 88 LYS A O 12
ATOM 22848 N N . ARG A 1 89 ? 2.826 -2.913 -28.056 1.00 0.00 89 ARG A N 12
ATOM 22849 C CA . ARG A 1 89 ? 2.803 -3.556 -26.749 1.00 0.00 89 ARG A CA 12
ATOM 22850 C C . ARG A 1 89 ? 2.965 -2.523 -25.639 1.00 0.00 89 ARG A C 12
ATOM 22851 O O . ARG A 1 89 ? 3.054 -2.864 -24.459 1.00 0.00 89 ARG A O 12
ATOM 22872 N N . TRP A 1 90 ? 2.971 -1.254 -26.031 1.00 0.00 90 TRP A N 12
ATOM 22873 C CA . TRP A 1 90 ? 3.102 -0.151 -25.086 1.00 0.00 90 TRP A CA 12
ATOM 22874 C C . TRP A 1 90 ? 1.835 -0.025 -24.242 1.00 0.00 90 TRP A C 12
ATOM 22875 O O . TRP A 1 90 ? 1.865 0.471 -23.113 1.00 0.00 90 TRP A O 12
ATOM 22896 N N . LEU A 1 91 ? 0.729 -0.504 -24.793 1.00 0.00 91 LEU A N 12
ATOM 22897 C CA . LEU A 1 91 ? -0.557 -0.470 -24.110 1.00 0.00 91 LEU A CA 12
ATOM 22898 C C . LEU A 1 91 ? -0.552 -1.407 -22.910 1.00 0.00 91 LEU A C 12
ATOM 22899 O O . LEU A 1 91 ? -0.908 -1.007 -21.801 1.00 0.00 91 LEU A O 12
ATOM 22915 N N . ASP A 1 92 ? -0.138 -2.651 -23.143 1.00 0.00 92 ASP A N 12
ATOM 22916 C CA . ASP A 1 92 ? -0.042 -3.650 -22.083 1.00 0.00 92 ASP A CA 12
ATOM 22917 C C . ASP A 1 92 ? 0.925 -3.181 -21.006 1.00 0.00 92 ASP A C 12
ATOM 22918 O O . ASP A 1 92 ? 0.699 -3.388 -19.812 1.00 0.00 92 ASP A O 12
ATOM 22927 N N . PHE A 1 93 ? 2.001 -2.537 -21.447 1.00 0.00 93 PHE A N 12
ATOM 22928 C CA . PHE A 1 93 ? 2.997 -1.988 -20.537 1.00 0.00 93 PHE A CA 12
ATOM 22929 C C . PHE A 1 93 ? 2.379 -0.910 -19.653 1.00 0.00 93 PHE A C 12
ATOM 22930 O O . PHE A 1 93 ? 2.469 -0.983 -18.429 1.00 0.00 93 PHE A O 12
ATOM 22947 N N . TYR A 1 94 ? 1.734 0.077 -20.277 1.00 0.00 94 TYR A N 12
ATOM 22948 C CA . TYR A 1 94 ? 1.123 1.177 -19.536 1.00 0.00 94 TYR A CA 12
ATOM 22949 C C . TYR A 1 94 ? 0.085 0.654 -18.549 1.00 0.00 94 TYR A C 12
ATOM 22950 O O . TYR A 1 94 ? -0.022 1.149 -17.425 1.00 0.00 94 TYR A O 12
ATOM 22968 N N . ALA A 1 95 ? -0.673 -0.349 -18.973 1.00 0.00 95 ALA A N 12
ATOM 22969 C CA . ALA A 1 95 ? -1.680 -0.955 -18.116 1.00 0.00 95 ALA A CA 12
ATOM 22970 C C . ALA A 1 95 ? -1.045 -1.503 -16.843 1.00 0.00 95 ALA A C 12
ATOM 22971 O O . ALA A 1 95 ? -1.458 -1.158 -15.740 1.00 0.00 95 ALA A O 12
ATOM 22978 N N . ALA A 1 96 ? -0.015 -2.326 -17.009 1.00 0.00 96 ALA A N 12
ATOM 22979 C CA . ALA A 1 96 ? 0.676 -2.929 -15.873 1.00 0.00 96 ALA A CA 12
ATOM 22980 C C . ALA A 1 96 ? 1.255 -1.859 -14.950 1.00 0.00 96 ALA A C 12
ATOM 22981 O O . ALA A 1 96 ? 1.233 -1.997 -13.726 1.00 0.00 96 ALA A O 12
ATOM 22988 N N . MET A 1 97 ? 1.756 -0.785 -15.554 1.00 0.00 97 MET A N 12
ATOM 22989 C CA . MET A 1 97 ? 2.343 0.318 -14.803 1.00 0.00 97 MET A CA 12
ATOM 22990 C C . MET A 1 97 ? 1.303 1.011 -13.928 1.00 0.00 97 MET A C 12
ATOM 22991 O O . MET A 1 97 ? 1.518 1.203 -12.733 1.00 0.00 97 MET A O 12
ATOM 23005 N N . THR A 1 98 ? 0.169 1.370 -14.519 1.00 0.00 98 THR A N 12
ATOM 23006 C CA . THR A 1 98 ? -0.851 2.130 -13.803 1.00 0.00 98 THR A CA 12
ATOM 23007 C C . THR A 1 98 ? -1.581 1.259 -12.778 1.00 0.00 98 THR A C 12
ATOM 23008 O O . THR A 1 98 ? -2.075 1.770 -11.770 1.00 0.00 98 THR A O 12
ATOM 23019 N N . GLU A 1 99 ? -1.635 -0.047 -13.020 1.00 0.00 99 GLU A N 12
ATOM 23020 C CA . GLU A 1 99 ? -2.228 -0.970 -12.058 1.00 0.00 99 GLU A CA 12
ATOM 23021 C C . GLU A 1 99 ? -1.377 -1.031 -10.797 1.00 0.00 99 GLU A C 12
ATOM 23022 O O . GLU A 1 99 ? -1.894 -1.083 -9.684 1.00 0.00 99 GLU A O 12
ATOM 23034 N N . PHE A 1 100 ? -0.066 -1.022 -10.988 1.00 0.00 100 PHE A N 12
ATOM 23035 C CA . PHE A 1 100 ? 0.871 -1.110 -9.876 1.00 0.00 100 PHE A CA 12
ATOM 23036 C C . PHE A 1 100 ? 1.090 0.250 -9.214 1.00 0.00 100 PHE A C 12
ATOM 23037 O O . PHE A 1 100 ? 0.855 0.407 -8.017 1.00 0.00 100 PHE A O 12
ATOM 23054 N N . LEU A 1 101 ? 1.516 1.236 -10.001 1.00 0.00 101 LEU A N 12
ATOM 23055 C CA . LEU A 1 101 ? 1.913 2.535 -9.459 1.00 0.00 101 LEU A CA 12
ATOM 23056 C C . LEU A 1 101 ? 0.727 3.309 -8.899 1.00 0.00 101 LEU A C 12
ATOM 23057 O O . LEU A 1 101 ? 0.874 4.076 -7.947 1.00 0.00 101 LEU A O 12
ATOM 23073 N N . GLY A 1 102 ? -0.453 3.100 -9.471 1.00 0.00 102 GLY A N 12
ATOM 23074 C CA . GLY A 1 102 ? -1.621 3.839 -9.030 1.00 0.00 102 GLY A CA 12
ATOM 23075 C C . GLY A 1 102 ? -2.126 3.373 -7.679 1.00 0.00 102 GLY A C 12
ATOM 23076 O O . GLY A 1 102 ? -2.992 4.005 -7.081 1.00 0.00 102 GLY A O 12
ATOM 23080 N N . LEU A 1 103 ? -1.575 2.275 -7.190 1.00 0.00 103 LEU A N 12
ATOM 23081 C CA . LEU A 1 103 ? -1.920 1.787 -5.861 1.00 0.00 103 LEU A CA 12
ATOM 23082 C C . LEU A 1 103 ? -1.097 2.509 -4.797 1.00 0.00 103 LEU A C 12
ATOM 23083 O O . LEU A 1 103 ? -1.301 2.316 -3.598 1.00 0.00 103 LEU A O 12
ATOM 23099 N N . PHE A 1 104 ? -0.170 3.347 -5.248 1.00 0.00 104 PHE A N 12
ATOM 23100 C CA . PHE A 1 104 ? 0.695 4.094 -4.343 1.00 0.00 104 PHE A CA 12
ATOM 23101 C C . PHE A 1 104 ? 0.391 5.587 -4.404 1.00 0.00 104 PHE A C 12
ATOM 23102 O O . PHE A 1 104 ? 1.056 6.390 -3.751 1.00 0.00 104 PHE A O 12
ATOM 23119 N N . VAL A 1 105 ? -0.617 5.963 -5.184 1.00 0.00 105 VAL A N 12
ATOM 23120 C CA . VAL A 1 105 ? -0.908 7.374 -5.399 1.00 0.00 105 VAL A CA 12
ATOM 23121 C C . VAL A 1 105 ? -2.170 7.819 -4.655 1.00 0.00 105 VAL A C 12
ATOM 23122 O O . VAL A 1 105 ? -3.254 7.261 -4.846 1.00 0.00 105 VAL A O 12
ATOM 23135 N N . ASP A 1 106 ? -1.992 8.793 -3.755 1.00 0.00 106 ASP A N 12
ATOM 23136 C CA . ASP A 1 106 ? -3.100 9.477 -3.070 1.00 0.00 106 ASP A CA 12
ATOM 23137 C C . ASP A 1 106 ? -3.802 8.567 -2.054 1.00 0.00 106 ASP A C 12
ATOM 23138 O O . ASP A 1 106 ? -4.708 9.001 -1.341 1.00 0.00 106 ASP A O 12
ATOM 23147 N N . GLU A 1 107 ? -3.349 7.318 -1.989 1.00 0.00 107 GLU A N 12
ATOM 23148 C CA . GLU A 1 107 ? -3.902 6.283 -1.096 1.00 0.00 107 GLU A CA 12
ATOM 23149 C C . GLU A 1 107 ? -5.307 5.842 -1.518 1.00 0.00 107 GLU A C 12
ATOM 23150 O O . GLU A 1 107 ? -5.625 4.656 -1.502 1.00 0.00 107 GLU A O 12
ATOM 23162 N N . LYS A 1 108 ? -6.149 6.798 -1.865 1.00 0.00 108 LYS A N 12
ATOM 23163 C CA . LYS A 1 108 ? -7.527 6.513 -2.246 1.00 0.00 108 LYS A CA 12
ATOM 23164 C C . LYS A 1 108 ? -7.587 5.570 -3.442 1.00 0.00 108 LYS A C 12
ATOM 23165 O O . LYS A 1 108 ? -8.522 4.780 -3.570 1.00 0.00 108 LYS A O 12
ATOM 23184 N N . LYS A 1 109 ? -6.570 5.631 -4.296 1.00 0.00 109 LYS A N 12
ATOM 23185 C CA . LYS A 1 109 ? -6.527 4.798 -5.491 1.00 0.00 109 LYS A CA 12
ATOM 23186 C C . LYS A 1 109 ? -5.976 3.410 -5.184 1.00 0.00 109 LYS A C 12
ATOM 23187 O O . LYS A 1 109 ? -5.844 2.572 -6.072 1.00 0.00 109 LYS A O 12
ATOM 23206 N N . LEU A 1 110 ? -5.677 3.174 -3.919 1.00 0.00 110 LEU A N 12
ATOM 23207 C CA . LEU A 1 110 ? -5.247 1.871 -3.450 1.00 0.00 110 LEU A CA 12
ATOM 23208 C C . LEU A 1 110 ? -6.465 0.963 -3.269 1.00 0.00 110 LEU A C 12
ATOM 23209 O O . LEU A 1 110 ? -6.338 -0.245 -3.059 1.00 0.00 110 LEU A O 12
ATOM 23225 N N . GLU A 1 111 ? -7.648 1.580 -3.342 1.00 0.00 111 GLU A N 12
ATOM 23226 C CA . GLU A 1 111 ? -8.933 0.888 -3.237 1.00 0.00 111 GLU A CA 12
ATOM 23227 C C . GLU A 1 111 ? -9.190 0.403 -1.806 1.00 0.00 111 GLU A C 12
ATOM 23228 O O . GLU A 1 111 ? -10.309 0.014 -1.465 1.00 0.00 111 GLU A O 12
ATOM 23240 N N . HIS A 1 112 ? -8.144 0.432 -0.978 1.00 0.00 112 HIS A N 12
ATOM 23241 C CA . HIS A 1 112 ? -8.238 0.032 0.427 1.00 0.00 112 HIS A CA 12
ATOM 23242 C C . HIS A 1 112 ? -8.617 -1.442 0.536 1.00 0.00 112 HIS A C 12
ATOM 23243 O O . HIS A 1 112 ? -9.143 -1.896 1.554 1.00 0.00 112 HIS A O 12
ATOM 23257 N N . HIS A 1 113 ? -8.311 -2.192 -0.515 1.00 0.00 113 HIS A N 12
ATOM 23258 C CA . HIS A 1 113 ? -8.707 -3.591 -0.612 1.00 0.00 113 HIS A CA 12
ATOM 23259 C C . HIS A 1 113 ? -7.632 -4.506 -0.025 1.00 0.00 113 HIS A C 12
ATOM 23260 O O . HIS A 1 113 ? -7.855 -5.706 0.139 1.00 0.00 113 HIS A O 12
ATOM 23274 N N . HIS A 1 114 ? -6.484 -3.917 0.313 1.00 0.00 114 HIS A N 12
ATOM 23275 C CA . HIS A 1 114 ? -5.323 -4.659 0.821 1.00 0.00 114 HIS A CA 12
ATOM 23276 C C . HIS A 1 114 ? -4.683 -5.517 -0.269 1.00 0.00 114 HIS A C 12
ATOM 23277 O O . HIS A 1 114 ? -5.343 -6.350 -0.894 1.00 0.00 114 HIS A O 12
ATOM 23291 N N . HIS A 1 115 ? -3.389 -5.294 -0.482 1.00 0.00 115 HIS A N 12
ATOM 23292 C CA . HIS A 1 115 ? -2.594 -6.060 -1.449 1.00 0.00 115 HIS A CA 12
ATOM 23293 C C . HIS A 1 115 ? -3.087 -5.875 -2.883 1.00 0.00 115 HIS A C 12
ATOM 23294 O O . HIS A 1 115 ? -3.999 -5.093 -3.154 1.00 0.00 115 HIS A O 12
ATOM 23308 N N . HIS A 1 116 ? -2.460 -6.598 -3.799 1.00 0.00 116 HIS A N 12
ATOM 23309 C CA . HIS A 1 116 ? -2.862 -6.599 -5.197 1.00 0.00 116 HIS A CA 12
ATOM 23310 C C . HIS A 1 116 ? -2.677 -7.993 -5.773 1.00 0.00 116 HIS A C 12
ATOM 23311 O O . HIS A 1 116 ? -2.199 -8.897 -5.088 1.00 0.00 116 HIS A O 12
ATOM 23325 N N . HIS A 1 117 ? -3.057 -8.160 -7.025 1.00 0.00 117 HIS A N 12
ATOM 23326 C CA . HIS A 1 117 ? -2.811 -9.400 -7.733 1.00 0.00 117 HIS A CA 12
ATOM 23327 C C . HIS A 1 117 ? -2.184 -9.088 -9.079 1.00 0.00 117 HIS A C 12
ATOM 23341 N N . LEU A 1 1 ? 0.526 2.842 0.763 1.00 0.00 1 LEU A N 13
ATOM 23342 C CA . LEU A 1 1 ? 1.828 2.265 0.357 1.00 0.00 1 LEU A CA 13
ATOM 23343 C C . LEU A 1 1 ? 2.885 3.357 0.266 1.00 0.00 1 LEU A C 13
ATOM 23344 O O . LEU A 1 1 ? 2.566 4.543 0.330 1.00 0.00 1 LEU A O 13
ATOM 23359 N N . ASN A 1 2 ? 4.141 2.958 0.123 1.00 0.00 2 ASN A N 13
ATOM 23360 C CA . ASN A 1 2 ? 5.238 3.910 0.016 1.00 0.00 2 ASN A CA 13
ATOM 23361 C C . ASN A 1 2 ? 5.812 3.901 -1.394 1.00 0.00 2 ASN A C 13
ATOM 23362 O O . ASN A 1 2 ? 6.229 2.859 -1.895 1.00 0.00 2 ASN A O 13
ATOM 23373 N N . ILE A 1 3 ? 5.818 5.060 -2.030 1.00 0.00 3 ILE A N 13
ATOM 23374 C CA . ILE A 1 3 ? 6.352 5.194 -3.379 1.00 0.00 3 ILE A CA 13
ATOM 23375 C C . ILE A 1 3 ? 7.699 5.914 -3.336 1.00 0.00 3 ILE A C 13
ATOM 23376 O O . ILE A 1 3 ? 8.513 5.797 -4.249 1.00 0.00 3 ILE A O 13
ATOM 23392 N N . GLU A 1 4 ? 7.942 6.611 -2.228 1.00 0.00 4 GLU A N 13
ATOM 23393 C CA . GLU A 1 4 ? 9.135 7.441 -2.056 1.00 0.00 4 GLU A CA 13
ATOM 23394 C C . GLU A 1 4 ? 10.430 6.642 -2.204 1.00 0.00 4 GLU A C 13
ATOM 23395 O O . GLU A 1 4 ? 11.460 7.184 -2.598 1.00 0.00 4 GLU A O 13
ATOM 23407 N N . ARG A 1 5 ? 10.386 5.360 -1.876 1.00 0.00 5 ARG A N 13
ATOM 23408 C CA . ARG A 1 5 ? 11.581 4.535 -1.906 1.00 0.00 5 ARG A CA 13
ATOM 23409 C C . ARG A 1 5 ? 11.423 3.416 -2.924 1.00 0.00 5 ARG A C 13
ATOM 23410 O O . ARG A 1 5 ? 12.270 2.527 -3.034 1.00 0.00 5 ARG A O 13
ATOM 23431 N N . LEU A 1 6 ? 10.342 3.480 -3.682 1.00 0.00 6 LEU A N 13
ATOM 23432 C CA . LEU A 1 6 ? 10.083 2.502 -4.719 1.00 0.00 6 LEU A CA 13
ATOM 23433 C C . LEU A 1 6 ? 11.104 2.671 -5.837 1.00 0.00 6 LEU A C 13
ATOM 23434 O O . LEU A 1 6 ? 11.140 3.708 -6.495 1.00 0.00 6 LEU A O 13
ATOM 23450 N N . THR A 1 7 ? 11.958 1.672 -6.022 1.00 0.00 7 THR A N 13
ATOM 23451 C CA . THR A 1 7 ? 13.016 1.759 -7.025 1.00 0.00 7 THR A CA 13
ATOM 23452 C C . THR A 1 7 ? 12.892 0.652 -8.070 1.00 0.00 7 THR A C 13
ATOM 23453 O O . THR A 1 7 ? 13.266 0.830 -9.230 1.00 0.00 7 THR A O 13
ATOM 23464 N N . THR A 1 8 ? 12.363 -0.489 -7.652 1.00 0.00 8 THR A N 13
ATOM 23465 C CA . THR A 1 8 ? 12.328 -1.664 -8.507 1.00 0.00 8 THR A CA 13
ATOM 23466 C C . THR A 1 8 ? 10.936 -1.870 -9.109 1.00 0.00 8 THR A C 13
ATOM 23467 O O . THR A 1 8 ? 9.921 -1.553 -8.486 1.00 0.00 8 THR A O 13
ATOM 23478 N N . LEU A 1 9 ? 10.905 -2.396 -10.326 1.00 0.00 9 LEU A N 13
ATOM 23479 C CA . LEU A 1 9 ? 9.657 -2.657 -11.030 1.00 0.00 9 LEU A CA 13
ATOM 23480 C C . LEU A 1 9 ? 9.373 -4.153 -11.070 1.00 0.00 9 LEU A C 13
ATOM 23481 O O . LEU A 1 9 ? 8.731 -4.645 -11.996 1.00 0.00 9 LEU A O 13
ATOM 23497 N N . GLN A 1 10 ? 9.841 -4.858 -10.040 1.00 0.00 10 GLN A N 13
ATOM 23498 C CA . GLN A 1 10 ? 9.658 -6.307 -9.927 1.00 0.00 10 GLN A CA 13
ATOM 23499 C C . GLN A 1 10 ? 8.209 -6.738 -10.223 1.00 0.00 10 GLN A C 13
ATOM 23500 O O . GLN A 1 10 ? 7.994 -7.546 -11.125 1.00 0.00 10 GLN A O 13
ATOM 23514 N N . PRO A 1 11 ? 7.185 -6.195 -9.510 1.00 0.00 11 PRO A N 13
ATOM 23515 C CA . PRO A 1 11 ? 5.787 -6.598 -9.731 1.00 0.00 11 PRO A CA 13
ATOM 23516 C C . PRO A 1 11 ? 5.294 -6.241 -11.131 1.00 0.00 11 PRO A C 13
ATOM 23517 O O . PRO A 1 11 ? 4.383 -6.875 -11.665 1.00 0.00 11 PRO A O 13
ATOM 23528 N N . VAL A 1 12 ? 5.910 -5.227 -11.728 1.00 0.00 12 VAL A N 13
ATOM 23529 C CA . VAL A 1 12 ? 5.556 -4.802 -13.073 1.00 0.00 12 VAL A CA 13
ATOM 23530 C C . VAL A 1 12 ? 6.045 -5.830 -14.082 1.00 0.00 12 VAL A C 13
ATOM 23531 O O . VAL A 1 12 ? 5.319 -6.212 -14.998 1.00 0.00 12 VAL A O 13
ATOM 23544 N N . TRP A 1 13 ? 7.277 -6.289 -13.890 1.00 0.00 13 TRP A N 13
ATOM 23545 C CA . TRP A 1 13 ? 7.849 -7.319 -14.746 1.00 0.00 13 TRP A CA 13
ATOM 23546 C C . TRP A 1 13 ? 7.062 -8.615 -14.629 1.00 0.00 13 TRP A C 13
ATOM 23547 O O . TRP A 1 13 ? 6.816 -9.287 -15.629 1.00 0.00 13 TRP A O 13
ATOM 23568 N N . ASP A 1 14 ? 6.664 -8.950 -13.405 1.00 0.00 14 ASP A N 13
ATOM 23569 C CA . ASP A 1 14 ? 5.821 -10.120 -13.166 1.00 0.00 14 ASP A CA 13
ATOM 23570 C C . ASP A 1 14 ? 4.532 -10.027 -13.970 1.00 0.00 14 ASP A C 13
ATOM 23571 O O . ASP A 1 14 ? 4.168 -10.961 -14.691 1.00 0.00 14 ASP A O 13
ATOM 23580 N N . ARG A 1 15 ? 3.853 -8.890 -13.854 1.00 0.00 15 ARG A N 13
ATOM 23581 C CA . ARG A 1 15 ? 2.607 -8.668 -14.579 1.00 0.00 15 ARG A CA 13
ATOM 23582 C C . ARG A 1 15 ? 2.825 -8.665 -16.086 1.00 0.00 15 ARG A C 13
ATOM 23583 O O . ARG A 1 15 ? 2.077 -9.299 -16.821 1.00 0.00 15 ARG A O 13
ATOM 23604 N N . TYR A 1 16 ? 3.847 -7.954 -16.543 1.00 0.00 16 TYR A N 13
ATOM 23605 C CA . TYR A 1 16 ? 4.120 -7.853 -17.971 1.00 0.00 16 TYR A CA 13
ATOM 23606 C C . TYR A 1 16 ? 4.387 -9.231 -18.558 1.00 0.00 16 TYR A C 13
ATOM 23607 O O . TYR A 1 16 ? 3.860 -9.570 -19.609 1.00 0.00 16 TYR A O 13
ATOM 23625 N N . ASP A 1 17 ? 5.175 -10.030 -17.856 1.00 0.00 17 ASP A N 13
ATOM 23626 C CA . ASP A 1 17 ? 5.464 -11.393 -18.288 1.00 0.00 17 ASP A CA 13
ATOM 23627 C C . ASP A 1 17 ? 4.184 -12.223 -18.364 1.00 0.00 17 ASP A C 13
ATOM 23628 O O . ASP A 1 17 ? 3.929 -12.913 -19.356 1.00 0.00 17 ASP A O 13
ATOM 23637 N N . THR A 1 18 ? 3.362 -12.131 -17.330 1.00 0.00 18 THR A N 13
ATOM 23638 C CA . THR A 1 18 ? 2.165 -12.951 -17.252 1.00 0.00 18 THR A CA 13
ATOM 23639 C C . THR A 1 18 ? 1.041 -12.397 -18.133 1.00 0.00 18 THR A C 13
ATOM 23640 O O . THR A 1 18 ? 0.023 -13.054 -18.340 1.00 0.00 18 THR A O 13
ATOM 23651 N N . GLN A 1 19 ? 1.218 -11.196 -18.648 1.00 0.00 19 GLN A N 13
ATOM 23652 C CA . GLN A 1 19 ? 0.282 -10.666 -19.625 1.00 0.00 19 GLN A CA 13
ATOM 23653 C C . GLN A 1 19 ? 0.857 -10.782 -21.032 1.00 0.00 19 GLN A C 13
ATOM 23654 O O . GLN A 1 19 ? 0.152 -10.607 -22.023 1.00 0.00 19 GLN A O 13
ATOM 23668 N N . ILE A 1 20 ? 2.142 -11.085 -21.115 1.00 0.00 20 ILE A N 13
ATOM 23669 C CA . ILE A 1 20 ? 2.776 -11.369 -22.390 1.00 0.00 20 ILE A CA 13
ATOM 23670 C C . ILE A 1 20 ? 2.393 -12.768 -22.868 1.00 0.00 20 ILE A C 13
ATOM 23671 O O . ILE A 1 20 ? 2.066 -12.963 -24.040 1.00 0.00 20 ILE A O 13
ATOM 23687 N N . HIS A 1 21 ? 2.407 -13.730 -21.946 1.00 0.00 21 HIS A N 13
ATOM 23688 C CA . HIS A 1 21 ? 2.048 -15.110 -22.279 1.00 0.00 21 HIS A CA 13
ATOM 23689 C C . HIS A 1 21 ? 0.534 -15.319 -22.202 1.00 0.00 21 HIS A C 13
ATOM 23690 O O . HIS A 1 21 ? 0.021 -16.383 -22.545 1.00 0.00 21 HIS A O 13
ATOM 23704 N N . ASN A 1 22 ? -0.166 -14.292 -21.744 1.00 0.00 22 ASN A N 13
ATOM 23705 C CA . ASN A 1 22 ? -1.618 -14.330 -21.618 1.00 0.00 22 ASN A CA 13
ATOM 23706 C C . ASN A 1 22 ? -2.148 -12.913 -21.726 1.00 0.00 22 ASN A C 13
ATOM 23707 O O . ASN A 1 22 ? -2.210 -12.184 -20.731 1.00 0.00 22 ASN A O 13
ATOM 23718 N N . GLN A 1 23 ? -2.494 -12.506 -22.934 1.00 0.00 23 GLN A N 13
ATOM 23719 C CA . GLN A 1 23 ? -2.920 -11.141 -23.164 1.00 0.00 23 GLN A CA 13
ATOM 23720 C C . GLN A 1 23 ? -4.377 -10.956 -22.776 1.00 0.00 23 GLN A C 13
ATOM 23721 O O . GLN A 1 23 ? -5.272 -10.967 -23.625 1.00 0.00 23 GLN A O 13
ATOM 23735 N N . LYS A 1 24 ? -4.609 -10.831 -21.480 1.00 0.00 24 LYS A N 13
ATOM 23736 C CA . LYS A 1 24 ? -5.924 -10.492 -20.972 1.00 0.00 24 LYS A CA 13
ATOM 23737 C C . LYS A 1 24 ? -6.179 -9.001 -21.185 1.00 0.00 24 LYS A C 13
ATOM 23738 O O . LYS A 1 24 ? -5.924 -8.171 -20.313 1.00 0.00 24 LYS A O 13
ATOM 23757 N N . ASP A 1 25 ? -6.643 -8.684 -22.390 1.00 0.00 25 ASP A N 13
ATOM 23758 C CA . ASP A 1 25 ? -6.831 -7.306 -22.832 1.00 0.00 25 ASP A CA 13
ATOM 23759 C C . ASP A 1 25 ? -8.021 -6.661 -22.136 1.00 0.00 25 ASP A C 13
ATOM 23760 O O . ASP A 1 25 ? -9.011 -7.330 -21.827 1.00 0.00 25 ASP A O 13
ATOM 23769 N N . ASN A 1 26 ? -7.920 -5.362 -21.889 1.00 0.00 26 ASN A N 13
ATOM 23770 C CA . ASN A 1 26 ? -8.971 -4.623 -21.200 1.00 0.00 26 ASN A CA 13
ATOM 23771 C C . ASN A 1 26 ? -9.704 -3.697 -22.164 1.00 0.00 26 ASN A C 13
ATOM 23772 O O . ASN A 1 26 ? -9.142 -2.713 -22.643 1.00 0.00 26 ASN A O 13
ATOM 23783 N N . ASP A 1 27 ? -10.958 -4.021 -22.442 1.00 0.00 27 ASP A N 13
ATOM 23784 C CA . ASP A 1 27 ? -11.788 -3.212 -23.328 1.00 0.00 27 ASP A CA 13
ATOM 23785 C C . ASP A 1 27 ? -13.068 -2.814 -22.592 1.00 0.00 27 ASP A C 13
ATOM 23786 O O . ASP A 1 27 ? -13.270 -3.234 -21.449 1.00 0.00 27 ASP A O 13
ATOM 23795 N N . ASN A 1 28 ? -13.913 -2.008 -23.244 1.00 0.00 28 ASN A N 13
ATOM 23796 C CA . ASN A 1 28 ? -15.179 -1.532 -22.672 1.00 0.00 28 ASN A CA 13
ATOM 23797 C C . ASN A 1 28 ? -14.942 -0.434 -21.635 1.00 0.00 28 ASN A C 13
ATOM 23798 O O . ASN A 1 28 ? -14.237 -0.636 -20.646 1.00 0.00 28 ASN A O 13
ATOM 23809 N N . GLU A 1 29 ? -15.525 0.736 -21.893 1.00 0.00 29 GLU A N 13
ATOM 23810 C CA . GLU A 1 29 ? -15.390 1.908 -21.022 1.00 0.00 29 GLU A CA 13
ATOM 23811 C C . GLU A 1 29 ? -13.941 2.366 -20.924 1.00 0.00 29 GLU A C 13
ATOM 23812 O O . GLU A 1 29 ? -13.549 3.023 -19.959 1.00 0.00 29 GLU A O 13
ATOM 23824 N N . VAL A 1 30 ? -13.159 2.028 -21.933 1.00 0.00 30 VAL A N 13
ATOM 23825 C CA . VAL A 1 30 ? -11.789 2.487 -22.024 1.00 0.00 30 VAL A CA 13
ATOM 23826 C C . VAL A 1 30 ? -11.418 2.736 -23.479 1.00 0.00 30 VAL A C 13
ATOM 23827 O O . VAL A 1 30 ? -11.443 1.826 -24.316 1.00 0.00 30 VAL A O 13
ATOM 23840 N N . PRO A 1 31 ? -11.119 3.999 -23.795 1.00 0.00 31 PRO A N 13
ATOM 23841 C CA . PRO A 1 31 ? -10.694 4.404 -25.128 1.00 0.00 31 PRO A CA 13
ATOM 23842 C C . PRO A 1 31 ? -9.375 3.754 -25.512 1.00 0.00 31 PRO A C 13
ATOM 23843 O O . PRO A 1 31 ? -8.324 4.084 -24.964 1.00 0.00 31 PRO A O 13
ATOM 23854 N N . VAL A 1 32 ? -9.428 2.812 -26.433 1.00 0.00 32 VAL A N 13
ATOM 23855 C CA . VAL A 1 32 ? -8.227 2.162 -26.907 1.00 0.00 32 VAL A CA 13
ATOM 23856 C C . VAL A 1 32 ? -7.602 2.968 -28.026 1.00 0.00 32 VAL A C 13
ATOM 23857 O O . VAL A 1 32 ? -8.113 3.049 -29.145 1.00 0.00 32 VAL A O 13
ATOM 23870 N N . HIS A 1 33 ? -6.513 3.609 -27.681 1.00 0.00 33 HIS A N 13
ATOM 23871 C CA . HIS A 1 33 ? -5.776 4.434 -28.613 1.00 0.00 33 HIS A CA 13
ATOM 23872 C C . HIS A 1 33 ? -4.904 3.545 -29.487 1.00 0.00 33 HIS A C 13
ATOM 23873 O O . HIS A 1 33 ? -4.109 2.760 -28.978 1.00 0.00 33 HIS A O 13
ATOM 23887 N N . GLN A 1 34 ? -5.059 3.673 -30.799 1.00 0.00 34 GLN A N 13
ATOM 23888 C CA . GLN A 1 34 ? -4.398 2.775 -31.744 1.00 0.00 34 GLN A CA 13
ATOM 23889 C C . GLN A 1 34 ? -2.961 3.207 -32.032 1.00 0.00 34 GLN A C 13
ATOM 23890 O O . GLN A 1 34 ? -2.380 2.809 -33.045 1.00 0.00 34 GLN A O 13
ATOM 23904 N N . VAL A 1 35 ? -2.398 4.003 -31.125 1.00 0.00 35 VAL A N 13
ATOM 23905 C CA . VAL A 1 35 ? -0.994 4.403 -31.189 1.00 0.00 35 VAL A CA 13
ATOM 23906 C C . VAL A 1 35 ? -0.708 5.249 -32.432 1.00 0.00 35 VAL A C 13
ATOM 23907 O O . VAL A 1 35 ? -0.289 4.741 -33.474 1.00 0.00 35 VAL A O 13
ATOM 23920 N N . SER A 1 36 ? -0.956 6.540 -32.320 1.00 0.00 36 SER A N 13
ATOM 23921 C CA . SER A 1 36 ? -0.707 7.459 -33.415 1.00 0.00 36 SER A CA 13
ATOM 23922 C C . SER A 1 36 ? 0.323 8.516 -33.011 1.00 0.00 36 SER A C 13
ATOM 23923 O O . SER A 1 36 ? -0.032 9.524 -32.406 1.00 0.00 36 SER A O 13
ATOM 23931 N N . TYR A 1 37 ? 1.597 8.234 -33.314 1.00 0.00 37 TYR A N 13
ATOM 23932 C CA . TYR A 1 37 ? 2.725 9.155 -33.080 1.00 0.00 37 TYR A CA 13
ATOM 23933 C C . TYR A 1 37 ? 2.732 9.774 -31.674 1.00 0.00 37 TYR A C 13
ATOM 23934 O O . TYR A 1 37 ? 3.373 9.243 -30.763 1.00 0.00 37 TYR A O 13
ATOM 23952 N N . THR A 1 38 ? 2.016 10.887 -31.508 1.00 0.00 38 THR A N 13
ATOM 23953 C CA . THR A 1 38 ? 2.004 11.638 -30.260 1.00 0.00 38 THR A CA 13
ATOM 23954 C C . THR A 1 38 ? 1.594 10.756 -29.082 1.00 0.00 38 THR A C 13
ATOM 23955 O O . THR A 1 38 ? 2.012 10.987 -27.950 1.00 0.00 38 THR A O 13
ATOM 23966 N N . ASN A 1 39 ? 0.810 9.723 -29.379 1.00 0.00 39 ASN A N 13
ATOM 23967 C CA . ASN A 1 39 ? 0.322 8.782 -28.372 1.00 0.00 39 ASN A CA 13
ATOM 23968 C C . ASN A 1 39 ? 1.448 8.261 -27.487 1.00 0.00 39 ASN A C 13
ATOM 23969 O O . ASN A 1 39 ? 1.309 8.207 -26.265 1.00 0.00 39 ASN A O 13
ATOM 23980 N N . LEU A 1 40 ? 2.569 7.902 -28.098 1.00 0.00 40 LEU A N 13
ATOM 23981 C CA . LEU A 1 40 ? 3.699 7.374 -27.343 1.00 0.00 40 LEU A CA 13
ATOM 23982 C C . LEU A 1 40 ? 4.188 8.409 -26.339 1.00 0.00 40 LEU A C 13
ATOM 23983 O O . LEU A 1 40 ? 4.305 8.127 -25.149 1.00 0.00 40 LEU A O 13
ATOM 23999 N N . ALA A 1 41 ? 4.433 9.620 -26.827 1.00 0.00 41 ALA A N 13
ATOM 24000 C CA . ALA A 1 41 ? 4.931 10.704 -25.988 1.00 0.00 41 ALA A CA 13
ATOM 24001 C C . ALA A 1 41 ? 3.934 11.056 -24.883 1.00 0.00 41 ALA A C 13
ATOM 24002 O O . ALA A 1 41 ? 4.326 11.439 -23.780 1.00 0.00 41 ALA A O 13
ATOM 24009 N N . GLU A 1 42 ? 2.649 10.923 -25.188 1.00 0.00 42 GLU A N 13
ATOM 24010 C CA . GLU A 1 42 ? 1.595 11.198 -24.217 1.00 0.00 42 GLU A CA 13
ATOM 24011 C C . GLU A 1 42 ? 1.697 10.262 -23.012 1.00 0.00 42 GLU A C 13
ATOM 24012 O O . GLU A 1 42 ? 1.793 10.715 -21.869 1.00 0.00 42 GLU A O 13
ATOM 24024 N N . MET A 1 43 ? 1.709 8.957 -23.273 1.00 0.00 43 MET A N 13
ATOM 24025 C CA . MET A 1 43 ? 1.750 7.969 -22.197 1.00 0.00 43 MET A CA 13
ATOM 24026 C C . MET A 1 43 ? 3.123 7.912 -21.526 1.00 0.00 43 MET A C 13
ATOM 24027 O O . MET A 1 43 ? 3.243 7.455 -20.390 1.00 0.00 43 MET A O 13
ATOM 24041 N N . VAL A 1 44 ? 4.158 8.372 -22.215 1.00 0.00 44 VAL A N 13
ATOM 24042 C CA . VAL A 1 44 ? 5.482 8.449 -21.606 1.00 0.00 44 VAL A CA 13
ATOM 24043 C C . VAL A 1 44 ? 5.532 9.600 -20.605 1.00 0.00 44 VAL A C 13
ATOM 24044 O O . VAL A 1 44 ? 5.963 9.422 -19.465 1.00 0.00 44 VAL A O 13
ATOM 24057 N N . GLY A 1 45 ? 5.051 10.764 -21.032 1.00 0.00 45 GLY A N 13
ATOM 24058 C CA . GLY A 1 45 ? 5.087 11.954 -20.199 1.00 0.00 45 GLY A CA 13
ATOM 24059 C C . GLY A 1 45 ? 4.340 11.790 -18.889 1.00 0.00 45 GLY A C 13
ATOM 24060 O O . GLY A 1 45 ? 4.771 12.308 -17.855 1.00 0.00 45 GLY A O 13
ATOM 24064 N N . GLU A 1 46 ? 3.225 11.071 -18.924 1.00 0.00 46 GLU A N 13
ATOM 24065 C CA . GLU A 1 46 ? 2.433 10.852 -17.721 1.00 0.00 46 GLU A CA 13
ATOM 24066 C C . GLU A 1 46 ? 3.150 9.888 -16.775 1.00 0.00 46 GLU A C 13
ATOM 24067 O O . GLU A 1 46 ? 3.114 10.065 -15.555 1.00 0.00 46 GLU A O 13
ATOM 24079 N N . MET A 1 47 ? 3.821 8.889 -17.344 1.00 0.00 47 MET A N 13
ATOM 24080 C CA . MET A 1 47 ? 4.563 7.914 -16.552 1.00 0.00 47 MET A CA 13
ATOM 24081 C C . MET A 1 47 ? 5.763 8.559 -15.883 1.00 0.00 47 MET A C 13
ATOM 24082 O O . MET A 1 47 ? 6.147 8.173 -14.780 1.00 0.00 47 MET A O 13
ATOM 24096 N N . ASN A 1 48 ? 6.350 9.547 -16.552 1.00 0.00 48 ASN A N 13
ATOM 24097 C CA . ASN A 1 48 ? 7.472 10.289 -15.989 1.00 0.00 48 ASN A CA 13
ATOM 24098 C C . ASN A 1 48 ? 7.074 10.902 -14.653 1.00 0.00 48 ASN A C 13
ATOM 24099 O O . ASN A 1 48 ? 7.783 10.767 -13.659 1.00 0.00 48 ASN A O 13
ATOM 24110 N N . LYS A 1 49 ? 5.912 11.545 -14.640 1.00 0.00 49 LYS A N 13
ATOM 24111 C CA . LYS A 1 49 ? 5.419 12.242 -13.455 1.00 0.00 49 LYS A CA 13
ATOM 24112 C C . LYS A 1 49 ? 5.082 11.264 -12.333 1.00 0.00 49 LYS A C 13
ATOM 24113 O O . LYS A 1 49 ? 5.199 11.595 -11.153 1.00 0.00 49 LYS A O 13
ATOM 24132 N N . LEU A 1 50 ? 4.671 10.060 -12.704 1.00 0.00 50 LEU A N 13
ATOM 24133 C CA . LEU A 1 50 ? 4.307 9.042 -11.726 1.00 0.00 50 LEU A CA 13
ATOM 24134 C C . LEU A 1 50 ? 5.540 8.478 -11.031 1.00 0.00 50 LEU A C 13
ATOM 24135 O O . LEU A 1 50 ? 5.458 7.983 -9.909 1.00 0.00 50 LEU A O 13
ATOM 24151 N N . LEU A 1 51 ? 6.684 8.571 -11.691 1.00 0.00 51 LEU A N 13
ATOM 24152 C CA . LEU A 1 51 ? 7.909 7.987 -11.168 1.00 0.00 51 LEU A CA 13
ATOM 24153 C C . LEU A 1 51 ? 8.801 9.049 -10.536 1.00 0.00 51 LEU A C 13
ATOM 24154 O O . LEU A 1 51 ? 9.791 8.730 -9.881 1.00 0.00 51 LEU A O 13
ATOM 24170 N N . GLU A 1 52 ? 8.437 10.310 -10.722 1.00 0.00 52 GLU A N 13
ATOM 24171 C CA . GLU A 1 52 ? 9.173 11.421 -10.124 1.00 0.00 52 GLU A CA 13
ATOM 24172 C C . GLU A 1 52 ? 9.263 11.309 -8.590 1.00 0.00 52 GLU A C 13
ATOM 24173 O O . GLU A 1 52 ? 10.345 11.471 -8.027 1.00 0.00 52 GLU A O 13
ATOM 24185 N N . PRO A 1 53 ? 8.140 11.051 -7.878 1.00 0.00 53 PRO A N 13
ATOM 24186 C CA . PRO A 1 53 ? 8.150 10.900 -6.416 1.00 0.00 53 PRO A CA 13
ATOM 24187 C C . PRO A 1 53 ? 8.713 9.554 -5.940 1.00 0.00 53 PRO A C 13
ATOM 24188 O O . PRO A 1 53 ? 8.577 9.205 -4.767 1.00 0.00 53 PRO A O 13
ATOM 24199 N N . SER A 1 54 ? 9.350 8.808 -6.836 1.00 0.00 54 SER A N 13
ATOM 24200 C CA . SER A 1 54 ? 9.931 7.523 -6.471 1.00 0.00 54 SER A CA 13
ATOM 24201 C C . SER A 1 54 ? 11.437 7.524 -6.723 1.00 0.00 54 SER A C 13
ATOM 24202 O O . SER A 1 54 ? 12.022 8.564 -7.035 1.00 0.00 54 SER A O 13
ATOM 24210 N N . GLN A 1 55 ? 12.058 6.362 -6.584 1.00 0.00 55 GLN A N 13
ATOM 24211 C CA . GLN A 1 55 ? 13.495 6.229 -6.788 1.00 0.00 55 GLN A CA 13
ATOM 24212 C C . GLN A 1 55 ? 13.781 5.590 -8.139 1.00 0.00 55 GLN A C 13
ATOM 24213 O O . GLN A 1 55 ? 14.941 5.390 -8.509 1.00 0.00 55 GLN A O 13
ATOM 24227 N N . VAL A 1 56 ? 12.718 5.271 -8.871 1.00 0.00 56 VAL A N 13
ATOM 24228 C CA . VAL A 1 56 ? 12.843 4.604 -10.159 1.00 0.00 56 VAL A CA 13
ATOM 24229 C C . VAL A 1 56 ? 13.531 5.515 -11.176 1.00 0.00 56 VAL A C 13
ATOM 24230 O O . VAL A 1 56 ? 12.907 6.383 -11.786 1.00 0.00 56 VAL A O 13
ATOM 24243 N N . HIS A 1 57 ? 14.830 5.323 -11.335 1.00 0.00 57 HIS A N 13
ATOM 24244 C CA . HIS A 1 57 ? 15.610 6.133 -12.254 1.00 0.00 57 HIS A CA 13
ATOM 24245 C C . HIS A 1 57 ? 15.567 5.563 -13.667 1.00 0.00 57 HIS A C 13
ATOM 24246 O O . HIS A 1 57 ? 16.564 5.047 -14.171 1.00 0.00 57 HIS A O 13
ATOM 24260 N N . LEU A 1 58 ? 14.403 5.645 -14.290 1.00 0.00 58 LEU A N 13
ATOM 24261 C CA . LEU A 1 58 ? 14.237 5.183 -15.658 1.00 0.00 58 LEU A CA 13
ATOM 24262 C C . LEU A 1 58 ? 13.826 6.334 -16.558 1.00 0.00 58 LEU A C 13
ATOM 24263 O O . LEU A 1 58 ? 12.807 6.982 -16.328 1.00 0.00 58 LEU A O 13
ATOM 24279 N N . LYS A 1 59 ? 14.627 6.593 -17.574 1.00 0.00 59 LYS A N 13
ATOM 24280 C CA . LYS A 1 59 ? 14.334 7.650 -18.524 1.00 0.00 59 LYS A CA 13
ATOM 24281 C C . LYS A 1 59 ? 13.946 7.042 -19.861 1.00 0.00 59 LYS A C 13
ATOM 24282 O O . LYS A 1 59 ? 14.602 6.119 -20.345 1.00 0.00 59 LYS A O 13
ATOM 24301 N N . PHE A 1 60 ? 12.870 7.544 -20.444 1.00 0.00 60 PHE A N 13
ATOM 24302 C CA . PHE A 1 60 ? 12.311 6.947 -21.647 1.00 0.00 60 PHE A CA 13
ATOM 24303 C C . PHE A 1 60 ? 12.463 7.881 -22.840 1.00 0.00 60 PHE A C 13
ATOM 24304 O O . PHE A 1 60 ? 12.158 9.070 -22.746 1.00 0.00 60 PHE A O 13
ATOM 24321 N N . GLU A 1 61 ? 12.930 7.344 -23.958 1.00 0.00 61 GLU A N 13
ATOM 24322 C CA . GLU A 1 61 ? 13.011 8.110 -25.192 1.00 0.00 61 GLU A CA 13
ATOM 24323 C C . GLU A 1 61 ? 12.159 7.480 -26.280 1.00 0.00 61 GLU A C 13
ATOM 24324 O O . GLU A 1 61 ? 12.163 6.261 -26.459 1.00 0.00 61 GLU A O 13
ATOM 24336 N N . LEU A 1 62 ? 11.431 8.316 -27.000 1.00 0.00 62 LEU A N 13
ATOM 24337 C CA . LEU A 1 62 ? 10.685 7.865 -28.158 1.00 0.00 62 LEU A CA 13
ATOM 24338 C C . LEU A 1 62 ? 11.527 8.060 -29.410 1.00 0.00 62 LEU A C 13
ATOM 24339 O O . LEU A 1 62 ? 11.659 9.175 -29.915 1.00 0.00 62 LEU A O 13
ATOM 24355 N N . HIS A 1 63 ? 12.127 6.989 -29.890 1.00 0.00 63 HIS A N 13
ATOM 24356 C CA . HIS A 1 63 ? 12.943 7.072 -31.089 1.00 0.00 63 HIS A CA 13
ATOM 24357 C C . HIS A 1 63 ? 12.229 6.458 -32.277 1.00 0.00 63 HIS A C 13
ATOM 24358 O O . HIS A 1 63 ? 12.037 5.242 -32.349 1.00 0.00 63 HIS A O 13
ATOM 24372 N N . ASP A 1 64 ? 11.817 7.321 -33.190 1.00 0.00 64 ASP A N 13
ATOM 24373 C CA . ASP A 1 64 ? 11.209 6.898 -34.438 1.00 0.00 64 ASP A CA 13
ATOM 24374 C C . ASP A 1 64 ? 12.247 6.198 -35.302 1.00 0.00 64 ASP A C 13
ATOM 24375 O O . ASP A 1 64 ? 13.315 6.741 -35.587 1.00 0.00 64 ASP A O 13
ATOM 24384 N N . LYS A 1 65 ? 11.932 4.981 -35.687 1.00 0.00 65 LYS A N 13
ATOM 24385 C CA . LYS A 1 65 ? 12.858 4.128 -36.401 1.00 0.00 65 LYS A CA 13
ATOM 24386 C C . LYS A 1 65 ? 12.228 3.620 -37.692 1.00 0.00 65 LYS A C 13
ATOM 24387 O O . LYS A 1 65 ? 11.432 2.679 -37.674 1.00 0.00 65 LYS A O 13
ATOM 24406 N N . LEU A 1 66 ? 12.562 4.282 -38.800 1.00 0.00 66 LEU A N 13
ATOM 24407 C CA . LEU A 1 66 ? 12.105 3.875 -40.129 1.00 0.00 66 LEU A CA 13
ATOM 24408 C C . LEU A 1 66 ? 10.589 4.023 -40.270 1.00 0.00 66 LEU A C 13
ATOM 24409 O O . LEU A 1 66 ? 10.101 4.984 -40.863 1.00 0.00 66 LEU A O 13
ATOM 24425 N N . ASN A 1 67 ? 9.858 3.067 -39.722 1.00 0.00 67 ASN A N 13
ATOM 24426 C CA . ASN A 1 67 ? 8.402 3.068 -39.783 1.00 0.00 67 ASN A CA 13
ATOM 24427 C C . ASN A 1 67 ? 7.797 2.772 -38.408 1.00 0.00 67 ASN A C 13
ATOM 24428 O O . ASN A 1 67 ? 6.605 2.985 -38.178 1.00 0.00 67 ASN A O 13
ATOM 24439 N N . GLU A 1 68 ? 8.629 2.307 -37.488 1.00 0.00 68 GLU A N 13
ATOM 24440 C CA . GLU A 1 68 ? 8.166 1.913 -36.168 1.00 0.00 68 GLU A CA 13
ATOM 24441 C C . GLU A 1 68 ? 8.706 2.870 -35.116 1.00 0.00 68 GLU A C 13
ATOM 24442 O O . GLU A 1 68 ? 9.800 3.407 -35.259 1.00 0.00 68 GLU A O 13
ATOM 24454 N N . TYR A 1 69 ? 7.937 3.093 -34.069 1.00 0.00 69 TYR A N 13
ATOM 24455 C CA . TYR A 1 69 ? 8.397 3.901 -32.953 1.00 0.00 69 TYR A CA 13
ATOM 24456 C C . TYR A 1 69 ? 8.072 3.213 -31.639 1.00 0.00 69 TYR A C 13
ATOM 24457 O O . TYR A 1 69 ? 6.915 2.913 -31.354 1.00 0.00 69 TYR A O 13
ATOM 24475 N N . TYR A 1 70 ? 9.105 2.945 -30.859 1.00 0.00 70 TYR A N 13
ATOM 24476 C CA . TYR A 1 70 ? 8.944 2.266 -29.586 1.00 0.00 70 TYR A CA 13
ATOM 24477 C C . TYR A 1 70 ? 9.572 3.078 -28.462 1.00 0.00 70 TYR A C 13
ATOM 24478 O O . TYR A 1 70 ? 10.291 4.050 -28.712 1.00 0.00 70 TYR A O 13
ATOM 24496 N N . VAL A 1 71 ? 9.307 2.670 -27.233 1.00 0.00 71 VAL A N 13
ATOM 24497 C CA . VAL A 1 71 ? 9.801 3.386 -26.070 1.00 0.00 71 VAL A CA 13
ATOM 24498 C C . VAL A 1 71 ? 11.075 2.740 -25.540 1.00 0.00 71 VAL A C 13
ATOM 24499 O O . VAL A 1 71 ? 11.089 1.559 -25.180 1.00 0.00 71 VAL A O 13
ATOM 24512 N N . LYS A 1 72 ? 12.145 3.520 -25.516 1.00 0.00 72 LYS A N 13
ATOM 24513 C CA . LYS A 1 72 ? 13.425 3.058 -25.013 1.00 0.00 72 LYS A CA 13
ATOM 24514 C C . LYS A 1 72 ? 13.531 3.325 -23.522 1.00 0.00 72 LYS A C 13
ATOM 24515 O O . LYS A 1 72 ? 13.464 4.475 -23.091 1.00 0.00 72 LYS A O 13
ATOM 24534 N N . VAL A 1 73 ? 13.685 2.269 -22.740 1.00 0.00 73 VAL A N 13
ATOM 24535 C CA . VAL A 1 73 ? 13.853 2.413 -21.305 1.00 0.00 73 VAL A CA 13
ATOM 24536 C C . VAL A 1 73 ? 15.335 2.458 -20.959 1.00 0.00 73 VAL A C 13
ATOM 24537 O O . VAL A 1 73 ? 16.054 1.469 -21.126 1.00 0.00 73 VAL A O 13
ATOM 24550 N N . ILE A 1 74 ? 15.783 3.603 -20.474 1.00 0.00 74 ILE A N 13
ATOM 24551 C CA . ILE A 1 74 ? 17.174 3.780 -20.108 1.00 0.00 74 ILE A CA 13
ATOM 24552 C C . ILE A 1 74 ? 17.306 3.892 -18.595 1.00 0.00 74 ILE A C 13
ATOM 24553 O O . ILE A 1 74 ? 16.832 4.857 -17.990 1.00 0.00 74 ILE A O 13
ATOM 24569 N N . GLU A 1 75 ? 17.930 2.898 -17.985 1.00 0.00 75 GLU A N 13
ATOM 24570 C CA . GLU A 1 75 ? 18.156 2.918 -16.553 1.00 0.00 75 GLU A CA 13
ATOM 24571 C C . GLU A 1 75 ? 19.318 3.847 -16.250 1.00 0.00 75 GLU A C 13
ATOM 24572 O O . GLU A 1 75 ? 20.410 3.664 -16.770 1.00 0.00 75 GLU A O 13
ATOM 24584 N N . ASP A 1 76 ? 19.085 4.848 -15.420 1.00 0.00 76 ASP A N 13
ATOM 24585 C CA . ASP A 1 76 ? 20.103 5.856 -15.145 1.00 0.00 76 ASP A CA 13
ATOM 24586 C C . ASP A 1 76 ? 21.209 5.300 -14.244 1.00 0.00 76 ASP A C 13
ATOM 24587 O O . ASP A 1 76 ? 22.280 5.894 -14.119 1.00 0.00 76 ASP A O 13
ATOM 24596 N N . SER A 1 77 ? 20.956 4.153 -13.630 1.00 0.00 77 SER A N 13
ATOM 24597 C CA . SER A 1 77 ? 21.937 3.530 -12.752 1.00 0.00 77 SER A CA 13
ATOM 24598 C C . SER A 1 77 ? 23.049 2.880 -13.578 1.00 0.00 77 SER A C 13
ATOM 24599 O O . SER A 1 77 ? 24.236 3.037 -13.279 1.00 0.00 77 SER A O 13
ATOM 24607 N N . THR A 1 78 ? 22.659 2.158 -14.618 1.00 0.00 78 THR A N 13
ATOM 24608 C CA . THR A 1 78 ? 23.609 1.520 -15.517 1.00 0.00 78 THR A CA 13
ATOM 24609 C C . THR A 1 78 ? 23.922 2.418 -16.712 1.00 0.00 78 THR A C 13
ATOM 24610 O O . THR A 1 78 ? 24.967 2.283 -17.351 1.00 0.00 78 THR A O 13
ATOM 24621 N N . ASN A 1 79 ? 22.997 3.338 -16.993 1.00 0.00 79 ASN A N 13
ATOM 24622 C CA . ASN A 1 79 ? 23.094 4.261 -18.124 1.00 0.00 79 ASN A CA 13
ATOM 24623 C C . ASN A 1 79 ? 23.037 3.512 -19.447 1.00 0.00 79 ASN A C 13
ATOM 24624 O O . ASN A 1 79 ? 23.566 3.969 -20.461 1.00 0.00 79 ASN A O 13
ATOM 24635 N N . GLU A 1 80 ? 22.364 2.370 -19.433 1.00 0.00 80 GLU A N 13
ATOM 24636 C CA . GLU A 1 80 ? 22.167 1.580 -20.637 1.00 0.00 80 GLU A CA 13
ATOM 24637 C C . GLU A 1 80 ? 20.680 1.435 -20.927 1.00 0.00 80 GLU A C 13
ATOM 24638 O O . GLU A 1 80 ? 19.841 1.713 -20.066 1.00 0.00 80 GLU A O 13
ATOM 24650 N N . VAL A 1 81 ? 20.357 1.003 -22.134 1.00 0.00 81 VAL A N 13
ATOM 24651 C CA . VAL A 1 81 ? 18.978 0.713 -22.488 1.00 0.00 81 VAL A CA 13
ATOM 24652 C C . VAL A 1 81 ? 18.637 -0.708 -22.057 1.00 0.00 81 VAL A C 13
ATOM 24653 O O . VAL A 1 81 ? 19.072 -1.680 -22.681 1.00 0.00 81 VAL A O 13
ATOM 24666 N N . ILE A 1 82 ? 17.880 -0.827 -20.978 1.00 0.00 82 ILE A N 13
ATOM 24667 C CA . ILE A 1 82 ? 17.597 -2.131 -20.389 1.00 0.00 82 ILE A CA 13
ATOM 24668 C C . ILE A 1 82 ? 16.406 -2.808 -21.055 1.00 0.00 82 ILE A C 13
ATOM 24669 O O . ILE A 1 82 ? 16.254 -4.029 -20.972 1.00 0.00 82 ILE A O 13
ATOM 24685 N N . ARG A 1 83 ? 15.558 -2.024 -21.710 1.00 0.00 83 ARG A N 13
ATOM 24686 C CA . ARG A 1 83 ? 14.392 -2.583 -22.377 1.00 0.00 83 ARG A CA 13
ATOM 24687 C C . ARG A 1 83 ? 13.879 -1.650 -23.465 1.00 0.00 83 ARG A C 13
ATOM 24688 O O . ARG A 1 83 ? 13.880 -0.429 -23.301 1.00 0.00 83 ARG A O 13
ATOM 24709 N N . GLU A 1 84 ? 13.463 -2.234 -24.579 1.00 0.00 84 GLU A N 13
ATOM 24710 C CA . GLU A 1 84 ? 12.817 -1.489 -25.652 1.00 0.00 84 GLU A CA 13
ATOM 24711 C C . GLU A 1 84 ? 11.459 -2.120 -25.954 1.00 0.00 84 GLU A C 13
ATOM 24712 O O . GLU A 1 84 ? 11.384 -3.189 -26.563 1.00 0.00 84 GLU A O 13
ATOM 24724 N N . ILE A 1 85 ? 10.396 -1.467 -25.504 1.00 0.00 85 ILE A N 13
ATOM 24725 C CA . ILE A 1 85 ? 9.049 -2.016 -25.624 1.00 0.00 85 ILE A CA 13
ATOM 24726 C C . ILE A 1 85 ? 8.436 -1.647 -26.971 1.00 0.00 85 ILE A C 13
ATOM 24727 O O . ILE A 1 85 ? 8.280 -0.468 -27.285 1.00 0.00 85 ILE A O 13
ATOM 24743 N N . PRO A 1 86 ? 8.089 -2.658 -27.784 1.00 0.00 86 PRO A N 13
ATOM 24744 C CA . PRO A 1 86 ? 7.467 -2.448 -29.094 1.00 0.00 86 PRO A CA 13
ATOM 24745 C C . PRO A 1 86 ? 6.104 -1.765 -28.974 1.00 0.00 86 PRO A C 13
ATOM 24746 O O . PRO A 1 86 ? 5.358 -2.021 -28.028 1.00 0.00 86 PRO A O 13
ATOM 24757 N N . PRO A 1 87 ? 5.755 -0.899 -29.942 1.00 0.00 87 PRO A N 13
ATOM 24758 C CA . PRO A 1 87 ? 4.531 -0.084 -29.888 1.00 0.00 87 PRO A CA 13
ATOM 24759 C C . PRO A 1 87 ? 3.263 -0.923 -29.741 1.00 0.00 87 PRO A C 13
ATOM 24760 O O . PRO A 1 87 ? 2.296 -0.499 -29.110 1.00 0.00 87 PRO A O 13
ATOM 24771 N N . LYS A 1 88 ? 3.281 -2.126 -30.300 1.00 0.00 88 LYS A N 13
ATOM 24772 C CA . LYS A 1 88 ? 2.108 -2.990 -30.280 1.00 0.00 88 LYS A CA 13
ATOM 24773 C C . LYS A 1 88 ? 2.005 -3.770 -28.968 1.00 0.00 88 LYS A C 13
ATOM 24774 O O . LYS A 1 88 ? 1.080 -4.554 -28.780 1.00 0.00 88 LYS A O 13
ATOM 24793 N N . ARG A 1 89 ? 2.966 -3.555 -28.077 1.00 0.00 89 ARG A N 13
ATOM 24794 C CA . ARG A 1 89 ? 2.907 -4.114 -26.731 1.00 0.00 89 ARG A CA 13
ATOM 24795 C C . ARG A 1 89 ? 3.054 -3.007 -25.699 1.00 0.00 89 ARG A C 13
ATOM 24796 O O . ARG A 1 89 ? 3.247 -3.270 -24.509 1.00 0.00 89 ARG A O 13
ATOM 24817 N N . TRP A 1 90 ? 2.961 -1.767 -26.162 1.00 0.00 90 TRP A N 13
ATOM 24818 C CA . TRP A 1 90 ? 3.058 -0.614 -25.282 1.00 0.00 90 TRP A CA 13
ATOM 24819 C C . TRP A 1 90 ? 1.828 -0.536 -24.387 1.00 0.00 90 TRP A C 13
ATOM 24820 O O . TRP A 1 90 ? 1.921 -0.169 -23.216 1.00 0.00 90 TRP A O 13
ATOM 24841 N N . LEU A 1 91 ? 0.680 -0.912 -24.936 1.00 0.00 91 LEU A N 13
ATOM 24842 C CA . LEU A 1 91 ? -0.563 -0.909 -24.175 1.00 0.00 91 LEU A CA 13
ATOM 24843 C C . LEU A 1 91 ? -0.522 -1.975 -23.085 1.00 0.00 91 LEU A C 13
ATOM 24844 O O . LEU A 1 91 ? -1.006 -1.756 -21.974 1.00 0.00 91 LEU A O 13
ATOM 24860 N N . ASP A 1 92 ? 0.068 -3.120 -23.416 1.00 0.00 92 ASP A N 13
ATOM 24861 C CA . ASP A 1 92 ? 0.242 -4.210 -22.460 1.00 0.00 92 ASP A CA 13
ATOM 24862 C C . ASP A 1 92 ? 1.065 -3.734 -21.268 1.00 0.00 92 ASP A C 13
ATOM 24863 O O . ASP A 1 92 ? 0.666 -3.893 -20.113 1.00 0.00 92 ASP A O 13
ATOM 24872 N N . PHE A 1 93 ? 2.211 -3.133 -21.565 1.00 0.00 93 PHE A N 13
ATOM 24873 C CA . PHE A 1 93 ? 3.103 -2.625 -20.532 1.00 0.00 93 PHE A CA 13
ATOM 24874 C C . PHE A 1 93 ? 2.440 -1.490 -19.759 1.00 0.00 93 PHE A C 13
ATOM 24875 O O . PHE A 1 93 ? 2.502 -1.446 -18.531 1.00 0.00 93 PHE A O 13
ATOM 24892 N N . TYR A 1 94 ? 1.797 -0.583 -20.490 1.00 0.00 94 TYR A N 13
ATOM 24893 C CA . TYR A 1 94 ? 1.125 0.561 -19.886 1.00 0.00 94 TYR A CA 13
ATOM 24894 C C . TYR A 1 94 ? 0.095 0.106 -18.861 1.00 0.00 94 TYR A C 13
ATOM 24895 O O . TYR A 1 94 ? 0.081 0.592 -17.731 1.00 0.00 94 TYR A O 13
ATOM 24913 N N . ALA A 1 95 ? -0.754 -0.838 -19.256 1.00 0.00 95 ALA A N 13
ATOM 24914 C CA . ALA A 1 95 ? -1.792 -1.355 -18.373 1.00 0.00 95 ALA A CA 13
ATOM 24915 C C . ALA A 1 95 ? -1.193 -1.994 -17.124 1.00 0.00 95 ALA A C 13
ATOM 24916 O O . ALA A 1 95 ? -1.599 -1.684 -16.005 1.00 0.00 95 ALA A O 13
ATOM 24923 N N . ALA A 1 96 ? -0.215 -2.870 -17.324 1.00 0.00 96 ALA A N 13
ATOM 24924 C CA . ALA A 1 96 ? 0.435 -3.565 -16.217 1.00 0.00 96 ALA A CA 13
ATOM 24925 C C . ALA A 1 96 ? 1.086 -2.583 -15.246 1.00 0.00 96 ALA A C 13
ATOM 24926 O O . ALA A 1 96 ? 1.078 -2.789 -14.031 1.00 0.00 96 ALA A O 13
ATOM 24933 N N . MET A 1 97 ? 1.636 -1.506 -15.788 1.00 0.00 97 MET A N 13
ATOM 24934 C CA . MET A 1 97 ? 2.366 -0.538 -14.989 1.00 0.00 97 MET A CA 13
ATOM 24935 C C . MET A 1 97 ? 1.426 0.441 -14.279 1.00 0.00 97 MET A C 13
ATOM 24936 O O . MET A 1 97 ? 1.616 0.739 -13.104 1.00 0.00 97 MET A O 13
ATOM 24950 N N . THR A 1 98 ? 0.407 0.923 -14.982 1.00 0.00 98 THR A N 13
ATOM 24951 C CA . THR A 1 98 ? -0.482 1.940 -14.423 1.00 0.00 98 THR A CA 13
ATOM 24952 C C . THR A 1 98 ? -1.419 1.355 -13.369 1.00 0.00 98 THR A C 13
ATOM 24953 O O . THR A 1 98 ? -1.812 2.051 -12.434 1.00 0.00 98 THR A O 13
ATOM 24964 N N . GLU A 1 99 ? -1.766 0.083 -13.493 1.00 0.00 99 GLU A N 13
ATOM 24965 C CA . GLU A 1 99 ? -2.574 -0.551 -12.465 1.00 0.00 99 GLU A CA 13
ATOM 24966 C C . GLU A 1 99 ? -1.758 -0.701 -11.184 1.00 0.00 99 GLU A C 13
ATOM 24967 O O . GLU A 1 99 ? -2.309 -0.680 -10.085 1.00 0.00 99 GLU A O 13
ATOM 24979 N N . PHE A 1 100 ? -0.441 -0.831 -11.342 1.00 0.00 100 PHE A N 13
ATOM 24980 C CA . PHE A 1 100 ? 0.468 -0.919 -10.203 1.00 0.00 100 PHE A CA 13
ATOM 24981 C C . PHE A 1 100 ? 0.792 0.473 -9.643 1.00 0.00 100 PHE A C 13
ATOM 24982 O O . PHE A 1 100 ? 0.563 0.738 -8.465 1.00 0.00 100 PHE A O 13
ATOM 24999 N N . LEU A 1 101 ? 1.310 1.368 -10.486 1.00 0.00 101 LEU A N 13
ATOM 25000 C CA . LEU A 1 101 ? 1.673 2.717 -10.038 1.00 0.00 101 LEU A CA 13
ATOM 25001 C C . LEU A 1 101 ? 0.438 3.505 -9.613 1.00 0.00 101 LEU A C 13
ATOM 25002 O O . LEU A 1 101 ? 0.516 4.371 -8.743 1.00 0.00 101 LEU A O 13
ATOM 25018 N N . GLY A 1 102 ? -0.705 3.183 -10.205 1.00 0.00 102 GLY A N 13
ATOM 25019 C CA . GLY A 1 102 ? -1.944 3.845 -9.842 1.00 0.00 102 GLY A CA 13
ATOM 25020 C C . GLY A 1 102 ? -2.471 3.387 -8.499 1.00 0.00 102 GLY A C 13
ATOM 25021 O O . GLY A 1 102 ? -3.532 3.828 -8.055 1.00 0.00 102 GLY A O 13
ATOM 25025 N N . LEU A 1 103 ? -1.748 2.482 -7.859 1.00 0.00 103 LEU A N 13
ATOM 25026 C CA . LEU A 1 103 ? -2.068 2.087 -6.491 1.00 0.00 103 LEU A CA 13
ATOM 25027 C C . LEU A 1 103 ? -1.400 3.039 -5.503 1.00 0.00 103 LEU A C 13
ATOM 25028 O O . LEU A 1 103 ? -1.807 3.141 -4.345 1.00 0.00 103 LEU A O 13
ATOM 25044 N N . PHE A 1 104 ? -0.386 3.749 -5.985 1.00 0.00 104 PHE A N 13
ATOM 25045 C CA . PHE A 1 104 ? 0.377 4.679 -5.157 1.00 0.00 104 PHE A CA 13
ATOM 25046 C C . PHE A 1 104 ? -0.133 6.105 -5.339 1.00 0.00 104 PHE A C 13
ATOM 25047 O O . PHE A 1 104 ? 0.513 7.067 -4.920 1.00 0.00 104 PHE A O 13
ATOM 25064 N N . VAL A 1 105 ? -1.298 6.232 -5.962 1.00 0.00 105 VAL A N 13
ATOM 25065 C CA . VAL A 1 105 ? -1.878 7.536 -6.244 1.00 0.00 105 VAL A CA 13
ATOM 25066 C C . VAL A 1 105 ? -2.284 8.250 -4.961 1.00 0.00 105 VAL A C 13
ATOM 25067 O O . VAL A 1 105 ? -2.571 7.621 -3.944 1.00 0.00 105 VAL A O 13
ATOM 25080 N N . ASP A 1 106 ? -2.311 9.568 -5.025 1.00 0.00 106 ASP A N 13
ATOM 25081 C CA . ASP A 1 106 ? -2.646 10.391 -3.868 1.00 0.00 106 ASP A CA 13
ATOM 25082 C C . ASP A 1 106 ? -4.140 10.721 -3.864 1.00 0.00 106 ASP A C 13
ATOM 25083 O O . ASP A 1 106 ? -4.608 11.536 -3.070 1.00 0.00 106 ASP A O 13
ATOM 25092 N N . GLU A 1 107 ? -4.879 10.058 -4.760 1.00 0.00 107 GLU A N 13
ATOM 25093 C CA . GLU A 1 107 ? -6.323 10.273 -4.945 1.00 0.00 107 GLU A CA 13
ATOM 25094 C C . GLU A 1 107 ? -6.595 11.625 -5.605 1.00 0.00 107 GLU A C 13
ATOM 25095 O O . GLU A 1 107 ? -7.181 11.693 -6.683 1.00 0.00 107 GLU A O 13
ATOM 25107 N N . LYS A 1 108 ? -6.141 12.695 -4.976 1.00 0.00 108 LYS A N 13
ATOM 25108 C CA . LYS A 1 108 ? -6.316 14.025 -5.498 1.00 0.00 108 LYS A CA 13
ATOM 25109 C C . LYS A 1 108 ? -5.536 14.196 -6.806 1.00 0.00 108 LYS A C 13
ATOM 25110 O O . LYS A 1 108 ? -5.785 15.122 -7.579 1.00 0.00 108 LYS A O 13
ATOM 25129 N N . LYS A 1 109 ? -4.616 13.271 -7.058 1.00 0.00 109 LYS A N 13
ATOM 25130 C CA . LYS A 1 109 ? -3.791 13.303 -8.258 1.00 0.00 109 LYS A CA 13
ATOM 25131 C C . LYS A 1 109 ? -4.356 12.398 -9.359 1.00 0.00 109 LYS A C 13
ATOM 25132 O O . LYS A 1 109 ? -3.808 12.351 -10.461 1.00 0.00 109 LYS A O 13
ATOM 25151 N N . LEU A 1 110 ? -5.444 11.675 -9.079 1.00 0.00 110 LEU A N 13
ATOM 25152 C CA . LEU A 1 110 ? -5.927 10.672 -10.033 1.00 0.00 110 LEU A CA 13
ATOM 25153 C C . LEU A 1 110 ? -6.892 11.272 -11.051 1.00 0.00 110 LEU A C 13
ATOM 25154 O O . LEU A 1 110 ? -7.467 10.551 -11.862 1.00 0.00 110 LEU A O 13
ATOM 25170 N N . GLU A 1 111 ? -7.042 12.596 -11.004 1.00 0.00 111 GLU A N 13
ATOM 25171 C CA . GLU A 1 111 ? -7.889 13.346 -11.932 1.00 0.00 111 GLU A CA 13
ATOM 25172 C C . GLU A 1 111 ? -9.369 13.194 -11.560 1.00 0.00 111 GLU A C 13
ATOM 25173 O O . GLU A 1 111 ? -10.256 13.739 -12.220 1.00 0.00 111 GLU A O 13
ATOM 25185 N N . HIS A 1 112 ? -9.608 12.464 -10.470 1.00 0.00 112 HIS A N 13
ATOM 25186 C CA . HIS A 1 112 ? -10.931 12.360 -9.852 1.00 0.00 112 HIS A CA 13
ATOM 25187 C C . HIS A 1 112 ? -11.897 11.567 -10.730 1.00 0.00 112 HIS A C 13
ATOM 25188 O O . HIS A 1 112 ? -11.484 10.870 -11.657 1.00 0.00 112 HIS A O 13
ATOM 25202 N N . HIS A 1 113 ? -13.182 11.666 -10.427 1.00 0.00 113 HIS A N 13
ATOM 25203 C CA . HIS A 1 113 ? -14.195 10.894 -11.132 1.00 0.00 113 HIS A CA 13
ATOM 25204 C C . HIS A 1 113 ? -15.507 11.664 -11.182 1.00 0.00 113 HIS A C 13
ATOM 25205 O O . HIS A 1 113 ? -15.774 12.501 -10.317 1.00 0.00 113 HIS A O 13
ATOM 25219 N N . HIS A 1 114 ? -16.318 11.380 -12.190 1.00 0.00 114 HIS A N 13
ATOM 25220 C CA . HIS A 1 114 ? -17.626 12.004 -12.311 1.00 0.00 114 HIS A CA 13
ATOM 25221 C C . HIS A 1 114 ? -18.713 10.944 -12.170 1.00 0.00 114 HIS A C 13
ATOM 25222 O O . HIS A 1 114 ? -18.594 9.844 -12.716 1.00 0.00 114 HIS A O 13
ATOM 25236 N N . HIS A 1 115 ? -19.755 11.262 -11.423 1.00 0.00 115 HIS A N 13
ATOM 25237 C CA . HIS A 1 115 ? -20.831 10.320 -11.182 1.00 0.00 115 HIS A CA 13
ATOM 25238 C C . HIS A 1 115 ? -22.065 11.054 -10.676 1.00 0.00 115 HIS A C 13
ATOM 25239 O O . HIS A 1 115 ? -21.951 12.069 -9.987 1.00 0.00 115 HIS A O 13
ATOM 25253 N N . HIS A 1 116 ? -23.236 10.556 -11.038 1.00 0.00 116 HIS A N 13
ATOM 25254 C CA . HIS A 1 116 ? -24.486 11.116 -10.550 1.00 0.00 116 HIS A CA 13
ATOM 25255 C C . HIS A 1 116 ? -24.633 10.814 -9.062 1.00 0.00 116 HIS A C 13
ATOM 25256 O O . HIS A 1 116 ? -25.029 9.713 -8.680 1.00 0.00 116 HIS A O 13
ATOM 25270 N N . HIS A 1 117 ? -24.290 11.781 -8.232 1.00 0.00 117 HIS A N 13
ATOM 25271 C CA . HIS A 1 117 ? -24.395 11.617 -6.794 1.00 0.00 117 HIS A CA 13
ATOM 25272 C C . HIS A 1 117 ? -25.738 12.136 -6.320 1.00 0.00 117 HIS A C 13
ATOM 25286 N N . LEU A 1 1 ? 0.739 2.473 0.970 1.00 0.00 1 LEU A N 14
ATOM 25287 C CA . LEU A 1 1 ? 1.319 2.547 -0.389 1.00 0.00 1 LEU A CA 14
ATOM 25288 C C . LEU A 1 1 ? 2.154 3.811 -0.547 1.00 0.00 1 LEU A C 14
ATOM 25289 O O . LEU A 1 1 ? 1.669 4.839 -1.019 1.00 0.00 1 LEU A O 14
ATOM 25304 N N . ASN A 1 2 ? 3.407 3.727 -0.126 1.00 0.00 2 ASN A N 14
ATOM 25305 C CA . ASN A 1 2 ? 4.323 4.858 -0.180 1.00 0.00 2 ASN A CA 14
ATOM 25306 C C . ASN A 1 2 ? 5.215 4.772 -1.419 1.00 0.00 2 ASN A C 14
ATOM 25307 O O . ASN A 1 2 ? 5.895 3.771 -1.645 1.00 0.00 2 ASN A O 14
ATOM 25318 N N . ILE A 1 3 ? 5.196 5.825 -2.226 1.00 0.00 3 ILE A N 14
ATOM 25319 C CA . ILE A 1 3 ? 5.915 5.837 -3.499 1.00 0.00 3 ILE A CA 14
ATOM 25320 C C . ILE A 1 3 ? 7.331 6.399 -3.340 1.00 0.00 3 ILE A C 14
ATOM 25321 O O . ILE A 1 3 ? 8.219 6.110 -4.143 1.00 0.00 3 ILE A O 14
ATOM 25337 N N . GLU A 1 4 ? 7.543 7.157 -2.270 1.00 0.00 4 GLU A N 14
ATOM 25338 C CA 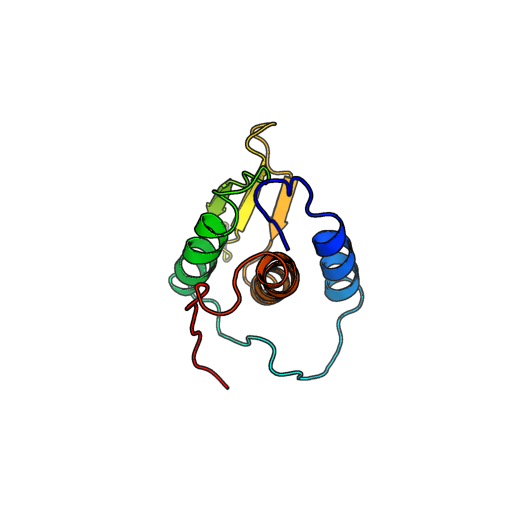. GLU A 1 4 ? 8.792 7.901 -2.072 1.00 0.00 4 GLU A CA 14
ATOM 25339 C C . GLU A 1 4 ? 10.004 6.975 -1.991 1.00 0.00 4 GLU A C 14
ATOM 25340 O O . GLU A 1 4 ? 11.131 7.393 -2.248 1.00 0.00 4 GLU A O 14
ATOM 25352 N N . ARG A 1 5 ? 9.768 5.720 -1.633 1.00 0.00 5 ARG A N 14
ATOM 25353 C CA . ARG A 1 5 ? 10.847 4.761 -1.448 1.00 0.00 5 ARG A CA 14
ATOM 25354 C C . ARG A 1 5 ? 10.624 3.542 -2.321 1.00 0.00 5 ARG A C 14
ATOM 25355 O O . ARG A 1 5 ? 11.189 2.474 -2.083 1.00 0.00 5 ARG A O 14
ATOM 25376 N N . LEU A 1 6 ? 9.802 3.720 -3.338 1.00 0.00 6 LEU A N 14
ATOM 25377 C CA . LEU A 1 6 ? 9.552 2.678 -4.312 1.00 0.00 6 LEU A CA 14
ATOM 25378 C C . LEU A 1 6 ? 10.712 2.619 -5.303 1.00 0.00 6 LEU A C 14
ATOM 25379 O O . LEU A 1 6 ? 10.986 3.595 -5.997 1.00 0.00 6 LEU A O 14
ATOM 25395 N N . THR A 1 7 ? 11.407 1.489 -5.347 1.00 0.00 7 THR A N 14
ATOM 25396 C CA . THR A 1 7 ? 12.589 1.370 -6.193 1.00 0.00 7 THR A CA 14
ATOM 25397 C C . THR A 1 7 ? 12.589 0.079 -7.012 1.00 0.00 7 THR A C 14
ATOM 25398 O O . THR A 1 7 ? 13.518 -0.173 -7.777 1.00 0.00 7 THR A O 14
ATOM 25409 N N . THR A 1 8 ? 11.552 -0.733 -6.869 1.00 0.00 8 THR A N 14
ATOM 25410 C CA . THR A 1 8 ? 11.490 -1.988 -7.598 1.00 0.00 8 THR A CA 14
ATOM 25411 C C . THR A 1 8 ? 10.357 -1.985 -8.617 1.00 0.00 8 THR A C 14
ATOM 25412 O O . THR A 1 8 ? 9.223 -1.606 -8.312 1.00 0.00 8 THR A O 14
ATOM 25423 N N . LEU A 1 9 ? 10.681 -2.388 -9.835 1.00 0.00 9 LEU A N 14
ATOM 25424 C CA . LEU A 1 9 ? 9.680 -2.558 -10.872 1.00 0.00 9 LEU A CA 14
ATOM 25425 C C . LEU A 1 9 ? 9.617 -4.018 -11.289 1.00 0.00 9 LEU A C 14
ATOM 25426 O O . LEU A 1 9 ? 9.073 -4.356 -12.339 1.00 0.00 9 LEU A O 14
ATOM 25442 N N . GLN A 1 10 ? 10.166 -4.883 -10.445 1.00 0.00 10 GLN A N 14
ATOM 25443 C CA . GLN A 1 10 ? 10.170 -6.315 -10.710 1.00 0.00 10 GLN A CA 14
ATOM 25444 C C . GLN A 1 10 ? 8.746 -6.863 -10.872 1.00 0.00 10 GLN A C 14
ATOM 25445 O O . GLN A 1 10 ? 8.488 -7.604 -11.822 1.00 0.00 10 GLN A O 14
ATOM 25459 N N . PRO A 1 11 ? 7.795 -6.525 -9.962 1.00 0.00 11 PRO A N 14
ATOM 25460 C CA . PRO A 1 11 ? 6.391 -6.933 -10.117 1.00 0.00 11 PRO A CA 14
ATOM 25461 C C . PRO A 1 11 ? 5.791 -6.442 -11.433 1.00 0.00 11 PRO A C 14
ATOM 25462 O O . PRO A 1 11 ? 4.871 -7.053 -11.975 1.00 0.00 11 PRO A O 14
ATOM 25473 N N . VAL A 1 12 ? 6.334 -5.344 -11.951 1.00 0.00 12 VAL A N 14
ATOM 25474 C CA . VAL A 1 12 ? 5.879 -4.794 -13.219 1.00 0.00 12 VAL A CA 14
ATOM 25475 C C . VAL A 1 12 ? 6.355 -5.679 -14.361 1.00 0.00 12 VAL A C 14
ATOM 25476 O O . VAL A 1 12 ? 5.585 -6.016 -15.255 1.00 0.00 12 VAL A O 14
ATOM 25489 N N . TRP A 1 13 ? 7.627 -6.070 -14.311 1.00 0.00 13 TRP A N 14
ATOM 25490 C CA . TRP A 1 13 ? 8.183 -6.994 -15.295 1.00 0.00 13 TRP A CA 14
ATOM 25491 C C . TRP A 1 13 ? 7.475 -8.340 -15.226 1.00 0.00 13 TRP A C 14
ATOM 25492 O O . TRP A 1 13 ? 7.236 -8.985 -16.251 1.00 0.00 13 TRP A O 14
ATOM 25513 N N . ASP A 1 14 ? 7.150 -8.755 -14.007 1.00 0.00 14 ASP A N 14
ATOM 25514 C CA . ASP A 1 14 ? 6.415 -9.993 -13.776 1.00 0.00 14 ASP A CA 14
ATOM 25515 C C . ASP A 1 14 ? 5.049 -9.930 -14.444 1.00 0.00 14 ASP A C 14
ATOM 25516 O O . ASP A 1 14 ? 4.653 -10.839 -15.176 1.00 0.00 14 ASP A O 14
ATOM 25525 N N . ARG A 1 15 ? 4.339 -8.837 -14.204 1.00 0.00 15 ARG A N 14
ATOM 25526 C CA . ARG A 1 15 ? 3.022 -8.640 -14.788 1.00 0.00 15 ARG A CA 14
ATOM 25527 C C . ARG A 1 15 ? 3.138 -8.446 -16.298 1.00 0.00 15 ARG A C 14
ATOM 25528 O O . ARG A 1 15 ? 2.268 -8.867 -17.051 1.00 0.00 15 ARG A O 14
ATOM 25549 N N . TYR A 1 16 ? 4.231 -7.826 -16.732 1.00 0.00 16 TYR A N 14
ATOM 25550 C CA . TYR A 1 16 ? 4.517 -7.659 -18.154 1.00 0.00 16 TYR A CA 14
ATOM 25551 C C . TYR A 1 16 ? 4.594 -9.020 -18.839 1.00 0.00 16 TYR A C 14
ATOM 25552 O O . TYR A 1 16 ? 3.953 -9.242 -19.863 1.00 0.00 16 TYR A O 14
ATOM 25570 N N . ASP A 1 17 ? 5.364 -9.931 -18.254 1.00 0.00 17 ASP A N 14
ATOM 25571 C CA . ASP A 1 17 ? 5.466 -11.297 -18.771 1.00 0.00 17 ASP A CA 14
ATOM 25572 C C . ASP A 1 17 ? 4.093 -11.956 -18.778 1.00 0.00 17 ASP A C 14
ATOM 25573 O O . ASP A 1 17 ? 3.712 -12.625 -19.737 1.00 0.00 17 ASP A O 14
ATOM 25582 N N . THR A 1 18 ? 3.344 -11.717 -17.713 1.00 0.00 18 THR A N 14
ATOM 25583 C CA . THR A 1 18 ? 2.022 -12.297 -17.539 1.00 0.00 18 THR A CA 14
ATOM 25584 C C . THR A 1 18 ? 1.015 -11.739 -18.556 1.00 0.00 18 THR A C 14
ATOM 25585 O O . THR A 1 18 ? 0.015 -12.384 -18.871 1.00 0.00 18 THR A O 14
ATOM 25596 N N . GLN A 1 19 ? 1.281 -10.554 -19.082 1.00 0.00 19 GLN A N 14
ATOM 25597 C CA . GLN A 1 19 ? 0.443 -10.003 -20.136 1.00 0.00 19 GLN A CA 14
ATOM 25598 C C . GLN A 1 19 ? 0.929 -10.493 -21.489 1.00 0.00 19 GLN A C 14
ATOM 25599 O O . GLN A 1 19 ? 0.162 -11.032 -22.285 1.00 0.00 19 GLN A O 14
ATOM 25613 N N . ILE A 1 20 ? 2.222 -10.321 -21.712 1.00 0.00 20 ILE A N 14
ATOM 25614 C CA . ILE A 1 20 ? 2.880 -10.714 -22.950 1.00 0.00 20 ILE A CA 14
ATOM 25615 C C . ILE A 1 20 ? 2.583 -12.170 -23.326 1.00 0.00 20 ILE A C 14
ATOM 25616 O O . ILE A 1 20 ? 2.198 -12.458 -24.460 1.00 0.00 20 ILE A O 14
ATOM 25632 N N . HIS A 1 21 ? 2.733 -13.073 -22.362 1.00 0.00 21 HIS A N 14
ATOM 25633 C CA . HIS A 1 21 ? 2.602 -14.508 -22.625 1.00 0.00 21 HIS A CA 14
ATOM 25634 C C . HIS A 1 21 ? 1.136 -14.912 -22.816 1.00 0.00 21 HIS A C 14
ATOM 25635 O O . HIS A 1 21 ? 0.837 -16.058 -23.141 1.00 0.00 21 HIS A O 14
ATOM 25649 N N . ASN A 1 22 ? 0.234 -13.967 -22.601 1.00 0.00 22 ASN A N 14
ATOM 25650 C CA . ASN A 1 22 ? -1.197 -14.245 -22.647 1.00 0.00 22 ASN A CA 14
ATOM 25651 C C . ASN A 1 22 ? -1.841 -13.557 -23.849 1.00 0.00 22 ASN A C 14
ATOM 25652 O O . ASN A 1 22 ? -2.948 -13.916 -24.257 1.00 0.00 22 ASN A O 14
ATOM 25663 N N . GLN A 1 23 ? -1.110 -12.607 -24.439 1.00 0.00 23 GLN A N 14
ATOM 25664 C CA . GLN A 1 23 ? -1.662 -11.722 -25.465 1.00 0.00 23 GLN A CA 14
ATOM 25665 C C . GLN A 1 23 ? -2.860 -10.978 -24.893 1.00 0.00 23 GLN A C 14
ATOM 25666 O O . GLN A 1 23 ? -4.017 -11.337 -25.129 1.00 0.00 23 GLN A O 14
ATOM 25680 N N . LYS A 1 24 ? -2.568 -9.962 -24.102 1.00 0.00 24 LYS A N 14
ATOM 25681 C CA . LYS A 1 24 ? -3.594 -9.272 -23.348 1.00 0.00 24 LYS A CA 14
ATOM 25682 C C . LYS A 1 24 ? -4.036 -7.984 -24.015 1.00 0.00 24 LYS A C 14
ATOM 25683 O O . LYS A 1 24 ? -3.280 -7.340 -24.741 1.00 0.00 24 LYS A O 14
ATOM 25702 N N . ASP A 1 25 ? -5.289 -7.649 -23.775 1.00 0.00 25 ASP A N 14
ATOM 25703 C CA . ASP A 1 25 ? -5.848 -6.366 -24.158 1.00 0.00 25 ASP A CA 14
ATOM 25704 C C . ASP A 1 25 ? -6.777 -5.910 -23.045 1.00 0.00 25 ASP A C 14
ATOM 25705 O O . ASP A 1 25 ? -7.893 -6.416 -22.904 1.00 0.00 25 ASP A O 14
ATOM 25714 N N . ASN A 1 26 ? -6.284 -5.002 -22.219 1.00 0.00 26 ASN A N 14
ATOM 25715 C CA . ASN A 1 26 ? -7.006 -4.575 -21.025 1.00 0.00 26 ASN A CA 14
ATOM 25716 C C . ASN A 1 26 ? -8.089 -3.568 -21.364 1.00 0.00 26 ASN A C 14
ATOM 25717 O O . ASN A 1 26 ? -7.847 -2.591 -22.076 1.00 0.00 26 ASN A O 14
ATOM 25728 N N . ASP A 1 27 ? -9.285 -3.815 -20.851 1.00 0.00 27 ASP A N 14
ATOM 25729 C CA . ASP A 1 27 ? -10.410 -2.923 -21.077 1.00 0.00 27 ASP A CA 14
ATOM 25730 C C . ASP A 1 27 ? -10.371 -1.779 -20.078 1.00 0.00 27 ASP A C 14
ATOM 25731 O O . ASP A 1 27 ? -10.858 -1.906 -18.957 1.00 0.00 27 ASP A O 14
ATOM 25740 N N . ASN A 1 28 ? -9.752 -0.680 -20.476 1.00 0.00 28 ASN A N 14
ATOM 25741 C CA . ASN A 1 28 ? -9.667 0.499 -19.624 1.00 0.00 28 ASN A CA 14
ATOM 25742 C C . ASN A 1 28 ? -11.020 1.198 -19.570 1.00 0.00 28 ASN A C 14
ATOM 25743 O O . ASN A 1 28 ? -11.838 1.037 -20.478 1.00 0.00 28 ASN A O 14
ATOM 25754 N N . GLU A 1 29 ? -11.254 1.976 -18.518 1.00 0.00 29 GLU A N 14
ATOM 25755 C CA . GLU A 1 29 ? -12.509 2.717 -18.374 1.00 0.00 29 GLU A CA 14
ATOM 25756 C C . GLU A 1 29 ? -12.452 4.018 -19.163 1.00 0.00 29 GLU A C 14
ATOM 25757 O O . GLU A 1 29 ? -13.341 4.869 -19.078 1.00 0.00 29 GLU A O 14
ATOM 25769 N N . VAL A 1 30 ? -11.391 4.140 -19.925 1.00 0.00 30 VAL A N 14
ATOM 25770 C CA . VAL A 1 30 ? -11.222 5.211 -20.886 1.00 0.00 30 VAL A CA 14
ATOM 25771 C C . VAL A 1 30 ? -11.063 4.575 -22.263 1.00 0.00 30 VAL A C 14
ATOM 25772 O O . VAL A 1 30 ? -10.369 3.567 -22.396 1.00 0.00 30 VAL A O 14
ATOM 25785 N N . PRO A 1 31 ? -11.740 5.114 -23.291 1.00 0.00 31 PRO A N 14
ATOM 25786 C CA . PRO A 1 31 ? -11.777 4.499 -24.622 1.00 0.00 31 PRO A CA 14
ATOM 25787 C C . PRO A 1 31 ? -10.419 4.473 -25.314 1.00 0.00 31 PRO A C 14
ATOM 25788 O O . PRO A 1 31 ? -10.102 5.323 -26.150 1.00 0.00 31 PRO A O 14
ATOM 25799 N N . VAL A 1 32 ? -9.623 3.488 -24.942 1.00 0.00 32 VAL A N 14
ATOM 25800 C CA . VAL A 1 32 ? -8.315 3.281 -25.527 1.00 0.00 32 VAL A CA 14
ATOM 25801 C C . VAL A 1 32 ? -8.232 1.883 -26.101 1.00 0.00 32 VAL A C 14
ATOM 25802 O O . VAL A 1 32 ? -8.212 0.890 -25.377 1.00 0.00 32 VAL A O 14
ATOM 25815 N N . HIS A 1 33 ? -8.222 1.827 -27.414 1.00 0.00 33 HIS A N 14
ATOM 25816 C CA . HIS A 1 33 ? -8.191 0.567 -28.133 1.00 0.00 33 HIS A CA 14
ATOM 25817 C C . HIS A 1 33 ? -7.346 0.711 -29.386 1.00 0.00 33 HIS A C 14
ATOM 25818 O O . HIS A 1 33 ? -7.388 -0.123 -30.286 1.00 0.00 33 HIS A O 14
ATOM 25832 N N . GLN A 1 34 ? -6.570 1.785 -29.417 1.00 0.00 34 GLN A N 14
ATOM 25833 C CA . GLN A 1 34 ? -5.684 2.081 -30.526 1.00 0.00 34 GLN A CA 14
ATOM 25834 C C . GLN A 1 34 ? -4.621 3.060 -30.054 1.00 0.00 34 GLN A C 14
ATOM 25835 O O . GLN A 1 34 ? -4.873 3.857 -29.149 1.00 0.00 34 GLN A O 14
ATOM 25849 N N . VAL A 1 35 ? -3.440 2.985 -30.638 1.00 0.00 35 VAL A N 14
ATOM 25850 C CA . VAL A 1 35 ? -2.349 3.850 -30.229 1.00 0.00 35 VAL A CA 14
ATOM 25851 C C . VAL A 1 35 ? -2.018 4.849 -31.326 1.00 0.00 35 VAL A C 14
ATOM 25852 O O . VAL A 1 35 ? -1.705 4.474 -32.456 1.00 0.00 35 VAL A O 14
ATOM 25865 N N . SER A 1 36 ? -2.121 6.122 -30.991 1.00 0.00 36 SER A N 14
ATOM 25866 C CA . SER A 1 36 ? -1.777 7.182 -31.916 1.00 0.00 36 SER A CA 14
ATOM 25867 C C . SER A 1 36 ? -0.402 7.746 -31.565 1.00 0.00 36 SER A C 14
ATOM 25868 O O . SER A 1 36 ? 0.108 7.512 -30.466 1.00 0.00 36 SER A O 14
ATOM 25876 N N . TYR A 1 37 ? 0.191 8.487 -32.492 1.00 0.00 37 TYR A N 14
ATOM 25877 C CA . TYR A 1 37 ? 1.501 9.085 -32.269 1.00 0.00 37 TYR A CA 14
ATOM 25878 C C . TYR A 1 37 ? 1.430 10.061 -31.098 1.00 0.00 37 TYR A C 14
ATOM 25879 O O . TYR A 1 37 ? 2.352 10.145 -30.281 1.00 0.00 37 TYR A O 14
ATOM 25897 N N . THR A 1 38 ? 0.313 10.778 -31.011 1.00 0.00 38 THR A N 14
ATOM 25898 C CA . THR A 1 38 ? 0.070 11.692 -29.908 1.00 0.00 38 THR A CA 14
ATOM 25899 C C . THR A 1 38 ? 0.017 10.926 -28.591 1.00 0.00 38 THR A C 14
ATOM 25900 O O . THR A 1 38 ? 0.566 11.360 -27.579 1.00 0.00 38 THR A O 14
ATOM 25911 N N . ASN A 1 39 ? -0.629 9.767 -28.632 1.00 0.00 39 ASN A N 14
ATOM 25912 C CA . ASN A 1 39 ? -0.874 8.970 -27.437 1.00 0.00 39 ASN A CA 14
ATOM 25913 C C . ASN A 1 39 ? 0.438 8.514 -26.818 1.00 0.00 39 ASN A C 14
ATOM 25914 O O . ASN A 1 39 ? 0.580 8.493 -25.599 1.00 0.00 39 ASN A O 14
ATOM 25925 N N . LEU A 1 40 ? 1.394 8.159 -27.665 1.00 0.00 40 LEU A N 14
ATOM 25926 C CA . LEU A 1 40 ? 2.717 7.760 -27.199 1.00 0.00 40 LEU A CA 14
ATOM 25927 C C . LEU A 1 40 ? 3.422 8.925 -26.516 1.00 0.00 40 LEU A C 14
ATOM 25928 O O . LEU A 1 40 ? 3.888 8.801 -25.385 1.00 0.00 40 LEU A O 14
ATOM 25944 N N . ALA A 1 41 ? 3.466 10.062 -27.199 1.00 0.00 41 ALA A N 14
ATOM 25945 C CA . ALA A 1 41 ? 4.139 11.247 -26.685 1.00 0.00 41 ALA A CA 14
ATOM 25946 C C . ALA A 1 41 ? 3.507 11.714 -25.379 1.00 0.00 41 ALA A C 14
ATOM 25947 O O . ALA A 1 41 ? 4.209 12.105 -24.444 1.00 0.00 41 ALA A O 14
ATOM 25954 N N . GLU A 1 42 ? 2.181 11.673 -25.327 1.00 0.00 42 GLU A N 14
ATOM 25955 C CA . GLU A 1 42 ? 1.443 12.054 -24.131 1.00 0.00 42 GLU A CA 14
ATOM 25956 C C . GLU A 1 42 ? 1.691 11.070 -22.996 1.00 0.00 42 GLU A C 14
ATOM 25957 O O . GLU A 1 42 ? 1.992 11.472 -21.871 1.00 0.00 42 GLU A O 14
ATOM 25969 N N . MET A 1 43 ? 1.585 9.782 -23.308 1.00 0.00 43 MET A N 14
ATOM 25970 C CA . MET A 1 43 ? 1.714 8.733 -22.302 1.00 0.00 43 MET A CA 14
ATOM 25971 C C . MET A 1 43 ? 3.115 8.731 -21.708 1.00 0.00 43 MET A C 14
ATOM 25972 O O . MET A 1 43 ? 3.281 8.763 -20.494 1.00 0.00 43 MET A O 14
ATOM 25986 N N . VAL A 1 44 ? 4.122 8.709 -22.575 1.00 0.00 44 VAL A N 14
ATOM 25987 C CA . VAL A 1 44 ? 5.513 8.659 -22.132 1.00 0.00 44 VAL A CA 14
ATOM 25988 C C . VAL A 1 44 ? 5.869 9.904 -21.320 1.00 0.00 44 VAL A C 14
ATOM 25989 O O . VAL A 1 44 ? 6.694 9.849 -20.402 1.00 0.00 44 VAL A O 14
ATOM 26002 N N . GLY A 1 45 ? 5.221 11.017 -21.647 1.00 0.00 45 GLY A N 14
ATOM 26003 C CA . GLY A 1 45 ? 5.466 12.257 -20.940 1.00 0.00 45 GLY A CA 14
ATOM 26004 C C . GLY A 1 45 ? 5.185 12.140 -19.455 1.00 0.00 45 GLY A C 14
ATOM 26005 O O . GLY A 1 45 ? 6.046 12.454 -18.629 1.00 0.00 45 GLY A O 14
ATOM 26009 N N . GLU A 1 46 ? 3.989 11.679 -19.106 1.00 0.00 46 GLU A N 14
ATOM 26010 C CA . GLU A 1 46 ? 3.618 11.535 -17.704 1.00 0.00 46 GLU A CA 14
ATOM 26011 C C . GLU A 1 46 ? 4.152 10.227 -17.132 1.00 0.00 46 GLU A C 14
ATOM 26012 O O . GLU A 1 46 ? 4.271 10.078 -15.918 1.00 0.00 46 GLU A O 14
ATOM 26024 N N . MET A 1 47 ? 4.484 9.288 -18.015 1.00 0.00 47 MET A N 14
ATOM 26025 C CA . MET A 1 47 ? 5.016 7.990 -17.602 1.00 0.00 47 MET A CA 14
ATOM 26026 C C . MET A 1 47 ? 6.297 8.172 -16.800 1.00 0.00 47 MET A C 14
ATOM 26027 O O . MET A 1 47 ? 6.524 7.491 -15.802 1.00 0.00 47 MET A O 14
ATOM 26041 N N . ASN A 1 48 ? 7.126 9.108 -17.241 1.00 0.00 48 ASN A N 14
ATOM 26042 C CA . ASN A 1 48 ? 8.366 9.422 -16.541 1.00 0.00 48 ASN A CA 14
ATOM 26043 C C . ASN A 1 48 ? 8.072 10.152 -15.235 1.00 0.00 48 ASN A C 14
ATOM 26044 O O . ASN A 1 48 ? 8.856 10.097 -14.290 1.00 0.00 48 ASN A O 14
ATOM 26055 N N . LYS A 1 49 ? 6.924 10.816 -15.178 1.00 0.00 49 LYS A N 14
ATOM 26056 C CA . LYS A 1 49 ? 6.542 11.588 -14.002 1.00 0.00 49 LYS A CA 14
ATOM 26057 C C . LYS A 1 49 ? 5.937 10.699 -12.927 1.00 0.00 49 LYS A C 14
ATOM 26058 O O . LYS A 1 49 ? 5.949 11.047 -11.747 1.00 0.00 49 LYS A O 14
ATOM 26077 N N . LEU A 1 50 ? 5.423 9.547 -13.334 1.00 0.00 50 LEU A N 14
ATOM 26078 C CA . LEU A 1 50 ? 4.867 8.587 -12.389 1.00 0.00 50 LEU A CA 14
ATOM 26079 C C . LEU A 1 50 ? 5.971 7.988 -11.528 1.00 0.00 50 LEU A C 14
ATOM 26080 O O . LEU A 1 50 ? 5.712 7.444 -10.458 1.00 0.00 50 LEU A O 14
ATOM 26096 N N . LEU A 1 51 ? 7.204 8.106 -12.003 1.00 0.00 51 LEU A N 14
ATOM 26097 C CA . LEU A 1 51 ? 8.350 7.560 -11.293 1.00 0.00 51 LEU A CA 14
ATOM 26098 C C . LEU A 1 51 ? 9.235 8.668 -10.728 1.00 0.00 51 LEU A C 14
ATOM 26099 O O . LEU A 1 51 ? 10.241 8.396 -10.073 1.00 0.00 51 LEU A O 14
ATOM 26115 N N . GLU A 1 52 ? 8.850 9.916 -10.966 1.00 0.00 52 GLU A N 14
ATOM 26116 C CA . GLU A 1 52 ? 9.599 11.056 -10.438 1.00 0.00 52 GLU A CA 14
ATOM 26117 C C . GLU A 1 52 ? 9.671 11.040 -8.903 1.00 0.00 52 GLU A C 14
ATOM 26118 O O . GLU A 1 52 ? 10.761 11.144 -8.341 1.00 0.00 52 GLU A O 14
ATOM 26130 N N . PRO A 1 53 ? 8.531 10.902 -8.190 1.00 0.00 53 PRO A N 14
ATOM 26131 C CA . PRO A 1 53 ? 8.528 10.904 -6.725 1.00 0.00 53 PRO A CA 14
ATOM 26132 C C . PRO A 1 53 ? 8.912 9.551 -6.127 1.00 0.00 53 PRO A C 14
ATOM 26133 O O . PRO A 1 53 ? 8.581 9.256 -4.978 1.00 0.00 53 PRO A O 14
ATOM 26144 N N . SER A 1 54 ? 9.627 8.740 -6.895 1.00 0.00 54 SER A N 14
ATOM 26145 C CA . SER A 1 54 ? 10.063 7.439 -6.417 1.00 0.00 54 SER A CA 14
ATOM 26146 C C . SER A 1 54 ? 11.585 7.326 -6.494 1.00 0.00 54 SER A C 14
ATOM 26147 O O . SER A 1 54 ? 12.273 8.284 -6.861 1.00 0.00 54 SER A O 14
ATOM 26155 N N . GLN A 1 55 ? 12.103 6.153 -6.155 1.00 0.00 55 GLN A N 14
ATOM 26156 C CA . GLN A 1 55 ? 13.539 5.908 -6.193 1.00 0.00 55 GLN A CA 14
ATOM 26157 C C . GLN A 1 55 ? 13.933 5.363 -7.558 1.00 0.00 55 GLN A C 14
ATOM 26158 O O . GLN A 1 55 ? 15.117 5.208 -7.865 1.00 0.00 55 GLN A O 14
ATOM 26172 N N . VAL A 1 56 ? 12.927 5.076 -8.375 1.00 0.00 56 VAL A N 14
ATOM 26173 C CA . VAL A 1 56 ? 13.147 4.492 -9.686 1.00 0.00 56 VAL A CA 14
ATOM 26174 C C . VAL A 1 56 ? 13.591 5.557 -10.678 1.00 0.00 56 VAL A C 14
ATOM 26175 O O . VAL A 1 56 ? 12.793 6.383 -11.120 1.00 0.00 56 VAL A O 14
ATOM 26188 N N . HIS A 1 57 ? 14.869 5.556 -11.016 1.00 0.00 57 HIS A N 14
ATOM 26189 C CA . HIS A 1 57 ? 15.387 6.503 -11.989 1.00 0.00 57 HIS A CA 14
ATOM 26190 C C . HIS A 1 57 ? 15.453 5.859 -13.365 1.00 0.00 57 HIS A C 14
ATOM 26191 O O . HIS A 1 57 ? 16.514 5.431 -13.817 1.00 0.00 57 HIS A O 14
ATOM 26205 N N . LEU A 1 58 ? 14.299 5.746 -14.006 1.00 0.00 58 LEU A N 14
ATOM 26206 C CA . LEU A 1 58 ? 14.218 5.210 -15.356 1.00 0.00 58 LEU A CA 14
ATOM 26207 C C . LEU A 1 58 ? 13.733 6.285 -16.315 1.00 0.00 58 LEU A C 14
ATOM 26208 O O . LEU A 1 58 ? 12.773 6.999 -16.031 1.00 0.00 58 LEU A O 14
ATOM 26224 N N . LYS A 1 59 ? 14.415 6.405 -17.439 1.00 0.00 59 LYS A N 14
ATOM 26225 C CA . LYS A 1 59 ? 14.108 7.432 -18.421 1.00 0.00 59 LYS A CA 14
ATOM 26226 C C . LYS A 1 59 ? 13.598 6.795 -19.708 1.00 0.00 59 LYS A C 14
ATOM 26227 O O . LYS A 1 59 ? 14.309 6.030 -20.361 1.00 0.00 59 LYS A O 14
ATOM 26246 N N . PHE A 1 60 ? 12.356 7.092 -20.051 1.00 0.00 60 PHE A N 14
ATOM 26247 C CA . PHE A 1 60 ? 11.742 6.532 -21.246 1.00 0.00 60 PHE A CA 14
ATOM 26248 C C . PHE A 1 60 ? 11.902 7.488 -22.423 1.00 0.00 60 PHE A C 14
ATOM 26249 O O . PHE A 1 60 ? 11.474 8.643 -22.352 1.00 0.00 60 PHE A O 14
ATOM 26266 N N . GLU A 1 61 ? 12.518 7.009 -23.495 1.00 0.00 61 GLU A N 14
ATOM 26267 C CA . GLU A 1 61 ? 12.690 7.820 -24.695 1.00 0.00 61 GLU A CA 14
ATOM 26268 C C . GLU A 1 61 ? 12.008 7.177 -25.893 1.00 0.00 61 GLU A C 14
ATOM 26269 O O . GLU A 1 61 ? 12.108 5.966 -26.102 1.00 0.00 61 GLU A O 14
ATOM 26281 N N . LEU A 1 62 ? 11.309 7.992 -26.672 1.00 0.00 62 LEU A N 14
ATOM 26282 C CA . LEU A 1 62 ? 10.759 7.543 -27.939 1.00 0.00 62 LEU A CA 14
ATOM 26283 C C . LEU A 1 62 ? 11.837 7.619 -29.002 1.00 0.00 62 LEU A C 14
ATOM 26284 O O . LEU A 1 62 ? 12.311 8.706 -29.341 1.00 0.00 62 LEU A O 14
ATOM 26300 N N . HIS A 1 63 ? 12.253 6.476 -29.500 1.00 0.00 63 HIS A N 14
ATOM 26301 C CA . HIS A 1 63 ? 13.232 6.447 -30.564 1.00 0.00 63 HIS A CA 14
ATOM 26302 C C . HIS A 1 63 ? 12.675 5.717 -31.764 1.00 0.00 63 HIS A C 14
ATOM 26303 O O . HIS A 1 63 ? 11.949 4.729 -31.630 1.00 0.00 63 HIS A O 14
ATOM 26317 N N . ASP A 1 64 ? 13.005 6.224 -32.931 1.00 0.00 64 ASP A N 14
ATOM 26318 C CA . ASP A 1 64 ? 12.432 5.737 -34.163 1.00 0.00 64 ASP A CA 14
ATOM 26319 C C . ASP A 1 64 ? 13.271 4.604 -34.753 1.00 0.00 64 ASP A C 14
ATOM 26320 O O . ASP A 1 64 ? 14.457 4.459 -34.444 1.00 0.00 64 ASP A O 14
ATOM 26329 N N . LYS A 1 65 ? 12.634 3.795 -35.584 1.00 0.00 65 LYS A N 14
ATOM 26330 C CA . LYS A 1 65 ? 13.270 2.630 -36.179 1.00 0.00 65 LYS A CA 14
ATOM 26331 C C . LYS A 1 65 ? 12.940 2.555 -37.670 1.00 0.00 65 LYS A C 14
ATOM 26332 O O . LYS A 1 65 ? 12.052 1.796 -38.075 1.00 0.00 65 LYS A O 14
ATOM 26351 N N . LEU A 1 66 ? 13.624 3.382 -38.465 1.00 0.00 66 LEU A N 14
ATOM 26352 C CA . LEU A 1 66 ? 13.456 3.425 -39.925 1.00 0.00 66 LEU A CA 14
ATOM 26353 C C . LEU A 1 66 ? 12.081 3.987 -40.311 1.00 0.00 66 LEU A C 14
ATOM 26354 O O . LEU A 1 66 ? 11.985 4.993 -41.009 1.00 0.00 66 LEU A O 14
ATOM 26370 N N . ASN A 1 67 ? 11.027 3.321 -39.869 1.00 0.00 67 ASN A N 14
ATOM 26371 C CA . ASN A 1 67 ? 9.664 3.768 -40.121 1.00 0.00 67 ASN A CA 14
ATOM 26372 C C . ASN A 1 67 ? 8.849 3.761 -38.831 1.00 0.00 67 ASN A C 14
ATOM 26373 O O . ASN A 1 67 ? 7.911 4.542 -38.669 1.00 0.00 67 ASN A O 14
ATOM 26384 N N . GLU A 1 68 ? 9.219 2.880 -37.910 1.00 0.00 68 GLU A N 14
ATOM 26385 C CA . GLU A 1 68 ? 8.485 2.728 -36.663 1.00 0.00 68 GLU A CA 14
ATOM 26386 C C . GLU A 1 68 ? 9.014 3.689 -35.605 1.00 0.00 68 GLU A C 14
ATOM 26387 O O . GLU A 1 68 ? 10.030 4.351 -35.807 1.00 0.00 68 GLU A O 14
ATOM 26399 N N . TYR A 1 69 ? 8.308 3.763 -34.486 1.00 0.00 69 TYR A N 14
ATOM 26400 C CA . TYR A 1 69 ? 8.737 4.553 -33.338 1.00 0.00 69 TYR A CA 14
ATOM 26401 C C . TYR A 1 69 ? 8.348 3.818 -32.063 1.00 0.00 69 TYR A C 14
ATOM 26402 O O . TYR A 1 69 ? 7.167 3.579 -31.827 1.00 0.00 69 TYR A O 14
ATOM 26420 N N . TYR A 1 70 ? 9.325 3.445 -31.251 1.00 0.00 70 TYR A N 14
ATOM 26421 C CA . TYR A 1 70 ? 9.040 2.642 -30.072 1.00 0.00 70 TYR A CA 14
ATOM 26422 C C . TYR A 1 70 ? 9.577 3.306 -28.812 1.00 0.00 70 TYR A C 14
ATOM 26423 O O . TYR A 1 70 ? 10.427 4.199 -28.878 1.00 0.00 70 TYR A O 14
ATOM 26441 N N . VAL A 1 71 ? 9.082 2.857 -27.670 1.00 0.00 71 VAL A N 14
ATOM 26442 C CA . VAL A 1 71 ? 9.487 3.405 -26.387 1.00 0.00 71 VAL A CA 14
ATOM 26443 C C . VAL A 1 71 ? 10.521 2.499 -25.734 1.00 0.00 71 VAL A C 14
ATOM 26444 O O . VAL A 1 71 ? 10.235 1.346 -25.402 1.00 0.00 71 VAL A O 14
ATOM 26457 N N . LYS A 1 72 ? 11.722 3.015 -25.557 1.00 0.00 72 LYS A N 14
ATOM 26458 C CA . LYS A 1 72 ? 12.792 2.236 -24.964 1.00 0.00 72 LYS A CA 14
ATOM 26459 C C . LYS A 1 72 ? 13.097 2.731 -23.558 1.00 0.00 72 LYS A C 14
ATOM 26460 O O . LYS A 1 72 ? 13.120 3.937 -23.301 1.00 0.00 72 LYS A O 14
ATOM 26479 N N . VAL A 1 73 ? 13.318 1.790 -22.655 1.00 0.00 73 VAL A N 14
ATOM 26480 C CA . VAL A 1 73 ? 13.527 2.099 -21.252 1.00 0.00 73 VAL A CA 14
ATOM 26481 C C . VAL A 1 73 ? 15.012 2.222 -20.946 1.00 0.00 73 VAL A C 14
ATOM 26482 O O . VAL A 1 73 ? 15.763 1.247 -21.061 1.00 0.00 73 VAL A O 14
ATOM 26495 N N . ILE A 1 74 ? 15.435 3.417 -20.564 1.00 0.00 74 ILE A N 14
ATOM 26496 C CA . ILE A 1 74 ? 16.819 3.655 -20.194 1.00 0.00 74 ILE A CA 14
ATOM 26497 C C . ILE A 1 74 ? 16.935 3.834 -18.684 1.00 0.00 74 ILE A C 14
ATOM 26498 O O . ILE A 1 74 ? 16.450 4.817 -18.126 1.00 0.00 74 ILE A O 14
ATOM 26514 N N . GLU A 1 75 ? 17.565 2.878 -18.027 1.00 0.00 75 GLU A N 14
ATOM 26515 C CA . GLU A 1 75 ? 17.773 2.951 -16.592 1.00 0.00 75 GLU A CA 14
ATOM 26516 C C . GLU A 1 75 ? 18.945 3.877 -16.307 1.00 0.00 75 GLU A C 14
ATOM 26517 O O . GLU A 1 75 ? 20.003 3.731 -16.909 1.00 0.00 75 GLU A O 14
ATOM 26529 N N . ASP A 1 76 ? 18.766 4.827 -15.403 1.00 0.00 76 ASP A N 14
ATOM 26530 C CA . ASP A 1 76 ? 19.802 5.825 -15.146 1.00 0.00 76 ASP A CA 14
ATOM 26531 C C . ASP A 1 76 ? 20.939 5.238 -14.312 1.00 0.00 76 ASP A C 14
ATOM 26532 O O . ASP A 1 76 ? 22.067 5.733 -14.348 1.00 0.00 76 ASP A O 14
ATOM 26541 N N . SER A 1 77 ? 20.640 4.171 -13.575 1.00 0.00 77 SER A N 14
ATOM 26542 C CA . SER A 1 77 ? 21.639 3.489 -12.759 1.00 0.00 77 SER A CA 14
ATOM 26543 C C . SER A 1 77 ? 22.741 2.887 -13.635 1.00 0.00 77 SER A C 14
ATOM 26544 O O . SER A 1 77 ? 23.932 3.056 -13.362 1.00 0.00 77 SER A O 14
ATOM 26552 N N . THR A 1 78 ? 22.335 2.176 -14.681 1.00 0.00 78 THR A N 14
ATOM 26553 C CA . THR A 1 78 ? 23.276 1.595 -15.628 1.00 0.00 78 THR A CA 14
ATOM 26554 C C . THR A 1 78 ? 23.581 2.575 -16.758 1.00 0.00 78 THR A C 14
ATOM 26555 O O . THR A 1 78 ? 24.625 2.486 -17.413 1.00 0.00 78 THR A O 14
ATOM 26566 N N . ASN A 1 79 ? 22.643 3.500 -16.966 1.00 0.00 79 ASN A N 14
ATOM 26567 C CA . ASN A 1 79 ? 22.747 4.565 -17.966 1.00 0.00 79 ASN A CA 14
ATOM 26568 C C . ASN A 1 79 ? 22.645 3.995 -19.380 1.00 0.00 79 ASN A C 14
ATOM 26569 O O . ASN A 1 79 ? 23.087 4.614 -20.350 1.00 0.00 79 ASN A O 14
ATOM 26580 N N . GLU A 1 80 ? 22.025 2.829 -19.493 1.00 0.00 80 GLU A N 14
ATOM 26581 C CA . GLU A 1 80 ? 21.860 2.177 -20.783 1.00 0.00 80 GLU A CA 14
ATOM 26582 C C . GLU A 1 80 ? 20.429 1.689 -20.961 1.00 0.00 80 GLU A C 14
ATOM 26583 O O . GLU A 1 80 ? 19.609 1.781 -20.043 1.00 0.00 80 GLU A O 14
ATOM 26595 N N . VAL A 1 81 ? 20.130 1.175 -22.144 1.00 0.00 81 VAL A N 14
ATOM 26596 C CA . VAL A 1 81 ? 18.798 0.674 -22.445 1.00 0.00 81 VAL A CA 14
ATOM 26597 C C . VAL A 1 81 ? 18.636 -0.734 -21.896 1.00 0.00 81 VAL A C 14
ATOM 26598 O O . VAL A 1 81 ? 19.364 -1.648 -22.288 1.00 0.00 81 VAL A O 14
ATOM 26611 N N . ILE A 1 82 ? 17.694 -0.901 -20.978 1.00 0.00 82 ILE A N 14
ATOM 26612 C CA . ILE A 1 82 ? 17.480 -2.190 -20.336 1.00 0.00 82 ILE A CA 14
ATOM 26613 C C . ILE A 1 82 ? 16.355 -2.974 -21.007 1.00 0.00 82 ILE A C 14
ATOM 26614 O O . ILE A 1 82 ? 16.333 -4.202 -20.949 1.00 0.00 82 ILE A O 14
ATOM 26630 N N . ARG A 1 83 ? 15.426 -2.267 -21.640 1.00 0.00 83 ARG A N 14
ATOM 26631 C CA . ARG A 1 83 ? 14.314 -2.916 -22.324 1.00 0.00 83 ARG A CA 14
ATOM 26632 C C . ARG A 1 83 ? 13.762 -2.004 -23.411 1.00 0.00 83 ARG A C 14
ATOM 26633 O O . ARG A 1 83 ? 13.870 -0.782 -23.312 1.00 0.00 83 ARG A O 14
ATOM 26654 N N . GLU A 1 84 ? 13.178 -2.596 -24.444 1.00 0.00 84 GLU A N 14
ATOM 26655 C CA . GLU A 1 84 ? 12.603 -1.833 -25.543 1.00 0.00 84 GLU A CA 14
ATOM 26656 C C . GLU A 1 84 ? 11.205 -2.355 -25.868 1.00 0.00 84 GLU A C 14
ATOM 26657 O O . GLU A 1 84 ? 11.042 -3.512 -26.260 1.00 0.00 84 GLU A O 14
ATOM 26669 N N . ILE A 1 85 ? 10.201 -1.508 -25.692 1.00 0.00 85 ILE A N 14
ATOM 26670 C CA . ILE A 1 85 ? 8.816 -1.913 -25.887 1.00 0.00 85 ILE A CA 14
ATOM 26671 C C . ILE A 1 85 ? 8.239 -1.273 -27.147 1.00 0.00 85 ILE A C 14
ATOM 26672 O O . ILE A 1 85 ? 8.221 -0.047 -27.283 1.00 0.00 85 ILE A O 14
ATOM 26688 N N . PRO A 1 86 ? 7.778 -2.098 -28.096 1.00 0.00 86 PRO A N 14
ATOM 26689 C CA . PRO A 1 86 ? 7.136 -1.612 -29.315 1.00 0.00 86 PRO A CA 14
ATOM 26690 C C . PRO A 1 86 ? 5.679 -1.211 -29.065 1.00 0.00 86 PRO A C 14
ATOM 26691 O O . PRO A 1 86 ? 5.029 -1.747 -28.164 1.00 0.00 86 PRO A O 14
ATOM 26702 N N . PRO A 1 87 ? 5.142 -0.272 -29.869 1.00 0.00 87 PRO A N 14
ATOM 26703 C CA . PRO A 1 87 ? 3.792 0.284 -29.668 1.00 0.00 87 PRO A CA 14
ATOM 26704 C C . PRO A 1 87 ? 2.696 -0.778 -29.635 1.00 0.00 87 PRO A C 14
ATOM 26705 O O . PRO A 1 87 ? 1.697 -0.625 -28.929 1.00 0.00 87 PRO A O 14
ATOM 26716 N N . LYS A 1 88 ? 2.892 -1.861 -30.376 1.00 0.00 88 LYS A N 14
ATOM 26717 C CA . LYS A 1 88 ? 1.875 -2.904 -30.481 1.00 0.00 88 LYS A CA 14
ATOM 26718 C C . LYS A 1 88 ? 1.746 -3.698 -29.180 1.00 0.00 88 LYS A C 14
ATOM 26719 O O . LYS A 1 88 ? 0.834 -4.508 -29.028 1.00 0.00 88 LYS A O 14
ATOM 26738 N N . ARG A 1 89 ? 2.666 -3.470 -28.250 1.00 0.00 89 ARG A N 14
ATOM 26739 C CA . ARG A 1 89 ? 2.601 -4.100 -26.938 1.00 0.00 89 ARG A CA 14
ATOM 26740 C C . ARG A 1 89 ? 2.641 -3.041 -25.844 1.00 0.00 89 ARG A C 14
ATOM 26741 O O . ARG A 1 89 ? 2.907 -3.337 -24.678 1.00 0.00 89 ARG A O 14
ATOM 26762 N N . TRP A 1 90 ? 2.363 -1.804 -26.230 1.00 0.00 90 TRP A N 14
ATOM 26763 C CA . TRP A 1 90 ? 2.380 -0.690 -25.296 1.00 0.00 90 TRP A CA 14
ATOM 26764 C C . TRP A 1 90 ? 1.223 -0.798 -24.308 1.00 0.00 90 TRP A C 14
ATOM 26765 O O . TRP A 1 90 ? 1.355 -0.433 -23.142 1.00 0.00 90 TRP A O 14
ATOM 26786 N N . LEU A 1 91 ? 0.095 -1.325 -24.773 1.00 0.00 91 LEU A N 14
ATOM 26787 C CA . LEU A 1 91 ? -1.086 -1.463 -23.928 1.00 0.00 91 LEU A CA 14
ATOM 26788 C C . LEU A 1 91 ? -0.826 -2.417 -22.765 1.00 0.00 91 LEU A C 14
ATOM 26789 O O . LEU A 1 91 ? -1.351 -2.224 -21.664 1.00 0.00 91 LEU A O 14
ATOM 26805 N N . ASP A 1 92 ? -0.013 -3.438 -23.014 1.00 0.00 92 ASP A N 14
ATOM 26806 C CA . ASP A 1 92 ? 0.363 -4.404 -21.986 1.00 0.00 92 ASP A CA 14
ATOM 26807 C C . ASP A 1 92 ? 1.246 -3.739 -20.943 1.00 0.00 92 ASP A C 14
ATOM 26808 O O . ASP A 1 92 ? 0.992 -3.826 -19.741 1.00 0.00 92 ASP A O 14
ATOM 26817 N N . PHE A 1 93 ? 2.285 -3.066 -21.426 1.00 0.00 93 PHE A N 14
ATOM 26818 C CA . PHE A 1 93 ? 3.246 -2.397 -20.560 1.00 0.00 93 PHE A CA 14
ATOM 26819 C C . PHE A 1 93 ? 2.561 -1.290 -19.768 1.00 0.00 93 PHE A C 14
ATOM 26820 O O . PHE A 1 93 ? 2.801 -1.128 -18.571 1.00 0.00 93 PHE A O 14
ATOM 26837 N N . TYR A 1 94 ? 1.690 -0.546 -20.444 1.00 0.00 94 TYR A N 14
ATOM 26838 C CA . TYR A 1 94 ? 0.920 0.515 -19.804 1.00 0.00 94 TYR A CA 14
ATOM 26839 C C . TYR A 1 94 ? 0.075 -0.040 -18.667 1.00 0.00 94 TYR A C 14
ATOM 26840 O O . TYR A 1 94 ? 0.080 0.503 -17.562 1.00 0.00 94 TYR A O 14
ATOM 26858 N N . ALA A 1 95 ? -0.636 -1.132 -18.940 1.00 0.00 95 ALA A N 14
ATOM 26859 C CA . ALA A 1 95 ? -1.495 -1.759 -17.944 1.00 0.00 95 ALA A CA 14
ATOM 26860 C C . ALA A 1 95 ? -0.689 -2.194 -16.731 1.00 0.00 95 ALA A C 14
ATOM 26861 O O . ALA A 1 95 ? -1.035 -1.864 -15.597 1.00 0.00 95 ALA A O 14
ATOM 26868 N N . ALA A 1 96 ? 0.406 -2.901 -16.976 1.00 0.00 96 ALA A N 14
ATOM 26869 C CA . ALA A 1 96 ? 1.259 -3.391 -15.902 1.00 0.00 96 ALA A CA 14
ATOM 26870 C C . ALA A 1 96 ? 1.771 -2.247 -15.029 1.00 0.00 96 ALA A C 14
ATOM 26871 O O . ALA A 1 96 ? 1.878 -2.382 -13.810 1.00 0.00 96 ALA A O 14
ATOM 26878 N N . MET A 1 97 ? 2.070 -1.114 -15.654 1.00 0.00 97 MET A N 14
ATOM 26879 C CA . MET A 1 97 ? 2.584 0.036 -14.922 1.00 0.00 97 MET A CA 14
ATOM 26880 C C . MET A 1 97 ? 1.475 0.774 -14.182 1.00 0.00 97 MET A C 14
ATOM 26881 O O . MET A 1 97 ? 1.641 1.135 -13.023 1.00 0.00 97 MET A O 14
ATOM 26895 N N . THR A 1 98 ? 0.341 0.992 -14.839 1.00 0.00 98 THR A N 14
ATOM 26896 C CA . THR A 1 98 ? -0.727 1.790 -14.246 1.00 0.00 98 THR A CA 14
ATOM 26897 C C . THR A 1 98 ? -1.426 1.050 -13.109 1.00 0.00 98 THR A C 14
ATOM 26898 O O . THR A 1 98 ? -1.983 1.680 -12.214 1.00 0.00 98 THR A O 14
ATOM 26909 N N . GLU A 1 99 ? -1.403 -0.274 -13.137 1.00 0.00 99 GLU A N 14
ATOM 26910 C CA . GLU A 1 99 ? -1.973 -1.049 -12.044 1.00 0.00 99 GLU A CA 14
ATOM 26911 C C . GLU A 1 99 ? -1.055 -1.015 -10.833 1.00 0.00 99 GLU A C 14
ATOM 26912 O O . GLU A 1 99 ? -1.508 -1.034 -9.696 1.00 0.00 99 GLU A O 14
ATOM 26924 N N . PHE A 1 100 ? 0.244 -0.953 -11.092 1.00 0.00 100 PHE A N 14
ATOM 26925 C CA . PHE A 1 100 ? 1.235 -0.913 -10.027 1.00 0.00 100 PHE A CA 14
ATOM 26926 C C . PHE A 1 100 ? 1.398 0.507 -9.485 1.00 0.00 100 PHE A C 14
ATOM 26927 O O . PHE A 1 100 ? 1.192 0.758 -8.298 1.00 0.00 100 PHE A O 14
ATOM 26944 N N . LEU A 1 101 ? 1.736 1.438 -10.367 1.00 0.00 101 LEU A N 14
ATOM 26945 C CA . LEU A 1 101 ? 1.984 2.817 -9.967 1.00 0.00 101 LEU A CA 14
ATOM 26946 C C . LEU A 1 101 ? 0.680 3.533 -9.641 1.00 0.00 101 LEU A C 14
ATOM 26947 O O . LEU A 1 101 ? 0.679 4.541 -8.940 1.00 0.00 101 LEU A O 14
ATOM 26963 N N . GLY A 1 102 ? -0.431 2.997 -10.139 1.00 0.00 102 GLY A N 14
ATOM 26964 C CA . GLY A 1 102 ? -1.731 3.574 -9.858 1.00 0.00 102 GLY A CA 14
ATOM 26965 C C . GLY A 1 102 ? -2.265 3.128 -8.516 1.00 0.00 102 GLY A C 14
ATOM 26966 O O . GLY A 1 102 ? -3.393 3.456 -8.140 1.00 0.00 102 GLY A O 14
ATOM 26970 N N . LEU A 1 103 ? -1.462 2.362 -7.798 1.00 0.00 103 LEU A N 14
ATOM 26971 C CA . LEU A 1 103 ? -1.754 2.055 -6.409 1.00 0.00 103 LEU A CA 14
ATOM 26972 C C . LEU A 1 103 ? -1.099 3.098 -5.511 1.00 0.00 103 LEU A C 14
ATOM 26973 O O . LEU A 1 103 ? -1.702 3.579 -4.553 1.00 0.00 103 LEU A O 14
ATOM 26989 N N . PHE A 1 104 ? 0.137 3.452 -5.845 1.00 0.00 104 PHE A N 14
ATOM 26990 C CA . PHE A 1 104 ? 0.891 4.440 -5.080 1.00 0.00 104 PHE A CA 14
ATOM 26991 C C . PHE A 1 104 ? 0.418 5.850 -5.421 1.00 0.00 104 PHE A C 14
ATOM 26992 O O . PHE A 1 104 ? 0.102 6.626 -4.524 1.00 0.00 104 PHE A O 14
ATOM 27009 N N . VAL A 1 105 ? 0.364 6.127 -6.732 1.00 0.00 105 VAL A N 14
ATOM 27010 C CA . VAL A 1 105 ? -0.117 7.383 -7.333 1.00 0.00 105 VAL A CA 14
ATOM 27011 C C . VAL A 1 105 ? 0.492 8.667 -6.771 1.00 0.00 105 VAL A C 14
ATOM 27012 O O . VAL A 1 105 ? 0.647 8.862 -5.568 1.00 0.00 105 VAL A O 14
ATOM 27025 N N . ASP A 1 106 ? 0.845 9.546 -7.693 1.00 0.00 106 ASP A N 14
ATOM 27026 C CA . ASP A 1 106 ? 1.167 10.917 -7.369 1.00 0.00 106 ASP A CA 14
ATOM 27027 C C . ASP A 1 106 ? -0.135 11.645 -7.106 1.00 0.00 106 ASP A C 14
ATOM 27028 O O . ASP A 1 106 ? -0.852 11.980 -8.040 1.00 0.00 106 ASP A O 14
ATOM 27037 N N . GLU A 1 107 ? -0.444 11.759 -5.817 1.00 0.00 107 GLU A N 14
ATOM 27038 C CA . GLU A 1 107 ? -1.666 12.387 -5.255 1.00 0.00 107 GLU A CA 14
ATOM 27039 C C . GLU A 1 107 ? -2.606 13.057 -6.272 1.00 0.00 107 GLU A C 14
ATOM 27040 O O . GLU A 1 107 ? -3.788 12.722 -6.336 1.00 0.00 107 GLU A O 14
ATOM 27052 N N . LYS A 1 108 ? -2.106 14.016 -7.037 1.00 0.00 108 LYS A N 14
ATOM 27053 C CA . LYS A 1 108 ? -2.932 14.749 -8.002 1.00 0.00 108 LYS A CA 14
ATOM 27054 C C . LYS A 1 108 ? -3.631 13.816 -9.002 1.00 0.00 108 LYS A C 14
ATOM 27055 O O . LYS A 1 108 ? -4.609 14.204 -9.637 1.00 0.00 108 LYS A O 14
ATOM 27074 N N . LYS A 1 109 ? -3.135 12.592 -9.129 1.00 0.00 109 LYS A N 14
ATOM 27075 C CA . LYS A 1 109 ? -3.719 11.609 -10.034 1.00 0.00 109 LYS A CA 14
ATOM 27076 C C . LYS A 1 109 ? -4.545 10.552 -9.292 1.00 0.00 109 LYS A C 14
ATOM 27077 O O . LYS A 1 109 ? -4.956 9.560 -9.892 1.00 0.00 109 LYS A O 14
ATOM 27096 N N . LEU A 1 110 ? -4.805 10.751 -7.997 1.00 0.00 110 LEU A N 14
ATOM 27097 C CA . LEU A 1 110 ? -5.634 9.792 -7.261 1.00 0.00 110 LEU A CA 14
ATOM 27098 C C . LEU A 1 110 ? -7.115 10.124 -7.429 1.00 0.00 110 LEU A C 14
ATOM 27099 O O . LEU A 1 110 ? -7.978 9.507 -6.799 1.00 0.00 110 LEU A O 14
ATOM 27115 N N . GLU A 1 111 ? -7.387 11.111 -8.289 1.00 0.00 111 GLU A N 14
ATOM 27116 C CA . GLU A 1 111 ? -8.738 11.466 -8.724 1.00 0.00 111 GLU A CA 14
ATOM 27117 C C . GLU A 1 111 ? -9.472 12.300 -7.672 1.00 0.00 111 GLU A C 14
ATOM 27118 O O . GLU A 1 111 ? -10.114 13.293 -8.008 1.00 0.00 111 GLU A O 14
ATOM 27130 N N . HIS A 1 112 ? -9.359 11.897 -6.405 1.00 0.00 112 HIS A N 14
ATOM 27131 C CA . HIS A 1 112 ? -9.979 12.616 -5.283 1.00 0.00 112 HIS A CA 14
ATOM 27132 C C . HIS A 1 112 ? -11.501 12.534 -5.364 1.00 0.00 112 HIS A C 14
ATOM 27133 O O . HIS A 1 112 ? -12.135 13.308 -6.077 1.00 0.00 112 HIS A O 14
ATOM 27147 N N . HIS A 1 113 ? -12.083 11.589 -4.642 1.00 0.00 113 HIS A N 14
ATOM 27148 C CA . HIS A 1 113 ? -13.527 11.398 -4.669 1.00 0.00 113 HIS A CA 14
ATOM 27149 C C . HIS A 1 113 ? -14.217 12.247 -3.612 1.00 0.00 113 HIS A C 14
ATOM 27150 O O . HIS A 1 113 ? -15.385 12.605 -3.762 1.00 0.00 113 HIS A O 14
ATOM 27164 N N . HIS A 1 114 ? -13.507 12.566 -2.536 1.00 0.00 114 HIS A N 14
ATOM 27165 C CA . HIS A 1 114 ? -14.089 13.369 -1.469 1.00 0.00 114 HIS A CA 14
ATOM 27166 C C . HIS A 1 114 ? -13.071 14.301 -0.834 1.00 0.00 114 HIS A C 14
ATOM 27167 O O . HIS A 1 114 ? -12.227 13.884 -0.042 1.00 0.00 114 HIS A O 14
ATOM 27181 N N . HIS A 1 115 ? -13.156 15.563 -1.210 1.00 0.00 115 HIS A N 14
ATOM 27182 C CA . HIS A 1 115 ? -12.397 16.622 -0.564 1.00 0.00 115 HIS A CA 14
ATOM 27183 C C . HIS A 1 115 ? -13.346 17.406 0.335 1.00 0.00 115 HIS A C 14
ATOM 27184 O O . HIS A 1 115 ? -12.933 18.213 1.168 1.00 0.00 115 HIS A O 14
ATOM 27198 N N . HIS A 1 116 ? -14.633 17.148 0.138 1.00 0.00 116 HIS A N 14
ATOM 27199 C CA . HIS A 1 116 ? -15.689 17.775 0.914 1.00 0.00 116 HIS A CA 14
ATOM 27200 C C . HIS A 1 116 ? -16.616 16.702 1.479 1.00 0.00 116 HIS A C 14
ATOM 27201 O O . HIS A 1 116 ? -16.833 15.667 0.848 1.00 0.00 116 HIS A O 14
ATOM 27215 N N . HIS A 1 117 ? -17.141 16.942 2.670 1.00 0.00 117 HIS A N 14
ATOM 27216 C CA . HIS A 1 117 ? -18.070 16.013 3.304 1.00 0.00 117 HIS A CA 14
ATOM 27217 C C . HIS A 1 117 ? -19.506 16.407 2.994 1.00 0.00 117 HIS A C 14
ATOM 27231 N N . LEU A 1 1 ? 1.324 2.718 1.972 1.00 0.00 1 LEU A N 15
ATOM 27232 C CA . LEU A 1 1 ? 1.985 2.642 0.653 1.00 0.00 1 LEU A CA 15
ATOM 27233 C C . LEU A 1 1 ? 2.803 3.901 0.413 1.00 0.00 1 LEU A C 15
ATOM 27234 O O . LEU A 1 1 ? 2.304 5.016 0.570 1.00 0.00 1 LEU A O 15
ATOM 27249 N N . ASN A 1 2 ? 4.055 3.723 0.038 1.00 0.00 2 ASN A N 15
ATOM 27250 C CA . ASN A 1 2 ? 4.945 4.842 -0.192 1.00 0.00 2 ASN A CA 15
ATOM 27251 C C . ASN A 1 2 ? 5.695 4.664 -1.508 1.00 0.00 2 ASN A C 15
ATOM 27252 O O . ASN A 1 2 ? 6.212 3.587 -1.798 1.00 0.00 2 ASN A O 15
ATOM 27263 N N . ILE A 1 3 ? 5.739 5.721 -2.305 1.00 0.00 3 ILE A N 15
ATOM 27264 C CA . ILE A 1 3 ? 6.355 5.664 -3.627 1.00 0.00 3 ILE A CA 15
ATOM 27265 C C . ILE A 1 3 ? 7.830 6.070 -3.558 1.00 0.00 3 ILE A C 15
ATOM 27266 O O . ILE A 1 3 ? 8.600 5.843 -4.491 1.00 0.00 3 ILE A O 15
ATOM 27282 N N . GLU A 1 4 ? 8.227 6.625 -2.423 1.00 0.00 4 GLU A N 15
ATOM 27283 C CA . GLU A 1 4 ? 9.596 7.084 -2.225 1.00 0.00 4 GLU A CA 15
ATOM 27284 C C . GLU A 1 4 ? 10.517 5.899 -1.934 1.00 0.00 4 GLU A C 15
ATOM 27285 O O . GLU A 1 4 ? 11.731 6.048 -1.825 1.00 0.00 4 GLU A O 15
ATOM 27297 N N . ARG A 1 5 ? 9.921 4.721 -1.820 1.00 0.00 5 ARG A N 15
ATOM 27298 C CA . ARG A 1 5 ? 10.668 3.497 -1.577 1.00 0.00 5 ARG A CA 15
ATOM 27299 C C . ARG A 1 5 ? 10.531 2.578 -2.776 1.00 0.00 5 ARG A C 15
ATOM 27300 O O . ARG A 1 5 ? 10.905 1.408 -2.731 1.00 0.00 5 ARG A O 15
ATOM 27321 N N . LEU A 1 6 ? 9.984 3.124 -3.851 1.00 0.00 6 LEU A N 15
ATOM 27322 C CA . LEU A 1 6 ? 9.827 2.382 -5.083 1.00 0.00 6 LEU A CA 15
ATOM 27323 C C . LEU A 1 6 ? 11.161 2.331 -5.822 1.00 0.00 6 LEU A C 15
ATOM 27324 O O . LEU A 1 6 ? 11.554 3.296 -6.480 1.00 0.00 6 LEU A O 15
ATOM 27340 N N . THR A 1 7 ? 11.868 1.220 -5.677 1.00 0.00 7 THR A N 15
ATOM 27341 C CA . THR A 1 7 ? 13.206 1.079 -6.228 1.00 0.00 7 THR A CA 15
ATOM 27342 C C . THR A 1 7 ? 13.197 0.431 -7.614 1.00 0.00 7 THR A C 15
ATOM 27343 O O . THR A 1 7 ? 13.946 0.837 -8.504 1.00 0.00 7 THR A O 15
ATOM 27354 N N . THR A 1 8 ? 12.346 -0.572 -7.796 1.00 0.00 8 THR A N 15
ATOM 27355 C CA . THR A 1 8 ? 12.357 -1.369 -9.013 1.00 0.00 8 THR A CA 15
ATOM 27356 C C . THR A 1 8 ? 10.932 -1.694 -9.467 1.00 0.00 8 THR A C 15
ATOM 27357 O O . THR A 1 8 ? 9.979 -1.533 -8.704 1.00 0.00 8 THR A O 15
ATOM 27368 N N . LEU A 1 9 ? 10.795 -2.153 -10.710 1.00 0.00 9 LEU A N 15
ATOM 27369 C CA . LEU A 1 9 ? 9.483 -2.460 -11.274 1.00 0.00 9 LEU A CA 15
ATOM 27370 C C . LEU A 1 9 ? 9.294 -3.966 -11.408 1.00 0.00 9 LEU A C 15
ATOM 27371 O O . LEU A 1 9 ? 8.563 -4.426 -12.282 1.00 0.00 9 LEU A O 15
ATOM 27387 N N . GLN A 1 10 ? 9.939 -4.729 -10.529 1.00 0.00 10 GLN A N 15
ATOM 27388 C CA . GLN A 1 10 ? 9.867 -6.191 -10.572 1.00 0.00 10 GLN A CA 15
ATOM 27389 C C . GLN A 1 10 ? 8.414 -6.704 -10.656 1.00 0.00 10 GLN A C 15
ATOM 27390 O O . GLN A 1 10 ? 8.109 -7.508 -11.534 1.00 0.00 10 GLN A O 15
ATOM 27404 N N . PRO A 1 11 ? 7.488 -6.246 -9.775 1.00 0.00 11 PRO A N 15
ATOM 27405 C CA . PRO A 1 11 ? 6.081 -6.677 -9.830 1.00 0.00 11 PRO A CA 15
ATOM 27406 C C . PRO A 1 11 ? 5.427 -6.371 -11.179 1.00 0.00 11 PRO A C 15
ATOM 27407 O O . PRO A 1 11 ? 4.485 -7.050 -11.596 1.00 0.00 11 PRO A O 15
ATOM 27418 N N . VAL A 1 12 ? 5.945 -5.354 -11.860 1.00 0.00 12 VAL A N 15
ATOM 27419 C CA . VAL A 1 12 ? 5.440 -4.966 -13.169 1.00 0.00 12 VAL A CA 15
ATOM 27420 C C . VAL A 1 12 ? 5.980 -5.910 -14.234 1.00 0.00 12 VAL A C 15
ATOM 27421 O O . VAL A 1 12 ? 5.250 -6.334 -15.128 1.00 0.00 12 VAL A O 15
ATOM 27434 N N . TRP A 1 13 ? 7.261 -6.253 -14.117 1.00 0.00 13 TRP A N 15
ATOM 27435 C CA . TRP A 1 13 ? 7.895 -7.185 -15.044 1.00 0.00 13 TRP A CA 15
ATOM 27436 C C . TRP A 1 13 ? 7.196 -8.537 -14.988 1.00 0.00 13 TRP A C 15
ATOM 27437 O O . TRP A 1 13 ? 7.052 -9.214 -16.009 1.00 0.00 13 TRP A O 15
ATOM 27458 N N . ASP A 1 14 ? 6.762 -8.915 -13.787 1.00 0.00 14 ASP A N 15
ATOM 27459 C CA . ASP A 1 14 ? 5.970 -10.126 -13.595 1.00 0.00 14 ASP A CA 15
ATOM 27460 C C . ASP A 1 14 ? 4.712 -10.088 -14.446 1.00 0.00 14 ASP A C 15
ATOM 27461 O O . ASP A 1 14 ? 4.421 -11.021 -15.195 1.00 0.00 14 ASP A O 15
ATOM 27470 N N . ARG A 1 15 ? 3.973 -8.991 -14.342 1.00 0.00 15 ARG A N 15
ATOM 27471 C CA . ARG A 1 15 ? 2.712 -8.848 -15.057 1.00 0.00 15 ARG A CA 15
ATOM 27472 C C . ARG A 1 15 ? 2.938 -8.655 -16.554 1.00 0.00 15 ARG A C 15
ATOM 27473 O O . ARG A 1 15 ? 2.078 -9.000 -17.357 1.00 0.00 15 ARG A O 15
ATOM 27494 N N . TYR A 1 16 ? 4.095 -8.117 -16.918 1.00 0.00 16 TYR A N 15
ATOM 27495 C CA . TYR A 1 16 ? 4.437 -7.901 -18.324 1.00 0.00 16 TYR A CA 15
ATOM 27496 C C . TYR A 1 16 ? 4.518 -9.227 -19.063 1.00 0.00 16 TYR A C 15
ATOM 27497 O O . TYR A 1 16 ? 3.868 -9.410 -20.092 1.00 0.00 16 TYR A O 15
ATOM 27515 N N . ASP A 1 17 ? 5.291 -10.162 -18.523 1.00 0.00 17 ASP A N 15
ATOM 27516 C CA . ASP A 1 17 ? 5.390 -11.494 -19.113 1.00 0.00 17 ASP A CA 15
ATOM 27517 C C . ASP A 1 17 ? 4.039 -12.191 -19.047 1.00 0.00 17 ASP A C 15
ATOM 27518 O O . ASP A 1 17 ? 3.625 -12.863 -19.989 1.00 0.00 17 ASP A O 15
ATOM 27527 N N . THR A 1 18 ? 3.347 -11.997 -17.929 1.00 0.00 18 THR A N 15
ATOM 27528 C CA . THR A 1 18 ? 2.043 -12.602 -17.707 1.00 0.00 18 THR A CA 15
ATOM 27529 C C . THR A 1 18 ? 1.012 -12.118 -18.732 1.00 0.00 18 THR A C 15
ATOM 27530 O O . THR A 1 18 ? 0.211 -12.901 -19.237 1.00 0.00 18 THR A O 15
ATOM 27541 N N . GLN A 1 19 ? 1.049 -10.838 -19.044 1.00 0.00 19 GLN A N 15
ATOM 27542 C CA . GLN A 1 19 ? 0.188 -10.275 -20.071 1.00 0.00 19 GLN A CA 15
ATOM 27543 C C . GLN A 1 19 ? 0.547 -10.850 -21.430 1.00 0.00 19 GLN A C 15
ATOM 27544 O O . GLN A 1 19 ? -0.309 -11.323 -22.174 1.00 0.00 19 GLN A O 15
ATOM 27558 N N . ILE A 1 20 ? 1.831 -10.806 -21.723 1.00 0.00 20 ILE A N 15
ATOM 27559 C CA . ILE A 1 20 ? 2.358 -11.247 -22.997 1.00 0.00 20 ILE A CA 15
ATOM 27560 C C . ILE A 1 20 ? 2.064 -12.727 -23.270 1.00 0.00 20 ILE A C 15
ATOM 27561 O O . ILE A 1 20 ? 1.611 -13.084 -24.359 1.00 0.00 20 ILE A O 15
ATOM 27577 N N . HIS A 1 21 ? 2.313 -13.587 -22.287 1.00 0.00 21 HIS A N 15
ATOM 27578 C CA . HIS A 1 21 ? 2.162 -15.024 -22.496 1.00 0.00 21 HIS A CA 15
ATOM 27579 C C . HIS A 1 21 ? 0.697 -15.458 -22.378 1.00 0.00 21 HIS A C 15
ATOM 27580 O O . HIS A 1 21 ? 0.301 -16.485 -22.926 1.00 0.00 21 HIS A O 15
ATOM 27594 N N . ASN A 1 22 ? -0.109 -14.668 -21.676 1.00 0.00 22 ASN A N 15
ATOM 27595 C CA . ASN A 1 22 ? -1.535 -14.948 -21.562 1.00 0.00 22 ASN A CA 15
ATOM 27596 C C . ASN A 1 22 ? -2.331 -13.838 -22.223 1.00 0.00 22 ASN A C 15
ATOM 27597 O O . ASN A 1 22 ? -2.877 -12.955 -21.559 1.00 0.00 22 ASN A O 15
ATOM 27608 N N . GLN A 1 23 ? -2.374 -13.881 -23.543 1.00 0.00 23 GLN A N 15
ATOM 27609 C CA . GLN A 1 23 ? -2.996 -12.830 -24.322 1.00 0.00 23 GLN A CA 15
ATOM 27610 C C . GLN A 1 23 ? -4.498 -13.062 -24.415 1.00 0.00 23 GLN A C 15
ATOM 27611 O O . GLN A 1 23 ? -4.982 -13.720 -25.334 1.00 0.00 23 GLN A O 15
ATOM 27625 N N . LYS A 1 24 ? -5.225 -12.538 -23.445 1.00 0.00 24 LYS A N 15
ATOM 27626 C CA . LYS A 1 24 ? -6.679 -12.678 -23.415 1.00 0.00 24 LYS A CA 15
ATOM 27627 C C . LYS A 1 24 ? -7.361 -11.604 -24.255 1.00 0.00 24 LYS A C 15
ATOM 27628 O O . LYS A 1 24 ? -8.590 -11.528 -24.291 1.00 0.00 24 LYS A O 15
ATOM 27647 N N . ASP A 1 25 ? -6.549 -10.794 -24.933 1.00 0.00 25 ASP A N 15
ATOM 27648 C CA . ASP A 1 25 ? -7.041 -9.717 -25.796 1.00 0.00 25 ASP A CA 15
ATOM 27649 C C . ASP A 1 25 ? -7.783 -8.659 -24.982 1.00 0.00 25 ASP A C 15
ATOM 27650 O O . ASP A 1 25 ? -8.987 -8.761 -24.740 1.00 0.00 25 ASP A O 15
ATOM 27659 N N . ASN A 1 26 ? -7.043 -7.651 -24.542 1.00 0.00 26 ASN A N 15
ATOM 27660 C CA . ASN A 1 26 ? -7.594 -6.605 -23.690 1.00 0.00 26 ASN A CA 15
ATOM 27661 C C . ASN A 1 26 ? -7.923 -5.360 -24.504 1.00 0.00 26 ASN A C 15
ATOM 27662 O O . ASN A 1 26 ? -7.034 -4.720 -25.063 1.00 0.00 26 ASN A O 15
ATOM 27673 N N . ASP A 1 27 ? -9.206 -5.037 -24.576 1.00 0.00 27 ASP A N 15
ATOM 27674 C CA . ASP A 1 27 ? -9.661 -3.837 -25.263 1.00 0.00 27 ASP A CA 15
ATOM 27675 C C . ASP A 1 27 ? -10.936 -3.312 -24.622 1.00 0.00 27 ASP A C 15
ATOM 27676 O O . ASP A 1 27 ? -11.807 -4.085 -24.216 1.00 0.00 27 ASP A O 15
ATOM 27685 N N . ASN A 1 28 ? -11.027 -1.995 -24.529 1.00 0.00 28 ASN A N 15
ATOM 27686 C CA . ASN A 1 28 ? -12.187 -1.335 -23.947 1.00 0.00 28 ASN A CA 15
ATOM 27687 C C . ASN A 1 28 ? -12.677 -0.248 -24.891 1.00 0.00 28 ASN A C 15
ATOM 27688 O O . ASN A 1 28 ? -13.172 0.792 -24.453 1.00 0.00 28 ASN A O 15
ATOM 27699 N N . GLU A 1 29 ? -12.531 -0.510 -26.194 1.00 0.00 29 GLU A N 15
ATOM 27700 C CA . GLU A 1 29 ? -12.914 0.435 -27.246 1.00 0.00 29 GLU A CA 15
ATOM 27701 C C . GLU A 1 29 ? -12.028 1.672 -27.203 1.00 0.00 29 GLU A C 15
ATOM 27702 O O . GLU A 1 29 ? -12.486 2.795 -27.417 1.00 0.00 29 GLU A O 15
ATOM 27714 N N . VAL A 1 30 ? -10.748 1.452 -26.945 1.00 0.00 30 VAL A N 15
ATOM 27715 C CA . VAL A 1 30 ? -9.791 2.545 -26.852 1.00 0.00 30 VAL A CA 15
ATOM 27716 C C . VAL A 1 30 ? -9.062 2.704 -28.186 1.00 0.00 30 VAL A C 15
ATOM 27717 O O . VAL A 1 30 ? -8.698 1.709 -28.818 1.00 0.00 30 VAL A O 15
ATOM 27730 N N . PRO A 1 31 ? -8.860 3.952 -28.643 1.00 0.00 31 PRO A N 15
ATOM 27731 C CA . PRO A 1 31 ? -8.159 4.251 -29.900 1.00 0.00 31 PRO A CA 15
ATOM 27732 C C . PRO A 1 31 ? -6.658 4.011 -29.818 1.00 0.00 31 PRO A C 15
ATOM 27733 O O . PRO A 1 31 ? -5.851 4.863 -30.204 1.00 0.00 31 PRO A O 15
ATOM 27744 N N . VAL A 1 32 ? -6.293 2.836 -29.350 1.00 0.00 32 VAL A N 15
ATOM 27745 C CA . VAL A 1 32 ? -4.900 2.462 -29.231 1.00 0.00 32 VAL A CA 15
ATOM 27746 C C . VAL A 1 32 ? -4.733 0.952 -29.327 1.00 0.00 32 VAL A C 15
ATOM 27747 O O . VAL A 1 32 ? -5.250 0.190 -28.514 1.00 0.00 32 VAL A O 15
ATOM 27760 N N . HIS A 1 33 ? -4.044 0.532 -30.373 1.00 0.00 33 HIS A N 15
ATOM 27761 C CA . HIS A 1 33 ? -3.805 -0.879 -30.627 1.00 0.00 33 HIS A CA 15
ATOM 27762 C C . HIS A 1 33 ? -2.609 -1.054 -31.556 1.00 0.00 33 HIS A C 15
ATOM 27763 O O . HIS A 1 33 ? -1.902 -2.057 -31.492 1.00 0.00 33 HIS A O 15
ATOM 27777 N N . GLN A 1 34 ? -2.394 -0.074 -32.426 1.00 0.00 34 GLN A N 15
ATOM 27778 C CA . GLN A 1 34 ? -1.179 -0.019 -33.231 1.00 0.00 34 GLN A CA 15
ATOM 27779 C C . GLN A 1 34 ? -0.349 1.177 -32.803 1.00 0.00 34 GLN A C 15
ATOM 27780 O O . GLN A 1 34 ? 0.865 1.223 -33.004 1.00 0.00 34 GLN A O 15
ATOM 27794 N N . VAL A 1 35 ? -1.050 2.125 -32.191 1.00 0.00 35 VAL A N 15
ATOM 27795 C CA . VAL A 1 35 ? -0.461 3.312 -31.569 1.00 0.00 35 VAL A CA 15
ATOM 27796 C C . VAL A 1 35 ? 0.060 4.321 -32.602 1.00 0.00 35 VAL A C 15
ATOM 27797 O O . VAL A 1 35 ? 0.569 3.954 -33.660 1.00 0.00 35 VAL A O 15
ATOM 27810 N N . SER A 1 36 ? -0.110 5.601 -32.290 1.00 0.00 36 SER A N 15
ATOM 27811 C CA . SER A 1 36 ? 0.387 6.677 -33.131 1.00 0.00 36 SER A CA 15
ATOM 27812 C C . SER A 1 36 ? 1.507 7.418 -32.400 1.00 0.00 36 SER A C 15
ATOM 27813 O O . SER A 1 36 ? 1.709 7.207 -31.198 1.00 0.00 36 SER A O 15
ATOM 27821 N N . TYR A 1 37 ? 2.230 8.275 -33.117 1.00 0.00 37 TYR A N 15
ATOM 27822 C CA . TYR A 1 37 ? 3.339 9.026 -32.532 1.00 0.00 37 TYR A CA 15
ATOM 27823 C C . TYR A 1 37 ? 2.873 9.854 -31.336 1.00 0.00 37 TYR A C 15
ATOM 27824 O O . TYR A 1 37 ? 3.471 9.793 -30.260 1.00 0.00 37 TYR A O 15
ATOM 27842 N N . THR A 1 38 ? 1.794 10.609 -31.532 1.00 0.00 38 THR A N 15
ATOM 27843 C CA . THR A 1 38 ? 1.240 11.459 -30.485 1.00 0.00 38 THR A CA 15
ATOM 27844 C C . THR A 1 38 ? 0.895 10.647 -29.240 1.00 0.00 38 THR A C 15
ATOM 27845 O O . THR A 1 38 ? 1.203 11.050 -28.121 1.00 0.00 38 THR A O 15
ATOM 27856 N N . ASN A 1 39 ? 0.277 9.491 -29.448 1.00 0.00 39 ASN A N 15
ATOM 27857 C CA . ASN A 1 39 ? -0.133 8.625 -28.348 1.00 0.00 39 ASN A CA 15
ATOM 27858 C C . ASN A 1 39 ? 1.062 8.210 -27.500 1.00 0.00 39 ASN A C 15
ATOM 27859 O O . ASN A 1 39 ? 1.031 8.329 -26.275 1.00 0.00 39 ASN A O 15
ATOM 27870 N N . LEU A 1 40 ? 2.116 7.731 -28.146 1.00 0.00 40 LEU A N 15
ATOM 27871 C CA . LEU A 1 40 ? 3.312 7.325 -27.421 1.00 0.00 40 LEU A CA 15
ATOM 27872 C C . LEU A 1 40 ? 3.963 8.515 -26.736 1.00 0.00 40 LEU A C 15
ATOM 27873 O O . LEU A 1 40 ? 4.340 8.429 -25.572 1.00 0.00 40 LEU A O 15
ATOM 27889 N N . ALA A 1 41 ? 4.073 9.626 -27.450 1.00 0.00 41 ALA A N 15
ATOM 27890 C CA . ALA A 1 41 ? 4.672 10.834 -26.892 1.00 0.00 41 ALA A CA 15
ATOM 27891 C C . ALA A 1 41 ? 3.938 11.265 -25.625 1.00 0.00 41 ALA A C 15
ATOM 27892 O O . ALA A 1 41 ? 4.557 11.662 -24.634 1.00 0.00 41 ALA A O 15
ATOM 27899 N N . GLU A 1 42 ? 2.617 11.156 -25.665 1.00 0.00 42 GLU A N 15
ATOM 27900 C CA . GLU A 1 42 ? 1.766 11.498 -24.536 1.00 0.00 42 GLU A CA 15
ATOM 27901 C C . GLU A 1 42 ? 1.968 10.536 -23.365 1.00 0.00 42 GLU A C 15
ATOM 27902 O O . GLU A 1 42 ? 2.201 10.965 -22.234 1.00 0.00 42 GLU A O 15
ATOM 27914 N N . MET A 1 43 ? 1.900 9.239 -23.645 1.00 0.00 43 MET A N 15
ATOM 27915 C CA . MET A 1 43 ? 2.027 8.226 -22.599 1.00 0.00 43 MET A CA 15
ATOM 27916 C C . MET A 1 43 ? 3.447 8.174 -22.035 1.00 0.00 43 MET A C 15
ATOM 27917 O O . MET A 1 43 ? 3.645 7.847 -20.868 1.00 0.00 43 MET A O 15
ATOM 27931 N N . VAL A 1 44 ? 4.432 8.502 -22.859 1.00 0.00 44 VAL A N 15
ATOM 27932 C CA . VAL A 1 44 ? 5.805 8.620 -22.382 1.00 0.00 44 VAL A CA 15
ATOM 27933 C C . VAL A 1 44 ? 5.933 9.836 -21.467 1.00 0.00 44 VAL A C 15
ATOM 27934 O O . VAL A 1 44 ? 6.609 9.790 -20.437 1.00 0.00 44 VAL A O 15
ATOM 27947 N N . GLY A 1 45 ? 5.251 10.912 -21.840 1.00 0.00 45 GLY A N 15
ATOM 27948 C CA . GLY A 1 45 ? 5.279 12.126 -21.054 1.00 0.00 45 GLY A CA 15
ATOM 27949 C C . GLY A 1 45 ? 4.756 11.921 -19.644 1.00 0.00 45 GLY A C 15
ATOM 27950 O O . GLY A 1 45 ? 5.381 12.361 -18.678 1.00 0.00 45 GLY A O 15
ATOM 27954 N N . GLU A 1 46 ? 3.622 11.236 -19.519 1.00 0.00 46 GLU A N 15
ATOM 27955 C CA . GLU A 1 46 ? 3.017 11.008 -18.212 1.00 0.00 46 GLU A CA 15
ATOM 27956 C C . GLU A 1 46 ? 3.876 10.072 -17.363 1.00 0.00 46 GLU A C 15
ATOM 27957 O O . GLU A 1 46 ? 4.020 10.282 -16.163 1.00 0.00 46 GLU A O 15
ATOM 27969 N N . MET A 1 47 ? 4.477 9.063 -17.993 1.00 0.00 47 MET A N 15
ATOM 27970 C CA . MET A 1 47 ? 5.312 8.098 -17.279 1.00 0.00 47 MET A CA 15
ATOM 27971 C C . MET A 1 47 ? 6.502 8.776 -16.615 1.00 0.00 47 MET A C 15
ATOM 27972 O O . MET A 1 47 ? 6.858 8.449 -15.483 1.00 0.00 47 MET A O 15
ATOM 27986 N N . ASN A 1 48 ? 7.092 9.743 -17.306 1.00 0.00 48 ASN A N 15
ATOM 27987 C CA . ASN A 1 48 ? 8.215 10.499 -16.752 1.00 0.00 48 ASN A CA 15
ATOM 27988 C C . ASN A 1 48 ? 7.786 11.286 -15.517 1.00 0.00 48 ASN A C 15
ATOM 27989 O O . ASN A 1 48 ? 8.606 11.624 -14.669 1.00 0.00 48 ASN A O 15
ATOM 28000 N N . LYS A 1 49 ? 6.491 11.563 -15.418 1.00 0.00 49 LYS A N 15
ATOM 28001 C CA . LYS A 1 49 ? 5.963 12.381 -14.335 1.00 0.00 49 LYS A CA 15
ATOM 28002 C C . LYS A 1 49 ? 5.230 11.523 -13.305 1.00 0.00 49 LYS A C 15
ATOM 28003 O O . LYS A 1 49 ? 4.645 12.041 -12.350 1.00 0.00 49 LYS A O 15
ATOM 28022 N N . LEU A 1 50 ? 5.264 10.214 -13.508 1.00 0.00 50 LEU A N 15
ATOM 28023 C CA . LEU A 1 50 ? 4.628 9.275 -12.588 1.00 0.00 50 LEU A CA 15
ATOM 28024 C C . LEU A 1 50 ? 5.622 8.715 -11.570 1.00 0.00 50 LEU A C 15
ATOM 28025 O O . LEU A 1 50 ? 5.245 8.364 -10.452 1.00 0.00 50 LEU A O 15
ATOM 28041 N N . LEU A 1 51 ? 6.894 8.646 -11.950 1.00 0.00 51 LEU A N 15
ATOM 28042 C CA . LEU A 1 51 ? 7.905 8.002 -11.111 1.00 0.00 51 LEU A CA 15
ATOM 28043 C C . LEU A 1 51 ? 8.919 9.017 -10.600 1.00 0.00 51 LEU A C 15
ATOM 28044 O O . LEU A 1 51 ? 10.059 8.670 -10.284 1.00 0.00 51 LEU A O 15
ATOM 28060 N N . GLU A 1 52 ? 8.486 10.265 -10.498 1.00 0.00 52 GLU A N 15
ATOM 28061 C CA . GLU A 1 52 ? 9.356 11.353 -10.065 1.00 0.00 52 GLU A CA 15
ATOM 28062 C C . GLU A 1 52 ? 9.949 11.101 -8.667 1.00 0.00 52 GLU A C 15
ATOM 28063 O O . GLU A 1 52 ? 11.168 11.152 -8.502 1.00 0.00 52 GLU A O 15
ATOM 28075 N N . PRO A 1 53 ? 9.117 10.817 -7.633 1.00 0.00 53 PRO A N 15
ATOM 28076 C CA . PRO A 1 53 ? 9.616 10.620 -6.270 1.00 0.00 53 PRO A CA 15
ATOM 28077 C C . PRO A 1 53 ? 10.085 9.189 -6.002 1.00 0.00 53 PRO A C 15
ATOM 28078 O O . PRO A 1 53 ? 10.266 8.794 -4.853 1.00 0.00 53 PRO A O 15
ATOM 28089 N N . SER A 1 54 ? 10.286 8.420 -7.061 1.00 0.00 54 SER A N 15
ATOM 28090 C CA . SER A 1 54 ? 10.707 7.035 -6.925 1.00 0.00 54 SER A CA 15
ATOM 28091 C C . SER A 1 54 ? 12.232 6.926 -6.956 1.00 0.00 54 SER A C 15
ATOM 28092 O O . SER A 1 54 ? 12.927 7.875 -7.328 1.00 0.00 54 SER A O 15
ATOM 28100 N N . GLN A 1 55 ? 12.750 5.767 -6.573 1.00 0.00 55 GLN A N 15
ATOM 28101 C CA . GLN A 1 55 ? 14.191 5.536 -6.557 1.00 0.00 55 GLN A CA 15
ATOM 28102 C C . GLN A 1 55 ? 14.630 4.820 -7.825 1.00 0.00 55 GLN A C 15
ATOM 28103 O O . GLN A 1 55 ? 15.790 4.432 -7.960 1.00 0.00 55 GLN A O 15
ATOM 28117 N N . VAL A 1 56 ? 13.698 4.650 -8.751 1.00 0.00 56 VAL A N 15
ATOM 28118 C CA . VAL A 1 56 ? 13.964 3.910 -9.976 1.00 0.00 56 VAL A CA 15
ATOM 28119 C C . VAL A 1 56 ? 14.849 4.706 -10.932 1.00 0.00 56 VAL A C 15
ATOM 28120 O O . VAL A 1 56 ? 15.866 4.205 -11.405 1.00 0.00 56 VAL A O 15
ATOM 28133 N N . HIS A 1 57 ? 14.451 5.950 -11.195 1.00 0.00 57 HIS A N 15
ATOM 28134 C CA . HIS A 1 57 ? 15.139 6.812 -12.162 1.00 0.00 57 HIS A CA 15
ATOM 28135 C C . HIS A 1 57 ? 15.008 6.246 -13.574 1.00 0.00 57 HIS A C 15
ATOM 28136 O O . HIS A 1 57 ? 15.984 5.764 -14.152 1.00 0.00 57 HIS A O 15
ATOM 28150 N N . LEU A 1 58 ? 13.796 6.281 -14.115 1.00 0.00 58 LEU A N 15
ATOM 28151 C CA . LEU A 1 58 ? 13.551 5.782 -15.464 1.00 0.00 58 LEU A CA 15
ATOM 28152 C C . LEU A 1 58 ? 13.592 6.910 -16.483 1.00 0.00 58 LEU A C 15
ATOM 28153 O O . LEU A 1 58 ? 12.873 7.902 -16.369 1.00 0.00 58 LEU A O 15
ATOM 28169 N N . LYS A 1 59 ? 14.452 6.746 -17.470 1.00 0.00 59 LYS A N 15
ATOM 28170 C CA . LYS A 1 59 ? 14.598 7.701 -18.552 1.00 0.00 59 LYS A CA 15
ATOM 28171 C C . LYS A 1 59 ? 13.983 7.122 -19.819 1.00 0.00 59 LYS A C 15
ATOM 28172 O O . LYS A 1 59 ? 14.536 6.201 -20.418 1.00 0.00 59 LYS A O 15
ATOM 28191 N N . PHE A 1 60 ? 12.827 7.639 -20.198 1.00 0.00 60 PHE A N 15
ATOM 28192 C CA . PHE A 1 60 ? 12.110 7.132 -21.361 1.00 0.00 60 PHE A CA 15
ATOM 28193 C C . PHE A 1 60 ? 12.422 7.963 -22.598 1.00 0.00 60 PHE A C 15
ATOM 28194 O O . PHE A 1 60 ? 12.297 9.189 -22.575 1.00 0.00 60 PHE A O 15
ATOM 28211 N N . GLU A 1 61 ? 12.833 7.300 -23.671 1.00 0.00 61 GLU A N 15
ATOM 28212 C CA . GLU A 1 61 ? 13.020 7.973 -24.946 1.00 0.00 61 GLU A CA 15
ATOM 28213 C C . GLU A 1 61 ? 12.101 7.375 -25.997 1.00 0.00 61 GLU A C 15
ATOM 28214 O O . GLU A 1 61 ? 11.982 6.156 -26.106 1.00 0.00 61 GLU A O 15
ATOM 28226 N N . LEU A 1 62 ? 11.459 8.232 -26.772 1.00 0.00 62 LEU A N 15
ATOM 28227 C CA . LEU A 1 62 ? 10.655 7.784 -27.892 1.00 0.00 62 LEU A CA 15
ATOM 28228 C C . LEU A 1 62 ? 11.409 8.025 -29.188 1.00 0.00 62 LEU A C 15
ATOM 28229 O O . LEU A 1 62 ? 11.534 9.165 -29.640 1.00 0.00 62 LEU A O 15
ATOM 28245 N N . HIS A 1 63 ? 11.941 6.960 -29.764 1.00 0.00 63 HIS A N 15
ATOM 28246 C CA . HIS A 1 63 ? 12.673 7.068 -31.016 1.00 0.00 63 HIS A CA 15
ATOM 28247 C C . HIS A 1 63 ? 11.927 6.347 -32.121 1.00 0.00 63 HIS A C 15
ATOM 28248 O O . HIS A 1 63 ? 11.399 5.250 -31.917 1.00 0.00 63 HIS A O 15
ATOM 28262 N N . ASP A 1 64 ? 11.877 6.969 -33.282 1.00 0.00 64 ASP A N 15
ATOM 28263 C CA . ASP A 1 64 ? 11.194 6.395 -34.425 1.00 0.00 64 ASP A CA 15
ATOM 28264 C C . ASP A 1 64 ? 12.204 5.907 -35.450 1.00 0.00 64 ASP A C 15
ATOM 28265 O O . ASP A 1 64 ? 13.354 6.355 -35.470 1.00 0.00 64 ASP A O 15
ATOM 28274 N N . LYS A 1 65 ? 11.775 4.971 -36.274 1.00 0.00 65 LYS A N 15
ATOM 28275 C CA . LYS A 1 65 ? 12.593 4.466 -37.360 1.00 0.00 65 LYS A CA 15
ATOM 28276 C C . LYS A 1 65 ? 11.708 4.031 -38.508 1.00 0.00 65 LYS A C 15
ATOM 28277 O O . LYS A 1 65 ? 10.867 3.150 -38.344 1.00 0.00 65 LYS A O 15
ATOM 28296 N N . LEU A 1 66 ? 11.877 4.676 -39.652 1.00 0.00 66 LEU A N 15
ATOM 28297 C CA . LEU A 1 66 ? 11.214 4.264 -40.887 1.00 0.00 66 LEU A CA 15
ATOM 28298 C C . LEU A 1 66 ? 9.693 4.412 -40.776 1.00 0.00 66 LEU A C 15
ATOM 28299 O O . LEU A 1 66 ? 9.113 5.375 -41.279 1.00 0.00 66 LEU A O 15
ATOM 28315 N N . ASN A 1 67 ? 9.060 3.464 -40.102 1.00 0.00 67 ASN A N 15
ATOM 28316 C CA . ASN A 1 67 ? 7.611 3.433 -39.998 1.00 0.00 67 ASN A CA 15
ATOM 28317 C C . ASN A 1 67 ? 7.162 3.325 -38.542 1.00 0.00 67 ASN A C 15
ATOM 28318 O O . ASN A 1 67 ? 6.064 3.764 -38.193 1.00 0.00 67 ASN A O 15
ATOM 28329 N N . GLU A 1 68 ? 8.009 2.765 -37.681 1.00 0.00 68 GLU A N 15
ATOM 28330 C CA . GLU A 1 68 ? 7.592 2.473 -36.317 1.00 0.00 68 GLU A CA 15
ATOM 28331 C C . GLU A 1 68 ? 8.368 3.290 -35.290 1.00 0.00 68 GLU A C 15
ATOM 28332 O O . GLU A 1 68 ? 9.477 3.752 -35.549 1.00 0.00 68 GLU A O 15
ATOM 28344 N N . TYR A 1 69 ? 7.762 3.462 -34.125 1.00 0.00 69 TYR A N 15
ATOM 28345 C CA . TYR A 1 69 ? 8.379 4.172 -33.015 1.00 0.00 69 TYR A CA 15
ATOM 28346 C C . TYR A 1 69 ? 8.273 3.328 -31.756 1.00 0.00 69 TYR A C 15
ATOM 28347 O O . TYR A 1 69 ? 7.271 2.645 -31.550 1.00 0.00 69 TYR A O 15
ATOM 28365 N N . TYR A 1 70 ? 9.300 3.364 -30.924 1.00 0.00 70 TYR A N 15
ATOM 28366 C CA . TYR A 1 70 ? 9.349 2.524 -29.736 1.00 0.00 70 TYR A CA 15
ATOM 28367 C C . TYR A 1 70 ? 9.844 3.304 -28.525 1.00 0.00 70 TYR A C 15
ATOM 28368 O O . TYR A 1 70 ? 10.512 4.334 -28.663 1.00 0.00 70 TYR A O 15
ATOM 28386 N N . VAL A 1 71 ? 9.516 2.801 -27.344 1.00 0.00 71 VAL A N 15
ATOM 28387 C CA . VAL A 1 71 ? 9.862 3.466 -26.098 1.00 0.00 71 VAL A CA 15
ATOM 28388 C C . VAL A 1 71 ? 11.058 2.791 -25.438 1.00 0.00 71 VAL A C 15
ATOM 28389 O O . VAL A 1 71 ? 11.008 1.608 -25.096 1.00 0.00 71 VAL A O 15
ATOM 28402 N N . LYS A 1 72 ? 12.130 3.548 -25.274 1.00 0.00 72 LYS A N 15
ATOM 28403 C CA . LYS A 1 72 ? 13.319 3.059 -24.598 1.00 0.00 72 LYS A CA 15
ATOM 28404 C C . LYS A 1 72 ? 13.227 3.335 -23.108 1.00 0.00 72 LYS A C 15
ATOM 28405 O O . LYS A 1 72 ? 13.051 4.483 -22.696 1.00 0.00 72 LYS A O 15
ATOM 28424 N N . VAL A 1 73 ? 13.332 2.290 -22.307 1.00 0.00 73 VAL A N 15
ATOM 28425 C CA . VAL A 1 73 ? 13.366 2.442 -20.867 1.00 0.00 73 VAL A CA 15
ATOM 28426 C C . VAL A 1 73 ? 14.806 2.331 -20.378 1.00 0.00 73 VAL A C 15
ATOM 28427 O O . VAL A 1 73 ? 15.428 1.268 -20.473 1.00 0.00 73 VAL A O 15
ATOM 28440 N N . ILE A 1 74 ? 15.327 3.429 -19.863 1.00 0.00 74 ILE A N 15
ATOM 28441 C CA . ILE A 1 74 ? 16.704 3.485 -19.406 1.00 0.00 74 ILE A CA 15
ATOM 28442 C C . ILE A 1 74 ? 16.754 3.782 -17.914 1.00 0.00 74 ILE A C 15
ATOM 28443 O O . ILE A 1 74 ? 16.127 4.723 -17.439 1.00 0.00 74 ILE A O 15
ATOM 28459 N N . GLU A 1 75 ? 17.488 2.970 -17.178 1.00 0.00 75 GLU A N 15
ATOM 28460 C CA . GLU A 1 75 ? 17.667 3.190 -15.755 1.00 0.00 75 GLU A CA 15
ATOM 28461 C C . GLU A 1 75 ? 18.869 4.097 -15.542 1.00 0.00 75 GLU A C 15
ATOM 28462 O O . GLU A 1 75 ? 19.974 3.759 -15.945 1.00 0.00 75 GLU A O 15
ATOM 28474 N N . ASP A 1 76 ? 18.648 5.255 -14.930 1.00 0.00 76 ASP A N 15
ATOM 28475 C CA . ASP A 1 76 ? 19.706 6.261 -14.784 1.00 0.00 76 ASP A CA 15
ATOM 28476 C C . ASP A 1 76 ? 20.811 5.778 -13.855 1.00 0.00 76 ASP A C 15
ATOM 28477 O O . ASP A 1 76 ? 21.962 6.199 -13.972 1.00 0.00 76 ASP A O 15
ATOM 28486 N N . SER A 1 77 ? 20.459 4.889 -12.942 1.00 0.00 77 SER A N 15
ATOM 28487 C CA . SER A 1 77 ? 21.409 4.376 -11.966 1.00 0.00 77 SER A CA 15
ATOM 28488 C C . SER A 1 77 ? 22.502 3.534 -12.634 1.00 0.00 77 SER A C 15
ATOM 28489 O O . SER A 1 77 ? 23.667 3.588 -12.236 1.00 0.00 77 SER A O 15
ATOM 28497 N N . THR A 1 78 ? 22.123 2.767 -13.651 1.00 0.00 78 THR A N 15
ATOM 28498 C CA . THR A 1 78 ? 23.075 1.934 -14.375 1.00 0.00 78 THR A CA 15
ATOM 28499 C C . THR A 1 78 ? 23.443 2.561 -15.720 1.00 0.00 78 THR A C 15
ATOM 28500 O O . THR A 1 78 ? 24.508 2.282 -16.276 1.00 0.00 78 THR A O 15
ATOM 28511 N N . ASN A 1 79 ? 22.543 3.406 -16.227 1.00 0.00 79 ASN A N 15
ATOM 28512 C CA . ASN A 1 79 ? 22.719 4.105 -17.502 1.00 0.00 79 ASN A CA 15
ATOM 28513 C C . ASN A 1 79 ? 22.717 3.139 -18.678 1.00 0.00 79 ASN A C 15
ATOM 28514 O O . ASN A 1 79 ? 23.304 3.413 -19.728 1.00 0.00 79 ASN A O 15
ATOM 28525 N N . GLU A 1 80 ? 22.028 2.019 -18.510 1.00 0.00 80 GLU A N 15
ATOM 28526 C CA . GLU A 1 80 ? 21.853 1.069 -19.592 1.00 0.00 80 GLU A CA 15
ATOM 28527 C C . GLU A 1 80 ? 20.386 1.008 -19.995 1.00 0.00 80 GLU A C 15
ATOM 28528 O O . GLU A 1 80 ? 19.498 1.369 -19.213 1.00 0.00 80 GLU A O 15
ATOM 28540 N N . VAL A 1 81 ? 20.130 0.568 -21.214 1.00 0.00 81 VAL A N 15
ATOM 28541 C CA . VAL A 1 81 ? 18.767 0.423 -21.692 1.00 0.00 81 VAL A CA 15
ATOM 28542 C C . VAL A 1 81 ? 18.216 -0.920 -21.238 1.00 0.00 81 VAL A C 15
ATOM 28543 O O . VAL A 1 81 ? 18.495 -1.956 -21.843 1.00 0.00 81 VAL A O 15
ATOM 28556 N N . ILE A 1 82 ? 17.459 -0.904 -20.155 1.00 0.00 82 ILE A N 15
ATOM 28557 C CA . ILE A 1 82 ? 16.980 -2.136 -19.546 1.00 0.00 82 ILE A CA 15
ATOM 28558 C C . ILE A 1 82 ? 15.838 -2.756 -20.345 1.00 0.00 82 ILE A C 15
ATOM 28559 O O . ILE A 1 82 ? 15.767 -3.976 -20.480 1.00 0.00 82 ILE A O 15
ATOM 28575 N N . ARG A 1 83 ? 14.958 -1.925 -20.889 1.00 0.00 83 ARG A N 15
ATOM 28576 C CA . ARG A 1 83 ? 13.821 -2.419 -21.661 1.00 0.00 83 ARG A CA 15
ATOM 28577 C C . ARG A 1 83 ? 13.558 -1.544 -22.876 1.00 0.00 83 ARG A C 15
ATOM 28578 O O . ARG A 1 83 ? 13.750 -0.329 -22.832 1.00 0.00 83 ARG A O 15
ATOM 28599 N N . GLU A 1 84 ? 13.137 -2.172 -23.961 1.00 0.00 84 GLU A N 15
ATOM 28600 C CA . GLU A 1 84 ? 12.686 -1.454 -25.144 1.00 0.00 84 GLU A CA 15
ATOM 28601 C C . GLU A 1 84 ? 11.316 -1.971 -25.553 1.00 0.00 84 GLU A C 15
ATOM 28602 O O . GLU A 1 84 ? 11.183 -3.100 -26.026 1.00 0.00 84 GLU A O 15
ATOM 28614 N N . ILE A 1 85 ? 10.298 -1.148 -25.363 1.00 0.00 85 ILE A N 15
ATOM 28615 C CA . ILE A 1 85 ? 8.930 -1.574 -25.600 1.00 0.00 85 ILE A CA 15
ATOM 28616 C C . ILE A 1 85 ? 8.419 -1.048 -26.940 1.00 0.00 85 ILE A C 15
ATOM 28617 O O . ILE A 1 85 ? 8.373 0.165 -27.168 1.00 0.00 85 ILE A O 15
ATOM 28633 N N . PRO A 1 86 ? 8.061 -1.964 -27.855 1.00 0.00 86 PRO A N 15
ATOM 28634 C CA . PRO A 1 86 ? 7.440 -1.610 -29.133 1.00 0.00 86 PRO A CA 15
ATOM 28635 C C . PRO A 1 86 ? 5.979 -1.190 -28.940 1.00 0.00 86 PRO A C 15
ATOM 28636 O O . PRO A 1 86 ? 5.361 -1.546 -27.935 1.00 0.00 86 PRO A O 15
ATOM 28647 N N . PRO A 1 87 ? 5.403 -0.455 -29.907 1.00 0.00 87 PRO A N 15
ATOM 28648 C CA . PRO A 1 87 ? 4.055 0.124 -29.783 1.00 0.00 87 PRO A CA 15
ATOM 28649 C C . PRO A 1 87 ? 2.985 -0.900 -29.399 1.00 0.00 87 PRO A C 15
ATOM 28650 O O . PRO A 1 87 ? 2.146 -0.639 -28.540 1.00 0.00 87 PRO A O 15
ATOM 28661 N N . LYS A 1 88 ? 3.032 -2.075 -30.017 1.00 0.00 88 LYS A N 15
ATOM 28662 C CA . LYS A 1 88 ? 2.006 -3.090 -29.793 1.00 0.00 88 LYS A CA 15
ATOM 28663 C C . LYS A 1 88 ? 2.211 -3.829 -28.470 1.00 0.00 88 LYS A C 15
ATOM 28664 O O . LYS A 1 88 ? 1.290 -4.460 -27.958 1.00 0.00 88 LYS A O 15
ATOM 28683 N N . ARG A 1 89 ? 3.411 -3.734 -27.912 1.00 0.00 89 ARG A N 15
ATOM 28684 C CA . ARG A 1 89 ? 3.702 -4.363 -26.628 1.00 0.00 89 ARG A CA 15
ATOM 28685 C C . ARG A 1 89 ? 3.539 -3.364 -25.497 1.00 0.00 89 ARG A C 15
ATOM 28686 O O . ARG A 1 89 ? 3.601 -3.717 -24.318 1.00 0.00 89 ARG A O 15
ATOM 28707 N N . TRP A 1 90 ? 3.341 -2.110 -25.868 1.00 0.00 90 TRP A N 15
ATOM 28708 C CA . TRP A 1 90 ? 3.106 -1.056 -24.901 1.00 0.00 90 TRP A CA 15
ATOM 28709 C C . TRP A 1 90 ? 1.782 -1.290 -24.187 1.00 0.00 90 TRP A C 15
ATOM 28710 O O . TRP A 1 90 ? 1.610 -0.900 -23.039 1.00 0.00 90 TRP A O 15
ATOM 28731 N N . LEU A 1 91 ? 0.859 -1.953 -24.873 1.00 0.00 91 LEU A N 15
ATOM 28732 C CA . LEU A 1 91 ? -0.441 -2.273 -24.298 1.00 0.00 91 LEU A CA 15
ATOM 28733 C C . LEU A 1 91 ? -0.289 -3.224 -23.115 1.00 0.00 91 LEU A C 15
ATOM 28734 O O . LEU A 1 91 ? -0.934 -3.050 -22.079 1.00 0.00 91 LEU A O 15
ATOM 28750 N N . ASP A 1 92 ? 0.572 -4.223 -23.273 1.00 0.00 92 ASP A N 15
ATOM 28751 C CA . ASP A 1 92 ? 0.855 -5.176 -22.202 1.00 0.00 92 ASP A CA 15
ATOM 28752 C C . ASP A 1 92 ? 1.460 -4.458 -21.002 1.00 0.00 92 ASP A C 15
ATOM 28753 O O . ASP A 1 92 ? 1.076 -4.696 -19.856 1.00 0.00 92 ASP A O 15
ATOM 28762 N N . PHE A 1 93 ? 2.396 -3.562 -21.284 1.00 0.00 93 PHE A N 15
ATOM 28763 C CA . PHE A 1 93 ? 3.110 -2.838 -20.242 1.00 0.00 93 PHE A CA 15
ATOM 28764 C C . PHE A 1 93 ? 2.217 -1.798 -19.570 1.00 0.00 93 PHE A C 15
ATOM 28765 O O . PHE A 1 93 ? 2.168 -1.713 -18.344 1.00 0.00 93 PHE A O 15
ATOM 28782 N N . TYR A 1 94 ? 1.513 -1.013 -20.379 1.00 0.00 94 TYR A N 15
ATOM 28783 C CA . TYR A 1 94 ? 0.707 0.094 -19.876 1.00 0.00 94 TYR A CA 15
ATOM 28784 C C . TYR A 1 94 ? -0.348 -0.399 -18.890 1.00 0.00 94 TYR A C 15
ATOM 28785 O O . TYR A 1 94 ? -0.578 0.226 -17.852 1.00 0.00 94 TYR A O 15
ATOM 28803 N N . ALA A 1 95 ? -0.974 -1.524 -19.207 1.00 0.00 95 ALA A N 15
ATOM 28804 C CA . ALA A 1 95 ? -2.000 -2.096 -18.344 1.00 0.00 95 ALA A CA 15
ATOM 28805 C C . ALA A 1 95 ? -1.404 -2.552 -17.016 1.00 0.00 95 ALA A C 15
ATOM 28806 O O . ALA A 1 95 ? -1.944 -2.268 -15.948 1.00 0.00 95 ALA A O 15
ATOM 28813 N N . ALA A 1 96 ? -0.275 -3.243 -17.093 1.00 0.00 96 ALA A N 15
ATOM 28814 C CA . ALA A 1 96 ? 0.389 -3.760 -15.904 1.00 0.00 96 ALA A CA 15
ATOM 28815 C C . ALA A 1 96 ? 0.925 -2.630 -15.029 1.00 0.00 96 ALA A C 15
ATOM 28816 O O . ALA A 1 96 ? 0.816 -2.669 -13.800 1.00 0.00 96 ALA A O 15
ATOM 28823 N N . MET A 1 97 ? 1.491 -1.620 -15.673 1.00 0.00 97 MET A N 15
ATOM 28824 C CA . MET A 1 97 ? 2.125 -0.514 -14.969 1.00 0.00 97 MET A CA 15
ATOM 28825 C C . MET A 1 97 ? 1.099 0.362 -14.254 1.00 0.00 97 MET A C 15
ATOM 28826 O O . MET A 1 97 ? 1.333 0.802 -13.133 1.00 0.00 97 MET A O 15
ATOM 28840 N N . THR A 1 98 ? -0.045 0.597 -14.889 1.00 0.00 98 THR A N 15
ATOM 28841 C CA . THR A 1 98 ? -1.049 1.499 -14.328 1.00 0.00 98 THR A CA 15
ATOM 28842 C C . THR A 1 98 ? -1.675 0.937 -13.058 1.00 0.00 98 THR A C 15
ATOM 28843 O O . THR A 1 98 ? -1.910 1.678 -12.106 1.00 0.00 98 THR A O 15
ATOM 28854 N N . GLU A 1 99 ? -1.932 -0.369 -13.030 1.00 0.00 99 GLU A N 15
ATOM 28855 C CA . GLU A 1 99 ? -2.475 -1.001 -11.831 1.00 0.00 99 GLU A CA 15
ATOM 28856 C C . GLU A 1 99 ? -1.498 -0.879 -10.668 1.00 0.00 99 GLU A C 15
ATOM 28857 O O . GLU A 1 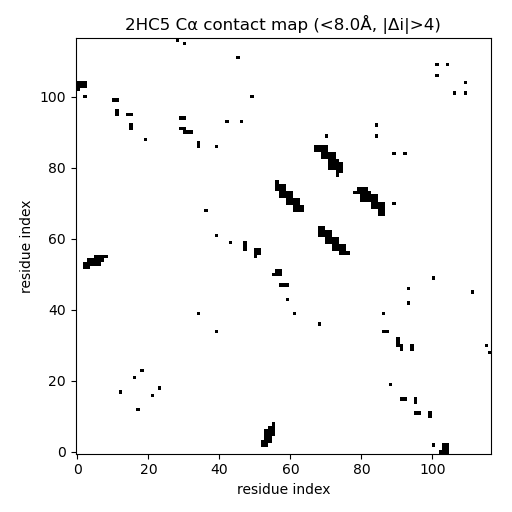99 ? -1.902 -0.727 -9.519 1.00 0.00 99 GLU A O 15
ATOM 28869 N N . PHE A 1 100 ? -0.213 -0.945 -10.981 1.00 0.00 100 PHE A N 15
ATOM 28870 C CA . PHE A 1 100 ? 0.828 -0.890 -9.964 1.00 0.00 100 PHE A CA 15
ATOM 28871 C C . PHE A 1 100 ? 1.121 0.552 -9.550 1.00 0.00 100 PHE A C 15
ATOM 28872 O O . PHE A 1 100 ? 0.986 0.913 -8.381 1.00 0.00 100 PHE A O 15
ATOM 28889 N N . LEU A 1 101 ? 1.487 1.380 -10.517 1.00 0.00 101 LEU A N 15
ATOM 28890 C CA . LEU A 1 101 ? 1.902 2.741 -10.250 1.00 0.00 101 LEU A CA 15
ATOM 28891 C C . LEU A 1 101 ? 0.720 3.591 -9.792 1.00 0.00 101 LEU A C 15
ATOM 28892 O O . LEU A 1 101 ? 0.870 4.459 -8.930 1.00 0.00 101 LEU A O 15
ATOM 28908 N N . GLY A 1 102 ? -0.459 3.320 -10.350 1.00 0.00 102 GLY A N 15
ATOM 28909 C CA . GLY A 1 102 ? -1.641 4.100 -10.019 1.00 0.00 102 GLY A CA 15
ATOM 28910 C C . GLY A 1 102 ? -2.059 3.936 -8.574 1.00 0.00 102 GLY A C 15
ATOM 28911 O O . GLY A 1 102 ? -2.882 4.696 -8.068 1.00 0.00 102 GLY A O 15
ATOM 28915 N N . LEU A 1 103 ? -1.495 2.940 -7.908 1.00 0.00 103 LEU A N 15
ATOM 28916 C CA . LEU A 1 103 ? -1.729 2.754 -6.482 1.00 0.00 103 LEU A CA 15
ATOM 28917 C C . LEU A 1 103 ? -0.915 3.753 -5.665 1.00 0.00 103 LEU A C 15
ATOM 28918 O O . LEU A 1 103 ? -1.301 4.122 -4.556 1.00 0.00 103 LEU A O 15
ATOM 28934 N N . PHE A 1 104 ? 0.206 4.194 -6.221 1.00 0.00 104 PHE A N 15
ATOM 28935 C CA . PHE A 1 104 ? 1.104 5.099 -5.521 1.00 0.00 104 PHE A CA 15
ATOM 28936 C C . PHE A 1 104 ? 0.685 6.553 -5.724 1.00 0.00 104 PHE A C 15
ATOM 28937 O O . PHE A 1 104 ? 0.646 7.333 -4.772 1.00 0.00 104 PHE A O 15
ATOM 28954 N N . VAL A 1 105 ? 0.375 6.910 -6.969 1.00 0.00 105 VAL A N 15
ATOM 28955 C CA . VAL A 1 105 ? -0.033 8.273 -7.300 1.00 0.00 105 VAL A CA 15
ATOM 28956 C C . VAL A 1 105 ? -1.284 8.678 -6.530 1.00 0.00 105 VAL A C 15
ATOM 28957 O O . VAL A 1 105 ? -2.267 7.938 -6.473 1.00 0.00 105 VAL A O 15
ATOM 28970 N N . ASP A 1 106 ? -1.235 9.865 -5.946 1.00 0.00 106 ASP A N 15
ATOM 28971 C CA . ASP A 1 106 ? -2.252 10.302 -5.000 1.00 0.00 106 ASP A CA 15
ATOM 28972 C C . ASP A 1 106 ? -3.389 11.063 -5.681 1.00 0.00 106 ASP A C 15
ATOM 28973 O O . ASP A 1 106 ? -3.335 12.284 -5.801 1.00 0.00 106 ASP A O 15
ATOM 28982 N N . GLU A 1 107 ? -4.363 10.304 -6.188 1.00 0.00 107 GLU A N 15
ATOM 28983 C CA . GLU A 1 107 ? -5.680 10.821 -6.609 1.00 0.00 107 GLU A CA 15
ATOM 28984 C C . GLU A 1 107 ? -5.617 11.894 -7.708 1.00 0.00 107 GLU A C 15
ATOM 28985 O O . GLU A 1 107 ? -5.970 11.626 -8.855 1.00 0.00 107 GLU A O 15
ATOM 28997 N N . LYS A 1 108 ? -5.173 13.102 -7.372 1.00 0.00 108 LYS A N 15
ATOM 28998 C CA . LYS A 1 108 ? -5.231 14.223 -8.310 1.00 0.00 108 LYS A CA 15
ATOM 28999 C C . LYS A 1 108 ? -4.271 14.045 -9.486 1.00 0.00 108 LYS A C 15
ATOM 29000 O O . LYS A 1 108 ? -4.485 14.612 -10.556 1.00 0.00 108 LYS A O 15
ATOM 29019 N N . LYS A 1 109 ? -3.229 13.241 -9.306 1.00 0.00 109 LYS A N 15
ATOM 29020 C CA . LYS A 1 109 ? -2.307 12.964 -10.403 1.00 0.00 109 LYS A CA 15
ATOM 29021 C C . LYS A 1 109 ? -2.819 11.819 -11.264 1.00 0.00 109 LYS A C 15
ATOM 29022 O O . LYS A 1 109 ? -2.171 11.414 -12.222 1.00 0.00 109 LYS A O 15
ATOM 29041 N N . LEU A 1 110 ? -3.987 11.305 -10.908 1.00 0.00 110 LEU A N 15
ATOM 29042 C CA . LEU A 1 110 ? -4.651 10.289 -11.706 1.00 0.00 110 LEU A CA 15
ATOM 29043 C C . LEU A 1 110 ? -5.494 10.955 -12.783 1.00 0.00 110 LEU A C 15
ATOM 29044 O O . LEU A 1 110 ? -5.909 10.317 -13.749 1.00 0.00 110 LEU A O 15
ATOM 29060 N N . GLU A 1 111 ? -5.743 12.251 -12.591 1.00 0.00 111 GLU A N 15
ATOM 29061 C CA . GLU A 1 111 ? -6.604 13.038 -13.474 1.00 0.00 111 GLU A CA 15
ATOM 29062 C C . GLU A 1 111 ? -7.998 12.427 -13.575 1.00 0.00 111 GLU A C 15
ATOM 29063 O O . GLU A 1 111 ? -8.719 12.634 -14.553 1.00 0.00 111 GLU A O 15
ATOM 29075 N N . HIS A 1 112 ? -8.380 11.694 -12.539 1.00 0.00 112 HIS A N 15
ATOM 29076 C CA . HIS A 1 112 ? -9.726 11.153 -12.442 1.00 0.00 112 HIS A CA 15
ATOM 29077 C C . HIS A 1 112 ? -10.643 12.196 -11.824 1.00 0.00 112 HIS A C 15
ATOM 29078 O O . HIS A 1 112 ? -10.213 13.321 -11.559 1.00 0.00 112 HIS A O 15
ATOM 29092 N N . HIS A 1 113 ? -11.894 11.832 -11.598 1.00 0.00 113 HIS A N 15
ATOM 29093 C CA . HIS A 1 113 ? -12.857 12.756 -11.023 1.00 0.00 113 HIS A CA 15
ATOM 29094 C C . HIS A 1 113 ? -12.459 13.101 -9.589 1.00 0.00 113 HIS A C 15
ATOM 29095 O O . HIS A 1 113 ? -12.326 14.276 -9.249 1.00 0.00 113 HIS A O 15
ATOM 29109 N N . HIS A 1 114 ? -12.285 12.056 -8.770 1.00 0.00 114 HIS A N 15
ATOM 29110 C CA . HIS A 1 114 ? -11.769 12.163 -7.393 1.00 0.00 114 HIS A CA 15
ATOM 29111 C C . HIS A 1 114 ? -12.109 10.886 -6.634 1.00 0.00 114 HIS A C 15
ATOM 29112 O O . HIS A 1 114 ? -12.822 10.029 -7.151 1.00 0.00 114 HIS A O 15
ATOM 29126 N N . HIS A 1 115 ? -11.612 10.760 -5.414 1.00 0.00 115 HIS A N 15
ATOM 29127 C CA . HIS A 1 115 ? -11.959 9.623 -4.572 1.00 0.00 115 HIS A CA 15
ATOM 29128 C C . HIS A 1 115 ? -12.481 10.083 -3.223 1.00 0.00 115 HIS A C 15
ATOM 29129 O O . HIS A 1 115 ? -13.537 9.639 -2.777 1.00 0.00 115 HIS A O 15
ATOM 29143 N N . HIS A 1 116 ? -11.747 10.974 -2.571 1.00 0.00 116 HIS A N 15
ATOM 29144 C CA . HIS A 1 116 ? -12.157 11.449 -1.257 1.00 0.00 116 HIS A CA 15
ATOM 29145 C C . HIS A 1 116 ? -12.008 12.961 -1.141 1.00 0.00 116 HIS A C 15
ATOM 29146 O O . HIS A 1 116 ? -12.467 13.559 -0.169 1.00 0.00 116 HIS A O 15
ATOM 29160 N N . HIS A 1 117 ? -11.368 13.584 -2.123 1.00 0.00 117 HIS A N 15
ATOM 29161 C CA . HIS A 1 117 ? -11.198 15.028 -2.100 1.00 0.00 117 HIS A CA 15
ATOM 29162 C C . HIS A 1 117 ? -12.428 15.705 -2.697 1.00 0.00 117 HIS A C 15
ATOM 29176 N N . LEU A 1 1 ? 0.296 1.965 0.918 1.00 0.00 1 LEU A N 16
ATOM 29177 C CA . LEU A 1 1 ? 1.715 1.884 0.508 1.00 0.00 1 LEU A CA 16
ATOM 29178 C C . LEU A 1 1 ? 2.183 3.241 -0.002 1.00 0.00 1 LEU A C 16
ATOM 29179 O O . LEU A 1 1 ? 1.369 4.132 -0.234 1.00 0.00 1 LEU A O 16
ATOM 29194 N N . ASN A 1 2 ? 3.486 3.406 -0.175 1.00 0.00 2 ASN A N 16
ATOM 29195 C CA . ASN A 1 2 ? 4.022 4.668 -0.661 1.00 0.00 2 ASN A CA 16
ATOM 29196 C C . ASN A 1 2 ? 4.992 4.457 -1.817 1.00 0.00 2 ASN A C 16
ATOM 29197 O O . ASN A 1 2 ? 5.792 3.524 -1.824 1.00 0.00 2 ASN A O 16
ATOM 29208 N N . ILE A 1 3 ? 4.895 5.330 -2.805 1.00 0.00 3 ILE A N 16
ATOM 29209 C CA . ILE A 1 3 ? 5.723 5.243 -4.001 1.00 0.00 3 ILE A CA 16
ATOM 29210 C C . ILE A 1 3 ? 7.051 5.981 -3.794 1.00 0.00 3 ILE A C 16
ATOM 29211 O O . ILE A 1 3 ? 7.952 5.932 -4.631 1.00 0.00 3 ILE A O 16
ATOM 29227 N N . GLU A 1 4 ? 7.172 6.627 -2.640 1.00 0.00 4 GLU A N 16
ATOM 29228 C CA . GLU A 1 4 ? 8.362 7.397 -2.291 1.00 0.00 4 GLU A CA 16
ATOM 29229 C C . GLU A 1 4 ? 9.528 6.481 -1.919 1.00 0.00 4 GLU A C 16
ATOM 29230 O O . GLU A 1 4 ? 10.629 6.947 -1.625 1.00 0.00 4 GLU A O 16
ATOM 29242 N N . ARG A 1 5 ? 9.274 5.181 -1.909 1.00 0.00 5 ARG A N 16
ATOM 29243 C CA . ARG A 1 5 ? 10.304 4.201 -1.598 1.00 0.00 5 ARG A CA 16
ATOM 29244 C C . ARG A 1 5 ? 10.415 3.199 -2.734 1.00 0.00 5 ARG A C 16
ATOM 29245 O O . ARG A 1 5 ? 10.996 2.121 -2.585 1.00 0.00 5 ARG A O 16
ATOM 29266 N N . LEU A 1 6 ? 9.871 3.581 -3.877 1.00 0.00 6 LEU A N 16
ATOM 29267 C CA . LEU A 1 6 ? 9.869 2.722 -5.045 1.00 0.00 6 LEU A CA 16
ATOM 29268 C C . LEU A 1 6 ? 11.189 2.849 -5.795 1.00 0.00 6 LEU A C 16
ATOM 29269 O O . LEU A 1 6 ? 11.342 3.703 -6.665 1.00 0.00 6 LEU A O 16
ATOM 29285 N N . THR A 1 7 ? 12.153 2.021 -5.428 1.00 0.00 7 THR A N 16
ATOM 29286 C CA . THR A 1 7 ? 13.460 2.045 -6.065 1.00 0.00 7 THR A CA 16
ATOM 29287 C C . THR A 1 7 ? 13.522 1.051 -7.226 1.00 0.00 7 THR A C 16
ATOM 29288 O O . THR A 1 7 ? 14.469 1.055 -8.012 1.00 0.00 7 THR A O 16
ATOM 29299 N N . THR A 1 8 ? 12.509 0.205 -7.328 1.00 0.00 8 THR A N 16
ATOM 29300 C CA . THR A 1 8 ? 12.488 -0.845 -8.334 1.00 0.00 8 THR A CA 16
ATOM 29301 C C . THR A 1 8 ? 11.127 -0.902 -9.024 1.00 0.00 8 THR A C 16
ATOM 29302 O O . THR A 1 8 ? 10.187 -0.221 -8.616 1.00 0.00 8 THR A O 16
ATOM 29313 N N . LEU A 1 9 ? 11.033 -1.712 -10.066 1.00 0.00 9 LEU A N 16
ATOM 29314 C CA . LEU A 1 9 ? 9.792 -1.872 -10.809 1.00 0.00 9 LEU A CA 16
ATOM 29315 C C . LEU A 1 9 ? 9.527 -3.355 -11.062 1.00 0.00 9 LEU A C 16
ATOM 29316 O O . LEU A 1 9 ? 8.802 -3.722 -11.988 1.00 0.00 9 LEU A O 16
ATOM 29332 N N . GLN A 1 10 ? 10.116 -4.194 -10.211 1.00 0.00 10 GLN A N 16
ATOM 29333 C CA . GLN A 1 10 ? 10.014 -5.652 -10.328 1.00 0.00 10 GLN A CA 16
ATOM 29334 C C . GLN A 1 10 ? 8.580 -6.136 -10.602 1.00 0.00 10 GLN A C 16
ATOM 29335 O O . GLN A 1 10 ? 8.373 -6.882 -11.556 1.00 0.00 10 GLN A O 16
ATOM 29349 N N . PRO A 1 11 ? 7.571 -5.744 -9.786 1.00 0.00 11 PRO A N 16
ATOM 29350 C CA . PRO A 1 11 ? 6.185 -6.208 -9.979 1.00 0.00 11 PRO A CA 16
ATOM 29351 C C . PRO A 1 11 ? 5.665 -5.980 -11.402 1.00 0.00 11 PRO A C 16
ATOM 29352 O O . PRO A 1 11 ? 4.915 -6.798 -11.935 1.00 0.00 11 PRO A O 16
ATOM 29363 N N . VAL A 1 12 ? 6.090 -4.889 -12.028 1.00 0.00 12 VAL A N 16
ATOM 29364 C CA . VAL A 1 12 ? 5.641 -4.569 -13.376 1.00 0.00 12 VAL A CA 16
ATOM 29365 C C . VAL A 1 12 ? 6.310 -5.490 -14.383 1.00 0.00 12 VAL A C 16
ATOM 29366 O O . VAL A 1 12 ? 5.651 -6.051 -15.254 1.00 0.00 12 VAL A O 16
ATOM 29379 N N . TRP A 1 13 ? 7.617 -5.662 -14.239 1.00 0.00 13 TRP A N 16
ATOM 29380 C CA . TRP A 1 13 ? 8.378 -6.523 -15.135 1.00 0.00 13 TRP A CA 16
ATOM 29381 C C . TRP A 1 13 ? 7.982 -7.980 -14.954 1.00 0.00 13 TRP A C 16
ATOM 29382 O O . TRP A 1 13 ? 7.994 -8.758 -15.904 1.00 0.00 13 TRP A O 16
ATOM 29403 N N . ASP A 1 14 ? 7.617 -8.334 -13.731 1.00 0.00 14 ASP A N 16
ATOM 29404 C CA . ASP A 1 14 ? 7.169 -9.686 -13.420 1.00 0.00 14 ASP A CA 16
ATOM 29405 C C . ASP A 1 14 ? 5.802 -9.945 -14.039 1.00 0.00 14 ASP A C 16
ATOM 29406 O O . ASP A 1 14 ? 5.557 -11.011 -14.607 1.00 0.00 14 ASP A O 16
ATOM 29415 N N . ARG A 1 15 ? 4.919 -8.960 -13.929 1.00 0.00 15 ARG A N 16
ATOM 29416 C CA . ARG A 1 15 ? 3.604 -9.030 -14.555 1.00 0.00 15 ARG A CA 16
ATOM 29417 C C . ARG A 1 15 ? 3.746 -9.072 -16.073 1.00 0.00 15 ARG A C 16
ATOM 29418 O O . ARG A 1 15 ? 3.230 -9.968 -16.727 1.00 0.00 15 ARG A O 16
ATOM 29439 N N . TYR A 1 16 ? 4.498 -8.113 -16.602 1.00 0.00 16 TYR A N 16
ATOM 29440 C CA . TYR A 1 16 ? 4.691 -7.950 -18.042 1.00 0.00 16 TYR A CA 16
ATOM 29441 C C . TYR A 1 16 ? 5.274 -9.205 -18.671 1.00 0.00 16 TYR A C 16
ATOM 29442 O O . TYR A 1 16 ? 4.777 -9.679 -19.690 1.00 0.00 16 TYR A O 16
ATOM 29460 N N . ASP A 1 17 ? 6.309 -9.752 -18.046 1.00 0.00 17 ASP A N 16
ATOM 29461 C CA . ASP A 1 17 ? 7.004 -10.916 -18.579 1.00 0.00 17 ASP A CA 16
ATOM 29462 C C . ASP A 1 17 ? 6.032 -12.053 -18.881 1.00 0.00 17 ASP A C 16
ATOM 29463 O O . ASP A 1 17 ? 6.091 -12.665 -19.945 1.00 0.00 17 ASP A O 16
ATOM 29472 N N . THR A 1 18 ? 5.127 -12.320 -17.953 1.00 0.00 18 THR A N 16
ATOM 29473 C CA . THR A 1 18 ? 4.187 -13.420 -18.104 1.00 0.00 18 THR A CA 16
ATOM 29474 C C . THR A 1 18 ? 2.907 -12.988 -18.829 1.00 0.00 18 THR A C 16
ATOM 29475 O O . THR A 1 18 ? 2.341 -13.758 -19.603 1.00 0.00 18 THR A O 16
ATOM 29486 N N . GLN A 1 19 ? 2.477 -11.748 -18.618 1.00 0.00 19 GLN A N 16
ATOM 29487 C CA . GLN A 1 19 ? 1.260 -11.235 -19.222 1.00 0.00 19 GLN A CA 16
ATOM 29488 C C . GLN A 1 19 ? 1.390 -11.157 -20.737 1.00 0.00 19 GLN A C 16
ATOM 29489 O O . GLN A 1 19 ? 0.402 -11.249 -21.469 1.00 0.00 19 GLN A O 16
ATOM 29503 N N . ILE A 1 20 ? 2.618 -10.989 -21.195 1.00 0.00 20 ILE A N 16
ATOM 29504 C CA . ILE A 1 20 ? 2.915 -10.973 -22.618 1.00 0.00 20 ILE A CA 16
ATOM 29505 C C . ILE A 1 20 ? 2.557 -12.317 -23.274 1.00 0.00 20 ILE A C 16
ATOM 29506 O O . ILE A 1 20 ? 2.359 -12.401 -24.484 1.00 0.00 20 ILE A O 16
ATOM 29522 N N . HIS A 1 21 ? 2.432 -13.361 -22.459 1.00 0.00 21 HIS A N 16
ATOM 29523 C CA . HIS A 1 21 ? 2.050 -14.682 -22.962 1.00 0.00 21 HIS A CA 16
ATOM 29524 C C . HIS A 1 21 ? 0.556 -14.713 -23.293 1.00 0.00 21 HIS A C 16
ATOM 29525 O O . HIS A 1 21 ? 0.075 -15.623 -23.967 1.00 0.00 21 HIS A O 16
ATOM 29539 N N . ASN A 1 22 ? -0.170 -13.713 -22.807 1.00 0.00 22 ASN A N 16
ATOM 29540 C CA . ASN A 1 22 ? -1.597 -13.589 -23.085 1.00 0.00 22 ASN A CA 16
ATOM 29541 C C . ASN A 1 22 ? -1.819 -12.615 -24.240 1.00 0.00 22 ASN A C 16
ATOM 29542 O O . ASN A 1 22 ? -1.994 -13.041 -25.379 1.00 0.00 22 ASN A O 16
ATOM 29553 N N . GLN A 1 23 ? -1.767 -11.316 -23.934 1.00 0.00 23 GLN A N 16
ATOM 29554 C CA . GLN A 1 23 ? -1.948 -10.252 -24.930 1.00 0.00 23 GLN A CA 16
ATOM 29555 C C . GLN A 1 23 ? -3.270 -10.390 -25.685 1.00 0.00 23 GLN A C 16
ATOM 29556 O O . GLN A 1 23 ? -3.371 -11.116 -26.675 1.00 0.00 23 GLN A O 16
ATOM 29570 N N . LYS A 1 24 ? -4.278 -9.674 -25.220 1.00 0.00 24 LYS A N 16
ATOM 29571 C CA . LYS A 1 24 ? -5.604 -9.747 -25.806 1.00 0.00 24 LYS A CA 16
ATOM 29572 C C . LYS A 1 24 ? -6.179 -8.336 -25.966 1.00 0.00 24 LYS A C 16
ATOM 29573 O O . LYS A 1 24 ? -5.490 -7.357 -25.686 1.00 0.00 24 LYS A O 16
ATOM 29592 N N . ASP A 1 25 ? -7.426 -8.257 -26.434 1.00 0.00 25 ASP A N 16
ATOM 29593 C CA . ASP A 1 25 ? -8.153 -6.997 -26.597 1.00 0.00 25 ASP A CA 16
ATOM 29594 C C . ASP A 1 25 ? -7.629 -6.176 -27.767 1.00 0.00 25 ASP A C 16
ATOM 29595 O O . ASP A 1 25 ? -6.624 -5.471 -27.672 1.00 0.00 25 ASP A O 16
ATOM 29604 N N . ASN A 1 26 ? -8.324 -6.305 -28.885 1.00 0.00 26 ASN A N 16
ATOM 29605 C CA . ASN A 1 26 ? -8.059 -5.504 -30.073 1.00 0.00 26 ASN A CA 16
ATOM 29606 C C . ASN A 1 26 ? -9.385 -5.023 -30.643 1.00 0.00 26 ASN A C 16
ATOM 29607 O O . ASN A 1 26 ? -9.493 -4.648 -31.811 1.00 0.00 26 ASN A O 16
ATOM 29618 N N . ASP A 1 27 ? -10.388 -5.032 -29.776 1.00 0.00 27 ASP A N 16
ATOM 29619 C CA . ASP A 1 27 ? -11.765 -4.767 -30.162 1.00 0.00 27 ASP A CA 16
ATOM 29620 C C . ASP A 1 27 ? -12.074 -3.272 -30.169 1.00 0.00 27 ASP A C 16
ATOM 29621 O O . ASP A 1 27 ? -11.175 -2.438 -30.088 1.00 0.00 27 ASP A O 16
ATOM 29630 N N . ASN A 1 28 ? -13.353 -2.945 -30.263 1.00 0.00 28 ASN A N 16
ATOM 29631 C CA . ASN A 1 28 ? -13.783 -1.555 -30.390 1.00 0.00 28 ASN A CA 16
ATOM 29632 C C . ASN A 1 28 ? -14.187 -0.964 -29.040 1.00 0.00 28 ASN A C 16
ATOM 29633 O O . ASN A 1 28 ? -13.871 0.186 -28.736 1.00 0.00 28 ASN A O 16
ATOM 29644 N N . GLU A 1 29 ? -14.871 -1.757 -28.222 1.00 0.00 29 GLU A N 16
ATOM 29645 C CA . GLU A 1 29 ? -15.403 -1.270 -26.950 1.00 0.00 29 GLU A CA 16
ATOM 29646 C C . GLU A 1 29 ? -14.392 -1.426 -25.817 1.00 0.00 29 GLU A C 16
ATOM 29647 O O . GLU A 1 29 ? -14.764 -1.683 -24.674 1.00 0.00 29 GLU A O 16
ATOM 29659 N N . VAL A 1 30 ? -13.122 -1.239 -26.125 1.00 0.00 30 VAL A N 16
ATOM 29660 C CA . VAL A 1 30 ? -12.072 -1.362 -25.126 1.00 0.00 30 VAL A CA 16
ATOM 29661 C C . VAL A 1 30 ? -10.984 -0.321 -25.382 1.00 0.00 30 VAL A C 16
ATOM 29662 O O . VAL A 1 30 ? -10.573 -0.118 -26.525 1.00 0.00 30 VAL A O 16
ATOM 29675 N N . PRO A 1 31 ? -10.543 0.391 -24.330 1.00 0.00 31 PRO A N 16
ATOM 29676 C CA . PRO A 1 31 ? -9.508 1.417 -24.453 1.00 0.00 31 PRO A CA 16
ATOM 29677 C C . PRO A 1 31 ? -8.126 0.814 -24.691 1.00 0.00 31 PRO A C 16
ATOM 29678 O O . PRO A 1 31 ? -7.310 0.688 -23.777 1.00 0.00 31 PRO A O 16
ATOM 29689 N N . VAL A 1 32 ? -7.891 0.421 -25.929 1.00 0.00 32 VAL A N 16
ATOM 29690 C CA . VAL A 1 32 ? -6.642 -0.190 -26.333 1.00 0.00 32 VAL A CA 16
ATOM 29691 C C . VAL A 1 32 ? -6.548 -0.157 -27.843 1.00 0.00 32 VAL A C 16
ATOM 29692 O O . VAL A 1 32 ? -7.571 -0.172 -28.528 1.00 0.00 32 VAL A O 16
ATOM 29705 N N . HIS A 1 33 ? -5.323 -0.040 -28.344 1.00 0.00 33 HIS A N 16
ATOM 29706 C CA . HIS A 1 33 ? -5.050 -0.020 -29.782 1.00 0.00 33 HIS A CA 16
ATOM 29707 C C . HIS A 1 33 ? -5.404 1.328 -30.415 1.00 0.00 33 HIS A C 16
ATOM 29708 O O . HIS A 1 33 ? -4.804 1.721 -31.415 1.00 0.00 33 HIS A O 16
ATOM 29722 N N . GLN A 1 34 ? -6.374 2.029 -29.835 1.00 0.00 34 GLN A N 16
ATOM 29723 C CA . GLN A 1 34 ? -6.763 3.350 -30.316 1.00 0.00 34 GLN A CA 16
ATOM 29724 C C . GLN A 1 34 ? -5.727 4.392 -29.901 1.00 0.00 34 GLN A C 16
ATOM 29725 O O . GLN A 1 34 ? -5.962 5.192 -28.995 1.00 0.00 34 GLN A O 16
ATOM 29739 N N . VAL A 1 35 ? -4.568 4.348 -30.537 1.00 0.00 35 VAL A N 16
ATOM 29740 C CA . VAL A 1 35 ? -3.486 5.260 -30.217 1.00 0.00 35 VAL A CA 16
ATOM 29741 C C . VAL A 1 35 ? -3.048 6.039 -31.450 1.00 0.00 35 VAL A C 16
ATOM 29742 O O . VAL A 1 35 ? -3.665 5.944 -32.510 1.00 0.00 35 VAL A O 16
ATOM 29755 N N . SER A 1 36 ? -1.975 6.798 -31.298 1.00 0.00 36 SER A N 16
ATOM 29756 C CA . SER A 1 36 ? -1.444 7.628 -32.365 1.00 0.00 36 SER A CA 16
ATOM 29757 C C . SER A 1 36 ? -0.039 8.070 -31.977 1.00 0.00 36 SER A C 16
ATOM 29758 O O . SER A 1 36 ? 0.396 7.813 -30.852 1.00 0.00 36 SER A O 16
ATOM 29766 N N . TYR A 1 37 ? 0.657 8.738 -32.888 1.00 0.00 37 TYR A N 16
ATOM 29767 C CA . TYR A 1 37 ? 2.012 9.218 -32.628 1.00 0.00 37 TYR A CA 16
ATOM 29768 C C . TYR A 1 37 ? 2.030 10.117 -31.391 1.00 0.00 37 TYR A C 16
ATOM 29769 O O . TYR A 1 37 ? 2.894 9.985 -30.521 1.00 0.00 37 TYR A O 16
ATOM 29787 N N . THR A 1 38 ? 1.053 11.008 -31.311 1.00 0.00 38 THR A N 16
ATOM 29788 C CA . THR A 1 38 ? 0.930 11.914 -30.182 1.00 0.00 38 THR A CA 16
ATOM 29789 C C . THR A 1 38 ? 0.632 11.145 -28.896 1.00 0.00 38 THR A C 16
ATOM 29790 O O . THR A 1 38 ? 1.152 11.472 -27.833 1.00 0.00 38 THR A O 16
ATOM 29801 N N . ASN A 1 39 ? -0.185 10.101 -29.012 1.00 0.00 39 ASN A N 16
ATOM 29802 C CA . ASN A 1 39 ? -0.572 9.289 -27.858 1.00 0.00 39 ASN A CA 16
ATOM 29803 C C . ASN A 1 39 ? 0.653 8.689 -27.185 1.00 0.00 39 ASN A C 16
ATOM 29804 O O . ASN A 1 39 ? 0.778 8.735 -25.966 1.00 0.00 39 ASN A O 16
ATOM 29815 N N . LEU A 1 40 ? 1.554 8.133 -27.990 1.00 0.00 40 LEU A N 16
ATOM 29816 C CA . LEU A 1 40 ? 2.786 7.540 -27.474 1.00 0.00 40 LEU A CA 16
ATOM 29817 C C . LEU A 1 40 ? 3.615 8.580 -26.728 1.00 0.00 40 LEU A C 16
ATOM 29818 O O . LEU A 1 40 ? 4.053 8.344 -25.603 1.00 0.00 40 LEU A O 16
ATOM 29834 N N . ALA A 1 41 ? 3.806 9.736 -27.352 1.00 0.00 41 ALA A N 16
ATOM 29835 C CA . ALA A 1 41 ? 4.593 10.811 -26.758 1.00 0.00 41 ALA A CA 16
ATOM 29836 C C . ALA A 1 41 ? 3.968 11.297 -25.451 1.00 0.00 41 ALA A C 16
ATOM 29837 O O . ALA A 1 41 ? 4.671 11.548 -24.470 1.00 0.00 41 ALA A O 16
ATOM 29844 N N . GLU A 1 42 ? 2.647 11.425 -25.446 1.00 0.00 42 GLU A N 16
ATOM 29845 C CA . GLU A 1 42 ? 1.914 11.847 -24.256 1.00 0.00 42 GLU A CA 16
ATOM 29846 C C . GLU A 1 42 ? 2.038 10.813 -23.142 1.00 0.00 42 GLU A C 16
ATOM 29847 O O . GLU A 1 42 ? 2.257 11.160 -21.980 1.00 0.00 42 GLU A O 16
ATOM 29859 N N . MET A 1 43 ? 1.911 9.541 -23.506 1.00 0.00 43 MET A N 16
ATOM 29860 C CA . MET A 1 43 ? 2.008 8.453 -22.538 1.00 0.00 43 MET A CA 16
ATOM 29861 C C . MET A 1 43 ? 3.388 8.404 -21.894 1.00 0.00 43 MET A C 16
ATOM 29862 O O . MET A 1 43 ? 3.501 8.213 -20.686 1.00 0.00 43 MET A O 16
ATOM 29876 N N . VAL A 1 44 ? 4.435 8.588 -22.692 1.00 0.00 44 VAL A N 16
ATOM 29877 C CA . VAL A 1 44 ? 5.794 8.607 -22.159 1.00 0.00 44 VAL A CA 16
ATOM 29878 C C . VAL A 1 44 ? 5.931 9.703 -21.101 1.00 0.00 44 VAL A C 16
ATOM 29879 O O . VAL A 1 44 ? 6.577 9.512 -20.065 1.00 0.00 44 VAL A O 16
ATOM 29892 N N . GLY A 1 45 ? 5.293 10.839 -21.359 1.00 0.00 45 GLY A N 16
ATOM 29893 C CA . GLY A 1 45 ? 5.319 11.939 -20.417 1.00 0.00 45 GLY A CA 16
ATOM 29894 C C . GLY A 1 45 ? 4.610 11.607 -19.116 1.00 0.00 45 GLY A C 16
ATOM 29895 O O . GLY A 1 45 ? 5.186 11.751 -18.036 1.00 0.00 45 GLY A O 16
ATOM 29899 N N . GLU A 1 46 ? 3.367 11.138 -19.214 1.00 0.00 46 GLU A N 16
ATOM 29900 C CA . GLU A 1 46 ? 2.564 10.860 -18.025 1.00 0.00 46 GLU A CA 16
ATOM 29901 C C . GLU A 1 46 ? 3.129 9.692 -17.220 1.00 0.00 46 GLU A C 16
ATOM 29902 O O . GLU A 1 46 ? 2.928 9.617 -16.007 1.00 0.00 46 GLU A O 16
ATOM 29914 N N . MET A 1 47 ? 3.850 8.789 -17.881 1.00 0.00 47 MET A N 16
ATOM 29915 C CA . MET A 1 47 ? 4.537 7.709 -17.178 1.00 0.00 47 MET A CA 16
ATOM 29916 C C . MET A 1 47 ? 5.581 8.280 -16.229 1.00 0.00 47 MET A C 16
ATOM 29917 O O . MET A 1 47 ? 5.675 7.865 -15.076 1.00 0.00 47 MET A O 16
ATOM 29931 N N . ASN A 1 48 ? 6.351 9.248 -16.714 1.00 0.00 48 ASN A N 16
ATOM 29932 C CA . ASN A 1 48 ? 7.367 9.899 -15.892 1.00 0.00 48 ASN A CA 16
ATOM 29933 C C . ASN A 1 48 ? 6.718 10.766 -14.820 1.00 0.00 48 ASN A C 16
ATOM 29934 O O . ASN A 1 48 ? 7.286 10.965 -13.744 1.00 0.00 48 ASN A O 16
ATOM 29945 N N . LYS A 1 49 ? 5.524 11.272 -15.116 1.00 0.00 49 LYS A N 16
ATOM 29946 C CA . LYS A 1 49 ? 4.750 12.043 -14.150 1.00 0.00 49 LYS A CA 16
ATOM 29947 C C . LYS A 1 49 ? 4.364 11.171 -12.958 1.00 0.00 49 LYS A C 16
ATOM 29948 O O . LYS A 1 49 ? 4.327 11.632 -11.820 1.00 0.00 49 LYS A O 16
ATOM 29967 N N . LEU A 1 50 ? 4.097 9.901 -13.232 1.00 0.00 50 LEU A N 16
ATOM 29968 C CA . LEU A 1 50 ? 3.690 8.961 -12.195 1.00 0.00 50 LEU A CA 16
ATOM 29969 C C . LEU A 1 50 ? 4.904 8.347 -11.502 1.00 0.00 50 LEU A C 16
ATOM 29970 O O . LEU A 1 50 ? 4.764 7.515 -10.612 1.00 0.00 50 LEU A O 16
ATOM 29986 N N . LEU A 1 51 ? 6.093 8.769 -11.913 1.00 0.00 51 LEU A N 16
ATOM 29987 C CA . LEU A 1 51 ? 7.331 8.226 -11.372 1.00 0.00 51 LEU A CA 16
ATOM 29988 C C . LEU A 1 51 ? 8.225 9.337 -10.832 1.00 0.00 51 LEU A C 16
ATOM 29989 O O . LEU A 1 51 ? 9.441 9.173 -10.725 1.00 0.00 51 LEU A O 16
ATOM 30005 N N . GLU A 1 52 ? 7.622 10.471 -10.491 1.00 0.00 52 GLU A N 16
ATOM 30006 C CA . GLU A 1 52 ? 8.371 11.591 -9.922 1.00 0.00 52 GLU A CA 16
ATOM 30007 C C . GLU A 1 52 ? 8.960 11.240 -8.546 1.00 0.00 52 GLU A C 16
ATOM 30008 O O . GLU A 1 52 ? 10.161 11.403 -8.333 1.00 0.00 52 GLU A O 16
ATOM 30020 N N . PRO A 1 53 ? 8.141 10.763 -7.581 1.00 0.00 53 PRO A N 16
ATOM 30021 C CA . PRO A 1 53 ? 8.630 10.459 -6.232 1.00 0.00 53 PRO A CA 16
ATOM 30022 C C . PRO A 1 53 ? 9.350 9.112 -6.137 1.00 0.00 53 PRO A C 16
ATOM 30023 O O . PRO A 1 53 ? 9.803 8.722 -5.064 1.00 0.00 53 PRO A O 16
ATOM 30034 N N . SER A 1 54 ? 9.455 8.414 -7.257 1.00 0.00 54 SER A N 16
ATOM 30035 C CA . SER A 1 54 ? 10.097 7.108 -7.282 1.00 0.00 54 SER A CA 16
ATOM 30036 C C . SER A 1 54 ? 11.613 7.251 -7.438 1.00 0.00 54 SER A C 16
ATOM 30037 O O . SER A 1 54 ? 12.115 8.327 -7.767 1.00 0.00 54 SER A O 16
ATOM 30045 N N . GLN A 1 55 ? 12.336 6.159 -7.205 1.00 0.00 55 GLN A N 16
ATOM 30046 C CA . GLN A 1 55 ? 13.787 6.143 -7.352 1.00 0.00 55 GLN A CA 16
ATOM 30047 C C . GLN A 1 55 ? 14.201 4.999 -8.267 1.00 0.00 55 GLN A C 16
ATOM 30048 O O . GLN A 1 55 ? 15.300 4.453 -8.147 1.00 0.00 55 GLN A O 16
ATOM 30062 N N . VAL A 1 56 ? 13.321 4.651 -9.193 1.00 0.00 56 VAL A N 16
ATOM 30063 C CA . VAL A 1 56 ? 13.544 3.510 -10.074 1.00 0.00 56 VAL A CA 16
ATOM 30064 C C . VAL A 1 56 ? 14.649 3.809 -11.093 1.00 0.00 56 VAL A C 16
ATOM 30065 O O . VAL A 1 56 ? 15.349 2.900 -11.540 1.00 0.00 56 VAL A O 16
ATOM 30078 N N . HIS A 1 57 ? 14.805 5.090 -11.433 1.00 0.00 57 HIS A N 16
ATOM 30079 C CA . HIS A 1 57 ? 15.836 5.545 -12.377 1.00 0.00 57 HIS A CA 16
ATOM 30080 C C . HIS A 1 57 ? 15.579 5.037 -13.796 1.00 0.00 57 HIS A C 16
ATOM 30081 O O . HIS A 1 57 ? 16.515 4.840 -14.568 1.00 0.00 57 HIS A O 16
ATOM 30095 N N . LEU A 1 58 ? 14.313 4.852 -14.148 1.00 0.00 58 LEU A N 16
ATOM 30096 C CA . LEU A 1 58 ? 13.964 4.397 -15.487 1.00 0.00 58 LEU A CA 16
ATOM 30097 C C . LEU A 1 58 ? 13.731 5.573 -16.423 1.00 0.00 58 LEU A C 16
ATOM 30098 O O . LEU A 1 58 ? 12.762 6.321 -16.283 1.00 0.00 58 LEU A O 16
ATOM 30114 N N . LYS A 1 59 ? 14.639 5.723 -17.368 1.00 0.00 59 LYS A N 16
ATOM 30115 C CA . LYS A 1 59 ? 14.564 6.767 -18.374 1.00 0.00 59 LYS A CA 16
ATOM 30116 C C . LYS A 1 59 ? 13.878 6.222 -19.617 1.00 0.00 59 LYS A C 16
ATOM 30117 O O . LYS A 1 59 ? 14.300 5.207 -20.172 1.00 0.00 59 LYS A O 16
ATOM 30136 N N . PHE A 1 60 ? 12.816 6.884 -20.040 1.00 0.00 60 PHE A N 16
ATOM 30137 C CA . PHE A 1 60 ? 12.032 6.417 -21.177 1.00 0.00 60 PHE A CA 16
ATOM 30138 C C . PHE A 1 60 ? 12.192 7.354 -22.365 1.00 0.00 60 PHE A C 16
ATOM 30139 O O . PHE A 1 60 ? 11.868 8.539 -22.277 1.00 0.00 60 PHE A O 16
ATOM 30156 N N . GLU A 1 61 ? 12.685 6.823 -23.477 1.00 0.00 61 GLU A N 16
ATOM 30157 C CA . GLU A 1 61 ? 12.831 7.614 -24.683 1.00 0.00 61 GLU A CA 16
ATOM 30158 C C . GLU A 1 61 ? 11.994 7.033 -25.808 1.00 0.00 61 GLU A C 16
ATOM 30159 O O . GLU A 1 61 ? 11.995 5.821 -26.031 1.00 0.00 61 GLU A O 16
ATOM 30171 N N . LEU A 1 62 ? 11.289 7.898 -26.518 1.00 0.00 62 LEU A N 16
ATOM 30172 C CA . LEU A 1 62 ? 10.554 7.490 -27.703 1.00 0.00 62 LEU A CA 16
ATOM 30173 C C . LEU A 1 62 ? 11.413 7.738 -28.927 1.00 0.00 62 LEU A C 16
ATOM 30174 O O . LEU A 1 62 ? 11.725 8.884 -29.254 1.00 0.00 62 LEU A O 16
ATOM 30190 N N . HIS A 1 63 ? 11.825 6.669 -29.582 1.00 0.00 63 HIS A N 16
ATOM 30191 C CA . HIS A 1 63 ? 12.656 6.793 -30.764 1.00 0.00 63 HIS A CA 16
ATOM 30192 C C . HIS A 1 63 ? 12.030 6.064 -31.934 1.00 0.00 63 HIS A C 16
ATOM 30193 O O . HIS A 1 63 ? 11.588 4.922 -31.808 1.00 0.00 63 HIS A O 16
ATOM 30207 N N . ASP A 1 64 ? 11.982 6.741 -33.061 1.00 0.00 64 ASP A N 16
ATOM 30208 C CA . ASP A 1 64 ? 11.373 6.191 -34.256 1.00 0.00 64 ASP A CA 16
ATOM 30209 C C . ASP A 1 64 ? 12.435 5.606 -35.184 1.00 0.00 64 ASP A C 16
ATOM 30210 O O . ASP A 1 64 ? 13.621 5.942 -35.084 1.00 0.00 64 ASP A O 16
ATOM 30219 N N . LYS A 1 65 ? 12.011 4.705 -36.056 1.00 0.00 65 LYS A N 16
ATOM 30220 C CA . LYS A 1 65 ? 12.882 4.144 -37.075 1.00 0.00 65 LYS A CA 16
ATOM 30221 C C . LYS A 1 65 ? 12.054 3.737 -38.284 1.00 0.00 65 LYS A C 16
ATOM 30222 O O . LYS A 1 65 ? 11.128 2.932 -38.163 1.00 0.00 65 LYS A O 16
ATOM 30241 N N . LEU A 1 66 ? 12.368 4.331 -39.432 1.00 0.00 66 LEU A N 16
ATOM 30242 C CA . LEU A 1 66 ? 11.742 3.968 -40.703 1.00 0.00 66 LEU A CA 16
ATOM 30243 C C . LEU A 1 66 ? 10.245 4.305 -40.701 1.00 0.00 66 LEU A C 16
ATOM 30244 O O . LEU A 1 66 ? 9.832 5.331 -41.241 1.00 0.00 66 LEU A O 16
ATOM 30260 N N . ASN A 1 67 ? 9.445 3.449 -40.080 1.00 0.00 67 ASN A N 16
ATOM 30261 C CA . ASN A 1 67 ? 8.000 3.628 -40.033 1.00 0.00 67 ASN A CA 16
ATOM 30262 C C . ASN A 1 67 ? 7.487 3.487 -38.600 1.00 0.00 67 ASN A C 16
ATOM 30263 O O . ASN A 1 67 ? 6.367 3.897 -38.285 1.00 0.00 67 ASN A O 16
ATOM 30274 N N . GLU A 1 68 ? 8.319 2.937 -37.723 1.00 0.00 68 GLU A N 16
ATOM 30275 C CA . GLU A 1 68 ? 7.878 2.592 -36.379 1.00 0.00 68 GLU A CA 16
ATOM 30276 C C . GLU A 1 68 ? 8.433 3.565 -35.355 1.00 0.00 68 GLU A C 16
ATOM 30277 O O . GLU A 1 68 ? 9.395 4.279 -35.624 1.00 0.00 68 GLU A O 16
ATOM 30289 N N . TYR A 1 69 ? 7.821 3.578 -34.185 1.00 0.00 69 TYR A N 16
ATOM 30290 C CA . TYR A 1 69 ? 8.322 4.352 -33.054 1.00 0.00 69 TYR A CA 16
ATOM 30291 C C . TYR A 1 69 ? 8.086 3.586 -31.759 1.00 0.00 69 TYR A C 16
ATOM 30292 O O . TYR A 1 69 ? 6.963 3.187 -31.458 1.00 0.00 69 TYR A O 16
ATOM 30310 N N . TYR A 1 70 ? 9.149 3.363 -31.003 1.00 0.00 70 TYR A N 16
ATOM 30311 C CA . TYR A 1 70 ? 9.073 2.532 -29.811 1.00 0.00 70 TYR A CA 16
ATOM 30312 C C . TYR A 1 70 ? 9.725 3.227 -28.622 1.00 0.00 70 TYR A C 16
ATOM 30313 O O . TYR A 1 70 ? 10.434 4.225 -28.782 1.00 0.00 70 TYR A O 16
ATOM 30331 N N . VAL A 1 71 ? 9.497 2.688 -27.435 1.00 0.00 71 VAL A N 16
ATOM 30332 C CA . VAL A 1 71 ? 9.997 3.299 -26.218 1.00 0.00 71 VAL A CA 16
ATOM 30333 C C . VAL A 1 71 ? 11.146 2.488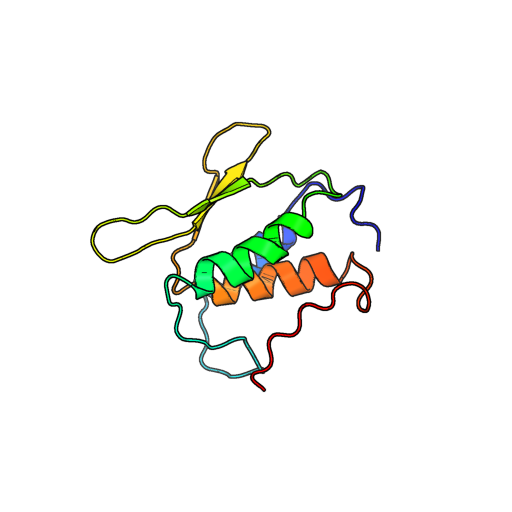 -25.630 1.00 0.00 71 VAL A C 16
ATOM 30334 O O . VAL A 1 71 ? 11.039 1.276 -25.433 1.00 0.00 71 VAL A O 16
ATOM 30347 N N . LYS A 1 72 ? 12.248 3.170 -25.369 1.00 0.00 72 LYS A N 16
ATOM 30348 C CA . LYS A 1 72 ? 13.418 2.557 -24.766 1.00 0.00 72 LYS A CA 16
ATOM 30349 C C . LYS A 1 72 ? 13.367 2.710 -23.255 1.00 0.00 72 LYS A C 16
ATOM 30350 O O . LYS A 1 72 ? 13.212 3.825 -22.753 1.00 0.00 72 LYS A O 16
ATOM 30369 N N . VAL A 1 73 ? 13.492 1.611 -22.529 1.00 0.00 73 VAL A N 16
ATOM 30370 C CA . VAL A 1 73 ? 13.619 1.691 -21.089 1.00 0.00 73 VAL A CA 16
ATOM 30371 C C . VAL A 1 73 ? 15.095 1.665 -20.726 1.00 0.00 73 VAL A C 16
ATOM 30372 O O . VAL A 1 73 ? 15.776 0.655 -20.917 1.00 0.00 73 VAL A O 16
ATOM 30385 N N . ILE A 1 74 ? 15.583 2.774 -20.208 1.00 0.00 74 ILE A N 16
ATOM 30386 C CA . ILE A 1 74 ? 16.986 2.906 -19.864 1.00 0.00 74 ILE A CA 16
ATOM 30387 C C . ILE A 1 74 ? 17.149 3.032 -18.361 1.00 0.00 74 ILE A C 16
ATOM 30388 O O . ILE A 1 74 ? 16.578 3.925 -17.739 1.00 0.00 74 ILE A O 16
ATOM 30404 N N . GLU A 1 75 ? 17.918 2.131 -17.782 1.00 0.00 75 GLU A N 16
ATOM 30405 C CA . GLU A 1 75 ? 18.174 2.169 -16.358 1.00 0.00 75 GLU A CA 16
ATOM 30406 C C . GLU A 1 75 ? 19.372 3.081 -16.104 1.00 0.00 75 GLU A C 16
ATOM 30407 O O . GLU A 1 75 ? 20.499 2.781 -16.499 1.00 0.00 75 GLU A O 16
ATOM 30419 N N . ASP A 1 76 ? 19.100 4.202 -15.453 1.00 0.00 76 ASP A N 16
ATOM 30420 C CA . ASP A 1 76 ? 20.062 5.295 -15.309 1.00 0.00 76 ASP A CA 16
ATOM 30421 C C . ASP A 1 76 ? 21.335 4.876 -14.564 1.00 0.00 76 ASP A C 16
ATOM 30422 O O . ASP A 1 76 ? 22.415 5.395 -14.837 1.00 0.00 76 ASP A O 16
ATOM 30431 N N . SER A 1 77 ? 21.218 3.930 -13.645 1.00 0.00 77 SER A N 16
ATOM 30432 C CA . SER A 1 77 ? 22.357 3.520 -12.826 1.00 0.00 77 SER A CA 16
ATOM 30433 C C . SER A 1 77 ? 23.326 2.644 -13.622 1.00 0.00 77 SER A C 16
ATOM 30434 O O . SER A 1 77 ? 24.541 2.716 -13.434 1.00 0.00 77 SER A O 16
ATOM 30442 N N . THR A 1 78 ? 22.787 1.821 -14.510 1.00 0.00 78 THR A N 16
ATOM 30443 C CA . THR A 1 78 ? 23.607 0.975 -15.365 1.00 0.00 78 THR A CA 16
ATOM 30444 C C . THR A 1 78 ? 23.955 1.691 -16.669 1.00 0.00 78 THR A C 16
ATOM 30445 O O . THR A 1 78 ? 24.770 1.209 -17.456 1.00 0.00 78 THR A O 16
ATOM 30456 N N . ASN A 1 79 ? 23.302 2.840 -16.886 1.00 0.00 79 ASN A N 16
ATOM 30457 C CA . ASN A 1 79 ? 23.572 3.724 -18.031 1.00 0.00 79 ASN A CA 16
ATOM 30458 C C . ASN A 1 79 ? 23.113 3.112 -19.353 1.00 0.00 79 ASN A C 16
ATOM 30459 O O . ASN A 1 79 ? 23.255 3.729 -20.409 1.00 0.00 79 ASN A O 16
ATOM 30470 N N . GLU A 1 80 ? 22.542 1.920 -19.299 1.00 0.00 80 GLU A N 16
ATOM 30471 C CA . GLU A 1 80 ? 22.209 1.189 -20.511 1.00 0.00 80 GLU A CA 16
ATOM 30472 C C . GLU A 1 80 ? 20.710 1.000 -20.650 1.00 0.00 80 GLU A C 16
ATOM 30473 O O . GLU A 1 80 ? 19.970 0.981 -19.662 1.00 0.00 80 GLU A O 16
ATOM 30485 N N . VAL A 1 81 ? 20.271 0.879 -21.888 1.00 0.00 81 VAL A N 16
ATOM 30486 C CA . VAL A 1 81 ? 18.899 0.527 -22.172 1.00 0.00 81 VAL A CA 16
ATOM 30487 C C . VAL A 1 81 ? 18.691 -0.955 -21.870 1.00 0.00 81 VAL A C 16
ATOM 30488 O O . VAL A 1 81 ? 19.210 -1.831 -22.565 1.00 0.00 81 VAL A O 16
ATOM 30501 N N . ILE A 1 82 ? 17.969 -1.229 -20.797 1.00 0.00 82 ILE A N 16
ATOM 30502 C CA . ILE A 1 82 ? 17.781 -2.594 -20.340 1.00 0.00 82 ILE A CA 16
ATOM 30503 C C . ILE A 1 82 ? 16.746 -3.322 -21.182 1.00 0.00 82 ILE A C 16
ATOM 30504 O O . ILE A 1 82 ? 16.876 -4.519 -21.437 1.00 0.00 82 ILE A O 16
ATOM 30520 N N . ARG A 1 83 ? 15.724 -2.601 -21.624 1.00 0.00 83 ARG A N 16
ATOM 30521 C CA . ARG A 1 83 ? 14.697 -3.192 -22.458 1.00 0.00 83 ARG A CA 16
ATOM 30522 C C . ARG A 1 83 ? 14.131 -2.174 -23.438 1.00 0.00 83 ARG A C 16
ATOM 30523 O O . ARG A 1 83 ? 13.952 -1.007 -23.098 1.00 0.00 83 ARG A O 16
ATOM 30544 N N . GLU A 1 84 ? 13.862 -2.618 -24.652 1.00 0.00 84 GLU A N 16
ATOM 30545 C CA . GLU A 1 84 ? 13.189 -1.785 -25.632 1.00 0.00 84 GLU A CA 16
ATOM 30546 C C . GLU A 1 84 ? 11.785 -2.325 -25.865 1.00 0.00 84 GLU A C 16
ATOM 30547 O O . GLU A 1 84 ? 11.607 -3.514 -26.136 1.00 0.00 84 GLU A O 16
ATOM 30559 N N . ILE A 1 85 ? 10.789 -1.466 -25.728 1.00 0.00 85 ILE A N 16
ATOM 30560 C CA . ILE A 1 85 ? 9.406 -1.892 -25.844 1.00 0.00 85 ILE A CA 16
ATOM 30561 C C . ILE A 1 85 ? 8.799 -1.413 -27.156 1.00 0.00 85 ILE A C 16
ATOM 30562 O O . ILE A 1 85 ? 8.661 -0.209 -27.382 1.00 0.00 85 ILE A O 16
ATOM 30578 N N . PRO A 1 86 ? 8.447 -2.353 -28.044 1.00 0.00 86 PRO A N 16
ATOM 30579 C CA . PRO A 1 86 ? 7.825 -2.028 -29.327 1.00 0.00 86 PRO A CA 16
ATOM 30580 C C . PRO A 1 86 ? 6.392 -1.521 -29.150 1.00 0.00 86 PRO A C 16
ATOM 30581 O O . PRO A 1 86 ? 5.745 -1.819 -28.142 1.00 0.00 86 PRO A O 16
ATOM 30592 N N . PRO A 1 87 ? 5.877 -0.772 -30.145 1.00 0.00 87 PRO A N 16
ATOM 30593 C CA . PRO A 1 87 ? 4.577 -0.085 -30.063 1.00 0.00 87 PRO A CA 16
ATOM 30594 C C . PRO A 1 87 ? 3.445 -0.951 -29.507 1.00 0.00 87 PRO A C 16
ATOM 30595 O O . PRO A 1 87 ? 2.733 -0.539 -28.591 1.00 0.00 87 PRO A O 16
ATOM 30606 N N . LYS A 1 88 ? 3.296 -2.153 -30.049 1.00 0.00 88 LYS A N 16
ATOM 30607 C CA . LYS A 1 88 ? 2.174 -3.015 -29.690 1.00 0.00 88 LYS A CA 16
ATOM 30608 C C . LYS A 1 88 ? 2.206 -3.441 -28.222 1.00 0.00 88 LYS A C 16
ATOM 30609 O O . LYS A 1 88 ? 1.159 -3.618 -27.604 1.00 0.00 88 LYS A O 16
ATOM 30628 N N . ARG A 1 89 ? 3.396 -3.584 -27.654 1.00 0.00 89 ARG A N 16
ATOM 30629 C CA . ARG A 1 89 ? 3.511 -4.100 -26.294 1.00 0.00 89 ARG A CA 16
ATOM 30630 C C . ARG A 1 89 ? 3.620 -2.976 -25.276 1.00 0.00 89 ARG A C 16
ATOM 30631 O O . ARG A 1 89 ? 3.753 -3.224 -24.079 1.00 0.00 89 ARG A O 16
ATOM 30652 N N . TRP A 1 90 ? 3.562 -1.739 -25.751 1.00 0.00 90 TRP A N 16
ATOM 30653 C CA . TRP A 1 90 ? 3.547 -0.587 -24.862 1.00 0.00 90 TRP A CA 16
ATOM 30654 C C . TRP A 1 90 ? 2.214 -0.524 -24.128 1.00 0.00 90 TRP A C 16
ATOM 30655 O O . TRP A 1 90 ? 2.133 -0.072 -22.986 1.00 0.00 90 TRP A O 16
ATOM 30676 N N . LEU A 1 91 ? 1.178 -1.013 -24.794 1.00 0.00 91 LEU A N 16
ATOM 30677 C CA . LEU A 1 91 ? -0.176 -0.981 -24.262 1.00 0.00 91 LEU A CA 16
ATOM 30678 C C . LEU A 1 91 ? -0.279 -1.763 -22.956 1.00 0.00 91 LEU A C 16
ATOM 30679 O O . LEU A 1 91 ? -0.843 -1.273 -21.977 1.00 0.00 91 LEU A O 16
ATOM 30695 N N . ASP A 1 92 ? 0.274 -2.971 -22.931 1.00 0.00 92 ASP A N 16
ATOM 30696 C CA . ASP A 1 92 ? 0.234 -3.786 -21.721 1.00 0.00 92 ASP A CA 16
ATOM 30697 C C . ASP A 1 92 ? 1.141 -3.203 -20.649 1.00 0.00 92 ASP A C 16
ATOM 30698 O O . ASP A 1 92 ? 0.816 -3.245 -19.465 1.00 0.00 92 ASP A O 16
ATOM 30707 N N . PHE A 1 93 ? 2.273 -2.644 -21.070 1.00 0.00 93 PHE A N 16
ATOM 30708 C CA . PHE A 1 93 ? 3.182 -1.989 -20.139 1.00 0.00 93 PHE A CA 16
ATOM 30709 C C . PHE A 1 93 ? 2.477 -0.814 -19.469 1.00 0.00 93 PHE A C 16
ATOM 30710 O O . PHE A 1 93 ? 2.556 -0.638 -18.255 1.00 0.00 93 PHE A O 16
ATOM 30727 N N . TYR A 1 94 ? 1.771 -0.026 -20.270 1.00 0.00 94 TYR A N 16
ATOM 30728 C CA . TYR A 1 94 ? 1.010 1.103 -19.757 1.00 0.00 94 TYR A CA 16
ATOM 30729 C C . TYR A 1 94 ? -0.072 0.626 -18.792 1.00 0.00 94 TYR A C 16
ATOM 30730 O O . TYR A 1 94 ? -0.302 1.240 -17.747 1.00 0.00 94 TYR A O 16
ATOM 30748 N N . ALA A 1 95 ? -0.730 -0.474 -19.144 1.00 0.00 95 ALA A N 16
ATOM 30749 C CA . ALA A 1 95 ? -1.741 -1.069 -18.278 1.00 0.00 95 ALA A CA 16
ATOM 30750 C C . ALA A 1 95 ? -1.116 -1.542 -16.972 1.00 0.00 95 ALA A C 16
ATOM 30751 O O . ALA A 1 95 ? -1.642 -1.289 -15.890 1.00 0.00 95 ALA A O 16
ATOM 30758 N N . ALA A 1 96 ? 0.022 -2.213 -17.083 1.00 0.00 96 ALA A N 16
ATOM 30759 C CA . ALA A 1 96 ? 0.752 -2.688 -15.918 1.00 0.00 96 ALA A CA 16
ATOM 30760 C C . ALA A 1 96 ? 1.136 -1.532 -15.007 1.00 0.00 96 ALA A C 16
ATOM 30761 O O . ALA A 1 96 ? 0.925 -1.585 -13.797 1.00 0.00 96 ALA A O 16
ATOM 30768 N N . MET A 1 97 ? 1.687 -0.484 -15.602 1.00 0.00 97 MET A N 16
ATOM 30769 C CA . MET A 1 97 ? 2.153 0.673 -14.849 1.00 0.00 97 MET A CA 16
ATOM 30770 C C . MET A 1 97 ? 1.010 1.368 -14.116 1.00 0.00 97 MET A C 16
ATOM 30771 O O . MET A 1 97 ? 1.179 1.808 -12.986 1.00 0.00 97 MET A O 16
ATOM 30785 N N . THR A 1 98 ? -0.151 1.457 -14.748 1.00 0.00 98 THR A N 16
ATOM 30786 C CA . THR A 1 98 ? -1.292 2.131 -14.135 1.00 0.00 98 THR A CA 16
ATOM 30787 C C . THR A 1 98 ? -1.929 1.282 -13.042 1.00 0.00 98 THR A C 16
ATOM 30788 O O . THR A 1 98 ? -2.347 1.812 -12.012 1.00 0.00 98 THR A O 16
ATOM 30799 N N . GLU A 1 99 ? -1.983 -0.032 -13.245 1.00 0.00 99 GLU A N 16
ATOM 30800 C CA . GLU A 1 99 ? -2.484 -0.927 -12.205 1.00 0.00 99 GLU A CA 16
ATOM 30801 C C . GLU A 1 99 ? -1.546 -0.917 -11.005 1.00 0.00 99 GLU A C 16
ATOM 30802 O O . GLU A 1 99 ? -1.974 -1.075 -9.865 1.00 0.00 99 GLU A O 16
ATOM 30814 N N . PHE A 1 100 ? -0.265 -0.725 -11.282 1.00 0.00 100 PHE A N 16
ATOM 30815 C CA . PHE A 1 100 ? 0.762 -0.711 -10.252 1.00 0.00 100 PHE A CA 16
ATOM 30816 C C . PHE A 1 100 ? 0.859 0.652 -9.562 1.00 0.00 100 PHE A C 16
ATOM 30817 O O . PHE A 1 100 ? 0.689 0.756 -8.349 1.00 0.00 100 PHE A O 16
ATOM 30834 N N . LEU A 1 101 ? 1.103 1.701 -10.339 1.00 0.00 101 LEU A N 16
ATOM 30835 C CA . LEU A 1 101 ? 1.339 3.031 -9.782 1.00 0.00 101 LEU A CA 16
ATOM 30836 C C . LEU A 1 101 ? 0.056 3.655 -9.249 1.00 0.00 101 LEU A C 16
ATOM 30837 O O . LEU A 1 101 ? 0.093 4.470 -8.328 1.00 0.00 101 LEU A O 16
ATOM 30853 N N . GLY A 1 102 ? -1.081 3.256 -9.809 1.00 0.00 102 GLY A N 16
ATOM 30854 C CA . GLY A 1 102 ? -2.352 3.784 -9.349 1.00 0.00 102 GLY A CA 16
ATOM 30855 C C . GLY A 1 102 ? -2.727 3.245 -7.984 1.00 0.00 102 GLY A C 16
ATOM 30856 O O . GLY A 1 102 ? -3.731 3.644 -7.403 1.00 0.00 102 GLY A O 16
ATOM 30860 N N . LEU A 1 103 ? -1.916 2.331 -7.476 1.00 0.00 103 LEU A N 16
ATOM 30861 C CA . LEU A 1 103 ? -2.108 1.812 -6.127 1.00 0.00 103 LEU A CA 16
ATOM 30862 C C . LEU A 1 103 ? -1.366 2.671 -5.105 1.00 0.00 103 LEU A C 16
ATOM 30863 O O . LEU A 1 103 ? -1.517 2.486 -3.898 1.00 0.00 103 LEU A O 16
ATOM 30879 N N . PHE A 1 104 ? -0.567 3.613 -5.597 1.00 0.00 104 PHE A N 16
ATOM 30880 C CA . PHE A 1 104 ? 0.214 4.485 -4.724 1.00 0.00 104 PHE A CA 16
ATOM 30881 C C . PHE A 1 104 ? -0.291 5.922 -4.805 1.00 0.00 104 PHE A C 16
ATOM 30882 O O . PHE A 1 104 ? 0.366 6.848 -4.325 1.00 0.00 104 PHE A O 16
ATOM 30899 N N . VAL A 1 105 ? -1.459 6.098 -5.405 1.00 0.00 105 VAL A N 16
ATOM 30900 C CA . VAL A 1 105 ? -2.017 7.427 -5.619 1.00 0.00 105 VAL A CA 16
ATOM 30901 C C . VAL A 1 105 ? -2.618 7.997 -4.337 1.00 0.00 105 VAL A C 16
ATOM 30902 O O . VAL A 1 105 ? -3.017 7.258 -3.433 1.00 0.00 105 VAL A O 16
ATOM 30915 N N . ASP A 1 106 ? -2.674 9.319 -4.272 1.00 0.00 106 ASP A N 16
ATOM 30916 C CA . ASP A 1 106 ? -3.214 10.011 -3.108 1.00 0.00 106 ASP A CA 16
ATOM 30917 C C . ASP A 1 106 ? -4.718 10.215 -3.261 1.00 0.00 106 ASP A C 16
ATOM 30918 O O . ASP A 1 106 ? -5.155 11.240 -3.778 1.00 0.00 106 ASP A O 16
ATOM 30927 N N . GLU A 1 107 ? -5.466 9.174 -2.875 1.00 0.00 107 GLU A N 16
ATOM 30928 C CA . GLU A 1 107 ? -6.943 9.149 -2.860 1.00 0.00 107 GLU A CA 16
ATOM 30929 C C . GLU A 1 107 ? -7.594 9.970 -3.976 1.00 0.00 107 GLU A C 16
ATOM 30930 O O . GLU A 1 107 ? -7.922 9.432 -5.018 1.00 0.00 107 GLU A O 16
ATOM 30942 N N . LYS A 1 108 ? -7.773 11.267 -3.732 1.00 0.00 108 LYS A N 16
ATOM 30943 C CA . LYS A 1 108 ? -8.444 12.174 -4.640 1.00 0.00 108 LYS A CA 16
ATOM 30944 C C . LYS A 1 108 ? -7.948 12.028 -6.078 1.00 0.00 108 LYS A C 16
ATOM 30945 O O . LYS A 1 108 ? -8.740 12.016 -7.022 1.00 0.00 108 LYS A O 16
ATOM 30964 N N . LYS A 1 109 ? -6.644 11.877 -6.229 1.00 0.00 109 LYS A N 16
ATOM 30965 C CA . LYS A 1 109 ? -6.028 11.811 -7.546 1.00 0.00 109 LYS A CA 16
ATOM 30966 C C . LYS A 1 109 ? -6.006 10.379 -8.077 1.00 0.00 109 LYS A C 16
ATOM 30967 O O . LYS A 1 109 ? -5.166 10.023 -8.905 1.00 0.00 109 LYS A O 16
ATOM 30986 N N . LEU A 1 110 ? -6.938 9.562 -7.602 1.00 0.00 110 LEU A N 16
ATOM 30987 C CA . LEU A 1 110 ? -7.099 8.210 -8.121 1.00 0.00 110 LEU A CA 16
ATOM 30988 C C . LEU A 1 110 ? -7.856 8.260 -9.447 1.00 0.00 110 LEU A C 16
ATOM 30989 O O . LEU A 1 110 ? -7.836 7.303 -10.226 1.00 0.00 110 LEU A O 16
ATOM 31005 N N . GLU A 1 111 ? -8.525 9.398 -9.670 1.00 0.00 111 GLU A N 16
ATOM 31006 C CA . GLU A 1 111 ? -9.234 9.705 -10.909 1.00 0.00 111 GLU A CA 16
ATOM 31007 C C . GLU A 1 111 ? -10.499 8.864 -11.081 1.00 0.00 111 GLU A C 16
ATOM 31008 O O . GLU A 1 111 ? -11.591 9.405 -11.249 1.00 0.00 111 GLU A O 16
ATOM 31020 N N . HIS A 1 112 ? -10.354 7.552 -11.024 1.00 0.00 112 HIS A N 16
ATOM 31021 C CA . HIS A 1 112 ? -11.470 6.653 -11.275 1.00 0.00 112 HIS A CA 16
ATOM 31022 C C . HIS A 1 112 ? -12.311 6.460 -10.027 1.00 0.00 112 HIS A C 16
ATOM 31023 O O . HIS A 1 112 ? -11.844 6.678 -8.911 1.00 0.00 112 HIS A O 16
ATOM 31037 N N . HIS A 1 113 ? -13.546 6.028 -10.216 1.00 0.00 113 HIS A N 16
ATOM 31038 C CA . HIS A 1 113 ? -14.427 5.729 -9.098 1.00 0.00 113 HIS A CA 16
ATOM 31039 C C . HIS A 1 113 ? -14.101 4.340 -8.555 1.00 0.00 113 HIS A C 16
ATOM 31040 O O . HIS A 1 113 ? -14.911 3.413 -8.632 1.00 0.00 113 HIS A O 16
ATOM 31054 N N . HIS A 1 114 ? -12.892 4.202 -8.028 1.00 0.00 114 HIS A N 16
ATOM 31055 C CA . HIS A 1 114 ? -12.400 2.921 -7.543 1.00 0.00 114 HIS A CA 16
ATOM 31056 C C . HIS A 1 114 ? -12.802 2.726 -6.084 1.00 0.00 114 HIS A C 16
ATOM 31057 O O . HIS A 1 114 ? -13.612 1.856 -5.769 1.00 0.00 114 HIS A O 16
ATOM 31071 N N . HIS A 1 115 ? -12.230 3.549 -5.209 1.00 0.00 115 HIS A N 16
ATOM 31072 C CA . HIS A 1 115 ? -12.547 3.535 -3.780 1.00 0.00 115 HIS A CA 16
ATOM 31073 C C . HIS A 1 115 ? -11.760 4.634 -3.076 1.00 0.00 115 HIS A C 16
ATOM 31074 O O . HIS A 1 115 ? -10.541 4.711 -3.217 1.00 0.00 115 HIS A O 16
ATOM 31088 N N . HIS A 1 116 ? -12.448 5.488 -2.330 1.00 0.00 116 HIS A N 16
ATOM 31089 C CA . HIS A 1 116 ? -11.779 6.571 -1.615 1.00 0.00 116 HIS A CA 16
ATOM 31090 C C . HIS A 1 116 ? -11.402 6.130 -0.210 1.00 0.00 116 HIS A C 16
ATOM 31091 O O . HIS A 1 116 ? -12.212 6.194 0.716 1.00 0.00 116 HIS A O 16
ATOM 31105 N N . HIS A 1 117 ? -10.180 5.652 -0.069 1.00 0.00 117 HIS A N 16
ATOM 31106 C CA . HIS A 1 117 ? -9.668 5.210 1.217 1.00 0.00 117 HIS A CA 16
ATOM 31107 C C . HIS A 1 117 ? -8.374 5.940 1.540 1.00 0.00 117 HIS A C 16
ATOM 31121 N N . LEU A 1 1 ? 1.198 2.274 1.597 1.00 0.00 1 LEU A N 17
ATOM 31122 C CA . LEU A 1 1 ? 1.972 2.223 0.337 1.00 0.00 1 LEU A CA 17
ATOM 31123 C C . LEU A 1 1 ? 2.623 3.568 0.040 1.00 0.00 1 LEU A C 17
ATOM 31124 O O . LEU A 1 1 ? 1.941 4.546 -0.270 1.00 0.00 1 LEU A O 17
ATOM 31139 N N . ASN A 1 2 ? 3.944 3.623 0.141 1.00 0.00 2 ASN A N 17
ATOM 31140 C CA . ASN A 1 2 ? 4.685 4.829 -0.210 1.00 0.00 2 ASN A CA 17
ATOM 31141 C C . ASN A 1 2 ? 5.466 4.629 -1.504 1.00 0.00 2 ASN A C 17
ATOM 3114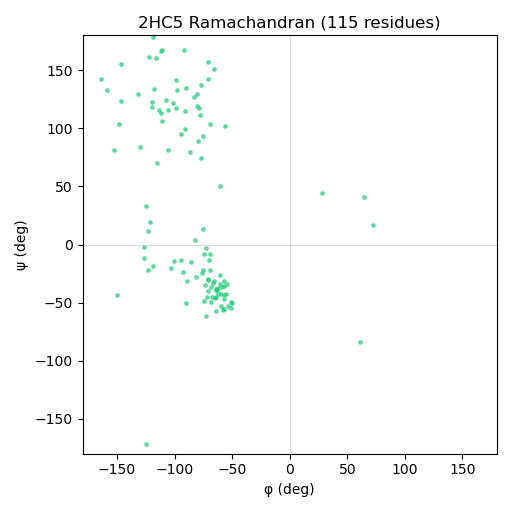2 O O . ASN A 1 2 ? 6.044 3.572 -1.738 1.00 0.00 2 ASN A O 17
ATOM 31153 N N . ILE A 1 3 ? 5.463 5.637 -2.356 1.00 0.00 3 ILE A N 17
ATOM 31154 C CA . ILE A 1 3 ? 6.122 5.531 -3.652 1.00 0.00 3 ILE A CA 17
ATOM 31155 C C . ILE A 1 3 ? 7.489 6.219 -3.629 1.00 0.00 3 ILE A C 17
ATOM 31156 O O . ILE A 1 3 ? 8.346 5.961 -4.474 1.00 0.00 3 ILE A O 17
ATOM 31172 N N . GLU A 1 4 ? 7.702 7.053 -2.618 1.00 0.00 4 GLU A N 17
ATOM 31173 C CA . GLU A 1 4 ? 8.882 7.913 -2.550 1.00 0.00 4 GLU A CA 17
ATOM 31174 C C . GLU A 1 4 ? 10.169 7.122 -2.331 1.00 0.00 4 GLU A C 17
ATOM 31175 O O . GLU A 1 4 ? 11.265 7.653 -2.490 1.00 0.00 4 GLU A O 17
ATOM 31187 N N . ARG A 1 5 ? 10.038 5.857 -1.961 1.00 0.00 5 ARG A N 17
ATOM 31188 C CA . ARG A 1 5 ? 11.200 5.004 -1.768 1.00 0.00 5 ARG A CA 17
ATOM 31189 C C . ARG A 1 5 ? 10.994 3.661 -2.450 1.00 0.00 5 ARG A C 17
ATOM 31190 O O . ARG A 1 5 ? 11.668 2.674 -2.141 1.00 0.00 5 ARG A O 17
ATOM 31211 N N . LEU A 1 6 ? 10.075 3.649 -3.404 1.00 0.00 6 LEU A N 17
ATOM 31212 C CA . LEU A 1 6 ? 9.812 2.468 -4.209 1.00 0.00 6 LEU A CA 17
ATOM 31213 C C . LEU A 1 6 ? 10.896 2.334 -5.274 1.00 0.00 6 LEU A C 17
ATOM 31214 O O . LEU A 1 6 ? 11.074 3.228 -6.102 1.00 0.00 6 LEU A O 17
ATOM 31230 N N . THR A 1 7 ? 11.634 1.233 -5.235 1.00 0.00 7 THR A N 17
ATOM 31231 C CA . THR A 1 7 ? 12.741 1.036 -6.159 1.00 0.00 7 THR A CA 17
ATOM 31232 C C . THR A 1 7 ? 12.660 -0.331 -6.844 1.00 0.00 7 THR A C 17
ATOM 31233 O O . THR A 1 7 ? 13.643 -0.820 -7.402 1.00 0.00 7 THR A O 17
ATOM 31244 N N . THR A 1 8 ? 11.478 -0.933 -6.835 1.00 0.00 8 THR A N 17
ATOM 31245 C CA . THR A 1 8 ? 11.295 -2.231 -7.461 1.00 0.00 8 THR A CA 17
ATOM 31246 C C . THR A 1 8 ? 10.114 -2.230 -8.425 1.00 0.00 8 THR A C 17
ATOM 31247 O O . THR A 1 8 ? 9.066 -1.648 -8.151 1.00 0.00 8 THR A O 17
ATOM 31258 N N . LEU A 1 9 ? 10.317 -2.863 -9.571 1.00 0.00 9 LEU A N 17
ATOM 31259 C CA . LEU A 1 9 ? 9.248 -3.105 -10.529 1.00 0.00 9 LEU A CA 17
ATOM 31260 C C . LEU A 1 9 ? 9.163 -4.596 -10.815 1.00 0.00 9 LEU A C 17
ATOM 31261 O O . LEU A 1 9 ? 8.640 -5.016 -11.846 1.00 0.00 9 LEU A O 17
ATOM 31277 N N . GLN A 1 10 ? 9.667 -5.388 -9.874 1.00 0.00 10 GLN A N 17
ATOM 31278 C CA . GLN A 1 10 ? 9.740 -6.837 -10.033 1.00 0.00 10 GLN A CA 17
ATOM 31279 C C . GLN A 1 10 ? 8.364 -7.457 -10.338 1.00 0.00 10 GLN A C 17
ATOM 31280 O O . GLN A 1 10 ? 8.243 -8.231 -11.291 1.00 0.00 10 GLN A O 17
ATOM 31294 N N . PRO A 1 11 ? 7.299 -7.132 -9.554 1.00 0.00 11 PRO A N 17
ATOM 31295 C CA . PRO A 1 11 ? 5.950 -7.658 -9.816 1.00 0.00 11 PRO A CA 17
ATOM 31296 C C . PRO A 1 11 ? 5.421 -7.241 -11.189 1.00 0.00 11 PRO A C 17
ATOM 31297 O O . PRO A 1 11 ? 4.646 -7.963 -11.815 1.00 0.00 11 PRO A O 17
ATOM 31308 N N . VAL A 1 12 ? 5.860 -6.078 -11.658 1.00 0.00 12 VAL A N 17
ATOM 31309 C CA . VAL A 1 12 ? 5.420 -5.555 -12.947 1.00 0.00 12 VAL A CA 17
ATOM 31310 C C . VAL A 1 12 ? 6.005 -6.390 -14.080 1.00 0.00 12 VAL A C 17
ATOM 31311 O O . VAL A 1 12 ? 5.303 -6.753 -15.024 1.00 0.00 12 VAL A O 17
ATOM 31324 N N . TRP A 1 13 ? 7.289 -6.711 -13.962 1.00 0.00 13 TRP A N 17
ATOM 31325 C CA . TRP A 1 13 ? 7.976 -7.525 -14.959 1.00 0.00 13 TRP A CA 17
ATOM 31326 C C . TRP A 1 13 ? 7.382 -8.927 -15.035 1.00 0.00 13 TRP A C 17
ATOM 31327 O O . TRP A 1 13 ? 7.245 -9.493 -16.123 1.00 0.00 13 TRP A O 17
ATOM 31348 N N . ASP A 1 14 ? 7.026 -9.483 -13.881 1.00 0.00 14 ASP A N 17
ATOM 31349 C CA . ASP A 1 14 ? 6.418 -10.812 -13.827 1.00 0.00 14 ASP A CA 17
ATOM 31350 C C . ASP A 1 14 ? 5.082 -10.807 -14.557 1.00 0.00 14 ASP A C 17
ATOM 31351 O O . ASP A 1 14 ? 4.819 -11.662 -15.402 1.00 0.00 14 ASP A O 17
ATOM 31360 N N . ARG A 1 15 ? 4.249 -9.821 -14.238 1.00 0.00 15 ARG A N 17
ATOM 31361 C CA . ARG A 1 15 ? 2.950 -9.674 -14.887 1.00 0.00 15 ARG A CA 17
ATOM 31362 C C . ARG A 1 15 ? 3.111 -9.448 -16.390 1.00 0.00 15 ARG A C 17
ATOM 31363 O O . ARG A 1 15 ? 2.424 -10.072 -17.197 1.00 0.00 15 ARG A O 17
ATOM 31384 N N . TYR A 1 16 ? 4.029 -8.561 -16.756 1.00 0.00 16 TYR A N 17
ATOM 31385 C CA . TYR A 1 16 ? 4.282 -8.246 -18.158 1.00 0.00 16 TYR A CA 17
ATOM 31386 C C . TYR A 1 16 ? 4.586 -9.514 -18.948 1.00 0.00 16 TYR A C 17
ATOM 31387 O O . TYR A 1 16 ? 3.945 -9.787 -19.961 1.00 0.00 16 TYR A O 17
ATOM 31405 N N . ASP A 1 17 ? 5.533 -10.305 -18.462 1.00 0.00 17 ASP A N 17
ATOM 31406 C CA . ASP A 1 17 ? 5.904 -11.549 -19.132 1.00 0.00 17 ASP A CA 17
ATOM 31407 C C . ASP A 1 17 ? 4.726 -12.519 -19.184 1.00 0.00 17 ASP A C 17
ATOM 31408 O O . ASP A 1 17 ? 4.459 -13.139 -20.219 1.00 0.00 17 ASP A O 17
ATOM 31417 N N . THR A 1 18 ? 3.997 -12.618 -18.081 1.00 0.00 18 THR A N 17
ATOM 31418 C CA . THR A 1 18 ? 2.914 -13.582 -17.968 1.00 0.00 18 THR A CA 17
ATOM 31419 C C . THR A 1 18 ? 1.689 -13.180 -18.787 1.00 0.00 18 THR A C 17
ATOM 31420 O O . THR A 1 18 ? 0.760 -13.973 -18.952 1.00 0.00 18 THR A O 17
ATOM 31431 N N . GLN A 1 19 ? 1.678 -11.966 -19.307 1.00 0.00 19 GLN A N 17
ATOM 31432 C CA . GLN A 1 19 ? 0.618 -11.567 -20.220 1.00 0.00 19 GLN A CA 17
ATOM 31433 C C . GLN A 1 19 ? 1.113 -11.548 -21.654 1.00 0.00 19 GLN A C 17
ATOM 31434 O O . GLN A 1 19 ? 0.382 -11.894 -22.575 1.00 0.00 19 GLN A O 17
ATOM 31448 N N . ILE A 1 20 ? 2.357 -11.144 -21.840 1.00 0.00 20 ILE A N 17
ATOM 31449 C CA . ILE A 1 20 ? 2.967 -11.121 -23.162 1.00 0.00 20 ILE A CA 17
ATOM 31450 C C . ILE A 1 20 ? 2.949 -12.518 -23.794 1.00 0.00 20 ILE A C 17
ATOM 31451 O O . ILE A 1 20 ? 2.933 -12.662 -25.017 1.00 0.00 20 ILE A O 17
ATOM 31467 N N . HIS A 1 21 ? 2.904 -13.548 -22.958 1.00 0.00 21 HIS A N 17
ATOM 31468 C CA . HIS A 1 21 ? 2.825 -14.917 -23.460 1.00 0.00 21 HIS A CA 17
ATOM 31469 C C . HIS A 1 21 ? 1.389 -15.462 -23.411 1.00 0.00 21 HIS A C 17
ATOM 31470 O O . HIS A 1 21 ? 1.170 -16.670 -23.488 1.00 0.00 21 HIS A O 17
ATOM 31484 N N . ASN A 1 22 ? 0.417 -14.569 -23.287 1.00 0.00 22 ASN A N 17
ATOM 31485 C CA . ASN A 1 22 ? -0.993 -14.959 -23.285 1.00 0.00 22 ASN A CA 17
ATOM 31486 C C . ASN A 1 22 ? -1.825 -13.912 -24.015 1.00 0.00 22 ASN A C 17
ATOM 31487 O O . ASN A 1 22 ? -2.111 -12.847 -23.474 1.00 0.00 22 ASN A O 17
ATOM 31498 N N . GLN A 1 23 ? -2.207 -14.220 -25.245 1.00 0.00 23 GLN A N 17
ATOM 31499 C CA . GLN A 1 23 ? -2.867 -13.247 -26.107 1.00 0.00 23 GLN A CA 17
ATOM 31500 C C . GLN A 1 23 ? -4.388 -13.283 -25.966 1.00 0.00 23 GLN A C 17
ATOM 31501 O O . GLN A 1 23 ? -5.011 -14.339 -26.094 1.00 0.00 23 GLN A O 17
ATOM 31515 N N . LYS A 1 24 ? -4.957 -12.120 -25.651 1.00 0.00 24 LYS A N 17
ATOM 31516 C CA . LYS A 1 24 ? -6.401 -11.864 -25.742 1.00 0.00 24 LYS A CA 17
ATOM 31517 C C . LYS A 1 24 ? -7.200 -12.553 -24.629 1.00 0.00 24 LYS A C 17
ATOM 31518 O O . LYS A 1 24 ? -8.419 -12.415 -24.554 1.00 0.00 24 LYS A O 17
ATOM 31537 N N . ASP A 1 25 ? -6.521 -13.274 -23.756 1.00 0.00 25 ASP A N 17
ATOM 31538 C CA . ASP A 1 25 ? -7.191 -13.924 -22.634 1.00 0.00 25 ASP A CA 17
ATOM 31539 C C . ASP A 1 25 ? -7.126 -13.022 -21.409 1.00 0.00 25 ASP A C 17
ATOM 31540 O O . ASP A 1 25 ? -6.217 -13.141 -20.586 1.00 0.00 25 ASP A O 17
ATOM 31549 N N . ASN A 1 26 ? -8.079 -12.097 -21.318 1.00 0.00 26 ASN A N 17
ATOM 31550 C CA . ASN A 1 26 ? -8.067 -11.064 -20.283 1.00 0.00 26 ASN A CA 17
ATOM 31551 C C . ASN A 1 26 ? -9.245 -10.111 -20.474 1.00 0.00 26 ASN A C 17
ATOM 31552 O O . ASN A 1 26 ? -9.569 -9.736 -21.603 1.00 0.00 26 ASN A O 17
ATOM 31563 N N . ASP A 1 27 ? -9.885 -9.727 -19.376 1.00 0.00 27 ASP A N 17
ATOM 31564 C CA . ASP A 1 27 ? -10.987 -8.769 -19.426 1.00 0.00 27 ASP A CA 17
ATOM 31565 C C . ASP A 1 27 ? -10.474 -7.378 -19.072 1.00 0.00 27 ASP A C 17
ATOM 31566 O O . ASP A 1 27 ? -10.959 -6.722 -18.147 1.00 0.00 27 ASP A O 17
ATOM 31575 N N . ASN A 1 28 ? -9.471 -6.948 -19.815 1.00 0.00 28 ASN A N 17
ATOM 31576 C CA . ASN A 1 28 ? -8.834 -5.656 -19.610 1.00 0.00 28 ASN A CA 17
ATOM 31577 C C . ASN A 1 28 ? -7.753 -5.486 -20.665 1.00 0.00 28 ASN A C 17
ATOM 31578 O O . ASN A 1 28 ? -7.524 -6.408 -21.450 1.00 0.00 28 ASN A O 17
ATOM 31589 N N . GLU A 1 29 ? -7.108 -4.324 -20.690 1.00 0.00 29 GLU A N 17
ATOM 31590 C CA . GLU A 1 29 ? -5.988 -4.076 -21.596 1.00 0.00 29 GLU A CA 17
ATOM 31591 C C . GLU A 1 29 ? -6.388 -4.305 -23.050 1.00 0.00 29 GLU A C 17
ATOM 31592 O O . GLU A 1 29 ? -6.018 -5.298 -23.672 1.00 0.00 29 GLU A O 17
ATOM 31604 N N . VAL A 1 30 ? -7.177 -3.379 -23.566 1.00 0.00 30 VAL A N 17
ATOM 31605 C CA . VAL A 1 30 ? -7.678 -3.444 -24.919 1.00 0.00 30 VAL A CA 17
ATOM 31606 C C . VAL A 1 30 ? -7.226 -2.219 -25.706 1.00 0.00 30 VAL A C 17
ATOM 31607 O O . VAL A 1 30 ? -6.748 -1.251 -25.112 1.00 0.00 30 VAL A O 17
ATOM 31620 N N . PRO A 1 31 ? -7.355 -2.238 -27.046 1.00 0.00 31 PRO A N 17
ATOM 31621 C CA . PRO A 1 31 ? -7.017 -1.082 -27.883 1.00 0.00 31 PRO A CA 17
ATOM 31622 C C . PRO A 1 31 ? -7.819 0.158 -27.491 1.00 0.00 31 PRO A C 17
ATOM 31623 O O . PRO A 1 31 ? -9.024 0.240 -27.740 1.00 0.00 31 PRO A O 17
ATOM 31634 N N . VAL A 1 32 ? -7.145 1.110 -26.868 1.00 0.00 32 VAL A N 17
ATOM 31635 C CA . VAL A 1 32 ? -7.772 2.314 -26.377 1.00 0.00 32 VAL A CA 17
ATOM 31636 C C . VAL A 1 32 ? -6.783 3.460 -26.512 1.00 0.00 32 VAL A C 17
ATOM 31637 O O . VAL A 1 32 ? -5.582 3.223 -26.652 1.00 0.00 32 VAL A O 17
ATOM 31650 N N . HIS A 1 33 ? -7.308 4.680 -26.532 1.00 0.00 33 HIS A N 17
ATOM 31651 C CA . HIS A 1 33 ? -6.505 5.906 -26.629 1.00 0.00 33 HIS A CA 17
ATOM 31652 C C . HIS A 1 33 ? -6.079 6.166 -28.068 1.00 0.00 33 HIS A C 17
ATOM 31653 O O . HIS A 1 33 ? -5.993 7.323 -28.494 1.00 0.00 33 HIS A O 17
ATOM 31667 N N . GLN A 1 34 ? -5.844 5.076 -28.808 1.00 0.00 34 GLN A N 17
ATOM 31668 C CA . GLN A 1 34 ? -5.270 5.116 -30.153 1.00 0.00 34 GLN A CA 17
ATOM 31669 C C . GLN A 1 34 ? -3.814 5.575 -30.069 1.00 0.00 34 GLN A C 17
ATOM 31670 O O . GLN A 1 34 ? -3.411 6.223 -29.104 1.00 0.00 34 GLN A O 17
ATOM 31684 N N . VAL A 1 35 ? -3.012 5.242 -31.062 1.00 0.00 35 VAL A N 17
ATOM 31685 C CA . VAL A 1 35 ? -1.598 5.556 -30.998 1.00 0.00 35 VAL A CA 17
ATOM 31686 C C . VAL A 1 35 ? -1.194 6.289 -32.255 1.00 0.00 35 VAL A C 17
ATOM 31687 O O . VAL A 1 35 ? -1.091 5.702 -33.333 1.00 0.00 35 VAL A O 17
ATOM 31700 N N . SER A 1 36 ? -0.983 7.576 -32.109 1.00 0.00 36 SER A N 17
ATOM 31701 C CA . SER A 1 36 ? -0.801 8.445 -33.245 1.00 0.00 36 SER A CA 17
ATOM 31702 C C . SER A 1 36 ? 0.503 9.229 -33.123 1.00 0.00 36 SER A C 17
ATOM 31703 O O . SER A 1 36 ? 0.598 10.370 -33.576 1.00 0.00 36 SER A O 17
ATOM 31711 N N . TYR A 1 37 ? 1.513 8.589 -32.523 1.00 0.00 37 TYR A N 17
ATOM 31712 C CA . TYR A 1 37 ? 2.797 9.231 -32.209 1.00 0.00 37 TYR A CA 17
ATOM 31713 C C . TYR A 1 37 ? 2.625 10.256 -31.087 1.00 0.00 37 TYR A C 17
ATOM 31714 O O . TYR A 1 37 ? 3.264 10.145 -30.041 1.00 0.00 37 TYR A O 17
ATOM 31732 N N . THR A 1 38 ? 1.744 11.230 -31.297 1.00 0.00 38 THR A N 17
ATOM 31733 C CA . THR A 1 38 ? 1.452 12.241 -30.291 1.00 0.00 38 THR A CA 17
ATOM 31734 C C . THR A 1 38 ? 0.938 11.578 -29.025 1.00 0.00 38 THR A C 17
ATOM 31735 O O . THR A 1 38 ? 1.335 11.919 -27.912 1.00 0.00 38 THR A O 17
ATOM 31746 N N . ASN A 1 39 ? 0.068 10.603 -29.222 1.00 0.00 39 ASN A N 17
ATOM 31747 C CA . ASN A 1 39 ? -0.572 9.910 -28.121 1.00 0.00 39 ASN A CA 17
ATOM 31748 C C . ASN A 1 39 ? 0.429 9.093 -27.326 1.00 0.00 39 ASN A C 17
ATOM 31749 O O . ASN A 1 39 ? 0.256 8.881 -26.132 1.00 0.00 39 ASN A O 17
ATOM 31760 N N . LEU A 1 40 ? 1.482 8.639 -27.986 1.00 0.00 40 LEU A N 17
ATOM 31761 C CA . LEU A 1 40 ? 2.499 7.857 -27.311 1.00 0.00 40 LEU A CA 17
ATOM 31762 C C . LEU A 1 40 ? 3.212 8.727 -26.278 1.00 0.00 40 LEU A C 17
ATOM 31763 O O . LEU A 1 40 ? 3.440 8.300 -25.149 1.00 0.00 40 LEU A O 17
ATOM 31779 N N . ALA A 1 41 ? 3.513 9.966 -26.664 1.00 0.00 41 ALA A N 17
ATOM 31780 C CA . ALA A 1 41 ? 4.158 10.923 -25.767 1.00 0.00 41 ALA A CA 17
ATOM 31781 C C . ALA A 1 41 ? 3.252 11.258 -24.585 1.00 0.00 41 ALA A C 17
ATOM 31782 O O . ALA A 1 41 ? 3.724 11.678 -23.530 1.00 0.00 41 ALA A O 17
ATOM 31789 N N . GLU A 1 42 ? 1.951 11.065 -24.771 1.00 0.00 42 GLU A N 17
ATOM 31790 C CA . GLU A 1 42 ? 0.986 11.263 -23.700 1.00 0.00 42 GLU A CA 17
ATOM 31791 C C . GLU A 1 42 ? 1.229 10.263 -22.574 1.00 0.00 42 GLU A C 17
ATOM 31792 O O . GLU A 1 42 ? 1.465 10.656 -21.430 1.00 0.00 42 GLU A O 17
ATOM 31804 N N . MET A 1 43 ? 1.203 8.973 -22.910 1.00 0.00 43 MET A N 17
ATOM 31805 C CA . MET A 1 43 ? 1.403 7.925 -21.913 1.00 0.00 43 MET A CA 17
ATOM 31806 C C . MET A 1 43 ? 2.856 7.866 -21.452 1.00 0.00 43 MET A C 17
ATOM 31807 O O . MET A 1 43 ? 3.129 7.555 -20.296 1.00 0.00 43 MET A O 17
ATOM 31821 N N . VAL A 1 44 ? 3.791 8.154 -22.350 1.00 0.00 44 VAL A N 17
ATOM 31822 C CA . VAL A 1 44 ? 5.200 8.193 -21.977 1.00 0.00 44 VAL A CA 17
ATOM 31823 C C . VAL A 1 44 ? 5.458 9.352 -21.014 1.00 0.00 44 VAL A C 17
ATOM 31824 O O . VAL A 1 44 ? 6.198 9.212 -20.042 1.00 0.00 44 VAL A O 17
ATOM 31837 N N . GLY A 1 45 ? 4.819 10.484 -21.279 1.00 0.00 45 GLY A N 17
ATOM 31838 C CA . GLY A 1 45 ? 4.984 11.653 -20.438 1.00 0.00 45 GLY A CA 17
ATOM 31839 C C . GLY A 1 45 ? 4.511 11.418 -19.018 1.00 0.00 45 GLY A C 17
ATOM 31840 O O . GLY A 1 45 ? 5.233 11.706 -18.062 1.00 0.00 45 GLY A O 17
ATOM 31844 N N . GLU A 1 46 ? 3.303 10.875 -18.878 1.00 0.00 46 GLU A N 17
ATOM 31845 C CA . GLU A 1 46 ? 2.742 10.606 -17.559 1.00 0.00 46 GLU A CA 17
ATOM 31846 C C . GLU A 1 46 ? 3.547 9.518 -16.849 1.00 0.00 46 GLU A C 17
ATOM 31847 O O . GLU A 1 46 ? 3.772 9.591 -15.642 1.00 0.00 46 GLU A O 17
ATOM 31859 N N . MET A 1 47 ? 4.002 8.527 -17.613 1.00 0.00 47 MET A N 17
ATOM 31860 C CA . MET A 1 47 ? 4.789 7.430 -17.063 1.00 0.00 47 MET A CA 17
ATOM 31861 C C . MET A 1 47 ? 6.132 7.923 -16.544 1.00 0.00 47 MET A C 17
ATOM 31862 O O . MET A 1 47 ? 6.591 7.487 -15.489 1.00 0.00 47 MET A O 17
ATOM 31876 N N . ASN A 1 48 ? 6.751 8.842 -17.278 1.00 0.00 48 ASN A N 17
ATOM 31877 C CA . ASN A 1 48 ? 8.017 9.433 -16.855 1.00 0.00 48 ASN A CA 17
ATOM 31878 C C . ASN A 1 48 ? 7.886 10.076 -15.480 1.00 0.00 48 ASN A C 17
ATOM 31879 O O . ASN A 1 48 ? 8.778 9.959 -14.643 1.00 0.00 48 ASN A O 17
ATOM 31890 N N . LYS A 1 49 ? 6.757 10.732 -15.240 1.00 0.00 49 LYS A N 17
ATOM 31891 C CA . LYS A 1 49 ? 6.566 11.467 -13.997 1.00 0.00 49 LYS A CA 17
ATOM 31892 C C . LYS A 1 49 ? 6.138 10.540 -12.862 1.00 0.00 49 LYS A C 17
ATOM 31893 O O . LYS A 1 49 ? 6.139 10.936 -11.697 1.00 0.00 49 LYS A O 17
ATOM 31912 N N . LEU A 1 50 ? 5.790 9.302 -13.200 1.00 0.00 50 LEU A N 17
ATOM 31913 C CA . LEU A 1 50 ? 5.452 8.301 -12.190 1.00 0.00 50 LEU A CA 17
ATOM 31914 C C . LEU A 1 50 ? 6.722 7.762 -11.544 1.00 0.00 50 LEU A C 17
ATOM 31915 O O . LEU A 1 50 ? 6.710 7.268 -10.415 1.00 0.00 50 LEU A O 17
ATOM 31931 N N . LEU A 1 51 ? 7.823 7.883 -12.266 1.00 0.00 51 LEU A N 17
ATOM 31932 C CA . LEU A 1 51 ? 9.094 7.335 -11.830 1.00 0.00 51 LEU A CA 17
ATOM 31933 C C . LEU A 1 51 ? 10.094 8.449 -11.525 1.00 0.00 51 LEU A C 17
ATOM 31934 O O . LEU A 1 51 ? 11.311 8.236 -11.501 1.00 0.00 51 LEU A O 17
ATOM 31950 N N . GLU A 1 52 ? 9.563 9.641 -11.282 1.00 0.00 52 GLU A N 17
ATOM 31951 C CA . GLU A 1 52 ? 10.381 10.776 -10.869 1.00 0.00 52 GLU A CA 17
ATOM 31952 C C . GLU A 1 52 ? 10.464 10.889 -9.338 1.00 0.00 52 GLU A C 17
ATOM 31953 O O . GLU A 1 52 ? 11.562 11.008 -8.794 1.00 0.00 52 GLU A O 17
ATOM 31965 N N . PRO A 1 53 ? 9.321 10.868 -8.607 1.00 0.00 53 PRO A N 17
ATOM 31966 C CA . PRO A 1 53 ? 9.323 10.944 -7.144 1.00 0.00 53 PRO A CA 17
ATOM 31967 C C . PRO A 1 53 ? 9.627 9.595 -6.493 1.00 0.00 53 PRO A C 17
ATOM 31968 O O . PRO A 1 53 ? 9.603 9.463 -5.271 1.00 0.00 53 PRO A O 17
ATOM 31979 N N . SER A 1 54 ? 9.895 8.599 -7.321 1.00 0.00 54 SER A N 17
ATOM 31980 C CA . SER A 1 54 ? 10.243 7.275 -6.842 1.00 0.00 54 SER A CA 17
ATOM 31981 C C . SER A 1 54 ? 11.723 7.000 -7.084 1.00 0.00 54 SER A C 17
ATOM 31982 O O . SER A 1 54 ? 12.416 7.808 -7.702 1.00 0.00 54 SER A O 17
ATOM 31990 N N . GLN A 1 55 ? 12.206 5.864 -6.603 1.00 0.00 55 GLN A N 17
ATOM 31991 C CA . GLN A 1 55 ? 13.616 5.528 -6.745 1.00 0.00 55 GLN A CA 17
ATOM 31992 C C . GLN A 1 55 ? 13.875 4.834 -8.076 1.00 0.00 55 GLN A C 17
ATOM 31993 O O . GLN A 1 55 ? 15.012 4.774 -8.544 1.00 0.00 55 GLN A O 17
ATOM 32007 N N . VAL A 1 56 ? 12.818 4.320 -8.693 1.00 0.00 56 VAL A N 17
ATOM 32008 C CA . VAL A 1 56 ? 12.946 3.669 -9.987 1.00 0.00 56 VAL A CA 17
ATOM 32009 C C . VAL A 1 56 ? 13.042 4.719 -11.081 1.00 0.00 56 VAL A C 17
ATOM 32010 O O . VAL A 1 56 ? 12.062 5.005 -11.762 1.00 0.00 56 VAL A O 17
ATOM 32023 N N . HIS A 1 57 ? 14.207 5.321 -11.227 1.00 0.00 57 HIS A N 17
ATOM 32024 C CA . HIS A 1 57 ? 14.379 6.370 -12.213 1.00 0.00 57 HIS A CA 17
ATOM 32025 C C . HIS A 1 57 ? 14.607 5.778 -13.594 1.00 0.00 57 HIS A C 17
ATOM 32026 O O . HIS A 1 57 ? 15.744 5.578 -14.023 1.00 0.00 57 HIS A O 17
ATOM 32040 N N . LEU A 1 58 ? 13.518 5.451 -14.266 1.00 0.00 58 LEU A N 17
ATOM 32041 C CA . LEU A 1 58 ? 13.586 4.950 -15.628 1.00 0.00 58 LEU A CA 17
ATOM 32042 C C . LEU A 1 58 ? 13.373 6.083 -16.620 1.00 0.00 58 LEU A C 17
ATOM 32043 O O . LEU A 1 58 ? 12.341 6.753 -16.606 1.00 0.00 58 LEU A O 17
ATOM 32059 N N . LYS A 1 59 ? 14.362 6.293 -17.469 1.00 0.00 59 LYS A N 17
ATOM 32060 C CA . LYS A 1 59 ? 14.310 7.337 -18.476 1.00 0.00 59 LYS A CA 17
ATOM 32061 C C . LYS A 1 59 ? 13.815 6.757 -19.796 1.00 0.00 59 LYS A C 17
ATOM 32062 O O . LYS A 1 59 ? 14.522 5.987 -20.446 1.00 0.00 59 LYS A O 17
ATOM 32081 N N . PHE A 1 60 ? 12.597 7.104 -20.175 1.00 0.00 60 PHE A N 17
ATOM 32082 C CA . PHE A 1 60 ? 12.015 6.587 -21.406 1.00 0.00 60 PHE A CA 17
ATOM 32083 C C . PHE A 1 60 ? 12.359 7.485 -22.586 1.00 0.00 60 PHE A C 17
ATOM 32084 O O . PHE A 1 60 ? 12.166 8.701 -22.531 1.00 0.00 60 PHE A O 17
ATOM 32101 N N . GLU A 1 61 ? 12.866 6.878 -23.654 1.00 0.00 61 GLU A N 17
ATOM 32102 C CA . GLU A 1 61 ? 13.234 7.608 -24.857 1.00 0.00 61 GLU A CA 17
ATOM 32103 C C . GLU A 1 61 ? 12.401 7.137 -26.040 1.00 0.00 61 GLU A C 17
ATOM 32104 O O . GLU A 1 61 ? 12.227 5.937 -26.247 1.00 0.00 61 GLU A O 17
ATOM 32116 N N . LEU A 1 62 ? 11.897 8.080 -26.817 1.00 0.00 62 LEU A N 17
ATOM 32117 C CA . LEU A 1 62 ? 11.146 7.750 -28.015 1.00 0.00 62 LEU A CA 17
ATOM 32118 C C . LEU A 1 62 ? 12.060 7.825 -29.223 1.00 0.00 62 LEU A C 17
ATOM 32119 O O . LEU A 1 62 ? 12.664 8.863 -29.488 1.00 0.00 62 LEU A O 17
ATOM 32135 N N . HIS A 1 63 ? 12.196 6.718 -29.928 1.00 0.00 63 HIS A N 17
ATOM 32136 C CA . HIS A 1 63 ? 13.024 6.680 -31.121 1.00 0.00 63 HIS A CA 17
ATOM 32137 C C . HIS A 1 63 ? 12.324 5.900 -32.221 1.00 0.00 63 HIS A C 17
ATOM 32138 O O . HIS A 1 63 ? 11.910 4.757 -32.022 1.00 0.00 63 HIS A O 17
ATOM 32152 N N . ASP A 1 64 ? 12.173 6.538 -33.368 1.00 0.00 64 ASP A N 17
ATOM 32153 C CA . ASP A 1 64 ? 11.475 5.942 -34.497 1.00 0.00 64 ASP A CA 17
ATOM 32154 C C . ASP A 1 64 ? 12.472 5.384 -35.499 1.00 0.00 64 ASP A C 17
ATOM 32155 O O . ASP A 1 64 ? 13.590 5.890 -35.629 1.00 0.00 64 ASP A O 17
ATOM 32164 N N . LYS A 1 65 ? 12.073 4.326 -36.185 1.00 0.00 65 LYS A N 17
ATOM 32165 C CA . LYS A 1 65 ? 12.927 3.677 -37.162 1.00 0.00 65 LYS A CA 17
ATOM 32166 C C . LYS A 1 65 ? 12.326 3.836 -38.562 1.00 0.00 65 LYS A C 17
ATOM 32167 O O . LYS A 1 65 ? 11.814 4.907 -38.888 1.00 0.00 65 LYS A O 17
ATOM 32186 N N . LEU A 1 66 ? 12.393 2.782 -39.375 1.00 0.00 66 LEU A N 17
ATOM 32187 C CA . LEU A 1 66 ? 11.883 2.814 -40.749 1.00 0.00 66 LEU A CA 17
ATOM 32188 C C . LEU A 1 66 ? 10.466 3.394 -40.796 1.00 0.00 66 LEU A C 17
ATOM 32189 O O . LEU A 1 66 ? 10.197 4.343 -41.540 1.00 0.00 66 LEU A O 17
ATOM 32205 N N . ASN A 1 67 ? 9.564 2.825 -40.009 1.00 0.00 67 ASN A N 17
ATOM 32206 C CA . ASN A 1 67 ? 8.191 3.318 -39.955 1.00 0.00 67 ASN A CA 17
ATOM 32207 C C . ASN A 1 67 ? 7.650 3.297 -38.528 1.00 0.00 67 ASN A C 17
ATOM 32208 O O . ASN A 1 67 ? 6.859 4.158 -38.141 1.00 0.00 67 ASN A O 17
ATOM 32219 N N . GLU A 1 68 ? 8.086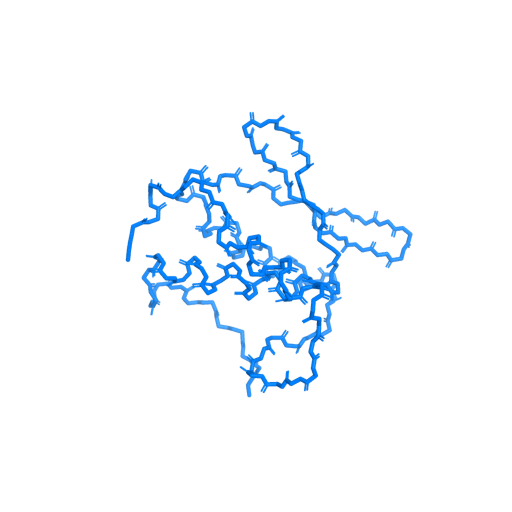 2.326 -37.739 1.00 0.00 68 GLU A N 17
ATOM 32220 C CA . GLU A 1 68 ? 7.586 2.183 -36.380 1.00 0.00 68 GLU A CA 17
ATOM 32221 C C . GLU A 1 68 ? 8.409 3.010 -35.405 1.00 0.00 68 GLU A C 17
ATOM 32222 O O . GLU A 1 68 ? 9.587 3.280 -35.636 1.00 0.00 68 GLU A O 17
ATOM 32234 N N . TYR A 1 69 ? 7.775 3.412 -34.317 1.00 0.00 69 TYR A N 17
ATOM 32235 C CA . TYR A 1 69 ? 8.427 4.193 -33.278 1.00 0.00 69 TYR A CA 17
ATOM 32236 C C . TYR A 1 69 ? 8.208 3.520 -31.929 1.00 0.00 69 TYR A C 17
ATOM 32237 O O . TYR A 1 69 ? 7.076 3.222 -31.560 1.00 0.00 69 TYR A O 17
ATOM 32255 N N . TYR A 1 70 ? 9.283 3.261 -31.202 1.00 0.00 70 TYR A N 17
ATOM 32256 C CA . TYR A 1 70 ? 9.174 2.514 -29.959 1.00 0.00 70 TYR A CA 17
ATOM 32257 C C . TYR A 1 70 ? 9.819 3.268 -28.801 1.00 0.00 70 TYR A C 17
ATOM 32258 O O . TYR A 1 70 ? 10.512 4.269 -29.005 1.00 0.00 70 TYR A O 17
ATOM 32276 N N . VAL A 1 71 ? 9.591 2.772 -27.588 1.00 0.00 71 VAL A N 17
ATOM 32277 C CA . VAL A 1 71 ? 10.066 3.433 -26.385 1.00 0.00 71 VAL A CA 17
ATOM 32278 C C . VAL A 1 71 ? 11.199 2.641 -25.735 1.00 0.00 71 VAL A C 17
ATOM 32279 O O . VAL A 1 71 ? 11.072 1.444 -25.468 1.00 0.00 71 VAL A O 17
ATOM 32292 N N . LYS A 1 72 ? 12.309 3.319 -25.502 1.00 0.00 72 LYS A N 17
ATOM 32293 C CA . LYS A 1 72 ? 13.472 2.719 -24.865 1.00 0.00 72 LYS A CA 17
ATOM 32294 C C . LYS A 1 72 ? 13.453 3.007 -23.372 1.00 0.00 72 LYS A C 17
ATOM 32295 O O . LYS A 1 72 ? 13.162 4.129 -22.962 1.00 0.00 72 LYS A O 17
ATOM 32314 N N . VAL A 1 73 ? 13.757 2.005 -22.566 1.00 0.00 73 VAL A N 17
ATOM 32315 C CA . VAL A 1 73 ? 13.854 2.199 -21.131 1.00 0.00 73 VAL A CA 17
ATOM 32316 C C . VAL A 1 73 ? 15.314 2.288 -20.718 1.00 0.00 73 VAL A C 17
ATOM 32317 O O . VAL A 1 73 ? 16.063 1.312 -20.822 1.00 0.00 73 VAL A O 17
ATOM 32330 N N . ILE A 1 74 ? 15.708 3.459 -20.253 1.00 0.00 74 ILE A N 17
ATOM 32331 C CA . ILE A 1 74 ? 17.071 3.695 -19.821 1.00 0.00 74 ILE A CA 17
ATOM 32332 C C . ILE A 1 74 ? 17.114 3.870 -18.313 1.00 0.00 74 ILE A C 17
ATOM 32333 O O . ILE A 1 74 ? 16.568 4.831 -17.777 1.00 0.00 74 ILE A O 17
ATOM 32349 N N . GLU A 1 75 ? 17.743 2.931 -17.633 1.00 0.00 75 GLU A N 17
ATOM 32350 C CA . GLU A 1 75 ? 17.891 3.017 -16.192 1.00 0.00 75 GLU A CA 17
ATOM 32351 C C . GLU A 1 75 ? 18.881 4.136 -15.871 1.00 0.00 75 GLU A C 17
ATOM 32352 O O . GLU A 1 75 ? 20.044 4.070 -16.256 1.00 0.00 75 GLU A O 17
ATOM 32364 N N . ASP A 1 76 ? 18.403 5.165 -15.178 1.00 0.00 76 ASP A N 17
ATOM 32365 C CA . ASP A 1 76 ? 19.163 6.401 -14.975 1.00 0.00 76 ASP A CA 17
ATOM 32366 C C . ASP A 1 76 ? 20.521 6.172 -14.311 1.00 0.00 76 ASP A C 17
ATOM 32367 O O . ASP A 1 76 ? 21.525 6.745 -14.739 1.00 0.00 76 ASP A O 17
ATOM 32376 N N . SER A 1 77 ? 20.558 5.324 -13.294 1.00 0.00 77 SER A N 17
ATOM 32377 C CA . SER A 1 77 ? 21.757 5.156 -12.481 1.00 0.00 77 SER A CA 17
ATOM 32378 C C . SER A 1 77 ? 22.881 4.508 -13.293 1.00 0.00 77 SER A C 17
ATOM 32379 O O . SER A 1 77 ? 24.065 4.699 -13.003 1.00 0.00 77 SER A O 17
ATOM 32387 N N . THR A 1 78 ? 22.506 3.754 -14.316 1.00 0.00 78 THR A N 17
ATOM 32388 C CA . THR A 1 78 ? 23.470 3.091 -15.178 1.00 0.00 78 THR A CA 17
ATOM 32389 C C . THR A 1 78 ? 23.615 3.812 -16.519 1.00 0.00 78 THR A C 17
ATOM 32390 O O . THR A 1 78 ? 24.672 3.760 -17.149 1.00 0.00 78 THR A O 17
ATOM 32401 N N . ASN A 1 79 ? 22.536 4.474 -16.942 1.00 0.00 79 ASN A N 17
ATOM 32402 C CA . ASN A 1 79 ? 22.480 5.195 -18.220 1.00 0.00 79 ASN A CA 17
ATOM 32403 C C . ASN A 1 79 ? 22.507 4.223 -19.395 1.00 0.00 79 ASN A C 17
ATOM 32404 O O . ASN A 1 79 ? 22.826 4.602 -20.524 1.00 0.00 79 ASN A O 17
ATOM 32415 N N . GLU A 1 80 ? 22.141 2.973 -19.133 1.00 0.00 80 GLU A N 17
ATOM 32416 C CA . GLU A 1 80 ? 22.080 1.959 -20.175 1.00 0.00 80 GLU A CA 17
ATOM 32417 C C . GLU A 1 80 ? 20.628 1.598 -20.469 1.00 0.00 80 GLU A C 17
ATOM 32418 O O . GLU A 1 80 ? 19.742 1.809 -19.635 1.00 0.00 80 GLU A O 17
ATOM 32430 N N . VAL A 1 81 ? 20.387 1.056 -21.655 1.00 0.00 81 VAL A N 17
ATOM 32431 C CA . VAL A 1 81 ? 19.051 0.634 -22.041 1.00 0.00 81 VAL A CA 17
ATOM 32432 C C . VAL A 1 81 ? 18.795 -0.787 -21.553 1.00 0.00 81 VAL A C 17
ATOM 32433 O O . VAL A 1 81 ? 19.413 -1.740 -22.029 1.00 0.00 81 VAL A O 17
ATOM 32446 N N . ILE A 1 82 ? 17.893 -0.919 -20.592 1.00 0.00 82 ILE A N 17
ATOM 32447 C CA . ILE A 1 82 ? 17.619 -2.214 -19.981 1.00 0.00 82 ILE A CA 17
ATOM 32448 C C . ILE A 1 82 ? 16.385 -2.875 -20.584 1.00 0.00 82 ILE A C 17
ATOM 32449 O O . ILE A 1 82 ? 16.113 -4.052 -20.326 1.00 0.00 82 ILE A O 17
ATOM 32465 N N . ARG A 1 83 ? 15.643 -2.123 -21.388 1.00 0.00 83 ARG A N 17
ATOM 32466 C CA . ARG A 1 83 ? 14.446 -2.651 -22.028 1.00 0.00 83 ARG A CA 17
ATOM 32467 C C . ARG A 1 83 ? 14.029 -1.766 -23.200 1.00 0.00 83 ARG A C 17
ATOM 32468 O O . ARG A 1 83 ? 14.253 -0.557 -23.180 1.00 0.00 83 ARG A O 17
ATOM 32489 N N . GLU A 1 84 ? 13.439 -2.375 -24.219 1.00 0.00 84 GLU A N 17
ATOM 32490 C CA . GLU A 1 84 ? 12.878 -1.639 -25.345 1.00 0.00 84 GLU A CA 17
ATOM 32491 C C . GLU A 1 84 ? 11.474 -2.155 -25.653 1.00 0.00 84 GLU A C 17
ATOM 32492 O O . GLU A 1 84 ? 11.299 -3.320 -26.009 1.00 0.00 84 GLU A O 17
ATOM 32504 N N . ILE A 1 85 ? 10.478 -1.293 -25.502 1.00 0.00 85 ILE A N 17
ATOM 32505 C CA . ILE A 1 85 ? 9.092 -1.684 -25.715 1.00 0.00 85 ILE A CA 17
ATOM 32506 C C . ILE A 1 85 ? 8.598 -1.181 -27.069 1.00 0.00 85 ILE A C 17
ATOM 32507 O O . ILE A 1 85 ? 8.623 0.018 -27.349 1.00 0.00 85 ILE A O 17
ATOM 32523 N N . PRO A 1 86 ? 8.160 -2.104 -27.933 1.00 0.00 86 PRO A N 17
ATOM 32524 C CA . PRO A 1 86 ? 7.618 -1.761 -29.246 1.00 0.00 86 PRO A CA 17
ATOM 32525 C C . PRO A 1 86 ? 6.216 -1.158 -29.139 1.00 0.00 86 PRO A C 17
ATOM 32526 O O . PRO A 1 86 ? 5.473 -1.468 -28.206 1.00 0.00 86 PRO A O 17
ATOM 32537 N N . PRO A 1 87 ? 5.820 -0.322 -30.113 1.00 0.00 87 PRO A N 17
ATOM 32538 C CA . PRO A 1 87 ? 4.536 0.399 -30.076 1.00 0.00 87 PRO A CA 17
ATOM 32539 C C . PRO A 1 87 ? 3.333 -0.538 -29.998 1.00 0.00 87 PRO A C 17
ATOM 32540 O O . PRO A 1 87 ? 2.325 -0.222 -29.366 1.00 0.00 87 PRO A O 17
ATOM 32551 N N . LYS A 1 88 ? 3.464 -1.705 -30.616 1.00 0.00 88 LYS A N 17
ATOM 32552 C CA . LYS A 1 88 ? 2.375 -2.673 -30.679 1.00 0.00 88 LYS A CA 17
ATOM 32553 C C . LYS A 1 88 ? 2.123 -3.331 -29.325 1.00 0.00 88 LYS A C 17
ATOM 32554 O O . LYS A 1 88 ? 1.101 -3.984 -29.134 1.00 0.00 88 LYS A O 17
ATOM 32573 N N . ARG A 1 89 ? 3.052 -3.158 -28.387 1.00 0.00 89 ARG A N 17
ATOM 32574 C CA . ARG A 1 89 ? 2.917 -3.765 -27.067 1.00 0.00 89 ARG A CA 17
ATOM 32575 C C . ARG A 1 89 ? 3.196 -2.756 -25.959 1.00 0.00 89 ARG A C 17
ATOM 32576 O O . ARG A 1 89 ? 3.538 -3.129 -24.833 1.00 0.00 89 ARG A O 17
ATOM 32597 N N . TRP A 1 90 ? 3.045 -1.476 -26.276 1.00 0.00 90 TRP A N 17
ATOM 32598 C CA . TRP A 1 90 ? 3.233 -0.429 -25.283 1.00 0.00 90 TRP A CA 17
ATOM 32599 C C . TRP A 1 90 ? 2.092 -0.443 -24.271 1.00 0.00 90 TRP A C 17
ATOM 32600 O O . TRP A 1 90 ? 2.303 -0.233 -23.076 1.00 0.00 90 TRP A O 17
ATOM 32621 N N . LEU A 1 91 ? 0.885 -0.707 -24.755 1.00 0.00 91 LEU A N 17
ATOM 32622 C CA . LEU A 1 91 ? -0.300 -0.665 -23.911 1.00 0.00 91 LEU A CA 17
ATOM 32623 C C . LEU A 1 91 ? -0.232 -1.746 -22.840 1.00 0.00 91 LEU A C 17
ATOM 32624 O O . LEU A 1 91 ? -0.668 -1.534 -21.708 1.00 0.00 91 LEU A O 17
ATOM 32640 N N . ASP A 1 92 ? 0.337 -2.891 -23.205 1.00 0.00 92 ASP A N 17
ATOM 32641 C CA . ASP A 1 92 ? 0.576 -3.984 -22.265 1.00 0.00 92 ASP A CA 17
ATOM 32642 C C . ASP A 1 92 ? 1.415 -3.485 -21.096 1.00 0.00 92 ASP A C 17
ATOM 32643 O O . ASP A 1 92 ? 1.069 -3.669 -19.929 1.00 0.00 92 ASP A O 17
ATOM 32652 N N . PHE A 1 93 ? 2.514 -2.824 -21.438 1.00 0.00 93 PHE A N 17
ATOM 32653 C CA . PHE A 1 93 ? 3.458 -2.316 -20.453 1.00 0.00 93 PHE A CA 17
ATOM 32654 C C . PHE A 1 93 ? 2.835 -1.189 -19.627 1.00 0.00 93 PHE A C 17
ATOM 32655 O O . PHE A 1 93 ? 2.954 -1.163 -18.400 1.00 0.00 93 PHE A O 17
ATOM 32672 N N . TYR A 1 94 ? 2.166 -0.269 -20.311 1.00 0.00 94 TYR A N 17
ATOM 32673 C CA . TYR A 1 94 ? 1.547 0.879 -19.658 1.00 0.00 94 TYR A CA 17
ATOM 32674 C C . TYR A 1 94 ? 0.482 0.449 -18.651 1.00 0.00 94 TYR A C 17
ATOM 32675 O O . TYR A 1 94 ? 0.451 0.944 -17.520 1.00 0.00 94 TYR A O 17
ATOM 32693 N N . ALA A 1 95 ? -0.387 -0.465 -19.063 1.00 0.00 95 ALA A N 17
ATOM 32694 C CA . ALA A 1 95 ? -1.491 -0.904 -18.220 1.00 0.00 95 ALA A CA 17
ATOM 32695 C C . ALA A 1 95 ? -0.982 -1.564 -16.944 1.00 0.00 95 ALA A C 17
ATOM 32696 O O . ALA A 1 95 ? -1.505 -1.311 -15.855 1.00 0.00 95 ALA A O 17
ATOM 32703 N N . ALA A 1 96 ? 0.051 -2.386 -17.079 1.00 0.00 96 ALA A N 17
ATOM 32704 C CA . ALA A 1 96 ? 0.642 -3.063 -15.933 1.00 0.00 96 ALA A CA 17
ATOM 32705 C C . ALA A 1 96 ? 1.160 -2.057 -14.909 1.00 0.00 96 ALA A C 17
ATOM 32706 O O . ALA A 1 96 ? 1.033 -2.260 -13.701 1.00 0.00 96 ALA A O 17
ATOM 32713 N N . MET A 1 97 ? 1.724 -0.959 -15.397 1.00 0.00 97 MET A N 17
ATOM 32714 C CA . MET A 1 97 ? 2.299 0.051 -14.518 1.00 0.00 97 MET A CA 17
ATOM 32715 C C . MET A 1 97 ? 1.239 0.989 -13.949 1.00 0.00 97 MET A C 17
ATOM 32716 O O . MET A 1 97 ? 1.343 1.411 -12.801 1.00 0.00 97 MET A O 17
ATOM 32730 N N . THR A 1 98 ? 0.218 1.317 -14.733 1.00 0.00 98 THR A N 17
ATOM 32731 C CA . THR A 1 98 ? -0.791 2.276 -14.286 1.00 0.00 98 THR A CA 17
ATOM 32732 C C . THR A 1 98 ? -1.681 1.678 -13.196 1.00 0.00 98 THR A C 17
ATOM 32733 O O . THR A 1 98 ? -2.230 2.407 -12.371 1.00 0.00 98 THR A O 17
ATOM 32744 N N . GLU A 1 99 ? -1.834 0.358 -13.193 1.00 0.00 99 GLU A N 17
ATOM 32745 C CA . GLU A 1 99 ? -2.527 -0.305 -12.100 1.00 0.00 99 GLU A CA 17
ATOM 32746 C C . GLU A 1 99 ? -1.625 -0.396 -10.872 1.00 0.00 99 GLU A C 17
ATOM 32747 O O . GLU A 1 99 ? -2.102 -0.389 -9.743 1.00 0.00 99 GLU A O 17
ATOM 32759 N N . PHE A 1 100 ? -0.316 -0.469 -11.104 1.00 0.00 100 PHE A N 17
ATOM 32760 C CA . PHE A 1 100 ? 0.643 -0.619 -10.016 1.00 0.00 100 PHE A CA 17
ATOM 32761 C C . PHE A 1 100 ? 0.951 0.727 -9.357 1.00 0.00 100 PHE A C 17
ATOM 32762 O O . PHE A 1 100 ? 0.734 0.897 -8.161 1.00 0.00 100 PHE A O 17
ATOM 32779 N N . LEU A 1 101 ? 1.431 1.690 -10.140 1.00 0.00 101 LEU A N 17
ATOM 32780 C CA . LEU A 1 101 ? 1.780 3.000 -9.598 1.00 0.00 101 LEU A CA 17
ATOM 32781 C C . LEU A 1 101 ? 0.536 3.864 -9.446 1.00 0.00 101 LEU A C 17
ATOM 32782 O O . LEU A 1 101 ? 0.560 4.897 -8.779 1.00 0.00 101 LEU A O 17
ATOM 32798 N N . GLY A 1 102 ? -0.558 3.422 -10.053 1.00 0.00 102 GLY A N 17
ATOM 32799 C CA . GLY A 1 102 ? -1.821 4.116 -9.908 1.00 0.00 102 GLY A CA 17
ATOM 32800 C C . GLY A 1 102 ? -2.414 3.905 -8.533 1.00 0.00 102 GLY A C 17
ATOM 32801 O O . GLY A 1 102 ? -3.310 4.630 -8.114 1.00 0.00 102 GLY A O 17
ATOM 32805 N N . LEU A 1 103 ? -1.903 2.898 -7.833 1.00 0.00 103 LEU A N 17
ATOM 32806 C CA . LEU A 1 103 ? -2.306 2.644 -6.454 1.00 0.00 103 LEU A CA 17
ATOM 32807 C C . LEU A 1 103 ? -1.639 3.647 -5.516 1.00 0.00 103 LEU A C 17
ATOM 32808 O O . LEU A 1 103 ? -2.043 3.804 -4.363 1.00 0.00 103 LEU A O 17
ATOM 32824 N N . PHE A 1 104 ? -0.606 4.310 -6.018 1.00 0.00 104 PHE A N 17
ATOM 32825 C CA . PHE A 1 104 ? 0.100 5.324 -5.250 1.00 0.00 104 PHE A CA 17
ATOM 32826 C C . PHE A 1 104 ? -0.355 6.710 -5.684 1.00 0.00 104 PHE A C 17
ATOM 32827 O O . PHE A 1 104 ? -0.538 7.610 -4.863 1.00 0.00 104 PHE A O 17
ATOM 32844 N N . VAL A 1 105 ? -0.538 6.875 -6.988 1.00 0.00 105 VAL A N 17
ATOM 32845 C CA . VAL A 1 105 ? -0.959 8.149 -7.542 1.00 0.00 105 VAL A CA 17
ATOM 32846 C C . VAL A 1 105 ? -2.448 8.140 -7.846 1.00 0.00 105 VAL A C 17
ATOM 32847 O O . VAL A 1 105 ? -2.889 7.616 -8.870 1.00 0.00 105 VAL A O 17
ATOM 32860 N N . ASP A 1 106 ? -3.205 8.729 -6.952 1.00 0.00 106 ASP A N 17
ATOM 32861 C CA . ASP A 1 106 ? -4.657 8.807 -7.089 1.00 0.00 106 ASP A CA 17
ATOM 32862 C C . ASP A 1 106 ? -5.091 10.266 -7.136 1.00 0.00 106 ASP A C 17
ATOM 32863 O O . ASP A 1 106 ? -6.266 10.600 -7.023 1.00 0.00 106 ASP A O 17
ATOM 32872 N N . GLU A 1 107 ? -4.114 11.127 -7.348 1.00 0.00 107 GLU A N 17
ATOM 32873 C CA . GLU A 1 107 ? -4.340 12.563 -7.361 1.00 0.00 107 GLU A CA 17
ATOM 32874 C C . GLU A 1 107 ? -5.145 12.988 -8.581 1.00 0.00 107 GLU A C 17
ATOM 32875 O O . GLU A 1 107 ? -6.272 13.446 -8.457 1.00 0.00 107 GLU A O 17
ATOM 32887 N N . LYS A 1 108 ? -4.562 12.850 -9.763 1.00 0.00 108 LYS A N 17
ATOM 32888 C CA . LYS A 1 108 ? -5.264 13.200 -10.988 1.00 0.00 108 LYS A CA 17
ATOM 32889 C C . LYS A 1 108 ? -6.105 12.030 -11.484 1.00 0.00 108 LYS A C 17
ATOM 32890 O O . LYS A 1 108 ? -6.796 12.132 -12.496 1.00 0.00 108 LYS A O 17
ATOM 32909 N N . LYS A 1 109 ? -6.045 10.920 -10.755 1.00 0.00 109 LYS A N 17
ATOM 32910 C CA . LYS A 1 109 ? -6.953 9.802 -10.985 1.00 0.00 109 LYS A CA 17
ATOM 32911 C C . LYS A 1 109 ? -8.154 9.910 -10.056 1.00 0.00 109 LYS A C 17
ATOM 32912 O O . LYS A 1 109 ? -8.953 8.981 -9.948 1.00 0.00 109 LYS A O 17
ATOM 32931 N N . LEU A 1 110 ? -8.284 11.055 -9.395 1.00 0.00 110 LEU A N 17
ATOM 32932 C CA . LEU A 1 110 ? -9.323 11.248 -8.390 1.00 0.00 110 LEU A CA 17
ATOM 32933 C C . LEU A 1 110 ? -10.719 11.261 -9.020 1.00 0.00 110 LEU A C 17
ATOM 32934 O O . LEU A 1 110 ? -11.716 11.036 -8.335 1.00 0.00 110 LEU A O 17
ATOM 32950 N N . GLU A 1 111 ? -10.764 11.537 -10.327 1.00 0.00 111 GLU A N 17
ATOM 32951 C CA . GLU A 1 111 ? -12.003 11.580 -11.116 1.00 0.00 111 GLU A CA 17
ATOM 32952 C C . GLU A 1 111 ? -12.877 12.781 -10.744 1.00 0.00 111 GLU A C 17
ATOM 32953 O O . GLU A 1 111 ? -13.305 13.541 -11.614 1.00 0.00 111 GLU A O 17
ATOM 32965 N N . HIS A 1 112 ? -13.124 12.957 -9.453 1.00 0.00 112 HIS A N 17
ATOM 32966 C CA . HIS A 1 112 ? -14.015 14.003 -8.971 1.00 0.00 112 HIS A CA 17
ATOM 32967 C C . HIS A 1 112 ? -13.292 15.346 -8.937 1.00 0.00 112 HIS A C 17
ATOM 32968 O O . HIS A 1 112 ? -12.672 15.700 -7.936 1.00 0.00 112 HIS A O 17
ATOM 32982 N N . HIS A 1 113 ? -13.358 16.072 -10.043 1.00 0.00 113 HIS A N 17
ATOM 32983 C CA . HIS A 1 113 ? -12.685 17.362 -10.166 1.00 0.00 113 HIS A CA 17
ATOM 32984 C C . HIS A 1 113 ? -13.181 18.093 -11.409 1.00 0.00 113 HIS A C 17
ATOM 32985 O O . HIS A 1 113 ? -12.520 18.073 -12.444 1.00 0.00 113 HIS A O 17
ATOM 32999 N N . HIS A 1 114 ? -14.375 18.679 -11.297 1.00 0.00 114 HIS A N 17
ATOM 33000 C CA . HIS A 1 114 ? -14.986 19.481 -12.364 1.00 0.00 114 HIS A CA 17
ATOM 33001 C C . HIS A 1 114 ? -14.992 18.740 -13.701 1.00 0.00 114 HIS A C 17
ATOM 33002 O O . HIS A 1 114 ? -14.045 18.832 -14.481 1.00 0.00 114 HIS A O 17
ATOM 33016 N N . HIS A 1 115 ? -16.055 18.006 -13.969 1.00 0.00 115 HIS A N 17
ATOM 33017 C CA . HIS A 1 115 ? -16.159 17.298 -15.234 1.00 0.00 115 HIS A CA 17
ATOM 33018 C C . HIS A 1 115 ? -16.755 18.202 -16.303 1.00 0.00 115 HIS A C 17
ATOM 33019 O O . HIS A 1 115 ? -17.817 18.791 -16.109 1.00 0.00 115 HIS A O 17
ATOM 33033 N N . HIS A 1 116 ? -16.041 18.347 -17.405 1.00 0.00 116 HIS A N 17
ATOM 33034 C CA . HIS A 1 116 ? -16.602 18.962 -18.595 1.00 0.00 116 HIS A CA 17
ATOM 33035 C C . HIS A 1 116 ? -16.922 17.843 -19.567 1.00 0.00 116 HIS A C 17
ATOM 33036 O O . HIS A 1 116 ? -16.170 17.566 -20.505 1.00 0.00 116 HIS A O 17
ATOM 33050 N N . HIS A 1 117 ? -18.027 17.175 -19.290 1.00 0.00 117 HIS A N 17
ATOM 33051 C CA . HIS A 1 117 ? -18.371 15.922 -19.936 1.00 0.00 117 HIS A CA 17
ATOM 33052 C C . HIS A 1 117 ? -19.802 15.566 -19.573 1.00 0.00 117 HIS A C 17
ATOM 33066 N N . LEU A 1 1 ? 1.767 2.318 0.953 1.00 0.00 1 LEU A N 18
ATOM 33067 C CA . LEU A 1 1 ? 3.003 2.120 0.165 1.00 0.00 1 LEU A CA 18
ATOM 33068 C C . LEU A 1 1 ? 3.580 3.469 -0.243 1.00 0.00 1 LEU A C 18
ATOM 33069 O O . LEU A 1 1 ? 2.937 4.237 -0.961 1.00 0.00 1 LEU A O 18
ATOM 33084 N N . ASN A 1 2 ? 4.790 3.758 0.219 1.00 0.00 2 ASN A N 18
ATOM 33085 C CA . ASN A 1 2 ? 5.442 5.025 -0.090 1.00 0.00 2 ASN A CA 18
ATOM 33086 C C . ASN A 1 2 ? 6.244 4.931 -1.380 1.00 0.00 2 ASN A C 18
ATOM 33087 O O . ASN A 1 2 ? 7.260 4.237 -1.450 1.00 0.00 2 ASN A O 18
ATOM 33098 N N . ILE A 1 3 ? 5.782 5.647 -2.397 1.00 0.00 3 ILE A N 18
ATOM 33099 C CA . ILE A 1 3 ? 6.431 5.645 -3.704 1.00 0.00 3 ILE A CA 18
ATOM 33100 C C . ILE A 1 3 ? 7.783 6.356 -3.634 1.00 0.00 3 ILE A C 18
ATOM 33101 O O . ILE A 1 3 ? 8.683 6.081 -4.425 1.00 0.00 3 ILE A O 18
ATOM 33117 N N . GLU A 1 4 ? 7.925 7.229 -2.641 1.00 0.00 4 GLU A N 18
ATOM 33118 C CA . GLU A 1 4 ? 9.143 8.012 -2.440 1.00 0.00 4 GLU A CA 18
ATOM 33119 C C . GLU A 1 4 ? 10.379 7.114 -2.301 1.00 0.00 4 GLU A C 18
ATOM 33120 O O . GLU A 1 4 ? 11.489 7.518 -2.633 1.00 0.00 4 GLU A O 18
ATOM 33132 N N . ARG A 1 5 ? 10.182 5.887 -1.837 1.00 0.00 5 ARG A N 18
ATOM 33133 C CA . ARG A 1 5 ? 11.300 4.980 -1.609 1.00 0.00 5 ARG A CA 18
ATOM 33134 C C . ARG A 1 5 ? 11.101 3.699 -2.402 1.00 0.00 5 ARG A C 18
ATOM 33135 O O . ARG A 1 5 ? 11.720 2.670 -2.122 1.00 0.00 5 ARG A O 18
ATOM 33156 N N . LEU A 1 6 ? 10.242 3.784 -3.407 1.00 0.00 6 LEU A N 18
ATOM 33157 C CA . LEU A 1 6 ? 9.956 2.654 -4.271 1.00 0.00 6 LEU A CA 18
ATOM 33158 C C . LEU A 1 6 ? 11.093 2.442 -5.261 1.00 0.00 6 LEU A C 18
ATOM 33159 O O . LEU A 1 6 ? 11.412 3.331 -6.054 1.00 0.00 6 LEU A O 18
ATOM 33175 N N . THR A 1 7 ? 11.710 1.272 -5.200 1.00 0.00 7 THR A N 18
ATOM 33176 C CA . THR A 1 7 ? 12.778 0.929 -6.119 1.00 0.00 7 THR A CA 18
ATOM 33177 C C . THR A 1 7 ? 12.709 -0.556 -6.505 1.00 0.00 7 THR A C 18
ATOM 33178 O O . THR A 1 7 ? 13.487 -1.383 -6.026 1.00 0.00 7 THR A O 18
ATOM 33189 N N . THR A 1 8 ? 11.729 -0.892 -7.340 1.00 0.00 8 THR A N 18
ATOM 33190 C CA . THR A 1 8 ? 11.568 -2.251 -7.846 1.00 0.00 8 THR A CA 18
ATOM 33191 C C . THR A 1 8 ? 10.533 -2.296 -8.968 1.00 0.00 8 THR A C 18
ATOM 33192 O O . THR A 1 8 ? 9.412 -1.805 -8.821 1.00 0.00 8 THR A O 18
ATOM 33203 N N . LEU A 1 9 ? 10.933 -2.859 -10.097 1.00 0.00 9 LEU A N 18
ATOM 33204 C CA . LEU A 1 9 ? 10.036 -3.047 -11.227 1.00 0.00 9 LEU A CA 18
ATOM 33205 C C . LEU A 1 9 ? 9.660 -4.516 -11.359 1.00 0.00 9 LEU A C 18
ATOM 33206 O O . LEU A 1 9 ? 9.023 -4.920 -12.332 1.00 0.00 9 LEU A O 18
ATOM 33222 N N . GLN A 1 10 ? 10.048 -5.308 -10.366 1.00 0.00 10 GLN A N 18
ATOM 33223 C CA . GLN A 1 10 ? 9.819 -6.751 -10.395 1.00 0.00 10 GLN A CA 18
ATOM 33224 C C . GLN A 1 10 ? 8.332 -7.100 -10.580 1.00 0.00 10 GLN A C 18
ATOM 33225 O O . GLN A 1 10 ? 8.002 -7.909 -11.450 1.00 0.00 10 GLN A O 18
ATOM 33239 N N . PRO A 1 11 ? 7.403 -6.513 -9.785 1.00 0.00 11 PRO A N 18
ATOM 33240 C CA . PRO A 1 11 ? 5.966 -6.765 -9.955 1.00 0.00 11 PRO A CA 18
ATOM 33241 C C . PRO A 1 11 ? 5.462 -6.308 -11.321 1.00 0.00 11 PRO A C 18
ATOM 33242 O O . PRO A 1 11 ? 4.509 -6.869 -11.862 1.00 0.00 11 PRO A O 18
ATOM 33253 N N . VAL A 1 12 ? 6.121 -5.298 -11.884 1.00 0.00 12 VAL A N 18
ATOM 33254 C CA . VAL A 1 12 ? 5.748 -4.773 -13.190 1.00 0.00 12 VAL A CA 18
ATOM 33255 C C . VAL A 1 12 ? 6.123 -5.770 -14.280 1.00 0.00 12 VAL A C 18
ATOM 33256 O O . VAL A 1 12 ? 5.304 -6.112 -15.130 1.00 0.00 12 VAL A O 18
ATOM 33269 N N . TRP A 1 13 ? 7.360 -6.250 -14.226 1.00 0.00 13 TRP A N 18
ATOM 33270 C CA . TRP A 1 13 ? 7.843 -7.250 -15.171 1.00 0.00 13 TRP A CA 18
ATOM 33271 C C . TRP A 1 13 ? 7.030 -8.532 -15.065 1.00 0.00 13 TRP A C 18
ATOM 33272 O O . TRP A 1 13 ? 6.728 -9.177 -16.070 1.00 0.00 13 TRP A O 18
ATOM 33293 N N . ASP A 1 14 ? 6.673 -8.888 -13.838 1.00 0.00 14 ASP A N 18
ATOM 33294 C CA . ASP A 1 14 ? 5.863 -10.075 -13.588 1.00 0.00 14 ASP A CA 18
ATOM 33295 C C . ASP A 1 14 ? 4.529 -9.969 -14.316 1.00 0.00 14 ASP A C 18
ATOM 33296 O O . ASP A 1 14 ? 4.149 -10.865 -15.069 1.00 0.00 14 ASP A O 18
ATOM 33305 N N . ARG A 1 15 ? 3.835 -8.858 -14.104 1.00 0.00 15 ARG A N 18
ATOM 33306 C CA . ARG A 1 15 ? 2.540 -8.644 -14.733 1.00 0.00 15 ARG A CA 18
ATOM 33307 C C . ARG A 1 15 ? 2.685 -8.402 -16.233 1.00 0.00 15 ARG A C 18
ATOM 33308 O O . ARG A 1 15 ? 1.753 -8.651 -16.991 1.00 0.00 15 ARG A O 18
ATOM 33329 N N . TYR A 1 16 ? 3.845 -7.914 -16.660 1.00 0.00 16 TYR A N 18
ATOM 33330 C CA . TYR A 1 16 ? 4.101 -7.702 -18.082 1.00 0.00 16 TYR A CA 18
ATOM 33331 C C . TYR A 1 16 ? 4.212 -9.035 -18.802 1.00 0.00 16 TYR A C 18
ATOM 33332 O O . TYR A 1 16 ? 3.689 -9.191 -19.905 1.00 0.00 16 TYR A O 18
ATOM 33350 N N . ASP A 1 17 ? 4.883 -9.998 -18.179 1.00 0.00 17 ASP A N 18
ATOM 33351 C CA . ASP A 1 17 ? 4.942 -11.344 -18.735 1.00 0.00 17 ASP A CA 18
ATOM 33352 C C . ASP A 1 17 ? 3.535 -11.901 -18.835 1.00 0.00 17 ASP A C 18
ATOM 33353 O O . ASP A 1 17 ? 3.111 -12.319 -19.903 1.00 0.00 17 ASP A O 18
ATOM 33362 N N . THR A 1 18 ? 2.810 -11.860 -17.722 1.00 0.00 18 THR A N 18
ATOM 33363 C CA . THR A 1 18 ? 1.428 -12.327 -17.668 1.00 0.00 18 THR A CA 18
ATOM 33364 C C . THR A 1 18 ? 0.559 -11.641 -18.726 1.00 0.00 18 THR A C 18
ATOM 33365 O O . THR A 1 18 ? -0.233 -12.292 -19.406 1.00 0.00 18 THR A O 18
ATOM 33376 N N . GLN A 1 19 ? 0.720 -10.329 -18.860 1.00 0.00 19 GLN A N 18
ATOM 33377 C CA . GLN A 1 19 ? 0.004 -9.550 -19.857 1.00 0.00 19 GLN A CA 18
ATOM 33378 C C . GLN A 1 19 ? 0.248 -10.112 -21.249 1.00 0.00 19 GLN A C 18
ATOM 33379 O O . GLN A 1 19 ? -0.663 -10.215 -22.061 1.00 0.00 19 GLN A O 18
ATOM 33393 N N . ILE A 1 20 ? 1.492 -10.489 -21.496 1.00 0.00 20 ILE A N 18
ATOM 33394 C CA . ILE A 1 20 ? 1.916 -11.073 -22.758 1.00 0.00 20 ILE A CA 18
ATOM 33395 C C . ILE A 1 20 ? 1.134 -12.364 -23.095 1.00 0.00 20 ILE A C 18
ATOM 33396 O O . ILE A 1 20 ? 1.187 -12.866 -24.220 1.00 0.00 20 ILE A O 18
ATOM 33412 N N . HIS A 1 21 ? 0.374 -12.874 -22.130 1.00 0.00 21 HIS A N 18
ATOM 33413 C CA . HIS A 1 21 ? -0.440 -14.070 -22.343 1.00 0.00 21 HIS A CA 18
ATOM 33414 C C . HIS A 1 21 ? -1.873 -13.697 -22.722 1.00 0.00 21 HIS A C 18
ATOM 33415 O O . HIS A 1 21 ? -2.700 -14.574 -22.977 1.00 0.00 21 HIS A O 18
ATOM 33429 N N . ASN A 1 22 ? -2.173 -12.403 -22.755 1.00 0.00 22 ASN A N 18
ATOM 33430 C CA . ASN A 1 22 ? -3.543 -11.950 -22.978 1.00 0.00 22 ASN A CA 18
ATOM 33431 C C . ASN A 1 22 ? -3.578 -10.550 -23.595 1.00 0.00 22 ASN A C 18
ATOM 33432 O O . ASN A 1 22 ? -3.596 -9.547 -22.883 1.00 0.00 22 ASN A O 18
ATOM 33443 N N . GLN A 1 23 ? -3.583 -10.493 -24.920 1.00 0.00 23 GLN A N 18
ATOM 33444 C CA . GLN A 1 23 ? -3.656 -9.221 -25.635 1.00 0.00 23 GLN A CA 18
ATOM 33445 C C . GLN A 1 23 ? -5.104 -8.877 -25.963 1.00 0.00 23 GLN A C 18
ATOM 33446 O O . GLN A 1 23 ? -5.652 -9.343 -26.963 1.00 0.00 23 GLN A O 18
ATOM 33460 N N . LYS A 1 24 ? -5.724 -8.088 -25.104 1.00 0.00 24 LYS A N 18
ATOM 33461 C CA . LYS A 1 24 ? -7.086 -7.631 -25.323 1.00 0.00 24 LYS A CA 18
ATOM 33462 C C . LYS A 1 24 ? -7.353 -6.395 -24.476 1.00 0.00 24 LYS A C 18
ATOM 33463 O O . LYS A 1 24 ? -6.657 -6.158 -23.488 1.00 0.00 24 LYS A O 18
ATOM 33482 N N . ASP A 1 25 ? -8.346 -5.606 -24.860 1.00 0.00 25 ASP A N 18
ATOM 33483 C CA . ASP A 1 25 ? -8.727 -4.447 -24.070 1.00 0.00 25 ASP A CA 18
ATOM 33484 C C . ASP A 1 25 ? -9.556 -4.889 -22.869 1.00 0.00 25 ASP A C 18
ATOM 33485 O O . ASP A 1 25 ? -10.766 -5.098 -22.958 1.00 0.00 25 ASP A O 18
ATOM 33494 N N . ASN A 1 26 ? -8.875 -5.070 -21.749 1.00 0.00 26 ASN A N 18
ATOM 33495 C CA . ASN A 1 26 ? -9.500 -5.586 -20.539 1.00 0.00 26 ASN A CA 18
ATOM 33496 C C . ASN A 1 26 ? -9.904 -4.443 -19.613 1.00 0.00 26 ASN A C 18
ATOM 33497 O O . ASN A 1 26 ? -9.387 -3.327 -19.733 1.00 0.00 26 ASN A O 18
ATOM 33508 N N . ASP A 1 27 ? -10.835 -4.731 -18.706 1.00 0.00 27 ASP A N 18
ATOM 33509 C CA . ASP A 1 27 ? -11.331 -3.756 -17.733 1.00 0.00 27 ASP A CA 18
ATOM 33510 C C . ASP A 1 27 ? -12.022 -2.586 -18.429 1.00 0.00 27 ASP A C 18
ATOM 33511 O O . ASP A 1 27 ? -13.211 -2.659 -18.740 1.00 0.00 27 ASP A O 18
ATOM 33520 N N . ASN A 1 28 ? -11.256 -1.530 -18.699 1.00 0.00 28 ASN A N 18
ATOM 33521 C CA . ASN A 1 28 ? -11.784 -0.305 -19.308 1.00 0.00 28 ASN A CA 18
ATOM 33522 C C . ASN A 1 28 ? -10.703 0.769 -19.300 1.00 0.00 28 ASN A C 18
ATOM 33523 O O . ASN A 1 28 ? -10.655 1.632 -20.173 1.00 0.00 28 ASN A O 18
ATOM 33534 N N . GLU A 1 29 ? -9.819 0.690 -18.313 1.00 0.00 29 GLU A N 18
ATOM 33535 C CA . GLU A 1 29 ? -8.844 1.745 -18.054 1.00 0.00 29 GLU A CA 18
ATOM 33536 C C . GLU A 1 29 ? -7.601 1.632 -18.938 1.00 0.00 29 GLU A C 18
ATOM 33537 O O . GLU A 1 29 ? -6.537 2.141 -18.585 1.00 0.00 29 GLU A O 18
ATOM 33549 N N . VAL A 1 30 ? -7.735 1.000 -20.089 1.00 0.00 30 VAL A N 18
ATOM 33550 C CA . VAL A 1 30 ? -6.605 0.848 -20.989 1.00 0.00 30 VAL A CA 18
ATOM 33551 C C . VAL A 1 30 ? -6.977 1.248 -22.414 1.00 0.00 30 VAL A C 18
ATOM 33552 O O . VAL A 1 30 ? -7.982 0.793 -22.961 1.00 0.00 30 VAL A O 18
ATOM 33565 N N . PRO A 1 31 ? -6.189 2.154 -23.003 1.00 0.00 31 PRO A N 18
ATOM 33566 C CA . PRO A 1 31 ? -6.333 2.539 -24.406 1.00 0.00 31 PRO A CA 18
ATOM 33567 C C . PRO A 1 31 ? -5.963 1.384 -25.330 1.00 0.00 31 PRO A C 18
ATOM 33568 O O . PRO A 1 31 ? -5.087 0.585 -25.005 1.00 0.00 31 PRO A O 18
ATOM 33579 N N . VAL A 1 32 ? -6.620 1.298 -26.476 1.00 0.00 32 VAL A N 18
ATOM 33580 C CA . VAL A 1 32 ? -6.368 0.211 -27.407 1.00 0.00 32 VAL A CA 18
ATOM 33581 C C . VAL A 1 32 ? -6.521 0.686 -28.843 1.00 0.00 32 VAL A C 18
ATOM 33582 O O . VAL A 1 32 ? -7.546 1.255 -29.224 1.00 0.00 32 VAL A O 18
ATOM 33595 N N . HIS A 1 33 ? -5.459 0.471 -29.618 1.00 0.00 33 HIS A N 18
ATOM 33596 C CA . HIS A 1 33 ? -5.400 0.883 -31.019 1.00 0.00 33 HIS A CA 18
ATOM 33597 C C . HIS A 1 33 ? -5.322 2.400 -31.156 1.00 0.00 33 HIS A C 18
ATOM 33598 O O . HIS A 1 33 ? -5.597 3.140 -30.208 1.00 0.00 33 HIS A O 18
ATOM 33612 N N . GLN A 1 34 ? -4.920 2.842 -32.345 1.00 0.00 34 GLN A N 18
ATOM 33613 C CA . GLN A 1 34 ? -4.864 4.260 -32.693 1.00 0.00 34 GLN A CA 18
ATOM 33614 C C . GLN A 1 34 ? -3.874 5.020 -31.821 1.00 0.00 34 GLN A C 18
ATOM 33615 O O . GLN A 1 34 ? -3.996 6.234 -31.652 1.00 0.00 34 GLN A O 18
ATOM 33629 N N . VAL A 1 35 ? -2.890 4.317 -31.276 1.00 0.00 35 VAL A N 18
ATOM 33630 C CA . VAL A 1 35 ? -1.838 4.971 -30.519 1.00 0.00 35 VAL A CA 18
ATOM 33631 C C . VAL A 1 35 ? -0.882 5.651 -31.486 1.00 0.00 35 VAL A C 18
ATOM 33632 O O . VAL A 1 35 ? 0.037 5.030 -32.023 1.00 0.00 35 VAL A O 18
ATOM 33645 N N . SER A 1 36 ? -1.144 6.919 -31.745 1.00 0.00 36 SER A N 18
ATOM 33646 C CA . SER A 1 36 ? -0.405 7.664 -32.741 1.00 0.00 36 SER A CA 18
ATOM 33647 C C . SER A 1 36 ? 0.888 8.232 -32.162 1.00 0.00 36 SER A C 18
ATOM 33648 O O . SER A 1 36 ? 1.131 8.155 -30.956 1.00 0.00 36 SER A O 18
ATOM 33656 N N . TYR A 1 37 ? 1.696 8.818 -33.038 1.00 0.00 37 TYR A N 18
ATOM 33657 C CA . TYR A 1 37 ? 2.981 9.404 -32.671 1.00 0.00 37 TYR A CA 18
ATOM 33658 C C . TYR A 1 37 ? 2.819 10.425 -31.543 1.00 0.00 37 TYR A C 18
ATOM 33659 O O . TYR A 1 37 ? 3.652 10.508 -30.638 1.00 0.00 37 TYR A O 18
ATOM 33677 N N . THR A 1 38 ? 1.734 11.189 -31.598 1.00 0.00 38 THR A N 18
ATOM 33678 C CA . THR A 1 38 ? 1.437 12.175 -30.569 1.00 0.00 38 THR A CA 18
ATOM 33679 C C . THR A 1 38 ? 1.108 11.491 -29.244 1.00 0.00 38 THR A C 18
ATOM 33680 O O . THR A 1 38 ? 1.549 11.929 -28.178 1.00 0.00 38 THR A O 18
ATOM 33691 N N . ASN A 1 39 ? 0.365 10.391 -29.324 1.00 0.00 39 ASN A N 18
ATOM 33692 C CA . ASN A 1 39 ? -0.065 9.670 -28.136 1.00 0.00 39 ASN A CA 18
ATOM 33693 C C . ASN A 1 39 ? 1.128 9.074 -27.414 1.00 0.00 39 ASN A C 18
ATOM 33694 O O . ASN A 1 39 ? 1.148 9.026 -26.190 1.00 0.00 39 ASN A O 18
ATOM 33705 N N . LEU A 1 40 ? 2.125 8.631 -28.173 1.00 0.00 40 LEU A N 18
ATOM 33706 C CA . LEU A 1 40 ? 3.370 8.146 -27.584 1.00 0.00 40 LEU A CA 18
ATOM 33707 C C . LEU A 1 40 ? 3.950 9.184 -26.631 1.00 0.00 40 LEU A C 18
ATOM 33708 O O . LEU A 1 40 ? 4.189 8.896 -25.463 1.00 0.00 40 LEU A O 18
ATOM 33724 N N . ALA A 1 41 ? 4.140 10.401 -27.130 1.00 0.00 41 ALA A N 18
ATOM 33725 C CA . ALA A 1 41 ? 4.702 11.482 -26.326 1.00 0.00 41 ALA A CA 18
ATOM 33726 C C . ALA A 1 41 ? 3.841 11.760 -25.094 1.00 0.00 41 ALA A C 18
ATOM 33727 O O . ALA A 1 41 ? 4.357 12.015 -24.003 1.00 0.00 41 ALA A O 18
ATOM 33734 N N . GLU A 1 42 ? 2.529 11.700 -25.278 1.00 0.00 42 GLU A N 18
ATOM 33735 C CA . GLU A 1 42 ? 1.586 11.926 -24.190 1.00 0.00 42 GLU A CA 18
ATOM 33736 C C . GLU A 1 42 ? 1.681 10.821 -23.141 1.00 0.00 42 GLU A C 18
ATOM 33737 O O . GLU A 1 42 ? 1.915 11.087 -21.960 1.00 0.00 42 GLU A O 18
ATOM 33749 N N . MET A 1 43 ? 1.522 9.585 -23.595 1.00 0.00 43 MET A N 18
ATOM 33750 C CA . MET A 1 43 ? 1.450 8.422 -22.717 1.00 0.00 43 MET A CA 18
ATOM 33751 C C . MET A 1 43 ? 2.786 8.152 -22.027 1.00 0.00 43 MET A C 18
ATOM 33752 O O . MET A 1 43 ? 2.821 7.618 -20.919 1.00 0.00 43 MET A O 18
ATOM 33766 N N . VAL A 1 44 ? 3.883 8.521 -22.674 1.00 0.00 44 VAL A N 18
ATOM 33767 C CA . VAL A 1 44 ? 5.192 8.434 -22.038 1.00 0.00 44 VAL A CA 18
ATOM 33768 C C . VAL A 1 44 ? 5.310 9.495 -20.949 1.00 0.00 44 VAL A C 18
ATOM 33769 O O . VAL A 1 44 ? 5.700 9.200 -19.822 1.00 0.00 44 VAL A O 18
ATOM 33782 N N . GLY A 1 45 ? 4.930 10.723 -21.292 1.00 0.00 45 GLY A N 18
ATOM 33783 C CA . GLY A 1 45 ? 5.037 11.839 -20.366 1.00 0.00 45 GLY A CA 18
ATOM 33784 C C . GLY A 1 45 ? 4.248 11.641 -19.084 1.00 0.00 45 GLY A C 18
ATOM 33785 O O . GLY A 1 45 ? 4.721 11.991 -18.000 1.00 0.00 45 GLY A O 18
ATOM 33789 N N . GLU A 1 46 ? 3.052 11.081 -19.198 1.00 0.00 46 GLU A N 18
ATOM 33790 C CA . GLU A 1 46 ? 2.210 10.842 -18.033 1.00 0.00 46 GLU A CA 18
ATOM 33791 C C . GLU A 1 46 ? 2.768 9.698 -17.185 1.00 0.00 46 GLU A C 18
ATOM 33792 O O . GLU A 1 46 ? 2.558 9.653 -15.970 1.00 0.00 46 GLU A O 18
ATOM 33804 N N . MET A 1 47 ? 3.500 8.788 -17.822 1.00 0.00 47 MET A N 18
ATOM 33805 C CA . MET A 1 47 ? 4.171 7.717 -17.099 1.00 0.00 47 MET A CA 18
ATOM 33806 C C . MET A 1 47 ? 5.436 8.245 -16.435 1.00 0.00 47 MET A C 18
ATOM 33807 O O . MET A 1 47 ? 5.804 7.805 -15.347 1.00 0.00 47 MET A O 18
ATOM 33821 N N . ASN A 1 48 ? 6.090 9.201 -17.096 1.00 0.00 48 ASN A N 18
ATOM 33822 C CA . ASN A 1 48 ? 7.279 9.852 -16.544 1.00 0.00 48 ASN A CA 18
ATOM 33823 C C . ASN A 1 48 ? 6.998 10.365 -15.141 1.00 0.00 48 ASN A C 18
ATOM 33824 O O . ASN A 1 48 ? 7.687 10.009 -14.189 1.00 0.00 48 ASN A O 18
ATOM 33835 N N . LYS A 1 49 ? 5.946 11.170 -15.020 1.00 0.00 49 LYS A N 18
ATOM 33836 C CA . LYS A 1 49 ? 5.582 11.783 -13.744 1.00 0.00 49 LYS A CA 18
ATOM 33837 C C . LYS A 1 49 ? 5.100 10.748 -12.725 1.00 0.00 49 LYS A C 18
ATOM 33838 O O . LYS A 1 49 ? 4.964 11.053 -11.543 1.00 0.00 49 LYS A O 18
ATOM 33857 N N . LEU A 1 50 ? 4.828 9.531 -13.181 1.00 0.00 50 LEU A N 18
ATOM 33858 C CA . LEU A 1 50 ? 4.434 8.455 -12.275 1.00 0.00 50 LEU A CA 18
ATOM 33859 C C . LEU A 1 50 ? 5.656 7.844 -11.604 1.00 0.00 50 LEU A C 18
ATOM 33860 O O . LEU A 1 50 ? 5.584 7.378 -10.472 1.00 0.00 50 LEU A O 18
ATOM 33876 N N . LEU A 1 51 ? 6.782 7.870 -12.304 1.00 0.00 51 LEU A N 18
ATOM 33877 C CA . LEU A 1 51 ? 8.006 7.263 -11.804 1.00 0.00 51 LEU A CA 18
ATOM 33878 C C . LEU A 1 51 ? 8.990 8.322 -11.319 1.00 0.00 51 LEU A C 18
ATOM 33879 O O . LEU A 1 51 ? 10.113 8.011 -10.919 1.00 0.00 51 LEU A O 18
ATOM 33895 N N . GLU A 1 52 ? 8.569 9.573 -11.371 1.00 0.00 52 GLU A N 18
ATOM 33896 C CA . GLU A 1 52 ? 9.370 10.672 -10.854 1.00 0.00 52 GLU A CA 18
ATOM 33897 C C . GLU A 1 52 ? 9.512 10.602 -9.326 1.00 0.00 52 GLU A C 18
ATOM 33898 O O . GLU A 1 52 ? 10.627 10.707 -8.813 1.00 0.00 52 GLU A O 18
ATOM 33910 N N . PRO A 1 53 ? 8.400 10.433 -8.566 1.00 0.00 53 PRO A N 18
ATOM 33911 C CA . PRO A 1 53 ? 8.458 10.344 -7.102 1.00 0.00 53 PRO A CA 18
ATOM 33912 C C . PRO A 1 53 ? 9.219 9.115 -6.613 1.00 0.00 53 PRO A C 18
ATOM 33913 O O . PRO A 1 53 ? 9.731 9.101 -5.496 1.00 0.00 53 PRO A O 18
ATOM 33924 N N . SER A 1 54 ? 9.297 8.091 -7.450 1.00 0.00 54 SER A N 18
ATOM 33925 C CA . SER A 1 54 ? 9.971 6.857 -7.078 1.00 0.00 54 SER A CA 18
ATOM 33926 C C . SER A 1 54 ? 11.475 6.946 -7.335 1.00 0.00 54 SER A C 18
ATOM 33927 O O . SER A 1 54 ? 11.953 7.874 -7.990 1.00 0.00 54 SER A O 18
ATOM 33935 N N . GLN A 1 55 ? 12.208 5.965 -6.822 1.00 0.00 55 GLN A N 18
ATOM 33936 C CA . GLN A 1 55 ? 13.657 5.913 -6.978 1.00 0.00 55 GLN A CA 18
ATOM 33937 C C . GLN A 1 55 ? 14.021 5.400 -8.362 1.00 0.00 55 GLN A C 18
ATOM 33938 O O . GLN A 1 55 ? 15.128 5.629 -8.858 1.00 0.00 55 GLN A O 18
ATOM 33952 N N . VAL A 1 56 ? 13.077 4.707 -8.987 1.00 0.00 56 VAL A N 18
ATOM 33953 C CA . VAL A 1 56 ? 13.297 4.132 -10.300 1.00 0.00 56 VAL A CA 18
ATOM 33954 C C . VAL A 1 56 ? 13.072 5.180 -11.381 1.00 0.00 56 VAL A C 18
ATOM 33955 O O . VAL A 1 56 ? 11.975 5.307 -11.923 1.00 0.00 56 VAL A O 18
ATOM 33968 N N . HIS A 1 57 ? 14.103 5.955 -11.665 1.00 0.00 57 HIS A N 18
ATOM 33969 C CA . HIS A 1 57 ? 14.018 6.961 -12.709 1.00 0.00 57 HIS A CA 18
ATOM 33970 C C . HIS A 1 57 ? 14.281 6.333 -14.065 1.00 0.00 57 HIS A C 18
ATOM 33971 O O . HIS A 1 57 ? 15.415 6.288 -14.536 1.00 0.00 57 HIS A O 18
ATOM 33985 N N . LEU A 1 58 ? 13.233 5.785 -14.655 1.00 0.00 58 LEU A N 18
ATOM 33986 C CA . LEU A 1 58 ? 13.320 5.238 -15.996 1.00 0.00 58 LEU A CA 18
ATOM 33987 C C . LEU A 1 58 ? 13.207 6.349 -17.027 1.00 0.00 58 LEU A C 18
ATOM 33988 O O . LEU A 1 58 ? 12.209 7.068 -17.068 1.00 0.00 58 LEU A O 18
ATOM 34004 N N . LYS A 1 59 ? 14.229 6.495 -17.851 1.00 0.00 59 LYS A N 18
ATOM 34005 C CA . LYS A 1 59 ? 14.185 7.456 -18.935 1.00 0.00 59 LYS A CA 18
ATOM 34006 C C . LYS A 1 59 ? 13.689 6.774 -20.195 1.00 0.00 59 LYS A C 18
ATOM 34007 O O . LYS A 1 59 ? 14.276 5.794 -20.651 1.00 0.00 59 LYS A O 18
ATOM 34026 N N . PHE A 1 60 ? 12.597 7.280 -20.733 1.00 0.00 60 PHE A N 18
ATOM 34027 C CA . PHE A 1 60 ? 12.012 6.719 -21.934 1.00 0.00 60 PHE A CA 18
ATOM 34028 C C . PHE A 1 60 ? 12.294 7.627 -23.118 1.00 0.00 60 PHE A C 18
ATOM 34029 O O . PHE A 1 60 ? 11.915 8.800 -23.109 1.00 0.00 60 PHE A O 18
ATOM 34046 N N . GLU A 1 61 ? 12.962 7.095 -24.132 1.00 0.00 61 GLU A N 18
ATOM 34047 C CA . GLU A 1 61 ? 13.249 7.873 -25.322 1.00 0.00 61 GLU A CA 18
ATOM 34048 C C . GLU A 1 61 ? 12.590 7.245 -26.537 1.00 0.00 61 GLU A C 18
ATOM 34049 O O . GLU A 1 61 ? 12.663 6.033 -26.742 1.00 0.00 61 GLU A O 18
ATOM 34061 N N . LEU A 1 62 ? 11.954 8.073 -27.344 1.00 0.00 62 LEU A N 18
ATOM 34062 C CA . LEU A 1 62 ? 11.272 7.600 -28.534 1.00 0.00 62 LEU A CA 18
ATOM 34063 C C . LEU A 1 62 ? 12.205 7.692 -29.730 1.00 0.00 62 LEU A C 18
ATOM 34064 O O . LEU A 1 62 ? 12.640 8.778 -30.108 1.00 0.00 62 LEU A O 18
ATOM 34080 N N . HIS A 1 63 ? 12.534 6.552 -30.306 1.00 0.00 63 HIS A N 18
ATOM 34081 C CA . HIS A 1 63 ? 13.397 6.526 -31.472 1.00 0.00 63 HIS A CA 18
ATOM 34082 C C . HIS A 1 63 ? 12.759 5.733 -32.594 1.00 0.00 63 HIS A C 18
ATOM 34083 O O . HIS A 1 63 ? 12.181 4.665 -32.375 1.00 0.00 63 HIS A O 18
ATOM 34097 N N . ASP A 1 64 ? 12.859 6.280 -33.790 1.00 0.00 64 ASP A N 18
ATOM 34098 C CA . ASP A 1 64 ? 12.190 5.736 -34.956 1.00 0.00 64 ASP A CA 18
ATOM 34099 C C . ASP A 1 64 ? 13.188 5.105 -35.917 1.00 0.00 64 ASP A C 18
ATOM 34100 O O . ASP A 1 64 ? 14.389 5.389 -35.862 1.00 0.00 64 ASP A O 18
ATOM 34109 N N . LYS A 1 65 ? 12.680 4.239 -36.789 1.00 0.00 65 LYS A N 18
ATOM 34110 C CA . LYS A 1 65 ? 13.488 3.613 -37.827 1.00 0.00 65 LYS A CA 18
ATOM 34111 C C . LYS A 1 65 ? 12.598 2.934 -38.860 1.00 0.00 65 LYS A C 18
ATOM 34112 O O . LYS A 1 65 ? 11.688 2.179 -38.501 1.00 0.00 65 LYS A O 18
ATOM 34131 N N . LEU A 1 66 ? 12.861 3.222 -40.131 1.00 0.00 66 LEU A N 18
ATOM 34132 C CA . LEU A 1 66 ? 12.148 2.630 -41.250 1.00 0.00 66 LEU A CA 18
ATOM 34133 C C . LEU A 1 66 ? 10.676 3.050 -41.244 1.00 0.00 66 LEU A C 18
ATOM 34134 O O . LEU A 1 66 ? 10.282 3.972 -41.955 1.00 0.00 66 LEU A O 18
ATOM 34150 N N . ASN A 1 67 ? 9.876 2.381 -40.427 1.00 0.00 67 ASN A N 18
ATOM 34151 C CA . ASN A 1 67 ? 8.467 2.719 -40.274 1.00 0.00 67 ASN A CA 18
ATOM 34152 C C . ASN A 1 67 ? 8.006 2.416 -38.852 1.00 0.00 67 ASN A C 18
ATOM 34153 O O . ASN A 1 67 ? 6.815 2.470 -38.546 1.00 0.00 67 ASN A O 18
ATOM 34164 N N . GLU A 1 68 ? 8.962 2.116 -37.981 1.00 0.00 68 GLU A N 18
ATOM 34165 C CA . GLU A 1 68 ? 8.662 1.784 -36.598 1.00 0.00 68 GLU A CA 18
ATOM 34166 C C . GLU A 1 68 ? 9.226 2.852 -35.679 1.00 0.00 68 GLU A C 18
ATOM 34167 O O . GLU A 1 68 ? 10.181 3.539 -36.035 1.00 0.00 68 GLU A O 18
ATOM 34179 N N . TYR A 1 69 ? 8.632 2.990 -34.511 1.00 0.00 69 TYR A N 18
ATOM 34180 C CA . TYR A 1 69 ? 9.123 3.914 -33.501 1.00 0.00 69 TYR A CA 18
ATOM 34181 C C . TYR A 1 69 ? 8.696 3.422 -32.128 1.00 0.00 69 TYR A C 18
ATOM 34182 O O . TYR A 1 69 ? 7.508 3.322 -31.835 1.00 0.00 69 TYR A O 18
ATOM 34200 N N . TYR A 1 70 ? 9.662 3.080 -31.294 1.00 0.00 70 TYR A N 18
ATOM 34201 C CA . TYR A 1 70 ? 9.352 2.494 -30.002 1.00 0.00 70 TYR A CA 18
ATOM 34202 C C . TYR A 1 70 ? 10.067 3.212 -28.868 1.00 0.00 70 TYR A C 18
ATOM 34203 O O . TYR A 1 70 ? 10.884 4.109 -29.094 1.00 0.00 70 TYR A O 18
ATOM 34221 N N . VAL A 1 71 ? 9.751 2.800 -27.651 1.00 0.00 71 VAL A N 18
ATOM 34222 C CA . VAL A 1 71 ? 10.233 3.473 -26.462 1.00 0.00 71 VAL A CA 18
ATOM 34223 C C . VAL A 1 71 ? 11.450 2.763 -25.874 1.00 0.00 71 VAL A C 18
ATOM 34224 O O . VAL A 1 71 ? 11.384 1.594 -25.489 1.00 0.00 71 VAL A O 18
ATOM 34237 N N . LYS A 1 72 ? 12.557 3.483 -25.824 1.00 0.00 72 LYS A N 18
ATOM 34238 C CA . LYS A 1 72 ? 13.771 2.988 -25.199 1.00 0.00 72 LYS A CA 18
ATOM 34239 C C . LYS A 1 72 ? 13.692 3.186 -23.694 1.00 0.00 72 LYS A C 18
ATOM 34240 O O . LYS A 1 72 ? 13.529 4.310 -23.223 1.00 0.00 72 LYS A O 18
ATOM 34259 N N . VAL A 1 73 ? 13.792 2.101 -22.949 1.00 0.00 73 VAL A N 18
ATOM 34260 C CA . VAL A 1 73 ? 13.760 2.176 -21.499 1.00 0.00 73 VAL A CA 18
ATOM 34261 C C . VAL A 1 73 ? 15.178 2.190 -20.946 1.00 0.00 73 VAL A C 18
ATOM 34262 O O . VAL A 1 73 ? 15.921 1.213 -21.077 1.00 0.00 73 VAL A O 18
ATOM 34275 N N . ILE A 1 74 ? 15.551 3.301 -20.336 1.00 0.00 74 ILE A N 18
ATOM 34276 C CA . ILE A 1 74 ? 16.875 3.448 -19.758 1.00 0.00 74 ILE A CA 18
ATOM 34277 C C . ILE A 1 74 ? 16.786 3.632 -18.249 1.00 0.00 74 ILE A C 18
ATOM 34278 O O . ILE A 1 74 ? 16.202 4.603 -17.766 1.00 0.00 74 ILE A O 18
ATOM 34294 N N . GLU A 1 75 ? 17.348 2.691 -17.508 1.00 0.00 75 GLU A N 18
ATOM 34295 C CA . GLU A 1 75 ? 17.424 2.814 -16.063 1.00 0.00 75 GLU A CA 18
ATOM 34296 C C . GLU A 1 75 ? 18.521 3.818 -15.722 1.00 0.00 75 GLU A C 18
ATOM 34297 O O . GLU A 1 75 ? 19.701 3.529 -15.896 1.00 0.00 75 GLU A O 18
ATOM 34309 N N . ASP A 1 76 ? 18.133 4.998 -15.255 1.00 0.00 76 ASP A N 18
ATOM 34310 C CA . ASP A 1 76 ? 19.078 6.108 -15.098 1.00 0.00 76 ASP A CA 18
ATOM 34311 C C . ASP A 1 76 ? 20.144 5.820 -14.036 1.00 0.00 76 ASP A C 18
ATOM 34312 O O . ASP A 1 76 ? 21.177 6.483 -13.988 1.00 0.00 76 ASP A O 18
ATOM 34321 N N . SER A 1 77 ? 19.908 4.818 -13.199 1.00 0.00 77 SER A N 18
ATOM 34322 C CA . SER A 1 77 ? 20.880 4.448 -12.178 1.00 0.00 77 SER A CA 18
ATOM 34323 C C . SER A 1 77 ? 22.046 3.660 -12.776 1.00 0.00 77 SER A C 18
ATOM 34324 O O . SER A 1 77 ? 23.162 3.701 -12.257 1.00 0.00 77 SER A O 18
ATOM 34332 N N . THR A 1 78 ? 21.787 2.949 -13.864 1.00 0.00 78 THR A N 18
ATOM 34333 C CA . THR A 1 78 ? 22.824 2.195 -14.554 1.00 0.00 78 THR A CA 18
ATOM 34334 C C . THR A 1 78 ? 23.213 2.877 -15.863 1.00 0.00 78 THR A C 18
ATOM 34335 O O . THR A 1 78 ? 24.283 2.617 -16.419 1.00 0.00 78 THR A O 18
ATOM 34346 N N . ASN A 1 79 ? 22.317 3.742 -16.345 1.00 0.00 79 ASN A N 18
ATOM 34347 C CA . ASN A 1 79 ? 22.537 4.550 -17.547 1.00 0.00 79 ASN A CA 18
ATOM 34348 C C . ASN A 1 79 ? 22.617 3.687 -18.802 1.00 0.00 79 ASN A C 18
ATOM 34349 O O . ASN A 1 79 ? 23.128 4.127 -19.832 1.00 0.00 79 ASN A O 18
ATOM 34360 N N . GLU A 1 80 ? 22.085 2.477 -18.729 1.00 0.00 80 GLU A N 18
ATOM 34361 C CA . GLU A 1 80 ? 22.096 1.583 -19.877 1.00 0.00 80 GLU A CA 18
ATOM 34362 C C . GLU A 1 80 ? 20.675 1.324 -20.369 1.00 0.00 80 GLU A C 18
ATOM 34363 O O . GLU A 1 80 ? 19.711 1.455 -19.608 1.00 0.00 80 GLU A O 18
ATOM 34375 N N . VAL A 1 81 ? 20.548 0.973 -21.641 1.00 0.00 81 VAL A N 18
ATOM 34376 C CA . VAL A 1 81 ? 19.246 0.694 -22.228 1.00 0.00 81 VAL A CA 18
ATOM 34377 C C . VAL A 1 81 ? 18.827 -0.733 -21.900 1.00 0.00 81 VAL A C 18
ATOM 34378 O O . VAL A 1 81 ? 19.254 -1.687 -22.556 1.00 0.00 81 VAL A O 18
ATOM 34391 N N . ILE A 1 82 ? 17.996 -0.872 -20.880 1.00 0.00 82 ILE A N 18
ATOM 34392 C CA . ILE A 1 82 ? 17.620 -2.181 -20.372 1.00 0.00 82 ILE A CA 18
ATOM 34393 C C . ILE A 1 82 ? 16.487 -2.809 -21.181 1.00 0.00 82 ILE A C 18
ATOM 34394 O O . ILE A 1 82 ? 16.228 -4.005 -21.054 1.00 0.00 82 ILE A O 18
ATOM 34410 N N . ARG A 1 83 ? 15.812 -2.020 -22.013 1.00 0.00 83 ARG A N 18
ATOM 34411 C CA . ARG A 1 83 ? 14.723 -2.557 -22.827 1.00 0.00 83 ARG A CA 18
ATOM 34412 C C . ARG A 1 83 ? 14.316 -1.584 -23.927 1.00 0.00 83 ARG A C 18
ATOM 34413 O O . ARG A 1 83 ? 14.462 -0.372 -23.779 1.00 0.00 83 ARG A O 18
ATOM 34434 N N . GLU A 1 84 ? 13.819 -2.123 -25.031 1.00 0.00 84 GLU A N 18
ATOM 34435 C CA . GLU A 1 84 ? 13.214 -1.321 -26.082 1.00 0.00 84 GLU A CA 18
ATOM 34436 C C . GLU A 1 84 ? 11.806 -1.840 -26.349 1.00 0.00 84 GLU A C 18
ATOM 34437 O O . GLU A 1 84 ? 11.628 -2.882 -26.982 1.00 0.00 84 GLU A O 18
ATOM 34449 N N . ILE A 1 85 ? 10.811 -1.125 -25.849 1.00 0.00 85 ILE A N 18
ATOM 34450 C CA . ILE A 1 85 ? 9.435 -1.599 -25.889 1.00 0.00 85 ILE A CA 18
ATOM 34451 C C . ILE A 1 85 ? 8.660 -0.968 -27.044 1.00 0.00 85 ILE A C 18
ATOM 34452 O O . ILE A 1 85 ? 8.538 0.255 -27.128 1.00 0.00 85 ILE A O 18
ATOM 34468 N N . PRO A 1 86 ? 8.145 -1.803 -27.961 1.00 0.00 86 PRO A N 18
ATOM 34469 C CA . PRO A 1 86 ? 7.307 -1.344 -29.072 1.00 0.00 86 PRO A CA 18
ATOM 34470 C C . PRO A 1 86 ? 5.993 -0.744 -28.574 1.00 0.00 86 PRO A C 18
ATOM 34471 O O . PRO A 1 86 ? 5.427 -1.216 -27.586 1.00 0.00 86 PRO A O 18
ATOM 34482 N N . PRO A 1 87 ? 5.480 0.287 -29.266 1.00 0.00 87 PRO A N 18
ATOM 34483 C CA . PRO A 1 87 ? 4.282 1.016 -28.830 1.00 0.00 87 PRO A CA 18
ATOM 34484 C C . PRO A 1 87 ? 3.043 0.128 -28.764 1.00 0.00 87 PRO A C 18
ATOM 34485 O O . PRO A 1 87 ? 2.098 0.420 -28.034 1.00 0.00 87 PRO A O 18
ATOM 34496 N N . LYS A 1 88 ? 3.064 -0.965 -29.514 1.00 0.00 88 LYS A N 18
ATOM 34497 C CA . LYS A 1 88 ? 1.945 -1.899 -29.538 1.00 0.00 88 LYS A CA 18
ATOM 34498 C C . LYS A 1 88 ? 1.902 -2.752 -28.272 1.00 0.00 88 LYS A C 18
ATOM 34499 O O . LYS A 1 88 ? 0.888 -3.375 -27.975 1.00 0.00 88 LYS A O 18
ATOM 34518 N N . ARG A 1 89 ? 3.005 -2.780 -27.530 1.00 0.00 89 ARG A N 18
ATOM 34519 C CA . ARG A 1 89 ? 3.035 -3.477 -26.249 1.00 0.00 89 ARG A CA 18
ATOM 34520 C C . ARG A 1 89 ? 3.280 -2.487 -25.120 1.00 0.00 89 ARG A C 18
ATOM 34521 O O . ARG A 1 89 ? 3.495 -2.868 -23.968 1.00 0.00 89 ARG A O 18
ATOM 34542 N N . TRP A 1 90 ? 3.253 -1.208 -25.471 1.00 0.00 90 TRP A N 18
ATOM 34543 C CA . TRP A 1 90 ? 3.355 -0.140 -24.492 1.00 0.00 90 TRP A CA 18
ATOM 34544 C C . TRP A 1 90 ? 2.068 -0.080 -23.677 1.00 0.00 90 TRP A C 18
ATOM 34545 O O . TRP A 1 90 ? 2.063 0.326 -22.516 1.00 0.00 90 TRP A O 18
ATOM 34566 N N . LEU A 1 91 ? 0.979 -0.512 -24.304 1.00 0.00 91 LEU A N 18
ATOM 34567 C CA . LEU A 1 91 ? -0.324 -0.557 -23.657 1.00 0.00 91 LEU A CA 18
ATOM 34568 C C . LEU A 1 91 ? -0.317 -1.575 -22.525 1.00 0.00 91 LEU A C 18
ATOM 34569 O O . LEU A 1 91 ? -0.775 -1.292 -21.416 1.00 0.00 91 LEU A O 18
ATOM 34585 N N . ASP A 1 92 ? 0.224 -2.754 -22.813 1.00 0.00 92 ASP A N 18
ATOM 34586 C CA . ASP A 1 92 ? 0.345 -3.821 -21.825 1.00 0.00 92 ASP A CA 18
ATOM 34587 C C . ASP A 1 92 ? 1.213 -3.353 -20.666 1.00 0.00 92 ASP A C 18
ATOM 34588 O O . ASP A 1 92 ? 0.919 -3.615 -19.498 1.00 0.00 92 ASP A O 18
ATOM 34597 N N . PHE A 1 93 ? 2.281 -2.639 -21.001 1.00 0.00 93 PHE A N 18
ATOM 34598 C CA . PHE A 1 93 ? 3.185 -2.094 -20.000 1.00 0.00 93 PHE A CA 18
ATOM 34599 C C . PHE A 1 93 ? 2.468 -1.049 -19.147 1.00 0.00 93 PHE A C 18
ATOM 34600 O O . PHE A 1 93 ? 2.593 -1.042 -17.923 1.00 0.00 93 PHE A O 18
ATOM 34617 N N . TYR A 1 94 ? 1.703 -0.178 -19.802 1.00 0.00 94 TYR A N 18
ATOM 34618 C CA . TYR A 1 94 ? 0.935 0.853 -19.107 1.00 0.00 94 TYR A CA 18
ATOM 34619 C C . TYR A 1 94 ? -0.087 0.216 -18.167 1.00 0.00 94 TYR A C 18
ATOM 34620 O O . TYR A 1 94 ? -0.302 0.695 -17.052 1.00 0.00 94 TYR A O 18
ATOM 34638 N N . ALA A 1 95 ? -0.704 -0.869 -18.622 1.00 0.00 95 ALA A N 18
ATOM 34639 C CA . ALA A 1 95 ? -1.672 -1.603 -17.817 1.00 0.00 95 ALA A CA 18
ATOM 34640 C C . ALA A 1 95 ? -1.023 -2.143 -16.545 1.00 0.00 95 ALA A C 18
ATOM 34641 O O . ALA A 1 95 ? -1.523 -1.926 -15.442 1.00 0.00 95 ALA A O 18
ATOM 34648 N N . ALA A 1 96 ? 0.106 -2.829 -16.706 1.00 0.00 96 ALA A N 18
ATOM 34649 C CA . ALA A 1 96 ? 0.846 -3.365 -15.568 1.00 0.00 96 ALA A CA 18
ATOM 34650 C C . ALA A 1 96 ? 1.286 -2.240 -14.635 1.00 0.00 96 ALA A C 18
ATOM 34651 O O . ALA A 1 96 ? 1.247 -2.374 -13.412 1.00 0.00 96 ALA A O 18
ATOM 34658 N N . MET A 1 97 ? 1.688 -1.123 -15.230 1.00 0.00 97 MET A N 18
ATOM 34659 C CA . MET A 1 97 ? 2.126 0.040 -14.469 1.00 0.00 97 MET A CA 18
ATOM 34660 C C . MET A 1 97 ? 0.995 0.623 -13.630 1.00 0.00 97 MET A C 18
ATOM 34661 O O . MET A 1 97 ? 1.178 0.878 -12.450 1.00 0.00 97 MET A O 18
ATOM 34675 N N . THR A 1 98 ? -0.175 0.824 -14.223 1.00 0.00 98 THR A N 18
ATOM 34676 C CA . THR A 1 98 ? -1.275 1.468 -13.511 1.00 0.00 98 THR A CA 18
ATOM 34677 C C . THR A 1 98 ? -1.826 0.584 -12.393 1.00 0.00 98 THR A C 18
ATOM 34678 O O . THR A 1 98 ? -2.402 1.093 -11.435 1.00 0.00 98 THR A O 18
ATOM 34689 N N . GLU A 1 99 ? -1.654 -0.728 -12.502 1.00 0.00 99 GLU A N 18
ATOM 34690 C CA . GLU A 1 99 ? -2.082 -1.619 -11.432 1.00 0.00 99 GLU A CA 18
ATOM 34691 C C . GLU A 1 99 ? -1.131 -1.521 -10.242 1.00 0.00 99 GLU A C 18
ATOM 34692 O O . GLU A 1 99 ? -1.565 -1.458 -9.094 1.00 0.00 99 GLU A O 18
ATOM 34704 N N . PHE A 1 100 ? 0.166 -1.494 -10.527 1.00 0.00 100 PHE A N 18
ATOM 34705 C CA . PHE A 1 100 ? 1.175 -1.436 -9.475 1.00 0.00 100 PHE A CA 18
ATOM 34706 C C . PHE A 1 100 ? 1.369 -0.005 -8.971 1.00 0.00 100 PHE A C 18
ATOM 34707 O O . PHE A 1 100 ? 1.236 0.263 -7.779 1.00 0.00 100 PHE A O 18
ATOM 34724 N N . LEU A 1 101 ? 1.663 0.916 -9.885 1.00 0.00 101 LEU A N 18
ATOM 34725 C CA . LEU A 1 101 ? 1.902 2.314 -9.526 1.00 0.00 101 LEU A CA 18
ATOM 34726 C C . LEU A 1 101 ? 0.606 2.963 -9.047 1.00 0.00 101 LEU A C 18
ATOM 34727 O O . LEU A 1 101 ? 0.627 3.973 -8.347 1.00 0.00 101 LEU A O 18
ATOM 34743 N N . GLY A 1 102 ? -0.524 2.359 -9.411 1.00 0.00 102 GLY A N 18
ATOM 34744 C CA . GLY A 1 102 ? -1.811 2.863 -8.965 1.00 0.00 102 GLY A CA 18
ATOM 34745 C C . GLY A 1 102 ? -2.130 2.433 -7.546 1.00 0.00 102 GLY A C 18
ATOM 34746 O O . GLY A 1 102 ? -3.201 2.725 -7.020 1.00 0.00 102 GLY A O 18
ATOM 34750 N N . LEU A 1 103 ? -1.201 1.714 -6.934 1.00 0.00 103 LEU A N 18
ATOM 34751 C CA . LEU A 1 103 ? -1.294 1.396 -5.514 1.00 0.00 103 LEU A CA 18
ATOM 34752 C C . LEU A 1 103 ? -0.607 2.489 -4.706 1.00 0.00 103 LEU A C 18
ATOM 34753 O O . LEU A 1 103 ? -0.786 2.604 -3.491 1.00 0.00 103 LEU A O 18
ATOM 34769 N N . PHE A 1 104 ? 0.165 3.305 -5.405 1.00 0.00 104 PHE A N 18
ATOM 34770 C CA . PHE A 1 104 ? 0.894 4.401 -4.791 1.00 0.00 104 PHE A CA 18
ATOM 34771 C C . PHE A 1 104 ? 0.164 5.715 -5.038 1.00 0.00 104 PHE A C 18
ATOM 34772 O O . PHE A 1 104 ? 0.737 6.795 -4.887 1.00 0.00 104 PHE A O 18
ATOM 34789 N N . VAL A 1 105 ? -1.109 5.614 -5.415 1.00 0.00 105 VAL A N 18
ATOM 34790 C CA . VAL A 1 105 ? -1.905 6.788 -5.745 1.00 0.00 105 VAL A CA 18
ATOM 34791 C C . VAL A 1 105 ? -2.183 7.649 -4.516 1.00 0.00 105 VAL A C 18
ATOM 34792 O O . VAL A 1 105 ? -3.141 7.438 -3.775 1.00 0.00 105 VAL A O 18
ATOM 34805 N N . ASP A 1 106 ? -1.282 8.589 -4.289 1.00 0.00 106 ASP A N 18
ATOM 34806 C CA . ASP A 1 106 ? -1.452 9.609 -3.267 1.00 0.00 106 ASP A CA 18
ATOM 34807 C C . ASP A 1 106 ? -2.703 10.424 -3.543 1.00 0.00 106 ASP A C 18
ATOM 34808 O O . ASP A 1 106 ? -3.688 10.367 -2.807 1.00 0.00 106 ASP A O 18
ATOM 34817 N N . GLU A 1 107 ? -2.622 11.154 -4.629 1.00 0.00 107 GLU A N 18
ATOM 34818 C CA . GLU A 1 107 ? -3.699 11.983 -5.152 1.00 0.00 107 GLU A CA 18
ATOM 34819 C C . GLU A 1 107 ? -3.151 12.808 -6.297 1.00 0.00 107 GLU A C 18
ATOM 34820 O O . GLU A 1 107 ? -3.629 12.739 -7.425 1.00 0.00 107 GLU A O 18
ATOM 34832 N N . LYS A 1 108 ? -2.096 13.550 -5.997 1.00 0.00 108 LYS A N 18
ATOM 34833 C CA . LYS A 1 108 ? -1.473 14.441 -6.967 1.00 0.00 108 LYS A CA 18
ATOM 34834 C C . LYS A 1 108 ? -0.820 13.653 -8.096 1.00 0.00 108 LYS A C 18
ATOM 34835 O O . LYS A 1 108 ? -0.458 14.210 -9.128 1.00 0.00 108 LYS A O 18
ATOM 34854 N N . LYS A 1 109 ? -0.687 12.350 -7.898 1.00 0.00 109 LYS A N 18
ATOM 34855 C CA . LYS A 1 109 ? -0.021 11.495 -8.868 1.00 0.00 109 LYS A CA 18
ATOM 34856 C C . LYS A 1 109 ? -1.021 10.915 -9.867 1.00 0.00 109 LYS A C 18
ATOM 34857 O O . LYS A 1 109 ? -0.628 10.428 -10.929 1.00 0.00 109 LYS A O 18
ATOM 34876 N N . LEU A 1 110 ? -2.313 10.998 -9.540 1.00 0.00 110 LEU A N 18
ATOM 34877 C CA . LEU A 1 110 ? -3.337 10.305 -10.316 1.00 0.00 110 LEU A CA 18
ATOM 34878 C C . LEU A 1 110 ? -3.448 10.874 -11.730 1.00 0.00 110 LEU A C 18
ATOM 34879 O O . LEU A 1 110 ? -3.480 10.118 -12.703 1.00 0.00 110 LEU A O 18
ATOM 34895 N N . GLU A 1 111 ? -3.500 12.200 -11.818 1.00 0.00 111 GLU A N 18
ATOM 34896 C CA . GLU A 1 111 ? -3.525 12.940 -13.078 1.00 0.00 111 GLU A CA 18
ATOM 34897 C C . GLU A 1 111 ? -4.828 12.740 -13.865 1.00 0.00 111 GLU A C 18
ATOM 34898 O O . GLU A 1 111 ? -5.324 13.676 -14.488 1.00 0.00 111 GLU A O 18
ATOM 34910 N N . HIS A 1 112 ? -5.369 11.529 -13.840 1.00 0.00 112 HIS A N 18
ATOM 34911 C CA . HIS A 1 112 ? -6.608 11.228 -14.543 1.00 0.00 112 HIS A CA 18
ATOM 34912 C C . HIS A 1 112 ? -7.745 12.095 -14.011 1.00 0.00 112 HIS A C 18
ATOM 34913 O O . HIS A 1 112 ? -8.206 11.912 -12.884 1.00 0.00 112 HIS A O 18
ATOM 34927 N N . HIS A 1 113 ? -8.169 13.051 -14.833 1.00 0.00 113 HIS A N 18
ATOM 34928 C CA . HIS A 1 113 ? -9.177 14.035 -14.442 1.00 0.00 113 HIS A CA 18
ATOM 34929 C C . HIS A 1 113 ? -10.480 13.379 -13.985 1.00 0.00 113 HIS A C 18
ATOM 34930 O O . HIS A 1 113 ? -11.227 12.814 -14.785 1.00 0.00 113 HIS A O 18
ATOM 34944 N N . HIS A 1 114 ? -10.716 13.465 -12.679 1.00 0.00 114 HIS A N 18
ATOM 34945 C CA . HIS A 1 114 ? -11.914 12.929 -12.035 1.00 0.00 114 HIS A CA 18
ATOM 34946 C C . HIS A 1 114 ? -11.748 13.065 -10.526 1.00 0.00 114 HIS A C 18
ATOM 34947 O O . HIS A 1 114 ? -12.723 13.175 -9.785 1.00 0.00 114 HIS A O 18
ATOM 34961 N N . HIS A 1 115 ? -10.483 13.055 -10.104 1.00 0.00 115 HIS A N 18
ATOM 34962 C CA . HIS A 1 115 ? -10.094 13.264 -8.709 1.00 0.00 115 HIS A CA 18
ATOM 34963 C C . HIS A 1 115 ? -10.576 12.123 -7.811 1.00 0.00 115 HIS A C 18
ATOM 34964 O O . HIS A 1 115 ? -11.671 12.174 -7.251 1.00 0.00 115 HIS A O 18
ATOM 34978 N N . HIS A 1 116 ? -9.753 11.093 -7.686 1.00 0.00 116 HIS A N 18
ATOM 34979 C CA . HIS A 1 116 ? -10.024 10.010 -6.753 1.00 0.00 116 HIS A CA 18
ATOM 34980 C C . HIS A 1 116 ? -9.040 10.090 -5.598 1.00 0.00 116 HIS A C 18
ATOM 34981 O O . HIS A 1 116 ? -7.828 10.020 -5.802 1.00 0.00 116 HIS A O 18
ATOM 34995 N N . HIS A 1 117 ? -9.568 10.244 -4.398 1.00 0.00 117 HIS A N 18
ATOM 34996 C CA . HIS A 1 117 ? -8.747 10.422 -3.212 1.00 0.00 117 HIS A CA 18
ATOM 34997 C C . HIS A 1 117 ? -9.590 10.231 -1.961 1.00 0.00 117 HIS A C 18
ATOM 35011 N N . LEU A 1 1 ? 3.457 1.191 1.277 1.00 0.00 1 LEU A N 19
ATOM 35012 C CA . LEU A 1 1 ? 3.866 1.409 -0.129 1.00 0.00 1 LEU A CA 19
ATOM 35013 C C . LEU A 1 1 ? 5.049 2.373 -0.198 1.00 0.00 1 LEU A C 19
ATOM 35014 O O . LEU A 1 1 ? 6.186 1.946 -0.386 1.00 0.00 1 LEU A O 19
ATOM 35029 N N . ASN A 1 2 ? 4.761 3.666 -0.001 1.00 0.00 2 ASN A N 19
ATOM 35030 C CA . ASN A 1 2 ? 5.740 4.742 -0.105 1.00 0.00 2 ASN A CA 19
ATOM 35031 C C . ASN A 1 2 ? 6.569 4.663 -1.390 1.00 0.00 2 ASN A C 19
ATOM 35032 O O . ASN A 1 2 ? 7.587 3.973 -1.455 1.00 0.00 2 ASN A O 19
ATOM 35043 N N . ILE A 1 3 ? 6.137 5.411 -2.403 1.00 0.00 3 ILE A N 19
ATOM 35044 C CA . ILE A 1 3 ? 6.777 5.388 -3.718 1.00 0.00 3 ILE A CA 19
ATOM 35045 C C . ILE A 1 3 ? 8.211 5.925 -3.660 1.00 0.00 3 ILE A C 19
ATOM 35046 O O . ILE A 1 3 ? 9.031 5.617 -4.522 1.00 0.00 3 ILE A O 19
ATOM 35062 N N . GLU A 1 4 ? 8.515 6.685 -2.610 1.00 0.00 4 GLU A N 19
ATOM 35063 C CA . GLU A 1 4 ? 9.820 7.325 -2.466 1.00 0.00 4 GLU A CA 19
ATOM 35064 C C . GLU A 1 4 ? 10.936 6.291 -2.313 1.00 0.00 4 GLU A C 19
ATOM 35065 O O . GLU A 1 4 ? 12.111 6.605 -2.477 1.00 0.00 4 GLU A O 19
ATOM 35077 N N . ARG A 1 5 ? 10.568 5.050 -2.019 1.00 0.00 5 ARG A N 19
ATOM 35078 C CA . ARG A 1 5 ? 11.561 4.004 -1.822 1.00 0.00 5 ARG A CA 19
ATOM 35079 C C . ARG A 1 5 ? 11.359 2.893 -2.832 1.00 0.00 5 ARG A C 19
ATOM 35080 O O . ARG A 1 5 ? 11.972 1.828 -2.739 1.00 0.00 5 ARG A O 19
ATOM 35101 N N . LEU A 1 6 ? 10.501 3.150 -3.803 1.00 0.00 6 LEU A N 19
ATOM 35102 C CA . LEU A 1 6 ? 10.205 2.171 -4.828 1.00 0.00 6 LEU A CA 19
ATOM 35103 C C . LEU A 1 6 ? 11.372 2.069 -5.804 1.00 0.00 6 LEU A C 19
ATOM 35104 O O . LEU A 1 6 ? 11.524 2.894 -6.708 1.00 0.00 6 LEU A O 19
ATOM 35120 N N . THR A 1 7 ? 12.214 1.069 -5.589 1.00 0.00 7 THR A N 19
ATOM 35121 C CA . THR A 1 7 ? 13.393 0.870 -6.414 1.00 0.00 7 THR A CA 19
ATOM 35122 C C . THR A 1 7 ? 13.334 -0.480 -7.126 1.00 0.00 7 THR A C 19
ATOM 35123 O O . THR A 1 7 ? 14.331 -0.960 -7.667 1.00 0.00 7 THR A O 19
ATOM 35134 N N . THR A 1 8 ? 12.156 -1.077 -7.147 1.00 0.00 8 THR A N 19
ATOM 35135 C CA . THR A 1 8 ? 11.978 -2.371 -7.777 1.00 0.00 8 THR A CA 19
ATOM 35136 C C . THR A 1 8 ? 10.732 -2.378 -8.655 1.00 0.00 8 THR A C 19
ATOM 35137 O O . THR A 1 8 ? 9.657 -1.939 -8.242 1.00 0.00 8 THR A O 19
ATOM 35148 N N . LEU A 1 9 ? 10.894 -2.852 -9.881 1.00 0.00 9 LEU A N 19
ATOM 35149 C CA . LEU A 1 9 ? 9.788 -2.937 -10.824 1.00 0.00 9 LEU A CA 19
ATOM 35150 C C . LEU A 1 9 ? 9.449 -4.391 -11.106 1.00 0.00 9 LEU A C 19
ATOM 35151 O O . LEU A 1 9 ? 8.818 -4.710 -12.115 1.00 0.00 9 LEU A O 19
ATOM 35167 N N . GLN A 1 10 ? 9.857 -5.262 -10.189 1.00 0.00 10 GLN A N 19
ATOM 35168 C CA . GLN A 1 10 ? 9.627 -6.700 -10.318 1.00 0.00 10 GLN A CA 19
ATOM 35169 C C . GLN A 1 10 ? 8.135 -7.006 -10.560 1.00 0.00 10 GLN A C 19
ATOM 35170 O O . GLN A 1 10 ? 7.806 -7.675 -11.535 1.00 0.00 10 GLN A O 19
ATOM 35184 N N . PRO A 1 11 ? 7.202 -6.507 -9.705 1.00 0.00 11 PRO A N 19
ATOM 35185 C CA . PRO A 1 11 ? 5.758 -6.747 -9.888 1.00 0.00 11 PRO A CA 19
ATOM 35186 C C . PRO A 1 11 ? 5.246 -6.297 -11.261 1.00 0.00 11 PRO A C 19
ATOM 35187 O O . PRO A 1 11 ? 4.248 -6.820 -11.762 1.00 0.00 11 PRO A O 19
ATOM 35198 N N . VAL A 1 12 ? 5.935 -5.334 -11.862 1.00 0.00 12 VAL A N 19
ATOM 35199 C CA . VAL A 1 12 ? 5.576 -4.849 -13.187 1.00 0.00 12 VAL A CA 19
ATOM 35200 C C . VAL A 1 12 ? 6.084 -5.814 -14.249 1.00 0.00 12 VAL A C 19
ATOM 35201 O O . VAL A 1 12 ? 5.326 -6.247 -15.115 1.00 0.00 12 VAL A O 19
ATOM 35214 N N . TRP A 1 13 ? 7.365 -6.165 -14.159 1.00 0.00 13 TRP A N 19
ATOM 35215 C CA . TRP A 1 13 ? 7.974 -7.112 -15.090 1.00 0.00 13 TRP A CA 19
ATOM 35216 C C . TRP A 1 13 ? 7.264 -8.453 -15.039 1.00 0.00 13 TRP A C 19
ATOM 35217 O O . TRP A 1 13 ? 7.035 -9.081 -16.071 1.00 0.00 13 TRP A O 19
ATOM 35238 N N . ASP A 1 14 ? 6.917 -8.876 -13.831 1.00 0.00 14 ASP A N 19
ATOM 35239 C CA . ASP A 1 14 ? 6.213 -10.133 -13.622 1.00 0.00 14 ASP A CA 19
ATOM 35240 C C . ASP A 1 14 ? 4.906 -10.153 -14.405 1.00 0.00 14 ASP A C 19
ATOM 35241 O O . ASP A 1 14 ? 4.613 -11.110 -15.120 1.00 0.00 14 ASP A O 19
ATOM 35250 N N . ARG A 1 15 ? 4.135 -9.078 -14.284 1.00 0.00 15 ARG A N 19
ATOM 35251 C CA . ARG A 1 15 ? 2.851 -8.964 -14.968 1.00 0.00 15 ARG A CA 19
ATOM 35252 C C . ARG A 1 15 ? 3.058 -8.774 -16.473 1.00 0.00 15 ARG A C 19
ATOM 35253 O O . ARG A 1 15 ? 2.238 -9.203 -17.283 1.00 0.00 15 ARG A O 19
ATOM 35274 N N . TYR A 1 16 ? 4.158 -8.127 -16.833 1.00 0.00 16 TYR A N 19
ATOM 35275 C CA . TYR A 1 16 ? 4.498 -7.888 -18.232 1.00 0.00 16 TYR A CA 19
ATOM 35276 C C . TYR A 1 16 ? 4.845 -9.193 -18.940 1.00 0.00 16 TYR A C 19
ATOM 35277 O O . TYR A 1 16 ? 4.276 -9.516 -19.986 1.00 0.00 16 TYR A O 19
ATOM 35295 N N . ASP A 1 17 ? 5.763 -9.949 -18.355 1.00 0.00 17 ASP A N 19
ATOM 35296 C CA . ASP A 1 17 ? 6.223 -11.193 -18.956 1.00 0.00 17 ASP A CA 19
ATOM 35297 C C . ASP A 1 17 ? 5.093 -12.215 -19.027 1.00 0.00 17 ASP A C 19
ATOM 35298 O O . ASP A 1 17 ? 4.985 -12.958 -20.000 1.00 0.00 17 ASP A O 19
ATOM 35307 N N . THR A 1 18 ? 4.226 -12.225 -18.016 1.00 0.00 18 THR A N 19
ATOM 35308 C CA . THR A 1 18 ? 3.126 -13.183 -17.966 1.00 0.00 18 THR A CA 19
ATOM 35309 C C . THR A 1 18 ? 2.071 -12.903 -19.041 1.00 0.00 18 THR A C 19
ATOM 35310 O O . THR A 1 18 ? 1.173 -13.715 -19.265 1.00 0.00 18 THR A O 19
ATOM 35321 N N . GLN A 1 19 ? 2.172 -11.754 -19.695 1.00 0.00 19 GLN A N 19
ATOM 35322 C CA . GLN A 1 19 ? 1.359 -11.481 -20.872 1.00 0.00 19 GLN A CA 19
ATOM 35323 C C . GLN A 1 19 ? 2.155 -11.765 -22.133 1.00 0.00 19 GLN A C 19
ATOM 35324 O O . GLN A 1 19 ? 1.724 -12.514 -23.008 1.00 0.00 19 GLN A O 19
ATOM 35338 N N . ILE A 1 20 ? 3.333 -11.172 -22.190 1.00 0.00 20 ILE A N 19
ATOM 35339 C CA . ILE A 1 20 ? 4.198 -11.231 -23.357 1.00 0.00 20 ILE A CA 19
ATOM 35340 C C . ILE A 1 20 ? 4.590 -12.668 -23.730 1.00 0.00 20 ILE A C 19
ATOM 35341 O O . ILE A 1 20 ? 4.735 -12.990 -24.912 1.00 0.00 20 ILE A O 19
ATOM 35357 N N . HIS A 1 21 ? 4.723 -13.539 -22.736 1.00 0.00 21 HIS A N 19
ATOM 35358 C CA . HIS A 1 21 ? 5.165 -14.912 -22.987 1.00 0.00 21 HIS A CA 19
ATOM 35359 C C . HIS A 1 21 ? 4.042 -15.773 -23.571 1.00 0.00 21 HIS A C 19
ATOM 35360 O O . HIS A 1 21 ? 4.234 -16.960 -23.820 1.00 0.00 21 HIS A O 19
ATOM 35374 N N . ASN A 1 22 ? 2.876 -15.180 -23.783 1.00 0.00 22 ASN A N 19
ATOM 35375 C CA . ASN A 1 22 ? 1.734 -15.924 -24.299 1.00 0.00 22 ASN A CA 19
ATOM 35376 C C . ASN A 1 22 ? 1.102 -15.217 -25.490 1.00 0.00 22 ASN A C 19
ATOM 35377 O O . ASN A 1 22 ? 0.567 -14.116 -25.361 1.00 0.00 22 ASN A O 19
ATOM 35388 N N . GLN A 1 23 ? 1.191 -15.846 -26.651 1.00 0.00 23 GLN A N 19
ATOM 35389 C CA . GLN A 1 23 ? 0.482 -15.379 -27.833 1.00 0.00 23 GLN A CA 19
ATOM 35390 C C . GLN A 1 23 ? -0.534 -16.428 -28.269 1.00 0.00 23 GLN A C 19
ATOM 35391 O O . GLN A 1 23 ? -1.053 -16.395 -29.384 1.00 0.00 23 GLN A O 19
ATOM 35405 N N . LYS A 1 24 ? -0.814 -17.362 -27.368 1.00 0.00 24 LYS A N 19
ATOM 35406 C CA . LYS A 1 24 ? -1.804 -18.399 -27.613 1.00 0.00 24 LYS A CA 19
ATOM 35407 C C . LYS A 1 24 ? -3.143 -17.981 -27.019 1.00 0.00 24 LYS A C 19
ATOM 35408 O O . LYS A 1 24 ? -3.380 -18.158 -25.824 1.00 0.00 24 LYS A O 19
ATOM 35427 N N . ASP A 1 25 ? -4.000 -17.400 -27.848 1.00 0.00 25 ASP A N 19
ATOM 35428 C CA . ASP A 1 25 ? -5.308 -16.931 -27.403 1.00 0.00 25 ASP A CA 19
ATOM 35429 C C . ASP A 1 25 ? -6.211 -16.705 -28.611 1.00 0.00 25 ASP A C 19
ATOM 35430 O O . ASP A 1 25 ? -5.731 -16.668 -29.746 1.00 0.00 25 ASP A O 19
ATOM 35439 N N . ASN A 1 26 ? -7.507 -16.569 -28.375 1.00 0.00 26 ASN A N 19
ATOM 35440 C CA . ASN A 1 26 ? -8.452 -16.307 -29.452 1.00 0.00 26 ASN A CA 19
ATOM 35441 C C . ASN A 1 26 ? -8.242 -14.900 -29.999 1.00 0.00 26 ASN A C 19
ATOM 35442 O O . ASN A 1 26 ? -8.506 -14.635 -31.174 1.00 0.00 26 ASN A O 19
ATOM 35453 N N . ASP A 1 27 ? -7.743 -14.015 -29.132 1.00 0.00 27 ASP A N 19
ATOM 35454 C CA . ASP A 1 27 ? -7.463 -12.619 -29.476 1.00 0.00 27 ASP A CA 19
ATOM 35455 C C . ASP A 1 27 ? -8.755 -11.860 -29.748 1.00 0.00 27 ASP A C 19
ATOM 35456 O O . ASP A 1 27 ? -9.223 -11.756 -30.885 1.00 0.00 27 ASP A O 19
ATOM 35465 N N . ASN A 1 28 ? -9.343 -11.352 -28.680 1.00 0.00 28 ASN A N 19
ATOM 35466 C CA . ASN A 1 28 ? -10.600 -10.628 -28.766 1.00 0.00 28 ASN A CA 19
ATOM 35467 C C . ASN A 1 28 ? -10.504 -9.293 -28.036 1.00 0.00 28 ASN A C 19
ATOM 35468 O O . ASN A 1 28 ? -10.858 -8.251 -28.588 1.00 0.00 28 ASN A O 19
ATOM 35479 N N . GLU A 1 29 ? -10.013 -9.322 -26.802 1.00 0.00 29 GLU A N 19
ATOM 35480 C CA . GLU A 1 29 ? -9.875 -8.108 -26.003 1.00 0.00 29 GLU A CA 19
ATOM 35481 C C . GLU A 1 29 ? -8.463 -7.551 -26.107 1.00 0.00 29 GLU A C 19
ATOM 35482 O O . GLU A 1 29 ? -7.720 -7.517 -25.125 1.00 0.00 29 GLU A O 19
ATOM 35494 N N . VAL A 1 30 ? -8.087 -7.142 -27.305 1.00 0.00 30 VAL A N 19
ATOM 35495 C CA . VAL A 1 30 ? -6.773 -6.560 -27.529 1.00 0.00 30 VAL A CA 19
ATOM 35496 C C . VAL A 1 30 ? -6.826 -5.039 -27.391 1.00 0.00 30 VAL A C 19
ATOM 35497 O O . VAL A 1 30 ? -7.673 -4.375 -27.992 1.00 0.00 30 VAL A O 19
ATOM 35510 N N . PRO A 1 31 ? -5.933 -4.475 -26.567 1.00 0.00 31 PRO A N 19
ATOM 35511 C CA . PRO A 1 31 ? -5.847 -3.033 -26.364 1.00 0.00 31 PRO A CA 19
ATOM 35512 C C . PRO A 1 31 ? -5.176 -2.337 -27.544 1.00 0.00 31 PRO A C 19
ATOM 35513 O O . PRO A 1 31 ? -3.985 -2.523 -27.794 1.00 0.00 31 PRO A O 19
ATOM 35524 N N . VAL A 1 32 ? -5.949 -1.550 -28.277 1.00 0.00 32 VAL A N 19
ATOM 35525 C CA . VAL A 1 32 ? -5.452 -0.912 -29.487 1.00 0.00 32 VAL A CA 19
ATOM 35526 C C . VAL A 1 32 ? -5.093 0.541 -29.238 1.00 0.00 32 VAL A C 19
ATOM 35527 O O . VAL A 1 32 ? -3.937 0.935 -29.369 1.00 0.00 32 VAL A O 19
ATOM 35540 N N . HIS A 1 33 ? -6.105 1.328 -28.887 1.00 0.00 33 HIS A N 19
ATOM 35541 C CA . HIS A 1 33 ? -5.955 2.767 -28.652 1.00 0.00 33 HIS A CA 19
ATOM 35542 C C . HIS A 1 33 ? -5.671 3.531 -29.943 1.00 0.00 33 HIS A C 19
ATOM 35543 O O . HIS A 1 33 ? -5.624 4.762 -29.936 1.00 0.00 33 HIS A O 19
ATOM 35557 N N . GLN A 1 34 ? -5.512 2.795 -31.045 1.00 0.00 34 GLN A N 19
ATOM 35558 C CA . GLN A 1 34 ? -5.054 3.362 -32.308 1.00 0.00 34 GLN A CA 19
ATOM 35559 C C . GLN A 1 34 ? -3.770 4.151 -32.064 1.00 0.00 34 GLN A C 19
ATOM 35560 O O . GLN A 1 34 ? -3.767 5.387 -32.050 1.00 0.00 34 GLN A O 19
ATOM 35574 N N . VAL A 1 35 ? -2.692 3.406 -31.836 1.00 0.00 35 VAL A N 19
ATOM 35575 C CA . VAL A 1 35 ? -1.412 3.980 -31.460 1.00 0.00 35 VAL A CA 19
ATOM 35576 C C . VAL A 1 35 ? -0.983 5.012 -32.476 1.00 0.00 35 VAL A C 19
ATOM 35577 O O . VAL A 1 35 ? -0.809 4.727 -33.661 1.00 0.00 35 VAL A O 19
ATOM 35590 N N . SER A 1 36 ? -0.824 6.207 -31.983 1.00 0.00 36 SER A N 19
ATOM 35591 C CA . SER A 1 36 ? -0.622 7.363 -32.807 1.00 0.00 36 SER A CA 19
ATOM 35592 C C . SER A 1 36 ? 0.609 8.122 -32.337 1.00 0.00 36 SER A C 19
ATOM 35593 O O . SER A 1 36 ? 1.069 7.914 -31.211 1.00 0.00 36 SER A O 19
ATOM 35601 N N . TYR A 1 37 ? 1.143 8.982 -33.193 1.00 0.00 37 TYR A N 19
ATOM 35602 C CA . TYR A 1 37 ? 2.289 9.808 -32.830 1.00 0.00 37 TYR A CA 19
ATOM 35603 C C . TYR A 1 37 ? 1.970 10.606 -31.571 1.00 0.00 37 TYR A C 19
ATOM 35604 O O . TYR A 1 37 ? 2.780 10.693 -30.648 1.00 0.00 37 TYR A O 19
ATOM 35622 N N . THR A 1 38 ? 0.768 11.162 -31.538 1.00 0.00 38 THR A N 19
ATOM 35623 C CA . THR A 1 38 ? 0.288 11.899 -30.385 1.00 0.00 38 THR A CA 19
ATOM 35624 C C . THR A 1 38 ? 0.166 10.980 -29.170 1.00 0.00 38 THR A C 19
ATOM 35625 O O . THR A 1 38 ? 0.486 11.371 -28.053 1.00 0.00 38 THR A O 19
ATOM 35636 N N . ASN A 1 39 ? -0.263 9.744 -29.408 1.00 0.00 39 ASN A N 19
ATOM 35637 C CA . ASN A 1 39 ? -0.526 8.799 -28.331 1.00 0.00 39 ASN A CA 19
ATOM 35638 C C . ASN A 1 39 ? 0.754 8.449 -27.593 1.00 0.00 39 ASN A C 19
ATOM 35639 O O . ASN A 1 39 ? 0.817 8.534 -26.371 1.00 0.00 39 ASN A O 19
ATOM 35650 N N . LEU A 1 40 ? 1.778 8.079 -28.341 1.00 0.00 40 LEU A N 19
ATOM 35651 C CA . LEU A 1 40 ? 3.043 7.686 -27.745 1.00 0.00 40 LEU A CA 19
ATOM 35652 C C . LEU A 1 40 ? 3.715 8.865 -27.050 1.00 0.00 40 LEU A C 19
ATOM 35653 O O . LEU A 1 40 ? 4.116 8.750 -25.899 1.00 0.00 40 LEU A O 19
ATOM 35669 N N . ALA A 1 41 ? 3.802 10.003 -27.731 1.00 0.00 41 ALA A N 19
ATOM 35670 C CA . ALA A 1 41 ? 4.421 11.192 -27.148 1.00 0.00 41 ALA A CA 19
ATOM 35671 C C . ALA A 1 41 ? 3.738 11.575 -25.834 1.00 0.00 41 ALA A C 19
ATOM 35672 O O . ALA A 1 41 ? 4.398 11.847 -24.828 1.00 0.00 41 ALA A O 19
ATOM 35679 N N . GLU A 1 42 ? 2.411 11.560 -25.849 1.00 0.00 42 GLU A N 19
ATOM 35680 C CA . GLU A 1 42 ? 1.609 11.894 -24.680 1.00 0.00 42 GLU A CA 19
ATOM 35681 C C . GLU A 1 42 ? 1.796 10.881 -23.554 1.00 0.00 42 GLU A C 19
ATOM 35682 O O . GLU A 1 42 ? 2.117 11.246 -22.421 1.00 0.00 42 GLU A O 19
ATOM 35694 N N . MET A 1 43 ? 1.620 9.611 -23.882 1.00 0.00 43 MET A N 19
ATOM 35695 C CA . MET A 1 43 ? 1.620 8.553 -22.877 1.00 0.00 43 MET A CA 19
ATOM 35696 C C . MET A 1 43 ? 3.023 8.263 -22.345 1.00 0.00 43 MET A C 19
ATOM 35697 O O . MET A 1 43 ? 3.177 7.870 -21.191 1.00 0.00 43 MET A O 19
ATOM 35711 N N . VAL A 1 44 ? 4.045 8.463 -23.167 1.00 0.00 44 VAL A N 19
ATOM 35712 C CA . VAL A 1 44 ? 5.421 8.334 -22.694 1.00 0.00 44 VAL A CA 19
ATOM 35713 C C . VAL A 1 44 ? 5.760 9.500 -21.767 1.00 0.00 44 VAL A C 19
ATOM 35714 O O . VAL A 1 44 ? 6.479 9.340 -20.777 1.00 0.00 44 VAL A O 19
ATOM 35727 N N . GLY A 1 45 ? 5.208 10.664 -22.080 1.00 0.00 45 GLY A N 19
ATOM 35728 C CA . GLY A 1 45 ? 5.414 11.834 -21.252 1.00 0.00 45 GLY A CA 19
ATOM 35729 C C . GLY A 1 45 ? 4.890 11.635 -19.843 1.00 0.00 45 GLY A C 19
ATOM 35730 O O . GLY A 1 45 ? 5.590 11.914 -18.868 1.00 0.00 45 GLY A O 19
ATOM 35734 N N . GLU A 1 46 ? 3.668 11.122 -19.733 1.00 0.00 46 GLU A N 19
ATOM 35735 C CA . GLU A 1 46 ? 3.048 10.900 -18.430 1.00 0.00 46 GLU A CA 19
ATOM 35736 C C . GLU A 1 46 ? 3.674 9.703 -17.721 1.00 0.00 46 GLU A C 19
ATOM 35737 O O . GLU A 1 46 ? 3.615 9.594 -16.496 1.00 0.00 46 GLU A O 19
ATOM 35749 N N . MET A 1 47 ? 4.295 8.824 -18.497 1.00 0.00 47 MET A N 19
ATOM 35750 C CA . MET A 1 47 ? 4.984 7.664 -17.948 1.00 0.00 47 MET A CA 19
ATOM 35751 C C . MET A 1 47 ? 6.169 8.114 -17.106 1.00 0.00 47 MET A C 19
ATOM 35752 O O . MET A 1 47 ? 6.490 7.510 -16.086 1.00 0.00 47 MET A O 19
ATOM 35766 N N . ASN A 1 48 ? 6.807 9.197 -17.536 1.00 0.00 48 ASN A N 19
ATOM 35767 C CA . ASN A 1 48 ? 7.944 9.750 -16.811 1.00 0.00 48 ASN A CA 19
ATOM 35768 C C . ASN A 1 48 ? 7.503 10.342 -15.477 1.00 0.00 48 ASN A C 19
ATOM 35769 O O . ASN A 1 48 ? 8.277 10.384 -14.521 1.00 0.00 48 ASN A O 19
ATOM 35780 N N . LYS A 1 49 ? 6.249 10.782 -15.411 1.00 0.00 49 LYS A N 19
ATOM 35781 C CA . LYS A 1 49 ? 5.694 11.338 -14.179 1.00 0.00 49 LYS A CA 19
ATOM 35782 C C . LYS A 1 49 ? 5.579 10.256 -13.110 1.00 0.00 49 LYS A C 19
ATOM 35783 O O . LYS A 1 49 ? 5.803 10.504 -11.926 1.00 0.00 49 LYS A O 19
ATOM 35802 N N . LEU A 1 50 ? 5.234 9.053 -13.550 1.00 0.00 50 LEU A N 19
ATOM 35803 C CA . LEU A 1 50 ? 4.926 7.951 -12.647 1.00 0.00 50 LEU A CA 19
ATOM 35804 C C . LEU A 1 50 ? 6.134 7.515 -11.822 1.00 0.00 50 LEU A C 19
ATOM 35805 O O . LEU A 1 50 ? 5.991 7.137 -10.660 1.00 0.00 50 LEU A O 19
ATOM 35821 N N . LEU A 1 51 ? 7.324 7.581 -12.408 1.00 0.00 51 LEU A N 19
ATOM 35822 C CA . LEU A 1 51 ? 8.507 7.039 -11.750 1.00 0.00 51 LEU A CA 19
ATOM 35823 C C . LEU A 1 51 ? 9.452 8.147 -11.307 1.00 0.00 51 LEU A C 19
ATOM 35824 O O . LEU A 1 51 ? 10.548 7.880 -10.809 1.00 0.00 51 LEU A O 19
ATOM 35840 N N . GLU A 1 52 ? 9.026 9.385 -11.486 1.00 0.00 52 GLU A N 19
ATOM 35841 C CA . GLU A 1 52 ? 9.786 10.533 -11.038 1.00 0.00 52 GLU A CA 19
ATOM 35842 C C . GLU A 1 52 ? 9.963 10.534 -9.507 1.00 0.00 52 GLU A C 19
ATOM 35843 O O . GLU A 1 52 ? 11.087 10.635 -9.018 1.00 0.00 52 GLU A O 19
ATOM 35855 N N . PRO A 1 53 ? 8.866 10.404 -8.719 1.00 0.00 53 PRO A N 19
ATOM 35856 C CA . PRO A 1 53 ? 8.953 10.430 -7.256 1.00 0.00 53 PRO A CA 19
ATOM 35857 C C . PRO A 1 53 ? 9.372 9.087 -6.645 1.00 0.00 53 PRO A C 19
ATOM 35858 O O . PRO A 1 53 ? 9.112 8.827 -5.468 1.00 0.00 53 PRO A O 19
ATOM 35869 N N . SER A 1 54 ? 10.038 8.250 -7.430 1.00 0.00 54 SER A N 19
ATOM 35870 C CA . SER A 1 54 ? 10.495 6.955 -6.944 1.00 0.00 54 SER A CA 19
ATOM 35871 C C . SER A 1 54 ? 12.015 6.853 -7.038 1.00 0.00 54 SER A C 19
ATOM 35872 O O . SER A 1 54 ? 12.670 7.766 -7.537 1.00 0.00 54 SER A O 19
ATOM 35880 N N . GLN A 1 55 ? 12.569 5.737 -6.576 1.00 0.00 55 GLN A N 19
ATOM 35881 C CA . GLN A 1 55 ? 14.015 5.542 -6.589 1.00 0.00 55 GLN A CA 19
ATOM 35882 C C . GLN A 1 55 ? 14.510 5.164 -7.980 1.00 0.00 55 GLN A C 19
ATOM 35883 O O . GLN A 1 55 ? 15.604 5.557 -8.381 1.00 0.00 55 GLN A O 19
ATOM 35897 N N . VAL A 1 56 ? 13.697 4.408 -8.716 1.00 0.00 56 VAL A N 19
ATOM 35898 C CA . VAL A 1 56 ? 14.100 3.919 -10.031 1.00 0.00 56 VAL A CA 19
ATOM 35899 C C . VAL A 1 56 ? 14.347 5.065 -11.014 1.00 0.00 56 VAL A C 19
ATOM 35900 O O . VAL A 1 56 ? 15.236 4.973 -11.857 1.00 0.00 56 VAL A O 19
ATOM 35913 N N . HIS A 1 57 ? 13.546 6.136 -10.900 1.00 0.00 57 HIS A N 19
ATOM 35914 C CA . HIS A 1 57 ? 13.731 7.351 -11.711 1.00 0.00 57 HIS A CA 19
ATOM 35915 C C . HIS A 1 57 ? 13.848 7.038 -13.205 1.00 0.00 57 HIS A C 19
ATOM 35916 O O . HIS A 1 57 ? 14.572 7.722 -13.931 1.00 0.00 57 HIS A O 19
ATOM 35930 N N . LEU A 1 58 ? 13.107 6.031 -13.656 1.00 0.00 58 LEU A N 19
ATOM 35931 C CA . LEU A 1 58 ? 13.233 5.517 -15.018 1.00 0.00 58 LEU A CA 19
ATOM 35932 C C . LEU A 1 58 ? 13.104 6.607 -16.077 1.00 0.00 58 LEU A C 19
ATOM 35933 O O . LEU A 1 58 ? 12.247 7.489 -15.992 1.00 0.00 58 LEU A O 19
ATOM 35949 N N . LYS A 1 59 ? 13.972 6.525 -17.070 1.00 0.00 59 LYS A N 19
ATOM 35950 C CA . LYS A 1 59 ? 13.958 7.432 -18.200 1.00 0.00 59 LYS A CA 19
ATOM 35951 C C . LYS A 1 59 ? 13.266 6.772 -19.386 1.00 0.00 59 LYS A C 19
ATOM 35952 O O . LYS A 1 59 ? 13.642 5.674 -19.795 1.00 0.00 59 LYS A O 19
ATOM 35971 N N . PHE A 1 60 ? 12.254 7.428 -19.928 1.00 0.00 60 PHE A N 19
ATOM 35972 C CA . PHE A 1 60 ? 11.539 6.902 -21.083 1.00 0.00 60 PHE A CA 19
ATOM 35973 C C . PHE A 1 60 ? 11.768 7.794 -22.295 1.00 0.00 60 PHE A C 19
ATOM 35974 O O . PHE A 1 60 ? 11.375 8.961 -22.291 1.00 0.00 60 PHE A O 19
ATOM 35991 N N . GLU A 1 61 ? 12.409 7.253 -23.327 1.00 0.00 61 GLU A N 19
ATOM 35992 C CA . GLU A 1 61 ? 12.694 8.026 -24.526 1.00 0.00 61 GLU A CA 19
ATOM 35993 C C . GLU A 1 61 ? 12.025 7.406 -25.748 1.00 0.00 61 GLU A C 19
ATOM 35994 O O . GLU A 1 61 ? 12.027 6.186 -25.916 1.00 0.00 61 GLU A O 19
ATOM 36006 N N . LEU A 1 62 ? 11.454 8.252 -26.589 1.00 0.00 62 LEU A N 19
ATOM 36007 C CA . LEU A 1 62 ? 10.832 7.801 -27.823 1.00 0.00 62 LEU A CA 19
ATOM 36008 C C . LEU A 1 62 ? 11.863 7.798 -28.941 1.00 0.00 62 LEU A C 19
ATOM 36009 O O . LEU A 1 62 ? 12.385 8.850 -29.315 1.00 0.00 62 LEU A O 19
ATOM 36025 N N . HIS A 1 63 ? 12.169 6.625 -29.465 1.00 0.00 63 HIS A N 19
ATOM 36026 C CA . HIS A 1 63 ? 13.148 6.510 -30.536 1.00 0.00 63 HIS A CA 19
ATOM 36027 C C . HIS A 1 63 ? 12.550 5.807 -31.741 1.00 0.00 63 HIS A C 19
ATOM 36028 O O . HIS A 1 63 ? 11.857 4.797 -31.613 1.00 0.00 63 HIS A O 19
ATOM 36042 N N . ASP A 1 64 ? 12.828 6.360 -32.906 1.00 0.00 64 ASP A N 19
ATOM 36043 C CA . ASP A 1 64 ? 12.187 5.941 -34.140 1.00 0.00 64 ASP A CA 19
ATOM 36044 C C . ASP A 1 64 ? 13.066 4.985 -34.940 1.00 0.00 64 ASP A C 19
ATOM 36045 O O . ASP A 1 64 ? 14.176 4.633 -34.530 1.00 0.00 64 ASP A O 19
ATOM 36054 N N . LYS A 1 65 ? 12.540 4.571 -36.082 1.00 0.00 65 LYS A N 19
ATOM 36055 C CA . LYS A 1 65 ? 13.225 3.676 -36.996 1.00 0.00 65 LYS A CA 19
ATOM 36056 C C . LYS A 1 65 ? 12.582 3.827 -38.370 1.00 0.00 65 LYS A C 19
ATOM 36057 O O . LYS A 1 65 ? 12.160 4.924 -38.735 1.00 0.00 65 LYS A O 19
ATOM 36076 N N . LEU A 1 66 ? 12.532 2.737 -39.123 1.00 0.00 66 LEU A N 19
ATOM 36077 C CA . LEU A 1 66 ? 11.737 2.657 -40.338 1.00 0.00 66 LEU A CA 19
ATOM 36078 C C . LEU A 1 66 ? 10.364 3.315 -40.157 1.00 0.00 66 LEU A C 19
ATOM 36079 O O . LEU A 1 66 ? 10.078 4.350 -40.760 1.00 0.00 66 LEU A O 19
ATOM 36095 N N . ASN A 1 67 ? 9.523 2.714 -39.323 1.00 0.00 67 ASN A N 19
ATOM 36096 C CA . ASN A 1 67 ? 8.181 3.241 -39.086 1.00 0.00 67 ASN A CA 19
ATOM 36097 C C . ASN A 1 67 ? 7.847 3.216 -37.595 1.00 0.00 67 ASN A C 19
ATOM 36098 O O . ASN A 1 67 ? 7.146 4.089 -37.093 1.00 0.00 67 ASN A O 19
ATOM 36109 N N . GLU A 1 68 ? 8.372 2.227 -36.885 1.00 0.00 68 GLU A N 19
ATOM 36110 C CA . GLU A 1 68 ? 8.041 2.037 -35.476 1.00 0.00 68 GLU A CA 19
ATOM 36111 C C . GLU A 1 68 ? 8.830 2.971 -34.574 1.00 0.00 68 GLU A C 19
ATOM 36112 O O . GLU A 1 68 ? 10.008 2.749 -34.303 1.00 0.00 68 GLU A O 19
ATOM 36124 N N . TYR A 1 69 ? 8.177 4.016 -34.130 1.00 0.00 69 TYR A N 19
ATOM 36125 C CA . TYR A 1 69 ? 8.719 4.856 -33.077 1.00 0.00 69 TYR A CA 19
ATOM 36126 C C . TYR A 1 69 ? 8.347 4.249 -31.734 1.00 0.00 69 TYR A C 19
ATOM 36127 O O . TYR A 1 69 ? 7.207 4.350 -31.290 1.00 0.00 69 TYR A O 19
ATOM 36145 N N . TYR A 1 70 ? 9.304 3.580 -31.110 1.00 0.00 70 TYR A N 19
ATOM 36146 C CA . TYR A 1 70 ? 9.023 2.795 -29.918 1.00 0.00 70 TYR A CA 19
ATOM 36147 C C . TYR A 1 70 ? 9.600 3.447 -28.667 1.00 0.00 70 TYR A C 19
ATOM 36148 O O . TYR A 1 70 ? 10.313 4.452 -28.746 1.00 0.00 70 TYR A O 19
ATOM 36166 N N . VAL A 1 71 ? 9.301 2.851 -27.520 1.00 0.00 71 VAL A N 19
ATOM 36167 C CA . VAL A 1 71 ? 9.686 3.413 -26.235 1.00 0.00 71 VAL A CA 19
ATOM 36168 C C . VAL A 1 71 ? 10.882 2.673 -25.648 1.00 0.00 71 VAL A C 19
ATOM 36169 O O . VAL A 1 71 ? 10.903 1.440 -25.601 1.00 0.00 71 VAL A O 19
ATOM 36182 N N . LYS A 1 72 ? 11.876 3.428 -25.212 1.00 0.00 72 LYS A N 19
ATOM 36183 C CA . LYS A 1 72 ? 13.045 2.862 -24.560 1.00 0.00 72 LYS A CA 19
ATOM 36184 C C . LYS A 1 72 ? 12.951 3.048 -23.057 1.00 0.00 72 LYS A C 19
ATOM 36185 O O . LYS A 1 72 ? 12.661 4.149 -22.584 1.00 0.00 72 LYS A O 19
ATOM 36204 N N . VAL A 1 73 ? 13.195 1.983 -22.316 1.00 0.00 73 VAL A N 19
ATOM 36205 C CA . VAL A 1 73 ? 13.218 2.054 -20.869 1.00 0.00 73 VAL A CA 19
ATOM 36206 C C . VAL A 1 73 ? 14.655 2.123 -20.368 1.00 0.00 73 VAL A C 19
ATOM 36207 O O . VAL A 1 73 ? 15.432 1.177 -20.532 1.00 0.00 73 VAL A O 19
ATOM 36220 N N . ILE A 1 74 ? 15.000 3.248 -19.769 1.00 0.00 74 ILE A N 19
ATOM 36221 C CA . ILE A 1 74 ? 16.334 3.460 -19.241 1.00 0.00 74 ILE A CA 19
ATOM 36222 C C . ILE A 1 74 ? 16.295 3.528 -17.722 1.00 0.00 74 ILE A C 19
ATOM 36223 O O . ILE A 1 74 ? 15.620 4.384 -17.149 1.00 0.00 74 ILE A O 19
ATOM 36239 N N . GLU A 1 75 ? 17.002 2.619 -17.074 1.00 0.00 75 GLU A N 19
ATOM 36240 C CA . GLU A 1 75 ? 17.097 2.625 -15.627 1.00 0.00 75 GLU A CA 19
ATOM 36241 C C . GLU A 1 75 ? 18.074 3.725 -15.220 1.00 0.00 75 GLU A C 19
ATOM 36242 O O . GLU A 1 75 ? 19.210 3.743 -15.681 1.00 0.00 75 GLU A O 19
ATOM 36254 N N . ASP A 1 76 ? 17.621 4.637 -14.373 1.00 0.00 76 ASP A N 19
ATOM 36255 C CA . ASP A 1 76 ? 18.340 5.888 -14.113 1.00 0.00 76 ASP A CA 19
ATOM 36256 C C . ASP A 1 76 ? 19.703 5.669 -13.463 1.00 0.00 76 ASP A C 19
ATOM 36257 O O . ASP A 1 76 ? 20.680 6.327 -13.826 1.00 0.00 76 ASP A O 19
ATOM 36266 N N . SER A 1 77 ? 19.776 4.751 -12.512 1.00 0.00 77 SER A N 19
ATOM 36267 C CA . SER A 1 77 ? 21.001 4.547 -11.755 1.00 0.00 77 SER A CA 19
ATOM 36268 C C . SER A 1 77 ? 22.123 4.040 -12.661 1.00 0.00 77 SER A C 19
ATOM 36269 O O . SER A 1 77 ? 23.286 4.421 -12.506 1.00 0.00 77 SER A O 19
ATOM 36277 N N . THR A 1 78 ? 21.769 3.190 -13.614 1.00 0.00 78 THR A N 19
ATOM 36278 C CA . THR A 1 78 ? 22.742 2.637 -14.545 1.00 0.00 78 THR A CA 19
ATOM 36279 C C . THR A 1 78 ? 22.818 3.461 -15.829 1.00 0.00 78 THR A C 19
ATOM 36280 O O . THR A 1 78 ? 23.811 3.400 -16.558 1.00 0.00 78 THR A O 19
ATOM 36291 N N . ASN A 1 79 ? 21.759 4.225 -16.095 1.00 0.00 79 ASN A N 19
ATOM 36292 C CA . ASN A 1 79 ? 21.659 5.065 -17.292 1.00 0.00 79 ASN A CA 19
ATOM 36293 C C . ASN A 1 79 ? 21.795 4.239 -18.566 1.00 0.00 79 ASN A C 19
ATOM 36294 O O . ASN A 1 79 ? 22.287 4.723 -19.587 1.00 0.00 79 ASN A O 19
ATOM 36305 N N . GLU A 1 80 ? 21.333 2.999 -18.512 1.00 0.00 80 GLU A N 19
ATOM 36306 C CA . GLU A 1 80 ? 21.362 2.134 -19.674 1.00 0.00 80 GLU A CA 19
ATOM 36307 C C . GLU A 1 80 ? 19.958 1.630 -19.987 1.00 0.00 80 GLU A C 19
ATOM 36308 O O . GLU A 1 80 ? 19.083 1.600 -19.114 1.00 0.00 80 GLU A O 19
ATOM 36320 N N . VAL A 1 81 ? 19.747 1.248 -21.235 1.00 0.00 81 VAL A N 19
ATOM 36321 C CA . VAL A 1 81 ? 18.443 0.799 -21.689 1.00 0.00 81 VAL A CA 19
ATOM 36322 C C . VAL A 1 81 ? 18.244 -0.672 -21.341 1.00 0.00 81 VAL A C 19
ATOM 36323 O O . VAL A 1 81 ? 18.894 -1.551 -21.911 1.00 0.00 81 VAL A O 19
ATOM 36336 N N . ILE A 1 82 ? 17.351 -0.931 -20.398 1.00 0.00 82 ILE A N 19
ATOM 36337 C CA . ILE A 1 82 ? 17.124 -2.286 -19.915 1.00 0.00 82 ILE A CA 19
ATOM 36338 C C . ILE A 1 82 ? 15.934 -2.940 -20.611 1.00 0.00 82 ILE A C 19
ATOM 36339 O O . ILE A 1 82 ? 15.703 -4.139 -20.456 1.00 0.00 82 ILE A O 19
ATOM 36355 N N . ARG A 1 83 ? 15.180 -2.156 -21.376 1.00 0.00 83 ARG A N 19
ATOM 36356 C CA . ARG A 1 83 ? 14.024 -2.677 -22.086 1.00 0.00 83 ARG A CA 19
ATOM 36357 C C . ARG A 1 83 ? 13.657 -1.786 -23.268 1.00 0.00 83 ARG A C 19
ATOM 36358 O O . ARG A 1 83 ? 13.726 -0.562 -23.176 1.00 0.00 83 ARG A O 19
ATOM 36379 N N . GLU A 1 84 ? 13.282 -2.407 -24.377 1.00 0.00 84 GLU A N 19
ATOM 36380 C CA . GLU A 1 84 ? 12.745 -1.690 -25.523 1.00 0.00 84 GLU A CA 19
ATOM 36381 C C . GLU A 1 84 ? 11.370 -2.252 -25.866 1.00 0.00 84 GLU A C 19
ATOM 36382 O O . GLU A 1 84 ? 11.234 -3.445 -26.147 1.00 0.00 84 GLU A O 19
ATOM 36394 N N . ILE A 1 85 ? 10.352 -1.407 -25.820 1.00 0.00 85 ILE A N 19
ATOM 36395 C CA . ILE A 1 85 ? 8.986 -1.857 -26.046 1.00 0.00 85 ILE A CA 19
ATOM 36396 C C . ILE A 1 85 ? 8.452 -1.324 -27.367 1.00 0.00 85 ILE A C 19
ATOM 36397 O O . ILE A 1 85 ? 8.357 -0.111 -27.557 1.00 0.00 85 ILE A O 19
ATOM 36413 N N . PRO A 1 86 ? 8.107 -2.224 -28.299 1.00 0.00 86 PRO A N 19
ATOM 36414 C CA . PRO A 1 86 ? 7.440 -1.841 -29.540 1.00 0.00 86 PRO A CA 19
ATOM 36415 C C . PRO A 1 86 ? 6.012 -1.370 -29.264 1.00 0.00 86 PRO A C 19
ATOM 36416 O O . PRO A 1 86 ? 5.338 -1.916 -28.386 1.00 0.00 86 PRO A O 19
ATOM 36427 N N . PRO A 1 87 ? 5.531 -0.364 -30.015 1.00 0.00 87 PRO A N 19
ATOM 36428 C CA . PRO A 1 87 ? 4.218 0.262 -29.783 1.00 0.00 87 PRO A CA 19
ATOM 36429 C C . PRO A 1 87 ? 3.074 -0.748 -29.760 1.00 0.00 87 PRO A C 19
ATOM 36430 O O . PRO A 1 87 ? 2.083 -0.559 -29.059 1.00 0.00 87 PRO A O 19
ATOM 36441 N N . LYS A 1 88 ? 3.237 -1.834 -30.500 1.00 0.00 88 LYS A N 19
ATOM 36442 C CA . LYS A 1 88 ? 2.208 -2.862 -30.606 1.00 0.00 88 LYS A CA 19
ATOM 36443 C C . LYS A 1 88 ? 2.034 -3.636 -29.296 1.00 0.00 88 LYS A C 19
ATOM 36444 O O . LYS A 1 88 ? 1.028 -4.316 -29.100 1.00 0.00 88 LYS A O 19
ATOM 36463 N N . ARG A 1 89 ? 3.017 -3.540 -28.404 1.00 0.00 89 ARG A N 19
ATOM 36464 C CA . ARG A 1 89 ? 2.940 -4.205 -27.105 1.00 0.00 89 ARG A CA 19
ATOM 36465 C C . ARG A 1 89 ? 3.019 -3.176 -25.979 1.00 0.00 89 ARG A C 19
ATOM 36466 O O . ARG A 1 89 ? 3.116 -3.524 -24.802 1.00 0.00 89 ARG A O 19
ATOM 36487 N N . TRP A 1 90 ? 2.966 -1.905 -26.355 1.00 0.00 90 TRP A N 19
ATOM 36488 C CA . TRP A 1 90 ? 3.104 -0.806 -25.406 1.00 0.00 90 TRP A CA 19
ATOM 36489 C C . TRP A 1 90 ? 1.882 -0.689 -24.500 1.00 0.00 90 TRP A C 19
ATOM 36490 O O . TRP A 1 90 ? 2.002 -0.338 -23.329 1.00 0.00 90 TRP A O 19
ATOM 36511 N N . LEU A 1 91 ? 0.714 -1.011 -25.036 1.00 0.00 91 LEU A N 19
ATOM 36512 C CA . LEU A 1 91 ? -0.540 -0.787 -24.327 1.00 0.00 91 LEU A CA 19
ATOM 36513 C C . LEU A 1 91 ? -0.634 -1.644 -23.066 1.00 0.00 91 LEU A C 19
ATOM 36514 O O . LEU A 1 91 ? -1.108 -1.183 -22.027 1.00 0.00 91 LEU A O 19
ATOM 36530 N N . ASP A 1 92 ? -0.173 -2.883 -23.150 1.00 0.00 92 ASP A N 19
ATOM 36531 C CA . ASP A 1 92 ? -0.207 -3.782 -22.001 1.00 0.00 92 ASP A CA 19
ATOM 36532 C C . ASP A 1 92 ? 0.889 -3.430 -21.003 1.00 0.00 92 ASP A C 19
ATOM 36533 O O . ASP A 1 92 ? 0.704 -3.566 -19.794 1.00 0.00 92 ASP A O 19
ATOM 36542 N N . PHE A 1 93 ? 2.025 -2.961 -21.511 1.00 0.00 93 PHE A N 19
ATOM 36543 C CA . PHE A 1 93 ? 3.107 -2.501 -20.647 1.00 0.00 93 PHE A CA 19
ATOM 36544 C C . PHE A 1 93 ? 2.649 -1.273 -19.868 1.00 0.00 93 PHE A C 19
ATOM 36545 O O . PHE A 1 93 ? 2.937 -1.133 -18.679 1.00 0.00 93 PHE A O 19
ATOM 36562 N N . TYR A 1 94 ? 1.925 -0.396 -20.558 1.00 0.00 94 TYR A N 19
ATOM 36563 C CA . TYR A 1 94 ? 1.343 0.787 -19.944 1.00 0.00 94 TYR A CA 19
ATOM 36564 C C . TYR A 1 94 ? 0.451 0.391 -18.775 1.00 0.00 94 TYR A C 19
ATOM 36565 O O . TYR A 1 94 ? 0.645 0.850 -17.652 1.00 0.00 94 TYR A O 19
ATOM 36583 N N . ALA A 1 95 ? -0.506 -0.493 -19.049 1.00 0.00 95 ALA A N 19
ATOM 36584 C CA . ALA A 1 95 ? -1.442 -0.958 -18.032 1.00 0.00 95 ALA A CA 19
ATOM 36585 C C . ALA A 1 95 ? -0.705 -1.577 -16.848 1.00 0.00 95 ALA A C 19
ATOM 36586 O O . ALA A 1 95 ? -0.985 -1.249 -15.696 1.00 0.00 95 ALA A O 19
ATOM 36593 N N . ALA A 1 96 ? 0.253 -2.450 -17.149 1.00 0.00 96 ALA A N 19
ATOM 36594 C CA . ALA A 1 96 ? 1.019 -3.149 -16.119 1.00 0.00 96 ALA A CA 19
ATOM 36595 C C . ALA A 1 96 ? 1.694 -2.174 -15.158 1.00 0.00 96 ALA A C 19
ATOM 36596 O O . ALA A 1 96 ? 1.761 -2.424 -13.953 1.00 0.00 96 ALA A O 19
ATOM 36603 N N . MET A 1 97 ? 2.196 -1.069 -15.693 1.00 0.00 97 MET A N 19
ATOM 36604 C CA . MET A 1 97 ? 2.877 -0.075 -14.876 1.00 0.00 97 MET A CA 19
ATOM 36605 C C . MET A 1 97 ? 1.881 0.798 -14.115 1.00 0.00 97 MET A C 19
ATOM 36606 O O . MET A 1 97 ? 2.035 1.012 -12.915 1.00 0.00 97 MET A O 19
ATOM 36620 N N . THR A 1 98 ? 0.859 1.286 -14.808 1.00 0.00 98 THR A N 19
ATOM 36621 C CA . THR A 1 98 ? -0.122 2.183 -14.201 1.00 0.00 98 THR A CA 19
ATOM 36622 C C . THR A 1 98 ? -0.876 1.508 -13.056 1.00 0.00 98 THR A C 19
ATOM 36623 O O . THR A 1 98 ? -1.123 2.134 -12.023 1.00 0.00 98 THR A O 19
ATOM 36634 N N . GLU A 1 99 ? -1.222 0.236 -13.226 1.00 0.00 99 GLU A N 19
ATOM 36635 C CA . GLU A 1 99 ? -1.924 -0.504 -12.181 1.00 0.00 99 GLU A CA 19
ATOM 36636 C C . GLU A 1 99 ? -1.095 -0.557 -10.904 1.00 0.00 99 GLU A C 19
ATOM 36637 O O . GLU A 1 99 ? -1.638 -0.531 -9.802 1.00 0.00 99 GLU A O 19
ATOM 36649 N N . PHE A 1 100 ? 0.218 -0.652 -11.064 1.00 0.00 100 PHE A N 19
ATOM 36650 C CA . PHE A 1 100 ? 1.128 -0.714 -9.928 1.00 0.00 100 PHE A CA 19
ATOM 36651 C C . PHE A 1 100 ? 1.436 0.687 -9.392 1.00 0.00 100 PHE A C 19
ATOM 36652 O O . PHE A 1 100 ? 1.178 0.985 -8.226 1.00 0.00 100 PHE A O 19
ATOM 36669 N N . LEU A 1 101 ? 1.951 1.549 -10.262 1.00 0.00 101 LEU A N 19
ATOM 36670 C CA . LEU A 1 101 ? 2.411 2.881 -9.863 1.00 0.00 101 LEU A CA 19
ATOM 36671 C C . LEU A 1 101 ? 1.270 3.750 -9.339 1.00 0.00 101 LEU A C 19
ATOM 36672 O O . LEU A 1 101 ? 1.434 4.464 -8.350 1.00 0.00 101 LEU A O 19
ATOM 36688 N N . GLY A 1 102 ? 0.110 3.667 -9.980 1.00 0.00 102 GLY A N 19
ATOM 36689 C CA . GLY A 1 102 ? -1.006 4.520 -9.604 1.00 0.00 102 GLY A CA 19
ATOM 36690 C C . GLY A 1 102 ? -1.605 4.153 -8.260 1.00 0.00 102 GLY A C 19
ATOM 36691 O O . GLY A 1 102 ? -2.447 4.875 -7.731 1.00 0.00 102 GLY A O 19
ATOM 36695 N N . LEU A 1 103 ? -1.179 3.030 -7.703 1.00 0.00 103 LEU A N 19
ATOM 36696 C CA . LEU A 1 103 ? -1.600 2.655 -6.359 1.00 0.00 103 LEU A CA 19
ATOM 36697 C C . LEU A 1 103 ? -0.746 3.373 -5.318 1.00 0.00 103 LEU A C 19
ATOM 36698 O O . LEU A 1 103 ? -1.173 3.586 -4.183 1.00 0.00 103 LEU A O 19
ATOM 36714 N N . PHE A 1 104 ? 0.459 3.759 -5.724 1.00 0.00 104 PHE A N 19
ATOM 36715 C CA . PHE A 1 104 ? 1.399 4.428 -4.831 1.00 0.00 104 PHE A CA 19
ATOM 36716 C C . PHE A 1 104 ? 1.193 5.939 -4.858 1.00 0.00 104 PHE A C 19
ATOM 36717 O O . PHE A 1 104 ? 1.558 6.643 -3.916 1.00 0.00 104 PHE A O 19
ATOM 36734 N N . VAL A 1 105 ? 0.603 6.428 -5.939 1.00 0.00 105 VAL A N 19
ATOM 36735 C CA . VAL A 1 105 ? 0.471 7.865 -6.155 1.00 0.00 105 VAL A CA 19
ATOM 36736 C C . VAL A 1 105 ? -0.652 8.473 -5.341 1.00 0.00 105 VAL A C 19
ATOM 36737 O O . VAL A 1 105 ? -1.481 7.767 -4.762 1.00 0.00 105 VAL A O 19
ATOM 36750 N N . ASP A 1 106 ? -0.631 9.798 -5.278 1.00 0.00 106 ASP A N 19
ATOM 36751 C CA . ASP A 1 106 ? -1.659 10.563 -4.620 1.00 0.00 106 ASP A CA 19
ATOM 36752 C C . ASP A 1 106 ? -2.998 10.232 -5.237 1.00 0.00 106 ASP A C 19
ATOM 36753 O O . ASP A 1 106 ? -3.280 10.583 -6.382 1.00 0.00 106 ASP A O 19
ATOM 36762 N N . GLU A 1 107 ? -3.761 9.489 -4.469 1.00 0.00 107 GLU A N 19
ATOM 36763 C CA . GLU A 1 107 ? -5.110 9.006 -4.828 1.00 0.00 107 GLU A CA 19
ATOM 36764 C C . GLU A 1 107 ? -6.104 10.118 -5.260 1.00 0.00 107 GLU A C 19
ATOM 36765 O O . GLU A 1 107 ? -7.308 9.887 -5.354 1.00 0.00 107 GLU A O 19
ATOM 36777 N N . LYS A 1 108 ? -5.609 11.306 -5.534 1.00 0.00 108 LYS A N 19
ATOM 36778 C CA . LYS A 1 108 ? -6.417 12.350 -6.158 1.00 0.00 108 LYS A CA 19
ATOM 36779 C C . LYS A 1 108 ? -6.019 12.538 -7.622 1.00 0.00 108 LYS A C 19
ATOM 36780 O O . LYS A 1 108 ? -6.820 12.980 -8.444 1.00 0.00 108 LYS A O 19
ATOM 36799 N N . LYS A 1 109 ? -4.782 12.183 -7.944 1.00 0.00 109 LYS A N 19
ATOM 36800 C CA . LYS A 1 109 ? -4.246 12.368 -9.290 1.00 0.00 109 LYS A CA 19
ATOM 36801 C C . LYS A 1 109 ? -4.369 11.083 -10.099 1.00 0.00 109 LYS A C 19
ATOM 36802 O O . LYS A 1 109 ? -3.767 10.949 -11.162 1.00 0.00 109 LYS A O 19
ATOM 36821 N N . LEU A 1 110 ? -5.154 10.140 -9.593 1.00 0.00 110 LEU A N 19
ATOM 36822 C CA . LEU A 1 110 ? -5.329 8.860 -10.269 1.00 0.00 110 LEU A CA 19
ATOM 36823 C C . LEU A 1 110 ? -6.248 9.009 -11.478 1.00 0.00 110 LEU A C 19
ATOM 36824 O O . LEU A 1 110 ? -6.252 8.156 -12.369 1.00 0.00 110 LEU A O 19
ATOM 36840 N N . GLU A 1 111 ? -7.030 10.094 -11.477 1.00 0.00 111 GLU A N 19
ATOM 36841 C CA . GLU A 1 111 ? -7.939 10.445 -12.573 1.00 0.00 111 GLU A CA 19
ATOM 36842 C C . GLU A 1 111 ? -9.144 9.504 -12.638 1.00 0.00 111 GLU A C 19
ATOM 36843 O O . GLU A 1 111 ? -10.293 9.950 -12.660 1.00 0.00 111 GLU A O 19
ATOM 36855 N N . HIS A 1 112 ? -8.872 8.209 -12.659 1.00 0.00 112 HIS A N 19
ATOM 36856 C CA . HIS A 1 112 ? -9.907 7.204 -12.846 1.00 0.00 112 HIS A CA 19
ATOM 36857 C C . HIS A 1 112 ? -10.697 6.986 -11.564 1.00 0.00 112 HIS A C 19
ATOM 36858 O O . HIS A 1 112 ? -10.153 6.526 -10.560 1.00 0.00 112 HIS A O 19
ATOM 36872 N N . HIS A 1 113 ? -11.977 7.333 -11.599 1.00 0.00 113 HIS A N 19
ATOM 36873 C CA . HIS A 1 113 ? -12.860 7.084 -10.470 1.00 0.00 113 HIS A CA 19
ATOM 36874 C C . HIS A 1 113 ? -13.401 5.662 -10.564 1.00 0.00 113 HIS A C 19
ATOM 36875 O O . HIS A 1 113 ? -13.588 5.147 -11.668 1.00 0.00 113 HIS A O 19
ATOM 36889 N N . HIS A 1 114 ? -13.647 5.043 -9.409 1.00 0.00 114 HIS A N 19
ATOM 36890 C CA . HIS A 1 114 ? -13.951 3.611 -9.325 1.00 0.00 114 HIS A CA 19
ATOM 36891 C C . HIS A 1 114 ? -12.732 2.785 -9.710 1.00 0.00 114 HIS A C 19
ATOM 36892 O O . HIS A 1 114 ? -12.274 2.806 -10.852 1.00 0.00 114 HIS A O 19
ATOM 36906 N N . HIS A 1 115 ? -12.214 2.054 -8.743 1.00 0.00 115 HIS A N 19
ATOM 36907 C CA . HIS A 1 115 ? -10.994 1.286 -8.930 1.00 0.00 115 HIS A CA 19
ATOM 36908 C C . HIS A 1 115 ? -11.322 -0.065 -9.560 1.00 0.00 115 HIS A C 19
ATOM 36909 O O . HIS A 1 115 ? -12.481 -0.347 -9.868 1.00 0.00 115 HIS A O 19
ATOM 36923 N N . HIS A 1 116 ? -10.315 -0.905 -9.744 1.00 0.00 116 HIS A N 19
ATOM 36924 C CA . HIS A 1 116 ? -10.526 -2.194 -10.393 1.00 0.00 116 HIS A CA 19
ATOM 36925 C C . HIS A 1 116 ? -10.187 -3.333 -9.438 1.00 0.00 116 HIS A C 19
ATOM 36926 O O . HIS A 1 116 ? -9.486 -3.131 -8.443 1.00 0.00 116 HIS A O 19
ATOM 36940 N N . HIS A 1 117 ? -10.690 -4.517 -9.743 1.00 0.00 117 HIS A N 19
ATOM 36941 C CA . HIS A 1 117 ? -10.388 -5.708 -8.968 1.00 0.00 117 HIS A CA 19
ATOM 36942 C C . HIS A 1 117 ? -10.392 -6.921 -9.884 1.00 0.00 117 HIS A C 19
ATOM 36956 N N . LEU A 1 1 ? 1.033 4.019 1.021 1.00 0.00 1 LEU A N 20
ATOM 36957 C CA . LEU A 1 1 ? 2.444 3.590 0.928 1.00 0.00 1 LEU A CA 20
ATOM 36958 C C . LEU A 1 1 ? 3.248 4.614 0.145 1.00 0.00 1 LEU A C 20
ATOM 36959 O O . LEU A 1 1 ? 2.795 5.109 -0.887 1.00 0.00 1 LEU A O 20
ATOM 36974 N N . ASN A 1 2 ? 4.430 4.946 0.652 1.00 0.00 2 ASN A N 20
ATOM 36975 C CA . ASN A 1 2 ? 5.278 5.953 0.025 1.00 0.00 2 ASN A CA 20
ATOM 36976 C C . ASN A 1 2 ? 5.895 5.420 -1.263 1.00 0.00 2 ASN A C 20
ATOM 36977 O O . ASN A 1 2 ? 6.015 4.208 -1.453 1.00 0.00 2 ASN A O 20
ATOM 36988 N N . ILE A 1 3 ? 6.286 6.328 -2.141 1.00 0.00 3 ILE A N 20
ATOM 36989 C CA . ILE A 1 3 ? 6.864 5.955 -3.424 1.00 0.00 3 ILE A CA 20
ATOM 36990 C C . ILE A 1 3 ? 8.314 6.437 -3.520 1.00 0.00 3 ILE A C 20
ATOM 36991 O O . ILE A 1 3 ? 9.058 6.060 -4.430 1.00 0.00 3 ILE A O 20
ATOM 37007 N N . GLU A 1 4 ? 8.723 7.239 -2.544 1.00 0.00 4 GLU A N 20
ATOM 37008 C CA . GLU A 1 4 ? 10.058 7.829 -2.529 1.00 0.00 4 GLU A CA 20
ATOM 37009 C C . GLU A 1 4 ? 11.138 6.760 -2.416 1.00 0.00 4 GLU A C 20
ATOM 37010 O O . GLU A 1 4 ? 12.274 6.967 -2.844 1.00 0.00 4 GLU A O 20
ATOM 37022 N N . ARG A 1 5 ? 10.777 5.608 -1.865 1.00 0.00 5 ARG A N 20
ATOM 37023 C CA . ARG A 1 5 ? 11.752 4.574 -1.572 1.00 0.00 5 ARG A CA 20
ATOM 37024 C C . ARG A 1 5 ? 11.518 3.389 -2.488 1.00 0.00 5 ARG A C 20
ATOM 37025 O O . ARG A 1 5 ? 12.040 2.295 -2.269 1.00 0.00 5 ARG A O 20
ATOM 37046 N N . LEU A 1 6 ? 10.713 3.618 -3.511 1.00 0.00 6 LEU A N 20
ATOM 37047 C CA . LEU A 1 6 ? 10.427 2.596 -4.492 1.00 0.00 6 LEU A CA 20
ATOM 37048 C C . LEU A 1 6 ? 11.667 2.357 -5.350 1.00 0.00 6 LEU A C 20
ATOM 37049 O O . LEU A 1 6 ? 11.933 3.094 -6.301 1.00 0.00 6 LEU A O 20
ATOM 37065 N N . THR A 1 7 ? 12.445 1.353 -4.975 1.00 0.00 7 THR A N 20
ATOM 37066 C CA . THR A 1 7 ? 13.707 1.075 -5.637 1.00 0.00 7 THR A CA 20
ATOM 37067 C C . THR A 1 7 ? 13.608 -0.153 -6.536 1.00 0.00 7 THR A C 20
ATOM 37068 O O . THR A 1 7 ? 14.604 -0.598 -7.102 1.00 0.00 7 THR A O 20
ATOM 37079 N N . THR A 1 8 ? 12.408 -0.696 -6.676 1.00 0.00 8 THR A N 20
ATOM 37080 C CA . THR A 1 8 ? 12.226 -1.914 -7.440 1.00 0.00 8 THR A CA 20
ATOM 37081 C C . THR A 1 8 ? 10.940 -1.880 -8.256 1.00 0.00 8 THR A C 20
ATOM 37082 O O . THR A 1 8 ? 9.958 -1.244 -7.871 1.00 0.00 8 THR A O 20
ATOM 37093 N N . LEU A 1 9 ? 10.970 -2.560 -9.391 1.00 0.00 9 LEU A N 20
ATOM 37094 C CA . LEU A 1 9 ? 9.815 -2.673 -10.260 1.00 0.00 9 LEU A CA 20
ATOM 37095 C C . LEU A 1 9 ? 9.514 -4.139 -10.531 1.00 0.00 9 LEU A C 20
ATOM 37096 O O . LEU A 1 9 ? 8.888 -4.480 -11.533 1.00 0.00 9 LEU A O 20
ATOM 37112 N N . GLN A 1 10 ? 9.953 -5.005 -9.620 1.00 0.00 10 GLN A N 20
ATOM 37113 C CA . GLN A 1 10 ? 9.757 -6.446 -9.769 1.00 0.00 10 GLN A CA 20
ATOM 37114 C C . GLN A 1 10 ? 8.279 -6.812 -10.000 1.00 0.00 10 GLN A C 20
ATOM 37115 O O . GLN A 1 10 ? 7.980 -7.554 -10.933 1.00 0.00 10 GLN A O 20
ATOM 37129 N N . PRO A 1 11 ? 7.327 -6.306 -9.176 1.00 0.00 11 PRO A N 20
ATOM 37130 C CA . PRO A 1 11 ? 5.893 -6.567 -9.390 1.00 0.00 11 PRO A CA 20
ATOM 37131 C C . PRO A 1 11 ? 5.394 -6.041 -10.738 1.00 0.00 11 PRO A C 20
ATOM 37132 O O . PRO A 1 11 ? 4.349 -6.470 -11.235 1.00 0.00 11 PRO A O 20
ATOM 37143 N N . VAL A 1 12 ? 6.139 -5.112 -11.326 1.00 0.00 12 VAL A N 20
ATOM 37144 C CA . VAL A 1 12 ? 5.820 -4.607 -12.655 1.00 0.00 12 VAL A CA 20
ATOM 37145 C C . VAL A 1 12 ? 6.298 -5.599 -13.704 1.00 0.00 12 VAL A C 20
ATOM 37146 O O . VAL A 1 12 ? 5.556 -5.958 -14.612 1.00 0.00 12 VAL A O 20
ATOM 37159 N N . TRP A 1 13 ? 7.540 -6.052 -13.552 1.00 0.00 13 TRP A N 20
ATOM 37160 C CA . TRP A 1 13 ? 8.116 -7.056 -14.443 1.00 0.00 13 TRP A CA 20
ATOM 37161 C C . TRP A 1 13 ? 7.308 -8.348 -14.392 1.00 0.00 13 TRP A C 20
ATOM 37162 O O . TRP A 1 13 ? 7.016 -8.958 -15.424 1.00 0.00 13 TRP A O 20
ATOM 37183 N N . ASP A 1 14 ? 6.948 -8.745 -13.179 1.00 0.00 14 ASP A N 20
ATOM 37184 C CA . ASP A 1 14 ? 6.144 -9.942 -12.945 1.00 0.00 14 ASP A CA 20
ATOM 37185 C C . ASP A 1 14 ? 4.835 -9.882 -13.727 1.00 0.00 14 ASP A C 20
ATOM 37186 O O . ASP A 1 14 ? 4.447 -10.849 -14.390 1.00 0.00 14 ASP A O 20
ATOM 37195 N N . ARG A 1 15 ? 4.179 -8.731 -13.656 1.00 0.00 15 ARG A N 20
ATOM 37196 C CA . ARG A 1 15 ? 2.891 -8.525 -14.306 1.00 0.00 15 ARG A CA 20
ATOM 37197 C C . ARG A 1 15 ? 3.068 -8.319 -15.808 1.00 0.00 15 ARG A C 20
ATOM 37198 O O . ARG A 1 15 ? 2.257 -8.774 -16.612 1.00 0.00 15 ARG A O 20
ATOM 37219 N N . TYR A 1 16 ? 4.148 -7.639 -16.170 1.00 0.00 16 TYR A N 20
ATOM 37220 C CA . TYR A 1 16 ? 4.463 -7.355 -17.564 1.00 0.00 16 TYR A CA 20
ATOM 37221 C C . TYR A 1 16 ? 4.551 -8.643 -18.373 1.00 0.00 16 TYR A C 20
ATOM 37222 O O . TYR A 1 16 ? 3.892 -8.791 -19.400 1.00 0.00 16 TYR A O 20
ATOM 37240 N N . ASP A 1 17 ? 5.343 -9.586 -17.883 1.00 0.00 17 ASP A N 20
ATOM 37241 C CA . ASP A 1 17 ? 5.554 -10.853 -18.578 1.00 0.00 17 ASP A CA 20
ATOM 37242 C C . ASP A 1 17 ? 4.254 -11.649 -18.676 1.00 0.00 17 ASP A C 20
ATOM 37243 O O . ASP A 1 17 ? 3.972 -12.274 -19.700 1.00 0.00 17 ASP A O 20
ATOM 37252 N N . THR A 1 18 ? 3.444 -11.588 -17.626 1.00 0.00 18 THR A N 20
ATOM 37253 C CA . THR A 1 18 ? 2.208 -12.358 -17.571 1.00 0.00 18 THR A CA 20
ATOM 37254 C C . THR A 1 18 ? 1.094 -11.726 -18.406 1.00 0.00 18 THR A C 20
ATOM 37255 O O . THR A 1 18 ? 0.038 -12.331 -18.595 1.00 0.00 18 THR A O 20
ATOM 37266 N N . GLN A 1 19 ? 1.308 -10.510 -18.886 1.00 0.00 19 GLN A N 20
ATOM 37267 C CA . GLN A 1 19 ? 0.344 -9.886 -19.778 1.00 0.00 19 GLN A CA 20
ATOM 37268 C C . GLN A 1 19 ? 0.848 -9.892 -21.214 1.00 0.00 19 GLN A C 20
ATOM 37269 O O . GLN A 1 19 ? 0.098 -10.185 -22.139 1.00 0.00 19 GLN A O 20
ATOM 37283 N N . ILE A 1 20 ? 2.131 -9.611 -21.390 1.00 0.00 20 ILE A N 20
ATOM 37284 C CA . ILE A 1 20 ? 2.758 -9.640 -22.709 1.00 0.00 20 ILE A CA 20
ATOM 37285 C C . ILE A 1 20 ? 2.595 -11.012 -23.378 1.00 0.00 20 ILE A C 20
ATOM 37286 O O . ILE A 1 20 ? 2.428 -11.108 -24.596 1.00 0.00 20 ILE A O 20
ATOM 37302 N N . HIS A 1 21 ? 2.623 -12.070 -22.573 1.00 0.00 21 HIS A N 20
ATOM 37303 C CA . HIS A 1 21 ? 2.554 -13.428 -23.107 1.00 0.00 21 HIS A CA 20
ATOM 37304 C C . HIS A 1 21 ? 1.109 -13.854 -23.390 1.00 0.00 21 HIS A C 20
ATOM 37305 O O . HIS A 1 21 ? 0.866 -14.976 -23.829 1.00 0.00 21 HIS A O 20
ATOM 37319 N N . ASN A 1 22 ? 0.155 -12.966 -23.127 1.00 0.00 22 ASN A N 20
ATOM 37320 C CA . ASN A 1 22 ? -1.255 -13.298 -23.297 1.00 0.00 22 ASN A CA 20
ATOM 37321 C C . ASN A 1 22 ? -2.048 -12.056 -23.687 1.00 0.00 22 ASN A C 20
ATOM 37322 O O . ASN A 1 22 ? -2.688 -11.425 -22.846 1.00 0.00 22 ASN A O 20
ATOM 37333 N N . GLN A 1 23 ? -1.971 -11.700 -24.957 1.00 0.00 23 GLN A N 20
ATOM 37334 C CA . GLN A 1 23 ? -2.690 -10.547 -25.486 1.00 0.00 23 GLN A CA 20
ATOM 37335 C C . GLN A 1 23 ? -3.634 -10.997 -26.592 1.00 0.00 23 GLN A C 20
ATOM 37336 O O . GLN A 1 23 ? -3.291 -11.878 -27.387 1.00 0.00 23 GLN A O 20
ATOM 37350 N N . LYS A 1 24 ? -4.818 -10.408 -26.646 1.00 0.00 24 LYS A N 20
ATOM 37351 C CA . LYS A 1 24 ? -5.859 -10.890 -27.543 1.00 0.00 24 LYS A CA 20
ATOM 37352 C C . LYS A 1 24 ? -6.799 -9.757 -27.975 1.00 0.00 24 LYS A C 20
ATOM 37353 O O . LYS A 1 24 ? -6.341 -8.683 -28.365 1.00 0.00 24 LYS A O 20
ATOM 37372 N N . ASP A 1 25 ? -8.104 -10.005 -27.941 1.00 0.00 25 ASP A N 20
ATOM 37373 C CA . ASP A 1 25 ? -9.088 -9.017 -28.369 1.00 0.00 25 ASP A CA 20
ATOM 37374 C C . ASP A 1 25 ? -9.634 -8.271 -27.160 1.00 0.00 25 ASP A C 20
ATOM 37375 O O . ASP A 1 25 ? -9.626 -7.042 -27.110 1.00 0.00 25 ASP A O 20
ATOM 37384 N N . ASN A 1 26 ? -10.120 -9.030 -26.192 1.00 0.00 26 ASN A N 20
ATOM 37385 C CA . ASN A 1 26 ? -10.526 -8.472 -24.914 1.00 0.00 26 ASN A CA 20
ATOM 37386 C C . ASN A 1 26 ? -9.526 -8.910 -23.855 1.00 0.00 26 ASN A C 20
ATOM 37387 O O . ASN A 1 26 ? -9.682 -9.958 -23.228 1.00 0.00 26 ASN A O 20
ATOM 37398 N N . ASP A 1 27 ? -8.472 -8.118 -23.707 1.00 0.00 27 ASP A N 20
ATOM 37399 C CA . ASP A 1 27 ? -7.335 -8.477 -22.866 1.00 0.00 27 ASP A CA 20
ATOM 37400 C C . ASP A 1 27 ? -7.738 -8.563 -21.397 1.00 0.00 27 ASP A C 20
ATOM 37401 O O . ASP A 1 27 ? -7.788 -9.653 -20.827 1.00 0.00 27 ASP A O 20
ATOM 37410 N N . ASN A 1 28 ? -8.035 -7.424 -20.780 1.00 0.00 28 ASN A N 20
ATOM 37411 C CA . ASN A 1 28 ? -8.550 -7.427 -19.412 1.00 0.00 28 ASN A CA 20
ATOM 37412 C C . ASN A 1 28 ? -9.675 -6.399 -19.265 1.00 0.00 28 ASN A C 20
ATOM 37413 O O . ASN A 1 28 ? -10.733 -6.552 -19.876 1.00 0.00 28 ASN A O 20
ATOM 37424 N N . GLU A 1 29 ? -9.455 -5.344 -18.482 1.00 0.00 29 GLU A N 20
ATOM 37425 C CA . GLU A 1 29 ? -10.465 -4.302 -18.325 1.00 0.00 29 GLU A CA 20
ATOM 37426 C C . GLU A 1 29 ? -10.199 -3.176 -19.301 1.00 0.00 29 GLU A C 20
ATOM 37427 O O . GLU A 1 29 ? -10.930 -2.185 -19.364 1.00 0.00 29 GLU A O 20
ATOM 37439 N N . VAL A 1 30 ? -9.136 -3.355 -20.050 1.00 0.00 30 VAL A N 20
ATOM 37440 C CA . VAL A 1 30 ? -8.734 -2.419 -21.079 1.00 0.00 30 VAL A CA 20
ATOM 37441 C C . VAL A 1 30 ? -8.016 -3.165 -22.194 1.00 0.00 30 VAL A C 20
ATOM 37442 O O . VAL A 1 30 ? -6.987 -3.803 -21.971 1.00 0.00 30 VAL A O 20
ATOM 37455 N N . PRO A 1 31 ? -8.597 -3.146 -23.392 1.00 0.00 31 PRO A N 20
ATOM 37456 C CA . PRO A 1 31 ? -8.025 -3.806 -24.558 1.00 0.00 31 PRO A CA 20
ATOM 37457 C C . PRO A 1 31 ? -6.965 -2.959 -25.259 1.00 0.00 31 PRO A C 20
ATOM 37458 O O . PRO A 1 31 ? -6.948 -1.730 -25.145 1.00 0.00 31 PRO A O 20
ATOM 37469 N N . VAL A 1 32 ? -6.082 -3.626 -25.978 1.00 0.00 32 VAL A N 20
ATOM 37470 C CA . VAL A 1 32 ? -5.021 -2.954 -26.704 1.00 0.00 32 VAL A CA 20
ATOM 37471 C C . VAL A 1 32 ? -5.517 -2.432 -28.033 1.00 0.00 32 VAL A C 20
ATOM 37472 O O . VAL A 1 32 ? -5.759 -3.185 -28.977 1.00 0.00 32 VAL A O 20
ATOM 37485 N N . HIS A 1 33 ? -5.680 -1.125 -28.074 1.00 0.00 33 HIS A N 20
ATOM 37486 C CA . HIS A 1 33 ? -6.116 -0.432 -29.274 1.00 0.00 33 HIS A CA 20
ATOM 37487 C C . HIS A 1 33 ? -5.827 1.065 -29.158 1.00 0.00 33 HIS A C 20
ATOM 37488 O O . HIS A 1 33 ? -5.316 1.510 -28.131 1.00 0.00 33 HIS A O 20
ATOM 37502 N N . GLN A 1 34 ? -6.154 1.823 -30.213 1.00 0.00 34 GLN A N 20
ATOM 37503 C CA . GLN A 1 34 ? -5.923 3.276 -30.250 1.00 0.00 34 GLN A CA 20
ATOM 37504 C C . GLN A 1 34 ? -4.425 3.586 -30.309 1.00 0.00 34 GLN A C 20
ATOM 37505 O O . GLN A 1 34 ? -3.626 2.725 -30.688 1.00 0.00 34 GLN A O 20
ATOM 37519 N N . VAL A 1 35 ? -4.072 4.831 -29.965 1.00 0.00 35 VAL A N 20
ATOM 37520 C CA . VAL A 1 35 ? -2.682 5.291 -29.885 1.00 0.00 35 VAL A CA 20
ATOM 37521 C C . VAL A 1 35 ? -2.166 5.776 -31.238 1.00 0.00 35 VAL A C 20
ATOM 37522 O O . VAL A 1 35 ? -2.032 5.009 -32.191 1.00 0.00 35 VAL A O 20
ATOM 37535 N N . SER A 1 36 ? -1.918 7.075 -31.307 1.00 0.00 36 SER A N 20
ATOM 37536 C CA . SER A 1 36 ? -1.346 7.707 -32.481 1.00 0.00 36 SER A CA 20
ATOM 37537 C C . SER A 1 36 ? 0.099 8.139 -32.206 1.00 0.00 36 SER A C 20
ATOM 37538 O O . SER A 1 36 ? 0.660 7.817 -31.154 1.00 0.00 36 SER A O 20
ATOM 37546 N N . TYR A 1 37 ? 0.678 8.877 -33.149 1.00 0.00 37 TYR A N 20
ATOM 37547 C CA . TYR A 1 37 ? 2.066 9.337 -33.057 1.00 0.00 37 TYR A CA 20
ATOM 37548 C C . TYR A 1 37 ? 2.301 10.142 -31.778 1.00 0.00 37 TYR A C 20
ATOM 37549 O O . TYR A 1 37 ? 3.198 9.833 -30.991 1.00 0.00 37 TYR A O 20
ATOM 37567 N N . THR A 1 38 ? 1.475 11.160 -31.573 1.00 0.00 38 THR A N 20
ATOM 37568 C CA . THR A 1 38 ? 1.613 12.047 -30.428 1.00 0.00 38 THR A CA 20
ATOM 37569 C C . THR A 1 38 ? 1.257 11.328 -29.126 1.00 0.00 38 THR A C 20
ATOM 37570 O O . THR A 1 38 ? 1.842 11.599 -28.078 1.00 0.00 38 THR A O 20
ATOM 37581 N N . ASN A 1 39 ? 0.316 10.387 -29.209 1.00 0.00 39 ASN A N 20
ATOM 37582 C CA . ASN A 1 39 ? -0.178 9.683 -28.024 1.00 0.00 39 ASN A CA 20
ATOM 37583 C C . ASN A 1 39 ? 0.943 8.942 -27.316 1.00 0.00 39 ASN A C 20
ATOM 37584 O O . ASN A 1 39 ? 0.950 8.849 -26.090 1.00 0.00 39 ASN A O 20
ATOM 37595 N N . LEU A 1 40 ? 1.888 8.414 -28.090 1.00 0.00 40 LEU A N 20
ATOM 37596 C CA . LEU A 1 40 ? 3.052 7.743 -27.517 1.00 0.00 40 LEU A CA 20
ATOM 37597 C C . LEU A 1 40 ? 3.774 8.669 -26.545 1.00 0.00 40 LEU A C 20
ATOM 37598 O O . LEU A 1 40 ? 3.985 8.322 -25.386 1.00 0.00 40 LEU A O 20
ATOM 37614 N N . ALA A 1 41 ? 4.115 9.861 -27.021 1.00 0.00 41 ALA A N 20
ATOM 37615 C CA . ALA A 1 41 ? 4.811 10.851 -26.205 1.00 0.00 41 ALA A CA 20
ATOM 37616 C C . ALA A 1 41 ? 3.955 11.282 -25.018 1.00 0.00 41 ALA A C 20
ATOM 37617 O O . ALA A 1 41 ? 4.459 11.447 -23.906 1.00 0.00 41 ALA A O 20
ATOM 37624 N N . GLU A 1 42 ? 2.658 11.448 -25.259 1.00 0.00 42 GLU A N 20
ATOM 37625 C CA . GLU A 1 42 ? 1.721 11.830 -24.205 1.00 0.00 42 GLU A CA 20
ATOM 37626 C C . GLU A 1 42 ? 1.733 10.813 -23.065 1.00 0.00 42 GLU A C 20
ATOM 37627 O O . GLU A 1 42 ? 1.823 11.177 -21.890 1.00 0.00 42 GLU A O 20
ATOM 37639 N N . MET A 1 43 ? 1.667 9.538 -23.423 1.00 0.00 43 MET A N 20
ATOM 37640 C CA . MET A 1 43 ? 1.653 8.474 -22.431 1.00 0.00 43 MET A CA 20
ATOM 37641 C C . MET A 1 43 ? 3.018 8.312 -21.775 1.00 0.00 43 MET A C 20
ATOM 37642 O O . MET A 1 43 ? 3.109 7.926 -20.614 1.00 0.00 43 MET A O 20
ATOM 37656 N N . VAL A 1 44 ? 4.079 8.619 -22.512 1.00 0.00 44 VAL A N 20
ATOM 37657 C CA . VAL A 1 44 ? 5.414 8.653 -21.927 1.00 0.00 44 VAL A CA 20
ATOM 37658 C C . VAL A 1 44 ? 5.479 9.737 -20.852 1.00 0.00 44 VAL A C 20
ATOM 37659 O O . VAL A 1 44 ? 6.066 9.541 -19.785 1.00 0.00 44 VAL A O 20
ATOM 37672 N N . GLY A 1 45 ? 4.842 10.866 -21.134 1.00 0.00 45 GLY A N 20
ATOM 37673 C CA . GLY A 1 45 ? 4.802 11.964 -20.189 1.00 0.00 45 GLY A CA 20
ATOM 37674 C C . GLY A 1 45 ? 4.102 11.594 -18.895 1.00 0.00 45 GLY A C 20
ATOM 37675 O O . GLY A 1 45 ? 4.571 11.936 -17.808 1.00 0.00 45 GLY A O 20
ATOM 37679 N N . GLU A 1 46 ? 2.981 10.888 -18.998 1.00 0.00 46 GLU A N 20
ATOM 37680 C CA . GLU A 1 46 ? 2.245 10.479 -17.811 1.00 0.00 46 GLU A CA 20
ATOM 37681 C C . GLU A 1 46 ? 2.901 9.256 -17.170 1.00 0.00 46 GLU A C 20
ATOM 37682 O O . GLU A 1 46 ? 2.688 8.970 -15.994 1.00 0.00 46 GLU A O 20
ATOM 37694 N N . MET A 1 47 ? 3.709 8.545 -17.946 1.00 0.00 47 MET A N 20
ATOM 37695 C CA . MET A 1 47 ? 4.525 7.462 -17.412 1.00 0.00 47 MET A CA 20
ATOM 37696 C C . MET A 1 47 ? 5.574 8.041 -16.473 1.00 0.00 47 MET A C 20
ATOM 37697 O O . MET A 1 47 ? 5.916 7.445 -15.451 1.00 0.00 47 MET A O 20
ATOM 37711 N N . ASN A 1 48 ? 6.064 9.227 -16.823 1.00 0.00 48 ASN A N 20
ATOM 37712 C CA . ASN A 1 48 ? 7.079 9.908 -16.030 1.00 0.00 48 ASN A CA 20
ATOM 37713 C C . ASN A 1 48 ? 6.551 10.299 -14.656 1.00 0.00 48 ASN A C 20
ATOM 37714 O O . ASN A 1 48 ? 7.249 10.153 -13.659 1.00 0.00 48 ASN A O 20
ATOM 37725 N N . LYS A 1 49 ? 5.310 10.777 -14.598 1.00 0.00 49 LYS A N 20
ATOM 37726 C CA . LYS A 1 49 ? 4.746 11.255 -13.337 1.00 0.00 49 LYS A CA 20
ATOM 37727 C C . LYS A 1 49 ? 4.412 10.096 -12.396 1.00 0.00 49 LYS A C 20
ATOM 37728 O O . LYS A 1 49 ? 4.210 10.299 -11.199 1.00 0.00 49 LYS A O 20
ATOM 37747 N N . LEU A 1 50 ? 4.369 8.881 -12.932 1.00 0.00 50 LEU A N 20
ATOM 37748 C CA . LEU A 1 50 ? 4.100 7.702 -12.116 1.00 0.00 50 LEU A CA 20
ATOM 37749 C C . LEU A 1 50 ? 5.370 7.221 -11.419 1.00 0.00 50 LEU A C 20
ATOM 37750 O O . LEU A 1 50 ? 5.316 6.641 -10.339 1.00 0.00 50 LEU A O 20
ATOM 37766 N N . LEU A 1 51 ? 6.512 7.478 -12.039 1.00 0.00 51 LEU A N 20
ATOM 37767 C CA . LEU A 1 51 ? 7.798 7.107 -11.462 1.00 0.00 51 LEU A CA 20
ATOM 37768 C C . LEU A 1 51 ? 8.584 8.355 -11.083 1.00 0.00 51 LEU A C 20
ATOM 37769 O O . LEU A 1 51 ? 9.795 8.305 -10.866 1.00 0.00 51 LEU A O 20
ATOM 37785 N N . GLU A 1 52 ? 7.869 9.467 -10.984 1.00 0.00 52 GLU A N 20
ATOM 37786 C CA . GLU A 1 52 ? 8.464 10.766 -10.712 1.00 0.00 52 GLU A CA 20
ATOM 37787 C C . GLU A 1 52 ? 9.203 10.794 -9.363 1.00 0.00 52 GLU A C 20
ATOM 37788 O O . GLU A 1 52 ? 10.401 11.075 -9.330 1.00 0.00 52 GLU A O 20
ATOM 37800 N N . PRO A 1 53 ? 8.529 10.495 -8.229 1.00 0.00 53 PRO A N 20
ATOM 37801 C CA . PRO A 1 53 ? 9.168 10.512 -6.917 1.00 0.00 53 PRO A CA 20
ATOM 37802 C C . PRO A 1 53 ? 9.855 9.184 -6.590 1.00 0.00 53 PRO A C 20
ATOM 37803 O O . PRO A 1 53 ? 10.422 9.013 -5.511 1.00 0.00 53 PRO A O 20
ATOM 37814 N N . SER A 1 54 ? 9.809 8.254 -7.538 1.00 0.00 54 SER A N 20
ATOM 37815 C CA . SER A 1 54 ? 10.362 6.924 -7.337 1.00 0.00 54 SER A CA 20
ATOM 37816 C C . SER A 1 54 ? 11.885 6.938 -7.472 1.00 0.00 54 SER A C 20
ATOM 37817 O O . SER A 1 54 ? 12.455 7.791 -8.157 1.00 0.00 54 SER A O 20
ATOM 37825 N N . GLN A 1 55 ? 12.535 5.983 -6.819 1.00 0.00 55 GLN A N 20
ATOM 37826 C CA . GLN A 1 55 ? 13.982 5.906 -6.791 1.00 0.00 55 GLN A CA 20
ATOM 37827 C C . GLN A 1 55 ? 14.518 5.177 -8.020 1.00 0.00 55 GLN A C 20
ATOM 37828 O O . GLN A 1 55 ? 15.698 5.299 -8.359 1.00 0.00 55 GLN A O 20
ATOM 37842 N N . VAL A 1 56 ? 13.646 4.415 -8.682 1.00 0.00 56 VAL A N 20
ATOM 37843 C CA . VAL A 1 56 ? 14.052 3.586 -9.816 1.00 0.00 56 VAL A CA 20
ATOM 37844 C C . VAL A 1 56 ? 14.681 4.411 -10.932 1.00 0.00 56 VAL A C 20
ATOM 37845 O O . VAL A 1 56 ? 15.617 3.955 -11.585 1.00 0.00 56 VAL A O 20
ATOM 37858 N N . HIS A 1 57 ? 14.170 5.628 -11.127 1.00 0.00 57 HIS A N 20
ATOM 37859 C CA . HIS A 1 57 ? 14.688 6.536 -12.149 1.00 0.00 57 HIS A CA 20
ATOM 37860 C C . HIS A 1 57 ? 14.672 5.887 -13.533 1.00 0.00 57 HIS A C 20
ATOM 37861 O O . HIS A 1 57 ? 15.710 5.479 -14.046 1.00 0.00 57 HIS A O 20
ATOM 37875 N N . LEU A 1 58 ? 13.500 5.746 -14.122 1.00 0.00 58 LEU A N 20
ATOM 37876 C CA . LEU A 1 58 ? 13.412 5.255 -15.493 1.00 0.00 58 LEU A CA 20
ATOM 37877 C C . LEU A 1 58 ? 13.138 6.388 -16.474 1.00 0.00 58 LEU A C 20
ATOM 37878 O O . LEU A 1 58 ? 12.252 7.216 -16.261 1.00 0.00 58 LEU A O 20
ATOM 37894 N N . LYS A 1 59 ? 13.918 6.415 -17.543 1.00 0.00 59 LYS A N 20
ATOM 37895 C CA . LYS A 1 59 ? 13.796 7.432 -18.572 1.00 0.00 59 LYS A CA 20
ATOM 37896 C C . LYS A 1 59 ? 13.367 6.784 -19.883 1.00 0.00 59 LYS A C 20
ATOM 37897 O O . LYS A 1 59 ? 13.834 5.697 -20.222 1.00 0.00 59 LYS A O 20
ATOM 37916 N N . PHE A 1 60 ? 12.464 7.434 -20.602 1.00 0.00 60 PHE A N 20
ATOM 37917 C CA . PHE A 1 60 ? 11.909 6.863 -21.825 1.00 0.00 60 PHE A CA 20
ATOM 37918 C C . PHE A 1 60 ? 12.135 7.794 -23.013 1.00 0.00 60 PHE A C 20
ATOM 37919 O O . PHE A 1 60 ? 11.912 9.002 -22.911 1.00 0.00 60 PHE A O 20
ATOM 37936 N N . GLU A 1 61 ? 12.576 7.239 -24.138 1.00 0.00 61 GLU A N 20
ATOM 37937 C CA . GLU A 1 61 ? 12.754 8.029 -25.346 1.00 0.00 61 GLU A CA 20
ATOM 37938 C C . GLU A 1 61 ? 12.035 7.387 -26.527 1.00 0.00 61 GLU A C 20
ATOM 37939 O O . GLU A 1 61 ? 12.117 6.173 -26.729 1.00 0.00 61 GLU A O 20
ATOM 37951 N N . LEU A 1 62 ? 11.341 8.205 -27.305 1.00 0.00 62 LEU A N 20
ATOM 37952 C CA . LEU A 1 62 ? 10.708 7.737 -28.528 1.00 0.00 62 LEU A CA 20
ATOM 37953 C C . LEU A 1 62 ? 11.647 7.956 -29.702 1.00 0.00 62 LEU A C 20
ATOM 37954 O O . LEU A 1 62 ? 11.659 9.025 -30.313 1.00 0.00 62 LEU A O 20
ATOM 37970 N N . HIS A 1 63 ? 12.452 6.952 -29.992 1.00 0.00 63 HIS A N 20
ATOM 37971 C CA . HIS A 1 63 ? 13.391 7.040 -31.094 1.00 0.00 63 HIS A CA 20
ATOM 37972 C C . HIS A 1 63 ? 12.837 6.341 -32.322 1.00 0.00 63 HIS A C 20
ATOM 37973 O O . HIS A 1 63 ? 12.296 5.237 -32.229 1.00 0.00 63 HIS A O 20
ATOM 37987 N N . ASP A 1 64 ? 12.963 6.992 -33.462 1.00 0.00 64 ASP A N 20
ATOM 37988 C CA . ASP A 1 64 ? 12.552 6.400 -34.720 1.00 0.00 64 ASP A CA 20
ATOM 37989 C C . ASP A 1 64 ? 13.738 5.646 -35.312 1.00 0.00 64 ASP A C 20
ATOM 37990 O O . ASP A 1 64 ? 14.867 6.142 -35.304 1.00 0.00 64 ASP A O 20
ATOM 37999 N N . LYS A 1 65 ? 13.502 4.437 -35.785 1.00 0.00 65 LYS A N 20
ATOM 38000 C CA . LYS A 1 65 ? 14.593 3.578 -36.211 1.00 0.00 65 LYS A CA 20
ATOM 38001 C C . LYS A 1 65 ? 14.774 3.630 -37.729 1.00 0.00 65 LYS A C 20
ATOM 38002 O O . LYS A 1 65 ? 15.352 4.584 -38.250 1.00 0.00 65 LYS A O 20
ATOM 38021 N N . LEU A 1 66 ? 14.257 2.637 -38.436 1.00 0.00 66 LEU A N 20
ATOM 38022 C CA . LEU A 1 66 ? 14.395 2.582 -39.882 1.00 0.00 66 LEU A CA 20
ATOM 38023 C C . LEU A 1 66 ? 13.094 3.023 -40.529 1.00 0.00 66 LEU A C 20
ATOM 38024 O O . LEU A 1 66 ? 13.078 3.869 -41.424 1.00 0.00 66 LEU A O 20
ATOM 38040 N N . ASN A 1 67 ? 12.006 2.436 -40.065 1.00 0.00 67 ASN A N 20
ATOM 38041 C CA . ASN A 1 67 ? 10.674 2.835 -40.496 1.00 0.00 67 ASN A CA 20
ATOM 38042 C C . ASN A 1 67 ? 9.687 2.674 -39.341 1.00 0.00 67 ASN A C 20
ATOM 38043 O O . ASN A 1 67 ? 8.479 2.837 -39.503 1.00 0.00 67 ASN A O 20
ATOM 38054 N N . GLU A 1 68 ? 10.220 2.363 -38.166 1.00 0.00 68 GLU A N 20
ATOM 38055 C CA . GLU A 1 68 ? 9.397 2.108 -36.996 1.00 0.00 68 GLU A CA 20
ATOM 38056 C C . GLU A 1 68 ? 9.718 3.106 -35.893 1.00 0.00 68 GLU A C 20
ATOM 38057 O O . GLU A 1 68 ? 10.757 3.771 -35.919 1.00 0.00 68 GLU A O 20
ATOM 38069 N N . TYR A 1 69 ? 8.824 3.192 -34.926 1.00 0.00 69 TYR A N 20
ATOM 38070 C CA . TYR A 1 69 ? 9.038 4.004 -33.738 1.00 0.00 69 TYR A CA 20
ATOM 38071 C C . TYR A 1 69 ? 8.629 3.218 -32.501 1.00 0.00 69 TYR A C 20
ATOM 38072 O O . TYR A 1 69 ? 7.673 2.441 -32.540 1.00 0.00 69 TYR A O 20
ATOM 38090 N N . TYR A 1 70 ? 9.362 3.388 -31.418 1.00 0.00 70 TYR A N 20
ATOM 38091 C CA . TYR A 1 70 ? 9.076 2.651 -30.198 1.00 0.00 70 TYR A CA 20
ATOM 38092 C C . TYR A 1 70 ? 9.634 3.373 -28.981 1.00 0.00 70 TYR A C 20
ATOM 38093 O O . TYR A 1 70 ? 10.404 4.328 -29.111 1.00 0.00 70 TYR A O 20
ATOM 38111 N N . VAL A 1 71 ? 9.253 2.908 -27.805 1.00 0.00 71 VAL A N 20
ATOM 38112 C CA . VAL A 1 71 ? 9.679 3.536 -26.568 1.00 0.00 71 VAL A CA 20
ATOM 38113 C C . VAL A 1 71 ? 10.865 2.793 -25.967 1.00 0.00 71 VAL A C 20
ATOM 38114 O O . VAL A 1 71 ? 10.733 1.667 -25.485 1.00 0.00 71 VAL A O 20
ATOM 38127 N N . LYS A 1 72 ? 12.025 3.423 -26.020 1.00 0.00 72 LYS A N 20
ATOM 38128 C CA . LYS A 1 72 ? 13.231 2.864 -25.433 1.00 0.00 72 LYS A CA 20
ATOM 38129 C C . LYS A 1 72 ? 13.210 3.084 -23.928 1.00 0.00 72 LYS A C 20
ATOM 38130 O O . LYS A 1 72 ? 13.077 4.223 -23.479 1.00 0.00 72 LYS A O 20
ATOM 38149 N N . VAL A 1 73 ? 13.337 2.020 -23.146 1.00 0.00 73 VAL A N 20
ATOM 38150 C CA . VAL A 1 73 ? 13.338 2.167 -21.705 1.00 0.00 73 VAL A CA 20
ATOM 38151 C C . VAL A 1 73 ? 14.765 2.203 -21.188 1.00 0.00 73 VAL A C 20
ATOM 38152 O O . VAL A 1 73 ? 15.514 1.233 -21.326 1.00 0.00 73 VAL A O 20
ATOM 38165 N N . ILE A 1 74 ? 15.138 3.333 -20.622 1.00 0.00 74 ILE A N 20
ATOM 38166 C CA . ILE A 1 74 ? 16.476 3.529 -20.106 1.00 0.00 74 ILE A CA 20
ATOM 38167 C C . ILE A 1 74 ? 16.445 3.629 -18.590 1.00 0.00 74 ILE A C 20
ATOM 38168 O O . ILE A 1 74 ? 15.902 4.579 -18.029 1.00 0.00 74 ILE A O 20
ATOM 38184 N N . GLU A 1 75 ? 17.001 2.629 -17.936 1.00 0.00 75 GLU A N 20
ATOM 38185 C CA . GLU A 1 75 ? 17.107 2.630 -16.490 1.00 0.00 75 GLU A CA 20
ATOM 38186 C C . GLU A 1 75 ? 18.265 3.519 -16.070 1.00 0.00 75 GLU A C 20
ATOM 38187 O O . GLU A 1 75 ? 19.407 3.211 -16.366 1.00 0.00 75 GLU A O 20
ATOM 38199 N N . ASP A 1 76 ? 17.970 4.613 -15.382 1.00 0.00 76 ASP A N 20
ATOM 38200 C CA . ASP A 1 76 ? 18.995 5.597 -15.010 1.00 0.00 76 ASP A CA 20
ATOM 38201 C C . ASP A 1 76 ? 20.044 4.988 -14.081 1.00 0.00 76 ASP A C 20
ATOM 38202 O O . ASP A 1 76 ? 21.189 5.441 -14.030 1.00 0.00 76 ASP A O 20
ATOM 38211 N N . SER A 1 77 ? 19.655 3.941 -13.365 1.00 0.00 77 SER A N 20
ATOM 38212 C CA . SER A 1 77 ? 20.557 3.251 -12.453 1.00 0.00 77 SER A CA 20
ATOM 38213 C C . SER A 1 77 ? 21.728 2.608 -13.210 1.00 0.00 77 SER A C 20
ATOM 38214 O O . SER A 1 77 ? 22.829 2.470 -12.672 1.00 0.00 77 SER A O 20
ATOM 38222 N N . THR A 1 78 ? 21.484 2.216 -14.453 1.00 0.00 78 THR A N 20
ATOM 38223 C CA . THR A 1 78 ? 22.522 1.645 -15.301 1.00 0.00 78 THR A CA 20
ATOM 38224 C C . THR A 1 78 ? 22.859 2.587 -16.459 1.00 0.00 78 THR A C 20
ATOM 38225 O O . THR A 1 78 ? 23.965 2.564 -16.996 1.00 0.00 78 THR A O 20
ATOM 38236 N N . ASN A 1 79 ? 21.887 3.420 -16.813 1.00 0.00 79 ASN A N 20
ATOM 38237 C CA . ASN A 1 79 ? 22.009 4.399 -17.892 1.00 0.00 79 ASN A CA 20
ATOM 38238 C C . ASN A 1 79 ? 22.244 3.735 -19.238 1.00 0.00 79 ASN A C 20
ATOM 38239 O O . ASN A 1 79 ? 23.036 4.216 -20.052 1.00 0.00 79 ASN A O 20
ATOM 38250 N N . GLU A 1 80 ? 21.536 2.643 -19.476 1.00 0.00 80 GLU A N 20
ATOM 38251 C CA . GLU A 1 80 ? 21.558 1.998 -20.775 1.00 0.00 80 GLU A CA 20
ATOM 38252 C C . GLU A 1 80 ? 20.142 1.657 -21.202 1.00 0.00 80 GLU A C 20
ATOM 38253 O O . GLU A 1 80 ? 19.227 1.619 -20.373 1.00 0.00 80 GLU A O 20
ATOM 38265 N N . VAL A 1 81 ? 19.956 1.429 -22.489 1.00 0.00 81 VAL A N 20
ATOM 38266 C CA . VAL A 1 81 ? 18.659 1.029 -23.000 1.00 0.00 81 VAL A CA 20
ATOM 38267 C C . VAL A 1 81 ? 18.447 -0.453 -22.740 1.00 0.00 81 VAL A C 20
ATOM 38268 O O . VAL A 1 81 ? 18.954 -1.303 -23.477 1.00 0.00 81 VAL A O 20
ATOM 38281 N N . ILE A 1 82 ? 17.717 -0.758 -21.681 1.00 0.00 82 ILE A N 20
ATOM 38282 C CA . ILE A 1 82 ? 17.507 -2.138 -21.273 1.00 0.00 82 ILE A CA 20
ATOM 38283 C C . ILE A 1 82 ? 16.480 -2.828 -22.163 1.00 0.00 82 ILE A C 20
ATOM 38284 O O . ILE A 1 82 ? 16.470 -4.057 -22.274 1.00 0.00 82 ILE A O 20
ATOM 38300 N N . ARG A 1 83 ? 15.628 -2.038 -22.809 1.00 0.00 83 ARG A N 20
ATOM 38301 C CA . ARG A 1 83 ? 14.589 -2.592 -23.665 1.00 0.00 83 ARG A CA 20
ATOM 38302 C C . ARG A 1 83 ? 13.993 -1.540 -24.581 1.00 0.00 83 ARG A C 20
ATOM 38303 O O . ARG A 1 83 ? 14.054 -0.343 -24.301 1.00 0.00 83 ARG A O 20
ATOM 38324 N N . GLU A 1 84 ? 13.423 -2.006 -25.673 1.00 0.00 84 GLU A N 20
ATOM 38325 C CA . GLU A 1 84 ? 12.730 -1.147 -26.615 1.00 0.00 84 GLU A CA 20
ATOM 38326 C C . GLU A 1 84 ? 11.308 -1.664 -26.804 1.00 0.00 84 GLU A C 20
ATOM 38327 O O . GLU A 1 84 ? 11.091 -2.698 -27.439 1.00 0.00 84 GLU A O 20
ATOM 38339 N N . ILE A 1 85 ? 10.347 -0.963 -26.224 1.00 0.00 85 ILE A N 20
ATOM 38340 C CA . ILE A 1 85 ? 8.966 -1.411 -26.240 1.00 0.00 85 ILE A CA 20
ATOM 38341 C C . ILE A 1 85 ? 8.257 -0.938 -27.501 1.00 0.00 85 ILE A C 20
ATOM 38342 O O . ILE A 1 85 ? 8.136 0.266 -27.741 1.00 0.00 85 ILE A O 20
ATOM 38358 N N . PRO A 1 86 ? 7.790 -1.882 -28.327 1.00 0.00 86 PRO A N 20
ATOM 38359 C CA . PRO A 1 86 ? 7.020 -1.563 -29.526 1.00 0.00 86 PRO A CA 20
ATOM 38360 C C . PRO A 1 86 ? 5.631 -1.039 -29.162 1.00 0.00 86 PRO A C 20
ATOM 38361 O O . PRO A 1 86 ? 5.049 -1.458 -28.159 1.00 0.00 86 PRO A O 20
ATOM 38372 N N . PRO A 1 87 ? 5.075 -0.132 -29.981 1.00 0.00 87 PRO A N 20
ATOM 38373 C CA . PRO A 1 87 ? 3.793 0.535 -29.692 1.00 0.00 87 PRO A CA 20
ATOM 38374 C C . PRO A 1 87 ? 2.640 -0.442 -29.460 1.00 0.00 87 PRO A C 20
ATOM 38375 O O . PRO A 1 87 ? 1.666 -0.118 -28.782 1.00 0.00 87 PRO A O 20
ATOM 38386 N N . LYS A 1 88 ? 2.764 -1.647 -29.999 1.00 0.00 88 LYS A N 20
ATOM 38387 C CA . LYS A 1 88 ? 1.703 -2.642 -29.888 1.00 0.00 88 LYS A CA 20
ATOM 38388 C C . LYS A 1 88 ? 1.795 -3.428 -28.575 1.00 0.00 88 LYS A C 20
ATOM 38389 O O . LYS A 1 88 ? 0.904 -4.210 -28.253 1.00 0.00 88 LYS A O 20
ATOM 38408 N N . ARG A 1 89 ? 2.877 -3.229 -27.827 1.00 0.00 89 ARG A N 20
ATOM 38409 C CA . ARG A 1 89 ? 2.994 -3.797 -26.483 1.00 0.00 89 ARG A CA 20
ATOM 38410 C C . ARG A 1 89 ? 2.948 -2.685 -25.444 1.00 0.00 89 ARG A C 20
ATOM 38411 O O . ARG A 1 89 ? 2.988 -2.933 -24.238 1.00 0.00 89 ARG A O 20
ATOM 38432 N N . TRP A 1 90 ? 2.868 -1.459 -25.932 1.00 0.00 90 TRP A N 20
ATOM 38433 C CA . TRP A 1 90 ? 2.849 -0.289 -25.073 1.00 0.00 90 TRP A CA 20
ATOM 38434 C C . TRP A 1 90 ? 1.562 -0.236 -24.259 1.00 0.00 90 TRP A C 20
ATOM 38435 O O . TRP A 1 90 ? 1.568 0.146 -23.091 1.00 0.00 90 TRP A O 20
ATOM 38456 N N . LEU A 1 91 ? 0.467 -0.636 -24.883 1.00 0.00 91 LEU A N 20
ATOM 38457 C CA . LEU A 1 91 ? -0.833 -0.638 -24.226 1.00 0.00 91 LEU A CA 20
ATOM 38458 C C . LEU A 1 91 ? -0.829 -1.625 -23.067 1.00 0.00 91 LEU A C 20
ATOM 38459 O O . LEU A 1 91 ? -1.355 -1.341 -21.990 1.00 0.00 91 LEU A O 20
ATOM 38475 N N . ASP A 1 92 ? -0.217 -2.780 -23.301 1.00 0.00 92 ASP A N 20
ATOM 38476 C CA . ASP A 1 92 ? -0.057 -3.806 -22.278 1.00 0.00 92 ASP A CA 20
ATOM 38477 C C . ASP A 1 92 ? 0.771 -3.252 -21.123 1.00 0.00 92 ASP A C 20
ATOM 38478 O O . ASP A 1 92 ? 0.412 -3.392 -19.953 1.00 0.00 92 ASP A O 20
ATOM 38487 N N . PHE A 1 93 ? 1.876 -2.598 -21.473 1.00 0.00 93 PHE A N 20
ATOM 38488 C CA . PHE A 1 93 ? 2.769 -2.000 -20.488 1.00 0.00 93 PHE A CA 20
ATOM 38489 C C . PHE A 1 93 ? 2.050 -0.925 -19.678 1.00 0.00 93 PHE A C 20
ATOM 38490 O O . PHE A 1 93 ? 2.218 -0.837 -18.461 1.00 0.00 93 PHE A O 20
ATOM 38507 N N . TYR A 1 94 ? 1.254 -0.115 -20.369 1.00 0.00 94 TYR A N 20
ATOM 38508 C CA . TYR A 1 94 ? 0.507 0.961 -19.738 1.00 0.00 94 TYR A CA 20
ATOM 38509 C C . TYR A 1 94 ? -0.383 0.419 -18.623 1.00 0.00 94 TYR A C 20
ATOM 38510 O O . TYR A 1 94 ? -0.445 0.987 -17.529 1.00 0.00 94 TYR A O 20
ATOM 38528 N N . ALA A 1 95 ? -1.053 -0.695 -18.900 1.00 0.00 95 ALA A N 20
ATOM 38529 C CA . ALA A 1 95 ? -1.917 -1.329 -17.919 1.00 0.00 95 ALA A CA 20
ATOM 38530 C C . ALA A 1 95 ? -1.103 -1.868 -16.746 1.00 0.00 95 ALA A C 20
ATOM 38531 O O . ALA A 1 95 ? -1.375 -1.535 -15.591 1.00 0.00 95 ALA A O 20
ATOM 38538 N N . ALA A 1 96 ? -0.085 -2.665 -17.058 1.00 0.00 96 ALA A N 20
ATOM 38539 C CA . ALA A 1 96 ? 0.763 -3.288 -16.044 1.00 0.00 96 ALA A CA 20
ATOM 38540 C C . ALA A 1 96 ? 1.309 -2.267 -15.052 1.00 0.00 96 ALA A C 20
ATOM 38541 O O . ALA A 1 96 ? 1.367 -2.526 -13.846 1.00 0.00 96 ALA A O 20
ATOM 38548 N N . MET A 1 97 ? 1.699 -1.103 -15.559 1.00 0.00 97 MET A N 20
ATOM 38549 C CA . MET A 1 97 ? 2.257 -0.058 -14.717 1.00 0.00 97 MET A CA 20
ATOM 38550 C C . MET A 1 97 ? 1.206 0.536 -13.783 1.00 0.00 97 MET A C 20
ATOM 38551 O O . MET A 1 97 ? 1.419 0.601 -12.576 1.00 0.00 97 MET A O 20
ATOM 38565 N N . THR A 1 98 ? 0.071 0.950 -14.335 1.00 0.00 98 THR A N 20
ATOM 38566 C CA . THR A 1 98 ? -0.936 1.667 -13.553 1.00 0.00 98 THR A CA 20
ATOM 38567 C C . THR A 1 98 ? -1.655 0.752 -12.565 1.00 0.00 98 THR A C 20
ATOM 38568 O O . THR A 1 98 ? -2.171 1.221 -11.553 1.00 0.00 98 THR A O 20
ATOM 38579 N N . GLU A 1 99 ? -1.691 -0.544 -12.846 1.00 0.00 99 GLU A N 20
ATOM 38580 C CA . GLU A 1 99 ? -2.277 -1.492 -11.909 1.00 0.00 99 GLU A CA 20
ATOM 38581 C C . GLU A 1 99 ? -1.415 -1.592 -10.652 1.00 0.00 99 GLU A C 20
ATOM 38582 O O . GLU A 1 99 ? -1.926 -1.746 -9.543 1.00 0.00 99 GLU A O 20
ATOM 38594 N N . PHE A 1 100 ? -0.104 -1.504 -10.838 1.00 0.00 100 PHE A N 20
ATOM 38595 C CA . PHE A 1 100 ? 0.827 -1.522 -9.716 1.00 0.00 100 PHE A CA 20
ATOM 38596 C C . PHE A 1 100 ? 0.972 -0.133 -9.091 1.00 0.00 100 PHE A C 20
ATOM 38597 O O . PHE A 1 100 ? 0.746 0.049 -7.896 1.00 0.00 100 PHE A O 20
ATOM 38614 N N . LEU A 1 101 ? 1.344 0.849 -9.908 1.00 0.00 101 LEU A N 20
ATOM 38615 C CA . LEU A 1 101 ? 1.622 2.192 -9.411 1.00 0.00 101 LEU A CA 20
ATOM 38616 C C . LEU A 1 101 ? 0.341 2.917 -9.021 1.00 0.00 101 LEU A C 20
ATOM 38617 O O . LEU A 1 101 ? 0.381 4.002 -8.442 1.00 0.00 101 LEU A O 20
ATOM 38633 N N . GLY A 1 102 ? -0.798 2.297 -9.315 1.00 0.00 102 GLY A N 20
ATOM 38634 C CA . GLY A 1 102 ? -2.071 2.828 -8.873 1.00 0.00 102 GLY A CA 20
ATOM 38635 C C . GLY A 1 102 ? -2.277 2.610 -7.389 1.00 0.00 102 GLY A C 20
ATOM 38636 O O . GLY A 1 102 ? -3.327 2.927 -6.839 1.00 0.00 102 GLY A O 20
ATOM 38640 N N . LEU A 1 103 ? -1.271 2.038 -6.749 1.00 0.00 103 LEU A N 20
ATOM 38641 C CA . LEU A 1 103 ? -1.283 1.860 -5.301 1.00 0.00 103 LEU A CA 20
ATOM 38642 C C . LEU A 1 103 ? -0.565 3.019 -4.613 1.00 0.00 103 LEU A C 20
ATOM 38643 O O . LEU A 1 103 ? -0.752 3.266 -3.423 1.00 0.00 103 LEU A O 20
ATOM 38659 N N . PHE A 1 104 ? 0.245 3.738 -5.378 1.00 0.00 104 PHE A N 20
ATOM 38660 C CA . PHE A 1 104 ? 1.030 4.850 -4.847 1.00 0.00 104 PHE A CA 20
ATOM 38661 C C . PHE A 1 104 ? 0.372 6.176 -5.215 1.00 0.00 104 PHE A C 20
ATOM 38662 O O . PHE A 1 104 ? 1.006 7.229 -5.199 1.00 0.00 104 PHE A O 20
ATOM 38679 N N . VAL A 1 105 ? -0.912 6.112 -5.535 1.00 0.00 105 VAL A N 20
ATOM 38680 C CA . VAL A 1 105 ? -1.621 7.248 -6.103 1.00 0.00 105 VAL A CA 20
ATOM 38681 C C . VAL A 1 105 ? -2.085 8.250 -5.071 1.00 0.00 105 VAL A C 20
ATOM 38682 O O . VAL A 1 105 ? -2.574 7.905 -3.993 1.00 0.00 105 VAL A O 20
ATOM 38695 N N . ASP A 1 106 ? -1.912 9.504 -5.440 1.00 0.00 106 ASP A N 20
ATOM 38696 C CA . ASP A 1 106 ? -2.404 10.622 -4.677 1.00 0.00 106 ASP A CA 20
ATOM 38697 C C . ASP A 1 106 ? -3.615 11.204 -5.377 1.00 0.00 106 ASP A C 20
ATOM 38698 O O . ASP A 1 106 ? -3.495 11.755 -6.466 1.00 0.00 106 ASP A O 20
ATOM 38707 N N . GLU A 1 107 ? -4.765 10.942 -4.777 1.00 0.00 107 GLU A N 20
ATOM 38708 C CA . GLU A 1 107 ? -6.071 11.561 -5.115 1.00 0.00 107 GLU A CA 20
ATOM 38709 C C . GLU A 1 107 ? -5.986 12.722 -6.124 1.00 0.00 107 GLU A C 20
ATOM 38710 O O . GLU A 1 107 ? -6.556 12.645 -7.214 1.00 0.00 107 GLU A O 20
ATOM 38722 N N . LYS A 1 108 ? -5.267 13.782 -5.763 1.00 0.00 108 LYS A N 20
ATOM 38723 C CA . LYS A 1 108 ? -5.262 15.014 -6.554 1.00 0.00 108 LYS A CA 20
ATOM 38724 C C . LYS A 1 108 ? -4.631 14.815 -7.929 1.00 0.00 108 LYS A C 20
ATOM 38725 O O . LYS A 1 108 ? -4.964 15.521 -8.882 1.00 0.00 108 LYS A O 20
ATOM 38744 N N . LYS A 1 109 ? -3.739 13.846 -8.036 1.00 0.00 109 LYS A N 20
ATOM 38745 C CA . LYS A 1 109 ? -3.052 13.575 -9.289 1.00 0.00 109 LYS A CA 20
ATOM 38746 C C . LYS A 1 109 ? -3.730 12.442 -10.050 1.00 0.00 109 LYS A C 20
ATOM 38747 O O . LYS A 1 109 ? -3.214 11.961 -11.057 1.00 0.00 109 LYS A O 20
ATOM 38766 N N . LEU A 1 110 ? -4.895 12.024 -9.571 1.00 0.00 110 LEU A N 20
ATOM 38767 C CA . LEU A 1 110 ? -5.642 10.955 -10.216 1.00 0.00 110 LEU A CA 20
ATOM 38768 C C . LEU A 1 110 ? -6.483 11.481 -11.363 1.00 0.00 110 LEU A C 20
ATOM 38769 O O . LEU A 1 110 ? -6.848 10.720 -12.263 1.00 0.00 110 LEU A O 20
ATOM 38785 N N . GLU A 1 111 ? -6.786 12.783 -11.305 1.00 0.00 111 GLU A N 20
ATOM 38786 C CA . GLU A 1 111 ? -7.620 13.478 -12.304 1.00 0.00 111 GLU A CA 20
ATOM 38787 C C . GLU A 1 111 ? -8.859 12.660 -12.685 1.00 0.00 111 GLU A C 20
ATOM 38788 O O . GLU A 1 111 ? -9.355 12.739 -13.810 1.00 0.00 111 GLU A O 20
ATOM 38800 N N . HIS A 1 112 ? -9.379 11.898 -11.729 1.00 0.00 112 HIS A N 20
ATOM 38801 C CA . HIS A 1 112 ? -10.489 11.000 -12.008 1.00 0.00 112 HIS A CA 20
ATOM 38802 C C . HIS A 1 112 ? -11.825 11.730 -11.954 1.00 0.00 112 HIS A C 20
ATOM 38803 O O . HIS A 1 112 ? -12.325 12.067 -10.883 1.00 0.00 112 HIS A O 20
ATOM 38817 N N . HIS A 1 113 ? -12.385 11.996 -13.124 1.00 0.00 113 HIS A N 20
ATOM 38818 C CA . HIS A 1 113 ? -13.729 12.538 -13.211 1.00 0.00 113 HIS A CA 20
ATOM 38819 C C . HIS A 1 113 ? -14.713 11.384 -13.102 1.00 0.00 113 HIS A C 20
ATOM 38820 O O . HIS A 1 113 ? -15.902 11.570 -12.845 1.00 0.00 113 HIS A O 20
ATOM 38834 N N . HIS A 1 114 ? -14.189 10.183 -13.314 1.00 0.00 114 HIS A N 20
ATOM 38835 C CA . HIS A 1 114 ? -14.933 8.960 -13.059 1.00 0.00 114 HIS A CA 20
ATOM 38836 C C . HIS A 1 114 ? -14.873 8.663 -11.568 1.00 0.00 114 HIS A C 20
ATOM 38837 O O . HIS A 1 114 ? -13.836 8.887 -10.936 1.00 0.00 114 HIS A O 20
ATOM 38851 N N . HIS A 1 115 ? -15.967 8.171 -11.005 1.00 0.00 115 HIS A N 20
ATOM 38852 C CA . HIS A 1 115 ? -16.041 7.951 -9.565 1.00 0.00 115 HIS A CA 20
ATOM 38853 C C . HIS A 1 115 ? -14.988 6.949 -9.111 1.00 0.00 115 HIS A C 20
ATOM 38854 O O . HIS A 1 115 ? -14.382 7.112 -8.050 1.00 0.00 115 HIS A O 20
ATOM 38868 N N . HIS A 1 116 ? -14.762 5.920 -9.913 1.00 0.00 116 HIS A N 20
ATOM 38869 C CA . HIS A 1 116 ? -13.770 4.911 -9.575 1.00 0.00 116 HIS A CA 20
ATOM 38870 C C . HIS A 1 116 ? -13.257 4.222 -10.832 1.00 0.00 116 HIS A C 20
ATOM 38871 O O . HIS A 1 116 ? -12.069 4.287 -11.146 1.00 0.00 116 HIS A O 20
ATOM 38885 N N . HIS A 1 117 ? -14.162 3.567 -11.546 1.00 0.00 117 HIS A N 20
ATOM 38886 C CA . HIS A 1 117 ? -13.811 2.832 -12.755 1.00 0.00 117 HIS A CA 20
ATOM 38887 C C . HIS A 1 117 ? -15.081 2.364 -13.457 1.00 0.00 117 HIS A C 20
#

InterPro domains:
  IPR005186 FlaG protein [PF03646] (15-107)
  IPR005186 FlaG protein [PTHR37166] (8-108)
  IPR035924 FlaG-like superfamily [G3DSA:3.30.160.170] (8-105)
  IPR035924 FlaG-like superfamily [SSF160214] (1-108)

Foldseek 3Di:
DAQLAAQDCVLLVVQLVVQLVDADACRDVDHQDDDDPVNQVVLQVVVCVLCVSHPQDWHWDFDDDDHATFIFIAGPVVRDRPDTGGSRSVRVSSVSSCVVSVVNDDPVVVPPPDPPD

CATH classification: 3.30.160.170

Secondary structure (P-SEA, 3-state):
ccccccccaaaaaaaaaaacccccccccccccccccaaaaaaaaaaaaaaacccccbbbbbbbbcccbbbbbbbccccccccccccccaaaaaaaaaaaaaaaaccccccccccccc

Radius of gyration: 14.09 Å; Cα contacts (8 Å, |Δi|>4): 129; chains: 1; bounding box: 38×28×40 Å

Organism: Bacillus subtilis (strain 168) (NCBI:txid224308)

Sequence (117 aa):
LNIERLTTLQPVWDRYDTQIHNQKDNDNEVPVHQVSYTNLAEMVGEMNKLLEPSQVHLKFELHDKLNEYYVKVIEDSTNEVIREIPPKRWLDFYAAMTEFLGLFVDEKKLEHHHHHHLNIERLTTLQPVWDRYDTQIHNQKDNDNEVPVHQVSYTNLAEMVGEMNKLLEPSQVHLKFELHDKLNEYYVKVIEDSTNEVIREIPPKRWLDFYAAMTEFLGLFVDEKKLEHHHHHHLNIERLTTLQPVWDRYDTQIHNQKDNDNEVPVHQVSYTNLAEMVGEMNKLLEPSQVHLKFELHDKLNEYYVKVIEDSTNEVIREIPPKRWLDFYAAMTEFLGLFVDEKKLEHHHHHHLNIERLTTLQPVWDRYDTQIHNQKDNDNEVPVHQVSYTNLAEMVGEMNKLLEPSQVHLKFELHDKLNEYYVKVIEDSTNEVIREIPPKRWLDFYAAMTEFLGLFVDEKKLEHHHHHHLNIERLTTLQPVWDRYDTQIHNQKDNDNEVPVHQVSYTNLAEMVGEMNKLLEPSQVHLKFELHDKLNEYYVKVIEDSTNEVIREIPPKRWLDFYAAMTEFLGLFVDEKKLEHHHHHHLNIERLTTLQPVWDRYDTQIHNQKDNDNEVPVHQVSYTNLAEMVGEMNKLLEPSQVHLKFELHDKLNEYYVKVIEDSTNEVIREIPPKRWLDFYAAMTEFLGLFVDEKKLEHHHHHHLNIERLTTLQPVWDRYDTQIHNQKDNDNEVPVHQVSYTNLAEMVGEMNKLLEPSQVHLKFELHDKLNEYYVKVIEDSTNEVIREIPPKRWLDFYAAMTEFLGLFVDEKKLEHHHHHHLNIERLTTLQPVWDRYDTQIHNQKDNDNEVPVHQVSYTNLAEMVGEMNKLLEPSQVHLKFELHDKLNEYYVKVIEDSTNEVIREIPPKRWLDFYAAMTEFLGLFVDEKKLEHHHHHHLNIERLTTLQPVWDRYDTQIHNQKDNDNEVPVHQVSYTNLAEMVGEMNKLLEPSQVHLKFELHDKLNEYYVKVIEDSTNEVIREIPPKRWLDFYAAMTEFLGLFVDEKKLEHHHHHHLNIERLTTLQPVWDRYDTQIHNQKDNDNEVPVHQVSYTNLAEMVGEMNKLLEPSQVHLKFELHDKLNEYYVKVIEDSTNEVIREIPPKRWLDFYAAMTEFLGLFVDEKKLEHHHHHHLNIERLTTLQPVWDRYDTQIHNQKDNDNEVPVHQVSYTNLAEMVGEMNKLLEPSQVHLKFELHDKLNEYYVKVIEDSTNEVIREIPPKRWLDFYAAMTEFLGLFVDEKKLEHHHHHHLNIERLTTLQPVWDRYDTQIHNQKDNDNEVPVHQVSYTNLAEMVGEMNKLLEPSQVHLKFELHDKLNEYYVKVIEDSTNEVIREIPPKRWLDFYAAMTEFLGLFVDEKKLEHHHHHHLNIERLTTLQPVWDRYDTQIHNQKDNDNEVPVHQVSYTNLAEMVGEMNKLLEPSQVHLKFELHDKLNEYYVKVIEDSTNEVIREIPPKRWLDFYAAMTEFLGLFVDEKKLEHHHHHHLNIERLTTLQPVWDRYDTQIHNQKDNDNEVPVHQVSYTNLAEMVGEMNKLLEPSQVHLKFELHDKLNEYYVKVIEDSTNEVIREIPPKRWLDFYAAMTEFLGLFVDEKKLEHHHHHHLNIERLTTLQPVWDRYDTQIHNQKDNDNEVPVHQVSYTNLAEMVGEMNKLLEPSQVHLKFELHDKLNEYYVKVIEDSTNEVIREIPPKRWLDFYAAMTEFLGLFVDEKKLEHHHHHHLNIERLTTLQPVWDRYDTQIHNQKDNDNEVPVHQVSYTNLAEMVGEMNKLLEPSQVHLKFELHDKLNEYYVKVIEDSTNEVIREIPPKRWLDFYAAMTEFLGLFVDEKKLEHHHHHHLNIERLTTLQPVWDRYDTQIHNQKDNDNEVPVHQVSYTNLAEMVGEMNKLLEPSQVHLKFELHDKLNEYYVKVIEDSTNEVIREIPPKRWLDFYAAMTEFLGLFVDEKKLEHHHHHHLNIERLTTLQPVWDRYDTQIHNQKDNDNEVPVHQVSYTNLAEMVGEMNKLLEPSQVHLKFELHDKLNEYYVKVIEDSTNEVIREIPPKRWLDFYAAMTEFLGLFVDEKKLEHHHHHHLNIERLTTLQPVWDRYDTQIHNQKDNDNEVPVHQVSYTNLAEMVGEMNKLLEPSQVHLKFELHDKLNEYYVKVIEDSTNEVIREIPPKRWLDFYAAMTEFLGLFVDEKKLEHHHHHHLNIERLTTLQPVWDRYDTQIHNQKDNDNEVPVHQVSYTNLAEMVGEMNKLLEPSQVHLKFELHDKLNEYYVKVIEDSTNEVIREIPPKRWLDFYAAMTEFLGLFVDEKKLEHHHHHH

Solvent-accessible surface area: 8039 Å² total; per-residue (Å²): 160,50,14,111,181,14,86,65,16,114,64,0,49,96,78,7,49,79,50,27,135,91,142,131,148,112,108,108,120,47,52,93,98,167,32,59,122,95,26,0,63,98,10,24,40,29,0,40,121,16,2,97,74,4,95,4,78,8,93,19,69,55,79,110,121,187,110,74,63,35,0,42,0,33,49,62,98,77,109,102,50,70,72,95,0,37,9,168,107,0,28,20,0,12,8,2,0,23,89,25,1,16,120,36,34,66,131,166,163,57,118,46,140,79,179,128,155